Protein 8K9H (pdb70)

Secondary structure (DSSP, 8-state):
-PPPHHHHHHHHHHHHGGG--TT-EEEE-SSHHHHGGGG-TTS--EEEETTTEEEEEPPPP---TTSB-TTS-B-EEEEEEEE--HHHHHHHHHTT--SEEEE--SEEETT--EE-S-BTTTB--B-TTHHHHHHH-SEEEEE--SEETTEE-EESS--SPPSBSS---EEE-SSEEEEE-SS-EEEEEE-TT--HHHHHHH--S-EEE---B-/--B--HHHHHTT--TT-EEEE--BTTBT--HHHHHHHHHHT--SEEEESSB---SSSTHHHHHHTT-EEEEEESB-TT-HHHHHHHHHTSSEEEE--HHHHHHHHHHHHTT-SEEEESTTTTSGGGTT-PEEEETTEEEEEEPP--EEEEEEEESEEETTS-EE--TT--TTHHHHTTSEEEEEEEESSEEPTT-S-TTS-SB-GGG-SEEEE-/-PPPHHHHHHHHHHHHHTT--TT-EEEE-SSGGGGGGGG----EE-BTTTBSSEEPPPPTT---TTSB-TTS-B-EE-TT--B--HHHHHHHHHTT--SEEEE--SEE-TT--EE-S-BTTTB----TTHHHHHHH-SEEEEE--SB---B-B-SS--SPPSBSS---EEE-SSEEEEE-SS-EEEEEE-TT--HHHHHHT--S-EEE-/-TTB--HHHHHTT--TT-EEEE--BTTBT--HHHHHHHHHHT--SEEEESSB--BTTBTHHHHHHTT-EEEEEESB-TT-HHHHHHHHHTSSEEEE--HHHHHHHHHHHHHT-S-EEESTTTTSTTSTT--EEESSS-EEEEE----EEEEEEEESEEETT--EE-TGGG-SSHHHHTTSEEEEEEEES-EEPTT-S-TTS-SB-GGG-SEEEE--/-PPPHHHHHHHHHHHHHTT--TT-EEEE-SSGGGGGGGG-----EEEETTTEEEEEPP-----TTSB-TTS-B-EEEEEEEE--HHHHHHHHHTT--SEEEE--SEEETTS-EE-S-BTTTB--B-TTHHHHHHHSSEEEEE--SEETTEE-EESS--S--SBSS---EEE-SSEEEEE-SS-EEEEEE-TT--HHHHHHT--S-EEE-S--/-----HHHHHTT--TT-EEEE--BTTBS--HHHHHHHHHHT--SEEEE-SB--BTTBTTHHHHHTT-EEEEEESB-TT-HHHHHHHHHTSSEEEE--HHHHHHHHHHHHHT-SEEEE-TTTTSTTTTT--EEEETTEEEEEE----EEEEEEEESEEETTS-EE--GGG-SSHHHHTTSEEEEEEEESSEE-TT-S-TTS-SB-GGG-SB--/----HHHHHHHHHHHHHTT--TT-EEEE-SSGGGGHHHH-TT---EEEETTTEEEEPPPPPTT---TTSB-TTS-B--EEEEEEE--HHHHHHHHHTT--SEEEE--SEE-TTS-EE-S-BTTTB----TTHHHHHHH-SEEEEE--SB---B-B-SS--S--SBSS---EEE-SSEEEEE-SS-EEEEEE-TT--HHHHHHH--S-EEE--/--SB--HHHHGGG--TT-EEEE--BTTBT--HHHHHHHHHHT--SEEEE-SB--BTTBTTHHHHHTT-EEEEEESB-TT-HHHHHHHHHSSSEEEE--HHHHHHHHHHHHHT-SEEEESTTTTSGGGTT--EEESSS-EEEEE----EEEEEEEESEEETTS-EE--GGG-SSHHHHTTSEEEEEEEES-EE-TT-S-TTS-SB-GGG--EEEE--

Radius of gyration: 36.93 Å; Cα contacts (8 Å, |Δi|>4): 4810; chains: 8; bounding box: 102×104×89 Å

Foldseek 3Di:
DDDDVVVFLVLLLQVVLVVDAAPAEEEADPDSRVCVVVRNPPRNYWYAALQFKTRWAAADDVADQVDAGNVSHHTDHDPPMDGDHNVVSLCCQQAAVHQEYEEAAQAAAFQGWTHRADDVPPDHPDLRCPLSNLNRHNAYEHRYACADVLAGRYAHDDDGDTSDGRRHQWYTGSAFIWGRDPVTIETQEGHPVYDPVRCVVRHHHDYHYDCRHD/DQADALVVQCVQVAAQWEEEFADDLQQFGQQVNVVVCLVVLHAAYEYEYQECHECVHHVNVCQVSRRYQEYEHQDYVRYVSVVVCPVVVRHHYHHDHLVLSLQQLLCLLPVHAWDWAQPPPPHPSQPPFDWDADPHDITTTRGHDATAEYEGEAQEAEPLGFGAHPDPSQRCRQSNLRRHDAYEYEYQYYHYDPPDDPVRTSHDSVSHRHYYYD/DDDDPVVFLVLLLLVVLVPDAAPAEEEEDPDSRVCVVVNDHNYFYAAQAWKGRWAAADDPPPFDQVAAGNVSGTTDHDPPMGGDHNVVSLCCQLVAVRQEYEEEAQAAEFQRWTHRADDPPPGHDDCRCPLSNLNRYNAYEHRYACADVHHRYAHDDPHDTSDTNRHAWYGGSAFIWGHDPVTTETEDGDPVYDPVRSVVRHHHDYHYD/DVFADALVVVCVLVAAQWEEEFADDLQQFTQFLNVVVCLVVLHANYEYEYAECRECPHHNVVCLVSNRHAEYEHQYYVRYVSVVVCCVVVSHHYHHDHLVQSLVQLLCLLVVHAWDWAQPQPPHCVQPPFDWDDDPNDITTTGGHDATAEYEGEAAEAEPLGFGARPDPSPDCRLRNLRRHPAYEYEYCYYHHPPPDDPVGTSHDSVSHRHYYYRD/DDDDPVVQLVLLLLVVLVVDAAPAEEEADPDSRVCVVVNCVHHYWYAAQQWKTAWAAADPPFDQVAAGPVSGTTDHHPPMDGDHNVVSLCCQQVAVHQEYEEAAQAAAFFQWTHRADDPPPHHPDCPCPLSNLNRYNAYEHRYACADVLHHRYANDDDGDTSDTRRHAWYGGSAFIWGRDPVTIETADGHPVYDPVRCVVRHHYDYHYDPHD/DQADDLVVVCVQVAAQFEEEFADDLLQQTPFVNVVVCLVVLRAQYEYEYAECRECPGHNNVCLVSRRYQEYEHQYYVRYVSVVVCCVVVRHYYHHDHNVLSLQQLQCLLVVHAWDWAQPQVPHCNQPPFDWDDDPHDITTTRGHDATAEYEGEAAEAEPLGFGARPDCSLRNRQSNLRRHDAYEYEYVYYHHDPPDDPVRTSHDSVSHRHYD/DDDDVVVFLVVLLLVVLVPDAAPAEEEEDPDSNVCVVVNVPPRNYWYAAQQFKTQWAAADDPPVFDQVAAGNVSGTTDGHPPMGGDHNVVSLCCQQVAVRQEYEEEAQAAAFQGWTHRQDDPPPDHPDCRCPLSNQNRYPAYEYRYACQDVHAHYAHDDDHDTSDGRRHAWYTGSAFIWGHDNVTTETEDGDPVYDPVRSVVRHHHDYYYDD/DVFADALVVVCVQVAAQFEEEFEDDLQLWGLFQNVVVCLVVLHAAYEYEYQECHECPHHNNVCLVSRRYAEYEHQYYPNYVSVVVCCVVVSHYYHHDHNVLSLVQLLCLLVVHFWDWAQPQVPHCNQPPFDWDADPHDTTTTDGHDATAEYETEAQEAEPLGFGAHPDCNVPSRQRNLSRHPAYEYAYCYYHYDPPDDPVRTRHDSVSHRHYYYRD

InterPro domains:
  IPR004165 Coenzyme A transferase family I [PF01144] (10-203)
  IPR004165 Coenzyme A transferase family I [PTHR13707] (5-217)
  IPR004165 Coenzyme A transferase family I [SM00882] (10-204)
  IPR012791 3-oxoacid CoA-transferase, subunit B [TIGR02428] (9-211)
  IPR037171 NagB/RpiA transferase-like [SSF100950] (8-216)

Solvent-accessible surface area: 58274 Å² total; per-residue (Å²): 241,111,63,67,84,92,73,18,17,82,30,0,0,42,39,0,4,120,29,3,106,81,42,39,6,0,2,35,13,94,49,41,4,72,70,0,41,101,75,18,67,113,49,64,26,16,31,6,9,23,0,0,0,0,7,32,7,113,77,36,96,126,70,48,82,68,14,6,43,33,49,45,30,99,7,43,40,47,76,4,1,6,15,12,32,0,4,35,0,0,2,1,0,9,23,39,39,0,48,0,0,0,8,29,11,47,22,0,1,54,152,0,13,0,0,27,9,11,51,37,74,80,93,38,28,5,6,9,1,18,0,0,2,2,48,10,10,70,49,1,0,0,1,5,39,0,35,57,122,61,63,70,20,0,30,53,72,24,90,39,16,36,0,2,72,50,20,5,53,23,0,0,2,12,28,0,2,0,26,25,64,163,109,14,1,23,1,30,42,31,21,133,104,21,54,88,77,49,0,56,78,29,10,58,5,80,42,112,102,41,123,44,57,128,144,53,68,25,64,47,71,89,0,22,52,50,0,124,80,48,28,34,0,0,0,0,0,5,28,28,11,3,6,0,59,35,0,0,66,15,0,46,92,88,39,3,115,76,0,22,2,0,1,1,2,1,0,69,83,116,27,0,2,0,44,0,0,59,60,100,4,7,45,78,1,15,1,0,53,2,42,50,0,93,54,0,23,54,18,50,94,80,23,119,6,45,31,57,32,5,0,2,0,0,0,0,1,19,0,11,0,13,1,14,18,7,1,0,0,0,0,27,0,2,54,42,10,69,13,54,88,39,46,23,68,8,74,6,112,63,127,61,28,0,8,1,74,42,14,119,3,54,2,0,0,0,7,0,11,14,0,0,75,43,0,1,0,20,0,67,49,0,0,5,0,0,0,12,5,0,3,4,0,14,91,36,3,0,0,5,0,80,106,56,9,83,45,35,63,29,37,36,48,64,23,32,1,0,44,30,12,2,54,55,0,1,61,73,250,104,63,89,59,102,70,18,101,27,28,0,0,120,74,0,4,136,32,6,107,84,43,40,6,0,1,28,11,93,43,36,4,68,71,0,47,112,81,57,119,52,25,20,37,7,7,24,0,0,0,0,2,30,6,109,78,20,84,102,71,77,78,54,78,73,19,6,41,31,54,35,30,88,10,41,41,44,108,6,0,7,17,12,34,0,2,29,0,0,1,1,0,8,21,12,39,0,41,0,0,0,10,28,18,64,24,0,0,30,70,2,28,0,0,31,10,36,67,80,63,87,45,31,42,6,7,7,3,16,0,0,5,2,44,9,10,136,45,2,0,0,1,9,44,0,36,74,128,74,61,5,0,32,69,73,22,89,36,20,45,0,1,70,56,17,4,54,21,0,1,2,16,30,0,3,0,28,25,64,122,104,10,2,25,3,66,36,72,26,134,102,24,53,76,75,46,0,50,80,24,12,63,6,91,41,113,110,122,92,108,54,60,25,64,33,74,89,0,15,50,53,0,128,95,43,27,33,0,0,1,1,4,7,26,28,9,4,10,0,55,14,0,0,71,19,0,47,114,99,42,2,39,87,0,22,1,0,1,2,4,0,1,66,84,104,27,0,5,0,55,0,1,70,66,72,5,10,41,45,2,15,0,0,47,3,36,56,1,97,55,0,21,61,44,36,118,87,60,66,6,108,29,53,34,2,0,4,0,0,0,0,1,21,0,8,0,16,0,14,20,8,2,0,0,0,0,29,0,1,40,34,13,106,10,55,78,86,56,78,78,15,72,33,129,75,48,66,36,0,4,0,100,40,15,109,3,57,0,0,0,0,7,0,21,72,0,0,57,41,0,1,0,23,0,28,11,0,0,8,0,0,0,10,5,0,1,2,0,9,89,38,1,0,0,5,0,78,90,54,13,89,43,29,69,17,38,33,48,59,22,30,0,0,51,34,12,4,57,52,0,0,62,40,127,244,107,61,90,60,101,71,12,121,98,31,0,0,51,52,0,5,71,24,4,105,84,53,47,6,0,2,34,18,97,52,32,3,71,31,0,43,117,80,35,138,75,56,28,14,28,5,8,21,0,0,0,3,6,32,4,117,73,31,108,110,94,40,77,68,13,6,48,32,57,41,32,92,9,44,42,45,79,4,1,6,15,11,33,0,3,31,0,0,2,1,0,11,17,39,36,0,50,0,0,1,13,25,12,60,25,0,2,30,72,2,29,0,0,32,12,31,59,59,36,88,41,32,42,5,6,9,4,19,0,0,5,2,44,10,11,75,52,2,0,0,1,5,88,0,21,53,109,62,58,64,14,0,29,69,71,24,91,42,22,33,0,2,66,53,21,4,53,22,0,1,2,12,28,0,2,0,29,28,60,123,107,14,4,20,0,25,51,32,18,131,106,23,54,42,76,45,0,143,78,26,10,57,3,88,46,118,102,40,118,71,125,146,61,93,24,65,46,82,96,2,20,65,61,0,46,87,49,54,34,0,0,0,0,0,8,32,34,8,5,11,0,52,26,3,0,59,16,0,45,154,90,39,2,116,76,0,20,1,1,3,1,2,0,0,68,87,111,29,0,2,0,50,0,0,66,61,102,3,10,48,74,1,12,0,0,49,3,35,53,1,78,7,0,23,157,37,40,109,41,22,98,6,30,23,53,31,2,0,4,0,0,0,0,0,20,1,8,0,16,1,15,20,6,0,0,0,0,0,32,0,1,41,38,13,92,8,40,81,28,41,50,13,10,76,9,98,65,52,51,34,0,11,1,34,43,12,112,3,52,1,0,0,0,9,0,7,17,0,1,35,48,0,1,0,21,0,63,53,0,0,9,0,2,0,9,5,1,1,2,0,9,97,23,1,3,1,17,1,103,105,57,19,102,36,32,62,26,39,34,53,56,18,27,0,0,32,32,12,5,52,51,10,183,247,107,69,70,56,112,70,21,93,88,33,0,0,45,50,0,3,66,27,6,107,80,39,44,4,0,1,28,17,90,47,31,5,64,64,0,43,109,82,16,66,150,64,57,22,17,35,6,7,22,0,0,0,1,6,29,7,109,78,23,82,101,74,73,83,29,80,68,13,5,44,35,55,32,29,84,8,47,40,44,82,7,2,7,15,11,33,0,2,32,0,0,2,1,0,9,14,20,30,0,34,0,0,0,10,24,9,60,23,0,0,60,72,1,22,0,0,35,6,38,67,81,69,84,48,24,44,5,6,6,4,15,0,0,5,2,42,10,11,123,48,2,0,0,0,5,38,0,31,62,121,64,96,18,0,31,54,134,13,89,40,29,36,0,2,68,53,16,4,54,14,0,0,4,19,27,1,2,0,54,23,52,152,97,13,2,20,12,104,72,73,30,135,96,23,57,59,86,52,1,59,89,27,10,62,2,82,53,98,118,52,151,157,102,50,48,35,63,40,79,86,0,27,71,63,8,52,99,50,31,31,0,0,0,0,0,9,28,23,11,3,6,0,55,16,0,0,70,19,0,44,97,61,41,12,37,86,0,23,0,0,0,2,2,1,0,68,84,107,26,0,1,0,49,0,0,62,70,104,3,8,44,54,0,14,0,0,52,4,37,59,1,98,53,0,19,54,30,40,116,89,58,70,5,99,29,53,22,4,0,4,0,0,0,0,0,21,0,5,0,25,0,17,21,6,2,0,0,0,0,32,0,1,34,38,14,100,6,56,79,89,55,72,80,11,21,17,72,46,44,80,39,0,3,1,75,40,12,75,4,56,1,0,0,0,8,0,6,68,0,0,57,18,0,0,0,18,0,58,65,0,0,6,0,1,0,11,6,0,2,5,4,17,120,39,2,0,0,6,0,82,88,62,9,87,26,30,65,18,35,35,47,61,18,31,0,0,40,29,12,3,54,52,0,2,65,37,139

Organism: Fusobacterium nucleatum subsp. nucleatum (strain ATCC 25586 / DSM 15643 / BCRC 10681 / CIP 101130 / JCM 8532 / KCTC 2640 / LMG 13131 / VPI 4355) (NCBI:txid190304)

Nearest PDB structures (foldseek):
  8k9h-assembly2_F  TM=1.002E+00  e=3.070E-44  Fusobacterium nucleatum
  5dbn-assembly2_E  TM=9.924E-01  e=9.682E-33  Escherichia coli DH5[alpha]
  3cdk-assembly1_C  TM=9.849E-01  e=1.202E-29  Bacillus subtilis
  3rrl-assembly1_A  TM=9.787E-01  e=5.969E-29  Helicobacter pylori
  3rrl-assembly1_C  TM=9.688E-01  e=5.697E-28  Helicobacter pylori

Sequence (1705 aa):
MEMDKNLVREVIAKRVAQEFHDGYVVNLGIGLPTLVANYVGDMDVIFQSENGCIGVGPAPEKEDPYLVNAGAGFITAAKGAMFFDSAYSFGIIRGGHVDATVLGALEVDEKGNLANWMIPGKKVPGMGGAMDLVVGAKKVIVAMEHTSNGAIKILKECKLPLTAVGVVDLIITEKAVFEVTDKGLVLKEITPYSSLEDIKATTAADFIIADLKKQKIVSMEEAISHVKDGMTVHIGGFIACGTPESIITALIEKGVKDLTIVANDTGLIDKGIGRLVVNNQVKKVIASHIGTNPETGRRMQSGEMEVELVPQGTLAERVRAAGYGLGGILTPTGLGTIVQEGKQIINVDGKDYLLEKPIKADVALIFGTKVDELGNVICEKTTKNFNPLMATAADVVIVEALEIVPAGSLSPEHLDISRIFIDYIVKSMEMDKNLVREVIAKRVAQEFHDGYVVNLGIGLPTLVANYVMDVIFQSENGCIGVGPAPEKGKEDPYLVNAGAGFITAAKGAMFFDSAYSFGIIRGGHVDATVLGALEVDEKGNLANWMIPGKKVPGMGGAMDLVVGAKKVIVAMEHTSNAIKILKECKLPLTAVGVVDLIITEKAVFEVTDKGLVLKEITPYSSLEDIKATTAADFIIAKQKIVSMEEAISHVKDGMTVHIGGGFIACGTPESIITALIEKGVKDLTIVANDTGLIDKGIGRLVVNNQVKKVIASHIGTNPETGRRMQSGEMEVELVPQGTLAERVRAAGYGLGGILTPTGLGTIVQEGKQIINVDGKDYLLEKPIKADVALIFGTKVDELGNVICEKTTKNFNPLMATAADVVIVEALEIVPAGSLSPEHLDISRIFIDYIVKSKMEMDKNLVREVIAKRVAQEFHDGYVVNLGIGLPTLVANYVDMDVIFQSENGCIGVGPAPEKEDPYLVNAGAGFITAAKGAMFFDSAYSFGIIRGGHVDATVLGALEVDEKGNLANWMIPGKKVPGMGGAMDLVVGAKKVIVAMEHTSNGAIKILKECKLPLTAVGVVDLIITEKAVFEVTDKGLVLKEITPYSSLEDIKATTAADFIIADDLQKIVSMEEAISHVKDGMTVHIGGFIACGTPESIITALIEKGVKDLTIVANDTGLIDKGIGRLVVNNQVKKVIASHIGTNPETGRRMQSGEMEVELVPQGTLAERVRAAGYGLGGILTPTGLGTIVQEGKQIINVDGKDYLLEKPIKADVALIFGTKVDELGNVICEKTTKNFNPLMATAADVVIVEALEIVPAGSLSPEHLDISRIFIDYIKMEMDKNLVREVIAKRVAQEFHDGYVVNLGIGLPTLVANYVGDMDVIFQSENGCIGVGPAPEKGKEDPYLVNAGAGFITAAKGAMFFDSAYSFGIIRGGHVDATVLGALEVDEKGNLANWMIPGKKVPGMGGAMDLVVGAKKVIVAMEHTSNAIKILKECKLPLTAVGVVDLIITEKAVFEVTDKGLVLKEITPYSSLEDIKATTAADFIIADKQKIVSMEEAISHVKDGMTVHIGGFIACGTPESIITALIEKGVKDLTIVANDTGLIDKGIGRLVVNNQVKKVIASHIGTNPETGRRMQSGEMEVELVPQGTLAERVRAAGYGLGGILTPTGLGTIVQEGKQIINVDGKDYLLEKPIKADVALIFGTKVDELGNVICEKTTKNFNPLMATAADVVIVEALEIVPAGSLSPEHLDISRIFIDYIVKSK

Structure (mmCIF, N/CA/C/O backbone):
data_8K9H
#
_entry.id   8K9H
#
_cell.length_a   166.518
_cell.length_b   166.518
_cell.length_c   191.377
_cell.angle_alpha   90.00
_cell.angle_beta   90.00
_cell.angle_gamma   120.00
#
_symmetry.space_group_name_H-M   'P 65'
#
loop_
_entity.id
_entity.type
_entity.pdbx_description
1 polymer 'Butyrate-acetoacetate CoA-transferase subunit B'
2 polymer 'Acetoacetate:butyrate/acetate coenzyme A transferase'
3 non-polymer 'SULFATE ION'
4 water water
#
loop_
_atom_site.group_PDB
_atom_site.id
_atom_site.type_symbol
_atom_site.label_atom_id
_atom_site.label_alt_id
_atom_site.label_comp_id
_atom_site.label_asym_id
_atom_site.label_entity_id
_atom_site.label_seq_id
_atom_site.pdbx_PDB_ins_code
_atom_site.Cartn_x
_atom_site.Cartn_y
_atom_site.Cartn_z
_atom_site.occupancy
_atom_site.B_iso_or_equiv
_atom_site.auth_seq_id
_atom_site.auth_comp_id
_atom_site.auth_asym_id
_atom_site.auth_atom_id
_atom_site.pdbx_PDB_model_num
ATOM 1 N N . MET A 1 3 ? 16.364 -77.189 26.159 1.00 62.68 1 MET A N 1
ATOM 2 C CA . MET A 1 3 ? 15.291 -76.748 25.259 1.00 71.51 1 MET A CA 1
ATOM 3 C C . MET A 1 3 ? 15.648 -75.379 24.652 1.00 72.20 1 MET A C 1
ATOM 4 O O . MET A 1 3 ? 15.685 -74.368 25.362 1.00 65.35 1 MET A O 1
ATOM 9 N N . GLU A 1 4 ? 15.896 -75.357 23.337 1.00 74.78 2 GLU A N 1
ATOM 10 C CA . GLU A 1 4 ? 16.403 -74.161 22.664 1.00 70.23 2 GLU A CA 1
ATOM 11 C C . GLU A 1 4 ? 15.576 -72.929 23.012 1.00 69.71 2 GLU A C 1
ATOM 12 O O . GLU A 1 4 ? 14.343 -72.959 22.969 1.00 74.55 2 GLU A O 1
ATOM 14 N N . MET A 1 5 ? 16.271 -71.841 23.349 1.00 67.79 3 MET A N 1
ATOM 15 C CA . MET A 1 5 ? 15.629 -70.600 23.759 1.00 62.15 3 MET A CA 1
ATOM 16 C C . MET A 1 5 ? 14.794 -70.008 22.619 1.00 59.65 3 MET A C 1
ATOM 17 O O . MET A 1 5 ? 14.810 -70.478 21.475 1.00 66.17 3 MET A O 1
ATOM 22 N N . ASP A 1 6 ? 14.039 -68.965 22.956 1.00 62.41 4 ASP A N 1
ATOM 23 C CA . ASP A 1 6 ? 13.256 -68.227 21.971 1.00 59.67 4 ASP A CA 1
ATOM 24 C C . ASP A 1 6 ? 14.192 -67.373 21.122 1.00 61.60 4 ASP A C 1
ATOM 25 O O . ASP A 1 6 ? 14.917 -66.524 21.657 1.00 59.48 4 ASP A O 1
ATOM 27 N N . LYS A 1 7 ? 14.168 -67.599 19.801 1.00 62.72 5 LYS A N 1
ATOM 28 C CA . LYS A 1 7 ? 15.105 -66.940 18.890 1.00 54.55 5 LYS A CA 1
ATOM 29 C C . LYS A 1 7 ? 15.098 -65.422 19.064 1.00 55.89 5 LYS A C 1
ATOM 30 O O . LYS A 1 7 ? 16.159 -64.805 19.208 1.00 62.63 5 LYS A O 1
ATOM 32 N N . ASN A 1 8 ? 13.917 -64.793 19.059 1.00 54.44 6 ASN A N 1
ATOM 33 C CA . ASN A 1 8 ? 13.911 -63.335 19.129 1.00 52.93 6 ASN A CA 1
ATOM 34 C C . ASN A 1 8 ? 14.488 -62.836 20.448 1.00 58.51 6 ASN A C 1
ATOM 35 O O . ASN A 1 8 ? 14.940 -61.686 20.513 1.00 62.83 6 ASN A O 1
ATOM 37 N N . LEU A 1 9 ? 14.534 -63.689 21.485 1.00 56.57 7 LEU A N 1
ATOM 38 C CA . LEU A 1 9 ? 15.124 -63.288 22.767 1.00 58.58 7 LEU A CA 1
ATOM 39 C C . LEU A 1 9 ? 16.640 -63.493 22.795 1.00 59.58 7 LEU A C 1
ATOM 40 O O . LEU A 1 9 ? 17.367 -62.671 23.366 1.00 57.42 7 LEU A O 1
ATOM 45 N N . VAL A 1 10 ? 17.128 -64.602 22.224 1.00 63.44 8 VAL A N 1
ATOM 46 C CA . VAL A 1 10 ? 18.570 -64.809 22.054 1.00 56.63 8 VAL A CA 1
ATOM 47 C C . VAL A 1 10 ? 19.189 -63.627 21.328 1.00 54.57 8 VAL A C 1
ATOM 48 O O . VAL A 1 10 ? 20.138 -63.006 21.814 1.00 56.93 8 VAL A O 1
ATOM 52 N N . ARG A 1 11 ? 18.648 -63.292 20.153 1.00 59.37 9 ARG A N 1
ATOM 53 C CA . ARG A 1 11 ? 19.163 -62.161 19.387 1.00 60.04 9 ARG A CA 1
ATOM 54 C C . ARG A 1 11 ? 19.221 -60.879 20.213 1.00 55.82 9 ARG A C 1
ATOM 55 O O . ARG A 1 11 ? 20.131 -60.068 20.021 1.00 62.80 9 ARG A O 1
ATOM 57 N N . GLU A 1 12 ? 18.285 -60.682 21.150 1.00 61.01 10 GLU A N 1
ATOM 58 C CA . GLU A 1 12 ? 18.245 -59.427 21.910 1.00 65.50 10 GLU A CA 1
ATOM 59 C C . GLU A 1 12 ? 19.240 -59.409 23.070 1.00 56.92 10 GLU A C 1
ATOM 60 O O . GLU A 1 12 ? 19.830 -58.358 23.362 1.00 51.86 10 GLU A O 1
ATOM 66 N N . VAL A 1 13 ? 19.416 -60.547 23.751 1.00 52.86 11 VAL A N 1
ATOM 67 C CA . VAL A 1 13 ? 20.466 -60.675 24.764 1.00 52.76 11 VAL A CA 1
ATOM 68 C C . VAL A 1 13 ? 21.814 -60.276 24.173 1.00 58.71 11 VAL A C 1
ATOM 69 O O . VAL A 1 13 ? 22.550 -59.453 24.738 1.00 59.13 11 VAL A O 1
ATOM 73 N N . ILE A 1 14 ? 22.127 -60.827 22.997 1.00 54.13 12 ILE A N 1
ATOM 74 C CA . ILE A 1 14 ? 23.388 -60.546 22.323 1.00 50.40 12 ILE A CA 1
ATOM 75 C C . ILE A 1 14 ? 23.455 -59.089 21.880 1.00 53.14 12 ILE A C 1
ATOM 76 O O . ILE A 1 14 ? 24.376 -58.355 22.242 1.00 55.54 12 ILE A O 1
ATOM 81 N N . ALA A 1 15 ? 22.487 -58.653 21.083 1.00 52.00 13 ALA A N 1
ATOM 82 C CA . ALA A 1 15 ? 22.532 -57.305 20.530 1.00 53.15 13 ALA A CA 1
ATOM 83 C C . ALA A 1 15 ? 22.696 -56.240 21.616 1.00 59.71 13 ALA A C 1
ATOM 84 O O . ALA A 1 15 ? 23.448 -55.271 21.437 1.00 54.98 13 ALA A O 1
ATOM 86 N N . LYS A 1 16 ? 22.011 -56.410 22.760 1.00 64.03 14 LYS A N 1
ATOM 87 C CA . LYS A 1 16 ? 22.103 -55.423 23.838 1.00 62.50 14 LYS A CA 1
ATOM 88 C C . LYS A 1 16 ? 23.470 -55.456 24.515 1.00 59.32 14 LYS A C 1
ATOM 89 O O . LYS A 1 16 ? 23.947 -54.419 24.989 1.00 59.58 14 LYS A O 1
ATOM 91 N N . ARG A 1 17 ? 24.121 -56.621 24.560 1.00 52.44 15 ARG A N 1
ATOM 92 C CA . ARG A 1 17 ? 25.450 -56.697 25.157 1.00 56.96 15 ARG A CA 1
ATOM 93 C C . ARG A 1 17 ? 26.553 -56.219 24.212 1.00 59.68 15 ARG A C 1
ATOM 94 O O . ARG A 1 17 ? 27.565 -55.689 24.676 1.00 60.97 15 ARG A O 1
ATOM 102 N N . VAL A 1 18 ? 26.398 -56.411 22.900 1.00 58.52 16 VAL A N 1
ATOM 103 C CA . VAL A 1 18 ? 27.351 -55.840 21.952 1.00 57.96 16 VAL A CA 1
ATOM 104 C C . VAL A 1 18 ? 27.387 -54.330 22.104 1.00 56.95 16 VAL A C 1
ATOM 105 O O . VAL A 1 18 ? 28.459 -53.714 22.077 1.00 61.10 16 VAL A O 1
ATOM 109 N N . ALA A 1 19 ? 26.226 -53.711 22.304 1.00 51.60 17 ALA A N 1
ATOM 110 C CA . ALA A 1 19 ? 26.169 -52.254 22.280 1.00 58.97 17 ALA A CA 1
ATOM 111 C C . ALA A 1 19 ? 26.968 -51.613 23.410 1.00 59.88 17 ALA A C 1
ATOM 112 O O . ALA A 1 19 ? 27.309 -50.425 23.315 1.00 56.72 17 ALA A O 1
ATOM 114 N N . GLN A 1 20 ? 27.286 -52.364 24.470 1.00 55.29 18 GLN A N 1
ATOM 115 C CA . GLN A 1 20 ? 28.118 -51.803 25.528 1.00 57.65 18 GLN A CA 1
ATOM 116 C C . GLN A 1 20 ? 29.577 -51.697 25.118 1.00 59.52 18 GLN A C 1
ATOM 117 O O . GLN A 1 20 ? 30.334 -50.960 25.764 1.00 64.17 18 GLN A O 1
ATOM 123 N N . GLU A 1 21 ? 29.988 -52.408 24.068 1.00 54.99 19 GLU A N 1
ATOM 124 C CA . GLU A 1 21 ? 31.370 -52.385 23.616 1.00 55.29 19 GLU A CA 1
ATOM 125 C C . GLU A 1 21 ? 31.733 -51.109 22.861 1.00 57.51 19 GLU A C 1
ATOM 126 O O . GLU A 1 21 ? 32.907 -50.923 22.520 1.00 59.59 19 GLU A O 1
ATOM 132 N N . PHE A 1 22 ? 30.768 -50.231 22.607 1.00 56.75 20 PHE A N 1
ATOM 133 C CA . PHE A 1 22 ? 30.993 -49.007 21.858 1.00 57.68 20 PHE A CA 1
ATOM 134 C C . PHE A 1 22 ? 31.295 -47.847 22.801 1.00 63.31 20 PHE A C 1
ATOM 135 O O . PHE A 1 22 ? 31.118 -47.936 24.014 1.00 73.88 20 PHE A O 1
ATOM 143 N N . HIS A 1 23 ? 31.759 -46.742 22.222 1.00 61.26 21 HIS A N 1
ATOM 144 C CA . HIS A 1 23 ? 32.025 -45.509 22.951 1.00 60.62 21 HIS A CA 1
ATOM 145 C C . HIS A 1 23 ? 31.699 -44.344 22.039 1.00 59.78 21 HIS A C 1
ATOM 146 O O . HIS A 1 23 ? 31.522 -44.517 20.836 1.00 62.85 21 HIS A O 1
ATOM 153 N N . ASP A 1 24 ? 31.597 -43.146 22.605 1.00 65.64 22 ASP A N 1
ATOM 154 C CA . ASP A 1 24 ? 31.230 -42.003 21.777 1.00 63.91 22 ASP A CA 1
ATOM 155 C C . ASP A 1 24 ? 32.277 -41.807 20.689 1.00 66.86 22 ASP A C 1
ATOM 156 O O . ASP A 1 24 ? 33.481 -41.916 20.943 1.00 61.07 22 ASP A O 1
ATOM 158 N N . GLY A 1 25 ? 31.805 -41.577 19.461 1.00 63.03 23 GLY A N 1
ATOM 159 C CA . GLY A 1 25 ? 32.668 -41.377 18.318 1.00 57.26 23 GLY A CA 1
ATOM 160 C C . GLY A 1 25 ? 33.164 -42.635 17.635 1.00 58.88 23 GLY A C 1
ATOM 161 O O . GLY A 1 25 ? 33.901 -42.524 16.647 1.00 63.30 23 GLY A O 1
ATOM 162 N N . TYR A 1 26 ? 32.813 -43.821 18.139 1.00 60.08 24 TYR A N 1
ATOM 163 C CA . TYR A 1 26 ? 33.193 -45.073 17.493 1.00 54.24 24 TYR A CA 1
ATOM 164 C C . TYR A 1 26 ? 32.629 -45.141 16.075 1.00 60.14 24 TYR A C 1
ATOM 165 O O . TYR A 1 26 ? 31.472 -44.789 15.823 1.00 58.62 24 TYR A O 1
ATOM 174 N N . VAL A 1 27 ? 33.453 -45.586 15.139 1.00 57.80 25 VAL A N 1
ATOM 175 C CA . VAL A 1 27 ? 32.972 -45.940 13.814 1.00 54.95 25 VAL A CA 1
ATOM 176 C C . VAL A 1 27 ? 32.681 -47.434 13.831 1.00 52.77 25 VAL A C 1
ATOM 177 O O . VAL A 1 27 ? 33.537 -48.232 14.239 1.00 51.85 25 VAL A O 1
ATOM 181 N N . VAL A 1 28 ? 31.467 -47.820 13.435 1.00 45.01 26 VAL A N 1
ATOM 182 C CA . VAL A 1 28 ? 31.038 -49.205 13.573 1.00 48.76 26 VAL A CA 1
ATOM 183 C C . VAL A 1 28 ? 30.485 -49.707 12.248 1.00 47.82 26 VAL A C 1
ATOM 184 O O . VAL A 1 28 ? 29.726 -49.005 11.568 1.00 45.97 26 VAL A O 1
ATOM 188 N N . ASN A 1 29 ? 30.883 -50.926 11.878 1.00 49.42 27 ASN A N 1
ATOM 189 C CA . ASN A 1 29 ? 30.257 -51.672 10.794 1.00 48.87 27 ASN A CA 1
ATOM 190 C C . ASN A 1 29 ? 29.511 -52.869 11.366 1.00 46.80 27 ASN A C 1
ATOM 191 O O . ASN A 1 29 ? 30.099 -53.680 12.087 1.00 45.51 27 ASN A O 1
ATOM 196 N N . LEU A 1 30 ? 28.222 -52.971 11.050 1.00 49.61 28 LEU A N 1
ATOM 197 C CA . LEU A 1 30 ? 27.358 -54.058 11.505 1.00 49.03 28 LEU A CA 1
ATOM 198 C C . LEU A 1 30 ? 27.044 -54.976 10.329 1.00 52.41 28 LEU A C 1
ATOM 199 O O . LEU A 1 30 ? 26.512 -54.520 9.309 1.00 58.97 28 LEU A O 1
ATOM 204 N N . GLY A 1 31 ? 27.348 -56.267 10.474 1.00 49.20 29 GLY A N 1
ATOM 205 C CA . GLY A 1 31 ? 27.029 -57.214 9.423 1.00 51.31 29 GLY A CA 1
ATOM 206 C C . GLY A 1 31 ? 25.545 -57.519 9.348 1.00 56.56 29 GLY A C 1
ATOM 207 O O . GLY A 1 31 ? 24.809 -57.378 10.321 1.00 59.99 29 GLY A O 1
ATOM 208 N N . ILE A 1 32 ? 25.098 -57.944 8.158 1.00 65.02 30 ILE A N 1
ATOM 209 C CA . ILE A 1 32 ? 23.691 -58.301 7.967 1.00 63.68 30 ILE A CA 1
ATOM 210 C C . ILE A 1 32 ? 23.332 -59.481 8.864 1.00 61.07 30 ILE A C 1
ATOM 211 O O . ILE A 1 32 ? 24.118 -60.422 9.030 1.00 60.89 30 ILE A O 1
ATOM 213 N N . GLY A 1 33 ? 22.148 -59.422 9.478 1.00 59.19 31 GLY A N 1
ATOM 214 C CA . GLY A 1 33 ? 21.665 -60.481 10.351 1.00 58.22 31 GLY A CA 1
ATOM 215 C C . GLY A 1 33 ? 21.494 -59.988 11.792 1.00 63.26 31 GLY A C 1
ATOM 216 O O . GLY A 1 33 ? 21.101 -58.844 12.027 1.00 59.33 31 GLY A O 1
ATOM 217 N N . LEU A 1 34 ? 21.779 -60.888 12.747 1.00 54.99 32 LEU A N 1
ATOM 218 C CA . LEU A 1 34 ? 21.760 -60.514 14.162 1.00 56.97 32 LEU A CA 1
ATOM 219 C C . LEU A 1 34 ? 22.506 -59.221 14.474 1.00 61.81 32 LEU A C 1
ATOM 220 O O . LEU A 1 34 ? 22.042 -58.480 15.360 1.00 60.26 32 LEU A O 1
ATOM 225 N N . PRO A 1 35 ? 23.657 -58.911 13.855 1.00 61.33 33 PRO A N 1
ATOM 226 C CA . PRO A 1 35 ? 24.350 -57.664 14.202 1.00 50.43 33 PRO A CA 1
ATOM 227 C C . PRO A 1 35 ? 23.569 -56.413 13.881 1.00 54.28 33 PRO A C 1
ATOM 228 O O . PRO A 1 35 ? 23.827 -55.378 14.495 1.00 56.73 33 PRO A O 1
ATOM 232 N N . THR A 1 36 ? 22.615 -56.455 12.956 1.00 58.67 34 THR A N 1
ATOM 233 C CA . THR A 1 36 ? 21.892 -55.225 12.649 1.00 62.35 34 THR A CA 1
ATOM 234 C C . THR A 1 36 ? 21.023 -54.770 13.819 1.00 66.28 34 THR A C 1
ATOM 235 O O . THR A 1 36 ? 20.752 -53.565 13.955 1.00 64.64 34 THR A O 1
ATOM 239 N N . LEU A 1 37 ? 20.591 -55.704 14.680 1.00 60.53 35 LEU A N 1
ATOM 240 C CA . LEU A 1 37 ? 19.721 -55.316 15.783 1.00 63.32 35 LEU A CA 1
ATOM 241 C C . LEU A 1 37 ? 20.443 -54.399 16.755 1.00 63.56 35 LEU A C 1
ATOM 242 O O . LEU A 1 37 ? 19.815 -53.530 17.370 1.00 66.94 35 LEU A O 1
ATOM 247 N N . VAL A 1 38 ? 21.764 -54.543 16.859 1.00 62.83 36 VAL A N 1
ATOM 248 C CA . VAL A 1 38 ? 22.637 -53.769 17.741 1.00 59.27 36 VAL A CA 1
ATOM 249 C C . VAL A 1 38 ? 22.377 -52.264 17.654 1.00 58.97 36 VAL A C 1
ATOM 250 O O . VAL A 1 38 ? 22.689 -51.516 18.583 1.00 59.02 36 VAL A O 1
ATOM 254 N N . ALA A 1 39 ? 21.768 -51.810 16.560 1.00 64.09 37 ALA A N 1
ATOM 255 C CA . ALA A 1 39 ? 21.504 -50.383 16.404 1.00 65.67 37 ALA A CA 1
ATOM 256 C C . ALA A 1 39 ? 20.282 -49.905 17.205 1.00 70.79 37 ALA A C 1
ATOM 257 O O . ALA A 1 39 ? 20.215 -48.719 17.563 1.00 65.53 37 ALA A O 1
ATOM 259 N N . ASN A 1 40 ? 19.322 -50.797 17.517 1.00 68.17 38 ASN A N 1
ATOM 260 C CA . ASN A 1 40 ? 18.198 -50.430 18.386 1.00 72.90 38 ASN A CA 1
ATOM 261 C C . ASN A 1 40 ? 18.613 -50.208 19.835 1.00 76.67 38 ASN A C 1
ATOM 262 O O . ASN A 1 40 ? 17.778 -49.776 20.643 1.00 82.84 38 ASN A O 1
ATOM 267 N N . TYR A 1 41 ? 19.855 -50.525 20.190 1.00 71.01 39 TYR A N 1
ATOM 268 C CA . TYR A 1 41 ? 20.287 -50.508 21.573 1.00 67.08 39 TYR A CA 1
ATOM 269 C C . TYR A 1 41 ? 21.458 -49.577 21.823 1.00 69.59 39 TYR A C 1
ATOM 270 O O . TYR A 1 41 ? 21.931 -49.506 22.963 1.00 70.21 39 TYR A O 1
ATOM 279 N N . VAL A 1 42 ? 21.939 -48.858 20.801 1.00 71.15 40 VAL A N 1
ATOM 280 C CA . VAL A 1 42 ? 23.035 -47.914 21.015 1.00 71.20 40 VAL A CA 1
ATOM 281 C C . VAL A 1 42 ? 22.547 -46.596 21.594 1.00 80.35 40 VAL A C 1
ATOM 282 O O . VAL A 1 42 ? 23.342 -45.866 22.204 1.00 83.92 40 VAL A O 1
ATOM 286 N N . GLY A 1 43 ? 21.267 -46.271 21.420 1.00 80.66 41 GLY A N 1
ATOM 287 C CA . GLY A 1 43 ? 20.740 -45.044 21.985 1.00 77.83 41 GLY A CA 1
ATOM 288 C C . GLY A 1 43 ? 21.522 -43.826 21.531 1.00 84.52 41 GLY A C 1
ATOM 289 O O . GLY A 1 43 ? 21.870 -43.678 20.350 1.00 89.92 41 GLY A O 1
ATOM 290 N N . ASP A 1 44 ? 21.815 -42.946 22.486 1.00 84.59 42 ASP A N 1
ATOM 291 C CA . ASP A 1 44 ? 22.511 -41.681 22.237 1.00 84.36 42 ASP A CA 1
ATOM 292 C C . ASP A 1 44 ? 24.008 -41.819 22.508 1.00 83.69 42 ASP A C 1
ATOM 293 O O . ASP A 1 44 ? 24.617 -41.012 23.217 1.00 83.18 42 ASP A O 1
ATOM 295 N N . MET A 1 45 ? 24.624 -42.864 21.950 1.00 82.02 43 MET A N 1
ATOM 296 C CA . MET A 1 45 ? 26.023 -43.155 22.232 1.00 78.44 43 MET A CA 1
ATOM 297 C C . MET A 1 45 ? 26.979 -42.478 21.269 1.00 74.86 43 MET A C 1
ATOM 298 O O . MET A 1 45 ? 28.194 -42.618 21.446 1.00 75.40 43 MET A O 1
ATOM 303 N N . ASP A 1 46 ? 26.463 -41.758 20.265 1.00 75.17 44 ASP A N 1
ATOM 304 C CA . ASP A 1 46 ? 27.279 -40.975 19.333 1.00 74.02 44 ASP A CA 1
ATOM 305 C C . ASP A 1 46 ? 28.059 -41.864 18.369 1.00 65.65 44 ASP A C 1
ATOM 306 O O . ASP A 1 46 ? 29.117 -41.474 17.872 1.00 63.89 44 ASP A O 1
ATOM 308 N N . VAL A 1 47 ? 27.540 -43.055 18.109 1.00 63.14 45 VAL A N 1
ATOM 309 C CA . VAL A 1 47 ? 28.166 -44.013 17.207 1.00 58.52 45 VAL A CA 1
ATOM 310 C C . VAL A 1 47 ? 27.948 -43.582 15.760 1.00 56.50 45 VAL A C 1
ATOM 311 O O . VAL A 1 47 ? 26.880 -43.066 15.405 1.00 57.17 45 VAL A O 1
ATOM 315 N N . ILE A 1 48 ? 28.958 -43.805 14.913 1.00 56.82 46 ILE A N 1
ATOM 316 C CA . ILE A 1 48 ? 28.902 -43.492 13.482 1.00 61.19 46 ILE A CA 1
ATOM 317 C C . ILE A 1 48 ? 28.972 -44.797 12.690 1.00 55.68 46 ILE A C 1
ATOM 318 O O . ILE A 1 48 ? 29.989 -45.499 12.727 1.00 59.75 46 ILE A O 1
ATOM 323 N N . PHE A 1 49 ? 27.909 -45.113 11.956 1.00 54.66 47 PHE A N 1
ATOM 324 C CA . PHE A 1 49 ? 27.812 -46.401 11.279 1.00 53.32 47 PHE A CA 1
ATOM 325 C C . PHE A 1 49 ? 28.307 -46.323 9.835 1.00 56.34 47 PHE A C 1
ATOM 326 O O . PHE A 1 49 ? 28.013 -45.376 9.093 1.00 53.47 47 PHE A O 1
ATOM 334 N N . GLN A 1 50 ? 29.052 -47.343 9.437 1.00 49.48 48 GLN A N 1
ATOM 335 C CA . GLN A 1 50 ? 29.622 -47.414 8.109 1.00 47.52 48 GLN A CA 1
ATOM 336 C C . GLN A 1 50 ? 29.014 -48.605 7.389 1.00 45.99 48 GLN A C 1
ATOM 337 O O . GLN A 1 50 ? 28.947 -49.701 7.949 1.00 46.37 48 GLN A O 1
ATOM 343 N N . SER A 1 51 ? 28.554 -48.396 6.165 1.00 42.73 49 SER A N 1
ATOM 344 C CA . SER A 1 51 ? 28.159 -49.513 5.323 1.00 49.38 49 SER A CA 1
ATOM 345 C C . SER A 1 51 ? 29.105 -49.604 4.133 1.00 51.43 49 SER A C 1
ATOM 346 O O . SER A 1 51 ? 29.360 -48.598 3.459 1.00 45.55 49 SER A O 1
ATOM 349 N N . GLU A 1 52 ? 29.635 -50.819 3.913 1.00 56.98 50 GLU A N 1
ATOM 350 C CA . GLU A 1 52 ? 30.584 -51.204 2.868 1.00 48.63 50 GLU A CA 1
ATOM 351 C C . GLU A 1 52 ? 30.309 -50.553 1.520 1.00 48.98 50 GLU A C 1
ATOM 352 O O . GLU A 1 52 ? 31.253 -50.212 0.802 1.00 53.88 50 GLU A O 1
ATOM 358 N N . ASN A 1 53 ? 29.033 -50.396 1.142 1.00 50.94 51 ASN A N 1
ATOM 359 C CA . ASN A 1 53 ? 28.703 -49.903 -0.197 1.00 49.96 51 ASN A CA 1
ATOM 360 C C . ASN A 1 53 ? 28.876 -48.396 -0.340 1.00 50.31 51 ASN A C 1
ATOM 361 O O . ASN A 1 53 ? 28.692 -47.860 -1.440 1.00 49.05 51 ASN A O 1
ATOM 366 N N . GLY A 1 54 ? 29.231 -47.699 0.726 1.00 52.50 52 GLY A N 1
ATOM 367 C CA . GLY A 1 54 ? 29.814 -46.395 0.525 1.00 50.91 52 GLY A CA 1
ATOM 368 C C . GLY A 1 54 ? 29.281 -45.274 1.376 1.00 53.77 52 GLY A C 1
ATOM 369 O O . GLY A 1 54 ? 29.473 -44.110 1.021 1.00 53.99 52 GLY A O 1
ATOM 370 N N . CYS A 1 55 ? 28.622 -45.560 2.481 1.00 55.20 53 CYS A N 1
ATOM 371 C CA . CYS A 1 55 ? 28.155 -44.507 3.368 1.00 54.68 53 CYS A CA 1
ATOM 372 C C . CYS A 1 55 ? 28.956 -44.533 4.664 1.00 51.25 53 CYS A C 1
ATOM 373 O O . CYS A 1 55 ? 29.153 -45.601 5.256 1.00 53.73 53 CYS A O 1
ATOM 376 N N . ILE A 1 56 ? 29.435 -43.370 5.093 1.00 46.28 54 ILE A N 1
ATOM 377 C CA . ILE A 1 56 ? 29.859 -43.150 6.476 1.00 53.55 54 ILE A CA 1
ATOM 378 C C . ILE A 1 56 ? 28.845 -42.215 7.118 1.00 50.36 54 ILE A C 1
ATOM 379 O O . ILE A 1 56 ? 28.476 -41.196 6.525 1.00 49.16 54 ILE A O 1
ATOM 384 N N . GLY A 1 57 ? 28.369 -42.583 8.309 1.00 51.49 55 GLY A N 1
ATOM 385 C CA . GLY A 1 57 ? 27.238 -41.910 8.922 1.00 54.12 55 GLY A CA 1
ATOM 386 C C . GLY A 1 57 ? 25.881 -42.392 8.442 1.00 50.79 55 GLY A C 1
ATOM 387 O O . GLY A 1 57 ? 25.051 -41.590 7.998 1.00 50.30 55 GLY A O 1
ATOM 388 N N . VAL A 1 58 ? 25.653 -43.705 8.523 1.00 55.99 56 VAL A N 1
ATOM 389 C CA . VAL A 1 58 ? 24.386 -44.300 8.102 1.00 64.58 56 VAL A CA 1
ATOM 390 C C . VAL A 1 58 ? 23.281 -43.925 9.083 1.00 71.75 56 VAL A C 1
ATOM 391 O O . VAL A 1 58 ? 23.408 -44.130 10.299 1.00 71.43 56 VAL A O 1
ATOM 395 N N . GLY A 1 59 ? 22.178 -43.389 8.557 1.00 69.40 57 GLY A N 1
ATOM 396 C CA . GLY A 1 59 ? 21.034 -43.048 9.369 1.00 65.70 57 GLY A CA 1
ATOM 397 C C . GLY A 1 59 ? 19.980 -44.133 9.343 1.00 70.18 57 GLY A C 1
ATOM 398 O O . GLY A 1 59 ? 20.113 -45.140 8.635 1.00 67.94 57 GLY A O 1
ATOM 399 N N . PRO A 1 60 ? 18.911 -43.955 10.121 1.00 75.75 58 PRO A N 1
ATOM 400 C CA . PRO A 1 60 ? 17.863 -44.979 10.183 1.00 69.18 58 PRO A CA 1
ATOM 401 C C . PRO A 1 60 ? 17.016 -44.969 8.919 1.00 65.71 58 PRO A C 1
ATOM 402 O O . PRO A 1 60 ? 17.072 -44.050 8.092 1.00 57.97 58 PRO A O 1
ATOM 406 N N . ALA A 1 61 ? 16.227 -46.035 8.775 1.00 64.54 59 ALA A N 1
ATOM 407 C CA . ALA A 1 61 ? 15.451 -46.234 7.562 1.00 64.66 59 ALA A CA 1
ATOM 408 C C . ALA A 1 61 ? 14.481 -45.070 7.350 1.00 72.49 59 ALA A C 1
ATOM 409 O O . ALA A 1 61 ? 14.003 -44.465 8.314 1.00 80.69 59 ALA A O 1
ATOM 411 N N . PRO A 1 62 ? 14.174 -44.725 6.104 1.00 71.23 60 PRO A N 1
ATOM 412 C CA . PRO A 1 62 ? 13.191 -43.667 5.857 1.00 76.14 60 PRO A CA 1
ATOM 413 C C . PRO A 1 62 ? 11.772 -44.190 6.042 1.00 80.66 60 PRO A C 1
ATOM 414 O O . PRO A 1 62 ? 11.515 -45.397 6.027 1.00 81.28 60 PRO A O 1
ATOM 418 N N . GLU A 1 63 ? 10.846 -43.252 6.221 1.00 82.16 61 GLU A N 1
ATOM 419 C CA . GLU A 1 63 ? 9.430 -43.567 6.368 1.00 80.80 61 GLU A CA 1
ATOM 420 C C . GLU A 1 63 ? 8.747 -43.549 4.999 1.00 83.63 61 GLU A C 1
ATOM 421 O O . GLU A 1 63 ? 8.912 -42.589 4.236 1.00 86.56 61 GLU A O 1
ATOM 423 N N . LYS A 1 64 ? 7.990 -44.611 4.690 1.00 83.49 62 LYS A N 1
ATOM 424 C CA . LYS A 1 64 ? 7.234 -44.726 3.424 1.00 78.88 62 LYS A CA 1
ATOM 425 C C . LYS A 1 64 ? 8.059 -44.391 2.158 1.00 88.61 62 LYS A C 1
ATOM 426 O O . LYS A 1 64 ? 8.012 -43.268 1.618 1.00 85.04 62 LYS A O 1
ATOM 428 N N . GLU A 1 67 ? 11.719 -42.922 0.958 1.00 61.85 65 GLU A N 1
ATOM 429 C CA . GLU A 1 67 ? 12.236 -44.253 0.636 1.00 71.79 65 GLU A CA 1
ATOM 430 C C . GLU A 1 67 ? 12.980 -44.204 -0.713 1.00 78.07 65 GLU A C 1
ATOM 431 O O . GLU A 1 67 ? 12.413 -44.508 -1.775 1.00 72.32 65 GLU A O 1
ATOM 433 N N . ASP A 1 68 ? 14.268 -43.825 -0.633 1.00 76.89 66 ASP A N 1
ATOM 434 C CA . ASP A 1 68 ? 15.123 -43.596 -1.802 1.00 70.75 66 ASP A CA 1
ATOM 435 C C . ASP A 1 68 ? 15.819 -44.888 -2.200 1.00 66.06 66 ASP A C 1
ATOM 436 O O . ASP A 1 68 ? 16.534 -45.468 -1.376 1.00 73.15 66 ASP A O 1
ATOM 441 N N . PRO A 1 69 ? 15.663 -45.369 -3.434 1.00 67.69 67 PRO A N 1
ATOM 442 C CA . PRO A 1 69 ? 16.362 -46.593 -3.841 1.00 71.88 67 PRO A CA 1
ATOM 443 C C . PRO A 1 69 ? 17.804 -46.368 -4.291 1.00 72.75 67 PRO A C 1
ATOM 444 O O . PRO A 1 69 ? 18.507 -47.348 -4.564 1.00 66.08 67 PRO A O 1
ATOM 448 N N . TYR A 1 70 ? 18.258 -45.115 -4.390 1.00 68.37 68 TYR A N 1
ATOM 449 C CA . TYR A 1 70 ? 19.642 -44.777 -4.694 1.00 66.31 68 TYR A CA 1
ATOM 450 C C . TYR A 1 70 ? 20.483 -44.577 -3.437 1.00 69.75 68 TYR A C 1
ATOM 451 O O . TYR A 1 70 ? 21.636 -44.126 -3.530 1.00 63.88 68 TYR A O 1
ATOM 460 N N . LEU A 1 71 ? 19.929 -44.891 -2.265 1.00 68.92 69 LEU A N 1
ATOM 461 C CA . LEU A 1 71 ? 20.632 -44.729 -0.991 1.00 66.10 69 LEU A CA 1
ATOM 462 C C . LEU A 1 71 ? 20.221 -45.903 -0.106 1.00 60.69 69 LEU A C 1
ATOM 463 O O . LEU A 1 71 ? 19.161 -45.866 0.523 1.00 65.03 69 LEU A O 1
ATOM 468 N N . VAL A 1 72 ? 21.045 -46.952 -0.084 1.00 60.12 70 VAL A N 1
ATOM 469 C CA . VAL A 1 72 ? 20.783 -48.158 0.689 1.00 56.18 70 VAL A CA 1
ATOM 470 C C . VAL A 1 72 ? 22.044 -48.565 1.451 1.00 54.91 70 VAL A C 1
ATOM 471 O O . VAL A 1 72 ? 23.046 -47.859 1.460 1.00 54.50 70 VAL A O 1
ATOM 475 N N . ASN A 1 73 ? 21.971 -49.713 2.108 1.00 54.87 71 ASN A N 1
ATOM 476 C CA . ASN A 1 73 ? 23.061 -50.219 2.919 1.00 56.96 71 ASN A CA 1
ATOM 477 C C . ASN A 1 73 ? 23.652 -51.471 2.267 1.00 60.05 71 ASN A C 1
ATOM 478 O O . ASN A 1 73 ? 23.283 -51.842 1.140 1.00 57.59 71 ASN A O 1
ATOM 483 N N . ALA A 1 74 ? 24.558 -52.139 2.999 1.00 53.17 72 ALA A N 1
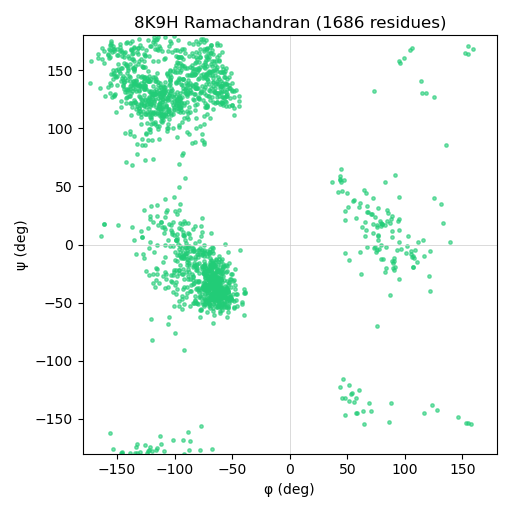ATOM 484 C CA . ALA A 1 74 ? 25.275 -53.284 2.461 1.00 49.51 72 ALA A CA 1
ATOM 485 C C . ALA A 1 74 ? 24.369 -54.475 2.213 1.00 53.95 72 ALA A C 1
ATOM 486 O O . ALA A 1 74 ? 24.829 -55.485 1.665 1.00 58.00 72 ALA A O 1
ATOM 488 N N . GLY A 1 75 ? 23.105 -54.381 2.598 1.00 50.09 73 GLY A N 1
ATOM 489 C CA . GLY A 1 75 ? 22.167 -55.456 2.367 1.00 50.56 73 GLY A CA 1
ATOM 490 C C . GLY A 1 75 ? 20.932 -54.961 1.650 1.00 57.03 73 GLY A C 1
ATOM 491 O O . GLY A 1 75 ? 19.837 -55.488 1.860 1.00 60.04 73 GLY A O 1
ATOM 492 N N . ALA A 1 76 ? 21.087 -53.918 0.834 1.00 57.65 74 ALA A N 1
ATOM 493 C CA . ALA A 1 76 ? 20.091 -53.441 -0.117 1.00 56.67 74 ALA A CA 1
ATOM 494 C C . ALA A 1 76 ? 18.893 -52.729 0.509 1.00 54.55 74 ALA A C 1
ATOM 495 O O . ALA A 1 76 ? 18.039 -52.251 -0.242 1.00 54.95 74 ALA A O 1
ATOM 497 N N . GLY A 1 77 ? 18.796 -52.634 1.840 1.00 53.48 75 GLY A N 1
ATOM 498 C CA . GLY A 1 77 ? 17.649 -51.978 2.461 1.00 55.22 75 GLY A CA 1
ATOM 499 C C . GLY A 1 77 ? 17.765 -50.460 2.485 1.00 57.85 75 GLY A C 1
ATOM 500 O O . GLY A 1 77 ? 18.856 -49.890 2.546 1.00 60.07 75 GLY A O 1
ATOM 501 N N . PHE A 1 78 ? 16.607 -49.789 2.464 1.00 60.25 76 PHE A N 1
ATOM 502 C CA . PHE A 1 78 ? 16.586 -48.326 2.406 1.00 63.15 76 PHE A CA 1
ATOM 503 C C . PHE A 1 78 ? 17.116 -47.705 3.697 1.00 58.71 76 PHE A C 1
ATOM 504 O O . PHE A 1 78 ? 16.743 -48.113 4.804 1.00 52.65 76 PHE A O 1
ATOM 512 N N . ILE A 1 79 ? 17.978 -46.700 3.540 1.00 54.74 77 ILE A N 1
ATOM 513 C CA . ILE A 1 79 ? 18.573 -45.957 4.639 1.00 57.55 77 ILE A CA 1
ATOM 514 C C . ILE A 1 79 ? 18.454 -44.461 4.342 1.00 63.69 77 ILE A C 1
ATOM 515 O O . ILE A 1 79 ? 17.902 -44.040 3.318 1.00 58.11 77 ILE A O 1
ATOM 520 N N . THR A 1 80 ? 18.983 -43.659 5.266 1.00 63.20 78 THR A N 1
ATOM 521 C CA . THR A 1 80 ? 19.058 -42.212 5.127 1.00 59.15 78 THR A CA 1
ATOM 522 C C . THR A 1 80 ? 20.432 -41.766 5.596 1.00 63.11 78 THR A C 1
ATOM 523 O O . THR A 1 80 ? 21.143 -42.504 6.290 1.00 65.82 78 THR A O 1
ATOM 527 N N . ALA A 1 81 ? 20.791 -40.539 5.229 1.00 60.24 79 ALA A N 1
ATOM 528 C CA . ALA A 1 81 ? 22.075 -39.960 5.610 1.00 57.48 79 ALA A CA 1
ATOM 529 C C . ALA A 1 81 ? 21.933 -39.134 6.887 1.00 61.68 79 ALA A C 1
ATOM 530 O O . ALA A 1 81 ? 21.158 -38.170 6.929 1.00 66.38 79 ALA A O 1
ATOM 532 N N . ALA A 1 82 ? 22.709 -39.485 7.911 1.00 51.92 80 ALA A N 1
ATOM 533 C CA . ALA A 1 82 ? 22.744 -38.720 9.146 1.00 48.70 80 ALA A CA 1
ATOM 534 C C . ALA A 1 82 ? 23.361 -37.334 8.921 1.00 57.81 80 ALA A C 1
ATOM 535 O O . ALA A 1 82 ? 23.678 -36.931 7.795 1.00 59.84 80 ALA A O 1
ATOM 537 N N . LYS A 1 83 ? 23.519 -36.577 10.011 1.00 63.20 81 LYS A N 1
ATOM 538 C CA . LYS A 1 83 ? 24.151 -35.261 9.928 1.00 69.43 81 LYS A CA 1
ATOM 539 C C . LYS A 1 83 ? 25.671 -35.434 9.868 1.00 68.13 81 LYS A C 1
ATOM 540 O O . LYS A 1 83 ? 26.270 -36.106 10.720 1.00 57.18 81 LYS A O 1
ATOM 542 N N . GLY A 1 84 ? 26.288 -34.847 8.842 1.00 66.55 82 GLY A N 1
ATOM 543 C CA . GLY A 1 84 ? 27.725 -34.951 8.689 1.00 62.07 82 GLY A CA 1
ATOM 544 C C . GLY A 1 84 ? 28.206 -36.194 7.983 1.00 59.15 82 GLY A C 1
ATOM 545 O O . GLY A 1 84 ? 29.371 -36.571 8.143 1.00 59.96 82 GLY A O 1
ATOM 546 N N . ALA A 1 85 ? 27.340 -36.852 7.219 1.00 56.18 83 ALA A N 1
ATOM 547 C CA . ALA A 1 85 ? 27.696 -38.066 6.501 1.00 52.03 83 ALA A CA 1
ATOM 548 C C . ALA A 1 85 ? 28.472 -37.727 5.232 1.00 56.68 83 ALA A C 1
ATOM 549 O O . ALA A 1 85 ? 28.365 -36.623 4.692 1.00 62.25 83 ALA A O 1
ATOM 551 N N . MET A 1 86 ? 29.255 -38.687 4.742 1.00 54.88 84 MET A N 1
ATOM 552 C CA . MET A 1 86 ? 29.850 -38.546 3.422 1.00 51.08 84 MET A CA 1
ATOM 553 C C . MET A 1 86 ? 29.483 -39.771 2.602 1.00 52.91 84 MET A C 1
ATOM 554 O O . MET A 1 86 ? 29.210 -40.844 3.146 1.00 51.72 84 MET A O 1
ATOM 559 N N . PHE A 1 87 ? 29.445 -39.573 1.288 1.00 56.17 85 PHE A N 1
ATOM 560 C CA . PHE A 1 87 ? 29.208 -40.616 0.305 1.00 51.45 85 PHE A CA 1
ATOM 561 C C . PHE A 1 87 ? 30.459 -40.802 -0.550 1.00 52.67 85 PHE A C 1
ATOM 562 O O . PHE A 1 87 ? 31.068 -39.819 -0.988 1.00 54.22 85 PHE A O 1
ATOM 570 N N . PHE A 1 88 ? 30.825 -42.057 -0.814 1.00 54.21 86 PHE A N 1
ATOM 571 C CA . PHE A 1 88 ? 32.088 -42.341 -1.486 1.00 51.09 86 PHE A CA 1
ATOM 572 C C . PHE A 1 88 ? 32.034 -43.678 -2.223 1.00 50.35 86 PHE A C 1
ATOM 573 O O . PHE A 1 88 ? 31.144 -44.505 -1.998 1.00 48.85 86 PHE A O 1
ATOM 581 N N . ASP A 1 89 ? 33.026 -43.881 -3.105 1.00 47.35 87 ASP A N 1
ATOM 582 C CA . ASP A 1 89 ? 33.128 -45.076 -3.930 1.00 43.43 87 ASP A CA 1
ATOM 583 C C . ASP A 1 89 ? 33.705 -46.249 -3.134 1.00 46.92 87 ASP A C 1
ATOM 584 O O . ASP A 1 89 ? 34.191 -46.111 -2.005 1.00 45.95 87 ASP A O 1
ATOM 589 N N . SER A 1 90 ? 33.679 -47.418 -3.771 1.00 37.54 88 SER A N 1
ATOM 590 C CA . SER A 1 90 ? 34.010 -48.642 -3.067 1.00 40.26 88 SER A CA 1
ATOM 591 C C . SER A 1 90 ? 35.456 -48.660 -2.567 1.00 45.95 88 SER A C 1
ATOM 592 O O . SER A 1 90 ? 35.731 -49.240 -1.501 1.00 42.73 88 SER A O 1
ATOM 595 N N . ALA A 1 91 ? 36.391 -48.030 -3.295 1.00 39.28 89 ALA A N 1
ATOM 596 C CA . ALA A 1 91 ? 37.783 -48.048 -2.849 1.00 40.61 89 ALA A CA 1
ATOM 597 C C . ALA A 1 91 ? 37.973 -47.208 -1.582 1.00 43.99 89 ALA A C 1
ATOM 598 O O . ALA A 1 91 ? 38.596 -47.657 -0.607 1.00 43.12 89 ALA A O 1
ATOM 600 N N . TYR A 1 92 ? 37.422 -45.991 -1.567 1.00 44.14 90 TYR A N 1
ATOM 601 C CA . TYR A 1 92 ? 37.443 -45.185 -0.350 1.00 43.15 90 TYR A CA 1
ATOM 602 C C . TYR A 1 92 ? 36.802 -45.936 0.808 1.00 42.23 90 TYR A C 1
ATOM 603 O O . TYR A 1 92 ? 37.311 -45.912 1.936 1.00 41.81 90 TYR A O 1
ATOM 612 N N . SER A 1 93 ? 35.690 -46.625 0.536 1.00 39.74 91 SER A N 1
ATOM 613 C CA . SER A 1 93 ? 34.988 -47.360 1.581 1.00 41.56 91 SER A CA 1
ATOM 614 C C . SER A 1 93 ? 35.888 -48.405 2.212 1.00 41.98 91 SER A C 1
ATOM 615 O O . SER A 1 93 ? 35.829 -48.637 3.428 1.00 40.88 91 SER A O 1
ATOM 618 N N . PHE A 1 94 ? 36.723 -49.044 1.406 1.00 39.29 92 PHE A N 1
ATOM 619 C CA . PHE A 1 94 ? 37.534 -50.098 1.963 1.00 39.79 92 PHE A CA 1
ATOM 620 C C . PHE A 1 94 ? 38.910 -49.610 2.388 1.00 39.73 92 PHE A C 1
ATOM 621 O O . PHE A 1 94 ? 39.612 -50.323 3.121 1.00 35.45 92 PHE A O 1
ATOM 629 N N . GLY A 1 95 ? 39.279 -48.389 1.998 1.00 38.03 93 GLY A N 1
ATOM 630 C CA . GLY A 1 95 ? 40.334 -47.695 2.713 1.00 36.98 93 GLY A CA 1
ATOM 631 C C . GLY A 1 95 ? 39.961 -47.455 4.162 1.00 37.52 93 GLY A C 1
ATOM 632 O O . GLY A 1 95 ? 40.758 -47.689 5.070 1.00 38.11 93 GLY A O 1
ATOM 633 N N . ILE A 1 96 ? 38.732 -47.003 4.394 1.00 39.10 94 ILE A N 1
ATOM 634 C CA . ILE A 1 96 ? 38.226 -46.858 5.752 1.00 38.40 94 ILE A CA 1
ATOM 635 C C . ILE A 1 96 ? 38.256 -48.191 6.477 1.00 40.02 94 ILE A C 1
ATOM 636 O O . ILE A 1 96 ? 38.635 -48.271 7.647 1.00 44.52 94 ILE A O 1
ATOM 641 N N . ILE A 1 97 ? 37.865 -49.262 5.797 1.00 41.32 95 ILE A N 1
ATOM 642 C CA . ILE A 1 97 ? 37.746 -50.558 6.461 1.00 41.40 95 ILE A CA 1
ATOM 643 C C . ILE A 1 97 ? 39.105 -51.223 6.605 1.00 41.05 95 ILE A C 1
ATOM 644 O O . ILE A 1 97 ? 39.477 -51.674 7.693 1.00 45.14 95 ILE A O 1
ATOM 649 N N . ARG A 1 98 ? 39.860 -51.314 5.508 1.00 37.71 96 ARG A N 1
ATOM 650 C CA . ARG A 1 98 ? 41.110 -52.057 5.551 1.00 36.05 96 ARG A CA 1
ATOM 651 C C . ARG A 1 98 ? 42.182 -51.297 6.316 1.00 40.89 96 ARG A C 1
ATOM 652 O O . ARG A 1 98 ? 43.097 -51.912 6.867 1.00 44.95 96 ARG A O 1
ATOM 660 N N . GLY A 1 99 ? 42.094 -49.971 6.366 1.00 39.59 97 GLY A N 1
ATOM 661 C CA . GLY A 1 99 ? 43.103 -49.157 7.001 1.00 35.71 97 GLY A CA 1
ATOM 662 C C . GLY A 1 99 ? 42.946 -48.901 8.488 1.00 42.77 97 GLY A C 1
ATOM 663 O O . GLY A 1 99 ? 43.676 -48.075 9.039 1.00 45.03 97 GLY A O 1
ATOM 664 N N . GLY A 1 100 ? 42.024 -49.563 9.171 1.00 48.98 98 GLY A N 1
ATOM 665 C CA . GLY A 1 100 ? 41.957 -49.454 10.615 1.00 43.03 98 GLY A CA 1
ATOM 666 C C . GLY A 1 100 ? 41.131 -48.309 11.144 1.00 42.36 98 GLY A C 1
ATOM 667 O O . GLY A 1 100 ? 41.276 -47.947 12.314 1.00 44.99 98 GLY A O 1
ATOM 668 N N . HIS A 1 101 ? 40.260 -47.734 10.334 1.00 40.89 99 HIS A N 1
ATOM 669 C CA . HIS A 1 101 ? 39.453 -46.605 10.757 1.00 38.48 99 HIS A CA 1
ATOM 670 C C . HIS A 1 101 ? 38.081 -47.020 11.257 1.00 47.30 99 HIS A C 1
ATOM 671 O O . HIS A 1 101 ? 37.296 -46.162 11.681 1.00 54.86 99 HIS A O 1
ATOM 678 N N . VAL A 1 102 ? 37.778 -48.309 11.232 1.00 43.84 100 VAL A N 1
ATOM 679 C CA . VAL A 1 102 ? 36.568 -48.839 11.830 1.00 41.97 100 VAL A CA 1
ATOM 680 C C . VAL A 1 102 ? 36.962 -49.331 13.210 1.00 43.96 100 VAL A C 1
ATOM 681 O O . VAL A 1 102 ? 37.903 -50.121 13.345 1.00 48.15 100 VAL A O 1
ATOM 685 N N . ASP A 1 103 ? 36.297 -48.811 14.243 1.00 49.75 101 ASP A N 1
ATOM 686 C CA . ASP A 1 103 ? 36.717 -49.093 15.614 1.00 45.45 101 ASP A CA 1
ATOM 687 C C . ASP A 1 103 ? 36.240 -50.455 16.058 1.00 44.32 101 ASP A C 1
ATOM 688 O O . ASP A 1 103 ? 36.964 -51.169 16.759 1.00 46.44 101 ASP A O 1
ATOM 693 N N . ALA A 1 104 ? 35.024 -50.822 15.666 1.00 41.97 102 ALA A N 1
ATOM 694 C CA . ALA A 1 104 ? 34.516 -52.157 15.914 1.00 45.96 102 ALA A CA 1
ATOM 695 C C . ALA A 1 104 ? 33.683 -52.589 14.722 1.00 46.32 102 ALA A C 1
ATOM 696 O O . ALA A 1 104 ? 32.988 -51.776 14.103 1.00 47.94 102 ALA A O 1
ATOM 698 N N . THR A 1 105 ? 33.782 -53.866 14.390 1.00 41.57 103 THR A N 1
ATOM 699 C CA . THR A 1 105 ? 32.893 -54.487 13.431 1.00 45.16 103 THR A CA 1
ATOM 700 C C . THR A 1 105 ? 32.219 -55.674 14.113 1.00 43.94 103 THR A C 1
ATOM 701 O O . THR A 1 105 ? 32.830 -56.367 14.935 1.00 44.55 103 THR A O 1
ATOM 705 N N . VAL A 1 106 ? 30.933 -55.860 13.829 1.00 47.25 104 VAL A N 1
ATOM 706 C CA . VAL A 1 106 ? 30.114 -56.891 14.456 1.00 43.43 104 VAL A CA 1
ATOM 707 C C .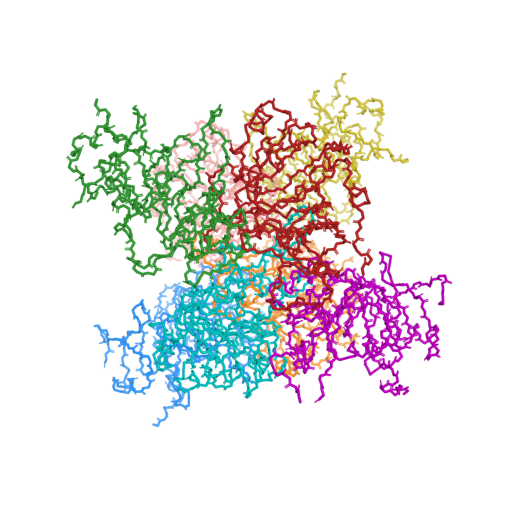 VAL A 1 106 ? 29.657 -57.868 13.385 1.00 46.05 104 VAL A C 1
ATOM 708 O O . VAL A 1 106 ? 29.120 -57.461 12.347 1.00 48.25 104 VAL A O 1
ATOM 712 N N . LEU A 1 107 ? 29.860 -59.155 13.648 1.00 48.06 105 LEU A N 1
ATOM 713 C CA . LEU A 1 107 ? 29.742 -60.205 12.650 1.00 46.62 105 LEU A CA 1
ATOM 714 C C . LEU A 1 107 ? 29.196 -61.458 13.300 1.00 46.56 105 LEU A C 1
ATOM 715 O O . LEU A 1 107 ? 29.460 -61.717 14.475 1.00 48.28 105 LEU A O 1
ATOM 720 N N . GLY A 1 108 ? 28.506 -62.275 12.508 1.00 45.73 106 GLY A N 1
ATOM 721 C CA . GLY A 1 108 ? 28.196 -63.629 12.925 1.00 49.98 106 GLY A CA 1
ATOM 722 C C . GLY A 1 108 ? 29.316 -64.598 12.560 1.00 49.10 106 GLY A C 1
ATOM 723 O O . GLY A 1 108 ? 30.269 -64.248 11.863 1.00 49.95 106 GLY A O 1
ATOM 724 N N . ALA A 1 109 ? 29.186 -65.840 13.024 1.00 43.94 107 ALA A N 1
ATOM 725 C CA . ALA A 1 109 ? 30.167 -66.857 12.659 1.00 43.84 107 ALA A CA 1
ATOM 726 C C . ALA A 1 109 ? 29.513 -68.229 12.567 1.00 48.34 107 ALA A C 1
ATOM 727 O O . ALA A 1 109 ? 28.565 -68.544 13.294 1.00 53.63 107 ALA A O 1
ATOM 729 N N . LEU A 1 110 ? 30.038 -69.046 11.662 1.00 42.16 108 LEU A N 1
ATOM 730 C CA . LEU A 1 110 ? 29.716 -70.461 11.693 1.00 41.37 108 LEU A CA 1
ATOM 731 C C . LEU A 1 110 ? 30.592 -71.179 12.706 1.00 42.87 108 LEU A C 1
ATOM 732 O O . LEU A 1 110 ? 30.096 -71.961 13.520 1.00 48.22 108 LEU A O 1
ATOM 737 N N . GLU A 1 111 ? 31.896 -70.920 12.671 1.00 47.25 109 GLU A N 1
ATOM 738 C CA . GLU A 1 111 ? 32.836 -71.414 13.670 1.00 45.56 109 GLU A CA 1
ATOM 739 C C . GLU A 1 111 ? 33.772 -70.280 14.082 1.00 47.65 109 GLU A C 1
ATOM 740 O O . GLU A 1 111 ? 34.015 -69.344 13.314 1.00 49.93 109 GLU A O 1
ATOM 746 N N . VAL A 1 112 ? 34.255 -70.348 15.324 1.00 44.58 110 VAL A N 1
ATOM 747 C CA . VAL A 1 112 ? 35.346 -69.514 15.817 1.00 39.60 110 VAL A CA 1
ATOM 748 C C . VAL A 1 112 ? 36.194 -70.403 16.703 1.00 47.99 110 VAL A C 1
ATOM 749 O O . VAL A 1 112 ? 35.703 -71.379 17.279 1.00 45.88 110 VAL A O 1
ATOM 753 N N . ASP A 1 113 ? 37.474 -70.072 16.824 1.00 48.41 111 ASP A N 1
ATOM 754 C CA . ASP A 1 113 ? 38.346 -70.970 17.558 1.00 48.23 111 ASP A CA 1
ATOM 755 C C . ASP A 1 113 ? 39.246 -70.191 18.510 1.00 52.26 111 ASP A C 1
ATOM 756 O O . ASP A 1 113 ? 39.310 -68.957 18.483 1.00 48.57 111 ASP A O 1
ATOM 761 N N . GLU A 1 114 ? 39.937 -70.941 19.372 1.00 52.05 112 GLU A N 1
ATOM 762 C CA . GLU A 1 114 ? 40.738 -70.321 20.410 1.00 51.10 112 GLU A CA 1
ATOM 763 C C . GLU A 1 114 ? 41.890 -69.495 19.851 1.00 56.32 112 GLU A C 1
ATOM 764 O O . GLU A 1 114 ? 42.483 -68.702 20.595 1.00 57.93 112 GLU A O 1
ATOM 770 N N . LYS A 1 115 ? 42.213 -69.626 18.570 1.00 54.20 113 LYS A N 1
ATOM 771 C CA . LYS A 1 115 ? 43.259 -68.784 18.010 1.00 50.26 113 LYS A CA 1
ATOM 772 C C . LYS A 1 115 ? 42.727 -67.469 17.452 1.00 49.14 113 LYS A C 1
ATOM 773 O O . LYS A 1 115 ? 43.527 -66.628 17.023 1.00 46.23 113 LYS A O 1
ATOM 779 N N . GLY A 1 116 ? 41.413 -67.262 17.445 1.00 45.53 114 GLY A N 1
ATOM 780 C CA . GLY A 1 116 ? 40.854 -66.070 16.837 1.00 44.39 114 GLY A CA 1
ATOM 781 C C . GLY A 1 116 ? 40.537 -66.200 15.370 1.00 42.79 114 GLY A C 1
ATOM 782 O O . GLY A 1 116 ? 40.179 -65.195 14.741 1.00 45.30 114 GLY A O 1
ATOM 783 N N . ASN A 1 117 ? 40.664 -67.403 14.809 1.00 43.34 115 ASN A N 1
ATOM 784 C CA . ASN A 1 117 ? 40.269 -67.679 13.439 1.00 41.33 115 ASN A CA 1
ATOM 785 C C . ASN A 1 117 ? 38.762 -67.657 13.314 1.00 41.81 115 ASN A C 1
ATOM 786 O O . ASN A 1 117 ? 38.026 -67.842 14.279 1.00 44.18 115 ASN A O 1
ATOM 791 N N . LEU A 1 118 ? 38.303 -67.476 12.093 1.00 45.28 116 LEU A N 1
ATOM 792 C CA . LEU A 1 118 ? 36.898 -67.215 11.862 1.00 41.79 116 LEU A CA 1
ATOM 793 C C . LEU A 1 118 ? 36.495 -67.975 10.622 1.00 45.60 116 LEU A C 1
ATOM 794 O O . LEU A 1 118 ? 37.220 -67.939 9.624 1.00 46.28 116 LEU A O 1
ATOM 799 N N . ALA A 1 119 ? 35.365 -68.672 10.683 1.00 47.93 117 ALA A N 1
ATOM 800 C CA . ALA A 1 119 ? 34.735 -69.229 9.490 1.00 45.01 117 ALA A CA 1
ATOM 801 C C . ALA A 1 119 ? 33.313 -68.700 9.430 1.00 43.50 117 ALA A C 1
ATOM 802 O O . ALA A 1 119 ? 32.541 -68.901 10.373 1.00 44.38 117 ALA A O 1
ATOM 804 N N . ASN A 1 120 ? 32.966 -68.002 8.341 1.00 40.59 118 ASN A N 1
ATOM 805 C CA . ASN A 1 120 ? 31.621 -67.419 8.321 1.00 40.41 118 ASN A CA 1
ATOM 806 C C . ASN A 1 120 ? 31.141 -67.041 6.929 1.00 40.80 118 ASN A C 1
ATOM 807 O O . ASN A 1 120 ? 30.215 -66.234 6.823 1.00 47.22 118 ASN A O 1
ATOM 812 N N . TRP A 1 121 ? 31.730 -67.548 5.870 1.00 44.24 119 TRP A N 1
ATOM 813 C CA . TRP A 1 121 ? 31.326 -67.123 4.540 1.00 46.21 119 TRP A CA 1
ATOM 814 C C . TRP A 1 121 ? 30.966 -68.280 3.635 1.00 45.67 119 TRP A C 1
ATOM 815 O O . TRP A 1 121 ? 30.360 -68.039 2.585 1.00 50.17 119 TRP A O 1
ATOM 826 N N . MET A 1 122 ? 31.268 -69.520 4.023 1.00 38.98 120 MET A N 1
ATOM 827 C CA . MET A 1 122 ? 31.189 -70.653 3.112 1.00 48.62 120 MET A CA 1
ATOM 828 C C . MET A 1 122 ? 31.001 -71.952 3.895 1.00 49.41 120 MET A C 1
ATOM 829 O O . MET A 1 122 ? 31.744 -72.217 4.846 1.00 45.79 120 MET A O 1
ATOM 834 N N . ILE A 1 123 ? 30.018 -72.757 3.494 1.00 50.46 121 ILE A N 1
ATOM 835 C CA . ILE A 1 123 ? 29.911 -74.148 3.924 1.00 53.38 121 ILE A CA 1
ATOM 836 C C . ILE A 1 123 ? 30.034 -75.022 2.682 1.00 53.90 121 ILE A C 1
ATOM 837 O O . ILE A 1 123 ? 29.156 -74.976 1.819 1.00 57.60 121 ILE A O 1
ATOM 842 N N . PRO A 1 124 ? 31.093 -75.834 2.550 1.00 53.37 122 PRO A N 1
ATOM 843 C CA . PRO A 1 124 ? 31.367 -76.530 1.277 1.00 60.91 122 PRO A CA 1
ATOM 844 C C . PRO A 1 124 ? 30.190 -77.370 0.793 1.00 68.20 122 PRO A C 1
ATOM 845 O O . PRO A 1 124 ? 29.705 -78.265 1.498 1.00 66.98 122 PRO A O 1
ATOM 849 N N . GLY A 1 125 ? 29.729 -77.067 -0.434 1.00 59.14 123 GLY A N 1
ATOM 850 C CA . GLY A 1 125 ? 28.576 -77.714 -1.013 1.00 60.21 123 GLY A CA 1
ATOM 851 C C . GLY A 1 125 ? 27.225 -77.166 -0.595 1.00 66.22 123 GLY A C 1
ATOM 852 O O . GLY A 1 125 ? 26.259 -77.314 -1.356 1.00 70.91 123 GLY A O 1
ATOM 853 N N . LYS A 1 126 ? 27.120 -76.506 0.565 1.00 60.55 124 LYS A N 1
ATOM 854 C CA . LYS A 1 126 ? 25.834 -76.174 1.176 1.00 58.74 124 LYS A CA 1
ATOM 855 C C . LYS A 1 126 ? 25.396 -74.724 0.948 1.00 66.18 124 LYS A C 1
ATOM 856 O O . LYS A 1 126 ? 24.270 -74.485 0.493 1.00 71.18 124 LYS A O 1
ATOM 858 N N . LYS A 1 127 ? 26.247 -73.742 1.265 1.00 69.21 125 LYS A N 1
ATOM 859 C CA . LYS A 1 127 ? 25.945 -72.330 0.995 1.00 66.69 125 LYS A CA 1
ATOM 860 C C . LYS A 1 127 ? 27.255 -71.611 0.674 1.00 66.46 125 LYS A C 1
ATOM 861 O O . LYS A 1 127 ? 28.206 -71.675 1.468 1.00 65.17 125 LYS A O 1
ATOM 867 N N . VAL A 1 128 ? 27.319 -70.974 -0.502 1.00 61.61 126 VAL A N 1
ATOM 868 C CA . VAL A 1 128 ? 28.505 -70.242 -0.976 1.00 52.75 126 VAL A CA 1
ATOM 869 C C . VAL A 1 128 ? 28.075 -68.871 -1.494 1.00 47.37 126 VAL A C 1
ATOM 870 O O . VAL A 1 128 ? 27.934 -68.671 -2.710 1.00 51.35 126 VAL A O 1
ATOM 874 N N . PRO A 1 129 ? 27.815 -67.906 -0.614 1.00 47.76 127 PRO A N 1
ATOM 875 C CA . PRO A 1 129 ? 27.420 -66.563 -1.083 1.00 48.09 127 PRO A CA 1
ATOM 876 C C . PRO A 1 129 ? 28.576 -65.677 -1.510 1.00 49.95 127 PRO A C 1
ATOM 877 O O . PRO A 1 129 ? 28.357 -64.693 -2.235 1.00 46.93 127 PRO A O 1
ATOM 881 N N . GLY A 1 130 ? 29.788 -65.984 -1.092 1.00 47.26 128 GLY A N 1
ATOM 882 C CA . GLY A 1 130 ? 30.884 -65.059 -1.244 1.00 49.50 128 GLY A CA 1
ATOM 883 C C . GLY A 1 130 ? 31.245 -64.432 0.084 1.00 48.31 128 GLY A C 1
ATOM 884 O O . GLY A 1 130 ? 30.553 -64.581 1.087 1.00 57.74 128 GLY A O 1
ATOM 885 N N . MET A 1 131 ? 32.380 -63.753 0.087 1.00 46.44 129 MET A N 1
ATOM 886 C CA . MET A 1 131 ? 32.870 -63.155 1.313 1.00 41.72 129 MET A CA 1
ATOM 887 C C . MET A 1 131 ? 32.402 -61.715 1.482 1.00 45.44 129 MET A C 1
ATOM 888 O O . MET A 1 131 ? 32.541 -61.159 2.584 1.00 43.35 129 MET A O 1
ATOM 893 N N . GLY A 1 132 ? 31.843 -61.118 0.430 1.00 43.34 130 GLY A N 1
ATOM 894 C CA . GLY A 1 132 ? 31.442 -59.724 0.499 1.00 44.82 130 GLY A CA 1
ATOM 895 C C . GLY A 1 132 ? 32.586 -58.881 1.009 1.00 44.49 130 GLY A C 1
ATOM 896 O O . GLY A 1 132 ? 33.741 -59.055 0.596 1.00 45.65 130 GLY A O 1
ATOM 897 N N . GLY A 1 133 ? 32.282 -57.980 1.940 1.00 45.03 131 GLY A N 1
ATOM 898 C CA . GLY A 1 133 ? 33.307 -57.208 2.605 1.00 42.30 131 GLY A CA 1
ATOM 899 C C . GLY A 1 133 ? 33.836 -57.810 3.890 1.00 37.93 131 GLY A C 1
ATOM 900 O O . GLY A 1 133 ? 34.645 -57.174 4.567 1.00 36.80 131 GLY A O 1
ATOM 901 N N . ALA A 1 134 ? 33.444 -59.033 4.237 1.00 38.47 132 ALA A N 1
ATOM 902 C CA . ALA A 1 134 ? 33.726 -59.544 5.576 1.00 42.04 132 ALA A CA 1
ATOM 903 C C . ALA A 1 134 ? 35.223 -59.781 5.805 1.00 40.34 132 ALA A C 1
ATOM 904 O O . ALA A 1 134 ? 35.735 -59.482 6.891 1.00 40.04 132 ALA A O 1
ATOM 906 N N . MET A 1 135 ? 35.931 -60.373 4.830 1.00 37.55 133 MET A N 1
ATOM 907 C CA . MET A 1 135 ? 37.372 -60.572 4.986 1.00 37.55 133 MET A CA 1
ATOM 908 C C . MET A 1 135 ? 38.067 -59.252 5.269 1.00 40.67 133 MET A C 1
ATOM 909 O O . MET A 1 135 ? 38.913 -59.161 6.170 1.00 41.05 133 MET A O 1
ATOM 914 N N . ASP A 1 136 ? 37.709 -58.217 4.514 1.00 39.74 134 ASP A N 1
ATOM 915 C CA . ASP A 1 136 ? 38.307 -56.914 4.737 1.00 34.89 134 ASP A CA 1
ATOM 916 C C . ASP A 1 136 ? 37.905 -56.347 6.095 1.00 36.76 134 ASP A C 1
ATOM 917 O O . ASP A 1 136 ? 38.721 -55.728 6.781 1.00 41.85 134 ASP A O 1
ATOM 922 N N . LEU A 1 137 ? 36.679 -56.603 6.533 1.00 39.86 135 LEU A N 1
ATOM 923 C CA . LEU A 1 137 ? 36.220 -56.047 7.801 1.00 38.73 135 LEU A CA 1
ATOM 924 C C . LEU A 1 137 ? 36.940 -56.681 8.984 1.00 39.87 135 LEU A C 1
ATOM 925 O O . LEU A 1 137 ? 37.390 -55.978 9.892 1.00 41.47 135 LEU A O 1
ATOM 930 N N . VAL A 1 138 ? 37.058 -58.007 9.016 1.00 43.86 136 VAL A N 1
ATOM 931 C CA . VAL A 1 138 ? 37.656 -58.583 10.218 1.00 44.83 136 VAL A CA 1
ATOM 932 C C . VAL A 1 138 ? 39.163 -58.408 10.237 1.00 43.89 136 VAL A C 1
ATOM 933 O O . VAL A 1 138 ? 39.787 -58.498 11.307 1.00 44.56 136 VAL A O 1
ATOM 937 N N . VAL A 1 139 ? 39.771 -58.139 9.086 1.00 47.43 137 VAL A N 1
ATOM 938 C CA . VAL A 1 139 ? 41.211 -57.991 9.107 1.00 42.70 137 VAL A CA 1
ATOM 939 C C . VAL A 1 139 ? 41.572 -56.579 9.502 1.00 39.90 137 VAL A C 1
ATOM 940 O O . VAL A 1 139 ? 42.568 -56.369 10.196 1.00 47.71 137 VAL A O 1
ATOM 944 N N . GLY A 1 140 ? 40.729 -55.609 9.175 1.00 37.61 138 GLY A N 1
ATOM 945 C CA . GLY A 1 140 ? 41.111 -54.223 9.356 1.00 41.23 138 GLY A CA 1
ATOM 946 C C . GLY A 1 140 ? 40.503 -53.553 10.564 1.00 45.57 138 GLY A C 1
ATOM 947 O O . GLY A 1 140 ? 41.069 -52.590 11.102 1.00 45.76 138 GLY A O 1
ATOM 948 N N . ALA A 1 141 ? 39.339 -54.051 10.984 1.00 48.01 139 ALA A N 1
ATOM 949 C CA . ALA A 1 141 ? 38.636 -53.483 12.127 1.00 47.80 139 ALA A CA 1
ATOM 950 C C . ALA A 1 141 ? 39.531 -53.491 13.351 1.00 45.70 139 ALA A C 1
ATOM 951 O O . ALA A 1 141 ? 40.257 -54.461 13.602 1.00 45.90 139 ALA A O 1
ATOM 953 N N . LYS A 1 142 ? 39.480 -52.395 14.110 1.00 45.89 140 LYS A N 1
ATOM 954 C CA . LYS A 1 142 ? 40.334 -52.301 15.287 1.00 48.78 140 LYS A CA 1
ATOM 955 C C . LYS A 1 142 ? 39.915 -53.342 16.325 1.00 44.37 140 LYS A C 1
ATOM 956 O O . LYS A 1 142 ? 40.753 -54.111 16.814 1.00 48.04 140 LYS A O 1
ATOM 958 N N . LYS A 1 143 ? 38.615 -53.439 16.608 1.00 42.32 141 LYS A N 1
ATOM 959 C CA . LYS A 1 143 ? 38.056 -54.468 17.479 1.00 45.08 141 LYS A CA 1
ATOM 960 C C . LYS A 1 143 ? 37.067 -55.301 16.673 1.00 48.20 141 LYS A C 1
ATOM 961 O O . LYS A 1 143 ? 36.177 -54.742 16.028 1.00 49.36 141 LYS A O 1
ATOM 967 N N . VAL A 1 144 ? 37.200 -56.628 16.723 1.00 47.25 142 VAL A N 1
ATOM 968 C CA . VAL A 1 144 ? 36.371 -57.540 15.927 1.00 47.96 142 VAL A CA 1
ATOM 969 C C . VAL A 1 144 ? 35.479 -58.356 16.871 1.00 46.24 142 VAL A C 1
ATOM 970 O O . VAL A 1 144 ? 35.967 -59.215 17.616 1.00 48.17 142 VAL A O 1
ATOM 974 N N . ILE A 1 145 ? 34.166 -58.105 16.835 1.00 43.12 143 ILE A N 1
ATOM 975 C CA . ILE A 1 145 ? 33.197 -58.754 17.729 1.00 46.96 143 ILE A CA 1
ATOM 976 C C . ILE A 1 145 ? 32.370 -59.760 16.930 1.00 49.33 143 ILE A C 1
ATOM 977 O O . ILE A 1 145 ? 31.655 -59.390 15.987 1.00 48.32 143 ILE A O 1
ATOM 982 N N . VAL A 1 146 ? 32.436 -61.022 17.327 1.00 46.41 144 VAL A N 1
ATOM 983 C CA . VAL A 1 146 ? 31.555 -62.044 16.789 1.00 42.96 144 VAL A CA 1
ATOM 984 C C . VAL A 1 146 ? 30.327 -62.138 17.691 1.00 51.03 144 VAL A C 1
ATOM 985 O O . VAL A 1 146 ? 30.444 -62.404 18.893 1.00 51.28 144 VAL A O 1
ATOM 989 N N . ALA A 1 147 ? 29.151 -61.897 17.115 1.00 50.88 145 ALA A N 1
ATOM 990 C CA . ALA A 1 147 ? 27.875 -61.893 17.824 1.00 42.83 145 ALA A CA 1
ATOM 991 C C . ALA A 1 147 ? 27.025 -63.038 17.273 1.00 44.27 145 ALA A C 1
ATOM 992 O O . ALA A 1 147 ? 26.431 -62.907 16.199 1.00 45.74 145 ALA A O 1
ATOM 994 N N . MET A 1 148 ? 26.937 -64.150 18.007 1.00 40.80 146 MET A N 1
ATOM 995 C CA . MET A 1 148 ? 26.341 -65.362 17.455 1.00 49.10 146 MET A CA 1
ATOM 996 C C . MET A 1 148 ? 25.603 -66.165 18.523 1.00 48.88 146 MET A C 1
ATOM 997 O O . MET A 1 148 ? 25.960 -66.142 19.703 1.00 49.42 146 MET A O 1
ATOM 1002 N N . GLU A 1 149 ? 24.580 -66.905 18.087 1.00 55.61 147 GLU A N 1
ATOM 1003 C CA . GLU A 1 149 ? 24.017 -67.966 18.918 1.00 52.98 147 GLU A CA 1
ATOM 1004 C C . GLU A 1 149 ? 25.134 -68.912 19.333 1.00 52.24 147 GLU A C 1
ATOM 1005 O O . GLU A 1 149 ? 26.059 -69.177 18.563 1.00 51.40 147 GLU A O 1
ATOM 1007 N N . HIS A 1 150 ? 25.073 -69.399 20.569 1.00 52.75 148 HIS A N 1
ATOM 1008 C CA . HIS A 1 150 ? 26.175 -70.225 21.055 1.00 51.78 148 HIS A CA 1
ATOM 1009 C C . HIS A 1 150 ? 26.269 -71.546 20.312 1.00 49.24 148 HIS A C 1
ATOM 1010 O O . HIS A 1 150 ? 27.356 -72.130 20.223 1.00 52.78 148 HIS A O 1
ATOM 1017 N N . THR A 1 151 ? 25.154 -72.035 19.781 1.00 51.96 149 THR A N 1
ATOM 1018 C CA . THR A 1 151 ? 25.128 -73.295 19.055 1.00 54.93 149 THR A CA 1
ATOM 1019 C C . THR A 1 151 ? 24.197 -73.149 17.863 1.00 55.97 149 THR A C 1
ATOM 1020 O O . THR A 1 151 ? 23.270 -72.335 17.879 1.00 59.90 149 THR A O 1
ATOM 1024 N N . SER A 1 152 ? 24.469 -73.924 16.816 1.00 63.19 150 SER A N 1
ATOM 1025 C CA . SER A 1 152 ? 23.606 -74.000 15.638 1.00 67.82 150 SER A CA 1
ATOM 1026 C C . SER A 1 152 ? 22.913 -75.359 15.681 1.00 74.19 150 SER A C 1
ATOM 1027 O O . SER A 1 152 ? 23.569 -76.400 15.509 1.00 64.87 150 SER A O 1
ATOM 1029 N N . ASN A 1 153 ? 21.596 -75.336 15.931 1.00 74.25 151 ASN A N 1
ATOM 1030 C CA . ASN A 1 153 ? 20.767 -76.538 16.074 1.00 73.55 151 ASN A CA 1
ATOM 1031 C C . ASN A 1 153 ? 21.502 -77.601 16.887 1.00 74.05 151 ASN A C 1
ATOM 1032 O O . ASN A 1 153 ? 21.570 -78.781 16.523 1.00 74.79 151 ASN A O 1
ATOM 1034 N N . GLY A 1 154 ? 22.098 -77.149 17.992 1.00 65.60 152 GLY A N 1
ATOM 1035 C CA . GLY A 1 154 ? 22.763 -78.025 18.929 1.00 65.95 152 GLY A CA 1
ATOM 1036 C C . GLY A 1 154 ? 24.242 -78.268 18.685 1.00 68.39 152 GLY A C 1
ATOM 1037 O O . GLY A 1 154 ? 24.947 -78.659 19.627 1.00 65.00 152 GLY A O 1
ATOM 1038 N N . ALA A 1 155 ? 24.735 -78.068 17.458 1.00 66.16 153 ALA A N 1
ATOM 1039 C CA . ALA A 1 155 ? 26.150 -78.293 17.178 1.00 61.26 153 ALA A CA 1
ATOM 1040 C C . ALA A 1 155 ? 27.019 -77.196 17.802 1.00 61.46 153 ALA A C 1
ATOM 1041 O O . ALA A 1 155 ? 26.624 -76.026 17.891 1.00 59.72 153 ALA A O 1
ATOM 1043 N N . ILE A 1 156 ? 28.214 -77.588 18.240 1.00 58.51 154 ILE A N 1
ATOM 1044 C CA . ILE A 1 156 ? 29.144 -76.659 18.879 1.00 56.17 154 ILE A CA 1
ATOM 1045 C C . ILE A 1 156 ? 29.830 -75.808 17.816 1.00 54.78 154 ILE A C 1
ATOM 1046 O O . ILE A 1 156 ? 30.371 -76.334 16.836 1.00 56.68 154 ILE A O 1
ATOM 1051 N N . LYS A 1 157 ? 29.827 -74.490 18.015 1.00 51.33 155 LYS A N 1
ATOM 1052 C CA . LYS A 1 157 ? 30.468 -73.569 17.086 1.00 46.22 155 LYS A CA 1
ATOM 1053 C C . LYS A 1 157 ? 31.834 -73.065 17.563 1.00 50.62 155 LYS A C 1
ATOM 1054 O O . LYS A 1 157 ? 32.673 -72.727 16.725 1.00 53.57 155 LYS A O 1
ATOM 1060 N N . ILE A 1 158 ? 32.095 -73.029 18.870 1.00 48.47 156 ILE A N 1
ATOM 1061 C CA . ILE A 1 158 ? 33.350 -72.523 19.430 1.00 45.72 156 ILE A CA 1
ATOM 1062 C C . ILE A 1 158 ? 34.309 -73.701 19.624 1.00 53.07 156 ILE A C 1
ATOM 1063 O O . ILE A 1 158 ? 34.173 -74.470 20.573 1.00 53.49 156 ILE A O 1
ATOM 1068 N N . LEU A 1 159 ? 35.321 -73.819 18.759 1.00 54.04 157 LEU A N 1
ATOM 1069 C CA . LEU A 1 159 ? 36.175 -75.003 18.698 1.00 50.73 157 LEU A CA 1
ATOM 1070 C C . LEU A 1 159 ? 37.621 -74.660 19.036 1.00 56.41 157 LEU A C 1
ATOM 1071 O O . LEU A 1 159 ? 37.990 -73.494 19.193 1.00 52.82 157 LEU A O 1
ATOM 1076 N N . LYS A 1 160 ? 38.455 -75.700 19.167 1.00 60.78 158 LYS A N 1
ATOM 1077 C CA . LYS A 1 160 ? 39.882 -75.459 19.382 1.00 58.28 158 LYS A CA 1
ATOM 1078 C C . LYS A 1 160 ? 40.531 -74.950 18.099 1.00 58.01 158 LYS A C 1
ATOM 1079 O O . LYS A 1 160 ? 41.232 -73.929 18.112 1.00 56.73 158 LYS A O 1
ATOM 1081 N N . GLU A 1 161 ? 40.291 -75.645 16.977 1.00 54.72 159 GLU A N 1
ATOM 1082 C CA . GLU A 1 161 ? 40.651 -75.192 15.635 1.00 56.84 159 GLU A CA 1
ATOM 1083 C C . GLU A 1 161 ? 39.393 -75.240 14.770 1.00 56.91 159 GLU A C 1
ATOM 1084 O O . GLU A 1 161 ? 38.654 -76.230 14.835 1.00 57.29 159 GLU A O 1
ATOM 1086 N N . CYS A 1 162 ? 39.123 -74.166 13.998 1.00 51.35 160 CYS A N 1
ATOM 1087 C CA . CYS A 1 162 ? 38.036 -74.192 13.015 1.00 47.14 160 CYS A CA 1
ATOM 1088 C C . CYS A 1 162 ? 38.224 -75.319 12.018 1.00 49.91 160 CYS A C 1
ATOM 1089 O O . CYS A 1 162 ? 39.341 -75.748 11.713 1.00 56.46 160 CYS A O 1
ATOM 1092 N N . LYS A 1 163 ? 37.113 -75.809 11.509 1.00 53.22 161 LYS A N 1
ATOM 1093 C CA . LYS A 1 163 ? 37.131 -76.870 10.519 1.00 52.67 161 LYS A CA 1
ATOM 1094 C C . LYS A 1 163 ? 36.578 -76.423 9.178 1.00 45.67 161 LYS A C 1
ATOM 1095 O O . LYS A 1 163 ? 36.954 -76.982 8.139 1.00 47.08 161 LYS A O 1
ATOM 1097 N N . LEU A 1 164 ? 35.723 -75.418 9.187 1.00 43.50 162 LEU A N 1
ATOM 1098 C CA . LEU A 1 164 ? 35.164 -74.845 7.982 1.00 49.78 162 LEU A CA 1
ATOM 1099 C C . LEU A 1 164 ? 36.185 -73.931 7.312 1.00 50.32 162 LEU A C 1
ATOM 1100 O O . LEU A 1 164 ? 37.222 -73.588 7.894 1.00 47.34 162 LEU A O 1
ATOM 1105 N N . PRO A 1 165 ? 35.914 -73.521 6.070 1.00 48.40 163 PRO A N 1
ATOM 1106 C CA . PRO A 1 165 ? 36.792 -72.560 5.388 1.00 50.75 163 PRO A CA 1
ATOM 1107 C C . PRO A 1 165 ? 36.904 -71.249 6.147 1.00 47.11 163 PRO A C 1
ATOM 1108 O O . PRO A 1 165 ? 35.902 -70.647 6.543 1.00 51.18 163 PRO A O 1
ATOM 1112 N N . LEU A 1 166 ? 38.136 -70.796 6.322 1.00 42.06 164 LEU A N 1
ATOM 1113 C CA . LEU A 1 166 ? 38.366 -69.589 7.092 1.00 43.26 164 LEU A CA 1
ATOM 1114 C C . LEU A 1 166 ? 37.850 -68.357 6.363 1.00 44.09 164 LEU A C 1
ATOM 1115 O O . LEU A 1 166 ? 37.862 -68.273 5.128 1.00 41.69 164 LEU A O 1
ATOM 1120 N N . THR A 1 167 ? 37.357 -67.409 7.157 1.00 41.54 165 THR A N 1
ATOM 1121 C CA . THR A 1 167 ? 37.226 -66.035 6.693 1.00 43.28 165 THR A CA 1
ATOM 1122 C C . THR A 1 167 ? 38.539 -65.287 6.867 1.00 38.43 165 THR A C 1
ATOM 1123 O O . THR A 1 167 ? 39.043 -64.669 5.928 1.00 44.80 165 THR A O 1
ATOM 1127 N N . ALA A 1 168 ? 39.122 -65.356 8.052 1.00 40.62 166 ALA A N 1
ATOM 1128 C CA . ALA A 1 168 ? 40.401 -64.717 8.305 1.00 42.45 166 ALA A CA 1
ATOM 1129 C C . ALA A 1 168 ? 41.109 -65.467 9.428 1.00 39.49 166 ALA A C 1
ATOM 1130 O O . ALA A 1 168 ? 40.527 -66.324 10.102 1.00 42.14 166 ALA A O 1
ATOM 1132 N N . VAL A 1 169 ? 42.366 -65.118 9.644 1.00 35.22 167 VAL A N 1
ATOM 1133 C CA . VAL A 1 169 ? 43.203 -65.790 10.629 1.00 39.33 167 VAL A CA 1
ATOM 1134 C C . VAL A 1 169 ? 43.484 -64.815 11.765 1.00 38.74 167 VAL A C 1
ATOM 1135 O O . VAL A 1 169 ? 43.751 -63.634 11.528 1.00 40.68 167 VAL A O 1
ATOM 1139 N N . GLY A 1 170 ? 43.379 -65.304 12.997 1.00 38.61 168 GLY A N 1
ATOM 1140 C CA . GLY A 1 170 ? 43.643 -64.519 14.188 1.00 39.43 168 GLY A CA 1
ATOM 1141 C C . GLY A 1 170 ? 43.089 -63.106 14.248 1.00 47.49 168 GLY A C 1
ATOM 1142 O O . GLY A 1 170 ? 43.864 -62.172 14.467 1.00 50.84 168 GLY A O 1
ATOM 1143 N N . VAL A 1 171 ? 41.770 -62.921 14.084 1.00 44.24 169 VAL A N 1
ATOM 1144 C CA . VAL A 1 171 ? 41.204 -61.578 13.997 1.00 41.86 169 VAL A CA 1
ATOM 1145 C C . VAL A 1 171 ? 40.153 -61.364 15.068 1.00 44.25 169 VAL A C 1
ATOM 1146 O O . VAL A 1 171 ? 39.897 -60.226 15.474 1.00 48.95 169 VAL A O 1
ATOM 1150 N N . VAL A 1 172 ? 39.518 -62.442 15.520 1.00 48.55 170 VAL A N 1
ATOM 1151 C CA . VAL A 1 172 ? 38.402 -62.299 16.452 1.00 48.52 170 VAL A CA 1
ATOM 1152 C C . VAL A 1 172 ? 38.928 -61.823 17.794 1.00 44.01 170 VAL A C 1
ATOM 1153 O O . VAL A 1 172 ? 39.820 -62.443 18.381 1.00 48.50 170 VAL A O 1
ATOM 1157 N N . ASP A 1 173 ? 38.385 -60.715 18.281 1.00 46.35 171 ASP A N 1
ATOM 1158 C CA . ASP A 1 173 ? 38.747 -60.204 19.598 1.00 51.87 171 ASP A CA 1
ATOM 1159 C C . ASP A 1 173 ? 37.750 -60.611 20.667 1.00 52.10 171 ASP A C 1
ATOM 1160 O O . ASP A 1 173 ? 38.141 -60.943 21.788 1.00 52.61 171 ASP A O 1
ATOM 1165 N N . LEU A 1 174 ? 36.466 -60.627 20.324 1.00 55.01 172 LEU A N 1
ATOM 1166 C CA . LEU A 1 174 ? 35.402 -60.849 21.289 1.00 51.41 172 LEU A CA 1
ATOM 1167 C C . LEU A 1 174 ? 34.368 -61.792 20.700 1.00 51.35 172 LEU A C 1
ATOM 1168 O O . LEU A 1 174 ? 33.920 -61.590 19.568 1.00 57.26 172 LEU A O 1
ATOM 1173 N N . ILE A 1 175 ? 33.974 -62.801 21.470 1.00 49.03 173 ILE A N 1
ATOM 1174 C CA . ILE A 1 175 ? 32.843 -63.662 21.137 1.00 45.66 173 ILE A CA 1
ATOM 1175 C C . ILE A 1 175 ? 31.728 -63.380 22.139 1.00 49.16 173 ILE A C 1
ATOM 1176 O O . ILE A 1 175 ? 31.929 -63.503 23.352 1.00 50.52 173 ILE A O 1
ATOM 1181 N N . ILE A 1 176 ? 30.555 -62.998 21.642 1.00 52.43 174 ILE A N 1
ATOM 1182 C CA . ILE A 1 176 ? 29.398 -62.675 22.477 1.00 50.80 174 ILE A CA 1
ATOM 1183 C C . ILE A 1 176 ? 28.253 -63.595 22.074 1.00 50.21 174 ILE A C 1
ATOM 1184 O O . ILE A 1 176 ? 27.805 -63.568 20.922 1.00 47.51 174 ILE A O 1
ATOM 1189 N N . THR A 1 177 ? 27.783 -64.404 23.011 1.00 49.04 175 THR A N 1
ATOM 1190 C CA . THR A 1 177 ? 26.621 -65.243 22.796 1.00 43.67 175 THR A CA 1
ATOM 1191 C C . THR A 1 177 ? 25.581 -64.935 23.861 1.00 49.22 175 THR A C 1
ATOM 1192 O O . THR A 1 177 ? 25.757 -64.045 24.701 1.00 49.03 175 THR A O 1
ATOM 1196 N N . GLU A 1 178 ? 24.478 -65.688 23.803 1.00 52.68 176 GLU A N 1
ATOM 1197 C CA . GLU A 1 178 ? 23.464 -65.632 24.847 1.00 50.63 176 GLU A CA 1
ATOM 1198 C C . GLU A 1 178 ? 23.917 -66.345 26.108 1.00 48.75 176 GLU A C 1
ATOM 1199 O O . GLU A 1 178 ? 23.337 -66.118 27.170 1.00 53.41 176 GLU A O 1
ATOM 1205 N N . LYS A 1 179 ? 24.929 -67.203 26.016 1.00 51.24 177 LYS A N 1
ATOM 1206 C CA . LYS A 1 179 ? 25.466 -67.871 27.192 1.00 53.16 177 LYS A CA 1
ATOM 1207 C C . LYS A 1 179 ? 26.589 -67.070 27.839 1.00 59.13 177 LYS A C 1
ATOM 1208 O O . LYS A 1 179 ? 26.607 -66.900 29.067 1.00 57.69 177 LYS A O 1
ATOM 1214 N N . ALA A 1 180 ? 27.517 -66.554 27.030 1.00 56.43 178 ALA A N 1
ATOM 1215 C CA . ALA A 1 180 ? 28.815 -66.154 27.542 1.00 48.64 178 ALA A CA 1
ATOM 1216 C C . ALA A 1 180 ? 29.361 -64.965 26.773 1.00 47.33 178 ALA A C 1
ATOM 1217 O O . ALA A 1 180 ? 28.828 -64.556 25.743 1.00 52.37 178 ALA A O 1
ATOM 1219 N N . VAL A 1 181 ? 30.444 -64.411 27.303 1.00 48.21 179 VAL A N 1
ATOM 1220 C CA . VAL A 1 181 ? 31.297 -63.472 26.593 1.00 46.53 179 VAL A CA 1
ATOM 1221 C C . VAL A 1 181 ? 32.725 -63.964 26.766 1.00 47.17 179 VAL A C 1
ATOM 1222 O O . VAL A 1 181 ? 33.203 -64.079 27.897 1.00 48.49 179 VAL A O 1
ATOM 1226 N N . PHE A 1 182 ? 33.382 -64.311 25.660 1.00 47.52 180 PHE A N 1
ATOM 1227 C CA . PHE A 1 182 ? 34.779 -64.717 25.675 1.00 48.83 180 PHE A CA 1
ATOM 1228 C C . PHE A 1 182 ? 35.652 -63.586 25.141 1.00 52.06 180 PHE A C 1
ATOM 1229 O O . PHE A 1 182 ? 35.248 -62.833 24.252 1.00 49.29 180 PHE A O 1
ATOM 1237 N N . GLU A 1 183 ? 36.856 -63.465 25.689 1.00 51.05 181 GLU A N 1
ATOM 1238 C CA . GLU A 1 183 ? 37.893 -62.651 25.074 1.00 52.51 181 GLU A CA 1
ATOM 1239 C C . GLU A 1 183 ? 38.908 -63.579 24.425 1.00 54.05 181 GLU A C 1
ATOM 1240 O O . GLU A 1 183 ? 39.270 -64.613 24.992 1.00 53.46 181 GLU A O 1
ATOM 1242 N N . VAL A 1 184 ? 39.339 -63.232 23.219 1.00 55.14 182 VAL A N 1
ATOM 1243 C CA . VAL A 1 184 ? 40.427 -63.945 22.561 1.00 56.26 182 VAL A CA 1
ATOM 1244 C C . VAL A 1 184 ? 41.720 -63.194 22.836 1.00 54.54 182 VAL A C 1
ATOM 1245 O O . VAL A 1 184 ? 41.857 -62.019 22.465 1.00 51.19 182 VAL A O 1
ATOM 1249 N N . THR A 1 185 ? 42.653 -63.870 23.502 1.00 57.40 183 THR A N 1
ATOM 1250 C CA . THR A 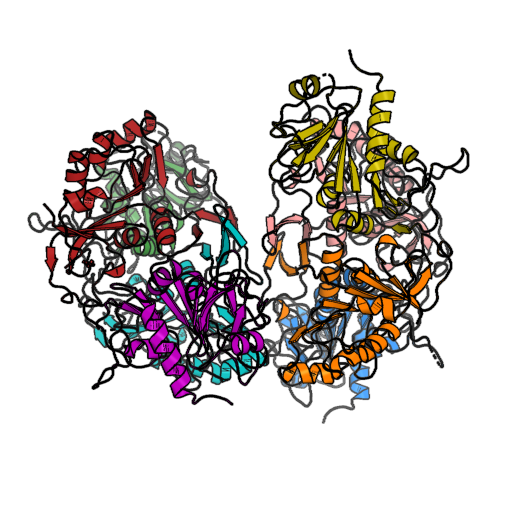1 185 ? 43.975 -63.351 23.828 1.00 61.82 183 THR A CA 1
ATOM 1251 C C . THR A 1 185 ? 45.026 -64.296 23.269 1.00 65.40 183 THR A C 1
ATOM 1252 O O . THR A 1 185 ? 44.711 -65.319 22.657 1.00 67.76 183 THR A O 1
ATOM 1256 N N . ASP A 1 186 ? 46.289 -63.938 23.510 1.00 72.84 184 ASP A N 1
ATOM 1257 C CA . ASP A 1 186 ? 47.417 -64.694 22.974 1.00 64.80 184 ASP A CA 1
ATOM 1258 C C . ASP A 1 186 ? 47.459 -66.121 23.507 1.00 68.94 184 ASP A C 1
ATOM 1259 O O . ASP A 1 186 ? 47.865 -67.037 22.780 1.00 70.80 184 ASP A O 1
ATOM 1264 N N . LYS A 1 187 ? 47.033 -66.337 24.760 1.00 70.38 185 LYS A N 1
ATOM 1265 C CA . LYS A 1 187 ? 47.112 -67.658 25.380 1.00 67.87 185 LYS A CA 1
ATOM 1266 C C . LYS A 1 187 ? 45.885 -68.529 25.110 1.00 65.89 185 LYS A C 1
ATOM 1267 O O . LYS A 1 187 ? 45.973 -69.758 25.224 1.00 62.76 185 LYS A O 1
ATOM 1269 N N . GLY A 1 188 ? 44.760 -67.937 24.752 1.00 65.83 186 GLY A N 1
ATOM 1270 C CA . GLY A 1 188 ? 43.585 -68.706 24.372 1.00 65.25 186 GLY A CA 1
ATOM 1271 C C . GLY A 1 188 ? 42.313 -67.906 24.604 1.00 62.31 186 GLY A C 1
ATOM 1272 O O . GLY A 1 188 ? 42.324 -66.678 24.565 1.00 59.93 186 GLY A O 1
ATOM 1273 N N . LEU A 1 189 ? 41.219 -68.629 24.825 1.00 62.29 187 LEU A N 1
ATOM 1274 C CA . LEU A 1 189 ? 39.976 -67.984 25.212 1.00 60.38 187 LEU A CA 1
ATOM 1275 C C . LEU A 1 189 ? 39.932 -67.749 26.716 1.00 56.04 187 LEU A C 1
ATOM 1276 O O . LEU A 1 189 ? 40.475 -68.520 27.509 1.00 59.01 187 LEU A O 1
ATOM 1281 N N . VAL A 1 190 ? 39.311 -66.646 27.100 1.00 55.94 188 VAL A N 1
ATOM 1282 C CA . VAL A 1 190 ? 39.152 -66.236 28.491 1.00 55.47 188 VAL A CA 1
ATOM 1283 C C . VAL A 1 190 ? 37.673 -65.897 28.700 1.00 58.25 188 VAL A C 1
ATOM 1284 O O . VAL A 1 190 ? 37.138 -64.955 28.082 1.00 52.13 188 VAL A O 1
ATOM 1288 N N . LEU A 1 191 ? 37.005 -66.683 29.541 1.00 54.96 189 LEU A N 1
ATOM 1289 C CA . LEU A 1 191 ? 35.604 -66.444 29.850 1.00 53.08 189 LEU A CA 1
ATOM 1290 C C . LEU A 1 191 ? 35.513 -65.171 30.673 1.00 51.48 189 LEU A C 1
ATOM 1291 O O . LEU A 1 191 ? 35.940 -65.143 31.829 1.00 58.29 189 LEU A O 1
ATOM 1296 N N . LYS A 1 192 ? 34.985 -64.104 30.078 1.00 52.30 190 LYS A N 1
ATOM 1297 C CA . LYS A 1 192 ? 34.854 -62.838 30.787 1.00 58.69 190 LYS A CA 1
ATOM 1298 C C . LYS A 1 192 ? 33.485 -62.642 31.460 1.00 57.19 190 LYS A C 1
ATOM 1299 O O . LYS A 1 192 ? 33.415 -61.905 32.450 1.00 59.52 190 LYS A O 1
ATOM 1301 N N . GLU A 1 193 ? 32.414 -63.290 30.973 1.00 53.73 191 GLU A N 1
ATOM 1302 C CA . GLU A 1 193 ? 31.055 -63.113 31.492 1.00 51.18 191 GLU A CA 1
ATOM 1303 C C . GLU A 1 193 ? 30.235 -64.390 31.338 1.00 52.84 191 GLU A C 1
ATOM 1304 O O . GLU A 1 193 ? 30.456 -65.188 30.421 1.00 48.47 191 GLU A O 1
ATOM 1310 N N . ILE A 1 194 ? 29.279 -64.567 32.252 1.00 53.01 192 ILE A N 1
ATOM 1311 C CA . ILE A 1 194 ? 28.291 -65.641 32.194 1.00 54.51 192 ILE A CA 1
ATOM 1312 C C . ILE A 1 194 ? 26.921 -65.006 32.361 1.00 59.24 192 ILE A C 1
ATOM 1313 O O . ILE A 1 194 ? 26.691 -64.276 33.335 1.00 63.82 192 ILE A O 1
ATOM 1318 N N . THR A 1 195 ? 26.017 -65.269 31.414 1.00 52.85 193 THR A N 1
ATOM 1319 C CA . THR A 1 195 ? 24.729 -64.597 31.428 1.00 53.44 193 THR A CA 1
ATOM 1320 C C . THR A 1 195 ? 23.739 -65.308 32.349 1.00 61.99 193 THR A C 1
ATOM 1321 O O . THR A 1 195 ? 23.928 -66.476 32.714 1.00 62.53 193 THR A O 1
ATOM 1325 N N . PRO A 1 196 ? 22.666 -64.616 32.745 1.00 58.42 194 PRO A N 1
ATOM 1326 C CA . PRO A 1 196 ? 21.599 -65.288 33.500 1.00 54.93 194 PRO A CA 1
ATOM 1327 C C . PRO A 1 196 ? 21.032 -66.514 32.812 1.00 54.20 194 PRO A C 1
ATOM 1328 O O . PRO A 1 196 ? 20.376 -67.323 33.481 1.00 55.93 194 PRO A O 1
ATOM 1332 N N . TYR A 1 197 ? 21.238 -66.677 31.504 1.00 55.79 195 TYR A N 1
ATOM 1333 C CA . TYR A 1 197 ? 20.622 -67.773 30.765 1.00 52.60 195 TYR A CA 1
ATOM 1334 C C . TYR A 1 197 ? 21.485 -69.025 30.719 1.00 54.47 195 TYR A C 1
ATOM 1335 O O . TYR A 1 197 ? 21.046 -70.050 30.190 1.00 58.42 195 TYR A O 1
ATOM 1344 N N . SER A 1 198 ? 22.683 -68.986 31.288 1.00 58.51 196 SER A N 1
ATOM 1345 C CA . SER A 1 198 ? 23.554 -70.146 31.266 1.00 57.29 196 SER A CA 1
ATOM 1346 C C . SER A 1 198 ? 24.358 -70.201 32.558 1.00 59.42 196 SER A C 1
ATOM 1347 O O . SER A 1 198 ? 24.210 -69.360 33.453 1.00 62.17 196 SER A O 1
ATOM 1350 N N . SER A 1 199 ? 25.216 -71.211 32.637 1.00 59.58 197 SER A N 1
ATOM 1351 C CA . SER A 1 199 ? 26.043 -71.497 33.793 1.00 56.67 197 SER A CA 1
ATOM 1352 C C . SER A 1 199 ? 27.444 -71.854 33.316 1.00 60.84 197 SER A C 1
ATOM 1353 O O . SER A 1 199 ? 27.668 -72.137 32.134 1.00 61.03 197 SER A O 1
ATOM 1356 N N . LEU A 1 200 ? 28.393 -71.885 34.252 1.00 59.45 198 LEU A N 1
ATOM 1357 C CA . LEU A 1 200 ? 29.738 -72.322 33.891 1.00 58.07 198 LEU A CA 1
ATOM 1358 C C . LEU A 1 200 ? 29.720 -73.752 33.356 1.00 61.68 198 LEU A C 1
ATOM 1359 O O . LEU A 1 200 ? 30.355 -74.050 32.336 1.00 64.66 198 LEU A O 1
ATOM 1364 N N . GLU A 1 201 ? 28.993 -74.655 34.029 1.00 62.77 199 GLU A N 1
ATOM 1365 C CA . GLU A 1 201 ? 28.953 -76.040 33.569 1.00 60.79 199 GLU A CA 1
ATOM 1366 C C . GLU A 1 201 ? 28.240 -76.142 32.231 1.00 59.63 199 GLU A C 1
ATOM 1367 O O . GLU A 1 201 ? 28.589 -77.001 31.411 1.00 56.38 199 GLU A O 1
ATOM 1369 N N . ASP A 1 202 ? 27.267 -75.251 31.983 1.00 60.88 200 ASP A N 1
ATOM 1370 C CA . ASP A 1 202 ? 26.598 -75.212 30.681 1.00 63.87 200 ASP A CA 1
ATOM 1371 C C . ASP A 1 202 ? 27.563 -74.761 29.590 1.00 63.02 200 ASP A C 1
ATOM 1372 O O . ASP A 1 202 ? 27.741 -75.452 28.575 1.00 61.99 200 ASP A O 1
ATOM 1377 N N . ILE A 1 203 ? 28.193 -73.599 29.785 1.00 56.33 201 ILE A N 1
ATOM 1378 C CA . ILE A 1 203 ? 29.203 -73.132 28.844 1.00 56.76 201 ILE A CA 1
ATOM 1379 C C . ILE A 1 203 ? 30.230 -74.226 28.596 1.00 57.09 201 ILE A C 1
ATOM 1380 O O . ILE A 1 203 ? 30.570 -74.539 27.454 1.00 59.51 201 ILE A O 1
ATOM 1385 N N . LYS A 1 204 ? 30.717 -74.848 29.668 1.00 63.76 202 LYS A N 1
ATOM 1386 C CA . LYS A 1 204 ? 31.782 -75.834 29.512 1.00 64.09 202 LYS A CA 1
ATOM 1387 C C . LYS A 1 204 ? 31.339 -76.985 28.622 1.00 59.11 202 LYS A C 1
ATOM 1388 O O . LYS A 1 204 ? 32.155 -77.552 27.890 1.00 63.78 202 LYS A O 1
ATOM 1390 N N . ALA A 1 205 ? 30.055 -77.314 28.632 1.00 58.72 203 ALA A N 1
ATOM 1391 C CA . ALA A 1 205 ? 29.578 -78.451 27.864 1.00 61.16 203 ALA A CA 1
ATOM 1392 C C . ALA A 1 205 ? 29.088 -78.077 26.471 1.00 65.71 203 ALA A C 1
ATOM 1393 O O . ALA A 1 205 ? 28.849 -78.980 25.656 1.00 63.43 203 ALA A O 1
ATOM 1395 N N . THR A 1 206 ? 28.922 -76.782 26.182 1.00 58.67 204 THR A N 1
ATOM 1396 C CA . THR A 1 206 ? 28.572 -76.317 24.845 1.00 58.54 204 THR A CA 1
ATOM 1397 C C . THR A 1 206 ? 29.723 -75.560 24.181 1.00 57.74 204 THR A C 1
ATOM 1398 O O . THR A 1 206 ? 29.524 -74.883 23.162 1.00 57.21 204 THR A O 1
ATOM 1402 N N . THR A 1 207 ? 30.928 -75.685 24.726 1.00 59.16 205 THR A N 1
ATOM 1403 C CA . THR A 1 207 ? 32.132 -75.081 24.173 1.00 56.64 205 THR A CA 1
ATOM 1404 C C . THR A 1 207 ? 33.193 -76.161 24.054 1.00 59.83 205 THR A C 1
ATOM 1405 O O . THR A 1 207 ? 33.558 -76.786 25.055 1.00 62.45 205 THR A O 1
ATOM 1409 N N . ALA A 1 208 ? 33.684 -76.384 22.836 1.00 53.32 206 ALA A N 1
ATOM 1410 C CA . ALA A 1 208 ? 34.721 -77.385 22.634 1.00 55.06 206 ALA A CA 1
ATOM 1411 C C . ALA A 1 208 ? 36.109 -76.858 22.981 1.00 60.65 206 ALA A C 1
ATOM 1412 O O . ALA A 1 208 ? 36.964 -77.628 23.429 1.00 68.58 206 ALA A O 1
ATOM 1414 N N . ALA A 1 209 ? 36.363 -75.570 22.793 1.00 56.31 207 ALA A N 1
ATOM 1415 C CA . ALA A 1 209 ? 37.687 -75.046 23.097 1.00 64.20 207 ALA A CA 1
ATOM 1416 C C . ALA A 1 209 ? 37.955 -75.049 24.600 1.00 64.42 207 ALA A C 1
ATOM 1417 O O . ALA A 1 209 ? 37.049 -74.871 25.421 1.00 61.34 207 ALA A O 1
ATOM 1419 N N . ASP A 1 210 ? 39.217 -75.241 24.960 1.00 67.38 208 ASP A N 1
ATOM 1420 C CA . ASP A 1 210 ? 39.611 -74.954 26.330 1.00 69.82 208 ASP A CA 1
ATOM 1421 C C . ASP A 1 210 ? 39.627 -73.436 26.525 1.00 67.07 208 ASP A C 1
ATOM 1422 O O . ASP A 1 210 ? 39.784 -72.667 25.567 1.00 68.00 208 ASP A O 1
ATOM 1424 N N . PHE A 1 211 ? 39.420 -72.997 27.769 1.00 59.38 209 PHE A N 1
ATOM 1425 C CA . PHE A 1 211 ? 39.505 -71.576 28.087 1.00 55.62 209 PHE A CA 1
ATOM 1426 C C . PHE A 1 211 ? 39.881 -71.401 29.555 1.00 53.98 209 PHE A C 1
ATOM 1427 O O . PHE A 1 211 ? 39.870 -72.349 30.337 1.00 59.42 209 PHE A O 1
ATOM 1435 N N . ILE A 1 212 ? 40.236 -70.173 29.925 1.00 55.83 210 ILE A N 1
ATOM 1436 C CA . ILE A 1 212 ? 40.482 -69.849 31.328 1.00 59.36 210 ILE A CA 1
ATOM 1437 C C . ILE A 1 212 ? 39.425 -68.843 31.775 1.00 61.18 210 ILE A C 1
ATOM 1438 O O . ILE A 1 212 ? 38.605 -68.404 30.962 1.00 61.50 210 ILE A O 1
ATOM 1443 N N . ILE A 1 213 ? 39.435 -68.469 33.062 1.00 60.24 211 ILE A N 1
ATOM 1444 C CA . ILE A 1 213 ? 38.378 -67.664 33.669 1.00 60.56 211 ILE A CA 1
ATOM 1445 C C . ILE A 1 213 ? 38.963 -66.335 34.141 1.00 65.16 211 ILE A C 1
ATOM 1446 O O . ILE A 1 213 ? 40.082 -66.287 34.664 1.00 74.06 211 ILE A O 1
ATOM 1451 N N . ALA A 1 214 ? 38.203 -65.258 33.964 1.00 62.08 212 ALA A N 1
ATOM 1452 C CA . ALA A 1 214 ? 38.678 -63.928 34.325 1.00 67.88 212 ALA A CA 1
ATOM 1453 C C . ALA A 1 214 ? 38.614 -63.705 35.843 1.00 75.38 212 ALA A C 1
ATOM 1454 O O . ALA A 1 214 ? 39.393 -62.928 36.418 1.00 74.33 212 ALA A O 1
ATOM 1456 N N . ASP A 1 216 ? 38.430 -61.267 37.660 1.00 62.21 214 ASP A N 1
ATOM 1457 C CA . ASP A 1 216 ? 37.599 -60.277 36.960 1.00 72.86 214 ASP A CA 1
ATOM 1458 C C . ASP A 1 216 ? 36.232 -60.782 36.442 1.00 71.99 214 ASP A C 1
ATOM 1459 O O . ASP A 1 216 ? 35.387 -59.955 36.088 1.00 69.56 214 ASP A O 1
ATOM 1461 N N . LEU A 1 217 ? 36.011 -62.108 36.420 1.00 76.66 215 LEU A N 1
ATOM 1462 C CA . LEU A 1 217 ? 34.854 -62.710 35.734 1.00 74.72 215 LEU A CA 1
ATOM 1463 C C . LEU A 1 217 ? 33.527 -62.183 36.273 1.00 66.51 215 LEU A C 1
ATOM 1464 O O . LEU A 1 217 ? 33.234 -62.325 37.465 1.00 72.97 215 LEU A O 1
ATOM 1466 N N . LYS A 1 218 ? 32.713 -61.597 35.389 1.00 56.16 216 LYS A N 1
ATOM 1467 C CA . LYS A 1 218 ? 31.378 -61.116 35.749 1.00 59.51 216 LYS A CA 1
ATOM 1468 C C . LYS A 1 218 ? 30.366 -62.251 35.541 1.00 62.18 216 LYS A C 1
ATOM 1469 O O . LYS A 1 218 ? 30.090 -62.647 34.408 1.00 57.51 216 LYS A O 1
ATOM 1471 N N . LYS A 1 219 ? 29.830 -62.789 36.638 1.00 68.58 217 LYS A N 1
ATOM 1472 C CA . LYS A 1 219 ? 28.806 -63.845 36.604 1.00 60.03 217 LYS A CA 1
ATOM 1473 C C . LYS A 1 219 ? 27.507 -63.408 37.306 1.00 74.12 217 LYS A C 1
ATOM 1474 O O . LYS A 1 219 ? 26.642 -64.250 37.572 1.00 78.14 217 LYS A O 1
ATOM 1477 N N . GLN B 2 11 ? 28.086 -34.989 -29.054 1.00 67.84 220 GLN B N 1
ATOM 1478 C CA . GLN B 2 11 ? 29.086 -35.732 -29.823 1.00 71.61 220 GLN B CA 1
ATOM 1479 C C . GLN B 2 11 ? 29.342 -37.093 -29.186 1.00 72.85 220 GLN B C 1
ATOM 1480 O O . GLN B 2 11 ? 29.439 -38.101 -29.883 1.00 71.72 220 GLN B O 1
ATOM 1482 N N . LYS B 2 12 ? 29.454 -37.115 -27.854 1.00 82.43 221 LYS B N 1
ATOM 1483 C CA . LYS B 2 12 ? 29.580 -38.359 -27.095 1.00 72.98 221 LYS B CA 1
ATOM 1484 C C . LYS B 2 12 ? 28.233 -38.989 -26.769 1.00 68.09 221 LYS B C 1
ATOM 1485 O O . LYS B 2 12 ? 28.205 -40.137 -26.315 1.00 64.21 221 LYS B O 1
ATOM 1491 N N . ILE B 2 13 ? 27.132 -38.263 -26.977 1.00 67.39 222 ILE B N 1
ATOM 1492 C CA . ILE B 2 13 ? 25.785 -38.782 -26.745 1.00 62.05 222 ILE B CA 1
ATOM 1493 C C . ILE B 2 13 ? 25.332 -39.585 -27.959 1.00 66.55 222 ILE B C 1
ATOM 1494 O O . ILE B 2 13 ? 25.324 -39.075 -29.085 1.00 77.08 222 ILE B O 1
ATOM 1499 N N . VAL B 2 14 ? 24.945 -40.846 -27.744 1.00 67.50 223 VAL B N 1
ATOM 1500 C CA . VAL B 2 14 ? 24.628 -41.763 -28.841 1.00 72.58 223 VAL B CA 1
ATOM 1501 C C . VAL B 2 14 ? 23.389 -42.582 -28.491 1.00 70.31 223 VAL B C 1
ATOM 1502 O O . VAL B 2 14 ? 22.861 -42.523 -27.378 1.00 68.44 223 VAL B O 1
ATOM 1506 N N . SER B 2 15 ? 22.926 -43.354 -29.472 1.00 64.56 224 SER B N 1
ATOM 1507 C CA . SER B 2 15 ? 21.786 -44.224 -29.256 1.00 69.10 224 SER B CA 1
ATOM 1508 C C . SER B 2 15 ? 22.216 -45.474 -28.501 1.00 71.80 224 SER B C 1
ATOM 1509 O O . SER B 2 15 ? 23.395 -45.837 -28.462 1.00 71.03 224 SER B O 1
ATOM 1512 N N . MET B 2 16 ? 21.237 -46.153 -27.907 1.00 68.46 225 MET B N 1
ATOM 1513 C CA . MET B 2 16 ? 21.563 -47.388 -27.208 1.00 67.75 225 MET B CA 1
ATOM 1514 C C . MET B 2 16 ? 22.115 -48.420 -28.177 1.00 70.13 225 MET B C 1
ATOM 1515 O O . MET B 2 16 ? 23.027 -49.182 -27.832 1.00 74.72 225 MET B O 1
ATOM 1520 N N . GLU B 2 17 ? 21.605 -48.433 -29.411 1.00 73.64 226 GLU B N 1
ATOM 1521 C CA . GLU B 2 17 ? 22.059 -49.423 -30.383 1.00 73.09 226 GLU B CA 1
ATOM 1522 C C . GLU B 2 17 ? 23.488 -49.142 -30.828 1.00 69.82 226 GLU B C 1
ATOM 1523 O O . GLU B 2 17 ? 24.269 -50.077 -31.056 1.00 66.48 226 GLU B O 1
ATOM 1525 N N . GLU B 2 18 ? 23.846 -47.861 -30.961 1.00 63.03 227 GLU B N 1
ATOM 1526 C CA . GLU B 2 18 ? 25.228 -47.516 -31.282 1.00 69.58 227 GLU B CA 1
ATOM 1527 C C . GLU B 2 18 ? 26.175 -47.947 -30.171 1.00 72.05 227 GLU B C 1
ATOM 1528 O O . GLU B 2 18 ? 27.292 -48.405 -30.441 1.00 62.92 227 GLU B O 1
ATOM 1534 N N . ALA B 2 19 ? 25.732 -47.814 -28.912 1.00 74.23 228 ALA B N 1
ATOM 1535 C CA . ALA B 2 19 ? 26.580 -48.110 -27.761 1.00 64.57 228 ALA B CA 1
ATOM 1536 C C . ALA B 2 19 ? 26.851 -49.603 -27.649 1.00 65.52 228 ALA B C 1
ATOM 1537 O O . ALA B 2 19 ? 28.010 -50.032 -27.603 1.00 64.07 228 ALA B O 1
ATOM 1539 N N . ILE B 2 20 ? 25.789 -50.416 -27.609 1.00 66.25 229 ILE B N 1
ATOM 1540 C CA . ILE B 2 20 ? 25.945 -51.859 -27.429 1.00 65.56 229 ILE B CA 1
ATOM 1541 C C . ILE B 2 20 ? 26.620 -52.528 -28.614 1.00 64.14 229 ILE B C 1
ATOM 1542 O O . ILE B 2 20 ? 26.940 -53.725 -28.545 1.00 63.48 229 ILE B O 1
ATOM 1547 N N . SER B 2 21 ? 26.853 -51.786 -29.701 1.00 66.08 230 SER B N 1
ATOM 1548 C CA . SER B 2 21 ? 27.661 -52.307 -30.795 1.00 65.38 230 SER B CA 1
ATOM 1549 C C . SER B 2 21 ? 29.101 -52.580 -30.363 1.00 71.49 230 SER B C 1
ATOM 1550 O O . SER B 2 21 ? 29.792 -53.373 -31.014 1.00 74.55 230 SER B O 1
ATOM 1553 N N . HIS B 2 22 ? 29.562 -51.951 -29.272 1.00 68.29 231 HIS B N 1
ATOM 1554 C CA . HIS B 2 22 ? 30.910 -52.131 -28.751 1.00 56.47 231 HIS B CA 1
ATOM 1555 C C . HIS B 2 22 ? 31.029 -53.267 -27.743 1.00 62.14 231 HIS B C 1
ATOM 1556 O O . HIS B 2 22 ? 32.154 -53.704 -27.453 1.00 63.32 231 HIS B O 1
ATOM 1563 N N . VAL B 2 23 ? 29.914 -53.765 -27.211 1.00 61.68 232 VAL B N 1
ATOM 1564 C CA . VAL B 2 23 ? 29.927 -54.923 -26.323 1.00 57.23 232 VAL B CA 1
ATOM 1565 C C . VAL B 2 23 ? 29.797 -56.166 -27.197 1.00 53.12 232 VAL B C 1
ATOM 1566 O O . VAL B 2 23 ? 28.701 -56.570 -27.565 1.00 59.41 232 VAL B O 1
ATOM 1570 N N . LYS B 2 24 ? 30.922 -56.781 -27.515 1.00 54.45 233 LYS B N 1
ATOM 1571 C CA . LYS B 2 24 ? 30.964 -57.934 -28.399 1.00 55.91 233 LYS B CA 1
ATOM 1572 C C . LYS B 2 24 ? 31.296 -59.197 -27.614 1.00 56.55 233 LYS B C 1
ATOM 1573 O O . LYS B 2 24 ? 31.830 -59.136 -26.507 1.00 63.08 233 LYS B O 1
ATOM 1579 N N . ASP B 2 25 ? 30.963 -60.345 -28.201 1.00 63.00 234 ASP B N 1
ATOM 1580 C CA . ASP B 2 25 ? 31.061 -61.633 -27.514 1.00 61.55 234 ASP B CA 1
ATOM 1581 C C . ASP B 2 25 ? 32.471 -61.895 -27.003 1.00 61.38 234 ASP B C 1
ATOM 1582 O O . ASP B 2 25 ? 33.465 -61.490 -27.613 1.00 63.32 234 ASP B O 1
ATOM 1587 N N . GLY B 2 26 ? 32.550 -62.601 -25.871 1.00 59.67 235 GLY B N 1
ATOM 1588 C CA . GLY B 2 26 ? 33.816 -62.950 -25.262 1.00 55.93 235 GLY B CA 1
ATOM 1589 C C . GLY B 2 26 ? 34.488 -61.854 -24.456 1.00 61.73 235 GLY B C 1
ATOM 1590 O O . GLY B 2 26 ? 35.440 -62.152 -23.711 1.00 65.91 235 GLY B O 1
ATOM 1591 N N . MET B 2 27 ? 34.027 -60.606 -24.563 1.00 52.73 236 MET B N 1
ATOM 1592 C CA . MET B 2 27 ? 34.672 -59.494 -23.876 1.00 55.19 236 MET B CA 1
ATOM 1593 C C . MET B 2 27 ? 34.560 -59.626 -22.353 1.00 55.41 236 MET B C 1
ATOM 1594 O O . MET B 2 27 ? 33.613 -60.214 -21.821 1.00 55.15 236 MET B O 1
ATOM 1599 N N . THR B 2 28 ? 35.567 -59.093 -21.655 1.00 48.71 237 THR B N 1
ATOM 1600 C CA . THR B 2 28 ? 35.467 -58.829 -20.226 1.00 47.87 237 THR B CA 1
ATOM 1601 C C . THR B 2 28 ? 34.817 -57.455 -20.031 1.00 53.62 237 THR B C 1
ATOM 1602 O O . THR B 2 28 ? 35.200 -56.470 -20.683 1.00 48.61 237 THR B O 1
ATOM 1606 N N . VAL B 2 29 ? 33.810 -57.401 -19.158 1.00 44.69 238 VAL B N 1
ATOM 1607 C CA . VAL B 2 29 ? 32.968 -56.220 -18.998 1.00 49.22 238 VAL B CA 1
ATOM 1608 C C . VAL B 2 29 ? 32.924 -55.845 -17.521 1.00 50.39 238 VAL B C 1
ATOM 1609 O O . VAL B 2 29 ? 32.562 -56.672 -16.674 1.00 53.12 238 VAL B O 1
ATOM 1613 N N . HIS B 2 30 ? 33.296 -54.609 -17.214 1.00 49.57 239 HIS B N 1
ATOM 1614 C CA . HIS B 2 30 ? 33.040 -54.049 -15.900 1.00 43.98 239 HIS B CA 1
ATOM 1615 C C . HIS B 2 30 ? 31.600 -53.576 -15.879 1.00 49.90 239 HIS B C 1
ATOM 1616 O O . HIS B 2 30 ? 31.147 -52.926 -16.827 1.00 52.61 239 HIS B O 1
ATOM 1623 N N . ILE B 2 31 ? 30.872 -53.888 -14.813 1.00 47.10 240 ILE B N 1
ATOM 1624 C CA . ILE B 2 31 ? 29.523 -53.360 -14.661 1.00 48.00 240 ILE B CA 1
ATOM 1625 C C . ILE B 2 31 ? 29.379 -52.785 -13.259 1.00 46.53 240 ILE B C 1
ATOM 1626 O O . ILE B 2 31 ? 29.415 -53.530 -12.270 1.00 49.42 240 ILE B O 1
ATOM 1631 N N . GLY B 2 32 ? 29.215 -51.467 -13.177 1.00 40.84 241 GLY B N 1
ATOM 1632 C CA . GLY B 2 32 ? 28.933 -50.834 -11.903 1.00 48.45 241 GLY B CA 1
ATOM 1633 C C . GLY B 2 32 ? 27.636 -51.322 -11.283 1.00 52.80 241 GLY B C 1
ATOM 1634 O O . GLY B 2 32 ? 26.780 -51.914 -11.943 1.00 49.67 241 GLY B O 1
ATOM 1635 N N . GLY B 2 33 ? 27.493 -51.064 -9.978 1.00 51.88 242 GLY B N 1
ATOM 1636 C CA . GLY B 2 33 ? 26.317 -51.517 -9.260 1.00 46.75 242 GLY B CA 1
ATOM 1637 C C . GLY B 2 33 ? 26.561 -52.360 -8.023 1.00 49.80 242 GLY B C 1
ATOM 1638 O O . GLY B 2 33 ? 27.257 -53.378 -8.074 1.00 51.98 242 GLY B O 1
ATOM 1639 N N . PHE B 2 34 ? 25.962 -51.947 -6.904 1.00 52.56 243 PHE B N 1
ATOM 1640 C CA . PHE B 2 34 ? 25.974 -52.693 -5.646 1.00 51.45 243 PHE B CA 1
ATOM 1641 C C . PHE B 2 34 ? 24.555 -53.203 -5.417 1.00 50.42 243 PHE B C 1
ATOM 1642 O O . PHE B 2 34 ? 23.654 -52.425 -5.097 1.00 51.49 243 PHE B O 1
ATOM 1650 N N . ILE B 2 35 ? 24.366 -54.505 -5.601 1.00 53.64 244 ILE B N 1
ATOM 1651 C CA . ILE B 2 35 ? 23.057 -55.145 -5.616 1.00 51.07 244 ILE B CA 1
ATOM 1652 C C . ILE B 2 35 ? 22.098 -54.303 -6.449 1.00 53.35 244 ILE B C 1
ATOM 1653 O O . ILE B 2 35 ? 21.022 -53.911 -5.983 1.00 55.54 244 ILE B O 1
ATOM 1658 N N . ALA B 2 36 ? 22.501 -54.011 -7.685 1.00 54.82 245 ALA B N 1
ATOM 1659 C CA . ALA B 2 36 ? 21.782 -53.238 -8.701 1.00 58.62 245 ALA B CA 1
ATOM 1660 C C . ALA B 2 36 ? 21.617 -51.757 -8.351 1.00 56.58 245 ALA B C 1
ATOM 1661 O O . ALA B 2 36 ? 21.082 -50.999 -9.176 1.00 61.52 245 ALA B O 1
ATOM 1663 N N . CYS B 2 37 ? 22.077 -51.308 -7.184 1.00 54.42 246 CYS B N 1
ATOM 1664 C CA . CYS B 2 37 ? 22.071 -49.883 -6.866 1.00 54.47 246 CYS B CA 1
ATOM 1665 C C . CYS B 2 37 ? 23.234 -49.216 -7.594 1.00 60.53 246 CYS B C 1
ATOM 1666 O O . CYS B 2 37 ? 24.388 -49.294 -7.156 1.00 55.63 246 CYS B O 1
ATOM 1669 N N . GLY B 2 38 ? 22.933 -48.536 -8.692 1.00 57.26 247 GLY B N 1
ATOM 1670 C CA . GLY B 2 38 ? 23.969 -47.943 -9.501 1.00 53.03 247 GLY B CA 1
ATOM 1671 C C . GLY B 2 38 ? 24.415 -48.794 -10.664 1.00 54.46 247 GLY B C 1
ATOM 1672 O O . GLY B 2 38 ? 25.539 -48.611 -11.141 1.00 56.75 247 GLY B O 1
ATOM 1673 N N . THR B 2 39 ? 23.590 -49.735 -11.109 1.00 50.24 248 THR B N 1
ATOM 1674 C CA . THR B 2 39 ? 23.705 -50.542 -12.313 1.00 53.71 248 THR B CA 1
ATOM 1675 C C . THR B 2 39 ? 23.022 -49.841 -13.485 1.00 54.77 248 THR B C 1
ATOM 1676 O O . THR B 2 39 ? 21.931 -49.294 -13.322 1.00 57.62 248 THR B O 1
ATOM 1680 N N . PRO B 2 40 ? 23.627 -49.824 -14.690 1.00 62.75 249 PRO B N 1
ATOM 1681 C CA . PRO B 2 40 ? 22.910 -49.299 -15.866 1.00 63.19 249 PRO B CA 1
ATOM 1682 C C . PRO B 2 40 ? 21.873 -50.287 -16.392 1.00 65.99 249 PRO B C 1
ATOM 1683 O O . PRO B 2 40 ? 22.186 -51.114 -17.256 1.00 62.62 249 PRO B O 1
ATOM 1687 N N . GLU B 2 41 ? 20.637 -50.211 -15.882 1.00 63.72 250 GLU B N 1
ATOM 1688 C CA . GLU B 2 41 ? 19.633 -51.221 -16.205 1.00 62.49 250 GLU B CA 1
ATOM 1689 C C . GLU B 2 41 ? 19.215 -51.161 -17.669 1.00 68.97 250 GLU B C 1
ATOM 1690 O O . GLU B 2 41 ? 18.951 -52.202 -18.290 1.00 67.01 250 GLU B O 1
ATOM 1696 N N . SER B 2 42 ? 19.127 -49.951 -18.231 1.00 67.10 251 SER B N 1
ATOM 1697 C CA . SER B 2 42 ? 18.753 -49.812 -19.631 1.00 62.71 251 SER B CA 1
ATOM 1698 C C . SER B 2 42 ? 19.786 -50.473 -20.533 1.00 66.51 251 SER B C 1
ATOM 1699 O O . SER B 2 42 ? 19.434 -51.221 -21.456 1.00 70.72 251 SER B O 1
ATOM 1702 N N . ILE B 2 43 ? 21.074 -50.239 -20.260 1.00 65.23 252 ILE B N 1
ATOM 1703 C CA . ILE B 2 43 ? 22.114 -50.914 -21.033 1.00 65.08 252 ILE B CA 1
ATOM 1704 C C . ILE B 2 43 ? 21.985 -52.425 -20.891 1.00 65.56 252 ILE B C 1
ATOM 1705 O O . ILE B 2 43 ? 22.244 -53.178 -21.839 1.00 68.11 252 ILE B O 1
ATOM 1710 N N . ILE B 2 44 ? 21.595 -52.901 -19.710 1.00 60.19 253 ILE B N 1
ATOM 1711 C CA . ILE B 2 44 ? 21.542 -54.342 -19.512 1.00 62.19 253 ILE B CA 1
ATOM 1712 C C . ILE B 2 44 ? 20.450 -54.945 -20.375 1.00 67.99 253 ILE B C 1
ATOM 1713 O O . ILE B 2 44 ? 20.671 -55.947 -21.066 1.00 68.39 253 ILE B O 1
ATOM 1718 N N . THR B 2 45 ? 19.266 -54.321 -20.379 1.00 71.53 254 THR B N 1
ATOM 1719 C CA . THR B 2 45 ? 18.145 -54.870 -21.142 1.00 74.55 254 THR B CA 1
ATOM 1720 C C . THR B 2 45 ? 18.426 -54.843 -22.637 1.00 71.31 254 THR B C 1
ATOM 1721 O O . THR B 2 45 ? 18.058 -55.780 -23.361 1.00 74.32 254 THR B O 1
ATOM 1725 N N . ALA B 2 46 ? 19.067 -53.771 -23.114 1.00 63.02 255 ALA B N 1
ATOM 1726 C CA . ALA B 2 46 ? 19.549 -53.752 -24.488 1.00 61.46 255 ALA B CA 1
ATOM 1727 C C . ALA B 2 46 ? 20.410 -54.983 -24.784 1.00 68.84 255 ALA B C 1
ATOM 1728 O O . ALA B 2 46 ? 20.221 -55.661 -25.803 1.00 71.55 255 ALA B O 1
ATOM 1730 N N . LEU B 2 47 ? 21.353 -55.298 -23.890 1.00 60.51 256 LEU B N 1
ATOM 1731 C CA . LEU B 2 47 ? 22.216 -56.448 -24.110 1.00 63.62 256 LEU B CA 1
ATOM 1732 C C . LEU B 2 47 ? 21.471 -57.758 -23.939 1.00 67.40 256 LEU B C 1
ATOM 1733 O O . LEU B 2 47 ? 21.931 -58.787 -24.448 1.00 66.61 256 LEU B O 1
ATOM 1738 N N . ILE B 2 48 ? 20.354 -57.753 -23.208 1.00 66.36 257 ILE B N 1
ATOM 1739 C CA . ILE B 2 48 ? 19.463 -58.908 -23.228 1.00 69.99 257 ILE B CA 1
ATOM 1740 C C . ILE B 2 48 ? 18.844 -59.066 -24.615 1.00 75.10 257 ILE B C 1
ATOM 1741 O O . ILE B 2 48 ? 18.681 -60.190 -25.113 1.00 70.99 257 ILE B O 1
ATOM 1746 N N . GLU B 2 49 ? 18.493 -57.941 -25.262 1.00 73.63 258 GLU B N 1
ATOM 1747 C CA . GLU B 2 49 ? 17.958 -57.993 -26.621 1.00 74.45 258 GLU B CA 1
ATOM 1748 C C . GLU B 2 49 ? 19.021 -58.455 -27.615 1.00 76.53 258 GLU B C 1
ATOM 1749 O O . GLU B 2 49 ? 18.749 -59.311 -28.465 1.00 83.04 258 GLU B O 1
ATOM 1751 N N . LYS B 2 50 ? 20.245 -57.912 -27.516 1.00 69.55 259 LYS B N 1
ATOM 1752 C CA . LYS B 2 50 ? 21.301 -58.277 -28.463 1.00 64.42 259 LYS B CA 1
ATOM 1753 C C . LYS B 2 50 ? 21.766 -59.715 -28.271 1.00 64.90 259 LYS B C 1
ATOM 1754 O O . LYS B 2 50 ? 22.210 -60.358 -29.229 1.00 68.57 259 LYS B O 1
ATOM 1760 N N . GLY B 2 51 ? 21.677 -60.238 -27.053 1.00 68.75 260 GLY B N 1
ATOM 1761 C CA . GLY B 2 51 ? 22.001 -61.633 -26.827 1.00 64.92 260 GLY B CA 1
ATOM 1762 C C . GLY B 2 51 ? 23.468 -61.981 -26.857 1.00 59.49 260 GLY B C 1
ATOM 1763 O O . GLY B 2 51 ? 23.796 -63.146 -27.088 1.00 69.66 260 GLY B O 1
ATOM 1764 N N . VAL B 2 52 ? 24.355 -61.011 -26.601 1.00 61.10 261 VAL B N 1
ATOM 1765 C CA . VAL B 2 52 ? 25.794 -61.249 -26.629 1.00 63.66 261 VAL B CA 1
ATOM 1766 C C . VAL B 2 52 ? 26.173 -62.339 -25.633 1.00 61.46 261 VAL B C 1
ATOM 1767 O O . VAL B 2 52 ? 25.672 -62.375 -24.505 1.00 60.01 261 VAL B O 1
ATOM 1771 N N . LYS B 2 53 ? 27.047 -63.253 -26.059 1.00 63.48 262 LYS B N 1
ATOM 1772 C CA . LYS B 2 53 ? 27.349 -64.482 -25.332 1.00 64.72 262 LYS B CA 1
ATOM 1773 C C . LYS B 2 53 ? 28.786 -64.478 -24.795 1.00 67.75 262 LYS B C 1
ATOM 1774 O O . LYS B 2 53 ? 29.616 -63.629 -25.144 1.00 62.35 262 LYS B O 1
ATOM 1780 N N . ASP B 2 54 ? 29.068 -65.457 -23.927 1.00 66.08 263 ASP B N 1
ATOM 1781 C CA . ASP B 2 54 ? 30.429 -65.765 -23.459 1.00 63.46 263 ASP B CA 1
ATOM 1782 C C . ASP B 2 54 ? 31.131 -64.555 -22.834 1.00 66.10 263 ASP B C 1
ATOM 1783 O O . ASP B 2 54 ? 32.345 -64.362 -22.983 1.00 60.93 263 ASP B O 1
ATOM 1788 N N . LEU B 2 55 ? 30.366 -63.759 -22.088 1.00 60.76 264 LEU B N 1
ATOM 1789 C CA . LEU B 2 55 ? 30.910 -62.606 -21.383 1.00 57.78 264 LEU B CA 1
ATOM 1790 C C . LEU B 2 55 ? 31.602 -63.012 -20.081 1.00 55.53 264 LEU B C 1
ATOM 1791 O O . LEU B 2 55 ? 31.234 -64.003 -19.437 1.00 50.11 264 LEU B O 1
ATOM 1796 N N . THR B 2 56 ? 32.624 -62.228 -19.695 1.00 51.25 265 THR B N 1
ATOM 1797 C CA . THR B 2 56 ? 33.173 -62.249 -18.336 1.00 52.16 265 THR B CA 1
ATOM 1798 C C . THR B 2 56 ? 32.786 -60.939 -17.651 1.00 49.51 265 THR B C 1
ATOM 1799 O O . THR B 2 56 ? 33.292 -59.868 -18.017 1.00 45.87 265 THR B O 1
ATOM 1803 N N . ILE B 2 57 ? 31.885 -61.032 -16.662 1.00 48.53 266 ILE B N 1
ATOM 1804 C CA . ILE B 2 57 ? 31.371 -59.871 -15.939 1.00 49.89 266 ILE B CA 1
ATOM 1805 C C . ILE B 2 57 ? 32.219 -59.657 -14.699 1.00 49.91 266 ILE B C 1
ATOM 1806 O O . ILE B 2 57 ? 32.466 -60.604 -13.940 1.00 52.43 266 ILE B O 1
ATOM 1811 N N . VAL B 2 58 ? 32.646 -58.413 -14.483 1.00 47.15 267 VAL B N 1
ATOM 1812 C CA . VAL B 2 58 ? 33.429 -58.007 -13.314 1.00 48.95 267 VAL B CA 1
ATOM 1813 C C . VAL B 2 58 ? 32.586 -56.992 -12.548 1.00 47.43 267 VAL B C 1
ATOM 1814 O O . VAL B 2 58 ? 32.321 -55.881 -13.042 1.00 48.41 267 VAL B O 1
ATOM 1818 N N . ALA B 2 59 ? 32.140 -57.376 -11.357 1.00 41.05 268 ALA B N 1
ATOM 1819 C CA . ALA B 2 59 ? 31.152 -56.568 -10.666 1.00 38.54 268 ALA B CA 1
ATOM 1820 C C . ALA B 2 59 ? 31.170 -56.947 -9.207 1.00 42.84 268 ALA B C 1
ATOM 1821 O O . ALA B 2 59 ? 31.602 -58.044 -8.852 1.00 34.84 268 ALA B O 1
ATOM 1823 N N . ASN B 2 60 ? 30.713 -56.010 -8.362 1.00 50.96 269 ASN B N 1
ATOM 1824 C CA . ASN B 2 60 ? 30.604 -56.288 -6.931 1.00 44.25 269 ASN B CA 1
ATOM 1825 C C . ASN B 2 60 ? 29.859 -57.590 -6.702 1.00 42.03 269 ASN B C 1
ATOM 1826 O O . ASN B 2 60 ? 30.319 -58.465 -5.958 1.00 42.63 269 ASN B O 1
ATOM 1831 N N . ASP B 2 61 ? 28.720 -57.745 -7.375 1.00 41.12 270 ASP B N 1
ATOM 1832 C CA . ASP B 2 61 ? 27.850 -58.902 -7.208 1.00 48.06 270 ASP B CA 1
ATOM 1833 C C . ASP B 2 61 ? 27.182 -59.229 -8.533 1.00 44.94 270 ASP B C 1
ATOM 1834 O O . ASP B 2 61 ? 27.384 -58.556 -9.545 1.00 45.91 270 ASP B O 1
ATOM 1839 N N . THR B 2 62 ? 26.345 -60.257 -8.508 1.00 52.28 271 THR B N 1
ATOM 1840 C CA . THR B 2 62 ? 25.554 -60.623 -9.670 1.00 55.57 271 THR B CA 1
ATOM 1841 C C . THR B 2 62 ? 24.104 -60.172 -9.548 1.00 49.88 271 THR B C 1
ATOM 1842 O O . THR B 2 62 ? 23.250 -60.677 -10.277 1.00 51.35 271 THR B O 1
ATOM 1846 N N . GLY B 2 63 ? 23.808 -59.245 -8.640 1.00 46.71 272 GLY B N 1
ATOM 1847 C CA . GLY B 2 63 ? 22.446 -58.739 -8.547 1.00 49.71 272 GLY B CA 1
ATOM 1848 C C . GLY B 2 63 ? 21.443 -59.809 -8.156 1.00 53.91 272 GLY B C 1
ATOM 1849 O O . GLY B 2 63 ? 21.717 -60.698 -7.340 1.00 54.57 272 GLY B O 1
ATOM 1850 N N . LEU B 2 64 ? 20.256 -59.718 -8.744 1.00 60.03 273 LEU B N 1
ATOM 1851 C CA . LEU B 2 64 ? 19.172 -60.682 -8.567 1.00 68.28 273 LEU B CA 1
ATOM 1852 C C . LEU B 2 64 ? 18.870 -61.348 -9.904 1.00 62.69 273 LEU B C 1
ATOM 1853 O O . LEU B 2 64 ? 19.317 -60.886 -10.957 1.00 59.90 273 LEU B O 1
ATOM 1858 N N . ILE B 2 65 ? 18.072 -62.422 -9.876 1.00 59.20 274 ILE B N 1
ATOM 1859 C CA . ILE B 2 65 ? 17.713 -63.037 -11.152 1.00 61.03 274 ILE B CA 1
ATOM 1860 C C . ILE B 2 65 ? 16.845 -62.098 -11.985 1.00 64.97 274 ILE B C 1
ATOM 1861 O O . ILE B 2 65 ? 16.899 -62.135 -13.221 1.00 71.50 274 ILE B O 1
ATOM 1866 N N . ASP B 2 66 ? 16.052 -61.236 -11.349 1.00 61.97 275 ASP B N 1
ATOM 1867 C CA . ASP B 2 66 ? 15.194 -60.309 -12.079 1.00 66.55 275 ASP B CA 1
ATOM 1868 C C . ASP B 2 66 ? 15.688 -58.865 -12.056 1.00 70.30 275 ASP B C 1
ATOM 1869 O O . ASP B 2 66 ? 14.996 -57.981 -12.582 1.00 63.44 275 ASP B O 1
ATOM 1874 N N . LYS B 2 67 ? 16.856 -58.595 -11.466 1.00 71.31 276 LYS B N 1
ATOM 1875 C CA . LYS B 2 67 ? 17.389 -57.236 -11.377 1.00 70.55 276 LYS B CA 1
ATOM 1876 C C . LYS B 2 67 ? 18.899 -57.269 -11.558 1.00 64.39 276 LYS B C 1
ATOM 1877 O O . LYS B 2 67 ? 19.597 -58.014 -10.862 1.00 64.29 276 LYS B O 1
ATOM 1879 N N . GLY B 2 68 ? 19.392 -56.475 -12.508 1.00 60.86 277 GLY B N 1
ATOM 1880 C CA . GLY B 2 68 ? 20.809 -56.197 -12.629 1.00 64.13 277 GLY B CA 1
ATOM 1881 C C . GLY B 2 68 ? 21.601 -57.191 -13.439 1.00 58.24 277 GLY B C 1
ATOM 1882 O O . GLY B 2 68 ? 21.058 -57.855 -14.328 1.00 54.11 277 GLY B O 1
ATOM 1883 N N . ILE B 2 69 ? 22.896 -57.296 -13.120 1.00 53.13 278 ILE B N 1
ATOM 1884 C CA . ILE B 2 69 ? 23.790 -58.248 -13.778 1.00 57.50 278 ILE B CA 1
ATOM 1885 C C . ILE B 2 69 ? 23.188 -59.650 -13.784 1.00 55.26 278 ILE B C 1
ATOM 1886 O O . ILE B 2 69 ? 23.477 -60.465 -14.677 1.00 51.80 278 ILE B O 1
ATOM 1891 N N . GLY B 2 70 ? 22.311 -59.941 -12.819 1.00 52.36 279 GLY B N 1
ATOM 1892 C CA . GLY B 2 70 ? 21.698 -61.253 -12.761 1.00 56.32 279 GLY B CA 1
ATOM 1893 C C . GLY B 2 70 ? 20.894 -61.587 -13.995 1.00 56.95 279 GLY B C 1
ATOM 1894 O O . GLY B 2 70 ? 20.770 -62.760 -14.360 1.00 57.33 279 GLY B O 1
ATOM 1895 N N . ARG B 2 71 ? 20.353 -60.567 -14.662 1.00 55.19 280 ARG B N 1
ATOM 1896 C CA . ARG B 2 71 ? 19.573 -60.810 -15.864 1.00 55.05 280 ARG B CA 1
ATOM 1897 C C . ARG B 2 71 ? 20.441 -61.382 -16.976 1.00 64.03 280 ARG B C 1
ATOM 1898 O O . ARG B 2 71 ? 19.982 -62.250 -17.735 1.00 69.78 280 ARG B O 1
ATOM 1906 N N . LEU B 2 72 ? 21.702 -60.941 -17.061 1.00 58.76 281 LEU B N 1
ATOM 1907 C CA . LEU B 2 72 ? 22.644 -61.547 -17.995 1.00 58.72 281 LEU B CA 1
ATOM 1908 C C . LEU B 2 72 ? 22.959 -62.986 -17.602 1.00 55.27 281 LEU B C 1
ATOM 1909 O O . LEU B 2 72 ? 23.110 -63.856 -18.466 1.00 52.33 281 LEU B O 1
ATOM 1914 N N . VAL B 2 73 ? 23.048 -63.256 -16.303 1.00 54.03 282 VAL B N 1
ATOM 1915 C CA . VAL B 2 73 ? 23.429 -64.587 -15.850 1.00 54.85 282 VAL B CA 1
ATOM 1916 C C . VAL B 2 73 ? 22.399 -65.614 -16.288 1.00 60.43 282 VAL B C 1
ATOM 1917 O O . VAL B 2 73 ? 22.735 -66.612 -16.936 1.00 61.58 282 VAL B O 1
ATOM 1921 N N . VAL B 2 74 ? 21.124 -65.372 -15.949 1.00 65.87 283 VAL B N 1
ATOM 1922 C CA . VAL B 2 74 ? 20.046 -66.321 -16.225 1.00 66.02 283 VAL B CA 1
ATOM 1923 C C . VAL B 2 74 ? 19.799 -66.482 -17.722 1.00 62.07 283 VAL B C 1
ATOM 1924 O O . VAL B 2 74 ? 19.212 -67.486 -18.138 1.00 64.42 283 VAL B O 1
ATOM 1928 N N . ASN B 2 75 ? 20.255 -65.534 -18.541 1.00 57.91 284 ASN B N 1
ATOM 1929 C CA . ASN B 2 75 ? 20.094 -65.564 -19.988 1.00 60.72 284 ASN B CA 1
ATOM 1930 C C . ASN B 2 75 ? 21.268 -66.236 -20.724 1.00 67.08 284 ASN B C 1
ATOM 1931 O O . ASN B 2 75 ? 21.445 -65.996 -21.925 1.00 68.70 284 ASN B O 1
ATOM 1936 N N . ASN B 2 76 ? 22.069 -67.058 -20.035 1.00 70.59 285 ASN B N 1
ATOM 1937 C CA . ASN B 2 76 ? 23.204 -67.794 -20.609 1.00 68.42 285 ASN B CA 1
ATOM 1938 C C . ASN B 2 76 ? 24.238 -66.884 -21.278 1.00 65.04 285 ASN B C 1
ATOM 1939 O O . ASN B 2 76 ? 25.013 -67.347 -22.128 1.00 65.74 285 ASN B O 1
ATOM 1944 N N . GLN B 2 77 ? 24.295 -65.603 -20.906 1.00 56.46 286 GLN B N 1
ATOM 1945 C CA . GLN B 2 77 ? 25.200 -64.661 -21.558 1.00 58.91 286 GLN B CA 1
ATOM 1946 C C . GLN B 2 77 ? 26.543 -64.517 -20.849 1.00 59.46 286 GLN B C 1
ATOM 1947 O O . GLN B 2 77 ? 27.418 -63.801 -21.349 1.00 57.14 286 GLN B O 1
ATOM 1953 N N . VAL B 2 78 ? 26.745 -65.188 -19.720 1.00 54.18 287 VAL B N 1
ATOM 1954 C CA . VAL B 2 78 ? 27.920 -64.968 -18.893 1.00 55.71 287 VAL B CA 1
ATOM 1955 C C . VAL B 2 78 ? 28.709 -66.277 -18.801 1.00 52.89 287 VAL B C 1
ATOM 1956 O O . VAL B 2 78 ? 28.232 -67.257 -18.215 1.00 50.51 287 VAL B O 1
ATOM 1960 N N . LYS B 2 79 ? 29.922 -66.290 -19.376 1.00 53.12 288 LYS B N 1
ATOM 1961 C CA . LYS B 2 79 ? 30.835 -67.424 -19.231 1.00 48.39 288 LYS B CA 1
ATOM 1962 C C . LYS B 2 79 ? 31.456 -67.471 -17.836 1.00 53.03 288 LYS B C 1
ATOM 1963 O O . LYS B 2 79 ? 31.492 -68.532 -17.202 1.00 58.38 288 LYS B O 1
ATOM 1965 N N . LYS B 2 80 ? 31.959 -66.332 -17.348 1.00 57.31 289 LYS B N 1
ATOM 1966 C CA . LYS B 2 80 ? 32.705 -66.257 -16.094 1.00 56.41 289 LYS B CA 1
ATOM 1967 C C . LYS B 2 80 ? 32.306 -65.014 -15.315 1.00 53.30 289 LYS B C 1
ATOM 1968 O O . LYS B 2 80 ? 32.049 -63.950 -15.889 1.00 52.08 289 LYS B O 1
ATOM 1974 N N . VAL B 2 81 ? 32.293 -65.150 -13.993 1.00 52.83 290 VAL B N 1
ATOM 1975 C CA . VAL B 2 81 ? 31.943 -64.061 -13.086 1.00 53.75 290 VAL B CA 1
ATOM 1976 C C . VAL B 2 81 ? 33.120 -63.793 -12.155 1.00 51.61 290 VAL B C 1
ATOM 1977 O O . VAL B 2 81 ? 33.663 -64.721 -11.538 1.00 49.49 290 VAL B O 1
ATOM 1981 N N . ILE B 2 82 ? 33.509 -62.530 -12.054 1.00 48.64 291 ILE B N 1
ATOM 1982 C CA . ILE B 2 82 ? 34.501 -62.082 -11.080 1.00 50.85 291 ILE B CA 1
ATOM 1983 C C . ILE B 2 82 ? 33.770 -61.103 -10.169 1.00 47.05 291 ILE B C 1
ATOM 1984 O O . ILE B 2 82 ? 33.521 -59.951 -10.566 1.00 41.60 291 ILE B O 1
ATOM 1989 N N . ALA B 2 83 ? 33.427 -61.555 -8.952 1.00 42.14 292 ALA B N 1
ATOM 1990 C CA . ALA B 2 83 ? 32.619 -60.774 -8.018 1.00 43.20 292 ALA B CA 1
ATOM 1991 C C . ALA B 2 83 ? 33.027 -61.080 -6.585 1.00 46.27 292 ALA B C 1
ATOM 1992 O O . ALA B 2 83 ? 33.823 -61.989 -6.322 1.00 46.97 292 ALA B O 1
ATOM 1994 N N . SER B 2 84 ? 32.462 -60.299 -5.652 1.00 43.32 293 SER B N 1
ATOM 1995 C CA . SER B 2 84 ? 32.641 -60.522 -4.220 1.00 43.41 293 SER B CA 1
ATOM 1996 C C . SER B 2 84 ? 31.485 -61.273 -3.587 1.00 46.33 293 SER B C 1
ATOM 1997 O O . SER B 2 84 ? 31.668 -61.945 -2.565 1.00 47.01 293 SER B O 1
ATOM 2000 N N . HIS B 2 85 ? 30.296 -61.162 -4.160 1.00 52.50 294 HIS B N 1
ATOM 2001 C CA . HIS B 2 85 ? 29.122 -61.745 -3.547 1.00 48.99 294 HIS B CA 1
ATOM 2002 C C . HIS B 2 85 ? 28.188 -62.290 -4.625 1.00 52.61 294 HIS B C 1
ATOM 2003 O O . HIS B 2 85 ? 28.021 -61.670 -5.682 1.00 47.12 294 HIS B O 1
ATOM 2010 N N . ILE B 2 86 ? 27.591 -63.459 -4.359 1.00 48.69 295 ILE B N 1
ATOM 2011 C CA . ILE B 2 86 ? 26.629 -64.032 -5.299 1.00 54.92 295 ILE B CA 1
ATOM 2012 C C . ILE B 2 86 ? 25.386 -64.566 -4.604 1.00 54.33 295 ILE B C 1
ATOM 2013 O O . ILE B 2 86 ? 24.516 -65.146 -5.263 1.00 53.37 295 ILE B O 1
ATOM 2018 N N . GLY B 2 87 ? 25.293 -64.379 -3.281 1.00 55.46 296 GLY B N 1
ATOM 2019 C CA . GLY B 2 87 ? 24.235 -65.017 -2.503 1.00 49.76 296 GLY B CA 1
ATOM 2020 C C . GLY B 2 87 ? 22.830 -64.569 -2.863 1.00 51.48 296 GLY B C 1
ATOM 2021 O O . GLY B 2 87 ? 21.883 -65.350 -2.760 1.00 56.12 296 GLY B O 1
ATOM 2022 N N . THR B 2 88 ? 22.676 -63.320 -3.299 1.00 52.85 297 THR B N 1
ATOM 2023 C CA . THR B 2 88 ? 21.392 -62.746 -3.669 1.00 51.75 297 THR B CA 1
ATOM 2024 C C . THR B 2 88 ? 20.837 -63.293 -4.980 1.00 56.23 297 THR B C 1
ATOM 2025 O O . THR B 2 88 ? 19.682 -62.996 -5.318 1.00 56.84 297 THR B O 1
ATOM 2029 N N . ASN B 2 89 ? 21.631 -64.047 -5.737 1.00 54.60 298 ASN B N 1
ATOM 2030 C CA . ASN B 2 89 ? 21.223 -64.580 -7.036 1.00 50.94 298 ASN B CA 1
ATOM 2031 C C . ASN B 2 89 ? 21.417 -66.084 -7.004 1.00 51.96 298 ASN B C 1
ATOM 2032 O O . ASN B 2 89 ? 22.533 -66.575 -7.241 1.00 57.55 298 ASN B O 1
ATOM 2037 N N . PRO B 2 90 ? 20.374 -66.863 -6.718 1.00 57.49 299 PRO B N 1
ATOM 2038 C CA . PRO B 2 90 ? 20.561 -68.319 -6.590 1.00 52.34 299 PRO B CA 1
ATOM 2039 C C . PRO B 2 90 ? 20.876 -69.003 -7.904 1.00 54.68 299 PRO B C 1
ATOM 2040 O O . PRO B 2 90 ? 21.282 -70.172 -7.893 1.00 58.28 299 PRO B O 1
ATOM 2044 N N . GLU B 2 91 ? 20.713 -68.309 -9.029 1.00 54.16 300 GLU B N 1
ATOM 2045 C CA . GLU B 2 91 ? 21.062 -68.878 -10.322 1.00 53.57 300 GLU B CA 1
ATOM 2046 C C . GLU B 2 91 ? 22.577 -68.919 -10.514 1.00 62.46 300 GLU B C 1
ATOM 2047 O O . GLU B 2 91 ? 23.121 -69.944 -10.949 1.00 63.40 300 GLU B O 1
ATOM 2053 N N . THR B 2 92 ? 23.275 -67.812 -10.200 1.00 63.76 301 THR B N 1
ATOM 2054 C CA . THR B 2 92 ? 24.740 -67.834 -10.126 1.00 55.50 301 THR B CA 1
ATOM 2055 C C . THR B 2 92 ? 25.218 -69.009 -9.288 1.00 56.84 301 THR B C 1
ATOM 2056 O O . THR B 2 92 ? 26.031 -69.823 -9.742 1.00 56.02 301 THR B O 1
ATOM 2060 N N . GLY B 2 93 ? 24.716 -69.106 -8.055 1.00 58.26 302 GLY B N 1
ATOM 2061 C CA . GLY B 2 93 ? 25.009 -70.269 -7.237 1.00 53.43 302 GLY B CA 1
ATOM 2062 C C . GLY B 2 93 ? 24.827 -71.558 -8.000 1.00 52.97 302 GLY B C 1
ATOM 2063 O O . GLY B 2 93 ? 25.711 -72.417 -8.001 1.00 50.99 302 GLY B O 1
ATOM 2064 N N . ARG B 2 94 ? 23.688 -71.692 -8.699 1.00 58.07 303 ARG B N 1
ATOM 2065 C CA . ARG B 2 94 ? 23.387 -72.935 -9.417 1.00 61.41 303 ARG B CA 1
ATOM 2066 C C . ARG B 2 94 ? 24.355 -73.149 -10.573 1.00 60.93 303 ARG B C 1
ATOM 2067 O O . ARG B 2 94 ? 24.902 -74.248 -10.735 1.00 63.34 303 ARG B O 1
ATOM 2069 N N . ARG B 2 95 ? 24.583 -72.111 -11.391 1.00 56.74 304 ARG B N 1
ATOM 2070 C CA . ARG B 2 95 ? 25.519 -72.262 -12.504 1.00 57.18 304 ARG B CA 1
ATOM 2071 C C . ARG B 2 95 ? 26.949 -72.476 -12.019 1.00 60.68 304 ARG B C 1
ATOM 2072 O O . ARG B 2 95 ? 27.754 -73.089 -12.729 1.00 62.27 304 ARG B O 1
ATOM 2080 N N . MET B 2 96 ? 27.289 -71.995 -10.820 1.00 59.01 305 MET B N 1
ATOM 2081 C CA . MET B 2 96 ? 28.631 -72.237 -10.302 1.00 58.31 305 MET B CA 1
ATOM 2082 C C . MET B 2 96 ? 28.812 -73.718 -9.932 1.00 59.23 305 MET B C 1
ATOM 2083 O O . MET B 2 96 ? 29.752 -74.371 -10.401 1.00 61.47 305 MET B O 1
ATOM 2088 N N . GLN B 2 97 ? 27.888 -74.285 -9.133 1.00 61.93 306 GLN B N 1
ATOM 2089 C CA . GLN B 2 97 ? 28.048 -75.669 -8.673 1.00 61.89 306 GLN B CA 1
ATOM 2090 C C . GLN B 2 97 ? 27.889 -76.662 -9.820 1.00 63.61 306 GLN B C 1
ATOM 2091 O O . GLN B 2 97 ? 28.554 -77.705 -9.833 1.00 63.51 306 GLN B O 1
ATOM 2093 N N . SER B 2 98 ? 27.036 -76.344 -10.798 1.00 61.93 307 SER B N 1
ATOM 2094 C CA . SER B 2 98 ? 26.807 -77.231 -11.933 1.00 59.54 307 SER B CA 1
ATOM 2095 C C . SER B 2 98 ? 28.026 -77.338 -12.849 1.00 66.54 307 SER B C 1
ATOM 2096 O O . SER B 2 98 ? 28.207 -78.363 -13.515 1.00 71.34 307 SER B O 1
ATOM 2099 N N . GLY B 2 99 ? 28.856 -76.301 -12.922 1.00 60.56 308 GLY B N 1
ATOM 2100 C CA . GLY B 2 99 ? 29.989 -76.299 -13.817 1.00 56.35 308 GLY B CA 1
ATOM 2101 C C . GLY B 2 99 ? 29.805 -75.435 -15.036 1.00 64.25 308 GLY B C 1
ATOM 2102 O O . GLY B 2 99 ? 30.758 -75.277 -15.808 1.00 71.39 308 GLY B O 1
ATOM 2103 N N . GLU B 2 100 ? 28.618 -74.859 -15.228 1.00 63.80 309 GLU B N 1
ATOM 2104 C CA . GLU B 2 100 ? 28.368 -74.010 -16.389 1.00 63.70 309 GLU B CA 1
ATOM 2105 C C . GLU B 2 100 ? 29.209 -72.742 -16.333 1.00 64.05 309 GLU B C 1
ATOM 2106 O O . GLU B 2 100 ? 30.022 -72.486 -17.227 1.00 75.87 309 GLU B O 1
ATOM 2112 N N . MET B 2 101 ? 29.022 -71.934 -15.290 1.00 58.17 310 MET B N 1
ATOM 2113 C CA . MET B 2 101 ? 29.710 -70.660 -15.115 1.00 55.90 310 MET B CA 1
ATOM 2114 C C . MET B 2 101 ? 30.912 -70.860 -14.199 1.00 62.12 310 MET B C 1
ATOM 2115 O O . MET B 2 101 ? 30.837 -71.594 -13.202 1.00 63.60 310 MET B O 1
ATOM 2120 N N . GLU B 2 102 ? 32.019 -70.203 -14.530 1.00 55.09 311 GLU B N 1
ATOM 2121 C CA . GLU B 2 102 ? 33.126 -70.078 -13.596 1.00 56.21 311 GLU B CA 1
ATOM 2122 C C . GLU B 2 102 ? 32.970 -68.777 -12.814 1.00 56.24 311 GLU B C 1
ATOM 2123 O O . GLU B 2 102 ? 32.514 -67.756 -13.353 1.00 50.89 311 GLU B O 1
ATOM 2125 N N . VAL B 2 103 ? 33.325 -68.832 -11.530 1.00 46.39 312 VAL B N 1
ATOM 2126 C CA . VAL B 2 103 ? 33.162 -67.713 -10.612 1.00 49.20 312 VAL B CA 1
ATOM 2127 C C . VAL B 2 103 ? 34.436 -67.579 -9.782 1.00 45.53 312 VAL B C 1
ATOM 2128 O O . VAL B 2 103 ? 34.831 -68.519 -9.085 1.00 48.16 312 VAL B O 1
ATOM 2132 N N . GLU B 2 104 ? 35.075 -66.418 -9.844 1.00 46.02 313 GLU B N 1
ATOM 2133 C CA . GLU B 2 104 ? 36.153 -66.082 -8.923 1.00 48.11 313 GLU B CA 1
ATOM 2134 C C . GLU B 2 104 ? 35.584 -65.163 -7.848 1.00 45.04 313 GLU B C 1
ATOM 2135 O O . GLU B 2 104 ? 35.132 -64.051 -8.148 1.00 47.56 313 GLU B O 1
ATOM 2141 N N . LEU B 2 105 ? 35.582 -65.631 -6.607 1.00 39.80 314 LEU B N 1
ATOM 2142 C CA . LEU B 2 105 ? 35.057 -64.851 -5.491 1.00 42.20 314 LEU B CA 1
ATOM 2143 C C . LEU B 2 105 ? 36.175 -63.979 -4.921 1.00 42.39 314 LEU B C 1
ATOM 2144 O O . LEU B 2 105 ? 37.082 -64.480 -4.249 1.00 44.80 314 LEU B O 1
ATOM 2149 N N . VAL B 2 106 ? 36.100 -62.681 -5.164 1.00 40.75 315 VAL B N 1
ATOM 2150 C CA . VAL B 2 106 ? 37.140 -61.724 -4.787 1.00 36.28 315 VAL B CA 1
ATOM 2151 C C . VAL B 2 106 ? 36.659 -60.921 -3.585 1.00 39.47 315 VAL B C 1
ATOM 2152 O O . VAL B 2 106 ? 35.599 -60.300 -3.662 1.00 43.59 315 VAL B O 1
ATOM 2156 N N . PRO B 2 107 ? 37.428 -60.846 -2.495 1.00 41.00 316 PRO B N 1
ATOM 2157 C CA . PRO B 2 107 ? 37.078 -59.929 -1.398 1.00 36.45 316 PRO B CA 1
ATOM 2158 C C . PRO B 2 107 ? 36.857 -58.512 -1.900 1.00 36.92 316 PRO B C 1
ATOM 2159 O O . PRO B 2 107 ? 37.641 -57.987 -2.694 1.00 35.86 316 PRO B O 1
ATOM 2163 N N . GLN B 2 108 ? 35.799 -57.884 -1.382 1.00 40.51 317 GLN B N 1
ATOM 2164 C CA . GLN B 2 108 ? 35.285 -56.648 -1.960 1.00 36.26 317 GLN B CA 1
ATOM 2165 C C . GLN B 2 108 ? 36.327 -55.537 -1.977 1.00 39.03 317 GLN B C 1
ATOM 2166 O O . GLN B 2 108 ? 36.471 -54.833 -2.983 1.00 39.53 317 GLN B O 1
ATOM 2172 N N . GLY B 2 109 ? 37.060 -55.354 -0.879 1.00 33.07 318 GLY B N 1
ATOM 2173 C CA . GLY B 2 109 ? 38.118 -54.360 -0.886 1.00 38.50 318 GLY B CA 1
ATOM 2174 C C . GLY B 2 109 ? 39.235 -54.693 -1.862 1.00 42.89 318 GLY B C 1
ATOM 2175 O O . GLY B 2 109 ? 39.814 -53.804 -2.499 1.00 40.81 318 GLY B O 1
ATOM 2176 N N . THR B 2 110 ? 39.580 -55.974 -1.961 1.00 38.57 319 THR B N 1
ATOM 2177 C CA . THR B 2 110 ? 40.537 -56.392 -2.960 1.00 34.24 319 THR B CA 1
ATOM 2178 C C . THR B 2 110 ? 39.999 -56.098 -4.345 1.00 38.10 319 THR B C 1
ATOM 2179 O O . THR B 2 110 ? 40.736 -55.628 -5.222 1.00 37.49 319 THR B O 1
ATOM 2183 N N . LEU B 2 111 ? 38.703 -56.335 -4.556 1.00 36.99 320 LEU B N 1
ATOM 2184 C CA . LEU B 2 111 ? 38.128 -56.091 -5.876 1.00 38.97 320 LEU B CA 1
ATOM 2185 C C . LEU B 2 111 ? 38.246 -54.625 -6.247 1.00 39.96 320 LEU B C 1
ATOM 2186 O O . LEU B 2 111 ? 38.549 -54.288 -7.397 1.00 36.94 320 LEU B O 1
ATOM 2191 N N . ALA B 2 112 ? 38.000 -53.738 -5.277 1.00 43.38 321 ALA B N 1
ATOM 2192 C CA . ALA B 2 112 ? 38.140 -52.307 -5.527 1.00 43.14 321 ALA B CA 1
ATOM 2193 C C . ALA B 2 112 ? 39.567 -51.978 -5.939 1.00 39.52 321 ALA B C 1
ATOM 2194 O O . ALA B 2 112 ? 39.793 -51.383 -7.002 1.00 36.81 321 ALA B O 1
ATOM 2196 N N . GLU B 2 113 ? 40.548 -52.384 -5.119 1.00 31.92 322 GLU B N 1
ATOM 2197 C CA . GLU B 2 113 ? 41.939 -52.107 -5.448 1.00 38.28 322 GLU B CA 1
ATOM 2198 C C . GLU B 2 113 ? 42.362 -52.779 -6.764 1.00 44.52 322 GLU B C 1
ATOM 2199 O O . GLU B 2 113 ? 43.169 -52.217 -7.517 1.00 39.69 322 GLU B O 1
ATOM 2205 N N . ARG B 2 114 ? 41.804 -53.951 -7.089 1.00 39.25 323 ARG B N 1
ATOM 2206 C CA . ARG B 2 114 ? 42.200 -54.611 -8.322 1.00 35.36 323 ARG B CA 1
ATOM 2207 C C . ARG B 2 114 ? 41.664 -53.874 -9.548 1.00 39.90 323 ARG B C 1
ATOM 2208 O O . ARG B 2 114 ? 42.403 -53.645 -10.515 1.00 40.82 323 ARG B O 1
ATOM 2216 N N . VAL B 2 115 ? 40.384 -53.491 -9.539 1.00 38.37 324 VAL B N 1
ATOM 2217 C CA . VAL B 2 115 ? 39.871 -52.674 -10.642 1.00 39.20 324 VAL B CA 1
ATOM 2218 C C . VAL B 2 115 ? 40.616 -51.341 -10.692 1.00 38.47 324 VAL B C 1
ATOM 2219 O O . VAL B 2 115 ? 41.113 -50.930 -11.746 1.00 39.77 324 VAL B O 1
ATOM 2223 N N . ARG B 2 116 ? 40.750 -50.670 -9.543 1.00 39.75 325 ARG B N 1
ATOM 2224 C CA . ARG B 2 116 ? 41.456 -49.390 -9.509 1.00 39.56 325 ARG B CA 1
ATOM 2225 C C . ARG B 2 116 ? 42.872 -49.512 -10.068 1.00 41.81 325 ARG B C 1
ATOM 2226 O O . ARG B 2 116 ? 43.369 -48.593 -10.737 1.00 39.89 325 ARG B O 1
ATOM 2234 N N . ALA B 2 117 ? 43.551 -50.626 -9.785 1.00 38.72 326 ALA B N 1
ATOM 2235 C CA . ALA B 2 117 ? 44.936 -50.741 -10.219 1.00 35.69 326 ALA B CA 1
ATOM 2236 C C . ALA B 2 117 ? 45.020 -50.730 -11.733 1.00 39.85 326 ALA B C 1
ATOM 2237 O O . ALA B 2 117 ? 45.922 -50.101 -12.297 1.00 45.33 326 ALA B O 1
ATOM 2239 N N . ALA B 2 118 ? 44.073 -51.388 -12.413 1.00 36.37 327 ALA B N 1
ATOM 2240 C CA . ALA B 2 118 ? 44.089 -51.374 -13.869 1.00 36.24 327 ALA B CA 1
ATOM 2241 C C . ALA B 2 118 ? 43.950 -49.957 -14.391 1.00 40.09 327 ALA B C 1
ATOM 2242 O O . ALA B 2 118 ? 44.687 -49.545 -15.297 1.00 44.73 327 ALA B O 1
ATOM 2244 N N . GLY B 2 119 ? 43.039 -49.183 -13.801 1.00 40.99 328 GLY B N 1
ATOM 2245 C CA . GLY B 2 119 ? 42.815 -47.829 -14.270 1.00 41.90 328 GLY B CA 1
ATOM 2246 C C . GLY B 2 119 ? 43.949 -46.880 -13.942 1.00 44.25 328 GLY B C 1
ATOM 2247 O O . GLY B 2 119 ? 44.168 -45.903 -14.664 1.00 46.02 328 GLY B O 1
ATOM 2248 N N . TYR B 2 120 ? 44.693 -47.149 -12.871 1.00 37.66 329 TYR B N 1
ATOM 2249 C CA . TYR B 2 120 ? 45.664 -46.191 -12.374 1.00 38.82 329 TYR B CA 1
ATOM 2250 C C . TYR B 2 120 ? 47.098 -46.537 -12.761 1.00 43.96 329 TYR B C 1
ATOM 2251 O O . TYR B 2 120 ? 48.035 -45.935 -12.225 1.00 43.42 329 TYR B O 1
ATOM 2260 N N . GLY B 2 121 ? 47.299 -47.498 -13.660 1.00 43.26 330 GLY B N 1
ATOM 2261 C CA . GLY B 2 121 ? 48.653 -47.805 -14.075 1.00 42.62 330 GLY B CA 1
ATOM 2262 C C . GLY B 2 121 ? 49.465 -48.608 -13.087 1.00 41.27 330 GLY B C 1
ATOM 2263 O O . GLY B 2 121 ? 50.661 -48.796 -13.298 1.00 44.03 330 GLY B O 1
ATOM 2264 N N . LEU B 2 122 ? 48.859 -49.093 -12.019 1.00 38.51 331 LEU B N 1
ATOM 2265 C CA . LEU B 2 122 ? 49.573 -49.902 -11.054 1.00 36.00 331 LEU B CA 1
ATOM 2266 C C . LEU B 2 122 ? 49.715 -51.326 -11.576 1.00 39.51 331 LEU B C 1
ATOM 2267 O O . LEU B 2 122 ? 48.901 -51.809 -12.368 1.00 41.38 331 LEU B O 1
ATOM 2272 N N . GLY B 2 123 ? 50.784 -51.990 -11.159 1.00 40.19 332 GLY B N 1
ATOM 2273 C CA . GLY B 2 123 ? 50.975 -53.361 -11.585 1.00 37.06 332 GLY B CA 1
ATOM 2274 C C . GLY B 2 123 ? 50.364 -54.387 -10.675 1.00 42.28 332 GLY B C 1
ATOM 2275 O O . GLY B 2 123 ? 50.339 -55.571 -11.023 1.00 44.27 332 GLY B O 1
ATOM 2276 N N . GLY B 2 124 ? 49.860 -53.941 -9.532 1.00 42.74 333 GLY B N 1
ATOM 2277 C CA . GLY B 2 124 ? 49.322 -54.788 -8.486 1.00 36.51 333 GLY B CA 1
ATOM 2278 C C . GLY B 2 124 ? 49.316 -54.047 -7.169 1.00 34.93 333 GLY B C 1
ATOM 2279 O O . GLY B 2 124 ? 49.902 -52.982 -7.027 1.00 40.89 333 GLY B O 1
ATOM 2280 N N . ILE B 2 125 ? 48.627 -54.624 -6.188 1.00 37.26 334 ILE B N 1
ATOM 2281 C CA . ILE B 2 125 ? 48.599 -54.046 -4.849 1.00 39.38 334 ILE B CA 1
ATOM 2282 C C . ILE B 2 125 ? 48.805 -55.159 -3.829 1.00 41.30 334 ILE B C 1
ATOM 2283 O O . ILE B 2 125 ? 48.459 -56.321 -4.073 1.00 37.47 334 ILE B O 1
ATOM 2288 N N . LEU B 2 126 ? 49.373 -54.798 -2.677 1.00 38.15 335 LEU B N 1
ATOM 2289 C CA . LEU B 2 126 ? 49.620 -55.745 -1.590 1.00 40.27 335 LEU B CA 1
ATOM 2290 C C . LEU B 2 126 ? 48.536 -55.611 -0.521 1.00 42.74 335 LEU B C 1
ATOM 2291 O O . LEU B 2 126 ? 48.446 -54.566 0.134 1.00 44.23 335 LEU B O 1
ATOM 2296 N N . THR B 2 127 ? 47.737 -56.676 -0.314 1.00 42.04 336 THR B N 1
ATOM 2297 C CA . THR B 2 127 ? 46.676 -56.601 0.706 1.00 39.27 336 THR B CA 1
ATOM 2298 C C . THR B 2 127 ? 46.808 -57.726 1.726 1.00 37.65 336 THR B C 1
ATOM 2299 O O . THR B 2 127 ? 47.191 -58.841 1.367 1.00 39.19 336 THR B O 1
ATOM 2303 N N . PRO B 2 128 ? 46.507 -57.464 3.005 1.00 38.73 337 PRO B N 1
ATOM 2304 C CA . PRO B 2 128 ? 46.532 -58.546 3.999 1.00 36.68 337 PRO B CA 1
ATOM 2305 C C . PRO B 2 128 ? 45.242 -59.359 4.032 1.00 40.52 337 PRO B C 1
ATOM 2306 O O . PRO B 2 128 ? 45.238 -60.461 4.597 1.00 41.25 337 PRO B O 1
ATOM 2310 N N . THR B 2 129 ? 44.157 -58.821 3.475 1.00 39.28 338 THR B N 1
ATOM 2311 C CA . THR B 2 129 ? 42.907 -59.536 3.271 1.00 38.38 338 THR B CA 1
ATOM 2312 C C . THR B 2 129 ? 43.142 -60.744 2.378 1.00 38.88 338 THR B C 1
ATOM 2313 O O . THR B 2 129 ? 43.606 -60.593 1.245 1.00 38.08 338 THR B O 1
ATOM 2317 N N . GLY B 2 130 ? 42.797 -61.938 2.875 1.00 39.14 339 GLY B N 1
ATOM 2318 C CA . GLY B 2 130 ? 42.929 -63.182 2.135 1.00 35.67 339 GLY B CA 1
ATOM 2319 C C . GLY B 2 130 ? 43.820 -64.199 2.812 1.00 43.28 339 GLY B C 1
ATOM 2320 O O . GLY B 2 130 ? 43.645 -65.403 2.602 1.00 43.16 339 GLY B O 1
ATOM 2321 N N . LEU B 2 131 ? 44.778 -63.729 3.615 1.00 45.62 340 LEU B N 1
ATOM 2322 C CA . LEU B 2 131 ? 45.819 -64.581 4.164 1.00 40.16 340 LEU B CA 1
ATOM 2323 C C . LEU B 2 131 ? 45.218 -65.748 4.913 1.00 43.34 340 LEU B C 1
ATOM 2324 O O . LEU B 2 131 ? 44.385 -65.565 5.807 1.00 44.21 340 LEU B O 1
ATOM 2329 N N . GLY B 2 132 ? 45.665 -66.949 4.553 1.00 48.48 341 GLY B N 1
ATOM 2330 C CA . GLY B 2 132 ? 45.284 -68.151 5.264 1.00 42.81 341 GLY B CA 1
ATOM 2331 C C . GLY B 2 132 ? 43.931 -68.666 4.880 1.00 43.47 341 GLY B C 1
ATOM 2332 O O . GLY B 2 132 ? 43.340 -69.450 5.630 1.00 49.32 341 GLY B O 1
ATOM 2333 N N . THR B 2 133 ? 43.413 -68.223 3.743 1.00 38.07 342 THR B N 1
ATOM 2334 C CA . THR B 2 133 ? 42.090 -68.570 3.266 1.00 39.31 342 THR B CA 1
ATOM 2335 C C . THR B 2 133 ? 42.209 -69.035 1.826 1.00 43.57 342 THR B C 1
ATOM 2336 O O . THR B 2 133 ? 43.299 -69.100 1.253 1.00 49.60 342 THR B O 1
ATOM 2340 N N . ILE B 2 134 ? 41.063 -69.359 1.239 1.00 41.63 343 ILE B N 1
ATOM 2341 C CA . ILE B 2 134 ? 41.039 -69.868 -0.122 1.00 41.23 343 ILE B CA 1
ATOM 2342 C C . ILE B 2 134 ? 41.549 -68.805 -1.081 1.00 43.46 343 ILE B C 1
ATOM 2343 O O . ILE B 2 134 ? 42.094 -69.124 -2.146 1.00 45.52 343 ILE B O 1
ATOM 2348 N N . VAL B 2 135 ? 41.412 -67.528 -0.708 1.00 42.42 344 VAL B N 1
ATOM 2349 C CA . VAL B 2 135 ? 41.823 -66.438 -1.587 1.00 36.33 344 VAL B CA 1
ATOM 2350 C C . VAL B 2 135 ? 43.335 -66.451 -1.813 1.00 40.80 344 VAL B C 1
ATOM 2351 O O . VAL B 2 135 ? 43.813 -66.122 -2.908 1.00 37.75 344 VAL B O 1
ATOM 2355 N N . GLN B 2 136 ? 44.104 -66.870 -0.802 1.00 38.99 345 GLN B N 1
ATOM 2356 C CA . GLN B 2 136 ? 45.549 -67.004 -0.938 1.00 36.53 345 GLN B CA 1
ATOM 2357 C C . GLN B 2 136 ? 45.959 -67.933 -2.077 1.00 41.27 345 GLN B C 1
ATOM 2358 O O . GLN B 2 136 ? 47.024 -67.739 -2.668 1.00 39.31 345 GLN B O 1
ATOM 2364 N N . GLU B 2 137 ? 45.152 -68.947 -2.400 1.00 44.08 346 GLU B N 1
ATOM 2365 C CA . GLU B 2 137 ? 45.574 -69.925 -3.396 1.00 42.30 346 GLU B CA 1
ATOM 2366 C C . GLU B 2 137 ? 45.749 -69.263 -4.757 1.00 35.98 346 GLU B C 1
ATOM 2367 O O . GLU B 2 137 ? 44.874 -68.518 -5.209 1.00 42.48 346 GLU B O 1
ATOM 2373 N N . GLY B 2 138 ? 46.908 -69.512 -5.386 1.00 34.10 347 GLY B N 1
ATOM 2374 C CA . GLY B 2 138 ? 47.262 -68.890 -6.652 1.00 37.13 347 GLY B CA 1
ATOM 2375 C C . GLY B 2 138 ? 47.761 -67.461 -6.561 1.00 44.71 347 GLY B C 1
ATOM 2376 O O . GLY B 2 138 ? 47.736 -66.724 -7.557 1.00 43.92 347 GLY B O 1
ATOM 2377 N N . LYS B 2 139 ? 48.214 -67.038 -5.395 1.00 41.12 348 LYS B N 1
ATOM 2378 C CA . LYS B 2 139 ? 48.624 -65.669 -5.179 1.00 42.16 348 LYS B CA 1
ATOM 2379 C C . LYS B 2 139 ? 50.075 -65.669 -4.743 1.00 40.99 348 LYS B C 1
ATOM 2380 O O . LYS B 2 139 ? 50.497 -66.541 -3.978 1.00 37.60 348 LYS B O 1
ATOM 2386 N N . GLN B 2 140 ? 50.839 -64.704 -5.241 1.00 37.94 349 GLN B N 1
ATOM 2387 C CA . GLN B 2 140 ? 52.190 -64.519 -4.747 1.00 38.82 349 GLN B CA 1
ATOM 2388 C C . GLN B 2 140 ? 52.135 -63.808 -3.401 1.00 40.71 349 GLN B C 1
ATOM 2389 O O . GLN B 2 140 ? 51.426 -62.811 -3.246 1.00 44.01 349 GLN B O 1
ATOM 2395 N N . ILE B 2 141 ? 52.857 -64.328 -2.416 1.00 46.02 350 ILE B N 1
ATOM 2396 C CA . ILE B 2 141 ? 52.964 -63.685 -1.107 1.00 44.39 350 ILE B CA 1
ATOM 2397 C C . ILE B 2 141 ? 54.241 -62.854 -1.062 1.00 41.71 350 ILE B C 1
ATOM 2398 O O . ILE B 2 141 ? 55.344 -63.396 -1.199 1.00 48.97 350 ILE B O 1
ATOM 2403 N N . ILE B 2 142 ? 54.097 -61.544 -0.860 1.00 42.16 351 ILE B N 1
ATOM 2404 C CA . ILE B 2 142 ? 55.229 -60.635 -0.688 1.00 46.72 351 ILE B CA 1
ATOM 2405 C C . ILE B 2 142 ? 55.365 -60.291 0.793 1.00 48.29 351 ILE B C 1
ATOM 2406 O O . ILE B 2 142 ? 54.377 -59.953 1.451 1.00 52.57 351 ILE B O 1
ATOM 2411 N N . ASN B 2 143 ? 56.582 -60.382 1.331 1.00 52.51 352 ASN B N 1
ATOM 2412 C CA . ASN B 2 143 ? 56.851 -59.963 2.705 1.00 50.09 352 ASN B CA 1
ATOM 2413 C C . ASN B 2 143 ? 57.391 -58.538 2.691 1.00 51.79 352 ASN B C 1
ATOM 2414 O O . ASN B 2 143 ? 58.411 -58.265 2.049 1.00 61.90 352 ASN B O 1
ATOM 2419 N N . VAL B 2 144 ? 56.715 -57.631 3.388 1.00 47.20 353 VAL B N 1
ATOM 2420 C CA . VAL B 2 144 ? 57.160 -56.249 3.472 1.00 51.53 353 VAL B CA 1
ATOM 2421 C C . VAL B 2 144 ? 57.302 -55.878 4.931 1.00 56.91 353 VAL B C 1
ATOM 2422 O O . VAL B 2 144 ? 56.309 -55.859 5.673 1.00 49.83 353 VAL B O 1
ATOM 2426 N N . ASP B 2 145 ? 58.534 -55.540 5.324 1.00 60.18 354 ASP B N 1
ATOM 2427 C CA . ASP B 2 145 ? 58.852 -55.115 6.680 1.00 55.50 354 ASP B CA 1
ATOM 2428 C C . ASP B 2 145 ? 58.283 -56.107 7.687 1.00 53.85 354 ASP B C 1
ATOM 2429 O O . ASP B 2 145 ? 57.661 -55.731 8.687 1.00 54.25 354 ASP B O 1
ATOM 2434 N N . GLY B 2 146 ? 58.470 -57.400 7.396 1.00 50.19 355 GLY B N 1
ATOM 2435 C CA . GLY B 2 146 ? 58.141 -58.456 8.324 1.00 49.05 355 GLY B CA 1
ATOM 2436 C C . GLY B 2 146 ? 56.768 -59.084 8.166 1.00 57.16 355 GLY B C 1
ATOM 2437 O O . GLY B 2 146 ? 56.606 -60.263 8.489 1.00 64.10 355 GLY B O 1
ATOM 2438 N N . LYS B 2 147 ? 55.774 -58.337 7.690 1.00 54.34 356 LYS B N 1
ATOM 2439 C CA . LYS B 2 147 ? 54.430 -58.867 7.527 1.00 48.72 356 LYS B CA 1
ATOM 2440 C C . LYS B 2 147 ? 54.200 -59.347 6.091 1.00 51.78 356 LYS B C 1
ATOM 2441 O O . LYS B 2 147 ? 54.830 -58.870 5.139 1.00 55.21 356 LYS B O 1
ATOM 2446 N N . ASP B 2 148 ? 53.310 -60.335 5.958 1.00 50.56 357 ASP B N 1
ATOM 2447 C CA . ASP B 2 148 ? 52.993 -60.990 4.695 1.00 44.86 357 ASP B CA 1
ATOM 2448 C C . ASP B 2 148 ? 51.736 -60.388 4.080 1.00 42.62 357 ASP B C 1
ATOM 2449 O O . ASP B 2 148 ? 50.763 -60.106 4.788 1.00 39.52 357 ASP B O 1
ATOM 2454 N N . TYR B 2 149 ? 51.749 -60.241 2.754 1.00 38.64 358 TYR B N 1
ATOM 2455 C CA . TYR B 2 149 ? 50.640 -59.675 1.992 1.00 40.16 358 TYR B CA 1
ATOM 2456 C C . TYR B 2 149 ? 50.381 -60.517 0.751 1.00 42.61 358 TYR B C 1
ATOM 2457 O O . TYR B 2 149 ? 51.257 -61.246 0.272 1.00 38.02 358 TYR B O 1
ATOM 2466 N N . LEU B 2 150 ? 49.160 -60.402 0.226 1.00 39.67 359 LEU B N 1
ATOM 2467 C CA . LEU B 2 150 ? 48.822 -61.037 -1.039 1.00 39.87 359 LEU B CA 1
ATOM 2468 C C . LEU B 2 150 ? 49.068 -60.038 -2.158 1.00 37.84 359 LEU B C 1
ATOM 2469 O O . LEU B 2 150 ? 48.691 -58.865 -2.046 1.00 38.70 359 LEU B O 1
ATOM 2474 N N . LEU B 2 151 ? 49.712 -60.497 -3.224 1.00 32.69 360 LEU B N 1
ATOM 2475 C CA . LEU B 2 151 ? 49.796 -59.710 -4.442 1.00 35.36 360 LEU B CA 1
ATOM 2476 C C . LEU B 2 151 ? 48.502 -59.904 -5.222 1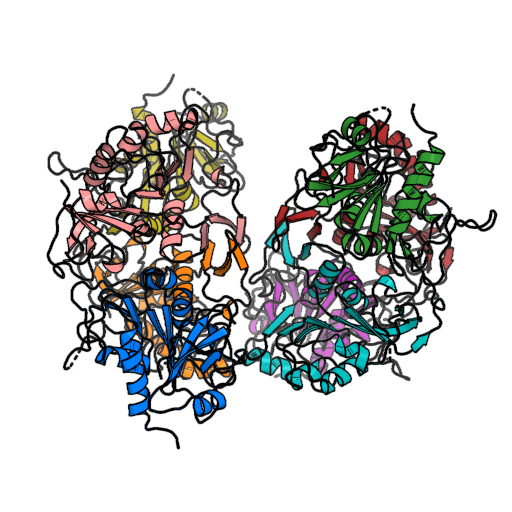.00 37.59 360 LEU B C 1
ATOM 2477 O O . LEU B 2 151 ? 48.253 -60.982 -5.769 1.00 43.05 360 LEU B O 1
ATOM 2482 N N . GLU B 2 152 ? 47.672 -58.872 -5.264 1.00 37.38 361 GLU B N 1
ATOM 2483 C CA . GLU B 2 152 ? 46.474 -58.862 -6.092 1.00 38.00 361 GLU B CA 1
ATOM 2484 C C . GLU B 2 152 ? 46.732 -58.006 -7.315 1.00 34.19 361 GLU B C 1
ATOM 2485 O O . GLU B 2 152 ? 47.274 -56.905 -7.196 1.00 33.44 361 GLU B O 1
ATOM 2491 N N . LYS B 2 153 ? 46.323 -58.524 -8.507 1.00 36.52 362 LYS B N 1
ATOM 2492 C CA . LYS B 2 153 ? 46.646 -58.131 -9.873 1.00 36.51 362 LYS B CA 1
ATOM 2493 C C . LYS B 2 153 ? 45.565 -57.233 -10.480 1.00 40.06 362 LYS B C 1
ATOM 2494 O O . LYS B 2 153 ? 44.370 -57.375 -10.182 1.00 38.97 362 LYS B O 1
ATOM 2500 N N . PRO B 2 154 ? 45.948 -56.310 -11.362 1.00 41.22 363 PRO B N 1
ATOM 2501 C CA . PRO B 2 154 ? 44.955 -55.423 -11.972 1.00 35.97 363 PRO B CA 1
ATOM 2502 C C . PRO B 2 154 ? 43.975 -56.200 -12.826 1.00 38.79 363 PRO B C 1
ATOM 2503 O O . PRO B 2 154 ? 44.245 -57.307 -13.294 1.00 42.36 363 PRO B O 1
ATOM 2507 N N . ILE B 2 155 ? 42.816 -55.597 -13.031 1.00 38.02 364 ILE B N 1
ATOM 2508 C CA . ILE B 2 155 ? 41.760 -56.177 -13.857 1.00 38.17 364 ILE B CA 1
ATOM 2509 C C . ILE B 2 155 ? 41.376 -55.091 -14.859 1.00 42.80 364 ILE B C 1
ATOM 2510 O O . ILE B 2 155 ? 40.531 -54.235 -14.577 1.00 45.82 364 ILE B O 1
ATOM 2515 N N . LYS B 2 156 ? 42.028 -55.082 -16.021 1.00 43.97 365 LYS B N 1
ATOM 2516 C CA . LYS B 2 156 ? 41.506 -54.266 -17.102 1.00 42.78 365 LYS B CA 1
ATOM 2517 C C . LYS B 2 156 ? 40.422 -55.039 -17.821 1.00 44.25 365 LYS B C 1
ATOM 2518 O O . LYS B 2 156 ? 40.472 -56.268 -17.916 1.00 47.61 365 LYS B O 1
ATOM 2524 N N . ALA B 2 157 ? 39.416 -54.313 -18.294 1.00 45.42 366 ALA B N 1
ATOM 2525 C CA . ALA B 2 157 ? 38.336 -54.903 -19.065 1.00 45.71 366 ALA B CA 1
ATOM 2526 C C . ALA B 2 157 ? 38.240 -54.227 -20.424 1.00 48.72 366 ALA B C 1
ATOM 2527 O O . ALA B 2 157 ? 38.774 -53.133 -20.648 1.00 42.86 366 ALA B O 1
ATOM 2529 N N . ASP B 2 158 ? 37.553 -54.916 -21.337 1.00 49.44 367 ASP B N 1
ATOM 2530 C CA . ASP B 2 158 ? 37.310 -54.361 -22.661 1.00 46.93 367 ASP B CA 1
ATOM 2531 C C . ASP B 2 158 ? 36.376 -53.165 -22.589 1.00 53.15 367 ASP B C 1
ATOM 2532 O O . ASP B 2 158 ? 36.647 -52.113 -23.183 1.00 54.43 367 ASP B O 1
ATOM 2537 N N . VAL B 2 159 ? 35.273 -53.306 -21.855 1.00 54.08 368 VAL B N 1
ATOM 2538 C CA . VAL B 2 159 ? 34.242 -52.279 -21.768 1.00 54.40 368 VAL B CA 1
ATOM 2539 C C . VAL B 2 159 ? 33.766 -52.174 -20.326 1.00 50.56 368 VAL B C 1
ATOM 2540 O O . VAL B 2 159 ? 33.696 -53.176 -19.607 1.00 49.53 368 VAL B O 1
ATOM 2544 N N . ALA B 2 160 ? 33.456 -50.954 -19.900 1.00 51.01 369 ALA B N 1
ATOM 2545 C CA . ALA B 2 160 ? 32.807 -50.706 -18.620 1.00 51.20 369 ALA B CA 1
ATOM 2546 C C . ALA B 2 160 ? 31.413 -50.146 -18.871 1.00 51.04 369 ALA B C 1
ATOM 2547 O O . ALA B 2 160 ? 31.243 -49.205 -19.656 1.00 54.57 369 ALA B O 1
ATOM 2549 N N . LEU B 2 161 ? 30.424 -50.727 -18.224 1.00 44.39 370 LEU B N 1
ATOM 2550 C CA . LEU B 2 161 ? 29.054 -50.232 -18.298 1.00 52.25 370 LEU B CA 1
ATOM 2551 C C . LEU B 2 161 ? 28.761 -49.565 -16.959 1.00 50.20 370 LEU B C 1
ATOM 2552 O O . LEU B 2 161 ? 28.503 -50.238 -15.959 1.00 55.22 370 LEU B O 1
ATOM 2557 N N . ILE B 2 162 ? 28.836 -48.244 -16.925 1.00 48.40 371 ILE B N 1
ATOM 2558 C CA . ILE B 2 162 ? 28.681 -47.507 -15.686 1.00 52.73 371 ILE B CA 1
ATOM 2559 C C . ILE B 2 162 ? 27.395 -46.676 -15.747 1.00 61.33 371 ILE B C 1
ATOM 2560 O O . ILE B 2 162 ? 26.738 -46.578 -16.784 1.00 62.08 371 ILE B O 1
ATOM 2565 N N . PHE B 2 163 ? 27.025 -46.094 -14.603 1.00 58.65 372 PHE B N 1
ATOM 2566 C CA . PHE B 2 163 ? 25.736 -45.440 -14.415 1.00 50.93 372 PHE B CA 1
ATOM 2567 C C . PHE B 2 163 ? 25.960 -44.097 -13.740 1.00 57.86 372 PHE B C 1
ATOM 2568 O O . PHE B 2 163 ? 26.795 -43.984 -12.842 1.00 62.04 372 PHE B O 1
ATOM 2576 N N . GLY B 2 164 ? 25.214 -43.080 -14.162 1.00 60.39 373 GLY B N 1
ATOM 2577 C CA . GLY B 2 164 ? 25.273 -41.793 -13.491 1.00 59.73 373 GLY B CA 1
ATOM 2578 C C . GLY B 2 164 ? 23.928 -41.113 -13.297 1.00 67.75 373 GLY B C 1
ATOM 2579 O O . GLY B 2 164 ? 23.175 -40.942 -14.262 1.00 67.90 373 GLY B O 1
ATOM 2580 N N . THR B 2 165 ? 23.608 -40.704 -12.062 1.00 68.48 374 THR B N 1
ATOM 2581 C CA . THR B 2 165 ? 22.347 -39.993 -11.842 1.00 68.78 374 THR B CA 1
ATOM 2582 C C . THR B 2 165 ? 22.306 -38.678 -12.615 1.00 65.86 374 THR B C 1
ATOM 2583 O O . THR B 2 165 ? 21.225 -38.209 -12.986 1.00 74.89 374 THR B O 1
ATOM 2587 N N . LYS B 2 166 ? 23.461 -38.073 -12.876 1.00 58.97 375 LYS B N 1
ATOM 2588 C CA . LYS B 2 166 ? 23.539 -36.928 -13.769 1.00 61.98 375 LYS B CA 1
ATOM 2589 C C . LYS B 2 166 ? 24.844 -36.998 -14.572 1.00 63.65 375 LYS B C 1
ATOM 2590 O O . LYS B 2 166 ? 25.893 -37.380 -14.046 1.00 64.75 375 LYS B O 1
ATOM 2592 N N . VAL B 2 167 ? 24.772 -36.658 -15.858 1.00 63.03 376 VAL B N 1
ATOM 2593 C CA . VAL B 2 167 ? 25.921 -36.728 -16.759 1.00 63.68 376 VAL B CA 1
ATOM 2594 C C . VAL B 2 167 ? 25.900 -35.492 -17.649 1.00 63.04 376 VAL B C 1
ATOM 2595 O O . VAL B 2 167 ? 24.927 -35.271 -18.371 1.00 59.40 376 VAL B O 1
ATOM 2599 N N . ASP B 2 168 ? 26.965 -34.699 -17.627 1.00 63.54 377 ASP B N 1
ATOM 2600 C CA . ASP B 2 168 ? 26.941 -33.549 -18.520 1.00 65.33 377 ASP B CA 1
ATOM 2601 C C . ASP B 2 168 ? 27.420 -33.964 -19.913 1.00 65.89 377 ASP B C 1
ATOM 2602 O O . ASP B 2 168 ? 27.995 -35.037 -20.107 1.00 66.64 377 ASP B O 1
ATOM 2607 N N . GLU B 2 169 ? 27.158 -33.100 -20.895 1.00 68.43 378 GLU B N 1
ATOM 2608 C CA . GLU B 2 169 ? 27.264 -33.517 -22.288 1.00 70.24 378 GLU B CA 1
ATOM 2609 C C . GLU B 2 169 ? 28.687 -33.833 -22.712 1.00 73.57 378 GLU B C 1
ATOM 2610 O O . GLU B 2 169 ? 28.880 -34.457 -23.763 1.00 76.28 378 GLU B O 1
ATOM 2616 N N . LEU B 2 170 ? 29.684 -33.389 -21.949 1.00 69.24 379 LEU B N 1
ATOM 2617 C CA . LEU B 2 170 ? 31.054 -33.753 -22.265 1.00 67.02 379 LEU B CA 1
ATOM 2618 C C . LEU B 2 170 ? 31.416 -35.150 -21.772 1.00 64.46 379 LEU B C 1
ATOM 2619 O O . LEU B 2 170 ? 32.420 -35.711 -22.229 1.00 64.57 379 LEU B O 1
ATOM 2624 N N . GLY B 2 171 ? 30.625 -35.717 -20.860 1.00 57.99 380 GLY B N 1
ATOM 2625 C CA . GLY B 2 171 ? 30.937 -36.989 -20.231 1.00 62.21 380 GLY B CA 1
ATOM 2626 C C . GLY B 2 171 ? 31.170 -36.957 -18.722 1.00 62.92 380 GLY B C 1
ATOM 2627 O O . GLY B 2 171 ? 31.262 -38.039 -18.124 1.00 60.50 380 GLY B O 1
ATOM 2628 N N . ASN B 2 172 ? 31.287 -35.791 -18.066 1.00 61.42 381 ASN B N 1
ATOM 2629 C CA . ASN B 2 172 ? 31.397 -35.744 -16.606 1.00 57.75 381 ASN B CA 1
ATOM 2630 C C . ASN B 2 172 ? 30.186 -36.421 -15.969 1.00 58.53 381 ASN B C 1
ATOM 2631 O O . ASN B 2 172 ? 29.046 -36.205 -16.392 1.00 59.98 381 ASN B O 1
ATOM 2636 N N . VAL B 2 173 ? 30.427 -37.247 -14.953 1.00 51.63 382 VAL B N 1
ATOM 2637 C CA . VAL B 2 173 ? 29.378 -38.065 -14.353 1.00 58.05 382 VAL B CA 1
ATOM 2638 C C . VAL B 2 173 ? 29.268 -37.745 -12.872 1.00 62.31 382 VAL B C 1
ATOM 2639 O O . VAL B 2 173 ? 30.276 -37.454 -12.216 1.00 58.62 382 VAL B O 1
ATOM 2643 N N . ILE B 2 174 ? 28.035 -37.790 -12.353 1.00 59.57 383 ILE B N 1
ATOM 2644 C CA . ILE B 2 174 ? 27.739 -37.674 -10.927 1.00 55.33 383 ILE B CA 1
ATOM 2645 C C . ILE B 2 174 ? 26.967 -38.916 -10.516 1.00 57.26 383 ILE B C 1
ATOM 2646 O O . ILE B 2 174 ? 25.906 -39.209 -11.085 1.00 58.75 383 ILE B O 1
ATOM 2651 N N . CYS B 2 175 ? 27.504 -39.654 -9.537 1.00 57.76 384 CYS B N 1
ATOM 2652 C CA . CYS B 2 175 ? 26.839 -40.818 -8.954 1.00 57.50 384 CYS B CA 1
ATOM 2653 C C . CYS B 2 175 ? 26.440 -40.453 -7.533 1.00 59.98 384 CYS B C 1
ATOM 2654 O O . CYS B 2 175 ? 27.293 -40.394 -6.642 1.00 64.14 384 CYS B O 1
ATOM 2657 N N . GLU B 2 176 ? 25.149 -40.221 -7.325 1.00 61.34 385 GLU B N 1
ATOM 2658 C CA . GLU B 2 176 ? 24.662 -39.677 -6.072 1.00 59.83 385 GLU B CA 1
ATOM 2659 C C . GLU B 2 176 ? 24.446 -40.777 -5.051 1.00 62.37 385 GLU B C 1
ATOM 2660 O O . GLU B 2 176 ? 24.191 -41.933 -5.397 1.00 61.23 385 GLU B O 1
ATOM 2666 N N . LYS B 2 177 ? 24.527 -40.391 -3.780 1.00 62.61 386 LYS B N 1
ATOM 2667 C CA . LYS B 2 177 ? 24.220 -41.260 -2.639 1.00 61.85 386 LYS B CA 1
ATOM 2668 C C . LYS B 2 177 ? 25.052 -42.536 -2.785 1.00 60.32 386 LYS B C 1
ATOM 2669 O O . LYS B 2 177 ? 26.272 -42.438 -2.984 1.00 53.70 386 LYS B O 1
ATOM 2674 N N . THR B 2 178 ? 24.460 -43.728 -2.709 1.00 58.72 387 THR B N 1
ATOM 2675 C CA . THR B 2 178 ? 25.254 -44.951 -2.768 1.00 61.00 387 THR B CA 1
ATOM 2676 C C . THR B 2 178 ? 25.281 -45.577 -4.166 1.00 59.36 387 THR B C 1
ATOM 2677 O O . THR B 2 178 ? 25.496 -46.788 -4.294 1.00 55.86 387 THR B O 1
ATOM 2681 N N . THR B 2 179 ? 25.098 -44.780 -5.220 1.00 50.81 388 THR B N 1
ATOM 2682 C CA . THR B 2 179 ? 25.251 -45.300 -6.574 1.00 55.12 388 THR B CA 1
ATOM 2683 C C . THR B 2 179 ? 26.687 -45.198 -7.059 1.00 56.15 388 THR B C 1
ATOM 2684 O O . THR B 2 179 ? 26.958 -45.419 -8.239 1.00 53.30 388 THR B O 1
ATOM 2688 N N . LYS B 2 180 ? 27.611 -44.865 -6.169 1.00 59.35 389 LYS B N 1
ATOM 2689 C CA . LYS B 2 180 ? 29.000 -44.734 -6.562 1.00 51.36 389 LYS B CA 1
ATOM 2690 C C . LYS B 2 180 ? 29.657 -46.101 -6.703 1.00 54.24 389 LYS B C 1
ATOM 2691 O O . LYS B 2 180 ? 30.072 -46.473 -7.802 1.00 59.99 389 LYS B O 1
ATOM 2697 N N . ASN B 2 181 ? 29.743 -46.869 -5.607 1.00 49.62 390 ASN B N 1
ATOM 2698 C CA . ASN B 2 181 ? 30.261 -48.236 -5.658 1.00 50.72 390 ASN B CA 1
ATOM 2699 C C . ASN B 2 181 ? 31.602 -48.325 -6.355 1.00 48.36 390 ASN B C 1
ATOM 2700 O O . ASN B 2 181 ? 32.583 -47.677 -5.980 1.00 49.75 390 ASN B O 1
ATOM 2705 N N . PHE B 2 182 ? 31.602 -49.126 -7.418 1.00 44.83 391 PHE B N 1
ATOM 2706 C CA . PHE B 2 182 ? 32.731 -49.296 -8.295 1.00 46.83 391 PHE B CA 1
ATOM 2707 C C . PHE B 2 182 ? 32.647 -48.445 -9.550 1.00 51.14 391 PHE B C 1
ATOM 2708 O O . PHE B 2 182 ? 33.619 -48.412 -10.310 1.00 54.05 391 PHE B O 1
ATOM 2716 N N . ASN B 2 183 ? 31.515 -47.789 -9.807 1.00 52.28 392 ASN B N 1
ATOM 2717 C CA . ASN B 2 183 ? 31.361 -46.989 -11.021 1.00 50.95 392 ASN B CA 1
ATOM 2718 C C . ASN B 2 183 ? 32.533 -46.052 -11.268 1.00 52.01 392 ASN B C 1
ATOM 2719 O O . ASN B 2 183 ? 33.126 -46.121 -12.357 1.00 49.31 392 ASN B O 1
ATOM 2724 N N . PRO B 2 184 ? 32.941 -45.197 -10.330 1.00 47.26 393 PRO B N 1
ATOM 2725 C CA . PRO B 2 184 ? 34.062 -44.302 -10.626 1.00 49.90 393 PRO B CA 1
ATOM 2726 C C . PRO B 2 184 ? 35.393 -45.029 -10.746 1.00 52.32 393 PRO B C 1
ATOM 2727 O O . PRO B 2 184 ? 36.349 -44.453 -11.281 1.00 52.39 393 PRO B O 1
ATOM 2731 N N . LEU B 2 185 ? 35.497 -46.260 -10.251 1.00 46.64 394 LEU B N 1
ATOM 2732 C CA . LEU B 2 185 ? 36.727 -47.015 -10.427 1.00 47.22 394 LEU B CA 1
ATOM 2733 C C . LEU B 2 185 ? 36.753 -47.685 -11.795 1.00 46.90 394 LEU B C 1
ATOM 2734 O O . LEU B 2 185 ? 37.743 -47.579 -12.533 1.00 45.88 394 LEU B O 1
ATOM 2739 N N . MET B 2 186 ? 35.653 -48.387 -12.119 1.00 44.31 395 MET B N 1
ATOM 2740 C CA . MET B 2 186 ? 35.441 -49.071 -13.393 1.00 40.56 395 MET B CA 1
ATOM 2741 C C . MET B 2 186 ? 35.615 -48.157 -14.592 1.00 42.57 395 MET B C 1
ATOM 2742 O O . MET B 2 186 ? 36.165 -48.588 -15.609 1.00 50.19 395 MET B O 1
ATOM 2747 N N . ALA B 2 187 ? 35.172 -46.914 -14.482 1.00 38.53 396 ALA B N 1
ATOM 2748 C CA . ALA B 2 187 ? 35.319 -45.945 -15.549 1.00 40.41 396 ALA B CA 1
ATOM 2749 C C . ALA B 2 187 ? 36.777 -45.643 -15.910 1.00 51.69 396 ALA B C 1
ATOM 2750 O O . ALA B 2 187 ? 37.033 -45.042 -16.966 1.00 58.94 396 ALA B O 1
ATOM 2752 N N . THR B 2 188 ? 37.740 -46.020 -15.073 1.00 47.78 397 THR B N 1
ATOM 2753 C CA . THR B 2 188 ? 39.137 -45.795 -15.413 1.00 46.38 397 THR B CA 1
ATOM 2754 C C . THR B 2 188 ? 39.810 -47.021 -16.003 1.00 49.18 397 THR B C 1
ATOM 2755 O O . THR B 2 188 ? 40.901 -46.894 -16.579 1.00 49.93 397 THR B O 1
ATOM 2759 N N . ALA B 2 189 ? 39.187 -48.191 -15.886 1.00 47.87 398 ALA B N 1
ATOM 2760 C CA . ALA B 2 189 ? 39.878 -49.464 -16.032 1.00 48.37 398 ALA B CA 1
ATOM 2761 C C . ALA B 2 189 ? 39.293 -50.305 -17.167 1.00 46.89 398 ALA B C 1
ATOM 2762 O O . ALA B 2 189 ? 39.271 -51.542 -17.114 1.00 48.01 398 ALA B O 1
ATOM 2764 N N . ALA B 2 190 ? 38.809 -49.656 -18.215 1.00 42.79 399 ALA B N 1
ATOM 2765 C CA . ALA B 2 190 ? 38.399 -50.386 -19.401 1.00 45.67 399 ALA B CA 1
ATOM 2766 C C . ALA B 2 190 ? 38.746 -49.566 -20.630 1.00 49.18 399 ALA B C 1
ATOM 2767 O O . ALA B 2 190 ? 39.046 -48.375 -20.542 1.00 55.09 399 ALA B O 1
ATOM 2769 N N . ASP B 2 191 ? 38.733 -50.218 -21.790 1.00 57.41 400 ASP B N 1
ATOM 2770 C CA . ASP B 2 191 ? 39.117 -49.514 -23.012 1.00 55.21 400 ASP B CA 1
ATOM 2771 C C . ASP B 2 191 ? 37.992 -48.620 -23.516 1.00 52.51 400 ASP B C 1
ATOM 2772 O O . ASP B 2 191 ? 38.244 -47.494 -23.955 1.00 59.02 400 ASP B O 1
ATOM 2777 N N . VAL B 2 192 ? 36.751 -49.083 -23.417 1.00 55.13 401 VAL B N 1
ATOM 2778 C CA . VAL B 2 192 ? 35.572 -48.347 -23.865 1.00 61.39 401 VAL B CA 1
ATOM 2779 C C . VAL B 2 192 ? 34.627 -48.215 -22.670 1.00 55.94 401 VAL B C 1
ATOM 2780 O O . VAL B 2 192 ? 34.068 -49.214 -22.198 1.00 54.07 401 VAL B O 1
ATOM 2784 N N . VAL B 2 193 ? 34.445 -46.994 -22.175 1.00 53.62 402 VAL B N 1
ATOM 2785 C CA . VAL B 2 193 ? 33.534 -46.732 -21.060 1.00 62.92 402 VAL B CA 1
ATOM 2786 C C . VAL B 2 193 ? 32.217 -46.174 -21.611 1.00 57.60 402 VAL B C 1
ATOM 2787 O O . VAL B 2 193 ? 32.206 -45.156 -22.315 1.00 52.35 402 VAL B O 1
ATOM 2789 N N . ILE B 2 194 ? 31.106 -46.836 -21.293 1.00 47.56 403 ILE B N 1
ATOM 2790 C CA . ILE B 2 194 ? 29.767 -46.358 -21.625 1.00 52.84 403 ILE B CA 1
ATOM 2791 C C . ILE B 2 194 ? 29.054 -46.033 -20.320 1.00 52.33 403 ILE B C 1
ATOM 2792 O O . ILE B 2 194 ? 28.889 -46.918 -19.472 1.00 53.97 403 ILE B O 1
ATOM 2797 N N . VAL B 2 195 ? 28.615 -44.785 -20.151 1.00 51.37 404 VAL B N 1
ATOM 2798 C CA . VAL B 2 195 ? 27.816 -44.393 -18.990 1.00 53.19 404 VAL B CA 1
ATOM 2799 C C . VAL B 2 195 ? 26.358 -44.253 -19.413 1.00 58.72 404 VAL B C 1
ATOM 2800 O O . VAL B 2 195 ? 26.053 -43.608 -20.425 1.00 58.80 404 VAL B O 1
ATOM 2804 N N . GLU B 2 196 ? 25.462 -44.885 -18.653 1.00 61.52 405 GLU B N 1
ATOM 2805 C CA . GLU B 2 196 ? 24.019 -44.712 -18.816 1.00 62.01 405 GLU B CA 1
ATOM 2806 C C . GLU B 2 196 ? 23.558 -43.605 -17.880 1.00 61.29 405 GLU B C 1
ATOM 2807 O O . GLU B 2 196 ? 23.601 -43.762 -16.657 1.00 62.36 405 GLU B O 1
ATOM 2813 N N . ALA B 2 197 ? 23.105 -42.493 -18.450 1.00 64.19 406 ALA B N 1
ATOM 2814 C CA . ALA B 2 197 ? 22.729 -41.328 -17.664 1.00 63.41 406 ALA B CA 1
ATOM 2815 C C . ALA B 2 197 ? 21.251 -41.381 -17.305 1.00 69.85 406 ALA B C 1
ATOM 2816 O O . ALA B 2 197 ? 20.399 -41.695 -18.151 1.00 67.97 406 ALA B O 1
ATOM 2818 N N . LEU B 2 198 ? 20.962 -41.101 -16.035 1.00 71.09 407 LEU B N 1
ATOM 2819 C CA . LEU B 2 198 ? 19.588 -40.870 -15.615 1.00 69.11 407 LEU B CA 1
ATOM 2820 C C . LEU B 2 198 ? 19.058 -39.591 -16.235 1.00 73.76 407 LEU B C 1
ATOM 2821 O O . LEU B 2 198 ? 17.956 -39.568 -16.798 1.00 78.33 407 LEU B O 1
ATOM 2826 N N . GLU B 2 199 ? 19.851 -38.523 -16.151 1.00 68.84 408 GLU B N 1
ATOM 2827 C CA . GLU B 2 199 ? 19.563 -37.219 -16.723 1.00 71.15 408 GLU B CA 1
ATOM 2828 C C . GLU B 2 199 ? 20.826 -36.696 -17.400 1.00 71.11 408 GLU B C 1
ATOM 2829 O O . GLU B 2 199 ? 21.931 -36.847 -16.873 1.00 68.33 408 GLU B O 1
ATOM 2835 N N . ILE B 2 200 ? 20.671 -36.096 -18.576 1.00 74.73 409 ILE B N 1
ATOM 2836 C CA . ILE B 2 200 ? 21.783 -35.467 -19.287 1.00 70.88 409 ILE B CA 1
ATOM 2837 C C . ILE B 2 200 ? 21.678 -33.958 -19.047 1.00 69.29 409 ILE B C 1
ATOM 2838 O O . ILE B 2 200 ? 20.874 -33.269 -19.679 1.00 76.59 409 ILE B O 1
ATOM 2843 N N . VAL B 2 201 ? 22.475 -33.443 -18.114 1.00 69.18 410 VAL B N 1
ATOM 2844 C CA . VAL B 2 201 ? 22.599 -32.004 -17.872 1.00 71.64 410 VAL B CA 1
ATOM 2845 C C . VAL B 2 201 ? 23.420 -31.395 -19.010 1.00 72.25 410 VAL B C 1
ATOM 2846 O O . VAL B 2 201 ? 23.983 -32.139 -19.824 1.00 65.47 410 VAL B O 1
ATOM 2848 N N . PRO B 2 202 ? 23.485 -30.071 -19.147 1.00 78.41 411 PRO B N 1
ATOM 2849 C CA . PRO B 2 202 ? 24.315 -29.475 -20.203 1.00 71.72 411 PRO B CA 1
ATOM 2850 C C . PRO B 2 202 ? 25.792 -29.382 -19.827 1.00 70.87 411 PRO B C 1
ATOM 2851 O O . PRO B 2 202 ? 26.172 -29.342 -18.657 1.00 71.42 411 PRO B O 1
ATOM 2855 N N . ALA B 2 203 ? 26.628 -29.322 -20.863 1.00 71.94 412 ALA B N 1
ATOM 2856 C CA . ALA B 2 203 ? 28.081 -29.297 -20.674 1.00 75.99 412 ALA B CA 1
ATOM 2857 C C . ALA B 2 203 ? 28.511 -28.106 -19.818 1.00 73.35 412 ALA B C 1
ATOM 2858 O O . ALA B 2 203 ? 28.260 -26.952 -20.169 1.00 75.62 412 ALA B O 1
ATOM 2860 N N . GLY B 2 204 ? 29.178 -28.384 -18.700 1.00 75.91 413 GLY B N 1
ATOM 2861 C CA . GLY B 2 204 ? 29.541 -27.347 -17.758 1.00 71.21 413 GLY B CA 1
ATOM 2862 C C . GLY B 2 204 ? 28.516 -27.100 -16.672 1.00 72.46 413 GLY B C 1
ATOM 2863 O O . GLY B 2 204 ? 28.825 -26.392 -15.703 1.00 74.50 413 GLY B O 1
ATOM 2864 N N . SER B 2 205 ? 27.305 -27.661 -16.802 1.00 64.27 414 SER B N 1
ATOM 2865 C CA . SER B 2 205 ? 26.263 -27.466 -15.798 1.00 69.11 414 SER B CA 1
ATOM 2866 C C . SER B 2 205 ? 26.700 -27.935 -14.413 1.00 74.36 414 SER B C 1
ATOM 2867 O O . SER B 2 205 ? 26.171 -27.445 -13.406 1.00 69.70 414 SER B O 1
ATOM 2870 N N . LEU B 2 206 ? 27.667 -28.852 -14.345 1.00 73.18 415 LEU B N 1
ATOM 2871 C CA . LEU B 2 206 ? 28.089 -29.487 -13.108 1.00 62.65 415 LEU B CA 1
ATOM 2872 C C . LEU B 2 206 ? 29.406 -28.893 -12.636 1.00 63.46 415 LEU B C 1
ATOM 2873 O O . LEU B 2 206 ? 30.296 -28.602 -13.444 1.00 66.42 415 LEU B O 1
ATOM 2878 N N . SER B 2 207 ? 29.518 -28.725 -11.320 1.00 64.53 416 SER B N 1
ATOM 2879 C CA . SER B 2 207 ? 30.654 -28.036 -10.728 1.00 56.67 416 SER B CA 1
ATOM 2880 C C . SER B 2 207 ? 31.913 -28.897 -10.812 1.00 61.36 416 SER B C 1
ATOM 2881 O O . SER B 2 207 ? 31.851 -30.117 -10.629 1.00 60.23 416 SER B O 1
ATOM 2884 N N . PRO B 2 208 ? 33.076 -28.292 -11.053 1.00 58.55 417 PRO B N 1
ATOM 2885 C CA . PRO B 2 208 ? 34.335 -29.057 -10.998 1.00 63.39 417 PRO B CA 1
ATOM 2886 C C . PRO B 2 208 ? 34.602 -29.709 -9.649 1.00 60.86 417 PRO B C 1
ATOM 2887 O O . PRO B 2 208 ? 35.496 -30.564 -9.561 1.00 58.52 417 PRO B O 1
ATOM 2891 N N . GLU B 2 209 ? 33.860 -29.338 -8.606 1.00 61.78 418 GLU B N 1
ATOM 2892 C CA . GLU B 2 209 ? 34.082 -29.841 -7.260 1.00 60.12 418 GLU B CA 1
ATOM 2893 C C . GLU B 2 209 ? 33.133 -30.961 -6.870 1.00 55.98 418 GLU B C 1
ATOM 2894 O O . GLU B 2 209 ? 33.385 -31.636 -5.870 1.00 53.28 418 GLU B O 1
ATOM 2900 N N . HIS B 2 210 ? 32.061 -31.178 -7.633 1.00 56.81 419 HIS B N 1
ATOM 2901 C CA . HIS B 2 210 ? 30.990 -32.080 -7.235 1.00 59.31 419 HIS B CA 1
ATOM 2902 C C . HIS B 2 210 ? 30.928 -33.314 -8.113 1.00 59.19 419 HIS B C 1
ATOM 2903 O O . HIS B 2 210 ? 29.891 -33.985 -8.159 1.00 62.14 419 HIS B O 1
ATOM 2910 N N . LEU B 2 211 ? 32.002 -33.623 -8.819 1.00 59.16 420 LEU B N 1
ATOM 2911 C CA . LEU B 2 211 ? 31.946 -34.680 -9.813 1.00 61.47 420 LEU B CA 1
ATOM 2912 C C . LEU B 2 211 ? 32.517 -35.982 -9.262 1.00 57.05 420 LEU B C 1
ATOM 2913 O O . LEU B 2 211 ? 33.331 -35.997 -8.334 1.00 57.33 420 LEU B O 1
ATOM 2918 N N . ASP B 2 212 ? 32.064 -37.084 -9.835 1.00 53.80 421 ASP B N 1
ATOM 2919 C CA . ASP B 2 212 ? 32.553 -38.396 -9.449 1.00 57.47 421 ASP B CA 1
ATOM 2920 C C . ASP B 2 212 ? 33.414 -39.062 -10.515 1.00 58.84 421 ASP B C 1
ATOM 2921 O O . ASP B 2 212 ? 34.281 -39.879 -10.177 1.00 55.91 421 ASP B O 1
ATOM 2926 N N . ILE B 2 213 ? 33.206 -38.719 -11.789 1.00 56.13 422 ILE B N 1
ATOM 2927 C CA . ILE B 2 213 ? 33.935 -39.298 -12.910 1.00 50.73 422 ILE B CA 1
ATOM 2928 C C . ILE B 2 213 ? 34.183 -38.190 -13.928 1.00 54.84 422 ILE B C 1
ATOM 2929 O O . ILE B 2 213 ? 33.229 -37.582 -14.425 1.00 57.58 422 ILE B O 1
ATOM 2934 N N . SER B 2 214 ? 35.456 -37.930 -14.243 1.00 52.03 423 SER B N 1
ATOM 2935 C CA . SER B 2 214 ? 35.821 -36.945 -15.252 1.00 55.23 423 SER B CA 1
ATOM 2936 C C . SER B 2 214 ? 35.407 -37.390 -16.655 1.00 55.21 423 SER B C 1
ATOM 2937 O O . SER B 2 214 ? 35.234 -38.575 -16.949 1.00 54.63 423 SER B O 1
ATOM 2940 N N . ARG B 2 215 ? 35.278 -36.397 -17.539 1.00 61.56 424 ARG B N 1
ATOM 2941 C CA . ARG B 2 215 ? 34.862 -36.630 -18.923 1.00 61.96 424 ARG B CA 1
ATOM 2942 C C . ARG B 2 215 ? 35.867 -37.469 -19.695 1.00 58.03 424 ARG B C 1
ATOM 2943 O O . ARG B 2 215 ? 35.480 -38.209 -20.605 1.00 56.38 424 ARG B O 1
ATOM 2951 N N . ILE B 2 216 ? 37.149 -37.370 -19.349 1.00 53.78 425 ILE B N 1
ATOM 2952 C CA . ILE B 2 216 ? 38.227 -37.977 -20.124 1.00 55.01 425 ILE B CA 1
ATOM 2953 C C . ILE B 2 216 ? 38.175 -39.500 -20.001 1.00 54.08 425 ILE B C 1
ATOM 2954 O O . ILE B 2 216 ? 38.937 -40.224 -20.658 1.00 52.62 425 ILE B O 1
ATOM 2959 N N . PHE B 2 217 ? 37.249 -39.997 -19.181 1.00 52.60 426 PHE B N 1
ATOM 2960 C CA . PHE B 2 217 ? 37.055 -41.425 -18.998 1.00 51.23 426 PHE B CA 1
ATOM 2961 C C . PHE B 2 217 ? 35.878 -41.974 -19.786 1.00 53.61 426 PHE B C 1
ATOM 2962 O O . PHE B 2 217 ? 35.844 -43.176 -20.074 1.00 54.64 426 PHE B O 1
ATOM 2970 N N . ILE B 2 218 ? 34.930 -41.128 -20.165 1.00 59.17 427 ILE B N 1
ATOM 2971 C CA . ILE B 2 218 ? 33.703 -41.571 -20.817 1.00 57.51 427 ILE B CA 1
ATOM 2972 C C . ILE B 2 218 ? 33.855 -41.469 -22.327 1.00 56.54 427 ILE B C 1
ATOM 2973 O O . ILE B 2 218 ? 34.264 -40.427 -22.861 1.00 59.72 427 ILE B O 1
ATOM 2978 N N . ASP B 2 219 ? 33.518 -42.550 -23.016 1.00 56.53 428 ASP B N 1
ATOM 2979 C CA . ASP B 2 219 ? 33.514 -42.556 -24.468 1.00 58.60 428 ASP B CA 1
ATOM 2980 C C . ASP B 2 219 ? 32.126 -42.279 -25.040 1.00 58.27 428 ASP B C 1
ATOM 2981 O O . ASP B 2 219 ? 31.976 -41.419 -25.911 1.00 61.35 428 ASP B O 1
ATOM 2986 N N . TYR B 2 220 ? 31.101 -42.968 -24.541 1.00 61.53 429 TYR B N 1
ATOM 2987 C CA . TYR B 2 220 ? 29.730 -42.816 -25.007 1.00 59.46 429 TYR B CA 1
ATOM 2988 C C . TYR B 2 220 ? 28.790 -42.634 -23.822 1.00 64.76 429 TYR B C 1
ATOM 2989 O O . TYR B 2 220 ? 28.905 -43.334 -22.809 1.00 64.97 429 TYR B O 1
ATOM 2998 N N . ILE B 2 221 ? 27.857 -41.691 -23.966 1.00 68.56 430 ILE B N 1
ATOM 2999 C CA . ILE B 2 221 ? 26.764 -41.470 -23.022 1.00 65.51 430 ILE B CA 1
ATOM 3000 C C . ILE B 2 221 ? 25.464 -41.933 -23.669 1.00 67.71 430 ILE B C 1
ATOM 3001 O O . ILE B 2 221 ? 25.218 -41.634 -24.841 1.00 74.76 430 ILE B O 1
ATOM 3006 N N . VAL B 2 222 ? 24.632 -42.654 -22.914 1.00 64.80 431 VAL B N 1
ATOM 3007 C CA . VAL B 2 222 ? 23.282 -43.002 -23.348 1.00 61.83 431 VAL B CA 1
ATOM 3008 C C . VAL B 2 222 ? 22.305 -42.594 -22.249 1.00 67.07 431 VAL B C 1
ATOM 3009 O O . VAL B 2 222 ? 22.676 -42.505 -21.074 1.00 68.60 431 VAL B O 1
ATOM 3013 N N . LYS B 2 223 ? 21.054 -42.325 -22.630 1.00 66.31 432 LYS B N 1
ATOM 3014 C CA . LYS B 2 223 ? 20.025 -42.001 -21.649 1.00 66.09 432 LYS B CA 1
ATOM 3015 C C . LYS B 2 223 ? 19.243 -43.263 -21.307 1.00 67.75 432 LYS B C 1
ATOM 3016 O O . LYS B 2 223 ? 19.197 -44.217 -22.084 1.00 65.32 432 LYS B O 1
ATOM 3018 N N . SER B 2 224 ? 18.639 -43.268 -20.124 1.00 68.10 433 SER B N 1
ATOM 3019 C CA . SER B 2 224 ? 17.954 -44.461 -19.642 1.00 64.69 433 SER B CA 1
ATOM 3020 C C . SER B 2 224 ? 16.575 -44.593 -20.255 1.00 61.07 433 SER B C 1
ATOM 3021 O O . SER B 2 224 ? 15.830 -43.626 -20.262 1.00 68.41 433 SER B O 1
ATOM 3024 N N . MET C 1 3 ? 110.328 -70.684 19.529 1.00 65.72 1 MET C N 1
ATOM 3025 C CA . MET C 1 3 ? 109.010 -70.672 20.175 1.00 76.29 1 MET C CA 1
ATOM 3026 C C . MET C 1 3 ? 107.955 -71.499 19.427 1.00 74.55 1 MET C C 1
ATOM 3027 O O . MET C 1 3 ? 107.118 -72.136 20.080 1.00 78.12 1 MET C O 1
ATOM 3032 N N . GLU C 1 4 ? 107.988 -71.505 18.086 1.00 67.42 2 GLU C N 1
ATOM 3033 C CA . GLU C 1 4 ? 106.971 -72.222 17.307 1.00 65.41 2 GLU C CA 1
ATOM 3034 C C . GLU C 1 4 ? 107.026 -73.724 17.584 1.00 64.04 2 GLU C C 1
ATOM 3035 O O . GLU C 1 4 ? 108.097 -74.330 17.541 1.00 70.33 2 GLU C O 1
ATOM 3037 N N . MET C 1 5 ? 105.872 -74.326 17.879 1.00 55.63 3 MET C N 1
ATOM 3038 C CA . MET C 1 5 ? 105.846 -75.717 18.321 1.00 56.50 3 MET C CA 1
ATOM 3039 C C . MET C 1 5 ? 106.251 -76.653 17.182 1.00 61.49 3 MET C C 1
ATOM 3040 O O . MET C 1 5 ? 106.413 -76.245 16.030 1.00 64.57 3 MET C O 1
ATOM 3045 N N . ASP C 1 6 ? 106.424 -77.931 17.522 1.00 63.87 4 ASP C N 1
ATOM 3046 C CA . ASP C 1 6 ? 106.702 -78.958 16.520 1.00 64.75 4 ASP C CA 1
ATOM 3047 C C . ASP C 1 6 ? 105.437 -79.232 15.707 1.00 69.26 4 ASP C C 1
ATOM 3048 O O . ASP C 1 6 ? 104.417 -79.652 16.268 1.00 69.05 4 ASP C O 1
ATOM 3053 N N . LYS C 1 7 ? 105.510 -79.007 14.385 1.00 71.28 5 LYS C N 1
ATOM 3054 C CA . LYS C 1 7 ? 104.313 -79.025 13.538 1.00 69.97 5 LYS C CA 1
ATOM 3055 C C . LYS C 1 7 ? 103.501 -80.318 13.692 1.00 68.44 5 LYS C C 1
ATOM 3056 O O . LYS C 1 7 ? 102.266 -80.273 13.765 1.00 67.62 5 LYS C O 1
ATOM 3058 N N . ASN C 1 8 ? 104.170 -81.476 13.785 1.00 68.36 6 ASN C N 1
ATOM 3059 C CA . ASN C 1 8 ? 103.445 -82.744 13.925 1.00 70.85 6 ASN C CA 1
ATOM 3060 C C . ASN C 1 8 ? 102.773 -82.876 15.284 1.00 65.26 6 ASN C C 1
ATOM 3061 O O . ASN C 1 8 ? 101.773 -83.590 15.409 1.00 69.36 6 ASN C O 1
ATOM 3066 N N . LEU C 1 9 ? 103.329 -82.240 16.316 1.00 67.72 7 LEU C N 1
ATOM 3067 C CA . LEU C 1 9 ? 102.681 -82.242 17.623 1.00 64.75 7 LEU C CA 1
ATOM 3068 C C . LEU C 1 9 ? 101.435 -81.362 17.608 1.00 62.01 7 LEU C C 1
ATOM 3069 O O . LEU C 1 9 ? 100.391 -81.740 18.158 1.00 58.16 7 LEU C O 1
ATOM 3074 N N . VAL C 1 10 ? 101.534 -80.196 16.956 1.00 55.11 8 VAL C N 1
ATOM 3075 C CA . VAL C 1 10 ? 100.410 -79.275 16.826 1.00 57.81 8 VAL C CA 1
ATOM 3076 C C . VAL C 1 10 ? 99.215 -79.976 16.190 1.00 67.51 8 VAL C C 1
ATOM 3077 O O . VAL C 1 10 ? 98.086 -79.909 16.694 1.00 65.41 8 VAL C O 1
ATOM 3081 N N . ARG C 1 11 ? 99.450 -80.651 15.061 1.00 70.65 9 ARG C N 1
ATOM 3082 C CA . ARG C 1 11 ? 98.376 -81.356 14.370 1.00 60.92 9 ARG C CA 1
ATOM 3083 C C . ARG C 1 11 ? 97.735 -82.403 15.267 1.00 59.90 9 ARG C C 1
ATOM 3084 O O . ARG C 1 11 ? 96.508 -82.543 15.292 1.00 60.74 9 ARG C O 1
ATOM 3092 N N . GLU C 1 12 ? 98.555 -83.159 16.007 1.00 65.45 10 GLU C N 1
ATOM 3093 C CA . GLU C 1 12 ? 98.015 -84.209 16.865 1.00 65.47 10 GLU C CA 1
ATOM 3094 C C . GLU C 1 12 ? 97.077 -83.625 17.907 1.00 67.19 10 GLU C C 1
ATOM 3095 O O . GLU C 1 12 ? 95.993 -84.173 18.156 1.00 66.58 10 GLU C O 1
ATOM 3097 N N . VAL C 1 13 ? 97.470 -82.495 18.506 1.00 63.10 11 VAL C N 1
ATOM 3098 C CA . VAL C 1 13 ? 96.648 -81.851 19.528 1.00 65.02 11 VAL C CA 1
ATOM 3099 C C . VAL C 1 13 ? 95.308 -81.427 18.941 1.00 64.99 11 VAL C C 1
ATOM 3100 O O . VAL C 1 13 ? 94.242 -81.768 19.474 1.00 62.28 11 VAL C O 1
ATOM 3104 N N . ILE C 1 14 ? 95.357 -80.682 17.823 1.00 59.55 12 ILE C N 1
ATOM 3105 C CA . ILE C 1 14 ? 94.153 -80.195 17.143 1.00 63.43 12 ILE C CA 1
ATOM 3106 C C . ILE C 1 14 ? 93.292 -81.357 16.660 1.00 59.00 12 ILE C C 1
ATOM 3107 O O . ILE C 1 14 ? 92.087 -81.414 16.917 1.00 56.31 12 ILE C O 1
ATOM 3112 N N . ALA C 1 15 ? 93.897 -82.285 15.928 1.00 55.09 13 ALA C N 1
ATOM 3113 C CA . ALA C 1 15 ? 93.130 -83.365 15.335 1.00 60.19 13 ALA C CA 1
ATOM 3114 C C . ALA C 1 15 ? 92.417 -84.193 16.392 1.00 62.11 13 ALA C C 1
ATOM 3115 O O . ALA C 1 15 ? 91.286 -84.648 16.170 1.00 62.98 13 ALA C O 1
ATOM 3117 N N . LYS C 1 16 ? 93.063 -84.413 17.543 1.00 61.97 14 LYS C N 1
ATOM 3118 C CA . LYS C 1 16 ? 92.454 -85.243 18.582 1.00 65.30 14 LYS C CA 1
ATOM 3119 C C . LYS C 1 16 ? 91.204 -84.582 19.157 1.00 63.72 14 LYS C C 1
ATOM 3120 O O . LYS C 1 16 ? 90.228 -85.272 19.498 1.00 57.33 14 LYS C O 1
ATOM 3126 N N . ARG C 1 17 ? 91.213 -83.251 19.250 1.00 60.62 15 ARG C N 1
ATOM 3127 C CA . ARG C 1 17 ? 90.069 -82.535 19.792 1.00 61.51 15 ARG C CA 1
ATOM 3128 C C . ARG C 1 17 ? 88.910 -82.521 18.807 1.00 61.41 15 ARG C C 1
ATOM 3129 O O . ARG C 1 17 ? 87.751 -82.696 19.204 1.00 66.12 15 ARG C O 1
ATOM 3137 N N . VAL C 1 18 ? 89.208 -82.290 17.522 1.00 59.88 16 VAL C N 1
ATOM 3138 C CA . VAL C 1 18 ? 88.197 -82.354 16.469 1.00 53.78 16 VAL C CA 1
ATOM 3139 C C . VAL C 1 18 ? 87.440 -83.669 16.544 1.00 58.52 16 VAL C C 1
ATOM 3140 O O . VAL C 1 18 ? 86.205 -83.699 16.478 1.00 57.94 16 VAL C O 1
ATOM 3144 N N . ALA C 1 19 ? 88.169 -84.775 16.720 1.00 54.61 17 ALA C N 1
ATOM 3145 C CA . ALA C 1 19 ? 87.542 -86.089 16.781 1.00 58.79 17 ALA C CA 1
ATOM 3146 C C . ALA C 1 19 ? 86.512 -86.203 17.902 1.00 63.33 17 ALA C C 1
ATOM 3147 O O . ALA C 1 19 ? 85.593 -87.032 17.815 1.00 60.96 17 ALA C O 1
ATOM 3149 N N . GLN C 1 20 ? 86.637 -85.389 18.943 1.00 62.24 18 GLN C N 1
ATOM 3150 C CA . GLN C 1 20 ? 85.738 -85.510 20.074 1.00 65.94 18 GLN C CA 1
ATOM 3151 C C . GLN C 1 20 ? 84.389 -84.857 19.819 1.00 69.34 18 GLN C C 1
ATOM 3152 O O . GLN C 1 20 ? 83.466 -85.043 20.621 1.00 73.25 18 GLN C O 1
ATOM 3158 N N . GLU C 1 21 ? 84.245 -84.137 18.711 1.00 66.96 19 GLU C N 1
ATOM 3159 C CA . GLU C 1 21 ? 82.977 -83.538 18.316 1.00 64.07 19 GLU C CA 1
ATOM 3160 C C . GLU C 1 21 ? 82.051 -84.494 17.561 1.00 62.34 19 GLU C C 1
ATOM 3161 O O . GLU C 1 21 ? 80.933 -84.105 17.229 1.00 67.40 19 GLU C O 1
ATOM 3167 N N . PHE C 1 22 ? 82.463 -85.718 17.271 1.00 62.31 20 PHE C N 1
ATOM 3168 C CA . PHE C 1 22 ? 81.630 -86.626 16.496 1.00 62.08 20 PHE C CA 1
ATOM 3169 C C . PHE C 1 22 ? 80.817 -87.531 17.414 1.00 64.95 20 PHE C C 1
ATOM 3170 O O . PHE C 1 22 ? 81.122 -87.696 18.597 1.00 72.19 20 PHE C O 1
ATOM 3178 N N . HIS C 1 23 ? 79.767 -88.119 16.846 1.00 66.90 21 HIS C N 1
ATOM 3179 C CA . HIS C 1 23 ? 78.899 -89.051 17.555 1.00 68.72 21 HIS C CA 1
ATOM 3180 C C . HIS C 1 23 ? 78.496 -90.165 16.601 1.00 63.84 21 HIS C C 1
ATOM 3181 O O . HIS C 1 23 ? 78.533 -89.993 15.384 1.00 69.99 21 HIS C O 1
ATOM 3188 N N . ASP C 1 24 ? 78.150 -91.330 17.151 1.00 65.95 22 ASP C N 1
ATOM 3189 C CA . ASP C 1 24 ? 77.886 -92.478 16.292 1.00 68.02 22 ASP C CA 1
ATOM 3190 C C . ASP C 1 24 ? 76.810 -92.116 15.277 1.00 72.37 22 ASP C C 1
ATOM 3191 O O . ASP C 1 24 ? 75.750 -91.588 15.634 1.00 67.13 22 ASP C O 1
ATOM 3193 N N . GLY C 1 25 ? 77.118 -92.351 14.001 1.00 71.81 23 GLY C N 1
ATOM 3194 C CA . GLY C 1 25 ? 76.247 -91.995 12.902 1.00 69.55 23 GLY C CA 1
ATOM 3195 C C . GLY C 1 25 ? 76.569 -90.679 12.234 1.00 68.30 23 GLY C C 1
ATOM 3196 O O . GLY C 1 25 ? 75.914 -90.332 11.239 1.00 69.95 23 GLY C O 1
ATOM 3197 N N . TYR C 1 26 ? 77.544 -89.932 12.748 1.00 63.78 24 TYR C N 1
ATOM 3198 C CA . TYR C 1 26 ? 77.910 -88.659 12.140 1.00 64.15 24 TYR C CA 1
ATOM 3199 C C . TYR C 1 26 ? 78.443 -88.886 10.730 1.00 60.77 24 TYR C C 1
ATOM 3200 O O . TYR C 1 26 ? 79.337 -89.707 10.508 1.00 59.44 24 TYR C O 1
ATOM 3209 N N . VAL C 1 27 ? 77.860 -88.180 9.776 1.00 54.49 25 VAL C N 1
ATOM 3210 C CA . VAL C 1 27 ? 78.440 -88.052 8.451 1.00 54.07 25 VAL C CA 1
ATOM 3211 C C . VAL C 1 27 ? 79.459 -86.925 8.504 1.00 53.69 25 VAL C C 1
ATOM 3212 O O . VAL C 1 27 ? 79.142 -85.811 8.937 1.00 54.45 25 VAL C O 1
ATOM 3216 N N . VAL C 1 28 ? 80.696 -87.208 8.099 1.00 52.73 26 VAL C N 1
ATOM 3217 C CA . VAL C 1 28 ? 81.778 -86.237 8.242 1.00 56.31 26 VAL C CA 1
ATOM 3218 C C . VAL C 1 28 ? 82.513 -86.094 6.913 1.00 53.00 26 VAL C C 1
ATOM 3219 O O . VAL C 1 28 ? 82.805 -87.083 6.232 1.00 51.57 26 VAL C O 1
ATOM 3223 N N . ASN C 1 29 ? 82.806 -84.855 6.545 1.00 50.71 27 ASN C N 1
ATOM 3224 C CA . ASN C 1 29 ? 83.683 -84.547 5.432 1.00 51.91 27 ASN C CA 1
ATOM 3225 C C . ASN C 1 29 ? 84.934 -83.872 5.980 1.00 54.94 27 ASN C C 1
ATOM 3226 O O . ASN C 1 29 ? 84.832 -82.890 6.718 1.00 53.86 27 ASN C O 1
ATOM 3231 N N . LEU C 1 30 ? 86.108 -84.410 5.644 1.00 56.00 28 LEU C N 1
ATOM 3232 C CA . LEU C 1 30 ? 87.389 -83.892 6.122 1.00 51.98 28 LEU C CA 1
ATOM 3233 C C . LEU C 1 30 ? 88.138 -83.216 4.984 1.00 52.76 28 LEU C C 1
ATOM 3234 O O . LEU C 1 30 ? 88.291 -83.794 3.905 1.00 57.61 28 LEU C O 1
ATOM 3239 N N . GLY C 1 31 ? 88.605 -81.997 5.226 1.00 55.67 29 GLY C N 1
ATOM 3240 C CA . GLY C 1 31 ? 89.343 -81.273 4.213 1.00 53.14 29 GLY C CA 1
ATOM 3241 C C . GLY C 1 31 ? 90.694 -81.901 3.943 1.00 65.04 29 GLY C C 1
ATOM 3242 O O . GLY C 1 31 ? 91.180 -82.743 4.699 1.00 62.65 29 GLY C O 1
ATOM 3243 N N . ILE C 1 32 ? 91.304 -81.499 2.829 1.00 76.77 30 ILE C N 1
ATOM 3244 C CA . ILE C 1 32 ? 92.634 -81.990 2.471 1.00 75.26 30 ILE C CA 1
ATOM 3245 C C . ILE C 1 32 ? 93.666 -81.200 3.267 1.00 73.93 30 ILE C C 1
ATOM 3246 O O . ILE C 1 32 ? 93.728 -79.969 3.179 1.00 68.46 30 ILE C O 1
ATOM 3248 N N . GLY C 1 33 ? 94.459 -81.910 4.070 1.00 74.56 31 GLY C N 1
ATOM 3249 C CA . GLY C 1 33 ? 95.436 -81.288 4.947 1.00 69.50 31 GLY C CA 1
ATOM 3250 C C . GLY C 1 33 ? 95.338 -81.741 6.395 1.00 70.82 31 GLY C C 1
ATOM 3251 O O . GLY C 1 33 ? 95.079 -82.918 6.687 1.00 63.90 31 GLY C O 1
ATOM 3252 N N . LEU C 1 34 ? 95.556 -80.805 7.317 1.00 68.84 32 LEU C N 1
ATOM 3253 C CA . LEU C 1 34 ? 95.418 -81.125 8.733 1.00 64.89 32 LEU C CA 1
ATOM 3254 C C . LEU C 1 34 ? 94.156 -81.920 9.050 1.00 67.98 32 LEU C C 1
ATOM 3255 O O . LEU C 1 34 ? 94.254 -82.876 9.838 1.00 72.09 32 LEU C O 1
ATOM 3260 N N . PRO C 1 35 ? 92.976 -81.616 8.493 1.00 66.86 33 PRO C N 1
ATOM 3261 C CA . PRO C 1 35 ? 91.786 -82.388 8.880 1.00 61.77 33 PRO C CA 1
ATOM 3262 C C . PRO C 1 35 ? 91.802 -83.827 8.418 1.00 62.98 33 PRO C C 1
ATOM 3263 O O . PRO C 1 35 ? 91.041 -84.626 8.968 1.00 64.88 33 PRO C O 1
ATOM 3267 N N . THR C 1 36 ? 92.636 -84.203 7.444 1.00 66.08 34 THR C N 1
ATOM 3268 C CA . THR C 1 36 ? 92.641 -85.611 7.043 1.00 68.35 34 THR C CA 1
ATOM 3269 C C . THR C 1 36 ? 93.150 -86.498 8.174 1.00 67.69 34 THR C C 1
ATOM 3270 O O . THR C 1 36 ? 92.754 -87.670 8.262 1.00 66.37 34 THR C O 1
ATOM 3274 N N . LEU C 1 37 ? 93.990 -85.944 9.070 1.00 65.78 35 LEU C N 1
ATOM 3275 C CA . LEU C 1 37 ? 94.519 -86.699 10.206 1.00 67.08 35 LEU C CA 1
ATOM 3276 C C . LEU C 1 37 ? 93.460 -87.006 11.253 1.00 68.08 35 LEU C C 1
ATOM 3277 O O . LEU C 1 37 ? 93.641 -87.938 12.043 1.00 71.43 35 LEU C O 1
ATOM 3282 N N . VAL C 1 38 ? 92.367 -86.249 11.284 1.00 61.20 36 VAL C N 1
ATOM 3283 C CA . VAL C 1 38 ? 91.285 -86.463 12.240 1.00 58.77 36 VAL C CA 1
ATOM 3284 C C . VAL C 1 38 ? 90.781 -87.905 12.137 1.00 64.85 36 VAL C C 1
ATOM 3285 O O . VAL C 1 38 ? 90.225 -88.459 13.092 1.00 65.82 36 VAL C O 1
ATOM 3289 N N . ALA C 1 39 ? 91.000 -88.536 10.980 1.00 69.57 37 ALA C N 1
ATOM 3290 C CA . ALA C 1 39 ? 90.496 -89.881 10.745 1.00 67.43 37 ALA C CA 1
ATOM 3291 C C . ALA C 1 39 ? 91.201 -90.938 11.589 1.00 73.45 37 ALA C C 1
ATOM 3292 O O . ALA C 1 39 ? 90.658 -92.043 11.751 1.00 76.12 37 ALA C O 1
ATOM 3294 N N . ASN C 1 40 ? 92.386 -90.630 12.136 1.00 72.20 38 ASN C N 1
ATOM 3295 C CA . ASN C 1 40 ? 93.134 -91.599 12.939 1.00 72.71 38 ASN C CA 1
ATOM 3296 C C . ASN C 1 40 ? 92.640 -91.692 14.371 1.00 75.93 38 ASN C C 1
ATOM 3297 O O . ASN C 1 40 ? 92.934 -92.680 15.053 1.00 76.26 38 ASN C O 1
ATOM 3302 N N . TYR C 1 41 ? 91.889 -90.703 14.834 1.00 74.70 39 TYR C N 1
ATOM 3303 C CA . TYR C 1 41 ? 91.432 -90.639 16.214 1.00 71.84 39 TYR C CA 1
ATOM 3304 C C . TYR C 1 41 ? 89.932 -90.918 16.339 1.00 70.11 39 TYR C C 1
ATOM 3305 O O . TYR C 1 41 ? 89.240 -90.315 17.159 1.00 76.96 39 TYR C O 1
ATOM 3314 N N . VAL C 1 42 ? 89.427 -91.878 15.559 1.00 73.26 40 VAL C N 1
ATOM 3315 C CA . VAL C 1 42 ? 87.991 -92.176 15.441 1.00 73.29 40 VAL C CA 1
ATOM 3316 C C . VAL C 1 42 ? 87.683 -93.690 15.491 1.00 72.96 40 VAL C C 1
ATOM 3317 O O . VAL C 1 42 ? 87.605 -94.322 16.551 1.00 73.97 40 VAL C O 1
ATOM 3321 N N . MET C 1 45 ? 84.470 -95.580 16.872 1.00 75.83 43 MET C N 1
ATOM 3322 C CA . MET C 1 45 ? 83.350 -94.667 16.619 1.00 80.13 43 MET C CA 1
ATOM 3323 C C . MET C 1 45 ? 82.660 -95.005 15.302 1.00 83.33 43 MET C C 1
ATOM 3324 O O . MET C 1 45 ? 83.262 -95.624 14.412 1.00 84.64 43 MET C O 1
ATOM 3329 N N . ASP C 1 46 ? 81.402 -94.582 15.174 1.00 74.94 44 ASP C N 1
ATOM 3330 C CA . ASP C 1 46 ? 80.570 -94.921 14.017 1.00 80.36 44 ASP C CA 1
ATOM 3331 C C . ASP C 1 46 ? 80.493 -93.785 12.995 1.00 71.61 44 ASP C C 1
ATOM 3332 O O . ASP C 1 46 ? 79.423 -93.521 12.431 1.00 66.16 44 ASP C O 1
ATOM 3334 N N . VAL C 1 47 ? 81.615 -93.106 12.735 1.00 61.89 45 VAL C N 1
ATOM 3335 C CA . VAL C 1 47 ? 81.627 -92.014 11.772 1.00 60.34 45 VAL C CA 1
ATOM 3336 C C . VAL C 1 47 ? 81.540 -92.571 10.355 1.00 57.80 45 VAL C C 1
ATOM 3337 O O . VAL C 1 47 ? 82.069 -93.657 10.056 1.00 51.90 45 VAL C O 1
ATOM 3341 N N . ILE C 1 48 ? 80.837 -91.833 9.487 1.00 55.68 46 ILE C N 1
ATOM 3342 C CA . ILE C 1 48 ? 80.690 -92.128 8.066 1.00 54.37 46 ILE C CA 1
ATOM 3343 C C . ILE C 1 48 ? 81.359 -90.993 7.291 1.00 56.54 46 ILE C C 1
ATOM 3344 O O . ILE C 1 48 ? 80.886 -89.851 7.324 1.00 59.13 46 ILE C O 1
ATOM 3349 N N . PHE C 1 49 ? 82.453 -91.294 6.590 1.00 53.60 47 PHE C N 1
ATOM 3350 C CA . PHE C 1 49 ? 83.200 -90.270 5.861 1.00 53.11 47 PHE C CA 1
ATOM 3351 C C . PHE C 1 49 ? 82.682 -90.101 4.439 1.00 53.55 47 PHE C C 1
ATOM 3352 O O . PHE C 1 49 ? 82.532 -91.074 3.695 1.00 52.97 47 PHE C O 1
ATOM 3360 N N . GLN C 1 50 ? 82.413 -88.856 4.071 1.00 56.21 48 GLN C N 1
ATOM 3361 C CA . GLN C 1 50 ? 81.948 -88.503 2.744 1.00 50.63 48 GLN C CA 1
ATOM 3362 C C . GLN C 1 50 ? 83.078 -87.824 1.985 1.00 48.24 48 GLN C C 1
ATOM 3363 O O . GLN C 1 50 ? 83.911 -87.128 2.565 1.00 49.54 48 GLN C O 1
ATOM 3369 N N . SER C 1 51 ? 83.106 -88.042 0.680 1.00 53.64 49 SER C N 1
ATOM 3370 C CA . SER C 1 51 ? 84.148 -87.503 -0.179 1.00 53.84 49 SER C CA 1
ATOM 3371 C C . SER C 1 51 ? 83.469 -86.807 -1.352 1.00 57.80 49 SER C C 1
ATOM 3372 O O . SER C 1 51 ? 82.699 -87.441 -2.082 1.00 54.19 49 SER C O 1
ATOM 3375 N N . GLU C 1 52 ? 83.741 -85.504 -1.515 1.00 59.30 50 GLU C N 1
ATOM 3376 C CA . GLU C 1 52 ? 83.149 -84.646 -2.544 1.00 55.85 50 GLU C CA 1
ATOM 3377 C C . GLU C 1 52 ? 82.959 -85.294 -3.906 1.00 56.34 50 GLU C C 1
ATOM 3378 O O . GLU C 1 52 ? 81.938 -85.054 -4.559 1.00 55.25 50 GLU C O 1
ATOM 3384 N N . ASN C 1 53 ? 83.948 -86.087 -4.344 1.00 56.30 51 ASN C N 1
ATOM 3385 C CA . ASN C 1 53 ? 84.024 -86.632 -5.697 1.00 52.69 51 ASN C CA 1
ATOM 3386 C C . ASN C 1 53 ? 83.178 -87.889 -5.907 1.00 48.34 51 ASN C C 1
ATOM 3387 O O . ASN C 1 53 ? 83.209 -88.453 -7.008 1.00 52.46 51 ASN C O 1
ATOM 3392 N N . GLY C 1 54 ? 82.441 -88.362 -4.900 1.00 47.91 52 GLY C N 1
ATOM 3393 C CA . GLY C 1 54 ? 81.431 -89.374 -5.157 1.00 47.34 52 GLY C CA 1
ATOM 3394 C C . GLY C 1 54 ? 81.384 -90.611 -4.280 1.00 52.35 52 GLY C C 1
ATOM 3395 O O . GLY C 1 54 ? 81.019 -91.692 -4.753 1.00 55.64 52 GLY C O 1
ATOM 3396 N N . CYS C 1 55 ? 81.691 -90.476 -2.990 1.00 58.24 53 CYS C N 1
ATOM 3397 C CA . CYS C 1 55 ? 81.716 -91.627 -2.096 1.00 57.04 53 CYS C CA 1
ATOM 3398 C C . CYS C 1 55 ? 81.149 -91.243 -0.736 1.00 57.66 53 CYS C C 1
ATOM 3399 O O . CYS C 1 55 ? 81.552 -90.223 -0.164 1.00 58.95 53 CYS C O 1
ATOM 3402 N N . ILE C 1 56 ? 80.230 -92.062 -0.215 1.00 51.32 54 ILE C N 1
ATOM 3403 C CA . ILE C 1 56 ? 79.603 -91.795 1.074 1.00 53.00 54 ILE C CA 1
ATOM 3404 C C . ILE C 1 56 ? 80.040 -92.780 2.166 1.00 66.12 54 ILE C C 1
ATOM 3405 O O . ILE C 1 56 ? 79.858 -92.480 3.354 1.00 76.23 54 ILE C O 1
ATOM 3410 N N . GLY C 1 57 ? 80.659 -93.905 1.832 1.00 61.32 55 GLY C N 1
ATOM 3411 C CA . GLY C 1 57 ? 81.384 -94.587 2.897 1.00 61.89 55 GLY C CA 1
ATOM 3412 C C . GLY C 1 57 ? 82.887 -94.743 2.680 1.00 60.22 55 GLY C C 1
ATOM 3413 O O . GLY C 1 57 ? 83.343 -95.857 2.388 1.00 61.36 55 GLY C O 1
ATOM 3414 N N . VAL C 1 58 ? 83.674 -93.665 2.810 1.00 56.17 56 VAL C N 1
ATOM 3415 C CA . VAL C 1 58 ? 85.092 -93.726 2.443 1.00 59.06 56 VAL C CA 1
ATOM 3416 C C . VAL C 1 58 ? 85.836 -94.668 3.377 1.00 66.34 56 VAL C C 1
ATOM 3417 O O . VAL C 1 58 ? 85.695 -94.589 4.609 1.00 65.92 56 VAL C O 1
ATOM 3421 N N . GLY C 1 59 ? 86.640 -95.559 2.785 1.00 65.68 57 GLY C N 1
ATOM 3422 C CA . GLY C 1 59 ? 87.410 -96.521 3.529 1.00 64.24 57 GLY C CA 1
ATOM 3423 C C . GLY C 1 59 ? 88.880 -96.156 3.581 1.00 70.37 57 GLY C C 1
ATOM 3424 O O . GLY C 1 59 ? 89.349 -95.234 2.901 1.00 70.80 57 GLY C O 1
ATOM 3425 N N . PRO C 1 60 ? 89.638 -96.878 4.400 1.00 73.47 58 PRO C N 1
ATOM 3426 C CA . PRO C 1 60 ? 91.076 -96.608 4.515 1.00 73.44 58 PRO C CA 1
ATOM 3427 C C . PRO C 1 60 ? 91.810 -96.927 3.223 1.00 74.59 58 PRO C C 1
ATOM 3428 O O . PRO C 1 60 ? 91.299 -97.620 2.340 1.00 72.31 58 PRO C O 1
ATOM 3432 N N . ALA C 1 61 ? 93.037 -96.409 3.128 1.00 74.64 59 ALA C N 1
ATOM 3433 C CA . ALA C 1 61 ? 93.865 -96.667 1.959 1.00 71.65 59 ALA C CA 1
ATOM 3434 C C . ALA C 1 61 ? 94.037 -98.172 1.762 1.00 71.87 59 ALA C C 1
ATOM 3435 O O . ALA C 1 61 ? 94.016 -98.939 2.728 1.00 81.25 59 ALA C O 1
ATOM 3437 N N . PRO C 1 62 ? 94.184 -98.629 0.525 1.00 71.51 60 PRO C N 1
ATOM 3438 C CA . PRO C 1 62 ? 94.408 -100.060 0.303 1.00 83.27 60 PRO C CA 1
ATOM 3439 C C . PRO C 1 62 ? 95.875 -100.430 0.503 1.00 83.70 60 PRO C C 1
ATOM 3440 O O . PRO C 1 62 ? 96.786 -99.635 0.246 1.00 74.99 60 PRO C O 1
ATOM 3444 N N . GLU C 1 63 ? 96.085 -101.655 1.004 1.00 86.11 61 GLU C N 1
ATOM 3445 C CA . GLU C 1 63 ? 97.435 -102.190 1.154 1.00 83.95 61 GLU C CA 1
ATOM 3446 C C . GLU C 1 63 ? 98.164 -102.137 -0.185 1.00 87.12 61 GLU C C 1
ATOM 3447 O O . GLU C 1 63 ? 97.574 -102.429 -1.230 1.00 86.89 61 GLU C O 1
ATOM 3449 N N . LYS C 1 64 ? 99.445 -101.736 -0.157 1.00 84.71 62 LYS C N 1
ATOM 3450 C CA . LYS C 1 64 ? 100.218 -101.558 -1.388 1.00 86.77 62 LYS C CA 1
ATOM 3451 C C . LYS C 1 64 ? 100.092 -102.793 -2.277 1.00 91.74 62 LYS C C 1
ATOM 3452 O O . LYS C 1 64 ? 100.425 -103.909 -1.861 1.00 86.27 62 LYS C O 1
ATOM 3454 N N . GLY C 1 65 ? 99.565 -102.586 -3.491 1.00 91.64 63 GLY C N 1
ATOM 3455 C CA . GLY C 1 65 ? 99.248 -103.664 -4.411 1.00 81.50 63 GLY C CA 1
ATOM 3456 C C . GLY C 1 65 ? 97.792 -103.711 -4.842 1.00 85.81 63 GLY C C 1
ATOM 3457 O O . GLY C 1 65 ? 97.496 -103.983 -6.010 1.00 91.80 63 GLY C O 1
ATOM 3458 N N . LYS C 1 66 ? 96.872 -103.457 -3.907 1.00 82.22 64 LYS C N 1
ATOM 3459 C CA . LYS C 1 66 ? 95.437 -103.449 -4.172 1.00 81.16 64 LYS C CA 1
ATOM 3460 C C . LYS C 1 66 ? 94.896 -102.033 -4.438 1.00 85.14 64 LYS C C 1
ATOM 3461 O O . LYS C 1 66 ? 93.721 -101.745 -4.155 1.00 73.89 64 LYS C O 1
ATOM 3463 N N . GLU C 1 67 ? 95.731 -101.144 -4.994 1.00 77.41 65 GLU C N 1
ATOM 3464 C CA . GLU C 1 67 ? 95.374 -99.738 -5.172 1.00 76.52 65 GLU C CA 1
ATOM 3465 C C . GLU C 1 67 ? 94.623 -99.529 -6.479 1.00 77.49 65 GLU C C 1
ATOM 3466 O O . GLU C 1 67 ? 95.093 -99.933 -7.548 1.00 79.91 65 GLU C O 1
ATOM 3472 N N . ASP C 1 68 ? 93.491 -98.838 -6.392 1.00 78.33 66 ASP C N 1
ATOM 3473 C CA . ASP C 1 68 ? 92.597 -98.630 -7.522 1.00 67.84 66 ASP C CA 1
ATOM 3474 C C . ASP C 1 68 ? 92.594 -97.162 -7.926 1.00 66.28 66 ASP C C 1
ATOM 3475 O O . ASP C 1 68 ? 92.119 -96.316 -7.152 1.00 70.65 66 ASP C O 1
ATOM 3480 N N . PRO C 1 69 ? 93.109 -96.801 -9.104 1.00 62.82 67 PRO C N 1
ATOM 3481 C CA . PRO C 1 69 ? 93.084 -95.392 -9.518 1.00 60.74 67 PRO C CA 1
ATOM 3482 C C . PRO C 1 69 ? 91.714 -94.915 -9.974 1.00 64.88 67 PRO C C 1
ATOM 3483 O O . PRO C 1 69 ? 91.536 -93.706 -10.206 1.00 62.43 67 PRO C O 1
ATOM 3487 N N . TYR C 1 70 ? 90.754 -95.825 -10.110 1.00 60.67 68 TYR C N 1
ATOM 3488 C CA . TYR C 1 70 ? 89.353 -95.492 -10.313 1.00 60.57 68 TYR C CA 1
ATOM 3489 C C . TYR C 1 70 ? 88.614 -95.269 -8.997 1.00 64.62 68 TYR C C 1
ATOM 3490 O O . TYR C 1 70 ? 87.439 -94.870 -9.016 1.00 57.01 68 TYR C O 1
ATOM 3499 N N . LEU C 1 71 ? 89.279 -95.512 -7.862 1.00 64.00 69 LEU C N 1
ATOM 3500 C CA . LEU C 1 71 ? 88.716 -95.325 -6.523 1.00 60.80 69 LEU C CA 1
ATOM 3501 C C . LEU C 1 71 ? 89.644 -94.406 -5.730 1.00 57.48 69 LEU C C 1
ATOM 3502 O O . LEU C 1 71 ? 90.513 -94.878 -5.001 1.00 65.01 69 LEU C O 1
ATOM 3507 N N . VAL C 1 72 ? 89.460 -93.097 -5.870 1.00 56.02 70 VAL C N 1
ATOM 3508 C CA . VAL C 1 72 ? 90.259 -92.117 -5.152 1.00 56.77 70 VAL C CA 1
ATOM 3509 C C . VAL C 1 72 ? 89.335 -91.261 -4.292 1.00 61.97 70 VAL C C 1
ATOM 3510 O O . VAL C 1 72 ? 88.111 -91.339 -4.378 1.00 58.77 70 VAL C O 1
ATOM 3514 N N . ASN C 1 73 ? 89.951 -90.449 -3.444 1.00 60.69 71 ASN C N 1
ATOM 3515 C CA . ASN C 1 73 ? 89.257 -89.490 -2.608 1.00 55.07 71 ASN C CA 1
ATOM 3516 C C . ASN C 1 73 ? 89.390 -88.105 -3.243 1.00 58.64 71 ASN C C 1
ATOM 3517 O O . ASN C 1 73 ? 89.846 -87.965 -4.388 1.00 59.62 71 ASN C O 1
ATOM 3522 N N . ALA C 1 74 ? 89.013 -87.062 -2.490 1.00 57.61 72 ALA C N 1
ATOM 3523 C CA . ALA C 1 74 ? 89.000 -85.713 -3.047 1.00 59.24 72 ALA C CA 1
ATOM 3524 C C . ALA C 1 74 ? 90.404 -85.138 -3.226 1.00 66.11 72 ALA C C 1
ATOM 3525 O O . ALA C 1 74 ? 90.562 -84.140 -3.951 1.00 61.04 72 ALA C O 1
ATOM 3527 N N . GLY C 1 75 ? 91.412 -85.734 -2.574 1.00 55.11 73 GLY C N 1
ATOM 3528 C CA . GLY C 1 75 ? 92.813 -85.468 -2.812 1.00 52.91 73 GLY C CA 1
ATOM 3529 C C . GLY C 1 75 ? 93.467 -86.376 -3.832 1.00 61.44 73 GLY C C 1
ATOM 3530 O O . GLY C 1 75 ? 94.692 -86.329 -3.986 1.00 58.88 73 GLY C O 1
ATOM 3531 N N . ALA C 1 76 ? 92.686 -87.207 -4.529 1.00 64.40 74 ALA C N 1
ATOM 3532 C CA . ALA C 1 76 ? 93.173 -88.153 -5.539 1.00 62.55 74 ALA C CA 1
ATOM 3533 C C . ALA C 1 76 ? 94.055 -89.253 -4.948 1.00 61.46 74 ALA C C 1
ATOM 3534 O O . ALA C 1 76 ? 94.818 -89.897 -5.674 1.00 67.26 74 ALA C O 1
ATOM 3536 N N . GLY C 1 77 ? 93.967 -89.493 -3.644 1.00 53.83 75 GLY C N 1
ATOM 3537 C CA . GLY C 1 77 ? 94.681 -90.591 -3.033 1.00 58.27 75 GLY C CA 1
ATOM 3538 C C . GLY C 1 77 ? 93.842 -91.857 -2.978 1.00 65.27 75 GLY C C 1
ATOM 3539 O O . GLY C 1 77 ? 92.617 -91.811 -2.936 1.00 68.08 75 GLY C O 1
ATOM 3540 N N . PHE C 1 78 ? 94.517 -93.004 -2.969 1.00 63.51 76 PHE C N 1
ATOM 3541 C CA . PHE C 1 78 ? 93.798 -94.262 -3.080 1.00 58.63 76 PHE C CA 1
ATOM 3542 C C . PHE C 1 78 ? 93.017 -94.533 -1.806 1.00 62.56 76 PHE C C 1
ATOM 3543 O O . PHE C 1 78 ? 93.527 -94.358 -0.695 1.00 66.23 76 PHE C O 1
ATOM 3551 N N . ILE C 1 79 ? 91.755 -94.909 -1.971 1.00 61.96 77 ILE C N 1
ATOM 3552 C CA . ILE C 1 79 ? 90.892 -95.279 -0.862 1.00 66.10 77 ILE C CA 1
ATOM 3553 C C . ILE C 1 79 ? 90.240 -96.610 -1.201 1.00 68.87 77 ILE C C 1
ATOM 3554 O O . ILE C 1 79 ? 90.347 -97.122 -2.320 1.00 67.56 77 ILE C O 1
ATOM 3559 N N . THR C 1 80 ? 89.551 -97.158 -0.206 1.00 64.82 78 THR C N 1
ATOM 3560 C CA . THR C 1 80 ? 88.686 -98.310 -0.357 1.00 62.11 78 THR C CA 1
ATOM 3561 C C . THR C 1 80 ? 87.267 -97.906 0.021 1.00 63.33 78 THR C C 1
ATOM 3562 O O . THR C 1 80 ? 87.022 -96.787 0.474 1.00 63.49 78 THR C O 1
ATOM 3566 N N . ALA C 1 81 ? 86.329 -98.837 -0.175 1.00 63.64 79 ALA C N 1
ATOM 3567 C CA . ALA C 1 81 ? 84.902 -98.615 0.055 1.00 64.79 79 ALA C CA 1
ATOM 3568 C C . ALA C 1 81 ? 84.460 -99.411 1.279 1.00 67.55 79 ALA C C 1
ATOM 3569 O O . ALA C 1 81 ? 84.393 -100.645 1.224 1.00 72.66 79 ALA C O 1
ATOM 3571 N N . ALA C 1 82 ? 84.130 -98.710 2.367 1.00 60.50 80 ALA C N 1
ATOM 3572 C CA . ALA C 1 82 ? 83.682 -99.367 3.587 1.00 54.80 80 ALA C CA 1
ATOM 3573 C C . ALA C 1 82 ? 82.374 -100.133 3.349 1.00 56.51 80 ALA C C 1
ATOM 3574 O O . ALA C 1 82 ? 81.751 -100.073 2.286 1.00 64.24 80 ALA C O 1
ATOM 3576 N N . LYS C 1 83 ? 81.970 -100.879 4.369 1.00 61.56 81 LYS C N 1
ATOM 3577 C CA . LYS C 1 83 ? 80.764 -101.693 4.301 1.00 58.68 81 LYS C CA 1
ATOM 3578 C C . LYS C 1 83 ? 79.538 -100.786 4.339 1.00 56.54 81 LYS C C 1
ATOM 3579 O O . LYS C 1 83 ? 79.331 -100.046 5.308 1.00 64.25 81 LYS C O 1
ATOM 3583 N N . GLY C 1 84 ? 78.735 -100.835 3.282 1.00 59.87 82 GLY C N 1
ATOM 3584 C CA . GLY C 1 84 ? 77.551 -100.001 3.161 1.00 64.50 82 GLY C CA 1
ATOM 3585 C C . GLY C 1 84 ? 77.734 -98.705 2.395 1.00 55.68 82 GLY C C 1
ATOM 3586 O O . GLY C 1 84 ? 76.853 -97.842 2.450 1.00 55.75 82 GLY C O 1
ATOM 3587 N N . ALA C 1 85 ? 78.852 -98.543 1.698 1.00 53.52 83 ALA C N 1
ATOM 3588 C CA . ALA C 1 85 ? 79.122 -97.349 0.925 1.00 54.88 83 ALA C CA 1
ATOM 3589 C C . ALA C 1 85 ? 78.223 -97.288 -0.301 1.00 60.13 83 ALA C C 1
ATOM 3590 O O . ALA C 1 85 ? 77.597 -98.277 -0.707 1.00 61.36 83 ALA C O 1
ATOM 3592 N N . MET C 1 86 ? 78.171 -96.098 -0.892 1.00 56.84 84 MET C N 1
ATOM 3593 C CA . MET C 1 86 ? 77.455 -95.848 -2.129 1.00 51.42 84 MET C CA 1
ATOM 3594 C C . MET C 1 86 ? 78.298 -94.879 -2.929 1.00 52.24 84 MET C C 1
ATOM 3595 O O . MET C 1 86 ? 78.819 -93.909 -2.377 1.00 54.82 84 MET C O 1
ATOM 3600 N N . PHE C 1 87 ? 78.475 -95.163 -4.208 1.00 54.89 85 PHE C N 1
ATOM 3601 C CA . PHE C 1 87 ? 79.065 -94.196 -5.119 1.00 51.84 85 PHE C CA 1
ATOM 3602 C C . PHE C 1 87 ? 77.942 -93.471 -5.848 1.00 51.90 85 PHE C C 1
ATOM 3603 O O . PHE C 1 87 ? 76.821 -93.982 -5.956 1.00 52.22 85 PHE C O 1
ATOM 3611 N N . PHE C 1 88 ? 78.247 -92.265 -6.332 1.00 49.29 86 PHE C N 1
ATOM 3612 C CA . PHE C 1 88 ? 77.242 -91.417 -6.963 1.00 48.20 86 PHE C CA 1
ATOM 3613 C C . PHE C 1 88 ? 77.935 -90.285 -7.694 1.00 48.88 86 PHE C C 1
ATOM 3614 O O . PHE C 1 88 ? 79.107 -89.991 -7.450 1.00 48.04 86 PHE C O 1
ATOM 3622 N N . ASP C 1 89 ? 77.178 -89.641 -8.582 1.00 49.54 87 ASP C N 1
ATOM 3623 C CA . ASP C 1 89 ? 77.696 -88.556 -9.399 1.00 43.65 87 ASP C CA 1
ATOM 3624 C C . ASP C 1 89 ? 77.871 -87.290 -8.563 1.00 47.90 87 ASP C C 1
ATOM 3625 O O . ASP C 1 89 ? 77.482 -87.220 -7.399 1.00 50.84 87 ASP C O 1
ATOM 3630 N N . SER C 1 90 ? 78.445 -86.265 -9.191 1.00 50.04 88 SER C N 1
ATOM 3631 C CA . SER C 1 90 ? 78.826 -85.054 -8.472 1.00 41.42 88 SER C CA 1
ATOM 3632 C C . SER C 1 90 ? 77.625 -84.249 -7.979 1.00 46.18 88 SER C C 1
ATOM 3633 O O . SER C 1 90 ? 77.735 -83.537 -6.970 1.00 45.52 88 SER C O 1
ATOM 3636 N N . ALA C 1 91 ? 76.478 -84.328 -8.655 1.00 45.80 89 ALA C N 1
ATOM 3637 C CA . ALA C 1 91 ? 75.330 -83.563 -8.176 1.00 44.10 89 ALA C CA 1
ATOM 3638 C C . ALA C 1 91 ? 74.736 -84.201 -6.920 1.00 45.13 89 ALA C C 1
ATOM 3639 O O . ALA C 1 91 ? 74.474 -83.511 -5.928 1.00 47.22 89 ALA C O 1
ATOM 3641 N N . TYR C 1 92 ? 74.543 -85.523 -6.938 1.00 45.28 90 TYR C N 1
ATOM 3642 C CA . TYR C 1 92 ? 74.059 -86.235 -5.755 1.00 45.29 90 TYR C CA 1
ATOM 3643 C C . TYR C 1 92 ? 74.978 -86.003 -4.568 1.00 46.48 90 TYR C C 1
ATOM 3644 O O . TYR C 1 92 ? 74.513 -85.776 -3.442 1.00 43.18 90 TYR C O 1
ATOM 3653 N N . SER C 1 93 ? 76.290 -86.053 -4.808 1.00 46.60 91 SER C N 1
ATOM 3654 C CA . SER C 1 93 ? 77.264 -85.771 -3.759 1.00 46.17 91 SER C CA 1
ATOM 3655 C C . SER C 1 93 ? 77.017 -84.410 -3.130 1.00 47.26 91 SER C C 1
ATOM 3656 O O . SER C 1 93 ? 76.865 -84.305 -1.906 1.00 46.80 91 SER C O 1
ATOM 3659 N N . PHE C 1 94 ? 76.944 -83.358 -3.958 1.00 48.43 92 PHE C N 1
ATOM 3660 C CA . PHE C 1 94 ? 76.762 -82.024 -3.411 1.00 42.10 92 PHE C CA 1
ATOM 3661 C C . PHE C 1 94 ? 75.331 -81.712 -3.022 1.00 46.70 92 PHE C C 1
ATOM 3662 O O . PHE C 1 94 ? 75.111 -80.689 -2.359 1.00 47.33 92 PHE C O 1
ATOM 3670 N N . GLY C 1 95 ? 74.364 -82.554 -3.404 1.00 43.25 93 GLY C N 1
ATOM 3671 C CA . GLY C 1 95 ? 73.099 -82.563 -2.692 1.00 38.51 93 GLY C CA 1
ATOM 3672 C C . GLY C 1 95 ? 73.269 -82.992 -1.246 1.00 42.39 93 GLY C C 1
ATOM 3673 O O . GLY C 1 95 ? 72.673 -82.417 -0.340 1.00 46.26 93 GLY C O 1
ATOM 3674 N N . ILE C 1 96 ? 74.098 -84.004 -1.007 1.00 44.22 94 ILE C N 1
ATOM 3675 C CA . ILE C 1 96 ? 74.347 -84.429 0.363 1.00 46.63 94 ILE C CA 1
ATOM 3676 C C . ILE C 1 96 ? 75.006 -83.306 1.148 1.00 49.99 94 ILE C C 1
ATOM 3677 O O . ILE C 1 96 ? 74.775 -83.154 2.355 1.00 47.21 94 ILE C O 1
ATOM 3682 N N . ILE C 1 97 ? 75.817 -82.495 0.477 1.00 45.39 95 ILE C N 1
ATOM 3683 C CA . ILE C 1 97 ? 76.616 -81.473 1.138 1.00 41.09 95 ILE C CA 1
ATOM 3684 C C . ILE C 1 97 ? 75.827 -80.189 1.296 1.00 49.66 95 ILE C C 1
ATOM 3685 O O . ILE C 1 97 ? 75.690 -79.666 2.403 1.00 52.84 95 ILE C O 1
ATOM 3690 N N . ARG C 1 98 ? 75.265 -79.677 0.197 1.00 47.46 96 ARG C N 1
ATOM 3691 C CA . ARG C 1 98 ? 74.482 -78.454 0.269 1.00 40.90 96 ARG C CA 1
ATOM 3692 C C . ARG C 1 98 ? 73.132 -78.686 0.932 1.00 48.93 96 ARG C C 1
ATOM 3693 O O . ARG C 1 98 ? 72.539 -77.734 1.443 1.00 51.20 96 ARG C O 1
ATOM 3701 N N . GLY C 1 99 ? 72.655 -79.931 0.970 1.00 48.21 97 GLY C N 1
ATOM 3702 C CA . GLY C 1 99 ? 71.340 -80.230 1.505 1.00 46.85 97 GLY C CA 1
ATOM 3703 C C . GLY C 1 99 ? 71.274 -80.387 3.005 1.00 51.52 97 GLY C C 1
ATOM 3704 O O . GLY C 1 99 ? 70.169 -80.543 3.554 1.00 42.48 97 GLY C O 1
ATOM 3705 N N . GLY C 1 100 ? 72.434 -80.349 3.672 1.00 50.97 98 GLY C N 1
ATOM 3706 C CA . GLY C 1 100 ? 72.490 -80.397 5.120 1.00 48.75 98 GLY C CA 1
ATOM 3707 C C . GLY C 1 100 ? 72.553 -81.781 5.711 1.00 46.97 98 GLY C C 1
ATOM 3708 O O . GLY C 1 100 ? 72.142 -81.974 6.858 1.00 53.80 98 GLY C O 1
ATOM 3709 N N . HIS C 1 101 ? 73.044 -82.756 4.965 1.00 45.25 99 HIS C N 1
ATOM 3710 C CA . HIS C 1 101 ? 73.118 -84.126 5.437 1.00 48.58 99 HIS C CA 1
ATOM 3711 C C . HIS C 1 101 ? 74.517 -84.513 5.902 1.00 48.73 99 HIS C C 1
ATOM 3712 O O . HIS C 1 101 ? 74.727 -85.657 6.334 1.00 51.59 99 HIS C O 1
ATOM 3719 N N . VAL C 1 102 ? 75.476 -83.603 5.799 1.00 44.42 100 VAL C N 1
ATOM 3720 C CA . VAL C 1 102 ? 76.791 -83.786 6.392 1.00 47.53 100 VAL C CA 1
ATOM 3721 C C . VAL C 1 102 ? 76.718 -83.223 7.807 1.00 53.11 100 VAL C C 1
ATOM 3722 O O . VAL C 1 102 ? 76.522 -82.017 7.992 1.00 51.49 100 VAL C O 1
ATOM 3726 N N . ASP C 1 103 ? 76.861 -84.103 8.808 1.00 50.43 101 ASP C N 1
ATOM 3727 C CA . ASP C 1 103 ? 76.669 -83.702 10.197 1.00 46.69 101 ASP C CA 1
ATOM 3728 C C . ASP C 1 103 ? 77.751 -82.747 10.670 1.00 51.25 101 ASP C C 1
ATOM 3729 O O . ASP C 1 103 ? 77.477 -81.879 11.511 1.00 53.53 101 ASP C O 1
ATOM 3734 N N . ALA C 1 104 ? 78.975 -82.894 10.155 1.00 48.95 102 ALA C N 1
ATOM 3735 C CA . ALA C 1 104 ? 80.093 -82.041 10.537 1.00 48.57 102 ALA C CA 1
ATOM 3736 C C . ALA C 1 104 ? 81.138 -82.083 9.439 1.00 51.13 102 ALA C C 1
ATOM 3737 O O . ALA C 1 104 ? 81.449 -83.153 8.911 1.00 52.15 102 ALA C O 1
ATOM 3739 N N . THR C 1 105 ? 81.665 -80.915 9.097 1.00 49.69 103 THR C N 1
ATOM 3740 C CA . THR C 1 105 ? 82.761 -80.791 8.151 1.00 46.55 103 THR C CA 1
ATOM 3741 C C . THR C 1 105 ? 83.892 -80.054 8.853 1.00 52.47 103 THR C C 1
ATOM 3742 O O . THR C 1 105 ? 83.647 -79.131 9.632 1.00 57.22 103 THR C O 1
ATOM 3746 N N . VAL C 1 106 ? 85.128 -80.486 8.609 1.00 57.54 104 VAL C N 1
ATOM 3747 C CA . VAL C 1 106 ? 86.319 -79.924 9.241 1.00 50.60 104 VAL C CA 1
ATOM 3748 C C . VAL C 1 106 ? 87.227 -79.385 8.148 1.00 46.69 104 VAL C C 1
ATOM 3749 O O . VAL C 1 106 ? 87.626 -80.136 7.256 1.00 53.79 104 VAL C O 1
ATOM 3753 N N . LEU C 1 107 ? 87.536 -78.092 8.203 1.00 48.60 105 LEU C N 1
ATOM 3754 C CA . LEU C 1 107 ? 88.392 -77.436 7.223 1.00 48.64 105 LEU C CA 1
ATOM 3755 C C . LEU C 1 107 ? 89.512 -76.715 7.949 1.00 51.94 105 LEU C C 1
ATOM 3756 O O . LEU C 1 107 ? 89.438 -76.453 9.147 1.00 54.29 105 LEU C O 1
ATOM 3761 N N . GLY C 1 108 ? 90.542 -76.348 7.196 1.00 54.93 106 GLY C N 1
ATOM 3762 C CA . GLY C 1 108 ? 91.479 -75.344 7.644 1.00 51.53 106 GLY C CA 1
ATOM 3763 C C . GLY C 1 108 ? 90.971 -73.981 7.255 1.00 54.54 106 GLY C C 1
ATOM 3764 O O . GLY C 1 108 ? 89.884 -73.838 6.695 1.00 53.14 106 GLY C O 1
ATOM 3765 N N . ALA C 1 109 ? 91.781 -72.963 7.545 1.00 57.00 107 ALA C N 1
ATOM 3766 C CA . ALA C 1 109 ? 91.416 -71.603 7.166 1.00 56.95 107 ALA C CA 1
ATOM 3767 C C . ALA C 1 109 ? 92.640 -70.707 7.212 1.00 53.88 107 ALA C C 1
ATOM 3768 O O . ALA C 1 109 ? 93.630 -71.020 7.878 1.00 62.63 107 ALA C O 1
ATOM 3770 N N . LEU C 1 110 ? 92.561 -69.587 6.501 1.00 52.28 108 LEU C N 1
ATOM 3771 C CA . LEU C 1 110 ? 93.624 -68.590 6.579 1.00 53.09 108 LEU C CA 1
ATOM 3772 C C . LEU C 1 110 ? 93.309 -67.531 7.628 1.00 59.67 108 LEU C C 1
ATOM 3773 O O . LEU C 1 110 ? 94.115 -67.310 8.539 1.00 61.33 108 LEU C O 1
ATOM 3778 N N . GLU C 1 111 ? 92.147 -66.881 7.520 1.00 59.80 109 GLU C N 1
ATOM 3779 C CA . GLU C 1 111 ? 91.564 -66.057 8.575 1.00 59.03 109 GLU C CA 1
ATOM 3780 C C . GLU C 1 111 ? 90.222 -66.659 8.994 1.00 60.01 109 GLU C C 1
ATOM 3781 O O . GLU C 1 111 ? 89.761 -67.651 8.424 1.00 59.22 109 GLU C O 1
ATOM 3787 N N . VAL C 1 112 ? 89.607 -66.064 10.019 1.00 59.59 110 VAL C N 1
ATOM 3788 C CA . VAL C 1 112 ? 88.315 -66.497 10.557 1.00 60.31 110 VAL C CA 1
ATOM 3789 C C . VAL C 1 112 ? 87.927 -65.450 11.598 1.00 63.72 110 VAL C C 1
ATOM 3790 O O . VAL C 1 112 ? 88.794 -64.972 12.335 1.00 66.47 110 VAL C O 1
ATOM 3794 N N . ASP C 1 113 ? 86.650 -65.045 11.666 1.00 63.63 111 ASP C N 1
ATOM 3795 C CA . ASP C 1 113 ? 86.343 -63.904 12.535 1.00 62.97 111 ASP C CA 1
ATOM 3796 C C . ASP C 1 113 ? 85.143 -64.107 13.456 1.00 65.01 111 ASP C C 1
ATOM 3797 O O . ASP C 1 113 ? 84.607 -65.216 13.564 1.00 59.87 111 ASP C O 1
ATOM 3802 N N . GLU C 1 114 ? 84.733 -63.020 14.133 1.00 69.03 112 GLU C N 1
ATOM 3803 C CA . GLU C 1 114 ? 83.661 -63.049 15.129 1.00 66.96 112 GLU C CA 1
ATOM 3804 C C . GLU C 1 114 ? 82.269 -63.167 14.512 1.00 64.80 112 GLU C C 1
ATOM 3805 O O . GLU C 1 114 ? 81.355 -63.669 15.175 1.00 64.00 112 GLU C O 1
ATOM 3807 N N . LYS C 1 115 ? 82.089 -62.720 13.268 1.00 61.53 113 LYS C N 1
ATOM 3808 C CA . LYS C 1 115 ? 80.845 -62.891 12.537 1.00 60.09 113 LYS C CA 1
ATOM 3809 C C . LYS C 1 115 ? 80.738 -64.278 11.878 1.00 62.24 113 LYS C C 1
ATOM 3810 O O . LYS C 1 115 ? 79.897 -64.485 10.989 1.00 60.01 113 LYS C O 1
ATOM 3812 N N . GLY C 1 116 ? 81.578 -65.222 12.295 1.00 60.04 114 GLY C N 1
ATOM 3813 C CA . GLY C 1 116 ? 81.593 -66.554 11.727 1.00 58.89 114 GLY C CA 1
ATOM 3814 C C . GLY C 1 116 ? 82.027 -66.621 10.273 1.00 55.26 114 GLY C C 1
ATOM 3815 O O . GLY C 1 116 ? 81.851 -67.656 9.630 1.00 56.69 114 GLY C O 1
ATOM 3816 N N . ASN C 1 117 ? 82.585 -65.543 9.734 1.00 53.01 115 ASN C N 1
ATOM 3817 C CA . ASN C 1 117 ? 83.078 -65.589 8.365 1.00 55.62 115 ASN C CA 1
ATOM 3818 C C . ASN C 1 117 ? 84.361 -66.406 8.265 1.00 59.21 115 ASN C C 1
ATOM 3819 O O . ASN C 1 117 ? 85.098 -66.591 9.237 1.00 59.71 115 ASN C O 1
ATOM 3824 N N . LEU C 1 118 ? 84.637 -66.871 7.049 1.00 55.18 116 LEU C N 1
ATOM 3825 C CA . LEU C 1 118 ? 85.734 -67.783 6.779 1.00 52.68 116 LEU C CA 1
ATOM 3826 C C . LEU C 1 118 ? 86.456 -67.339 5.520 1.00 57.54 116 LEU C C 1
ATOM 3827 O O . LEU C 1 118 ? 85.823 -66.895 4.556 1.00 62.87 116 LEU C O 1
ATOM 3832 N N . ALA C 1 119 ? 87.778 -67.449 5.528 1.00 52.65 117 ALA C N 1
ATOM 3833 C CA . ALA C 1 119 ? 88.580 -67.181 4.336 1.00 59.48 117 ALA C CA 1
ATOM 3834 C C . ALA C 1 119 ? 89.630 -68.277 4.244 1.00 62.73 117 ALA C C 1
ATOM 3835 O O . ALA C 1 119 ? 90.445 -68.431 5.163 1.00 62.22 117 ALA C O 1
ATOM 3837 N N . ASN C 1 120 ? 89.597 -69.064 3.157 1.00 59.12 118 ASN C N 1
ATOM 3838 C CA . ASN C 1 120 ? 90.424 -70.275 3.175 1.00 59.09 118 ASN C CA 1
ATOM 3839 C C . ASN C 1 120 ? 90.684 -70.838 1.784 1.00 54.15 118 ASN C C 1
ATOM 3840 O O . ASN C 1 120 ? 91.088 -71.999 1.679 1.00 58.15 118 ASN C O 1
ATOM 3845 N N . TRP C 1 121 ? 90.483 -70.075 0.727 1.00 51.93 119 TRP C N 1
ATOM 3846 C CA . TRP C 1 121 ? 90.610 -70.612 -0.615 1.00 52.41 119 TRP C CA 1
ATOM 3847 C C . TRP C 1 121 ? 91.424 -69.714 -1.522 1.00 53.20 119 TRP C C 1
ATOM 3848 O O . TRP C 1 121 ? 91.731 -70.123 -2.644 1.00 58.15 119 TRP C O 1
ATOM 3859 N N . MET C 1 122 ? 91.776 -68.508 -1.089 1.00 50.63 120 MET C N 1
ATOM 3860 C CA . MET C 1 122 ? 92.464 -67.592 -1.990 1.00 64.05 120 MET C CA 1
ATOM 3861 C C . MET C 1 122 ? 93.340 -66.630 -1.199 1.00 69.79 120 MET C C 1
ATOM 3862 O O . MET C 1 122 ? 92.873 -66.003 -0.241 1.00 66.71 120 MET C O 1
ATOM 3867 N N . ILE C 1 123 ? 94.607 -66.533 -1.592 1.00 70.37 121 ILE C N 1
ATOM 3868 C CA . ILE C 1 123 ? 95.472 -65.428 -1.195 1.00 71.71 121 ILE C CA 1
ATOM 3869 C C . ILE C 1 123 ? 95.760 -64.610 -2.449 1.00 67.16 121 ILE C C 1
ATOM 3870 O O . ILE C 1 123 ? 96.469 -65.089 -3.343 1.00 61.85 121 ILE C O 1
ATOM 3875 N N . PRO C 1 124 ? 95.224 -63.389 -2.563 1.00 72.67 122 PRO C N 1
ATOM 3876 C CA . PRO C 1 124 ? 95.323 -62.634 -3.824 1.00 72.01 122 PRO C CA 1
ATOM 3877 C C . PRO C 1 124 ? 96.739 -62.581 -4.362 1.00 77.97 122 PRO C C 1
ATOM 3878 O O . PRO C 1 124 ? 97.648 -62.117 -3.664 1.00 81.97 122 PRO C O 1
ATOM 3882 N N . GLY C 1 125 ? 96.942 -63.105 -5.574 1.00 77.42 123 GLY C N 1
ATOM 3883 C CA . GLY C 1 125 ? 98.231 -63.050 -6.242 1.00 77.07 123 GLY C CA 1
ATOM 3884 C C . GLY C 1 125 ? 99.288 -64.041 -5.780 1.00 74.65 123 GLY C C 1
ATOM 3885 O O . GLY C 1 125 ? 100.369 -64.072 -6.380 1.00 84.26 123 GLY C O 1
ATOM 3886 N N . LYS C 1 126 ? 99.024 -64.860 -4.750 1.00 70.44 124 LYS C N 1
ATOM 3887 C CA . LYS C 1 126 ? 100.014 -65.818 -4.248 1.00 73.12 124 LYS C CA 1
ATOM 3888 C C . LYS C 1 126 ? 99.512 -67.259 -4.324 1.00 73.81 124 LYS C C 1
ATOM 3889 O O . LYS C 1 126 ? 100.117 -68.070 -5.033 1.00 74.89 124 LYS C O 1
ATOM 3891 N N . LYS C 1 127 ? 98.452 -67.618 -3.591 1.00 70.53 125 LYS C N 1
ATOM 3892 C CA . LYS C 1 127 ? 97.832 -68.943 -3.645 1.00 69.42 125 LYS C CA 1
ATOM 3893 C C . LYS C 1 127 ? 96.398 -68.786 -4.155 1.00 69.10 125 LYS C C 1
ATOM 3894 O O . LYS C 1 127 ? 95.523 -68.313 -3.419 1.00 69.84 125 LYS C O 1
ATOM 3896 N N . VAL C 1 128 ? 96.164 -69.169 -5.414 1.00 67.49 126 VAL C N 1
ATOM 3897 C CA . VAL C 1 128 ? 94.854 -69.114 -6.074 1.00 64.19 126 VAL C CA 1
ATOM 3898 C C . VAL C 1 128 ? 94.482 -70.487 -6.642 1.00 59.10 126 VAL C C 1
ATOM 3899 O O . VAL C 1 128 ? 94.509 -70.680 -7.869 1.00 53.99 126 VAL C O 1
ATOM 3903 N N . PRO C 1 129 ? 94.130 -71.465 -5.797 1.00 55.58 127 PRO C N 1
ATOM 3904 C CA . PRO C 1 129 ? 93.791 -72.809 -6.289 1.00 56.36 127 PRO C CA 1
ATOM 3905 C C . PRO C 1 129 ? 92.314 -73.083 -6.566 1.00 59.91 127 PRO C C 1
ATOM 3906 O O . PRO C 1 129 ? 91.996 -74.145 -7.130 1.00 52.19 127 PRO C O 1
ATOM 3910 N N . GLY C 1 130 ? 91.413 -72.190 -6.175 1.00 58.90 128 GLY C N 1
ATOM 3911 C CA . GLY C 1 130 ? 89.996 -72.426 -6.324 1.00 51.44 128 GLY C CA 1
ATOM 3912 C C . GLY C 1 130 ? 89.356 -72.907 -5.033 1.00 50.55 128 GLY C C 1
ATOM 3913 O O . GLY C 1 130 ? 90.012 -73.396 -4.112 1.00 58.67 128 GLY C O 1
ATOM 3914 N N . MET C 1 131 ? 88.047 -72.757 -4.977 1.00 51.03 129 MET C N 1
ATOM 3915 C CA . MET C 1 131 ? 87.263 -73.087 -3.800 1.00 54.47 129 MET C CA 1
ATOM 3916 C C . MET C 1 131 ? 86.969 -74.580 -3.712 1.00 50.01 129 MET C C 1
ATOM 3917 O O . MET C 1 131 ? 86.712 -75.087 -2.610 1.00 49.89 129 MET C O 1
ATOM 3922 N N . GLY C 1 132 ? 87.029 -75.291 -4.845 1.00 45.44 130 GLY C N 1
ATOM 3923 C CA . GLY C 1 132 ? 86.571 -76.667 -4.938 1.00 46.00 130 GLY C CA 1
ATOM 3924 C C . GLY C 1 132 ? 85.240 -76.868 -4.236 1.00 48.84 130 GLY C C 1
ATOM 3925 O O . GLY C 1 132 ? 84.261 -76.188 -4.547 1.00 47.31 130 GLY C O 1
ATOM 3926 N N . GLY C 1 133 ? 85.189 -77.772 -3.270 1.00 47.54 131 GLY C N 1
ATOM 3927 C CA . GLY C 1 133 ? 83.953 -77.956 -2.546 1.00 50.68 131 GLY C CA 1
ATOM 3928 C C . GLY C 1 133 ? 83.847 -77.194 -1.243 1.00 50.40 131 GLY C C 1
ATOM 3929 O O . GLY C 1 133 ? 82.950 -77.488 -0.445 1.00 48.37 131 GLY C O 1
ATOM 3930 N N . ALA C 1 134 ? 84.726 -76.215 -1.003 1.00 48.20 132 ALA C N 1
ATOM 3931 C CA . ALA C 1 134 ? 84.789 -75.594 0.319 1.00 46.67 132 ALA C CA 1
ATOM 3932 C C . ALA C 1 134 ? 83.544 -74.762 0.601 1.00 46.59 132 ALA C C 1
ATOM 3933 O O . ALA C 1 134 ? 82.895 -74.945 1.637 1.00 47.16 132 ALA C O 1
ATOM 3935 N N . MET C 1 135 ? 83.189 -73.843 -0.312 1.00 44.33 133 MET C N 1
ATOM 3936 C CA . MET C 1 135 ? 81.998 -73.014 -0.108 1.00 49.37 133 MET C CA 1
ATOM 3937 C C . MET C 1 135 ? 80.763 -73.880 0.112 1.00 48.91 133 MET C C 1
ATOM 3938 O O . MET C 1 135 ? 80.012 -73.665 1.071 1.00 50.68 133 MET C O 1
ATOM 3943 N N . ASP C 1 136 ? 80.572 -74.900 -0.721 1.00 44.57 134 ASP C N 1
ATOM 3944 C CA . ASP C 1 136 ? 79.401 -75.746 -0.560 1.00 43.21 134 ASP C CA 1
ATOM 3945 C C . ASP C 1 136 ? 79.395 -76.406 0.810 1.00 47.25 134 ASP C C 1
ATOM 3946 O O . ASP C 1 136 ? 78.381 -76.383 1.517 1.00 50.83 134 ASP C O 1
ATOM 3951 N N . LEU C 1 137 ? 80.532 -76.970 1.217 1.00 43.93 135 LEU C N 1
ATOM 3952 C CA . LEU C 1 137 ? 80.583 -77.722 2.468 1.00 46.27 135 LEU C CA 1
ATOM 3953 C C . LEU C 1 137 ? 80.288 -76.829 3.674 1.00 46.25 135 LEU C C 1
ATOM 3954 O O . LEU C 1 137 ? 79.495 -77.194 4.552 1.00 45.37 135 LEU C O 1
ATOM 3959 N N . VAL C 1 138 ? 80.911 -75.647 3.735 1.00 49.25 136 VAL C N 1
ATOM 3960 C CA . VAL C 1 138 ? 80.712 -74.793 4.906 1.00 51.99 136 VAL C CA 1
ATOM 3961 C C . VAL C 1 138 ? 79.297 -74.221 4.927 1.00 50.79 136 VAL C C 1
ATOM 3962 O O . VAL C 1 138 ? 78.706 -74.038 6.007 1.00 47.33 136 VAL C O 1
ATOM 3966 N N . VAL C 1 139 ? 78.727 -73.933 3.755 1.00 48.51 137 VAL C N 1
ATOM 3967 C CA . VAL C 1 139 ? 77.355 -73.445 3.734 1.00 49.95 137 VAL C CA 1
ATOM 3968 C C . VAL C 1 139 ? 76.396 -74.539 4.191 1.00 49.12 137 VAL C C 1
ATOM 3969 O O . VAL C 1 139 ? 75.485 -74.290 4.985 1.00 59.19 137 VAL C O 1
ATOM 3973 N N . GLY C 1 140 ? 76.618 -75.770 3.761 1.00 46.66 138 GLY C N 1
ATOM 3974 C CA . GLY C 1 140 ? 75.616 -76.797 3.971 1.00 47.50 138 GLY C CA 1
ATOM 3975 C C . GLY C 1 140 ? 75.776 -77.698 5.177 1.00 46.83 138 GLY C C 1
ATOM 3976 O O . GLY C 1 140 ? 74.791 -78.289 5.630 1.00 51.30 138 GLY C O 1
ATOM 3977 N N . ALA C 1 141 ? 76.988 -77.829 5.710 1.00 48.71 139 ALA C N 1
ATOM 3978 C CA . ALA C 1 141 ? 77.193 -78.728 6.839 1.00 49.57 139 ALA C CA 1
ATOM 3979 C C . ALA C 1 141 ? 76.488 -78.203 8.085 1.00 45.88 139 ALA C C 1
ATOM 3980 O O . ALA C 1 141 ? 76.397 -76.994 8.309 1.00 49.03 139 ALA C O 1
ATOM 3982 N N . LYS C 1 142 ? 75.984 -79.131 8.900 1.00 50.92 140 LYS C N 1
ATOM 3983 C CA . LYS C 1 142 ? 75.277 -78.744 10.121 1.00 55.07 140 LYS C CA 1
ATOM 3984 C C . LYS C 1 142 ? 76.231 -78.112 11.142 1.00 54.68 140 LYS C C 1
ATOM 3985 O O . LYS C 1 142 ? 75.923 -77.073 11.732 1.00 55.25 140 LYS C O 1
ATOM 3991 N N . LYS C 1 143 ? 77.395 -78.721 11.361 1.00 56.63 141 LYS C N 1
ATOM 3992 C CA . LYS C 1 143 ? 78.432 -78.178 12.231 1.00 49.00 141 LYS C CA 1
ATOM 3993 C C . LYS C 1 143 ? 79.686 -77.975 11.394 1.00 51.80 141 LYS C C 1
ATOM 3994 O O . LYS C 1 143 ? 80.179 -78.918 10.770 1.00 55.05 141 LYS C O 1
ATOM 4000 N N . VAL C 1 144 ? 80.190 -76.746 11.371 1.00 53.64 142 VAL C N 1
ATOM 4001 C CA . VAL C 1 144 ? 81.388 -76.364 10.629 1.00 50.96 142 VAL C CA 1
ATOM 4002 C C . VAL C 1 144 ? 82.519 -76.189 11.639 1.00 57.89 142 VAL C C 1
ATOM 4003 O O . VAL C 1 144 ? 82.537 -75.203 12.389 1.00 58.86 142 VAL C O 1
ATOM 4007 N N . ILE C 1 145 ? 83.474 -77.121 11.655 1.00 58.44 143 ILE C N 1
ATOM 4008 C CA . ILE C 1 145 ? 84.626 -77.073 12.559 1.00 51.64 143 ILE C CA 1
ATOM 4009 C C . ILE C 1 145 ? 85.846 -76.595 11.782 1.00 50.45 143 ILE C C 1
ATOM 4010 O O . ILE C 1 145 ? 86.226 -77.209 10.783 1.00 54.38 143 ILE C O 1
ATOM 4015 N N . VAL C 1 146 ? 86.471 -75.507 12.226 1.00 53.32 144 VAL C N 1
ATOM 4016 C CA . VAL C 1 146 ? 87.730 -75.046 11.645 1.00 49.88 144 VAL C CA 1
ATOM 4017 C C . VAL C 1 146 ? 88.853 -75.565 12.522 1.00 54.26 144 VAL C C 1
ATOM 4018 O O . VAL C 1 146 ? 88.946 -75.197 13.697 1.00 59.06 144 VAL C O 1
ATOM 4022 N N . ALA C 1 147 ? 89.688 -76.443 11.959 1.00 55.05 145 ALA C N 1
ATOM 4023 C CA . ALA C 1 147 ? 90.884 -76.967 12.613 1.00 54.88 145 ALA C CA 1
ATOM 4024 C C . ALA C 1 147 ? 92.098 -76.301 11.970 1.00 57.54 145 ALA C C 1
ATOM 4025 O O . ALA C 1 147 ? 92.488 -76.645 10.851 1.00 62.07 145 ALA C O 1
ATOM 4027 N N . MET C 1 148 ? 92.685 -75.333 12.666 1.00 57.03 146 MET C N 1
ATOM 4028 C CA . MET C 1 148 ? 93.786 -74.550 12.116 1.00 59.75 146 MET C CA 1
ATOM 4029 C C . MET C 1 148 ? 94.891 -74.402 13.151 1.00 59.84 146 MET C C 1
ATOM 4030 O O . MET C 1 148 ? 94.746 -74.757 14.320 1.00 60.45 146 MET C O 1
ATOM 4035 N N . GLU C 1 149 ? 96.026 -73.909 12.703 1.00 61.79 147 GLU C N 1
ATOM 4036 C CA . GLU C 1 149 ? 97.007 -73.436 13.654 1.00 60.76 147 GLU C CA 1
ATOM 4037 C C . GLU C 1 149 ? 96.531 -72.081 14.150 1.00 63.25 147 GLU C C 1
ATOM 4038 O O . GLU C 1 149 ? 95.900 -71.323 13.406 1.00 60.21 147 GLU C O 1
ATOM 4040 N N . HIS C 1 150 ? 96.805 -71.785 15.423 1.00 61.61 148 HIS C N 1
ATOM 4041 C CA . HIS C 1 150 ? 96.325 -70.518 15.957 1.00 59.29 148 HIS C CA 1
ATOM 4042 C C . HIS C 1 150 ? 96.885 -69.346 15.171 1.00 55.37 148 HIS C C 1
ATOM 4043 O O . HIS C 1 150 ? 96.161 -68.393 14.875 1.00 61.01 148 HIS C O 1
ATOM 4050 N N . THR C 1 151 ? 98.156 -69.407 14.794 1.00 60.72 149 THR C N 1
ATOM 4051 C CA . THR C 1 151 ? 98.788 -68.335 14.032 1.00 67.96 149 THR C CA 1
ATOM 4052 C C . THR C 1 151 ? 99.541 -68.925 12.839 1.00 65.43 149 THR C C 1
ATOM 4053 O O . THR C 1 151 ? 99.710 -70.141 12.720 1.00 68.25 149 THR C O 1
ATOM 4057 N N . SER C 1 152 ? 99.976 -68.049 11.931 1.00 66.88 150 SER C N 1
ATOM 4058 C CA . SER C 1 152 ? 100.768 -68.418 10.754 1.00 69.03 150 SER C CA 1
ATOM 4059 C C . SER C 1 152 ? 102.087 -67.666 10.876 1.00 78.53 150 SER C C 1
ATOM 4060 O O . SER C 1 152 ? 102.202 -66.540 10.378 1.00 82.49 150 SER C O 1
ATOM 4062 N N . ASN C 1 153 ? 103.068 -68.293 11.531 1.00 74.39 151 ASN C N 1
ATOM 4063 C CA . ASN C 1 153 ? 104.345 -67.653 11.866 1.00 77.23 151 ASN C CA 1
ATOM 4064 C C . ASN C 1 153 ? 104.132 -66.442 12.793 1.00 71.48 151 ASN C C 1
ATOM 4065 O O . ASN C 1 153 ? 104.094 -65.290 12.350 1.00 75.57 151 ASN C O 1
ATOM 4067 N N . ALA C 1 155 ? 101.649 -64.350 13.403 1.00 72.68 153 ALA C N 1
ATOM 4068 C CA . ALA C 1 155 ? 100.677 -63.627 12.560 1.00 79.90 153 ALA C CA 1
ATOM 4069 C C . ALA C 1 155 ? 99.254 -64.065 12.893 1.00 75.44 153 ALA C C 1
ATOM 4070 O O . ALA C 1 155 ? 98.978 -65.264 12.934 1.00 75.05 153 ALA C O 1
ATOM 4072 N N . ILE C 1 156 ? 98.353 -63.106 13.121 1.00 69.31 154 ILE C N 1
ATOM 4073 C CA . ILE C 1 156 ? 97.051 -63.413 13.713 1.00 71.53 154 ILE C CA 1
ATOM 4074 C C . ILE C 1 156 ? 96.084 -63.917 12.646 1.00 65.89 154 ILE C C 1
ATOM 4075 O O . ILE C 1 156 ? 95.909 -63.297 11.594 1.00 61.61 154 ILE C O 1
ATOM 4080 N N . LYS C 1 157 ? 95.445 -65.049 12.927 1.00 66.73 155 LYS C N 1
ATOM 4081 C CA . LYS C 1 157 ? 94.404 -65.604 12.074 1.00 65.27 155 LYS C CA 1
ATOM 4082 C C . LYS C 1 157 ? 92.989 -65.296 12.552 1.00 59.51 155 LYS C C 1
ATOM 4083 O O . LYS C 1 157 ? 92.095 -65.151 11.717 1.00 63.31 155 LYS C O 1
ATOM 4085 N N . ILE C 1 158 ? 92.764 -65.186 13.861 1.00 55.00 156 ILE C N 1
ATOM 4086 C CA . ILE C 1 158 ? 91.430 -65.014 14.418 1.00 57.79 156 ILE C CA 1
ATOM 4087 C C . ILE C 1 158 ? 91.088 -63.536 14.601 1.00 67.71 156 ILE C C 1
ATOM 4088 O O . ILE C 1 158 ? 91.124 -63.016 15.723 1.00 70.19 156 ILE C O 1
ATOM 4093 N N . LEU C 1 159 ? 90.720 -62.873 13.497 1.00 68.58 157 LEU C N 1
ATOM 4094 C CA . LEU C 1 159 ? 90.529 -61.432 13.360 1.00 64.52 157 LEU C CA 1
ATOM 4095 C C . LEU C 1 159 ? 89.153 -60.982 13.864 1.00 74.11 157 LEU C C 1
ATOM 4096 O O . LEU C 1 159 ? 88.268 -61.789 14.186 1.00 71.48 157 LEU C O 1
ATOM 4101 N N . LYS C 1 160 ? 88.938 -59.658 13.872 1.00 76.69 158 LYS C N 1
ATOM 4102 C CA . LYS C 1 160 ? 87.586 -59.154 14.115 1.00 77.84 158 LYS C CA 1
ATOM 4103 C C . LYS C 1 160 ? 86.736 -59.256 12.846 1.00 72.07 158 LYS C C 1
ATOM 4104 O O . LYS C 1 160 ? 85.558 -59.632 12.913 1.00 69.55 158 LYS C O 1
ATOM 4106 N N . GLU C 1 161 ? 87.325 -58.941 11.690 1.00 65.86 159 GLU C N 1
ATOM 4107 C CA . GLU C 1 161 ? 86.708 -59.128 10.384 1.00 66.25 159 GLU C CA 1
ATOM 4108 C C . GLU C 1 161 ? 87.779 -59.655 9.433 1.00 72.66 159 GLU C C 1
ATOM 4109 O O . GLU C 1 161 ? 88.905 -59.138 9.427 1.00 69.60 159 GLU C O 1
ATOM 4111 N N . CYS C 1 162 ? 87.447 -60.690 8.655 1.00 68.56 160 CYS C N 1
ATOM 4112 C CA . CYS C 1 162 ? 88.399 -61.231 7.692 1.00 62.14 160 CYS C CA 1
ATOM 4113 C C . CYS C 1 162 ? 88.741 -60.211 6.619 1.00 65.91 160 CYS C C 1
ATOM 4114 O O . CYS C 1 162 ? 87.872 -59.508 6.103 1.00 68.33 160 CYS C O 1
ATOM 4117 N N . LYS C 1 163 ? 90.024 -60.139 6.280 1.00 73.93 161 LYS C N 1
ATOM 4118 C CA . LYS C 1 163 ? 90.487 -59.300 5.191 1.00 69.18 161 LYS C CA 1
ATOM 4119 C C . LYS C 1 163 ? 90.713 -60.076 3.892 1.00 70.28 161 LYS C C 1
ATOM 4120 O O . LYS C 1 163 ? 90.665 -59.470 2.811 1.00 75.25 161 LYS C O 1
ATOM 4122 N N . LEU C 1 164 ? 90.919 -61.394 3.961 1.00 64.28 162 LEU C N 1
ATOM 4123 C CA . LEU C 1 164 ? 91.157 -62.196 2.767 1.00 69.17 162 LEU C CA 1
ATOM 4124 C C . LEU C 1 164 ? 89.843 -62.536 2.063 1.00 73.13 162 LEU C C 1
ATOM 4125 O O . LEU C 1 164 ? 88.771 -62.471 2.675 1.00 73.21 162 LEU C O 1
ATOM 4130 N N . PRO C 1 165 ? 89.898 -62.894 0.773 1.00 67.24 163 PRO C N 1
ATOM 4131 C CA . PRO C 1 165 ? 88.690 -63.361 0.073 1.00 63.43 163 PRO C CA 1
ATOM 4132 C C . PRO C 1 165 ? 87.942 -64.419 0.874 1.00 60.64 163 PRO C C 1
ATOM 4133 O O . PRO C 1 165 ? 88.522 -65.422 1.300 1.00 63.87 163 PRO C O 1
ATOM 4137 N N . LEU C 1 166 ? 86.646 -64.194 1.091 1.00 55.43 164 LEU C N 1
ATOM 4138 C CA . LEU C 1 166 ? 85.896 -65.102 1.952 1.00 59.78 164 LEU C CA 1
ATOM 4139 C C . LEU C 1 166 ? 85.436 -66.341 1.201 1.00 53.34 164 LEU C C 1
ATOM 4140 O O . LEU C 1 166 ? 85.131 -66.299 0.007 1.00 51.35 164 LEU C O 1
ATOM 4145 N N . THR C 1 167 ? 85.392 -67.451 1.935 1.00 53.17 165 THR C N 1
ATOM 4146 C CA . THR C 1 167 ? 84.808 -68.700 1.457 1.00 54.31 165 THR C CA 1
ATOM 4147 C C . THR C 1 167 ? 83.294 -68.680 1.608 1.00 50.43 165 THR C C 1
ATOM 4148 O O . THR C 1 167 ? 82.560 -69.003 0.670 1.00 56.30 165 THR C O 1
ATOM 4152 N N . ALA C 1 168 ? 82.820 -68.324 2.794 1.00 46.23 166 ALA C N 1
ATOM 4153 C CA . ALA C 1 168 ? 81.411 -68.126 3.051 1.00 45.62 166 ALA C CA 1
ATOM 4154 C C . ALA C 1 168 ? 81.290 -67.127 4.188 1.00 50.93 166 ALA C C 1
ATOM 4155 O O . ALA C 1 168 ? 82.273 -66.809 4.855 1.00 56.30 166 ALA C O 1
ATOM 4157 N N . VAL C 1 169 ? 80.070 -66.636 4.415 1.00 58.72 167 VAL C N 1
ATOM 4158 C CA . VAL C 1 169 ? 79.767 -65.768 5.552 1.00 56.58 167 VAL C CA 1
ATOM 4159 C C . VAL C 1 169 ? 78.978 -66.554 6.594 1.00 54.24 167 VAL C C 1
ATOM 4160 O O . VAL C 1 169 ? 78.199 -67.458 6.262 1.00 55.30 167 VAL C O 1
ATOM 4164 N N . GLY C 1 170 ? 79.230 -66.233 7.862 1.00 56.82 168 GLY C N 1
ATOM 4165 C CA . GLY C 1 170 ? 78.418 -66.743 8.969 1.00 49.49 168 GLY C CA 1
ATOM 4166 C C . GLY C 1 170 ? 78.293 -68.249 9.034 1.00 53.98 168 GLY C C 1
ATOM 4167 O O . GLY C 1 170 ? 77.229 -68.762 9.403 1.00 54.81 168 GLY C O 1
ATOM 4168 N N . VAL C 1 171 ? 79.359 -68.978 8.706 1.00 54.37 169 VAL C N 1
ATOM 4169 C CA . VAL C 1 171 ? 79.298 -70.429 8.614 1.00 47.60 169 VAL C CA 1
ATOM 4170 C C . VAL C 1 171 ? 79.978 -71.108 9.795 1.00 52.44 169 VAL C C 1
ATOM 4171 O O . VAL C 1 171 ? 79.510 -72.154 10.253 1.00 55.62 169 VAL C O 1
ATOM 4175 N N . VAL C 1 172 ? 81.085 -70.542 10.293 1.00 51.35 170 VAL C N 1
ATOM 4176 C CA . VAL C 1 172 ? 81.920 -71.258 11.256 1.00 54.63 170 VAL C CA 1
ATOM 4177 C C . VAL C 1 172 ? 81.163 -71.457 12.565 1.00 55.71 170 VAL C C 1
ATOM 4178 O O . VAL C 1 172 ? 80.455 -70.559 13.033 1.00 63.63 170 VAL C O 1
ATOM 4182 N N . ASP C 1 173 ? 81.306 -72.637 13.166 1.00 49.07 171 ASP C N 1
ATOM 4183 C CA . ASP C 1 173 ? 80.691 -72.932 14.460 1.00 55.07 171 ASP C CA 1
ATOM 4184 C C . ASP C 1 173 ? 81.692 -73.214 15.578 1.00 63.95 171 ASP C C 1
ATOM 4185 O O . ASP C 1 173 ? 81.435 -72.853 16.726 1.00 65.71 171 ASP C O 1
ATOM 4190 N N . LEU C 1 174 ? 82.809 -73.886 15.296 1.00 61.67 172 LEU C N 1
ATOM 4191 C CA . LEU C 1 174 ? 83.878 -74.074 16.266 1.00 53.22 172 LEU C CA 1
ATOM 4192 C C . LEU C 1 174 ? 85.186 -73.615 15.643 1.00 61.11 172 LEU C C 1
ATOM 4193 O O . LEU C 1 174 ? 85.347 -73.621 14.416 1.00 63.52 172 LEU C O 1
ATOM 4198 N N . ILE C 1 175 ? 86.117 -73.196 16.491 1.00 56.46 173 ILE C N 1
ATOM 4199 C CA . ILE C 1 175 ? 87.493 -72.961 16.076 1.00 57.22 173 ILE C CA 1
ATOM 4200 C C . ILE C 1 175 ? 88.361 -73.757 17.037 1.00 61.22 173 ILE C C 1
ATOM 4201 O O . ILE C 1 175 ? 88.361 -73.491 18.245 1.00 63.65 173 ILE C O 1
ATOM 4206 N N . ILE C 1 176 ? 89.055 -74.763 16.520 1.00 56.90 174 ILE C N 1
ATOM 4207 C CA . ILE C 1 176 ? 89.943 -75.587 17.317 1.00 51.70 174 ILE C CA 1
ATOM 4208 C C . ILE C 1 176 ? 91.362 -75.303 16.856 1.00 57.56 174 ILE C C 1
ATOM 4209 O O . ILE C 1 176 ? 91.725 -75.623 15.716 1.00 56.14 174 ILE C O 1
ATOM 4214 N N . THR C 1 177 ? 92.153 -74.662 17.719 1.00 57.90 175 THR C N 1
ATOM 4215 C CA . THR C 1 177 ? 93.579 -74.491 17.487 1.00 59.06 175 THR C CA 1
ATOM 4216 C C . THR C 1 177 ? 94.347 -75.269 18.552 1.00 61.19 175 THR C C 1
ATOM 4217 O O . THR C 1 177 ? 93.762 -75.927 19.424 1.00 60.14 175 THR C O 1
ATOM 4221 N N . GLU C 1 178 ? 95.678 -75.218 18.437 1.00 58.76 176 GLU C N 1
ATOM 4222 C CA . GLU C 1 178 ? 96.561 -75.798 19.437 1.00 61.99 176 GLU C CA 1
ATOM 4223 C C . GLU C 1 178 ? 96.505 -75.048 20.768 1.00 62.01 176 GLU C C 1
ATOM 4224 O O . GLU C 1 178 ? 96.868 -75.627 21.799 1.00 61.38 176 GLU C O 1
ATOM 4230 N N . LYS C 1 179 ? 96.052 -73.784 20.772 1.00 59.37 177 LYS C N 1
ATOM 4231 C CA . LYS C 1 179 ? 95.892 -72.981 21.984 1.00 59.97 177 LYS C CA 1
ATOM 4232 C C . LYS C 1 179 ? 94.474 -73.068 22.559 1.00 67.97 177 LYS C C 1
ATOM 4233 O O . LYS C 1 179 ? 94.292 -73.275 23.767 1.00 65.34 177 LYS C O 1
ATOM 4239 N N . ALA C 1 180 ? 93.459 -72.921 21.707 1.00 65.92 178 ALA C N 1
ATOM 4240 C CA . ALA C 1 180 ? 92.111 -72.630 22.169 1.00 64.54 178 ALA C CA 1
ATOM 4241 C C . ALA C 1 180 ? 91.083 -73.486 21.428 1.00 65.29 178 ALA C C 1
ATOM 4242 O O . ALA C 1 180 ? 91.354 -74.047 20.359 1.00 63.78 178 ALA C O 1
ATOM 4244 N N . VAL C 1 181 ? 89.906 -73.612 22.045 1.00 61.26 179 VAL C N 1
ATOM 4245 C CA . VAL C 1 181 ? 88.660 -73.982 21.375 1.00 59.10 179 VAL C CA 1
ATOM 4246 C C . VAL C 1 181 ? 87.727 -72.786 21.502 1.00 58.12 179 VAL C C 1
ATOM 4247 O O . VAL C 1 181 ? 87.399 -72.371 22.616 1.00 60.25 179 VAL C O 1
ATOM 4251 N N . PHE C 1 182 ? 87.332 -72.211 20.374 1.00 59.54 180 PHE C N 1
ATOM 4252 C CA . PHE C 1 182 ? 86.413 -71.076 20.328 1.00 63.98 180 PHE C CA 1
ATOM 4253 C C . PHE C 1 182 ? 85.065 -71.525 19.768 1.00 61.31 180 PHE C C 1
ATOM 4254 O O . PHE C 1 182 ? 85.020 -72.174 18.719 1.00 62.25 180 PHE C O 1
ATOM 4262 N N . GLU C 1 183 ? 83.968 -71.184 20.452 1.00 65.34 181 GLU C N 1
ATOM 4263 C CA . GLU C 1 183 ? 82.623 -71.353 19.891 1.00 66.19 181 GLU C CA 1
ATOM 4264 C C . GLU C 1 183 ? 82.152 -70.016 19.318 1.00 62.02 181 GLU C C 1
ATOM 4265 O O . GLU C 1 183 ? 82.289 -68.974 19.967 1.00 63.02 181 GLU C O 1
ATOM 4267 N N . VAL C 1 184 ? 81.652 -70.041 18.081 1.00 60.32 182 VAL C N 1
ATOM 4268 C CA . VAL C 1 184 ? 81.032 -68.868 17.470 1.00 66.36 182 VAL C CA 1
ATOM 4269 C C . VAL C 1 184 ? 79.544 -68.887 17.790 1.00 65.65 182 VAL C C 1
ATOM 4270 O O . VAL C 1 184 ? 78.878 -69.914 17.620 1.00 60.40 182 VAL C O 1
ATOM 4274 N N . THR C 1 185 ? 79.031 -67.753 18.269 1.00 74.25 183 THR C N 1
ATOM 4275 C CA . THR C 1 185 ? 77.652 -67.594 18.706 1.00 71.53 183 THR C CA 1
ATOM 4276 C C . THR C 1 185 ? 77.087 -66.331 18.078 1.00 74.10 183 THR C C 1
ATOM 4277 O O . THR C 1 185 ? 77.816 -65.504 17.511 1.00 68.71 183 THR C O 1
ATOM 4281 N N . ASP C 1 186 ? 75.764 -66.196 18.214 1.00 82.72 184 ASP C N 1
ATOM 4282 C CA . ASP C 1 186 ? 75.075 -64.989 17.773 1.00 85.92 184 ASP C CA 1
ATOM 4283 C C . ASP C 1 186 ? 75.719 -63.736 18.361 1.00 83.27 184 ASP C C 1
ATOM 4284 O O . ASP C 1 186 ? 75.745 -62.685 17.706 1.00 76.99 184 ASP C O 1
ATOM 4286 N N . LYS C 1 187 ? 76.268 -63.841 19.582 1.00 77.68 185 LYS C N 1
ATOM 4287 C CA . LYS C 1 187 ? 76.953 -62.712 20.204 1.00 74.94 185 LYS C CA 1
ATOM 4288 C C . LYS C 1 187 ? 78.337 -62.508 19.598 1.00 80.45 185 LYS C C 1
ATOM 4289 O O . LYS C 1 187 ? 78.699 -61.391 19.202 1.00 81.84 185 LYS C O 1
ATOM 4291 N N . GLY C 1 188 ? 79.114 -63.577 19.504 1.00 76.50 186 GLY C N 1
ATOM 4292 C CA . GLY C 1 188 ? 80.485 -63.507 19.018 1.00 72.98 186 GLY C CA 1
ATOM 4293 C C . GLY C 1 188 ? 81.273 -64.706 19.527 1.00 74.81 186 GLY C C 1
ATOM 4294 O O . GLY C 1 188 ? 80.699 -65.753 19.830 1.00 68.90 186 GLY C O 1
ATOM 4295 N N . LEU C 1 189 ? 82.590 -64.525 19.630 1.00 69.41 187 LEU C N 1
ATOM 4296 C CA . LEU C 1 189 ? 83.459 -65.611 20.064 1.00 66.16 187 LEU C CA 1
ATOM 4297 C C . LEU C 1 189 ? 83.315 -65.838 21.564 1.00 62.94 187 LEU C C 1
ATOM 4298 O O . LEU C 1 189 ? 83.381 -64.890 22.347 1.00 71.08 187 LEU C O 1
ATOM 4303 N N . VAL C 1 190 ? 83.112 -67.087 21.966 1.00 57.21 188 VAL C N 1
ATOM 4304 C CA . VAL C 1 190 ? 83.050 -67.459 23.381 1.00 64.15 188 VAL C CA 1
ATOM 4305 C C . VAL C 1 190 ? 84.139 -68.502 23.613 1.00 69.64 188 VAL C C 1
ATOM 4306 O O . VAL C 1 190 ? 83.952 -69.685 23.302 1.00 69.79 188 VAL C O 1
ATOM 4308 N N . LEU C 1 191 ? 85.287 -68.070 24.149 1.00 72.58 189 LEU C N 1
ATOM 4309 C CA . LEU C 1 191 ? 86.360 -69.000 24.491 1.00 65.79 189 LEU C CA 1
ATOM 4310 C C . LEU C 1 191 ? 85.828 -70.083 25.413 1.00 60.09 189 LEU C C 1
ATOM 4311 O O . LEU C 1 191 ? 85.161 -69.792 26.408 1.00 67.41 189 LEU C O 1
ATOM 4316 N N . LYS C 1 192 ? 86.106 -71.336 25.062 1.00 65.40 190 LYS C N 1
ATOM 4317 C CA . LYS C 1 192 ? 85.489 -72.483 25.718 1.00 67.40 190 LYS C CA 1
ATOM 4318 C C . LYS C 1 192 ? 86.484 -73.497 26.283 1.00 69.12 190 LYS C C 1
ATOM 4319 O O . LYS C 1 192 ? 86.113 -74.235 27.210 1.00 71.91 190 LYS C O 1
ATOM 4321 N N . GLU C 1 193 ? 87.722 -73.558 25.779 1.00 65.68 191 GLU C N 1
ATOM 4322 C CA . GLU C 1 193 ? 88.726 -74.484 26.297 1.00 64.26 191 GLU C CA 1
ATOM 4323 C C . GLU C 1 193 ? 90.100 -73.864 26.072 1.00 64.79 191 GLU C C 1
ATOM 4324 O O . GLU C 1 193 ? 90.309 -73.166 25.075 1.00 62.30 191 GLU C O 1
ATOM 4326 N N . ILE C 1 194 ? 91.015 -74.085 27.027 1.00 70.19 192 ILE C N 1
ATOM 4327 C CA . ILE C 1 194 ? 92.421 -73.665 26.933 1.00 66.19 192 ILE C CA 1
ATOM 4328 C C . ILE C 1 194 ? 93.309 -74.902 27.093 1.00 6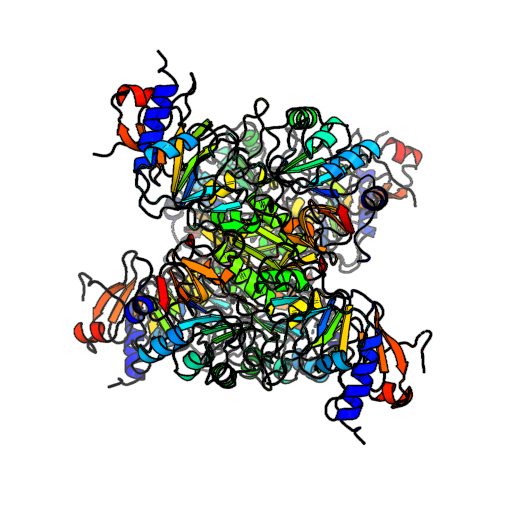2.61 192 ILE C C 1
ATOM 4329 O O . ILE C 1 194 ? 93.213 -75.621 28.097 1.00 58.27 192 ILE C O 1
ATOM 4334 N N . THR C 1 195 ? 94.173 -75.149 26.108 1.00 62.96 193 THR C N 1
ATOM 4335 C CA . THR C 1 195 ? 94.997 -76.350 26.120 1.00 62.43 193 THR C CA 1
ATOM 4336 C C . THR C 1 195 ? 96.236 -76.171 26.996 1.00 63.22 193 THR C C 1
ATOM 4337 O O . THR C 1 195 ? 96.715 -75.050 27.208 1.00 61.67 193 THR C O 1
ATOM 4341 N N . PRO C 1 196 ? 96.798 -77.282 27.485 1.00 56.24 194 PRO C N 1
ATOM 4342 C CA . PRO C 1 196 ? 98.044 -77.207 28.268 1.00 55.68 194 PRO C CA 1
ATOM 4343 C C . PRO C 1 196 ? 99.184 -76.469 27.583 1.00 60.71 194 PRO C C 1
ATOM 4344 O O . PRO C 1 196 ? 100.222 -76.276 28.231 1.00 64.39 194 PRO C O 1
ATOM 4348 N N . TYR C 1 197 ? 99.046 -76.065 26.317 1.00 59.56 195 TYR C N 1
ATOM 4349 C CA . TYR C 1 197 ? 100.129 -75.424 25.586 1.00 53.77 195 TYR C CA 1
ATOM 4350 C C . TYR C 1 197 ? 99.946 -73.925 25.501 1.00 59.33 195 TYR C C 1
ATOM 4351 O O . TYR C 1 197 ? 100.690 -73.262 24.769 1.00 62.02 195 TYR C O 1
ATOM 4360 N N . SER C 1 198 ? 98.977 -73.368 26.221 1.00 60.88 196 SER C N 1
ATOM 4361 C CA . SER C 1 198 ? 98.783 -71.922 26.166 1.00 65.11 196 SER C CA 1
ATOM 4362 C C . SER C 1 198 ? 98.090 -71.458 27.440 1.00 67.14 196 SER C C 1
ATOM 4363 O O . SER C 1 198 ? 98.055 -72.183 28.440 1.00 66.18 196 SER C O 1
ATOM 4366 N N . SER C 1 199 ? 97.527 -70.257 27.393 1.00 67.94 197 SER C N 1
ATOM 4367 C CA . SER C 1 199 ? 96.912 -69.652 28.564 1.00 68.83 197 SER C CA 1
ATOM 4368 C C . SER C 1 199 ? 96.086 -68.449 28.125 1.00 73.98 197 SER C C 1
ATOM 4369 O O . SER C 1 199 ? 96.303 -67.890 27.040 1.00 69.88 197 SER C O 1
ATOM 4372 N N . LEU C 1 200 ? 95.149 -68.050 29.001 1.00 68.45 198 LEU C N 1
ATOM 4373 C CA . LEU C 1 200 ? 94.337 -66.859 28.773 1.00 65.86 198 LEU C CA 1
ATOM 4374 C C . LEU C 1 200 ? 95.170 -65.705 28.220 1.00 69.18 198 LEU C C 1
ATOM 4375 O O . LEU C 1 200 ? 94.817 -65.095 27.201 1.00 69.90 198 LEU C O 1
ATOM 4380 N N . GLU C 1 201 ? 96.289 -65.393 28.874 1.00 69.28 199 GLU C N 1
ATOM 4381 C CA . GLU C 1 201 ? 97.053 -64.237 28.429 1.00 68.95 199 GLU C CA 1
ATOM 4382 C C . GLU C 1 201 ? 97.693 -64.490 27.069 1.00 68.96 199 GLU C C 1
ATOM 4383 O O . GLU C 1 201 ? 97.896 -63.541 26.300 1.00 69.44 199 GLU C O 1
ATOM 4385 N N . ASP C 1 202 ? 97.983 -65.757 26.737 1.00 66.77 200 ASP C N 1
ATOM 4386 C CA . ASP C 1 202 ? 98.601 -66.046 25.443 1.00 70.31 200 ASP C CA 1
ATOM 4387 C C . ASP C 1 202 ? 97.566 -66.035 24.324 1.00 73.57 200 ASP C C 1
ATOM 4388 O O . ASP C 1 202 ? 97.801 -65.468 23.248 1.00 70.56 200 ASP C O 1
ATOM 4393 N N . ILE C 1 203 ? 96.421 -66.678 24.557 1.00 70.69 201 ILE C N 1
ATOM 4394 C CA . ILE C 1 203 ? 95.303 -66.570 23.627 1.00 68.09 201 ILE C CA 1
ATOM 4395 C C . ILE C 1 203 ? 94.939 -65.103 23.395 1.00 72.12 201 ILE C C 1
ATOM 4396 O O . ILE C 1 203 ? 94.610 -64.700 22.274 1.00 70.46 201 ILE C O 1
ATOM 4401 N N . LYS C 1 204 ? 95.014 -64.274 24.445 1.00 73.43 202 LYS C N 1
ATOM 4402 C CA . LYS C 1 204 ? 94.693 -62.858 24.282 1.00 70.08 202 LYS C CA 1
ATOM 4403 C C . LYS C 1 204 ? 95.729 -62.163 23.405 1.00 69.16 202 LYS C C 1
ATOM 4404 O O . LYS C 1 204 ? 95.386 -61.299 22.587 1.00 71.42 202 LYS C O 1
ATOM 4406 N N . ALA C 1 205 ? 96.997 -62.549 23.541 1.00 71.05 203 ALA C N 1
ATOM 4407 C CA . ALA C 1 205 ? 98.053 -61.909 22.767 1.00 70.36 203 ALA C CA 1
ATOM 4408 C C . ALA C 1 205 ? 98.050 -62.369 21.314 1.00 70.61 203 ALA C C 1
ATOM 4409 O O . ALA C 1 205 ? 98.542 -61.654 20.429 1.00 66.91 203 ALA C O 1
ATOM 4411 N N . THR C 1 206 ? 97.513 -63.561 21.052 1.00 71.36 204 THR C N 1
ATOM 4412 C CA . THR C 1 206 ? 97.514 -64.148 19.720 1.00 74.13 204 THR C CA 1
ATOM 4413 C C . THR C 1 206 ? 96.110 -64.239 19.113 1.00 70.84 204 THR C C 1
ATOM 4414 O O . THR C 1 206 ? 95.892 -65.008 18.172 1.00 73.40 204 THR C O 1
ATOM 4418 N N . THR C 1 207 ? 95.161 -63.458 19.626 1.00 69.99 205 THR C N 1
ATOM 4419 C CA . THR C 1 207 ? 93.822 -63.330 19.060 1.00 69.15 205 THR C CA 1
ATOM 4420 C C . THR C 1 207 ? 93.497 -61.852 18.942 1.00 71.70 205 THR C C 1
ATOM 4421 O O . THR C 1 207 ? 93.389 -61.158 19.958 1.00 77.99 205 THR C O 1
ATOM 4425 N N . ALA C 1 208 ? 93.342 -61.374 17.707 1.00 71.42 206 ALA C N 1
ATOM 4426 C CA . ALA C 1 208 ? 93.043 -59.973 17.442 1.00 72.02 206 ALA C CA 1
ATOM 4427 C C . ALA C 1 208 ? 91.548 -59.676 17.447 1.00 79.34 206 ALA C C 1
ATOM 4428 O O . ALA C 1 208 ? 91.130 -58.650 16.900 1.00 87.17 206 ALA C O 1
ATOM 4430 N N . ALA C 1 209 ? 90.736 -60.545 18.039 1.00 73.36 207 ALA C N 1
ATOM 4431 C CA . ALA C 1 209 ? 89.290 -60.404 18.006 1.00 77.06 207 ALA C CA 1
ATOM 4432 C C . ALA C 1 209 ? 88.753 -60.423 19.423 1.00 77.84 207 ALA C C 1
ATOM 4433 O O . ALA C 1 209 ? 89.185 -61.237 20.243 1.00 79.14 207 ALA C O 1
ATOM 4435 N N . ASP C 1 210 ? 87.810 -59.529 19.706 1.00 79.25 208 ASP C N 1
ATOM 4436 C CA . ASP C 1 210 ? 87.152 -59.559 21.002 1.00 78.05 208 ASP C CA 1
ATOM 4437 C C . ASP C 1 210 ? 86.532 -60.939 21.207 1.00 70.60 208 ASP C C 1
ATOM 4438 O O . ASP C 1 210 ? 86.098 -61.590 20.251 1.00 73.05 208 ASP C O 1
ATOM 4440 N N . PHE C 1 211 ? 86.560 -61.415 22.449 1.00 67.62 209 PHE C N 1
ATOM 4441 C CA . PHE C 1 211 ? 85.973 -62.707 22.783 1.00 65.10 209 PHE C CA 1
ATOM 4442 C C . PHE C 1 211 ? 85.626 -62.715 24.267 1.00 65.97 209 PHE C C 1
ATOM 4443 O O . PHE C 1 211 ? 86.036 -61.836 25.026 1.00 78.25 209 PHE C O 1
ATOM 4451 N N . ILE C 1 212 ? 84.853 -63.717 24.665 1.00 64.53 210 ILE C N 1
ATOM 4452 C CA . ILE C 1 212 ? 84.242 -63.806 25.987 1.00 62.99 210 ILE C CA 1
ATOM 4453 C C . ILE C 1 212 ? 84.622 -65.157 26.583 1.00 70.18 210 ILE C C 1
ATOM 4454 O O . ILE C 1 212 ? 84.705 -66.152 25.856 1.00 75.69 210 ILE C O 1
ATOM 4459 N N . ILE C 1 213 ? 84.847 -65.213 27.898 1.00 69.31 211 ILE C N 1
ATOM 4460 C CA . ILE C 1 213 ? 85.176 -66.484 28.548 1.00 66.60 211 ILE C CA 1
ATOM 4461 C C . ILE C 1 213 ? 83.905 -67.120 29.099 1.00 68.00 211 ILE C C 1
ATOM 4462 O O . ILE C 1 213 ? 82.888 -66.458 29.303 1.00 78.00 211 ILE C O 1
ATOM 4467 N N . ALA C 1 214 ? 83.959 -68.420 29.366 1.00 65.44 212 ALA C N 1
ATOM 4468 C CA . ALA C 1 214 ? 82.805 -69.095 29.958 1.00 71.35 212 ALA C CA 1
ATOM 4469 C C . ALA C 1 214 ? 83.210 -70.093 31.051 1.00 74.97 212 ALA C C 1
ATOM 4470 O O . ALA C 1 214 ? 82.378 -70.531 31.853 1.00 71.99 212 ALA C O 1
ATOM 4472 N N . LYS D 2 10 ? 75.388 -101.088 -33.477 1.00 74.91 219 LYS D N 1
ATOM 4473 C CA . LYS D 2 10 ? 76.806 -100.721 -33.419 1.00 78.64 219 LYS D CA 1
ATOM 4474 C C . LYS D 2 10 ? 77.174 -99.471 -34.243 1.00 75.25 219 LYS D C 1
ATOM 4475 O O . LYS D 2 10 ? 78.356 -99.122 -34.338 1.00 69.48 219 LYS D O 1
ATOM 4477 N N . GLN D 2 11 ? 76.169 -98.797 -34.819 1.00 72.07 220 GLN D N 1
ATOM 4478 C CA . GLN D 2 11 ? 76.429 -97.619 -35.650 1.00 71.50 220 GLN D CA 1
ATOM 4479 C C . GLN D 2 11 ? 77.177 -96.520 -34.895 1.00 66.93 220 GLN D C 1
ATOM 4480 O O . GLN D 2 11 ? 77.737 -95.615 -35.530 1.00 60.32 220 GLN D O 1
ATOM 4482 N N . LYS D 2 12 ? 77.195 -96.574 -33.557 1.00 67.46 221 LYS D N 1
ATOM 4483 C CA . LYS D 2 12 ? 77.770 -95.510 -32.742 1.00 63.50 221 LYS D CA 1
ATOM 4484 C C . LYS D 2 12 ? 79.251 -95.710 -32.454 1.00 64.17 221 LYS D C 1
ATOM 4485 O O . LYS D 2 12 ? 79.952 -94.728 -32.170 1.00 62.19 221 LYS D O 1
ATOM 4491 N N . ILE D 2 13 ? 79.733 -96.950 -32.513 1.00 64.15 222 ILE D N 1
ATOM 4492 C CA . ILE D 2 13 ? 81.138 -97.266 -32.267 1.00 61.33 222 ILE D CA 1
ATOM 4493 C C . ILE D 2 13 ? 81.964 -96.818 -33.468 1.00 61.56 222 ILE D C 1
ATOM 4494 O O . ILE D 2 13 ? 81.746 -97.291 -34.588 1.00 66.08 222 ILE D O 1
ATOM 4499 N N . VAL D 2 14 ? 82.897 -95.885 -33.253 1.00 55.97 223 VAL D N 1
ATOM 4500 C CA . VAL D 2 14 ? 83.572 -95.223 -34.362 1.00 55.84 223 VAL D CA 1
ATOM 4501 C C . VAL D 2 14 ? 85.066 -95.069 -34.095 1.00 63.51 223 VAL D C 1
ATOM 4502 O O . VAL D 2 14 ? 85.573 -95.285 -32.988 1.00 59.61 223 VAL D O 1
ATOM 4506 N N . SER D 2 15 ? 85.769 -94.706 -35.164 1.00 64.35 224 SER D N 1
ATOM 4507 C CA . SER D 2 15 ? 87.163 -94.347 -35.058 1.00 62.95 224 SER D CA 1
ATOM 4508 C C . SER D 2 15 ? 87.309 -93.106 -34.190 1.00 64.75 224 SER D C 1
ATOM 4509 O O . SER D 2 15 ? 86.402 -92.269 -34.100 1.00 62.42 224 SER D O 1
ATOM 4512 N N . MET D 2 16 ? 88.482 -92.990 -33.556 1.00 63.39 225 MET D N 1
ATOM 4513 C CA . MET D 2 16 ? 88.785 -91.772 -32.823 1.00 61.29 225 MET D CA 1
ATOM 4514 C C . MET D 2 16 ? 88.836 -90.563 -33.754 1.00 64.76 225 MET D C 1
ATOM 4515 O O . MET D 2 16 ? 88.425 -89.460 -33.363 1.00 63.17 225 MET D O 1
ATOM 4520 N N . GLU D 2 17 ? 89.309 -90.750 -34.991 1.00 66.81 226 GLU D N 1
ATOM 4521 C CA . GLU D 2 17 ? 89.449 -89.612 -35.899 1.00 65.01 226 GLU D CA 1
ATOM 4522 C C . GLU D 2 17 ? 88.095 -89.128 -36.395 1.00 62.62 226 GLU D C 1
ATOM 4523 O O . GLU D 2 17 ? 87.906 -87.923 -36.614 1.00 63.03 226 GLU D O 1
ATOM 4525 N N . GLU D 2 18 ? 87.145 -90.051 -36.588 1.00 62.63 227 GLU D N 1
ATOM 4526 C CA . GLU D 2 18 ? 85.769 -89.652 -36.870 1.00 63.17 227 GLU D CA 1
ATOM 4527 C C . GLU D 2 18 ? 85.212 -88.829 -35.719 1.00 67.59 227 GLU D C 1
ATOM 4528 O O . GLU D 2 18 ? 84.825 -87.669 -35.901 1.00 62.13 227 GLU D O 1
ATOM 4534 N N . ALA D 2 19 ? 85.185 -89.426 -34.518 1.00 66.77 228 ALA D N 1
ATOM 4535 C CA . ALA D 2 19 ? 84.805 -88.750 -33.280 1.00 57.39 228 ALA D CA 1
ATOM 4536 C C . ALA D 2 19 ? 85.337 -87.323 -33.192 1.00 64.13 228 ALA D C 1
ATOM 4537 O O . ALA D 2 19 ? 84.556 -86.366 -33.110 1.00 68.04 228 ALA D O 1
ATOM 4539 N N . ILE D 2 20 ? 86.664 -87.146 -33.229 1.00 61.47 229 ILE D N 1
ATOM 4540 C CA . ILE D 2 20 ? 87.196 -85.816 -32.944 1.00 62.86 229 ILE D CA 1
ATOM 4541 C C . ILE D 2 20 ? 86.965 -84.859 -34.109 1.00 63.62 229 ILE D C 1
ATOM 4542 O O . ILE D 2 20 ? 87.247 -83.658 -33.997 1.00 61.56 229 ILE D O 1
ATOM 4547 N N . SER D 2 21 ? 86.426 -85.359 -35.226 1.00 67.96 230 SER D N 1
ATOM 4548 C CA . SER D 2 21 ? 85.992 -84.432 -36.269 1.00 63.85 230 SER D CA 1
ATOM 4549 C C . SER D 2 21 ? 84.937 -83.465 -35.756 1.00 65.19 230 SER D C 1
ATOM 4550 O O . SER D 2 21 ? 84.786 -82.375 -36.322 1.00 61.90 230 SER D O 1
ATOM 4553 N N . HIS D 2 22 ? 84.220 -83.834 -34.685 1.00 64.06 231 HIS D N 1
ATOM 4554 C CA . HIS D 2 22 ? 83.154 -83.014 -34.131 1.00 59.30 231 HIS D CA 1
ATOM 4555 C C . HIS D 2 22 ? 83.646 -82.029 -33.085 1.00 60.82 231 HIS D C 1
ATOM 4556 O O . HIS D 2 22 ? 82.874 -81.158 -32.653 1.00 56.32 231 HIS D O 1
ATOM 4563 N N . VAL D 2 23 ? 84.910 -82.124 -32.693 1.00 58.82 232 VAL D N 1
ATOM 4564 C CA . VAL D 2 23 ? 85.513 -81.171 -31.782 1.00 50.57 232 VAL D CA 1
ATOM 4565 C C . VAL D 2 23 ? 86.230 -80.154 -32.658 1.00 54.11 232 VAL D C 1
ATOM 4566 O O . VAL D 2 23 ? 87.298 -80.430 -33.191 1.00 64.13 232 VAL D O 1
ATOM 4570 N N . LYS D 2 24 ? 85.633 -78.982 -32.830 1.00 51.11 233 LYS D N 1
ATOM 4571 C CA . LYS D 2 24 ? 86.122 -77.976 -33.761 1.00 47.87 233 LYS D CA 1
ATOM 4572 C C . LYS D 2 24 ? 86.672 -76.773 -33.008 1.00 50.98 233 LYS D C 1
ATOM 4573 O O . LYS D 2 24 ? 86.488 -76.627 -31.802 1.00 53.81 233 LYS D O 1
ATOM 4579 N N . ASP D 2 25 ? 87.387 -75.915 -33.733 1.00 57.27 234 ASP D N 1
ATOM 4580 C CA . ASP D 2 25 ? 87.967 -74.732 -33.111 1.00 55.79 234 ASP D CA 1
ATOM 4581 C C . ASP D 2 25 ? 86.862 -73.895 -32.497 1.00 57.20 234 ASP D C 1
ATOM 4582 O O . ASP D 2 25 ? 85.791 -73.746 -33.083 1.00 61.32 234 ASP D O 1
ATOM 4587 N N . GLY D 2 26 ? 87.118 -73.355 -31.307 1.00 62.99 235 GLY D N 1
ATOM 4588 C CA . GLY D 2 26 ? 86.212 -72.422 -30.677 1.00 58.02 235 GLY D CA 1
ATOM 4589 C C . GLY D 2 26 ? 85.146 -73.030 -29.785 1.00 57.14 235 GLY D C 1
ATOM 4590 O O . GLY D 2 26 ? 84.612 -72.312 -28.932 1.00 59.32 235 GLY D O 1
ATOM 4591 N N . MET D 2 27 ? 84.827 -74.327 -29.937 1.00 52.12 236 MET D N 1
ATOM 4592 C CA . MET D 2 27 ? 83.695 -74.909 -29.213 1.00 53.92 236 MET D CA 1
ATOM 4593 C C . MET D 2 27 ? 83.902 -74.833 -27.706 1.00 53.99 236 MET D C 1
ATOM 4594 O O . MET D 2 27 ? 85.021 -74.726 -27.202 1.00 56.59 236 MET D O 1
ATOM 4599 N N . THR D 2 28 ? 82.780 -74.902 -26.990 1.00 55.89 237 THR D N 1
ATOM 4600 C CA . THR D 2 28 ? 82.739 -75.195 -25.563 1.00 50.45 237 THR D CA 1
ATOM 4601 C C . THR D 2 28 ? 82.657 -76.708 -25.379 1.00 52.38 237 THR D C 1
ATOM 4602 O O . THR D 2 28 ? 81.845 -77.374 -26.039 1.00 49.60 237 THR D O 1
ATOM 4606 N N . VAL D 2 29 ? 83.511 -77.262 -24.513 1.00 44.73 238 VAL D N 1
ATOM 4607 C CA . VAL D 2 29 ? 83.578 -78.708 -24.365 1.00 47.68 238 VAL D CA 1
ATOM 4608 C C . VAL D 2 29 ? 83.524 -79.079 -22.889 1.00 50.57 238 VAL D C 1
ATOM 4609 O O . VAL D 2 29 ? 84.417 -78.699 -22.116 1.00 51.86 238 VAL D O 1
ATOM 4613 N N . HIS D 2 30 ? 82.473 -79.815 -22.500 1.00 42.73 239 HIS D N 1
ATOM 4614 C CA . HIS D 2 30 ? 82.464 -80.508 -21.216 1.00 47.06 239 HIS D CA 1
ATOM 4615 C C . HIS D 2 30 ? 83.469 -81.650 -21.270 1.00 51.56 239 HIS D C 1
ATOM 4616 O O . HIS D 2 30 ? 83.476 -82.434 -22.229 1.00 49.62 239 HIS D O 1
ATOM 4623 N N . ILE D 2 31 ? 84.314 -81.761 -20.241 1.00 51.17 240 ILE D N 1
ATOM 4624 C CA . ILE D 2 31 ? 85.269 -82.865 -20.137 1.00 52.43 240 ILE D CA 1
ATOM 4625 C C . ILE D 2 31 ? 85.154 -83.495 -18.754 1.00 45.89 240 ILE D C 1
ATOM 4626 O O . ILE D 2 31 ? 85.240 -82.797 -17.737 1.00 51.27 240 ILE D O 1
ATOM 4631 N N . GLY D 2 32 ? 84.958 -84.808 -18.715 1.00 42.36 241 GLY D N 1
ATOM 4632 C CA . GLY D 2 32 ? 84.727 -85.484 -17.456 1.00 48.09 241 GLY D CA 1
ATOM 4633 C C . GLY D 2 32 ? 85.994 -85.739 -16.664 1.00 51.24 241 GLY D C 1
ATOM 4634 O O . GLY D 2 32 ? 87.110 -85.603 -17.155 1.00 51.88 241 GLY D O 1
ATOM 4635 N N A GLY D 2 33 ? 85.812 -86.099 -15.393 0.04 57.54 242 GLY D N 1
ATOM 4636 N N B GLY D 2 33 ? 85.798 -86.115 -15.402 0.96 58.78 242 GLY D N 1
ATOM 4637 C CA A GLY D 2 33 ? 86.936 -86.502 -14.570 0.04 55.47 242 GLY D CA 1
ATOM 4638 C CA B GLY D 2 33 ? 86.904 -86.511 -14.554 0.96 55.93 242 GLY D CA 1
ATOM 4639 C C A GLY D 2 33 ? 87.247 -85.616 -13.379 0.04 57.97 242 GLY D C 1
ATOM 4640 C C B GLY D 2 33 ? 87.170 -85.624 -13.355 0.96 59.44 242 GLY D C 1
ATOM 4641 O O A GLY D 2 33 ? 87.198 -84.387 -13.475 0.04 59.68 242 GLY D O 1
ATOM 4642 O O B GLY D 2 33 ? 87.007 -84.403 -13.414 0.96 60.31 242 GLY D O 1
ATOM 4643 N N . PHE D 2 34 ? 87.587 -86.240 -12.253 1.00 59.29 243 PHE D N 1
ATOM 4644 C CA . PHE D 2 34 ? 87.968 -85.545 -11.027 1.00 56.81 243 PHE D CA 1
ATOM 4645 C C . PHE D 2 34 ? 89.447 -85.818 -10.792 1.00 60.61 243 PHE D C 1
ATOM 4646 O O . PHE D 2 34 ? 89.842 -86.982 -10.634 1.00 58.50 243 PHE D O 1
ATOM 4654 N N . ILE D 2 35 ? 90.253 -84.746 -10.772 1.00 60.58 244 ILE D N 1
ATOM 4655 C CA . ILE D 2 35 ? 91.715 -84.812 -10.782 1.00 57.37 244 ILE D CA 1
ATOM 4656 C C . ILE D 2 35 ? 92.133 -85.970 -11.679 1.00 60.06 244 ILE D C 1
ATOM 4657 O O . ILE D 2 35 ? 92.839 -86.891 -11.255 1.00 61.05 244 ILE D O 1
ATOM 4662 N N . ALA D 2 36 ? 91.636 -85.958 -12.910 1.00 59.55 245 ALA D N 1
ATOM 4663 C CA . ALA D 2 36 ? 91.973 -86.913 -13.956 1.00 59.21 245 ALA D CA 1
ATOM 4664 C C . ALA D 2 36 ? 91.529 -88.346 -13.661 1.00 57.88 245 ALA D C 1
ATOM 4665 O O . ALA D 2 36 ? 91.867 -89.253 -14.432 1.00 68.63 245 ALA D O 1
ATOM 4667 N N . CYS D 2 37 ? 90.773 -88.589 -12.594 1.00 55.15 246 CYS D N 1
ATOM 4668 C CA . CYS D 2 37 ? 90.123 -89.885 -12.377 1.00 55.32 246 CYS D CA 1
ATOM 4669 C C . CYS D 2 37 ? 88.785 -89.875 -13.104 1.00 64.58 246 CYS D C 1
ATOM 4670 O O . CYS D 2 37 ? 87.875 -89.126 -12.732 1.00 57.87 246 CYS D O 1
ATOM 4673 N N . GLY D 2 38 ? 88.650 -90.718 -14.123 1.00 61.45 247 GLY D N 1
ATOM 4674 C CA . GLY D 2 38 ? 87.474 -90.702 -14.960 1.00 55.37 247 GLY D CA 1
ATOM 4675 C C . GLY D 2 38 ? 87.540 -89.700 -16.089 1.00 55.94 247 GLY D C 1
ATOM 4676 O O . GLY D 2 38 ? 86.500 -89.215 -16.540 1.00 59.04 247 GLY D O 1
ATOM 4677 N N . THR D 2 39 ? 88.643 -89.385 -16.520 1.00 54.80 248 THR D N 1
ATOM 4678 C CA . THR D 2 39 ? 88.841 -88.528 -17.673 1.00 55.95 248 THR D CA 1
ATOM 4679 C C . THR D 2 39 ? 89.043 -89.365 -18.933 1.00 61.29 248 THR D C 1
ATOM 4680 O O . THR D 2 39 ? 89.550 -90.488 -18.863 1.00 61.46 248 THR D O 1
ATOM 4684 N N . PRO D 2 40 ? 88.610 -88.872 -20.107 1.00 65.93 249 PRO D N 1
ATOM 4685 C CA . PRO D 2 40 ? 88.859 -89.614 -21.353 1.00 61.36 249 PRO D CA 1
ATOM 4686 C C . PRO D 2 40 ? 90.238 -89.295 -21.937 1.00 62.09 249 PRO D C 1
ATOM 4687 O O . PRO D 2 40 ? 90.391 -88.394 -22.775 1.00 58.25 249 PRO D O 1
ATOM 4691 N N . GLU D 2 41 ? 91.255 -90.040 -21.495 1.00 61.21 250 GLU D N 1
ATOM 4692 C CA . GLU D 2 41 ? 92.630 -89.638 -21.767 1.00 60.60 250 GLU D CA 1
ATOM 4693 C C . GLU D 2 41 ? 93.018 -89.899 -23.214 1.00 59.90 250 GLU D C 1
ATOM 4694 O O . GLU D 2 41 ? 93.783 -89.119 -23.799 1.00 57.20 250 GLU D O 1
ATOM 4700 N N . SER D 2 42 ? 92.509 -90.991 -23.806 1.00 61.20 251 SER D N 1
ATOM 4701 C CA . SER D 2 42 ? 92.758 -91.260 -25.222 1.00 54.63 251 SER D CA 1
ATOM 4702 C C . SER D 2 42 ? 92.212 -90.129 -26.085 1.00 62.74 251 SER D C 1
ATOM 4703 O O . SER D 2 42 ? 92.889 -89.636 -26.999 1.00 65.30 251 SER D O 1
ATOM 4706 N N . ILE D 2 43 ? 90.980 -89.694 -25.795 1.00 62.87 252 ILE D N 1
ATOM 4707 C CA . ILE D 2 43 ? 90.399 -88.539 -26.477 1.00 56.31 252 ILE D CA 1
ATOM 4708 C C . ILE D 2 43 ? 91.276 -87.303 -26.286 1.00 60.50 252 ILE D C 1
ATOM 4709 O O . ILE D 2 43 ? 91.535 -86.562 -27.243 1.00 63.88 252 ILE D O 1
ATOM 4714 N N . ILE D 2 44 ? 91.764 -87.065 -25.059 1.00 59.56 253 ILE D N 1
ATOM 4715 C CA . ILE D 2 44 ? 92.649 -85.921 -24.841 1.00 56.45 253 ILE D CA 1
ATOM 4716 C C . ILE D 2 44 ? 93.890 -86.041 -25.707 1.00 59.03 253 ILE D C 1
ATOM 4717 O O . ILE D 2 44 ? 94.402 -85.041 -26.233 1.00 53.91 253 ILE D O 1
ATOM 4722 N N . THR D 2 45 ? 94.409 -87.264 -25.851 1.00 57.84 254 THR D N 1
ATOM 4723 C CA . THR D 2 45 ? 95.632 -87.444 -26.624 1.00 62.68 254 THR D CA 1
ATOM 4724 C C . THR D 2 45 ? 95.422 -87.015 -28.069 1.00 63.89 254 THR D C 1
ATOM 4725 O O . THR D 2 45 ? 96.181 -86.195 -28.613 1.00 60.43 254 THR D O 1
ATOM 4729 N N . ALA D 2 46 ? 94.360 -87.534 -28.688 1.00 59.50 255 ALA D N 1
ATOM 4730 C CA . ALA D 2 46 ? 94.096 -87.234 -30.080 1.00 54.05 255 ALA D CA 1
ATOM 4731 C C . ALA D 2 46 ? 93.693 -85.782 -30.282 1.00 57.24 255 ALA D C 1
ATOM 4732 O O . ALA D 2 46 ? 93.940 -85.214 -31.352 1.00 60.57 255 ALA D O 1
ATOM 4734 N N . LEU D 2 47 ? 93.087 -85.156 -29.278 1.00 57.39 256 LEU D N 1
ATOM 4735 C CA . LEU D 2 47 ? 92.798 -83.733 -29.417 1.00 61.96 256 LEU D CA 1
ATOM 4736 C C . LEU D 2 47 ? 94.076 -82.915 -29.437 1.00 60.96 256 LEU D C 1
ATOM 4737 O O . LEU D 2 47 ? 94.106 -81.829 -30.022 1.00 56.19 256 LEU D O 1
ATOM 4742 N N . ILE D 2 48 ? 95.133 -83.420 -28.800 1.00 64.34 257 ILE D N 1
ATOM 4743 C CA . ILE D 2 48 ? 96.425 -82.746 -28.849 1.00 67.83 257 ILE D CA 1
ATOM 4744 C C . ILE D 2 48 ? 97.091 -82.992 -30.193 1.00 63.81 257 ILE D C 1
ATOM 4745 O O . ILE D 2 48 ? 97.637 -82.063 -30.809 1.00 58.48 257 ILE D O 1
ATOM 4750 N N . GLU D 2 49 ? 97.015 -84.242 -30.671 1.00 59.95 258 GLU D N 1
ATOM 4751 C CA . GLU D 2 49 ? 97.419 -84.571 -32.035 1.00 59.30 258 GLU D CA 1
ATOM 4752 C C . GLU D 2 49 ? 96.741 -83.658 -33.064 1.00 68.04 258 GLU D C 1
ATOM 4753 O O . GLU D 2 49 ? 97.411 -83.129 -33.959 1.00 71.26 258 GLU D O 1
ATOM 4756 N N . LYS D 2 50 ? 95.413 -83.441 -32.940 1.00 67.61 259 LYS D N 1
ATOM 4757 C CA . LYS D 2 50 ? 94.662 -82.643 -33.916 1.00 61.61 259 LYS D CA 1
ATOM 4758 C C . LYS D 2 50 ? 94.940 -81.142 -33.786 1.00 63.56 259 LYS D C 1
ATOM 4759 O O . LYS D 2 50 ? 94.943 -80.420 -34.792 1.00 63.07 259 LYS D O 1
ATOM 4765 N N . GLY D 2 51 ? 95.177 -80.647 -32.580 1.00 63.76 260 GLY D N 1
ATOM 4766 C CA . GLY D 2 51 ? 95.615 -79.275 -32.416 1.00 59.77 260 GLY D CA 1
ATOM 4767 C C . GLY D 2 51 ? 94.529 -78.237 -32.308 1.00 65.11 260 GLY D C 1
ATOM 4768 O O . GLY D 2 51 ? 94.812 -77.057 -32.538 1.00 71.89 260 GLY D O 1
ATOM 4769 N N . VAL D 2 52 ? 93.307 -78.628 -31.929 1.00 63.51 261 VAL D N 1
ATOM 4770 C CA . VAL D 2 52 ? 92.167 -77.715 -31.924 1.00 65.98 261 VAL D CA 1
ATOM 4771 C C . VAL D 2 52 ? 92.453 -76.495 -31.056 1.00 62.56 261 VAL D C 1
ATOM 4772 O O . VAL D 2 52 ? 92.895 -76.617 -29.912 1.00 63.51 261 VAL D O 1
ATOM 4776 N N . LYS D 2 53 ? 92.173 -75.319 -31.582 1.00 62.07 262 LYS D N 1
ATOM 4777 C CA . LYS D 2 53 ? 92.440 -74.073 -30.886 1.00 71.07 262 LYS D CA 1
ATOM 4778 C C . LYS D 2 53 ? 91.165 -73.531 -30.232 1.00 71.48 262 LYS D C 1
ATOM 4779 O O . LYS D 2 53 ? 90.051 -74.007 -30.467 1.00 69.13 262 LYS D O 1
ATOM 4781 N N . ASP D 2 54 ? 91.359 -72.541 -29.359 1.00 70.93 263 ASP D N 1
ATOM 4782 C CA . ASP D 2 54 ? 90.304 -71.662 -28.861 1.00 64.37 263 ASP D CA 1
ATOM 4783 C C . ASP D 2 54 ? 89.218 -72.386 -28.074 1.00 62.06 263 ASP D C 1
ATOM 4784 O O . ASP D 2 54 ? 88.160 -71.807 -27.830 1.00 67.03 263 ASP D O 1
ATOM 4789 N N . LEU D 2 55 ? 89.440 -73.631 -27.646 1.00 61.47 264 LEU D N 1
ATOM 4790 C CA . LEU D 2 55 ? 88.427 -74.325 -26.856 1.00 59.54 264 LEU D CA 1
ATOM 4791 C C . LEU D 2 55 ? 88.167 -73.632 -25.522 1.00 58.71 264 LEU D C 1
ATOM 4792 O O . LEU D 2 55 ? 89.091 -73.167 -24.849 1.00 55.17 264 LEU D O 1
ATOM 4797 N N . THR D 2 56 ? 86.887 -73.558 -25.149 1.00 58.11 265 THR D N 1
ATOM 4798 C CA . THR D 2 56 ? 86.474 -73.347 -23.766 1.00 59.42 265 THR D CA 1
ATOM 4799 C C . THR D 2 56 ? 86.201 -74.715 -23.145 1.00 53.04 265 THR D C 1
ATOM 4800 O O . THR D 2 56 ? 85.454 -75.519 -23.719 1.00 47.12 265 THR D O 1
ATOM 4804 N N . ILE D 2 57 ? 86.846 -74.999 -22.004 1.00 49.22 266 ILE D N 1
ATOM 4805 C CA . ILE D 2 57 ? 86.727 -76.292 -21.332 1.00 52.34 266 ILE D CA 1
ATOM 4806 C C . ILE D 2 57 ? 86.000 -76.100 -20.015 1.00 53.79 266 ILE D C 1
ATOM 4807 O O . ILE D 2 57 ? 86.382 -75.246 -19.204 1.00 53.07 266 ILE D O 1
ATOM 4812 N N . VAL D 2 58 ? 84.957 -76.899 -19.813 1.00 46.38 267 VAL D N 1
ATOM 4813 C CA . VAL D 2 58 ? 84.162 -76.898 -18.601 1.00 46.31 267 VAL D CA 1
ATOM 4814 C C . VAL D 2 58 ? 84.408 -78.237 -17.947 1.00 48.13 267 VAL D C 1
ATOM 4815 O O . VAL D 2 58 ? 84.141 -79.282 -18.557 1.00 46.70 267 VAL D O 1
ATOM 4819 N N . ALA D 2 59 ? 84.951 -78.211 -16.731 1.00 47.28 268 ALA D N 1
ATOM 4820 C CA . ALA D 2 59 ? 85.281 -79.445 -16.032 1.00 46.29 268 ALA D CA 1
ATOM 4821 C C . ALA D 2 59 ? 85.473 -79.147 -14.562 1.00 47.54 268 ALA D C 1
ATOM 4822 O O . ALA D 2 59 ? 85.543 -77.989 -14.155 1.00 45.07 268 ALA D O 1
ATOM 4824 N N . ASN D 2 60 ? 85.564 -80.218 -13.767 1.00 50.33 269 ASN D N 1
ATOM 4825 C CA . ASN D 2 60 ? 85.789 -80.048 -12.334 1.00 51.17 269 ASN D CA 1
ATOM 4826 C C . ASN D 2 60 ? 87.127 -79.362 -12.047 1.00 53.55 269 ASN D C 1
ATOM 4827 O O . ASN D 2 60 ? 87.227 -78.536 -11.128 1.00 48.21 269 ASN D O 1
ATOM 4832 N N . ASP D 2 61 ? 88.163 -79.685 -12.820 1.00 50.02 270 ASP D N 1
ATOM 4833 C CA . ASP D 2 61 ? 89.485 -79.130 -12.575 1.00 52.60 270 ASP D CA 1
ATOM 4834 C C . ASP D 2 61 ? 90.270 -79.108 -13.878 1.00 54.14 270 ASP D C 1
ATOM 4835 O O . ASP D 2 61 ? 89.756 -79.465 -14.937 1.00 56.83 270 ASP D O 1
ATOM 4840 N N . THR D 2 62 ? 91.535 -78.701 -13.793 1.00 55.68 271 THR D N 1
ATOM 4841 C CA . THR D 2 62 ? 92.427 -78.688 -14.945 1.00 55.41 271 THR D CA 1
ATOM 4842 C C . THR D 2 62 ? 93.403 -79.847 -14.940 1.00 57.57 271 THR D C 1
ATOM 4843 O O . THR D 2 62 ? 94.360 -79.828 -15.721 1.00 54.55 271 THR D O 1
ATOM 4847 N N . GLY D 2 63 ? 93.193 -80.842 -14.080 1.00 57.80 272 GLY D N 1
ATOM 4848 C CA . GLY D 2 63 ? 94.133 -81.949 -13.984 1.00 52.57 272 GLY D CA 1
ATOM 4849 C C . GLY D 2 63 ? 95.533 -81.461 -13.663 1.00 61.62 272 GLY D C 1
ATOM 4850 O O . GLY D 2 63 ? 95.737 -80.474 -12.936 1.00 54.42 272 GLY D O 1
ATOM 4851 N N . LEU D 2 64 ? 96.519 -82.157 -14.223 1.00 64.68 273 LEU D N 1
ATOM 4852 C CA . LEU D 2 64 ? 97.927 -81.820 -14.072 1.00 60.36 273 LEU D CA 1
ATOM 4853 C C . LEU D 2 64 ? 98.510 -81.505 -15.439 1.00 58.14 273 LEU D C 1
ATOM 4854 O O . LEU D 2 64 ? 97.998 -81.957 -16.464 1.00 58.46 273 LEU D O 1
ATOM 4859 N N . ILE D 2 65 ? 99.614 -80.759 -15.448 1.00 58.18 274 ILE D N 1
ATOM 4860 C CA . ILE D 2 65 ? 100.256 -80.332 -16.693 1.00 59.27 274 ILE D CA 1
ATOM 4861 C C . ILE D 2 65 ? 100.580 -81.537 -17.577 1.00 61.61 274 ILE D C 1
ATOM 4862 O O . ILE D 2 65 ? 100.814 -81.388 -18.785 1.00 57.92 274 ILE D O 1
ATOM 4867 N N . ASP D 2 66 ? 100.589 -82.739 -16.985 1.00 58.82 275 ASP D N 1
ATOM 4868 C CA . ASP D 2 66 ? 100.928 -83.967 -17.691 1.00 59.70 275 ASP D CA 1
ATOM 4869 C C . ASP D 2 66 ? 99.835 -85.039 -17.659 1.00 62.53 275 ASP D C 1
ATOM 4870 O O . ASP D 2 66 ? 100.026 -86.106 -18.256 1.00 63.74 275 ASP D O 1
ATOM 4875 N N . LYS D 2 67 ? 98.718 -84.822 -16.964 1.00 59.32 276 LYS D N 1
ATOM 4876 C CA . LYS D 2 67 ? 97.608 -85.771 -16.996 1.00 65.08 276 LYS D CA 1
ATOM 4877 C C . LYS D 2 67 ? 96.309 -85.010 -17.230 1.00 66.34 276 LYS D C 1
ATOM 4878 O O . LYS D 2 67 ? 96.108 -83.933 -16.656 1.00 61.68 276 LYS D O 1
ATOM 4880 N N . GLY D 2 68 ? 95.452 -85.553 -18.107 1.00 62.44 277 GLY D N 1
ATOM 4881 C CA . GLY D 2 68 ? 94.111 -85.032 -18.340 1.00 60.21 277 GLY D CA 1
ATOM 4882 C C . GLY D 2 68 ? 93.999 -83.684 -19.024 1.00 60.95 277 GLY D C 1
ATOM 4883 O O . GLY D 2 68 ? 94.701 -83.384 -19.989 1.00 59.65 277 GLY D O 1
ATOM 4884 N N . ILE D 2 69 ? 93.104 -82.851 -18.503 1.00 60.67 278 ILE D N 1
ATOM 4885 C CA . ILE D 2 69 ? 92.813 -81.571 -19.135 1.00 58.66 278 ILE D CA 1
ATOM 4886 C C . ILE D 2 69 ? 94.054 -80.689 -19.197 1.00 58.49 278 ILE D C 1
ATOM 4887 O O . ILE D 2 69 ? 94.235 -79.920 -20.156 1.00 57.35 278 ILE D O 1
ATOM 4892 N N . GLY D 2 70 ? 94.931 -80.790 -18.190 1.00 60.50 279 GLY D N 1
ATOM 4893 C CA . GLY D 2 70 ? 96.132 -79.972 -18.171 1.00 57.20 279 GLY D CA 1
ATOM 4894 C C . GLY D 2 70 ? 96.951 -80.096 -19.435 1.00 58.31 279 GLY D C 1
ATOM 4895 O O . GLY D 2 70 ? 97.528 -79.109 -19.903 1.00 57.05 279 GLY D O 1
ATOM 4896 N N . ARG D 2 71 ? 96.982 -81.293 -20.027 1.00 55.87 280 ARG D N 1
ATOM 4897 C CA . ARG D 2 71 ? 97.725 -81.461 -21.266 1.00 53.97 280 ARG D CA 1
ATOM 4898 C C . ARG D 2 71 ? 97.228 -80.497 -22.330 1.00 60.53 280 ARG D C 1
ATOM 4899 O O . ARG D 2 71 ? 98.033 -79.828 -22.994 1.00 62.39 280 ARG D O 1
ATOM 4907 N N . LEU D 2 72 ? 95.899 -80.375 -22.470 1.00 62.46 281 LEU D N 1
ATOM 4908 C CA . LEU D 2 72 ? 95.335 -79.413 -23.414 1.00 60.14 281 LEU D CA 1
ATOM 4909 C C . LEU D 2 72 ? 95.696 -77.994 -23.044 1.00 58.83 281 LEU D C 1
ATOM 4910 O O . LEU D 2 72 ? 95.830 -77.145 -23.931 1.00 62.94 281 LEU D O 1
ATOM 4915 N N . VAL D 2 73 ? 95.837 -77.712 -21.745 1.00 56.55 282 VAL D N 1
ATOM 4916 C CA . VAL D 2 73 ? 96.178 -76.359 -21.316 1.00 56.90 282 VAL D CA 1
ATOM 4917 C C . VAL D 2 73 ? 97.625 -76.039 -21.657 1.00 61.05 282 VAL D C 1
ATOM 4918 O O . VAL D 2 73 ? 97.938 -74.947 -22.146 1.00 61.94 282 VAL D O 1
ATOM 4922 N N . VAL D 2 74 ? 98.527 -76.988 -21.402 1.00 64.42 283 VAL D N 1
ATOM 4923 C CA . VAL D 2 74 ? 99.943 -76.836 -21.728 1.00 65.19 283 VAL D CA 1
ATOM 4924 C C . VAL D 2 74 ? 100.132 -76.496 -23.199 1.00 66.72 283 VAL D C 1
ATOM 4925 O O . VAL D 2 74 ? 101.075 -75.785 -23.566 1.00 71.45 283 VAL D O 1
ATOM 4929 N N . ASN D 2 75 ? 99.233 -76.981 -24.057 1.00 62.99 284 ASN D N 1
ATOM 4930 C CA . ASN D 2 75 ? 99.382 -76.966 -25.503 1.00 59.85 284 ASN D CA 1
ATOM 4931 C C . ASN D 2 75 ? 98.796 -75.720 -26.155 1.00 58.94 284 ASN D C 1
ATOM 4932 O O . ASN D 2 75 ? 98.540 -75.735 -27.360 1.00 60.27 284 ASN D O 1
ATOM 4937 N N . ASN D 2 76 ? 98.565 -74.654 -25.390 1.00 64.55 285 ASN D N 1
ATOM 4938 C CA . ASN D 2 76 ? 97.913 -73.432 -25.883 1.00 66.16 285 ASN D CA 1
ATOM 4939 C C . ASN D 2 76 ? 96.633 -73.729 -26.684 1.00 67.72 285 ASN D C 1
ATOM 4940 O O . ASN D 2 76 ? 96.232 -72.949 -27.553 1.00 76.42 285 ASN D O 1
ATOM 4942 N N . GLN D 2 77 ? 95.956 -74.837 -26.372 1.00 61.27 286 GLN D N 1
ATOM 4943 C CA . GLN D 2 77 ? 94.701 -75.227 -27.013 1.00 61.96 286 GLN D CA 1
ATOM 4944 C C . GLN D 2 77 ? 93.445 -74.662 -26.340 1.00 63.64 286 GLN D C 1
ATOM 4945 O O . GLN D 2 77 ? 92.345 -74.924 -26.829 1.00 64.01 286 GLN D O 1
ATOM 4951 N N . VAL D 2 78 ? 93.555 -73.918 -25.243 1.00 56.73 287 VAL D N 1
ATOM 4952 C CA . VAL D 2 78 ? 92.408 -73.626 -24.389 1.00 50.75 287 VAL D CA 1
ATOM 4953 C C . VAL D 2 78 ? 92.299 -72.118 -24.189 1.00 51.89 287 VAL D C 1
ATOM 4954 O O . VAL D 2 78 ? 93.226 -71.488 -23.669 1.00 66.85 287 VAL D O 1
ATOM 4958 N N . LYS D 2 79 ? 91.163 -71.543 -24.567 1.00 53.77 288 LYS D N 1
ATOM 4959 C CA . LYS D 2 79 ? 90.992 -70.097 -24.469 1.00 51.95 288 LYS D CA 1
ATOM 4960 C C . LYS D 2 79 ? 90.488 -69.655 -23.105 1.00 54.03 288 LYS D C 1
ATOM 4961 O O . LYS D 2 79 ? 90.919 -68.617 -22.599 1.00 61.97 288 LYS D O 1
ATOM 4963 N N . LYS D 2 80 ? 89.561 -70.416 -22.520 1.00 56.64 289 LYS D N 1
ATOM 4964 C CA . LYS D 2 80 ? 88.891 -70.088 -21.267 1.00 54.12 289 LYS D CA 1
ATOM 4965 C C . LYS D 2 80 ? 88.586 -71.402 -20.570 1.00 52.38 289 LYS D C 1
ATOM 4966 O O . LYS D 2 80 ? 88.391 -72.435 -21.225 1.00 47.80 289 LYS D O 1
ATOM 4971 N N . VAL D 2 81 ? 88.586 -71.365 -19.237 1.00 49.85 290 VAL D N 1
ATOM 4972 C CA . VAL D 2 81 ? 88.305 -72.541 -18.415 1.00 55.65 290 VAL D CA 1
ATOM 4973 C C . VAL D 2 81 ? 87.224 -72.208 -17.394 1.00 53.56 290 VAL D C 1
ATOM 4974 O O . VAL D 2 81 ? 87.235 -71.137 -16.772 1.00 52.65 290 VAL D O 1
ATOM 4978 N N . ILE D 2 82 ? 86.284 -73.130 -17.237 1.00 46.14 291 ILE D N 1
ATOM 4979 C CA . ILE D 2 82 ? 85.251 -73.043 -16.223 1.00 48.52 291 ILE D CA 1
ATOM 4980 C C . ILE D 2 82 ? 85.426 -74.290 -15.363 1.00 47.95 291 ILE D C 1
ATOM 4981 O O . ILE D 2 82 ? 85.080 -75.407 -15.778 1.00 45.74 291 ILE D O 1
ATOM 4986 N N . ALA D 2 83 ? 86.003 -74.116 -14.175 1.00 44.67 292 ALA D N 1
ATOM 4987 C CA . ALA D 2 83 ? 86.306 -75.257 -13.326 1.00 46.67 292 ALA D CA 1
ATOM 4988 C C . ALA D 2 83 ? 86.161 -74.883 -11.863 1.00 52.23 292 ALA D C 1
ATOM 4989 O O . ALA D 2 83 ? 86.059 -73.707 -11.494 1.00 49.28 292 ALA D O 1
ATOM 4991 N N . SER D 2 84 ? 86.167 -75.913 -11.026 1.00 47.76 293 SER D N 1
ATOM 4992 C CA . SER D 2 84 ? 86.185 -75.677 -9.601 1.00 44.27 293 SER D CA 1
ATOM 4993 C C . SER D 2 84 ? 87.600 -75.646 -9.022 1.00 52.02 293 SER D C 1
ATOM 4994 O O . SER D 2 84 ? 87.835 -74.985 -8.009 1.00 46.03 293 SER D O 1
ATOM 4997 N N . HIS D 2 85 ? 88.567 -76.295 -9.642 1.00 54.68 294 HIS D N 1
ATOM 4998 C CA . HIS D 2 85 ? 89.855 -76.340 -8.985 1.00 52.68 294 HIS D CA 1
ATOM 4999 C C . HIS D 2 85 ? 90.967 -76.279 -10.017 1.00 53.20 294 HIS D C 1
ATOM 5000 O O . HIS D 2 85 ? 90.894 -76.954 -11.038 1.00 56.86 294 HIS D O 1
ATOM 5007 N N . ILE D 2 86 ? 92.000 -75.479 -9.751 1.00 51.42 295 ILE D N 1
ATOM 5008 C CA . ILE D 2 86 ? 93.115 -75.421 -10.691 1.00 57.52 295 ILE D CA 1
ATOM 5009 C C . ILE D 2 86 ? 94.460 -75.644 -10.003 1.00 61.49 295 ILE D C 1
ATOM 5010 O O . ILE D 2 86 ? 95.517 -75.552 -10.641 1.00 58.33 295 ILE D O 1
ATOM 5015 N N . GLY D 2 87 ? 94.426 -75.979 -8.708 1.00 62.51 296 GLY D N 1
ATOM 5016 C CA . GLY D 2 87 ? 95.644 -75.969 -7.906 1.00 55.69 296 GLY D CA 1
ATOM 5017 C C . GLY D 2 87 ? 96.659 -77.017 -8.324 1.00 54.34 296 GLY D C 1
ATOM 5018 O O . GLY D 2 87 ? 97.858 -76.739 -8.389 1.00 57.76 296 GLY D O 1
ATOM 5019 N N . THR D 2 88 ? 96.207 -78.212 -8.609 1.00 50.60 297 THR D N 1
ATOM 5020 C CA . THR D 2 88 ? 97.143 -79.220 -9.060 1.00 50.88 297 THR D CA 1
ATOM 5021 C C . THR D 2 88 ? 97.754 -78.934 -10.477 1.00 60.81 297 THR D C 1
ATOM 5022 O O . THR D 2 88 ? 98.440 -79.821 -11.030 1.00 69.13 297 THR D O 1
ATOM 5026 N N . ASN D 2 89 ? 97.584 -77.771 -11.105 1.00 58.12 298 ASN D N 1
ATOM 5027 C CA . ASN D 2 89 ? 98.148 -77.511 -12.429 1.00 58.10 298 ASN D CA 1
ATOM 5028 C C . ASN D 2 89 ? 98.695 -76.094 -12.415 1.00 61.44 298 ASN D C 1
ATOM 5029 O O . ASN D 2 89 ? 97.938 -75.126 -12.587 1.00 64.97 298 ASN D O 1
ATOM 5034 N N . PRO D 2 90 ? 99.999 -75.928 -12.193 1.00 66.05 299 PRO D N 1
ATOM 5035 C CA . PRO D 2 90 ? 100.559 -74.566 -12.122 1.00 61.78 299 PRO D CA 1
ATOM 5036 C C . PRO D 2 90 ? 100.534 -73.832 -13.443 1.00 58.31 299 PRO D C 1
ATOM 5037 O O . PRO D 2 90 ? 100.615 -72.595 -13.448 1.00 61.10 299 PRO D O 1
ATOM 5041 N N . GLU D 2 91 ? 100.414 -74.549 -14.560 1.00 59.32 300 GLU D N 1
ATOM 5042 C CA . GLU D 2 91 ? 100.345 -73.890 -15.860 1.00 64.79 300 GLU D CA 1
ATOM 5043 C C . GLU D 2 91 ? 99.039 -73.115 -16.020 1.00 61.89 300 GLU D C 1
ATOM 5044 O O . GLU D 2 91 ? 99.044 -71.982 -16.522 1.00 58.55 300 GLU D O 1
ATOM 5050 N N . THR D 2 92 ? 97.916 -73.711 -15.595 1.00 59.48 301 THR D N 1
ATOM 5051 C CA . THR D 2 92 ? 96.656 -72.974 -15.504 1.00 60.32 301 THR D CA 1
ATOM 5052 C C . THR D 2 92 ? 96.823 -71.715 -14.665 1.00 59.59 301 THR D C 1
ATOM 5053 O O . THR D 2 92 ? 96.475 -70.608 -15.102 1.00 57.83 301 THR D O 1
ATOM 5057 N N . GLY D 2 93 ? 97.357 -71.876 -13.449 1.00 58.85 302 GLY D N 1
ATOM 5058 C CA . GLY D 2 93 ? 97.633 -70.727 -12.603 1.00 57.57 302 GLY D CA 1
ATOM 5059 C C . GLY D 2 93 ? 98.430 -69.647 -13.311 1.00 62.30 302 GLY D C 1
ATOM 5060 O O . GLY D 2 93 ? 98.090 -68.462 -13.241 1.00 63.68 302 GLY D O 1
ATOM 5061 N N . ARG D 2 94 ? 99.500 -70.040 -14.018 1.00 58.08 303 ARG D N 1
ATOM 5062 C CA . ARG D 2 94 ? 100.335 -69.034 -14.675 1.00 62.28 303 ARG D CA 1
ATOM 5063 C C . ARG D 2 94 ? 99.573 -68.319 -15.787 1.00 64.13 303 ARG D C 1
ATOM 5064 O O . ARG D 2 94 ? 99.686 -67.095 -15.932 1.00 61.59 303 ARG D O 1
ATOM 5066 N N . ARG D 2 95 ? 98.780 -69.066 -16.577 1.00 61.99 304 ARG D N 1
ATOM 5067 C CA . ARG D 2 95 ? 98.034 -68.459 -17.679 1.00 60.68 304 ARG D CA 1
ATOM 5068 C C . ARG D 2 95 ? 96.895 -67.574 -17.176 1.00 61.84 304 ARG D C 1
ATOM 5069 O O . ARG D 2 95 ? 96.583 -66.548 -17.800 1.00 54.67 304 ARG D O 1
ATOM 5077 N N . MET D 2 96 ? 96.266 -67.956 -16.060 1.00 61.86 305 MET D N 1
ATOM 5078 C CA . MET D 2 96 ? 95.251 -67.109 -15.451 1.00 59.52 305 MET D CA 1
ATOM 5079 C C . MET D 2 96 ? 95.798 -65.711 -15.199 1.00 60.46 305 MET D C 1
ATOM 5080 O O . MET D 2 96 ? 95.274 -64.726 -15.723 1.00 65.89 305 MET D O 1
ATOM 5085 N N . GLN D 2 97 ? 96.886 -65.611 -14.428 1.00 68.58 306 GLN D N 1
ATOM 5086 C CA . GLN D 2 97 ? 97.441 -64.300 -14.086 1.00 67.11 306 GLN D CA 1
ATOM 5087 C C . GLN D 2 97 ? 98.081 -63.628 -15.297 1.00 68.38 306 GLN D C 1
ATOM 5088 O O . GLN D 2 97 ? 97.966 -62.406 -15.466 1.00 70.84 306 GLN D O 1
ATOM 5094 N N . SER D 2 98 ? 98.759 -64.407 -16.146 1.00 64.68 307 SER D N 1
ATOM 5095 C CA . SER D 2 98 ? 99.229 -63.919 -17.444 1.00 63.93 307 SER D CA 1
ATOM 5096 C C . SER D 2 98 ? 98.189 -63.046 -18.146 1.00 71.67 307 SER D C 1
ATOM 5097 O O . SER D 2 98 ? 98.477 -61.922 -18.583 1.00 67.00 307 SER D O 1
ATOM 5100 N N . GLY D 2 99 ? 96.955 -63.545 -18.216 1.00 69.86 308 GLY D N 1
ATOM 5101 C CA . GLY D 2 99 ? 95.958 -63.045 -19.127 1.00 63.62 308 GLY D CA 1
ATOM 5102 C C . GLY D 2 99 ? 95.791 -63.903 -20.360 1.00 66.81 308 GLY D C 1
ATOM 5103 O O . GLY D 2 99 ? 94.864 -63.660 -21.140 1.00 73.70 308 GLY D O 1
ATOM 5104 N N . GLU D 2 100 ? 96.652 -64.910 -20.549 1.00 62.68 309 GLU D N 1
ATOM 5105 C CA . GLU D 2 100 ? 96.582 -65.717 -21.764 1.00 67.88 309 GLU D CA 1
ATOM 5106 C C . GLU D 2 100 ? 95.385 -66.672 -21.743 1.00 70.85 309 GLU D C 1
ATOM 5107 O O . GLU D 2 100 ? 94.886 -67.046 -22.811 1.00 76.22 309 GLU D O 1
ATOM 5109 N N . MET D 2 101 ? 94.930 -67.094 -20.553 1.00 67.06 310 MET D N 1
ATOM 5110 C CA . MET D 2 101 ? 93.651 -67.784 -20.362 1.00 61.91 310 MET D CA 1
ATOM 5111 C C . MET D 2 101 ? 92.694 -67.028 -19.455 1.00 66.22 310 MET D C 1
ATOM 5112 O O . MET D 2 101 ? 93.082 -66.430 -18.434 1.00 55.88 310 MET D O 1
ATOM 5117 N N . GLU D 2 102 ? 91.420 -67.142 -19.817 1.00 67.83 311 GLU D N 1
ATOM 5118 C CA . GLU D 2 102 ? 90.327 -66.700 -18.979 1.00 62.62 311 GLU D CA 1
ATOM 5119 C C . GLU D 2 102 ? 89.911 -67.865 -18.101 1.00 59.17 311 GLU D C 1
ATOM 5120 O O . GLU D 2 102 ? 89.802 -69.003 -18.572 1.00 56.57 311 GLU D O 1
ATOM 5126 N N . VAL D 2 103 ? 89.719 -67.589 -16.818 1.00 54.24 312 VAL D N 1
ATOM 5127 C CA . VAL D 2 103 ? 89.341 -68.617 -15.865 1.00 53.48 312 VAL D CA 1
ATOM 5128 C C . VAL D 2 103 ? 88.127 -68.119 -15.083 1.00 56.16 312 VAL D C 1
ATOM 5129 O O . VAL D 2 103 ? 88.189 -67.059 -14.443 1.00 55.88 312 VAL D O 1
ATOM 5133 N N . GLU D 2 104 ? 87.012 -68.861 -15.168 1.00 50.11 313 GLU D N 1
ATOM 5134 C CA . GLU D 2 104 ? 85.891 -68.715 -14.239 1.00 52.21 313 GLU D CA 1
ATOM 5135 C C . GLU D 2 104 ? 85.971 -69.850 -13.227 1.00 55.97 313 GLU D C 1
ATOM 5136 O O . GLU D 2 104 ? 85.919 -71.034 -13.602 1.00 52.12 313 GLU D O 1
ATOM 5142 N N . LEU D 2 105 ? 86.093 -69.490 -11.954 1.00 50.71 314 LEU D N 1
ATOM 5143 C CA . LEU D 2 105 ? 86.127 -70.460 -10.874 1.00 53.09 314 LEU D CA 1
ATOM 5144 C C . LEU D 2 105 ? 84.739 -70.599 -10.244 1.00 52.13 314 LEU D C 1
ATOM 5145 O O . LEU D 2 105 ? 84.213 -69.648 -9.652 1.00 54.77 314 LEU D O 1
ATOM 5150 N N . VAL D 2 106 ? 84.177 -71.802 -10.341 1.00 48.79 315 VAL D N 1
ATOM 5151 C CA . VAL D 2 106 ? 82.795 -72.104 -9.990 1.00 47.54 315 VAL D CA 1
ATOM 5152 C C . VAL D 2 106 ? 82.785 -73.111 -8.846 1.00 44.21 315 VAL D C 1
ATOM 5153 O O . VAL D 2 106 ? 83.374 -74.186 -8.969 1.00 42.63 315 VAL D O 1
ATOM 5157 N N . PRO D 2 107 ? 82.138 -72.815 -7.721 1.00 40.53 316 PRO D N 1
ATOM 5158 C CA . PRO D 2 107 ? 82.070 -73.799 -6.639 1.00 40.76 316 PRO D CA 1
ATOM 5159 C C . PRO D 2 107 ? 81.514 -75.118 -7.142 1.00 44.11 316 PRO D C 1
ATOM 5160 O O . PRO D 2 107 ? 80.553 -75.169 -7.910 1.00 46.61 316 PRO D O 1
ATOM 5164 N N . GLN D 2 108 ? 82.136 -76.193 -6.686 1.00 47.95 317 GLN D N 1
ATOM 5165 C CA . GLN D 2 108 ? 81.930 -77.491 -7.302 1.00 47.60 317 GLN D CA 1
ATOM 5166 C C . GLN D 2 108 ? 80.472 -77.923 -7.242 1.00 45.77 317 GLN D C 1
ATOM 5167 O O . GLN D 2 108 ? 79.948 -78.477 -8.208 1.00 47.57 317 GLN D O 1
ATOM 5173 N N . GLY D 2 109 ? 79.802 -77.694 -6.118 1.00 45.36 318 GLY D N 1
ATOM 5174 C CA . GLY D 2 109 ? 78.378 -77.978 -6.065 1.00 44.75 318 GLY D CA 1
ATOM 5175 C C . GLY D 2 109 ? 77.596 -77.158 -7.073 1.00 47.48 318 GLY D C 1
ATOM 5176 O O . GLY D 2 109 ? 76.678 -77.666 -7.720 1.00 44.85 318 GLY D O 1
ATOM 5177 N N . THR D 2 110 ? 77.959 -75.880 -7.226 1.00 44.51 319 THR D N 1
ATOM 5178 C CA . THR D 2 110 ? 77.282 -75.028 -8.194 1.00 40.54 319 THR D CA 1
ATOM 5179 C C . THR D 2 110 ? 77.524 -75.548 -9.600 1.00 43.67 319 THR D C 1
ATOM 5180 O O . THR D 2 110 ? 76.586 -75.705 -10.392 1.00 45.10 319 THR D O 1
ATOM 5184 N N . LEU D 2 111 ? 78.782 -75.852 -9.922 1.00 47.68 320 LEU D N 1
ATOM 5185 C CA . LEU D 2 111 ? 79.092 -76.306 -11.273 1.00 44.75 320 LEU D CA 1
ATOM 5186 C C . LEU D 2 111 ? 78.375 -77.616 -11.600 1.00 43.01 320 LEU D C 1
ATOM 5187 O O . LEU D 2 111 ? 77.983 -77.834 -12.754 1.00 42.44 320 LEU D O 1
ATOM 5192 N N . ALA D 2 112 ? 78.157 -78.484 -10.606 1.00 41.10 321 ALA D N 1
ATOM 5193 C CA . ALA D 2 112 ? 77.339 -79.669 -10.860 1.00 40.30 321 ALA D CA 1
ATOM 5194 C C . ALA D 2 112 ? 75.931 -79.262 -11.267 1.00 43.88 321 ALA D C 1
ATOM 5195 O O . ALA D 2 112 ? 75.447 -79.646 -12.343 1.00 38.61 321 ALA D O 1
ATOM 5197 N N . GLU D 2 113 ? 75.290 -78.419 -10.445 1.00 42.17 322 GLU D N 1
ATOM 5198 C CA . GLU D 2 113 ? 73.945 -77.941 -10.740 1.00 36.23 322 GLU D CA 1
ATOM 5199 C C . GLU D 2 113 ? 73.884 -77.135 -12.032 1.00 39.27 322 GLU D C 1
ATOM 5200 O O . GLU D 2 113 ? 72.891 -77.208 -12.766 1.00 39.45 322 GLU D O 1
ATOM 5206 N N . ARG D 2 114 ? 74.915 -76.344 -12.328 1.00 37.26 323 ARG D N 1
ATOM 5207 C CA . ARG D 2 114 ? 74.835 -75.531 -13.535 1.00 37.26 323 ARG D CA 1
ATOM 5208 C C . ARG D 2 114 ? 74.913 -76.388 -14.794 1.00 43.66 323 ARG D C 1
ATOM 5209 O O . ARG D 2 114 ? 74.298 -76.048 -15.811 1.00 42.34 323 ARG D O 1
ATOM 5217 N N . VAL D 2 115 ? 75.660 -77.496 -14.753 1.00 45.48 324 VAL D N 1
ATOM 5218 C CA . VAL D 2 115 ? 75.689 -78.403 -15.898 1.00 40.06 324 VAL D CA 1
ATOM 5219 C C . VAL D 2 115 ? 74.381 -79.179 -15.976 1.00 39.16 324 VAL D C 1
ATOM 5220 O O . VAL D 2 115 ? 73.735 -79.213 -17.026 1.00 37.49 324 VAL D O 1
ATOM 5224 N N . ARG D 2 116 ? 73.966 -79.796 -14.855 1.00 40.22 325 ARG D N 1
ATOM 5225 C CA . ARG D 2 116 ? 72.666 -80.461 -14.785 1.00 35.86 325 ARG D CA 1
ATOM 5226 C C . ARG D 2 116 ? 71.564 -79.581 -15.359 1.00 41.73 325 ARG D C 1
ATOM 5227 O O . ARG D 2 116 ? 70.716 -80.060 -16.117 1.00 43.99 325 ARG D O 1
ATOM 5235 N N . ALA D 2 117 ? 71.581 -78.282 -15.038 1.00 40.19 326 ALA D N 1
ATOM 5236 C CA . ALA D 2 117 ? 70.542 -77.375 -15.514 1.00 40.22 326 ALA D CA 1
ATOM 5237 C C . ALA D 2 117 ? 70.481 -77.334 -17.044 1.00 43.30 326 ALA D C 1
ATOM 5238 O O . ALA D 2 117 ? 69.395 -77.403 -17.632 1.00 45.89 326 ALA D O 1
ATOM 5240 N N . ALA D 2 118 ? 71.633 -77.221 -17.712 1.00 38.95 327 ALA D N 1
ATOM 5241 C CA . ALA D 2 118 ? 71.634 -77.310 -19.171 1.00 43.16 327 ALA D CA 1
ATOM 5242 C C . ALA D 2 118 ? 71.051 -78.647 -19.659 1.00 45.42 327 ALA D C 1
ATOM 5243 O O . ALA D 2 118 ? 70.232 -78.682 -20.588 1.00 44.70 327 ALA D O 1
ATOM 5245 N N . GLY D 2 119 ? 71.442 -79.756 -19.031 1.00 39.71 328 GLY D N 1
ATOM 5246 C CA . GLY D 2 119 ? 70.975 -81.046 -19.495 1.00 40.48 328 GLY D CA 1
ATOM 5247 C C . GLY D 2 119 ? 69.504 -81.276 -19.212 1.00 48.45 328 GLY D C 1
ATOM 5248 O O . GLY D 2 119 ? 68.805 -81.922 -19.993 1.00 49.67 328 GLY D O 1
ATOM 5249 N N . TYR D 2 120 ? 69.012 -80.758 -18.093 1.00 47.29 329 TYR D N 1
ATOM 5250 C CA . TYR D 2 120 ? 67.675 -81.083 -17.627 1.00 42.89 329 TYR D CA 1
ATOM 5251 C C . TYR D 2 120 ? 66.650 -80.020 -18.017 1.00 45.04 329 TYR D C 1
ATOM 5252 O O . TYR D 2 120 ? 65.503 -80.068 -17.550 1.00 41.73 329 TYR D O 1
ATOM 5261 N N . GLY D 2 121 ? 67.036 -79.071 -18.865 1.00 40.73 330 GLY D N 1
ATOM 5262 C CA . GLY D 2 121 ? 66.112 -78.076 -19.345 1.00 38.62 330 GLY D CA 1
ATOM 5263 C C . GLY D 2 121 ? 65.771 -76.954 -18.386 1.00 43.60 330 GLY D C 1
ATOM 5264 O O . GLY D 2 121 ? 64.875 -76.160 -18.690 1.00 47.45 330 GLY D O 1
ATOM 5265 N N . LEU D 2 122 ? 66.448 -76.847 -17.248 1.00 41.63 331 LEU D N 1
ATOM 5266 C CA . LEU D 2 122 ? 66.164 -75.774 -16.303 1.00 38.94 331 LEU D CA 1
ATOM 5267 C C . LEU D 2 122 ? 66.797 -74.467 -16.767 1.00 41.29 331 LEU D C 1
ATOM 5268 O O . LEU D 2 122 ? 67.784 -74.456 -17.502 1.00 41.28 331 LEU D O 1
ATOM 5273 N N . GLY D 2 123 ? 66.200 -73.357 -16.358 1.00 41.96 332 GLY D N 1
ATOM 5274 C CA . GLY D 2 123 ? 66.730 -72.064 -16.737 1.00 45.67 332 GLY D CA 1
ATOM 5275 C C . GLY D 2 123 ? 67.790 -71.491 -15.817 1.00 48.03 332 GLY D C 1
ATOM 5276 O O . GLY D 2 123 ? 68.340 -70.425 -16.101 1.00 52.13 332 GLY D O 1
ATOM 5277 N N . GLY D 2 124 ? 68.115 -72.192 -14.748 1.00 42.00 333 GLY D N 1
ATOM 5278 C CA . GLY D 2 124 ? 69.015 -71.714 -13.720 1.00 37.81 333 GLY D CA 1
ATOM 5279 C C . GLY D 2 124 ? 68.637 -72.377 -12.417 1.00 43.39 333 GLY D C 1
ATOM 5280 O O . GLY D 2 124 ? 67.569 -72.974 -12.292 1.00 38.82 333 GLY D O 1
ATOM 5281 N N . ILE D 2 125 ? 69.550 -72.298 -11.443 1.00 44.84 334 ILE D N 1
ATOM 5282 C CA . ILE D 2 125 ? 69.272 -72.805 -10.104 1.00 45.94 334 ILE D CA 1
ATOM 5283 C C . ILE D 2 125 ? 69.618 -71.715 -9.099 1.00 45.44 334 ILE D C 1
ATOM 5284 O O . ILE D 2 125 ? 70.378 -70.786 -9.398 1.00 43.02 334 ILE D O 1
ATOM 5289 N N . LEU D 2 126 ? 69.038 -71.845 -7.897 1.00 36.91 335 LEU D N 1
ATOM 5290 C CA . LEU D 2 126 ? 69.264 -70.927 -6.784 1.00 39.79 335 LEU D CA 1
ATOM 5291 C C . LEU D 2 126 ? 70.031 -71.644 -5.689 1.00 41.67 335 LEU D C 1
ATOM 5292 O O . LEU D 2 126 ? 69.505 -72.565 -5.057 1.00 42.23 335 LEU D O 1
ATOM 5297 N N . THR D 2 127 ? 71.254 -71.203 -5.436 1.00 44.43 336 THR D N 1
ATOM 5298 C CA . THR D 2 127 ? 72.040 -71.853 -4.402 1.00 45.80 336 THR D CA 1
ATOM 5299 C C . THR D 2 127 ? 72.547 -70.834 -3.388 1.00 40.11 336 THR D C 1
ATOM 5300 O O . THR D 2 127 ? 72.875 -69.707 -3.759 1.00 47.33 336 THR D O 1
ATOM 5304 N N . PRO D 2 128 ? 72.608 -71.183 -2.102 1.00 40.42 337 PRO D N 1
ATOM 5305 C CA . PRO D 2 128 ? 73.215 -70.259 -1.134 1.00 43.96 337 PRO D CA 1
ATOM 5306 C C . PRO D 2 128 ? 74.718 -70.187 -1.260 1.00 49.36 337 PRO D C 1
ATOM 5307 O O . PRO D 2 128 ? 75.327 -69.219 -0.785 1.00 51.94 337 PRO D O 1
ATOM 5311 N N . THR D 2 129 ? 75.328 -71.189 -1.878 1.00 48.21 338 THR D N 1
ATOM 5312 C CA . THR D 2 129 ? 76.772 -71.247 -2.002 1.00 44.62 338 THR D CA 1
ATOM 5313 C C . THR D 2 129 ? 77.280 -70.080 -2.825 1.00 43.98 338 THR D C 1
ATOM 5314 O O . THR D 2 129 ? 76.868 -69.890 -3.969 1.00 47.56 338 THR D O 1
ATOM 5318 N N . GLY D 2 130 ? 78.177 -69.293 -2.244 1.00 47.89 339 GLY D N 1
ATOM 5319 C CA . GLY D 2 130 ? 78.814 -68.194 -2.936 1.00 47.02 339 GLY D CA 1
ATOM 5320 C C . GLY D 2 130 ? 78.345 -66.840 -2.481 1.00 45.31 339 GLY D C 1
ATOM 5321 O O . GLY D 2 130 ? 78.962 -65.835 -2.844 1.00 49.79 339 GLY D O 1
ATOM 5322 N N . LEU D 2 131 ? 77.273 -66.782 -1.694 1.00 47.47 340 LEU D N 1
ATOM 5323 C CA . LEU D 2 131 ? 76.821 -65.505 -1.161 1.00 53.52 340 LEU D CA 1
ATOM 5324 C C . LEU D 2 131 ? 77.943 -64.828 -0.383 1.00 55.25 340 LEU D C 1
ATOM 5325 O O . LEU D 2 131 ? 78.676 -65.473 0.377 1.00 52.34 340 LEU D O 1
ATOM 5330 N N . GLY D 2 132 ? 78.073 -63.517 -0.583 1.00 52.06 341 GLY D N 1
ATOM 5331 C CA . GLY D 2 132 ? 79.037 -62.739 0.155 1.00 48.41 341 GLY D CA 1
ATOM 5332 C C . GLY D 2 132 ? 80.466 -62.977 -0.256 1.00 52.47 341 GLY D C 1
ATOM 5333 O O . GLY D 2 132 ? 81.380 -62.533 0.452 1.00 58.54 341 GLY D O 1
ATOM 5334 N N . THR D 2 133 ? 80.688 -63.685 -1.356 1.00 51.29 342 THR D N 1
ATOM 5335 C CA . THR D 2 133 ? 82.013 -63.971 -1.880 1.00 51.32 342 THR D CA 1
ATOM 5336 C C . THR D 2 133 ? 82.122 -63.304 -3.237 1.00 50.20 342 THR D C 1
ATOM 5337 O O . THR D 2 133 ? 81.209 -62.616 -3.679 1.00 56.15 342 THR D O 1
ATOM 5341 N N . ILE D 2 134 ? 83.249 -63.513 -3.914 1.00 56.43 343 ILE D N 1
ATOM 5342 C CA . ILE D 2 134 ? 83.361 -62.948 -5.254 1.00 60.85 343 ILE D CA 1
ATOM 5343 C C . ILE D 2 134 ? 82.606 -63.787 -6.266 1.00 58.17 343 ILE D C 1
ATOM 5344 O O . ILE D 2 134 ? 82.519 -63.394 -7.436 1.00 63.61 343 ILE D O 1
ATOM 5349 N N . VAL D 2 135 ? 82.040 -64.925 -5.851 1.00 52.49 344 VAL D N 1
ATOM 5350 C CA . VAL D 2 135 ? 81.171 -65.659 -6.767 1.00 58.95 344 VAL D CA 1
ATOM 5351 C C . VAL D 2 135 ? 79.885 -64.875 -7.003 1.00 58.82 344 VAL D C 1
ATOM 5352 O O . VAL D 2 135 ? 79.334 -64.867 -8.114 1.00 60.49 344 VAL D O 1
ATOM 5356 N N . GLN D 2 136 ? 79.418 -64.167 -5.975 1.00 54.23 345 GLN D N 1
ATOM 5357 C CA . GLN D 2 136 ? 78.213 -63.360 -6.093 1.00 54.15 345 GLN D CA 1
ATOM 5358 C C . GLN D 2 136 ? 78.336 -62.256 -7.151 1.00 53.75 345 GLN D C 1
ATOM 5359 O O . GLN D 2 136 ? 77.323 -61.815 -7.701 1.00 56.03 345 GLN D O 1
ATOM 5365 N N . GLU D 2 137 ? 79.551 -61.811 -7.471 1.00 60.75 346 GLU D N 1
ATOM 5366 C CA . GLU D 2 137 ? 79.717 -60.628 -8.320 1.00 63.50 346 GLU D CA 1
ATOM 5367 C C . GLU D 2 137 ? 79.054 -60.834 -9.681 1.00 56.54 346 GLU D C 1
ATOM 5368 O O . GLU D 2 137 ? 79.369 -61.792 -10.397 1.00 54.03 346 GLU D O 1
ATOM 5370 N N . GLY D 2 138 ? 78.131 -59.933 -10.019 1.00 53.94 347 GLY D N 1
ATOM 5371 C CA . GLY D 2 138 ? 77.437 -59.941 -11.300 1.00 56.68 347 GLY D CA 1
ATOM 5372 C C . GLY D 2 138 ? 76.419 -61.055 -11.460 1.00 62.35 347 GLY D C 1
ATOM 5373 O O . GLY D 2 138 ? 76.331 -61.663 -12.537 1.00 69.55 347 GLY D O 1
ATOM 5374 N N . LYS D 2 139 ? 75.661 -61.352 -10.408 1.00 50.33 348 LYS D N 1
ATOM 5375 C CA . LYS D 2 139 ? 74.701 -62.440 -10.422 1.00 51.17 348 LYS D CA 1
ATOM 5376 C C . LYS D 2 139 ? 73.449 -62.013 -9.673 1.00 56.06 348 LYS D C 1
ATOM 5377 O O . LYS D 2 139 ? 73.537 -61.307 -8.661 1.00 49.67 348 LYS D O 1
ATOM 5383 N N . GLN D 2 140 ? 72.288 -62.428 -10.186 1.00 57.25 349 GLN D N 1
ATOM 5384 C CA . GLN D 2 140 ? 71.022 -62.051 -9.570 1.00 52.41 349 GLN D CA 1
ATOM 5385 C C . GLN D 2 140 ? 70.899 -62.708 -8.210 1.00 51.26 349 GLN D C 1
ATOM 5386 O O . GLN D 2 140 ? 71.040 -63.930 -8.087 1.00 57.25 349 GLN D O 1
ATOM 5392 N N . ILE D 2 141 ? 70.640 -61.915 -7.186 1.00 43.07 350 ILE D N 1
ATOM 5393 C CA . ILE D 2 141 ? 70.297 -62.465 -5.887 1.00 44.79 350 ILE D CA 1
ATOM 5394 C C . ILE D 2 141 ? 68.777 -62.470 -5.789 1.00 54.48 350 ILE D C 1
ATOM 5395 O O . ILE D 2 141 ? 68.131 -61.443 -6.035 1.00 60.11 350 ILE D O 1
ATOM 5400 N N . ILE D 2 142 ? 68.202 -63.629 -5.475 1.00 45.82 351 ILE D N 1
ATOM 5401 C CA . ILE D 2 142 ? 66.763 -63.797 -5.319 1.00 42.62 351 ILE D CA 1
ATOM 5402 C C . ILE D 2 142 ? 66.530 -64.188 -3.868 1.00 49.57 351 ILE D C 1
ATOM 5403 O O . ILE D 2 142 ? 67.132 -65.158 -3.386 1.00 49.40 351 ILE D O 1
ATOM 5408 N N . ASN D 2 143 ? 65.675 -63.434 -3.166 1.00 52.92 352 ASN D N 1
ATOM 5409 C CA . ASN D 2 143 ? 65.177 -63.848 -1.852 1.00 51.53 352 ASN D CA 1
ATOM 5410 C C . ASN D 2 143 ? 63.950 -64.723 -2.068 1.00 54.22 352 ASN D C 1
ATOM 5411 O O . ASN D 2 143 ? 63.071 -64.365 -2.866 1.00 50.14 352 ASN D O 1
ATOM 5416 N N . VAL D 2 144 ? 63.888 -65.875 -1.381 1.00 48.76 353 VAL D N 1
ATOM 5417 C CA . VAL D 2 144 ? 62.716 -66.724 -1.579 1.00 55.82 353 VAL D CA 1
ATOM 5418 C C . VAL D 2 144 ? 61.786 -66.629 -0.363 1.00 65.32 353 VAL D C 1
ATOM 5419 O O . VAL D 2 144 ? 60.689 -66.048 -0.448 1.00 71.71 353 VAL D O 1
ATOM 5423 N N . ASP D 2 145 ? 62.198 -67.144 0.783 1.00 55.48 354 ASP D N 1
ATOM 5424 C CA . ASP D 2 145 ? 61.344 -67.072 1.952 1.00 53.43 354 ASP D CA 1
ATOM 5425 C C . ASP D 2 145 ? 62.239 -66.689 3.125 1.00 59.45 354 ASP D C 1
ATOM 5426 O O . ASP D 2 145 ? 62.509 -67.480 4.031 1.00 63.91 354 ASP D O 1
ATOM 5431 N N . GLY D 2 146 ? 62.728 -65.447 3.084 1.00 54.72 355 GLY D N 1
ATOM 5432 C CA . GLY D 2 146 ? 63.578 -64.919 4.119 1.00 59.87 355 GLY D CA 1
ATOM 5433 C C . GLY D 2 146 ? 65.067 -65.128 3.923 1.00 67.48 355 GLY D C 1
ATOM 5434 O O . GLY D 2 146 ? 65.859 -64.496 4.635 1.00 80.01 355 GLY D O 1
ATOM 5435 N N . LYS D 2 147 ? 65.476 -66.003 3.002 1.00 60.25 356 LYS D N 1
ATOM 5436 C CA . LYS D 2 147 ? 66.882 -66.279 2.733 1.00 53.02 356 LYS D CA 1
ATOM 5437 C C . LYS D 2 147 ? 67.204 -65.849 1.304 1.00 47.42 356 LYS D C 1
ATOM 5438 O O . LYS D 2 147 ? 66.373 -65.997 0.406 1.00 53.21 356 LYS D O 1
ATOM 5440 N N . ASP D 2 148 ? 68.386 -65.266 1.096 1.00 47.24 357 ASP D N 1
ATOM 5441 C CA . ASP D 2 148 ? 68.842 -64.904 -0.243 1.00 46.07 357 ASP D CA 1
ATOM 5442 C C . ASP D 2 148 ? 69.561 -66.081 -0.908 1.00 45.37 357 ASP D C 1
ATOM 5443 O O . ASP D 2 148 ? 69.989 -67.039 -0.255 1.00 46.27 357 ASP D O 1
ATOM 5448 N N . TYR D 2 149 ? 69.684 -65.999 -2.232 1.00 41.50 358 TYR D N 1
ATOM 5449 C CA . TYR D 2 149 ? 70.246 -67.080 -3.025 1.00 42.57 358 TYR D CA 1
ATOM 5450 C C . TYR D 2 149 ? 70.859 -66.495 -4.285 1.00 48.09 358 TYR D C 1
ATOM 5451 O O . TYR D 2 149 ? 70.361 -65.507 -4.835 1.00 50.84 358 TYR D O 1
ATOM 5460 N N . LEU D 2 150 ? 71.923 -67.138 -4.756 1.00 46.61 359 LEU D N 1
ATOM 5461 C CA . LEU D 2 150 ? 72.516 -66.802 -6.042 1.00 49.04 359 LEU D CA 1
ATOM 5462 C C . LEU D 2 150 ? 71.776 -67.519 -7.156 1.00 46.07 359 LEU D C 1
ATOM 5463 O O . LEU D 2 150 ? 71.465 -68.707 -7.041 1.00 46.73 359 LEU D O 1
ATOM 5468 N N . LEU D 2 151 ? 71.503 -66.793 -8.232 1.00 42.34 360 LEU D N 1
ATOM 5469 C CA . LEU D 2 151 ? 70.980 -67.392 -9.450 1.00 43.30 360 LEU D CA 1
ATOM 5470 C C . LEU D 2 151 ? 72.172 -67.828 -10.291 1.00 49.08 360 LEU D C 1
ATOM 5471 O O . LEU D 2 151 ? 72.942 -66.985 -10.775 1.00 51.07 360 LEU D O 1
ATOM 5476 N N . GLU D 2 152 ? 72.331 -69.138 -10.468 1.00 42.41 361 GLU D N 1
ATOM 5477 C CA . GLU D 2 152 ? 73.416 -69.678 -11.271 1.00 42.26 361 GLU D CA 1
ATOM 5478 C C . GLU D 2 152 ? 72.844 -70.277 -12.552 1.00 41.05 361 GLU D C 1
ATOM 5479 O O . GLU D 2 152 ? 71.864 -71.028 -12.503 1.00 48.66 361 GLU D O 1
ATOM 5485 N N . LYS D 2 153 ? 73.458 -69.915 -13.726 1.00 35.68 362 LYS D N 1
ATOM 5486 C CA . LYS D 2 153 ? 72.860 -70.162 -15.029 1.00 41.57 362 LYS D CA 1
ATOM 5487 C C . LYS D 2 153 ? 73.338 -71.482 -15.619 1.00 43.08 362 LYS D C 1
ATOM 5488 O O . LYS D 2 153 ? 74.422 -71.962 -15.289 1.00 46.87 362 LYS D O 1
ATOM 5494 N N . PRO D 2 154 ? 72.544 -72.085 -16.494 1.00 45.59 363 PRO D N 1
ATOM 5495 C CA . PRO D 2 154 ? 72.947 -73.350 -17.105 1.00 42.63 363 PRO D CA 1
ATOM 5496 C C . PRO D 2 154 ? 74.174 -73.162 -17.969 1.00 46.34 363 PRO D C 1
ATOM 5497 O O . PRO D 2 154 ? 74.439 -72.072 -18.483 1.00 50.09 363 PRO D O 1
ATOM 5501 N N . ILE D 2 155 ? 74.925 -74.248 -18.126 1.00 45.64 364 ILE D N 1
ATOM 5502 C CA . ILE D 2 155 ? 76.136 -74.263 -18.949 1.00 42.55 364 ILE D CA 1
ATOM 5503 C C . ILE D 2 155 ? 75.942 -75.359 -19.987 1.00 45.79 364 ILE D C 1
ATOM 5504 O O . ILE D 2 155 ? 76.299 -76.522 -19.768 1.00 48.51 364 ILE D O 1
ATOM 5509 N N . LYS D 2 156 ? 75.364 -75.002 -21.129 1.00 44.41 365 LYS D N 1
ATOM 5510 C CA . LYS D 2 156 ? 75.273 -75.940 -22.239 1.00 48.14 365 LYS D CA 1
ATOM 5511 C C . LYS D 2 156 ? 76.607 -75.991 -22.981 1.00 47.25 365 LYS D C 1
ATOM 5512 O O . LYS D 2 156 ? 77.373 -75.027 -22.978 1.00 46.27 365 LYS D O 1
ATOM 5518 N N . ALA D 2 157 ? 76.903 -77.130 -23.603 1.00 50.80 366 ALA D N 1
ATOM 5519 C CA . ALA D 2 157 ? 78.155 -77.269 -24.339 1.00 47.65 366 ALA D CA 1
ATOM 5520 C C . ALA D 2 157 ? 77.910 -77.853 -25.725 1.00 48.14 366 ALA D C 1
ATOM 5521 O O . ALA D 2 157 ? 76.924 -78.552 -25.980 1.00 44.92 366 ALA D O 1
ATOM 5523 N N . ASP D 2 158 ? 78.848 -77.546 -26.620 1.00 47.67 367 ASP D N 1
ATOM 5524 C CA . ASP D 2 158 ? 78.842 -78.117 -27.960 1.00 43.10 367 ASP D CA 1
ATOM 5525 C C . ASP D 2 158 ? 79.109 -79.613 -27.921 1.00 51.39 367 ASP D C 1
ATOM 5526 O O . ASP D 2 158 ? 78.361 -80.406 -28.508 1.00 56.17 367 ASP D O 1
ATOM 5531 N N . VAL D 2 159 ? 80.171 -80.021 -27.239 1.00 49.92 368 VAL D N 1
ATOM 5532 C CA . VAL D 2 159 ? 80.514 -81.429 -27.135 1.00 51.73 368 VAL D CA 1
ATOM 5533 C C . VAL D 2 159 ? 80.785 -81.753 -25.678 1.00 47.67 368 VAL D C 1
ATOM 5534 O O . VAL D 2 159 ? 81.261 -80.899 -24.922 1.00 46.34 368 VAL D O 1
ATOM 5538 N N . ALA D 2 160 ? 80.410 -82.963 -25.277 1.00 45.30 369 ALA D N 1
ATOM 5539 C CA . ALA D 2 160 ? 80.839 -83.563 -24.029 1.00 47.43 369 ALA D CA 1
ATOM 5540 C C . ALA D 2 160 ? 81.760 -84.731 -24.357 1.00 56.70 369 ALA D C 1
ATOM 5541 O O . ALA D 2 160 ? 81.405 -85.602 -25.166 1.00 52.63 369 ALA D O 1
ATOM 5543 N N . LEU D 2 161 ? 82.952 -84.724 -23.752 1.00 54.52 370 LEU D N 1
ATOM 5544 C CA . LEU D 2 161 ? 83.897 -85.835 -23.809 1.00 51.70 370 LEU D CA 1
ATOM 5545 C C . LEU D 2 161 ? 83.850 -86.524 -22.459 1.00 52.10 370 LEU D C 1
ATOM 5546 O O . LEU D 2 161 ? 84.235 -85.927 -21.447 1.00 50.38 370 LEU D O 1
ATOM 5551 N N . ILE D 2 162 ? 83.384 -87.770 -22.434 1.00 46.02 371 ILE D N 1
ATOM 5552 C CA . ILE D 2 162 ? 83.207 -88.459 -21.170 1.00 54.25 371 ILE D CA 1
ATOM 5553 C C . ILE D 2 162 ? 83.892 -89.820 -21.222 1.00 59.01 371 ILE D C 1
ATOM 5554 O O . ILE D 2 162 ? 84.330 -90.287 -22.273 1.00 53.01 371 ILE D O 1
ATOM 5559 N N . PHE D 2 163 ? 83.981 -90.445 -20.044 1.00 58.19 372 PHE D N 1
ATOM 5560 C CA . PHE D 2 163 ? 84.695 -91.691 -19.835 1.00 53.93 372 PHE D CA 1
ATOM 5561 C C . PHE D 2 163 ? 83.751 -92.678 -19.180 1.00 55.15 372 PHE D C 1
ATOM 5562 O O . PHE D 2 163 ? 83.057 -92.333 -18.223 1.00 59.99 372 PHE D O 1
ATOM 5570 N N . GLY D 2 164 ? 83.732 -93.892 -19.683 1.00 52.29 373 GLY D N 1
ATOM 5571 C CA . GLY D 2 164 ? 82.927 -94.944 -19.094 1.00 50.92 373 GLY D CA 1
ATOM 5572 C C . GLY D 2 164 ? 83.768 -96.175 -18.858 1.00 56.84 373 GLY D C 1
ATOM 5573 O O . GLY D 2 164 ? 84.669 -96.480 -19.628 1.00 60.17 373 GLY D O 1
ATOM 5574 N N . THR D 2 165 ? 83.473 -96.866 -17.770 1.00 61.05 374 THR D N 1
ATOM 5575 C CA . THR D 2 165 ? 84.221 -98.063 -17.418 1.00 61.08 374 THR D CA 1
ATOM 5576 C C . THR D 2 165 ? 83.760 -99.257 -18.245 1.00 62.03 374 THR D C 1
ATOM 5577 O O . THR D 2 165 ? 84.574 -100.088 -18.662 1.00 61.42 374 THR D O 1
ATOM 5581 N N . LYS D 2 166 ? 82.460 -99.333 -18.506 1.00 60.86 375 LYS D N 1
ATOM 5582 C CA . LYS D 2 166 ? 81.875 -100.284 -19.435 1.00 60.34 375 LYS D CA 1
ATOM 5583 C C . LYS D 2 166 ? 80.804 -99.549 -20.228 1.00 61.49 375 LYS D C 1
ATOM 5584 O O . LYS D 2 166 ? 80.052 -98.754 -19.662 1.00 63.93 375 LYS D O 1
ATOM 5590 N N . VAL D 2 167 ? 80.770 -99.774 -21.540 1.00 67.51 376 VAL D N 1
ATOM 5591 C CA . VAL D 2 167 ? 79.835 -99.110 -22.447 1.00 59.08 376 VAL D CA 1
ATOM 5592 C C . VAL D 2 167 ? 79.320 -100.156 -23.420 1.00 59.21 376 VAL D C 1
ATOM 5593 O O . VAL D 2 167 ? 80.081 -100.620 -24.275 1.00 62.93 376 VAL D O 1
ATOM 5597 N N . ASP D 2 168 ? 78.035 -100.507 -23.322 1.00 56.85 377 ASP D N 1
ATOM 5598 C CA . ASP D 2 168 ? 77.482 -101.439 -24.293 1.00 56.45 377 ASP D CA 1
ATOM 5599 C C . ASP D 2 168 ? 77.337 -100.749 -25.655 1.00 58.70 377 ASP D C 1
ATOM 5600 O O . ASP D 2 168 ? 77.503 -99.532 -25.777 1.00 59.41 377 ASP D O 1
ATOM 5605 N N . GLU D 2 169 ? 77.062 -101.550 -26.699 1.00 60.60 378 GLU D N 1
ATOM 5606 C CA . GLU D 2 169 ? 77.109 -101.032 -28.071 1.00 61.74 378 GLU D CA 1
ATOM 5607 C C . GLU D 2 169 ? 76.081 -99.940 -28.308 1.00 60.50 378 GLU D C 1
ATOM 5608 O O . GLU D 2 169 ? 76.280 -99.080 -29.175 1.00 60.21 378 GLU D O 1
ATOM 5614 N N . LEU D 2 170 ? 74.969 -99.969 -27.570 1.00 60.36 379 LEU D N 1
ATOM 5615 C CA . LEU D 2 170 ? 73.950 -98.944 -27.745 1.00 58.80 379 LEU D CA 1
ATOM 5616 C C . LEU D 2 170 ? 74.430 -97.586 -27.244 1.00 58.18 379 LEU D C 1
ATOM 5617 O O . LEU D 2 170 ? 73.987 -96.542 -27.746 1.00 53.72 379 LEU D O 1
ATOM 5622 N N . GLY D 2 171 ? 75.344 -97.576 -26.273 1.00 56.48 380 GLY D N 1
ATOM 5623 C CA . GLY D 2 171 ? 75.802 -96.345 -25.656 1.00 56.02 380 GLY D CA 1
ATOM 5624 C C . GLY D 2 171 ? 75.454 -96.217 -24.190 1.00 51.40 380 GLY D C 1
ATOM 5625 O O . GLY D 2 171 ? 75.707 -95.160 -23.610 1.00 51.57 380 GLY D O 1
ATOM 5626 N N . ASN D 2 172 ? 74.846 -97.238 -23.585 1.00 49.83 381 ASN D N 1
ATOM 5627 C CA . ASN D 2 172 ? 74.645 -97.247 -22.148 1.00 48.13 381 ASN D CA 1
ATOM 5628 C C . ASN D 2 172 ? 76.000 -97.295 -21.466 1.00 53.36 381 ASN D C 1
ATOM 5629 O O . ASN D 2 172 ? 76.859 -98.098 -21.832 1.00 60.21 381 ASN D O 1
ATOM 5634 N N . VAL D 2 173 ? 76.205 -96.421 -20.484 1.00 52.24 382 VAL D N 1
ATOM 5635 C CA . VAL D 2 173 ? 77.505 -96.256 -19.849 1.00 50.25 382 VAL D CA 1
ATOM 5636 C C . VAL D 2 173 ? 77.420 -96.642 -18.379 1.00 52.23 382 VAL D C 1
ATOM 5637 O O . VAL D 2 173 ? 76.407 -96.401 -17.714 1.00 52.88 382 VAL D O 1
ATOM 5641 N N . ILE D 2 174 ? 78.478 -97.281 -17.887 1.00 56.51 383 ILE D N 1
ATOM 5642 C CA . ILE D 2 174 ? 78.728 -97.448 -16.461 1.00 50.63 383 ILE D CA 1
ATOM 5643 C C . ILE D 2 174 ? 80.037 -96.748 -16.161 1.00 52.19 383 ILE D C 1
ATOM 5644 O O . ILE D 2 174 ? 81.008 -96.901 -16.913 1.00 54.75 383 ILE D O 1
ATOM 5649 N N . CYS D 2 175 ? 80.043 -95.929 -15.107 1.00 53.56 384 CYS D N 1
ATOM 5650 C CA . CYS D 2 175 ? 81.249 -95.298 -14.554 1.00 53.64 384 CYS D CA 1
ATOM 5651 C C . CYS D 2 175 ? 81.468 -95.880 -13.170 1.00 57.24 384 CYS D C 1
ATOM 5652 O O . CYS D 2 175 ? 80.926 -95.357 -12.192 1.00 59.51 384 CYS D O 1
ATOM 5655 N N . GLU D 2 176 ? 82.243 -96.963 -13.088 1.00 56.39 385 GLU D N 1
ATOM 5656 C CA . GLU D 2 176 ? 82.424 -97.649 -11.821 1.00 54.87 385 GLU D CA 1
ATOM 5657 C C . GLU D 2 176 ? 83.120 -96.724 -10.823 1.00 54.99 385 GLU D C 1
ATOM 5658 O O . GLU D 2 176 ? 83.707 -95.696 -11.197 1.00 51.31 385 GLU D O 1
ATOM 5660 N N . LYS D 2 177 ? 82.995 -97.079 -9.533 1.00 50.98 386 LYS D N 1
ATOM 5661 C CA . LYS D 2 177 ? 83.691 -96.443 -8.391 1.00 58.35 386 LYS D CA 1
ATOM 5662 C C . LYS D 2 177 ? 83.557 -94.917 -8.508 1.00 58.24 386 LYS D C 1
ATOM 5663 O O . LYS D 2 177 ? 82.442 -94.421 -8.721 1.00 56.15 386 LYS D O 1
ATOM 5665 N N . THR D 2 178 ? 84.633 -94.134 -8.372 1.00 53.68 387 THR D N 1
ATOM 5666 C CA . THR D 2 178 ? 84.514 -92.678 -8.360 1.00 55.38 387 THR D CA 1
ATOM 5667 C C . THR D 2 178 ? 84.857 -92.047 -9.706 1.00 58.63 387 THR D C 1
ATOM 5668 O O . THR D 2 178 ? 85.299 -90.892 -9.756 1.00 52.10 387 THR D O 1
ATOM 5672 N N . THR D 2 179 ? 84.643 -92.778 -10.803 1.00 60.89 388 THR D N 1
ATOM 5673 C CA . THR D 2 179 ? 84.789 -92.189 -12.132 1.00 60.16 388 THR D CA 1
ATOM 5674 C C . THR D 2 179 ? 83.531 -91.458 -12.572 1.00 53.73 388 THR D C 1
ATOM 5675 O O . THR D 2 179 ? 83.595 -90.642 -13.492 1.00 58.30 388 THR D O 1
ATOM 5679 N N . LYS D 2 180 ? 82.389 -91.750 -11.959 1.00 56.81 389 LYS D N 1
ATOM 5680 C CA . LYS D 2 180 ? 81.200 -90.920 -12.113 1.00 48.25 389 LYS D CA 1
ATOM 5681 C C . LYS D 2 180 ? 81.357 -89.749 -11.156 1.00 63.35 389 LYS D C 1
ATOM 5682 O O . LYS D 2 180 ? 81.185 -89.881 -9.933 1.00 70.80 389 LYS D O 1
ATOM 5688 N N . ASN D 2 181 ? 81.770 -88.617 -11.702 1.00 50.93 390 ASN D N 1
ATOM 5689 C CA . ASN D 2 181 ? 81.668 -87.361 -10.980 1.00 49.23 390 ASN D CA 1
ATOM 5690 C C . ASN D 2 181 ? 80.780 -86.478 -11.843 1.00 51.52 390 ASN D C 1
ATOM 5691 O O . ASN D 2 181 ? 79.565 -86.467 -11.645 1.00 47.99 390 ASN D O 1
ATOM 5696 N N . PHE D 2 182 ? 81.343 -85.829 -12.868 1.00 49.87 391 PHE D N 1
ATOM 5697 C CA . PHE D 2 182 ? 80.561 -84.980 -13.752 1.00 44.09 391 PHE D CA 1
ATOM 5698 C C . PHE D 2 182 ? 80.081 -85.676 -15.005 1.00 48.92 391 PHE D C 1
ATOM 5699 O O . PHE D 2 182 ? 79.245 -85.099 -15.705 1.00 48.16 391 PHE D O 1
ATOM 5707 N N . ASN D 2 183 ? 80.577 -86.889 -15.302 1.00 48.06 392 ASN D N 1
ATOM 5708 C CA . ASN D 2 183 ? 80.204 -87.581 -16.541 1.00 45.88 392 ASN D CA 1
ATOM 5709 C C . ASN D 2 183 ? 78.693 -87.778 -16.685 1.00 47.71 392 ASN D C 1
ATOM 5710 O O . ASN D 2 183 ? 78.143 -87.368 -17.725 1.00 48.54 392 ASN D O 1
ATOM 5715 N N . PRO D 2 184 ? 77.966 -88.375 -15.730 1.00 41.75 393 PRO D N 1
ATOM 5716 C CA . PRO D 2 184 ? 76.527 -88.578 -15.959 1.00 43.50 393 PRO D CA 1
ATOM 5717 C C . PRO D 2 184 ? 75.780 -87.286 -16.113 1.00 50.19 393 PRO D C 1
ATOM 5718 O O . PRO D 2 184 ? 74.694 -87.280 -16.700 1.00 57.98 393 PRO D O 1
ATOM 5722 N N . LEU D 2 185 ? 76.328 -86.187 -15.596 1.00 48.08 394 LEU D N 1
ATOM 5723 C CA . LEU D 2 185 ? 75.776 -84.864 -15.847 1.00 45.19 394 LEU D CA 1
ATOM 5724 C C . LEU D 2 185 ? 76.158 -84.359 -17.229 1.00 46.40 394 LEU D C 1
ATOM 5725 O O . LEU D 2 185 ? 75.280 -84.006 -18.019 1.00 48.03 394 LEU D O 1
ATOM 5730 N N . MET D 2 186 ? 77.467 -84.303 -17.536 1.00 45.87 395 MET D N 1
ATOM 5731 C CA . MET D 2 186 ? 77.884 -83.649 -18.776 1.00 44.23 395 MET D CA 1
ATOM 5732 C C . MET D 2 186 ? 77.306 -84.355 -19.996 1.00 44.69 395 MET D C 1
ATOM 5733 O O . MET D 2 186 ? 76.990 -83.698 -20.993 1.00 49.24 395 MET D O 1
ATOM 5738 N N . ALA D 2 187 ? 77.097 -85.673 -19.925 1.00 43.60 396 ALA D N 1
ATOM 5739 C CA . ALA D 2 187 ? 76.510 -86.399 -21.050 1.00 44.38 396 ALA D CA 1
ATOM 5740 C C . ALA D 2 187 ? 75.116 -85.900 -21.420 1.00 44.44 396 ALA D C 1
ATOM 5741 O O . ALA D 2 187 ? 74.663 -86.162 -22.538 1.00 50.27 396 ALA D O 1
ATOM 5743 N N . THR D 2 188 ? 74.418 -85.198 -20.523 1.00 45.95 397 THR D N 1
ATOM 5744 C CA . THR D 2 188 ? 73.079 -84.695 -20.827 1.00 45.32 397 THR D CA 1
ATOM 5745 C C . THR D 2 188 ? 73.078 -83.249 -21.296 1.00 46.30 397 THR D C 1
ATOM 5746 O O . THR D 2 188 ? 72.040 -82.773 -21.775 1.00 45.70 397 THR D O 1
ATOM 5750 N N . ALA D 2 189 ? 74.212 -82.555 -21.201 1.00 40.43 398 ALA D N 1
ATOM 5751 C CA . ALA D 2 189 ? 74.252 -81.104 -21.303 1.00 40.60 398 ALA D CA 1
ATOM 5752 C C . ALA D 2 189 ? 75.025 -80.626 -22.519 1.00 46.88 398 ALA D C 1
ATOM 5753 O O . ALA D 2 189 ? 75.536 -79.494 -22.530 1.00 48.84 398 ALA D O 1
ATOM 5755 N N . ALA D 2 190 ? 75.123 -81.463 -23.542 1.00 47.31 399 ALA D N 1
ATOM 5756 C CA . ALA D 2 190 ? 75.915 -81.138 -24.711 1.00 46.77 399 ALA D CA 1
ATOM 5757 C C . ALA D 2 190 ? 75.196 -81.626 -25.956 1.00 46.60 399 ALA D C 1
ATOM 5758 O O . ALA D 2 190 ? 74.500 -82.645 -25.920 1.00 48.46 399 ALA D O 1
ATOM 5760 N N . ASP D 2 191 ? 75.374 -80.894 -27.061 1.00 42.98 400 ASP D N 1
ATOM 5761 C CA . ASP D 2 191 ? 74.767 -81.303 -28.328 1.00 45.67 400 ASP D CA 1
ATOM 5762 C C . ASP D 2 191 ? 75.301 -82.656 -28.800 1.00 57.43 400 ASP D C 1
ATOM 5763 O O . ASP D 2 191 ? 74.521 -83.583 -29.079 1.00 51.69 400 ASP D O 1
ATOM 5768 N N . VAL D 2 192 ? 76.631 -82.796 -28.882 1.00 64.61 401 VAL D N 1
ATOM 5769 C CA . VAL D 2 192 ? 77.285 -84.054 -29.250 1.00 60.10 401 VAL D CA 1
ATOM 5770 C C . VAL D 2 192 ? 77.987 -84.626 -28.022 1.00 54.31 401 VAL D C 1
ATOM 5771 O O . VAL D 2 192 ? 78.712 -83.908 -27.324 1.00 51.69 401 VAL D O 1
ATOM 5775 N N . VAL D 2 193 ? 77.797 -85.923 -27.779 1.00 50.26 402 VAL D N 1
ATOM 5776 C CA . VAL D 2 193 ? 78.411 -86.628 -26.657 1.00 52.46 402 VAL D CA 1
ATOM 5777 C C . VAL D 2 193 ? 79.245 -87.792 -27.195 1.00 54.35 402 VAL D C 1
ATOM 5778 O O . VAL D 2 193 ? 78.701 -88.728 -27.793 1.00 52.41 402 VAL D O 1
ATOM 5782 N N . ILE D 2 194 ? 80.561 -87.737 -26.967 1.00 55.25 403 ILE D N 1
ATOM 5783 C CA . ILE D 2 194 ? 81.484 -88.840 -27.224 1.00 49.43 403 ILE D CA 1
ATOM 5784 C C . ILE D 2 194 ? 81.875 -89.450 -25.884 1.00 50.04 403 ILE D C 1
ATOM 5785 O O . ILE D 2 194 ? 82.363 -88.734 -24.998 1.00 55.19 403 ILE D O 1
ATOM 5790 N N . VAL D 2 195 ? 81.664 -90.760 -25.725 1.00 49.74 404 VAL D N 1
ATOM 5791 C CA . VAL D 2 195 ? 82.131 -91.499 -24.548 1.00 48.11 404 VAL D CA 1
ATOM 5792 C C . VAL D 2 195 ? 83.337 -92.352 -24.935 1.00 54.34 404 VAL D C 1
ATOM 5793 O O . VAL D 2 195 ? 83.316 -93.061 -25.949 1.00 54.98 404 VAL D O 1
ATOM 5797 N N . GLU D 2 196 ? 84.388 -92.286 -24.129 1.00 55.76 405 GLU D N 1
ATOM 5798 C CA . GLU D 2 196 ? 85.554 -93.137 -24.316 1.00 55.32 405 GLU D CA 1
ATOM 5799 C C . GLU D 2 196 ? 85.386 -94.354 -23.419 1.00 56.40 405 GLU D C 1
ATOM 5800 O O . GLU D 2 196 ? 85.301 -94.221 -22.197 1.00 60.68 405 GLU D O 1
ATOM 5806 N N . ALA D 2 197 ? 85.312 -95.533 -24.023 1.00 59.09 406 ALA D N 1
ATOM 5807 C CA . ALA D 2 197 ? 85.001 -96.750 -23.291 1.00 52.50 406 ALA D CA 1
ATOM 5808 C C . ALA D 2 197 ? 86.291 -97.448 -22.924 1.00 59.98 406 ALA D C 1
ATOM 5809 O O . ALA D 2 197 ? 87.137 -97.701 -23.788 1.00 64.91 406 ALA D O 1
ATOM 5811 N N . LEU D 2 198 ? 86.451 -97.719 -21.635 1.00 64.56 407 LEU D N 1
ATOM 5812 C CA . LEU D 2 198 ? 87.464 -98.666 -21.203 1.00 65.36 407 LEU D CA 1
ATOM 5813 C C . LEU D 2 198 ? 87.236 -100.008 -21.870 1.00 64.65 407 LEU D C 1
ATOM 5814 O O . LEU D 2 198 ? 88.169 -100.636 -22.381 1.00 68.84 407 LEU D O 1
ATOM 5819 N N . GLU D 2 199 ? 85.988 -100.447 -21.887 1.00 64.50 408 GLU D N 1
ATOM 5820 C CA . GLU D 2 199 ? 85.591 -101.741 -22.413 1.00 65.88 408 GLU D CA 1
ATOM 5821 C C . GLU D 2 199 ? 84.221 -101.560 -23.040 1.00 71.33 408 GLU D C 1
ATOM 5822 O O . GLU D 2 199 ? 83.419 -100.757 -22.554 1.00 67.65 408 GLU D O 1
ATOM 5828 N N . ILE D 2 200 ? 83.974 -102.254 -24.148 1.00 73.58 409 ILE D N 1
ATOM 5829 C CA . ILE D 2 200 ? 82.702 -102.174 -24.857 1.00 62.06 409 ILE D CA 1
ATOM 5830 C C . ILE D 2 200 ? 82.044 -103.533 -24.756 1.00 58.95 409 ILE D C 1
ATOM 5831 O O . ILE D 2 200 ? 82.601 -104.529 -25.218 1.00 71.67 409 ILE D O 1
ATOM 5836 N N . VAL D 2 201 ? 80.882 -103.590 -24.125 1.00 61.40 410 VAL D N 1
ATOM 5837 C CA . VAL D 2 201 ? 80.238 -104.876 -23.881 1.00 66.81 410 VAL D CA 1
ATOM 5838 C C . VAL D 2 201 ? 79.127 -105.042 -24.906 1.00 65.61 410 VAL D C 1
ATOM 5839 O O . VAL D 2 201 ? 78.781 -104.072 -25.595 1.00 61.69 410 VAL D O 1
ATOM 5843 N N . PRO D 2 202 ? 78.583 -106.245 -25.090 1.00 71.20 411 PRO D N 1
ATOM 5844 C CA . PRO D 2 202 ? 77.473 -106.399 -26.033 1.00 67.12 411 PRO D CA 1
ATOM 5845 C C . PRO D 2 202 ? 76.262 -105.599 -25.582 1.00 65.40 411 PRO D C 1
ATOM 5846 O O . PRO D 2 202 ? 75.949 -105.528 -24.391 1.00 64.16 411 PRO D O 1
ATOM 5850 N N . ALA D 2 203 ? 75.594 -104.983 -26.557 1.00 65.19 412 ALA D N 1
ATOM 5851 C CA . ALA D 2 203 ? 74.381 -104.223 -26.297 1.00 61.56 412 ALA D CA 1
ATOM 5852 C C . ALA D 2 203 ? 73.349 -105.068 -25.563 1.00 63.48 412 ALA D C 1
ATOM 5853 O O . ALA D 2 203 ? 73.093 -106.215 -25.931 1.00 61.48 412 ALA D O 1
ATOM 5855 N N . GLY D 2 204 ? 72.751 -104.486 -24.519 1.00 71.77 413 GLY D N 1
ATOM 5856 C CA . GLY D 2 204 ? 71.723 -105.138 -23.739 1.00 62.59 413 GLY D CA 1
ATOM 5857 C C . GLY D 2 204 ? 72.237 -105.938 -22.567 1.00 65.19 413 GLY D C 1
ATOM 5858 O O . GLY D 2 204 ? 71.450 -106.279 -21.676 1.00 67.55 413 GLY D O 1
ATOM 5859 N N . SER D 2 205 ? 73.540 -106.243 -22.538 1.00 66.81 414 SER D N 1
ATOM 5860 C CA . SER D 2 205 ? 74.084 -107.080 -21.469 1.00 64.77 414 SER D CA 1
ATOM 5861 C C . SER D 2 205 ? 73.993 -106.401 -20.111 1.00 68.76 414 SER D C 1
ATOM 5862 O O . SER D 2 205 ? 73.873 -107.086 -19.087 1.00 65.69 414 SER D O 1
ATOM 5865 N N . LEU D 2 206 ? 74.045 -105.066 -20.081 1.00 70.14 415 LEU D N 1
ATOM 5866 C CA . LEU D 2 206 ? 74.064 -104.326 -18.827 1.00 61.14 415 LEU D CA 1
ATOM 5867 C C . LEU D 2 206 ? 72.648 -104.176 -18.277 1.00 61.90 415 LEU D C 1
ATOM 5868 O O . LEU D 2 206 ? 71.716 -103.840 -19.018 1.00 68.13 415 LEU D O 1
ATOM 5873 N N . SER D 2 207 ? 72.497 -104.420 -16.971 1.00 55.58 416 SER D N 1
ATOM 5874 C CA . SER D 2 207 ? 71.186 -104.412 -16.336 1.00 57.99 416 SER D CA 1
ATOM 5875 C C . SER D 2 207 ? 70.582 -103.009 -16.344 1.00 58.87 416 SER D C 1
ATOM 5876 O O . SER D 2 207 ? 71.300 -102.022 -16.157 1.00 57.60 416 SER D O 1
ATOM 5879 N N . PRO D 2 208 ? 69.263 -102.886 -16.532 1.00 59.38 417 PRO D N 1
ATOM 5880 C CA . PRO D 2 208 ? 68.639 -101.554 -16.480 1.00 61.38 417 PRO D CA 1
ATOM 5881 C C . PRO D 2 208 ? 68.786 -100.862 -15.132 1.00 59.64 417 PRO D C 1
ATOM 5882 O O . PRO D 2 208 ? 68.523 -99.651 -15.045 1.00 56.03 417 PRO D O 1
ATOM 5886 N N . GLU D 2 209 ? 69.211 -101.580 -14.093 1.00 57.83 418 GLU D N 1
ATOM 5887 C CA . GLU D 2 209 ? 69.379 -101.008 -12.766 1.00 56.48 418 GLU D CA 1
ATOM 5888 C C . GLU D 2 209 ? 70.798 -100.534 -12.487 1.00 55.40 418 GLU D C 1
ATOM 5889 O O . GLU D 2 209 ? 71.011 -99.859 -11.479 1.00 59.86 418 GLU D O 1
ATOM 5895 N N . HIS D 2 210 ? 71.767 -100.850 -13.348 1.00 54.74 419 HIS D N 1
ATOM 5896 C CA . HIS D 2 210 ? 73.175 -100.636 -13.032 1.00 59.17 419 HIS D CA 1
ATOM 5897 C C . HIS D 2 210 ? 73.834 -99.594 -13.932 1.00 56.43 419 HIS D C 1
ATOM 5898 O O . HIS D 2 210 ? 75.072 -99.508 -13.983 1.00 55.13 419 HIS D O 1
ATOM 5905 N N . LEU D 2 211 ? 73.048 -98.785 -14.621 1.00 53.21 420 LEU D N 1
ATOM 5906 C CA . LEU D 2 211 ? 73.643 -97.846 -15.555 1.00 54.49 420 LEU D CA 1
ATOM 5907 C C . LEU D 2 211 ? 73.824 -96.475 -14.913 1.00 51.45 420 LEU D C 1
ATOM 5908 O O . LEU D 2 211 ? 73.227 -96.149 -13.888 1.00 49.17 420 LEU D O 1
ATOM 5913 N N . ASP D 2 212 ? 74.682 -95.686 -15.523 1.00 48.40 421 ASP D N 1
ATOM 5914 C CA . ASP D 2 212 ? 74.962 -94.336 -15.069 1.00 47.92 421 ASP D CA 1
ATOM 5915 C C . ASP D 2 212 ? 74.556 -93.273 -16.090 1.00 51.06 421 ASP D C 1
ATOM 5916 O O . ASP D 2 212 ? 74.170 -92.168 -15.699 1.00 48.24 421 ASP D O 1
ATOM 5921 N N . ILE D 2 213 ? 74.610 -93.592 -17.381 1.00 46.79 422 ILE D N 1
ATOM 5922 C CA . ILE D 2 213 ? 74.252 -92.702 -18.476 1.00 43.78 422 ILE D CA 1
ATOM 5923 C C . ILE D 2 213 ? 73.461 -93.537 -19.467 1.00 49.21 422 ILE D C 1
ATOM 5924 O O . ILE D 2 213 ? 73.803 -94.694 -19.724 1.00 50.73 422 ILE D O 1
ATOM 5929 N N . SER D 2 214 ? 72.380 -92.987 -19.990 1.00 49.22 423 SER D N 1
ATOM 5930 C CA . SER D 2 214 ? 71.557 -93.780 -20.884 1.00 50.73 423 SER D CA 1
ATOM 5931 C C . SER D 2 214 ? 72.114 -93.702 -22.291 1.00 51.27 423 SER D C 1
ATOM 5932 O O . SER D 2 214 ? 72.679 -92.680 -22.693 1.00 50.11 423 SER D O 1
ATOM 5935 N N . ARG D 2 215 ? 71.952 -94.806 -23.036 1.00 50.20 424 ARG D N 1
ATOM 5936 C CA . ARG D 2 215 ? 72.368 -94.836 -24.431 1.00 46.51 424 ARG D CA 1
ATOM 5937 C C . ARG D 2 215 ? 71.801 -93.662 -25.216 1.00 51.52 424 ARG D C 1
ATOM 5938 O O . ARG D 2 215 ? 72.442 -93.182 -26.159 1.00 52.28 424 ARG D O 1
ATOM 5946 N N . ILE D 2 216 ? 70.626 -93.155 -24.824 1.00 47.04 425 ILE D N 1
ATOM 5947 C CA . ILE D 2 216 ? 70.030 -92.040 -25.548 1.00 46.48 425 ILE D CA 1
ATOM 5948 C C . ILE D 2 216 ? 70.771 -90.729 -25.370 1.00 43.75 425 ILE D C 1
ATOM 5949 O O . ILE D 2 216 ? 70.402 -89.758 -26.028 1.00 49.97 425 ILE D O 1
ATOM 5954 N N . PHE D 2 217 ? 71.786 -90.654 -24.502 1.00 47.54 426 PHE D N 1
ATOM 5955 C CA . PHE D 2 217 ? 72.597 -89.437 -24.393 1.00 49.05 426 PHE D CA 1
ATOM 5956 C C . PHE D 2 217 ? 73.864 -89.497 -25.222 1.00 47.73 426 PHE D C 1
ATOM 5957 O O . PHE D 2 217 ? 74.443 -88.447 -25.506 1.00 52.38 426 PHE D O 1
ATOM 5965 N N . ILE D 2 218 ? 74.283 -90.688 -25.639 1.00 55.93 427 ILE D N 1
ATOM 5966 C CA . ILE D 2 218 ? 75.588 -90.917 -26.245 1.00 51.97 427 ILE D CA 1
ATOM 5967 C C . ILE D 2 218 ? 75.455 -90.935 -27.763 1.00 52.60 427 ILE D C 1
ATOM 5968 O O . ILE D 2 218 ? 74.681 -91.722 -28.319 1.00 52.43 427 ILE D O 1
ATOM 5973 N N . ASP D 2 219 ? 76.230 -90.087 -28.432 1.00 49.97 428 ASP D N 1
ATOM 5974 C CA . ASP D 2 219 ? 76.216 -90.015 -29.884 1.00 55.22 428 ASP D CA 1
ATOM 5975 C C . ASP D 2 219 ? 77.266 -90.922 -30.529 1.00 56.77 428 ASP D C 1
ATOM 5976 O O . ASP D 2 219 ? 77.008 -91.521 -31.580 1.00 61.53 428 ASP D O 1
ATOM 5981 N N . TYR D 2 220 ? 78.436 -91.060 -29.912 1.00 57.07 429 TYR D N 1
ATOM 5982 C CA . TYR D 2 220 ? 79.507 -91.879 -30.465 1.00 57.64 429 TYR D CA 1
ATOM 5983 C C . TYR D 2 220 ? 80.283 -92.565 -29.348 1.00 57.32 429 TYR D C 1
ATOM 5984 O O . TYR D 2 220 ? 80.480 -91.993 -28.269 1.00 58.03 429 TYR D O 1
ATOM 5993 N N . ILE D 2 221 ? 80.742 -93.786 -29.626 1.00 54.02 430 ILE D N 1
ATOM 5994 C CA . ILE D 2 221 ? 81.630 -94.528 -28.737 1.00 56.56 430 ILE D CA 1
ATOM 5995 C C . ILE D 2 221 ? 82.997 -94.686 -29.400 1.00 59.70 430 ILE D C 1
ATOM 5996 O O . ILE D 2 221 ? 83.080 -95.041 -30.580 1.00 59.87 430 ILE D O 1
ATOM 6001 N N . VAL D 2 222 ? 84.067 -94.412 -28.651 1.00 59.63 431 VAL D N 1
ATOM 6002 C CA . VAL D 2 222 ? 85.435 -94.690 -29.086 1.00 55.48 431 VAL D CA 1
ATOM 6003 C C . VAL D 2 222 ? 86.072 -95.601 -28.052 1.00 56.70 431 VAL D C 1
ATOM 6004 O O . VAL D 2 222 ? 85.817 -95.445 -26.855 1.00 60.03 431 VAL D O 1
ATOM 6008 N N . LYS D 2 223 ? 86.862 -96.576 -28.509 1.00 64.35 432 LYS D N 1
ATOM 6009 C CA . LYS D 2 223 ? 87.567 -97.452 -27.579 1.00 67.95 432 LYS D CA 1
ATOM 6010 C C . LYS D 2 223 ? 88.854 -96.773 -27.133 1.00 67.01 432 LYS D C 1
ATOM 6011 O O . LYS D 2 223 ? 89.419 -95.941 -27.853 1.00 63.27 432 LYS D O 1
ATOM 6013 N N . SER D 2 224 ? 89.295 -97.097 -25.910 1.00 69.43 433 SER D N 1
ATOM 6014 C CA . SER D 2 224 ? 90.456 -96.410 -25.329 1.00 72.88 433 SER D CA 1
ATOM 6015 C C . SER D 2 224 ? 91.778 -96.854 -25.948 1.00 74.14 433 SER D C 1
ATOM 6016 O O . SER D 2 224 ? 92.435 -97.786 -25.463 1.00 71.94 433 SER D O 1
ATOM 6019 N N . LYS D 2 225 ? 92.169 -96.188 -27.027 1.00 78.40 434 LYS D N 1
ATOM 6020 C CA . LYS D 2 225 ? 93.495 -96.337 -27.605 1.00 77.71 434 LYS D CA 1
ATOM 6021 C C . LYS D 2 225 ? 94.540 -95.776 -26.624 1.00 78.36 434 LYS D C 1
ATOM 6022 O O . LYS D 2 225 ? 95.180 -94.736 -26.851 1.00 74.94 434 LYS D O 1
ATOM 6025 N N . MET E 1 3 ? 26.804 -88.701 -38.541 1.00 86.09 1 MET E N 1
ATOM 6026 C CA . MET E 1 3 ? 27.804 -88.892 -39.585 1.00 81.92 1 MET E CA 1
ATOM 6027 C C . MET E 1 3 ? 29.099 -89.487 -39.006 1.00 80.74 1 MET E C 1
ATOM 6028 O O . MET E 1 3 ? 30.011 -89.848 -39.764 1.00 77.01 1 MET E O 1
ATOM 6033 N N . GLU E 1 4 ? 29.147 -89.616 -37.670 1.00 78.01 2 GLU E N 1
ATOM 6034 C CA . GLU E 1 4 ? 30.375 -89.981 -36.962 1.00 67.39 2 GLU E CA 1
ATOM 6035 C C . GLU E 1 4 ? 30.924 -91.318 -37.450 1.00 66.57 2 GLU E C 1
ATOM 6036 O O . GLU E 1 4 ? 30.214 -92.330 -37.478 1.00 68.23 2 GLU E O 1
ATOM 6038 N N . MET E 1 5 ? 32.198 -91.313 -37.841 1.00 65.09 3 MET E N 1
ATOM 6039 C CA . MET E 1 5 ? 32.883 -92.525 -38.263 1.00 60.56 3 MET E CA 1
ATOM 6040 C C . MET E 1 5 ? 33.029 -93.497 -37.090 1.00 59.03 3 MET E C 1
ATOM 6041 O O . MET E 1 5 ? 32.938 -93.124 -35.920 1.00 58.48 3 MET E O 1
ATOM 6046 N N . ASP E 1 6 ? 33.211 -94.769 -37.427 1.00 62.73 4 ASP E N 1
ATOM 6047 C CA . ASP E 1 6 ? 33.563 -95.780 -36.441 1.00 65.53 4 ASP E CA 1
ATOM 6048 C C . ASP E 1 6 ? 34.715 -95.265 -35.578 1.00 63.91 4 ASP E C 1
ATOM 6049 O O . ASP E 1 6 ? 35.695 -94.731 -36.101 1.00 64.11 4 ASP E O 1
ATOM 6054 N N . LYS E 1 7 ? 34.580 -95.387 -34.251 1.00 62.75 5 LYS E N 1
ATOM 6055 C CA . LYS E 1 7 ? 35.608 -94.850 -33.354 1.00 60.86 5 LYS E CA 1
ATOM 6056 C C . LYS E 1 7 ? 36.955 -95.533 -33.571 1.00 62.98 5 LYS E C 1
ATOM 6057 O O . LYS E 1 7 ? 38.000 -94.869 -33.582 1.00 58.69 5 LYS E O 1
ATOM 6059 N N . ASN E 1 8 ? 36.953 -96.857 -33.759 1.00 60.50 6 ASN E N 1
ATOM 6060 C CA . ASN E 1 8 ? 38.212 -97.581 -33.893 1.00 63.61 6 ASN E CA 1
ATOM 6061 C C . ASN E 1 8 ? 38.877 -97.327 -35.235 1.00 65.24 6 ASN E C 1
ATOM 6062 O O . ASN E 1 8 ? 40.109 -97.426 -35.347 1.00 64.26 6 ASN E O 1
ATOM 6067 N N . LEU E 1 9 ? 38.086 -97.043 -36.268 1.00 60.69 7 LEU E N 1
ATOM 6068 C CA . LEU E 1 9 ? 38.683 -96.707 -37.551 1.00 61.45 7 LEU E CA 1
ATOM 6069 C C . LEU E 1 9 ? 39.393 -95.361 -37.467 1.00 58.73 7 LEU E C 1
ATOM 6070 O O . LEU E 1 9 ? 40.522 -95.217 -37.952 1.00 57.11 7 LEU E O 1
ATOM 6075 N N . VAL E 1 10 ? 38.746 -94.385 -36.819 1.00 56.58 8 VAL E N 1
ATOM 6076 C CA . VAL E 1 10 ? 39.311 -93.052 -36.635 1.00 48.51 8 VAL E CA 1
ATOM 6077 C C . VAL E 1 10 ? 40.625 -93.137 -35.882 1.00 57.03 8 VAL E C 1
ATOM 6078 O O . VAL E 1 10 ? 41.617 -92.495 -36.249 1.00 59.55 8 VAL E O 1
ATOM 6082 N N . ARG E 1 11 ? 40.642 -93.917 -34.797 1.00 62.38 9 ARG E N 1
ATOM 6083 C CA . ARG E 1 11 ? 41.872 -94.122 -34.037 1.00 56.85 9 ARG E CA 1
ATOM 6084 C C . ARG E 1 11 ? 42.971 -94.688 -34.925 1.00 54.53 9 ARG E C 1
ATOM 6085 O O . ARG E 1 11 ? 44.061 -94.116 -35.008 1.00 56.97 9 ARG E O 1
ATOM 6093 N N . GLU E 1 12 ? 42.682 -95.792 -35.634 1.00 66.42 10 GLU E N 1
ATOM 6094 C CA . GLU E 1 12 ? 43.671 -96.442 -36.500 1.00 62.02 10 GLU E CA 1
ATOM 6095 C C . GLU E 1 12 ? 44.175 -95.516 -37.599 1.00 55.69 10 GLU E C 1
ATOM 6096 O O . GLU E 1 12 ? 45.374 -95.499 -37.893 1.00 51.20 10 GLU E O 1
ATOM 6102 N N . VAL E 1 13 ? 43.274 -94.760 -38.236 1.00 51.32 11 VAL E N 1
ATOM 6103 C CA . VAL E 1 13 ? 43.690 -93.826 -39.280 1.00 49.45 11 VAL E CA 1
ATOM 6104 C C . VAL E 1 13 ? 44.733 -92.856 -38.741 1.00 57.26 11 VAL E C 1
ATOM 6105 O O . VAL E 1 13 ? 45.749 -92.582 -39.397 1.00 59.40 11 VAL E O 1
ATOM 6109 N N . ILE E 1 14 ? 44.517 -92.359 -37.519 1.00 54.32 12 ILE E N 1
ATOM 6110 C CA . ILE E 1 14 ? 45.412 -91.376 -36.924 1.00 49.23 12 ILE E CA 1
ATOM 6111 C C . ILE E 1 14 ? 46.724 -92.023 -36.482 1.00 49.41 12 ILE E C 1
ATOM 6112 O O . ILE E 1 14 ? 47.811 -91.551 -36.817 1.00 47.59 12 ILE E O 1
ATOM 6117 N N . ALA E 1 15 ? 46.641 -93.113 -35.726 1.00 53.37 13 ALA E N 1
ATOM 6118 C CA . ALA E 1 15 ? 47.843 -93.732 -35.174 1.00 54.28 13 ALA E CA 1
ATOM 6119 C C . ALA E 1 15 ? 48.821 -94.161 -36.266 1.00 59.62 13 ALA E C 1
ATOM 6120 O O . ALA E 1 15 ? 50.040 -93.985 -36.113 1.00 59.67 13 ALA E O 1
ATOM 6122 N N . LYS E 1 16 ? 48.309 -94.733 -37.371 1.00 61.68 14 LYS E N 1
ATOM 6123 C CA . LYS E 1 16 ? 49.188 -95.182 -38.453 1.00 57.59 14 LYS E CA 1
ATOM 6124 C C . LYS E 1 16 ? 49.913 -94.000 -39.086 1.00 54.58 14 LYS E C 1
ATOM 6125 O O . LYS E 1 16 ? 51.113 -94.079 -39.386 1.00 48.61 14 LYS E O 1
ATOM 6127 N N . ARG E 1 17 ? 49.206 -92.880 -39.257 1.00 55.58 15 ARG E N 1
ATOM 6128 C CA . ARG E 1 17 ? 49.828 -91.690 -39.830 1.00 55.04 15 ARG E CA 1
ATOM 6129 C C . ARG E 1 17 ? 50.887 -91.094 -38.901 1.00 54.21 15 ARG E C 1
ATOM 6130 O O . ARG E 1 17 ? 51.916 -90.603 -39.375 1.00 52.98 15 ARG E O 1
ATOM 6138 N N . VAL E 1 18 ? 50.651 -91.112 -37.580 1.00 55.51 16 VAL E N 1
ATOM 6139 C CA . VAL E 1 18 ? 51.650 -90.628 -36.624 1.00 54.47 16 VAL E CA 1
ATOM 6140 C C . VAL E 1 18 ? 52.955 -91.397 -36.788 1.00 55.79 16 VAL E C 1
ATOM 6141 O O . VAL E 1 18 ? 54.042 -90.808 -36.811 1.00 55.19 16 VAL E O 1
ATOM 6145 N N . ALA E 1 19 ? 52.871 -92.725 -36.919 1.00 53.76 17 ALA E N 1
ATOM 6146 C CA . ALA E 1 19 ? 54.090 -93.525 -37.005 1.00 57.19 17 ALA E CA 1
ATOM 6147 C C . ALA E 1 19 ? 54.979 -93.126 -38.183 1.00 56.77 17 ALA E C 1
ATOM 6148 O O . ALA E 1 19 ? 56.184 -93.404 -38.156 1.00 61.23 17 ALA E O 1
ATOM 6150 N N . GLN E 1 20 ? 54.423 -92.471 -39.205 1.00 53.41 18 GLN E N 1
ATOM 6151 C CA . GLN E 1 20 ? 55.247 -91.955 -40.293 1.00 55.74 18 GLN E CA 1
ATOM 6152 C C . GLN E 1 20 ? 56.163 -90.818 -39.829 1.00 60.07 18 GLN E C 1
ATOM 6153 O O . GLN E 1 20 ? 57.157 -90.515 -40.500 1.00 62.84 18 GLN E O 1
ATOM 6155 N N . GLU E 1 21 ? 55.880 -90.209 -38.679 1.00 59.31 19 GLU E N 1
ATOM 6156 C CA . GLU E 1 21 ? 56.662 -89.079 -38.198 1.00 57.04 19 GLU E CA 1
ATOM 6157 C C . GLU E 1 21 ? 57.929 -89.488 -37.453 1.00 61.76 19 GLU E C 1
ATOM 6158 O O . GLU E 1 21 ? 58.713 -88.610 -37.068 1.00 64.13 19 GLU E O 1
ATOM 6164 N N . PHE E 1 22 ? 58.154 -90.781 -37.237 1.00 60.99 20 PHE E N 1
ATOM 6165 C CA . PHE E 1 22 ? 59.308 -91.228 -36.471 1.00 60.35 20 PHE E CA 1
ATOM 6166 C C . PHE E 1 22 ? 60.463 -91.591 -37.408 1.00 66.65 20 PHE E C 1
ATOM 6167 O O . PHE E 1 22 ? 60.297 -91.741 -38.622 1.00 74.21 20 PHE E O 1
ATOM 6175 N N . HIS E 1 23 ? 61.653 -91.739 -36.826 1.00 65.86 21 HIS E N 1
ATOM 6176 C CA . HIS E 1 23 ? 62.844 -92.136 -37.565 1.00 64.59 21 HIS E CA 1
ATOM 6177 C C . HIS E 1 23 ? 63.675 -93.060 -36.692 1.00 58.41 21 HIS E C 1
ATOM 6178 O O . HIS E 1 23 ? 63.368 -93.285 -35.524 1.00 62.99 21 HIS E O 1
ATOM 6185 N N . ASP E 1 24 ? 64.728 -93.616 -37.266 1.00 64.15 22 ASP E N 1
ATOM 6186 C CA . ASP E 1 24 ? 65.542 -94.562 -36.518 1.00 69.08 22 ASP E CA 1
ATOM 6187 C C . ASP E 1 24 ? 66.213 -93.858 -35.347 1.00 65.46 22 ASP E C 1
ATOM 6188 O O . ASP E 1 24 ? 66.750 -92.751 -35.493 1.00 61.47 22 ASP E O 1
ATOM 6190 N N . GLY E 1 25 ? 66.161 -94.499 -34.176 1.00 65.07 23 GLY E N 1
ATOM 6191 C CA . GLY E 1 25 ? 66.724 -93.952 -32.955 1.00 64.44 23 GLY E CA 1
ATOM 6192 C C . GLY E 1 25 ? 65.910 -92.859 -32.290 1.00 68.95 23 GLY E C 1
ATOM 6193 O O . GLY E 1 25 ? 66.381 -92.282 -31.299 1.00 68.19 23 GLY E O 1
ATOM 6194 N N . TYR E 1 26 ? 64.719 -92.540 -32.809 1.00 65.43 24 TYR E N 1
ATOM 6195 C CA . TYR E 1 26 ? 63.873 -91.536 -32.186 1.00 56.86 24 TYR E CA 1
ATOM 6196 C C . TYR E 1 26 ? 63.525 -91.965 -30.772 1.00 58.28 24 TYR E C 1
ATOM 6197 O O . TYR E 1 26 ? 63.212 -93.131 -30.517 1.00 61.82 24 TYR E O 1
ATOM 6206 N N . VAL E 1 27 ? 63.603 -91.023 -29.846 1.00 56.28 25 VAL E N 1
ATOM 6207 C CA . VAL E 1 27 ? 63.049 -91.216 -28.516 1.00 54.14 25 VAL E CA 1
ATOM 6208 C C . VAL E 1 27 ? 61.650 -90.620 -28.530 1.00 52.82 25 VAL E C 1
ATOM 6209 O O . VAL E 1 27 ? 61.481 -89.434 -28.845 1.00 53.21 25 VAL E O 1
ATOM 6213 N N . VAL E 1 28 ? 60.643 -91.446 -28.222 1.00 49.88 26 VAL E N 1
ATOM 6214 C CA . VAL E 1 28 ? 59.237 -91.061 -28.350 1.00 49.01 26 VAL E CA 1
ATOM 6215 C C . VAL E 1 28 ? 58.514 -91.296 -27.030 1.00 45.33 26 VAL E C 1
ATOM 6216 O O . VAL E 1 28 ? 58.772 -92.284 -26.337 1.00 49.65 26 VAL E O 1
ATOM 6220 N N . ASN E 1 29 ? 57.616 -90.378 -26.674 1.00 50.90 27 ASN E N 1
ATOM 6221 C CA . ASN E 1 29 ? 56.744 -90.532 -25.511 1.00 51.20 27 ASN E CA 1
ATOM 6222 C C . ASN E 1 29 ? 55.294 -90.480 -25.969 1.00 49.51 27 ASN E C 1
ATOM 6223 O O . ASN E 1 29 ? 54.872 -89.486 -26.570 1.00 43.52 27 ASN E O 1
ATOM 6228 N N . LEU E 1 30 ? 54.535 -91.537 -25.660 1.00 50.68 28 LEU E N 1
ATOM 6229 C CA . LEU E 1 30 ? 53.154 -91.698 -26.100 1.00 48.76 28 LEU E CA 1
ATOM 6230 C C . LEU E 1 30 ? 52.202 -91.510 -24.929 1.00 54.82 28 LEU E C 1
ATOM 6231 O O . LEU E 1 30 ? 52.375 -92.134 -23.876 1.00 61.56 28 LEU E O 1
ATOM 6236 N N . GLY E 1 31 ? 51.176 -90.679 -25.124 1.00 57.45 29 GLY E N 1
ATOM 6237 C CA . GLY E 1 31 ? 50.238 -90.395 -24.059 1.00 60.86 29 GLY E CA 1
ATOM 6238 C C . GLY E 1 31 ? 49.161 -91.459 -23.881 1.00 61.74 29 GLY E C 1
ATOM 6239 O O . GLY E 1 31 ? 48.960 -92.327 -24.727 1.00 58.43 29 GLY E O 1
ATOM 6240 N N . ILE E 1 32 ? 48.481 -91.368 -22.731 1.00 69.18 30 ILE E N 1
ATOM 6241 C CA . ILE E 1 32 ? 47.313 -92.197 -22.447 1.00 68.41 30 ILE E CA 1
ATOM 6242 C C . ILE E 1 32 ? 46.307 -92.072 -23.572 1.00 66.49 30 ILE E C 1
ATOM 6243 O O . ILE E 1 32 ? 46.127 -90.995 -24.153 1.00 67.05 30 ILE E O 1
ATOM 6245 N N . GLY E 1 33 ? 45.638 -93.185 -23.875 1.00 67.47 31 GLY E N 1
ATOM 6246 C CA . GLY E 1 33 ? 44.585 -93.187 -24.869 1.00 62.48 31 GLY E CA 1
ATOM 6247 C C . GLY E 1 33 ? 45.064 -93.430 -26.283 1.00 62.07 31 GLY E C 1
ATOM 6248 O O . GLY E 1 33 ? 45.901 -94.308 -26.519 1.00 59.21 31 GLY E O 1
ATOM 6249 N N . LEU E 1 34 ? 44.532 -92.646 -27.226 1.00 61.67 32 LEU E N 1
ATOM 6250 C CA . LEU E 1 34 ? 44.856 -92.824 -28.641 1.00 57.62 32 LEU E CA 1
ATOM 6251 C C . LEU E 1 34 ? 46.349 -92.949 -28.900 1.00 64.92 32 LEU E C 1
ATOM 6252 O O . LEU E 1 34 ? 46.747 -93.893 -29.601 1.00 67.96 32 LEU E O 1
ATOM 6257 N N . PRO E 1 35 ? 47.218 -92.075 -28.374 1.00 63.79 33 PRO E N 1
ATOM 6258 C CA . PRO E 1 35 ? 48.649 -92.173 -28.711 1.00 58.48 33 PRO E CA 1
ATOM 6259 C C . PRO E 1 35 ? 49.309 -93.485 -28.328 1.00 60.39 33 PRO E C 1
ATOM 6260 O O . PRO E 1 35 ? 50.422 -93.749 -28.797 1.00 59.77 33 PRO E O 1
ATOM 6264 N N . THR E 1 36 ? 48.691 -94.324 -27.495 1.00 60.61 34 THR E N 1
ATOM 6265 C CA . THR E 1 36 ? 49.371 -95.581 -27.204 1.00 63.11 34 THR E CA 1
ATOM 6266 C C . THR E 1 36 ? 49.361 -96.502 -28.410 1.00 64.07 34 THR E C 1
ATOM 6267 O O . THR E 1 36 ? 50.259 -97.342 -28.544 1.00 70.11 34 THR E O 1
ATOM 6271 N N . LEU E 1 37 ? 48.362 -96.363 -29.296 1.00 63.87 35 LEU E N 1
ATOM 6272 C CA . LEU E 1 37 ? 48.194 -97.327 -30.386 1.00 66.91 35 LEU E CA 1
ATOM 6273 C C . LEU E 1 37 ? 49.287 -97.212 -31.441 1.00 65.62 35 LEU E C 1
ATOM 6274 O O . LEU E 1 37 ? 49.548 -98.190 -32.162 1.00 60.82 35 LEU E O 1
ATOM 6276 N N . VAL E 1 38 ? 49.936 -96.048 -31.521 1.00 60.51 36 VAL E N 1
ATOM 6277 C CA . VAL E 1 38 ? 51.032 -95.773 -32.442 1.00 59.21 36 VAL E CA 1
ATOM 6278 C C . VAL E 1 38 ? 52.101 -96.859 -32.339 1.00 61.19 36 VAL E C 1
ATOM 6279 O O . VAL E 1 38 ? 52.837 -97.111 -33.297 1.00 61.83 36 VAL E O 1
ATOM 6283 N N . ALA E 1 39 ? 52.176 -97.529 -31.184 1.00 60.77 37 ALA E N 1
ATOM 6284 C CA . ALA E 1 39 ? 53.207 -98.544 -30.975 1.00 66.29 37 ALA E CA 1
ATOM 6285 C C . ALA E 1 39 ? 53.052 -99.733 -31.920 1.00 72.61 37 ALA E C 1
ATOM 6286 O O . ALA E 1 39 ? 54.059 -100.307 -32.362 1.00 71.18 37 ALA E O 1
ATOM 6288 N N . ASN E 1 40 ? 51.811 -100.102 -32.256 1.00 73.87 38 ASN E N 1
ATOM 6289 C CA . ASN E 1 40 ? 51.560 -101.250 -33.122 1.00 73.70 38 ASN E CA 1
ATOM 6290 C C . ASN E 1 40 ? 51.988 -101.010 -34.566 1.00 74.63 38 ASN E C 1
ATOM 6291 O O . ASN E 1 40 ? 51.986 -101.959 -35.358 1.00 76.16 38 ASN E O 1
ATOM 6296 N N . TYR E 1 41 ? 52.386 -99.782 -34.917 1.00 70.38 39 TYR E N 1
ATOM 6297 C CA . TYR E 1 41 ? 52.767 -99.444 -36.281 1.00 63.60 39 TYR E CA 1
ATOM 6298 C C . TYR E 1 41 ? 54.193 -98.913 -36.382 1.00 63.19 39 TYR E C 1
ATOM 6299 O O . TYR E 1 41 ? 54.512 -98.228 -37.355 1.00 60.26 39 TYR E O 1
ATOM 6308 N N . VAL E 1 42 ? 55.064 -99.205 -35.411 1.00 67.93 40 VAL E N 1
ATOM 6309 C CA . VAL E 1 42 ? 56.481 -98.804 -35.522 1.00 71.06 40 VAL E CA 1
ATOM 6310 C C . VAL E 1 42 ? 57.387 -100.018 -35.649 1.00 76.88 40 VAL E C 1
ATOM 6311 O O . VAL E 1 42 ? 57.811 -100.393 -36.748 1.00 79.18 40 VAL E O 1
ATOM 6315 N N . ASP E 1 44 ? 59.320 -102.219 -37.302 1.00 73.54 42 ASP E N 1
ATOM 6316 C CA . ASP E 1 44 ? 60.739 -102.552 -37.197 1.00 76.03 42 ASP E CA 1
ATOM 6317 C C . ASP E 1 44 ? 61.573 -101.274 -37.065 1.00 80.21 42 ASP E C 1
ATOM 6318 O O . ASP E 1 44 ? 62.797 -101.325 -36.873 1.00 77.26 42 ASP E O 1
ATOM 6320 N N . MET E 1 45 ? 60.887 -100.131 -37.170 1.00 78.45 43 MET E N 1
ATOM 6321 C CA . MET E 1 45 ? 61.512 -98.835 -36.941 1.00 74.05 43 MET E CA 1
ATOM 6322 C C . MET E 1 45 ? 62.245 -98.835 -35.604 1.00 77.14 43 MET E C 1
ATOM 6323 O O . MET E 1 45 ? 61.839 -99.508 -34.648 1.00 81.18 43 MET E O 1
ATOM 6328 N N . ASP E 1 46 ? 63.340 -98.077 -35.532 1.00 68.72 44 ASP E N 1
ATOM 6329 C CA . ASP E 1 46 ? 64.220 -98.138 -34.358 1.00 78.67 44 ASP E CA 1
ATOM 6330 C C . ASP E 1 46 ? 63.843 -97.058 -33.344 1.00 71.80 44 ASP E C 1
ATOM 6331 O O . ASP E 1 46 ? 64.511 -96.034 -33.193 1.00 70.32 44 ASP E O 1
ATOM 6333 N N . VAL E 1 47 ? 62.770 -97.317 -32.607 1.00 65.23 45 VAL E N 1
ATOM 6334 C CA . VAL E 1 47 ? 62.162 -96.326 -31.736 1.00 60.84 45 VAL E CA 1
ATOM 6335 C C . VAL E 1 47 ? 62.426 -96.737 -30.297 1.00 54.64 45 VAL E C 1
ATOM 6336 O O . VAL E 1 47 ? 62.185 -97.894 -29.930 1.00 54.97 45 VAL E O 1
ATOM 6340 N N . ILE E 1 48 ? 62.945 -95.804 -29.495 1.00 50.03 46 ILE E N 1
ATOM 6341 C CA . ILE E 1 48 ? 63.025 -95.961 -28.042 1.00 57.13 46 ILE E CA 1
ATOM 6342 C C . ILE E 1 48 ? 61.851 -95.216 -27.418 1.00 55.69 46 ILE E C 1
ATOM 6343 O O . ILE E 1 48 ? 61.710 -93.995 -27.585 1.00 53.77 46 ILE E O 1
ATOM 6345 N N . PHE E 1 49 ? 61.011 -95.951 -26.694 1.00 53.46 47 PHE E N 1
ATOM 6346 C CA . PHE E 1 49 ? 59.858 -95.383 -26.010 1.00 51.75 47 PHE E CA 1
ATOM 6347 C C . PHE E 1 49 ? 60.227 -95.074 -24.567 1.00 52.35 47 PHE E C 1
ATOM 6348 O O . PHE E 1 49 ? 60.709 -95.951 -23.837 1.00 52.76 47 PHE E O 1
ATOM 6356 N N . GLN E 1 50 ? 59.996 -93.834 -24.164 1.00 49.09 48 GLN E N 1
ATOM 6357 C CA . GLN E 1 50 ? 60.172 -93.407 -22.788 1.00 48.12 48 GLN E CA 1
ATOM 6358 C C . GLN E 1 50 ? 58.799 -93.307 -22.138 1.00 43.83 48 GLN E C 1
ATOM 6359 O O . GLN E 1 50 ? 57.818 -92.960 -22.800 1.00 46.81 48 GLN E O 1
ATOM 6365 N N . SER E 1 51 ? 58.719 -93.648 -20.858 1.00 44.02 49 SER E N 1
ATOM 6366 C CA . SER E 1 51 ? 57.548 -93.329 -20.054 1.00 49.73 49 SER E CA 1
ATOM 6367 C C . SER E 1 51 ? 57.979 -92.510 -18.843 1.00 52.73 49 SER E C 1
ATOM 6368 O O . SER E 1 51 ? 59.034 -92.768 -18.245 1.00 48.25 49 SER E O 1
ATOM 6371 N N . GLU E 1 52 ? 57.146 -91.518 -18.492 1.00 55.63 50 GLU E N 1
ATOM 6372 C CA . GLU E 1 52 ? 57.509 -90.497 -17.514 1.00 49.93 50 GLU E CA 1
ATOM 6373 C C . GLU E 1 52 ? 57.645 -91.032 -16.104 1.00 47.62 50 GLU E C 1
ATOM 6374 O O . GLU E 1 52 ? 58.197 -90.322 -15.259 1.00 50.20 50 GLU E O 1
ATOM 6380 N N . ASN E 1 53 ? 57.186 -92.247 -15.817 1.00 46.27 51 ASN E N 1
ATOM 6381 C CA . ASN E 1 53 ? 57.349 -92.775 -14.465 1.00 50.22 51 ASN E CA 1
ATOM 6382 C C . ASN E 1 53 ? 58.701 -93.437 -14.248 1.00 49.74 51 ASN E C 1
ATOM 6383 O O . ASN E 1 53 ? 58.984 -93.885 -13.138 1.00 49.49 51 ASN E O 1
ATOM 6388 N N . GLY E 1 54 ? 59.538 -93.524 -15.271 1.00 54.00 52 GLY E N 1
ATOM 6389 C CA . GLY E 1 54 ? 60.898 -93.928 -15.011 1.00 50.33 52 GLY E CA 1
ATOM 6390 C C . GLY E 1 54 ? 61.578 -94.877 -15.965 1.00 56.45 52 GLY E C 1
ATOM 6391 O O . GLY E 1 54 ? 62.730 -95.238 -15.713 1.00 58.34 52 GLY E O 1
ATOM 6392 N N . CYS E 1 55 ? 60.959 -95.296 -17.052 1.00 53.80 53 CYS E N 1
ATOM 6393 C CA . CYS E 1 55 ? 61.628 -96.221 -17.957 1.00 56.93 53 CYS E CA 1
ATOM 6394 C C . CYS E 1 55 ? 62.026 -95.518 -19.256 1.00 55.79 53 CYS E C 1
ATOM 6395 O O . CYS E 1 55 ? 61.226 -94.771 -19.827 1.00 56.77 53 CYS E O 1
ATOM 6398 N N . ILE E 1 56 ? 63.266 -95.725 -19.703 1.00 50.21 54 ILE E N 1
ATOM 6399 C CA . ILE E 1 56 ? 63.672 -95.455 -21.085 1.00 50.61 54 ILE E CA 1
ATOM 6400 C C . ILE E 1 56 ? 63.888 -96.800 -21.765 1.00 56.91 54 ILE E C 1
ATOM 6401 O O . ILE E 1 56 ? 64.624 -97.654 -21.251 1.00 53.75 54 ILE E O 1
ATOM 6406 N N . GLY E 1 57 ? 63.216 -97.006 -22.900 1.00 58.95 55 GLY E N 1
ATOM 6407 C CA . GLY E 1 57 ? 63.273 -98.280 -23.587 1.00 51.97 55 GLY E CA 1
ATOM 6408 C C . GLY E 1 57 ? 62.174 -99.220 -23.147 1.00 53.62 55 GLY E C 1
ATOM 6409 O O . GLY E 1 57 ? 62.429 -100.319 -22.642 1.00 57.44 55 GLY E O 1
ATOM 6410 N N . VAL E 1 58 ? 60.938 -98.781 -23.344 1.00 57.56 56 VAL E N 1
ATOM 6411 C CA . VAL E 1 58 ? 59.756 -99.520 -22.913 1.00 58.59 56 VAL E CA 1
ATOM 6412 C C . VAL E 1 58 ? 59.466 -100.656 -23.897 1.00 62.12 56 VAL E C 1
ATOM 6413 O O . VAL E 1 58 ? 59.327 -100.437 -25.111 1.00 56.60 56 VAL E O 1
ATOM 6417 N N . GLY E 1 59 ? 59.373 -101.877 -23.374 1.00 59.05 57 GLY E N 1
ATOM 6418 C CA . GLY E 1 59 ? 58.987 -103.018 -24.169 1.00 62.59 57 GLY E CA 1
ATOM 6419 C C . GLY E 1 59 ? 57.516 -103.343 -24.000 1.00 67.54 57 GLY E C 1
ATOM 6420 O O . GLY E 1 59 ? 56.854 -102.833 -23.089 1.00 66.44 57 GLY E O 1
ATOM 6421 N N . PRO E 1 60 ? 56.976 -104.199 -24.870 1.00 70.95 58 PRO E N 1
ATOM 6422 C CA . PRO E 1 60 ? 55.538 -104.495 -24.831 1.00 68.30 58 PRO E CA 1
ATOM 6423 C C . PRO E 1 60 ? 55.152 -105.295 -23.596 1.00 65.95 58 PRO E C 1
ATOM 6424 O O . PRO E 1 60 ? 55.990 -105.794 -22.840 1.00 63.20 58 PRO E O 1
ATOM 6428 N N . ALA E 1 61 ? 53.838 -105.409 -23.406 1.00 66.67 59 ALA E N 1
ATOM 6429 C CA . ALA E 1 61 ? 53.303 -105.995 -22.188 1.00 65.77 59 ALA E CA 1
ATOM 6430 C C . ALA E 1 61 ? 53.730 -107.453 -22.068 1.00 69.42 59 ALA E C 1
ATOM 6431 O O . ALA E 1 61 ? 53.895 -108.146 -23.076 1.00 72.76 59 ALA E O 1
ATOM 6433 N N . PRO E 1 62 ? 53.900 -107.950 -20.852 1.00 76.41 60 PRO E N 1
ATOM 6434 C CA . PRO E 1 62 ? 54.310 -109.343 -20.663 1.00 80.13 60 PRO E CA 1
ATOM 6435 C C . PRO E 1 62 ? 53.124 -110.269 -20.934 1.00 83.72 60 PRO E C 1
ATOM 6436 O O . PRO E 1 62 ? 52.001 -109.825 -21.195 1.00 80.97 60 PRO E O 1
ATOM 6440 N N . GLU E 1 63 ? 53.386 -111.572 -20.864 1.00 81.71 61 GLU E N 1
ATOM 6441 C CA . GLU E 1 63 ? 52.350 -112.578 -21.097 1.00 79.12 61 GLU E CA 1
ATOM 6442 C C . GLU E 1 63 ? 51.278 -112.558 -20.005 1.00 70.52 61 GLU E C 1
ATOM 6443 O O . GLU E 1 63 ? 51.342 -113.326 -19.051 1.00 77.67 61 GLU E O 1
ATOM 6445 N N . LYS E 1 66 ? 52.369 -113.801 -15.871 1.00 63.75 64 LYS E N 1
ATOM 6446 C CA . LYS E 1 66 ? 53.764 -113.344 -15.764 1.00 72.88 64 LYS E CA 1
ATOM 6447 C C . LYS E 1 66 ? 53.965 -111.778 -15.750 1.00 81.04 64 LYS E C 1
ATOM 6448 O O . LYS E 1 66 ? 55.037 -111.260 -16.134 1.00 71.15 64 LYS E O 1
ATOM 6450 N N . GLU E 1 67 ? 52.947 -111.044 -15.270 1.00 75.76 65 GLU E N 1
ATOM 6451 C CA . GLU E 1 67 ? 52.959 -109.579 -15.194 1.00 71.32 65 GLU E CA 1
ATOM 6452 C C . GLU E 1 67 ? 53.635 -109.079 -13.920 1.00 74.02 65 GLU E C 1
ATOM 6453 O O . GLU E 1 67 ? 53.376 -109.593 -12.827 1.00 79.11 65 GLU E O 1
ATOM 6459 N N . ASP E 1 68 ? 54.466 -108.030 -14.058 1.00 72.29 66 ASP E N 1
ATOM 6460 C CA . ASP E 1 68 ? 55.211 -107.482 -12.927 1.00 68.50 66 ASP E CA 1
ATOM 6461 C C . ASP E 1 68 ? 54.592 -106.170 -12.464 1.00 65.65 66 ASP E C 1
ATOM 6462 O O . ASP E 1 68 ? 54.629 -105.185 -13.213 1.00 73.87 66 ASP E O 1
ATOM 6467 N N . PRO E 1 69 ? 54.037 -106.091 -11.253 1.00 60.01 67 PRO E N 1
ATOM 6468 C CA . PRO E 1 69 ? 53.423 -104.831 -10.806 1.00 66.02 67 PRO E CA 1
ATOM 6469 C C . PRO E 1 69 ? 54.431 -103.753 -10.420 1.00 66.29 67 PRO E C 1
ATOM 6470 O O . PRO E 1 69 ? 54.024 -102.610 -10.189 1.00 66.15 67 PRO E O 1
ATOM 6474 N N . TYR E 1 70 ? 55.714 -104.082 -10.316 1.00 64.49 68 TYR E N 1
ATOM 6475 C CA . TYR E 1 70 ? 56.766 -103.101 -10.097 1.00 65.39 68 TYR E CA 1
ATOM 6476 C C . TYR E 1 70 ? 57.352 -102.577 -11.403 1.00 69.74 68 TYR E C 1
ATOM 6477 O O . TYR E 1 70 ? 58.302 -101.783 -11.371 1.00 65.52 68 TYR E O 1
ATOM 6486 N N . LEU E 1 71 ? 56.809 -102.993 -12.547 1.00 64.92 69 LEU E N 1
ATOM 6487 C CA . LEU E 1 71 ? 57.300 -102.575 -13.861 1.00 61.81 69 LEU E CA 1
ATOM 6488 C C . LEU E 1 71 ? 56.080 -102.218 -14.711 1.00 63.58 69 LEU E C 1
ATOM 6489 O O . LEU E 1 71 ? 55.486 -103.093 -15.355 1.00 67.90 69 LEU E O 1
ATOM 6494 N N . VAL E 1 72 ? 55.709 -100.932 -14.714 1.00 57.46 70 VAL E N 1
ATOM 6495 C CA . VAL E 1 72 ? 54.529 -100.451 -15.424 1.00 55.58 70 VAL E CA 1
ATOM 6496 C C . VAL E 1 72 ? 54.856 -99.140 -16.130 1.00 56.98 70 VAL E C 1
ATOM 6497 O O . VAL E 1 72 ? 55.900 -98.528 -15.904 1.00 58.24 70 VAL E O 1
ATOM 6501 N N . ASN E 1 73 ? 53.948 -98.730 -17.016 1.00 56.82 71 ASN E N 1
ATOM 6502 C CA . ASN E 1 73 ? 54.064 -97.493 -17.775 1.00 54.13 71 ASN E CA 1
ATOM 6503 C C . ASN E 1 73 ? 53.350 -96.368 -17.029 1.00 53.37 71 ASN E C 1
ATOM 6504 O O . ASN E 1 73 ? 52.946 -96.524 -15.873 1.00 52.07 71 ASN E O 1
ATOM 6509 N N . ALA E 1 74 ? 53.149 -95.227 -17.699 1.00 57.08 72 ALA E N 1
ATOM 6510 C CA . ALA E 1 74 ? 52.571 -94.060 -17.034 1.00 54.45 72 ALA E CA 1
ATOM 6511 C C . ALA E 1 74 ? 51.074 -94.178 -16.829 1.00 53.79 72 ALA E C 1
ATOM 6512 O O . ALA E 1 74 ? 50.487 -93.307 -16.181 1.00 51.41 72 ALA E O 1
ATOM 6514 N N . GLY E 1 75 ? 50.453 -95.223 -17.366 1.00 56.13 73 GLY E N 1
ATOM 6515 C CA . GLY E 1 75 ? 49.047 -95.482 -17.156 1.00 51.99 73 GLY E CA 1
ATOM 6516 C C . GLY E 1 75 ? 48.808 -96.687 -16.279 1.00 44.79 73 GLY E C 1
ATOM 6517 O O . GLY E 1 75 ? 47.698 -97.208 -16.241 1.00 57.51 73 GLY E O 1
ATOM 6518 N N . ALA E 1 76 ? 49.846 -97.140 -15.584 1.00 49.31 74 ALA E N 1
ATOM 6519 C CA . ALA E 1 76 ? 49.838 -98.258 -14.642 1.00 53.99 74 ALA E CA 1
ATOM 6520 C C . ALA E 1 76 ? 49.765 -99.624 -15.310 1.00 55.60 74 ALA E C 1
ATOM 6521 O O . ALA E 1 76 ? 49.791 -100.630 -14.608 1.00 63.80 74 ALA E O 1
ATOM 6523 N N . GLY E 1 77 ? 49.680 -99.705 -16.631 1.00 54.03 75 GLY E N 1
ATOM 6524 C CA . GLY E 1 77 ? 49.648 -101.002 -17.275 1.00 57.36 75 GLY E CA 1
ATOM 6525 C C . GLY E 1 77 ? 50.998 -101.686 -17.230 1.00 56.50 75 GLY E C 1
ATOM 6526 O O . GLY E 1 77 ? 52.044 -101.042 -17.280 1.00 57.40 75 GLY E O 1
ATOM 6527 N N . PHE E 1 78 ? 50.966 -103.017 -17.141 1.00 58.69 76 PHE E N 1
ATOM 6528 C CA . PHE E 1 78 ? 52.199 -103.791 -17.034 1.00 59.06 76 PHE E CA 1
ATOM 6529 C C . PHE E 1 78 ? 53.015 -103.692 -18.321 1.00 62.25 76 PHE E C 1
ATOM 6530 O O . PHE E 1 78 ? 52.472 -103.722 -19.432 1.00 55.33 76 PHE E O 1
ATOM 6538 N N . ILE E 1 79 ? 54.331 -103.573 -18.169 1.00 59.53 77 ILE E N 1
ATOM 6539 C CA . ILE E 1 79 ? 55.242 -103.485 -19.297 1.00 60.68 77 ILE E CA 1
ATOM 6540 C C . ILE E 1 79 ? 56.427 -104.409 -19.046 1.00 62.34 77 ILE E C 1
ATOM 6541 O O . ILE E 1 79 ? 56.517 -105.094 -18.018 1.00 63.60 77 ILE E O 1
ATOM 6546 N N . THR E 1 80 ? 57.344 -104.410 -20.012 1.00 58.78 78 THR E N 1
ATOM 6547 C CA . THR E 1 80 ? 58.593 -105.148 -19.970 1.00 61.21 78 THR E CA 1
ATOM 6548 C C . THR E 1 80 ? 59.708 -104.208 -20.400 1.00 62.12 78 THR E C 1
ATOM 6549 O O . THR E 1 80 ? 59.455 -103.145 -20.971 1.00 63.00 78 THR E O 1
ATOM 6553 N N . ALA E 1 81 ? 60.952 -104.609 -20.149 1.00 61.36 79 ALA E N 1
ATOM 6554 C CA . ALA E 1 81 ? 62.113 -103.776 -20.454 1.00 57.60 79 ALA E CA 1
ATOM 6555 C C . ALA E 1 81 ? 62.795 -104.285 -21.716 1.00 63.69 79 ALA E C 1
ATOM 6556 O O . ALA E 1 81 ? 63.393 -105.371 -21.712 1.00 62.68 79 ALA E O 1
ATOM 6558 N N . ALA E 1 82 ? 62.745 -103.476 -22.776 1.00 57.54 80 ALA E N 1
ATOM 6559 C CA . ALA E 1 82 ? 63.456 -103.774 -24.011 1.00 56.98 80 ALA E CA 1
ATOM 6560 C C . ALA E 1 82 ? 64.975 -103.870 -23.785 1.00 57.85 80 ALA E C 1
ATOM 6561 O O . ALA E 1 82 ? 65.506 -103.571 -22.709 1.00 57.89 80 ALA E O 1
ATOM 6563 N N . LYS E 1 83 ? 65.672 -104.307 -24.833 1.00 57.77 81 LYS E N 1
ATOM 6564 C CA . LYS E 1 83 ? 67.114 -104.496 -24.748 1.00 60.66 81 LYS E CA 1
ATOM 6565 C C . LYS E 1 83 ? 67.794 -103.148 -24.562 1.00 60.41 81 LYS E C 1
ATOM 6566 O O . LYS E 1 83 ? 67.445 -102.166 -25.221 1.00 59.38 81 LYS E O 1
ATOM 6568 N N . GLY E 1 84 ? 68.764 -103.102 -23.652 1.00 59.06 82 GLY E N 1
ATOM 6569 C CA . GLY E 1 84 ? 69.497 -101.871 -23.422 1.00 60.60 82 GLY E CA 1
ATOM 6570 C C . GLY E 1 84 ? 68.714 -100.768 -22.739 1.00 55.13 82 GLY E C 1
ATOM 6571 O O . GLY E 1 84 ? 69.031 -99.591 -22.926 1.00 56.33 82 GLY E O 1
ATOM 6572 N N . ALA E 1 85 ? 67.702 -101.117 -21.952 1.00 52.73 83 ALA E N 1
ATOM 6573 C CA . ALA E 1 85 ? 66.892 -100.145 -21.243 1.00 49.42 83 ALA E CA 1
ATOM 6574 C C . ALA E 1 85 ? 67.589 -99.684 -19.960 1.00 56.72 83 ALA E C 1
ATOM 6575 O O . ALA E 1 85 ? 68.514 -100.330 -19.451 1.00 60.74 83 ALA E O 1
ATOM 6577 N N . MET E 1 86 ? 67.135 -98.540 -19.441 1.00 52.12 84 MET E N 1
ATOM 6578 C CA . MET E 1 86 ? 67.569 -98.022 -18.152 1.00 47.94 84 MET E CA 1
ATOM 6579 C C . MET E 1 86 ? 66.341 -97.586 -17.365 1.00 51.36 84 MET E C 1
ATOM 6580 O O . MET E 1 86 ? 65.367 -97.089 -17.944 1.00 49.42 84 MET E O 1
ATOM 6585 N N . PHE E 1 87 ? 66.372 -97.837 -16.050 1.00 52.11 85 PHE E N 1
ATOM 6586 C CA . PHE E 1 87 ? 65.397 -97.344 -15.085 1.00 47.27 85 PHE E CA 1
ATOM 6587 C C . PHE E 1 87 ? 65.992 -96.186 -14.288 1.00 52.27 85 PHE E C 1
ATOM 6588 O O . PHE E 1 87 ? 67.200 -96.145 -14.037 1.00 60.64 85 PHE E O 1
ATOM 6596 N N . PHE E 1 88 ? 65.140 -95.251 -13.865 1.00 55.15 86 PHE E N 1
ATOM 6597 C CA . PHE E 1 88 ? 65.624 -94.057 -13.178 1.00 48.12 86 PHE E CA 1
ATOM 6598 C C . PHE E 1 88 ? 64.498 -93.387 -12.401 1.00 47.29 86 PHE E C 1
ATOM 6599 O O . PHE E 1 88 ? 63.316 -93.676 -12.594 1.00 45.52 86 PHE E O 1
ATOM 6607 N N . ASP E 1 89 ? 64.889 -92.466 -11.522 1.00 48.87 87 ASP E N 1
ATOM 6608 C CA . ASP E 1 89 ? 63.930 -91.717 -10.724 1.00 42.49 87 ASP E CA 1
ATOM 6609 C C . ASP E 1 89 ? 63.254 -90.621 -11.555 1.00 47.25 87 ASP E C 1
ATOM 6610 O O . ASP E 1 89 ? 63.580 -90.370 -12.725 1.00 44.82 87 ASP E O 1
ATOM 6615 N N . SER E 1 90 ? 62.309 -89.937 -10.916 1.00 46.17 88 SER E N 1
ATOM 6616 C CA . SER E 1 90 ? 61.433 -89.030 -11.637 1.00 43.55 88 SER E CA 1
ATOM 6617 C C . SER E 1 90 ? 62.145 -87.754 -12.069 1.00 48.77 88 SER E C 1
ATOM 6618 O O . SER E 1 90 ? 61.731 -87.122 -13.059 1.00 46.24 88 SER E O 1
ATOM 6621 N N . ALA E 1 91 ? 63.198 -87.354 -11.344 1.00 46.62 89 ALA E N 1
ATOM 6622 C CA . ALA E 1 91 ? 63.959 -86.176 -11.751 1.00 43.08 89 ALA E CA 1
ATOM 6623 C C . ALA E 1 91 ? 64.744 -86.453 -13.027 1.00 43.25 89 ALA E C 1
ATOM 6624 O O . ALA E 1 91 ? 64.685 -85.679 -13.993 1.00 41.23 89 ALA E O 1
ATOM 6626 N N . TYR E 1 92 ? 65.497 -87.557 -13.037 1.00 45.15 90 TYR E N 1
ATOM 6627 C CA . TYR E 1 92 ? 66.138 -88.021 -14.257 1.00 42.26 90 TYR E CA 1
ATOM 6628 C C . TYR E 1 92 ? 65.123 -88.112 -15.381 1.00 43.29 90 TYR E C 1
ATOM 6629 O O . TYR E 1 92 ? 65.361 -87.633 -16.497 1.00 44.80 90 TYR E O 1
ATOM 6638 N N . SER E 1 93 ? 63.962 -88.701 -15.081 1.00 43.42 91 SER E N 1
ATOM 6639 C CA . SER E 1 93 ? 62.928 -88.894 -16.091 1.00 43.34 91 SER E CA 1
ATOM 6640 C C . SER E 1 93 ? 62.561 -87.589 -16.769 1.00 44.46 91 SER E C 1
ATOM 6641 O O . SER E 1 93 ? 62.498 -87.514 -18.001 1.00 47.14 91 SER E O 1
ATOM 6644 N N . PHE E 1 94 ? 62.319 -86.539 -15.982 1.00 42.51 92 PHE E N 1
ATOM 6645 C CA . PHE E 1 94 ? 61.885 -85.271 -16.551 1.00 40.57 92 PHE E CA 1
ATOM 6646 C C . PHE E 1 94 ? 63.034 -84.369 -16.953 1.00 40.37 92 PHE E C 1
ATOM 6647 O O . PHE E 1 94 ? 62.798 -83.400 -17.688 1.00 39.84 92 PHE E O 1
ATOM 6655 N N . GLY E 1 95 ? 64.264 -84.675 -16.521 1.00 37.90 93 GLY E N 1
ATOM 6656 C CA . GLY E 1 95 ? 65.425 -84.124 -17.208 1.00 39.59 93 GLY E CA 1
ATOM 6657 C C . GLY E 1 95 ? 65.489 -84.589 -18.651 1.00 43.25 93 GLY E C 1
ATOM 6658 O O . GLY E 1 95 ? 65.769 -83.805 -19.566 1.00 41.74 93 GLY E O 1
ATOM 6659 N N . ILE E 1 96 ? 65.210 -85.871 -18.878 1.00 41.27 94 ILE E N 1
ATOM 6660 C CA . ILE E 1 96 ? 65.084 -86.350 -20.244 1.00 40.30 94 ILE E CA 1
ATOM 6661 C C . ILE E 1 96 ? 64.010 -85.564 -20.975 1.00 40.84 94 ILE E C 1
ATOM 6662 O O . ILE E 1 96 ? 64.188 -85.180 -22.131 1.00 47.00 94 ILE E O 1
ATOM 6667 N N . ILE E 1 97 ? 62.893 -85.287 -20.310 1.00 39.20 95 ILE E N 1
ATOM 6668 C CA . ILE E 1 97 ? 61.749 -84.712 -21.004 1.00 37.61 95 ILE E CA 1
ATOM 6669 C C . ILE E 1 97 ? 61.911 -83.208 -21.154 1.00 45.02 95 ILE E C 1
ATOM 6670 O O . ILE E 1 97 ? 61.703 -82.636 -22.236 1.00 45.86 95 ILE E O 1
ATOM 6675 N N . ARG E 1 98 ? 62.262 -82.537 -20.065 1.00 43.67 96 ARG E N 1
ATOM 6676 C CA . ARG E 1 98 ? 62.311 -81.087 -20.116 1.00 41.26 96 ARG E CA 1
ATOM 6677 C C . ARG E 1 98 ? 63.532 -80.632 -20.905 1.00 44.25 96 ARG E C 1
ATOM 6678 O O . ARG E 1 98 ? 63.461 -79.668 -21.677 1.00 43.77 96 ARG E O 1
ATOM 6686 N N . GLY E 1 99 ? 64.639 -81.367 -20.786 1.00 44.80 97 GLY E N 1
ATOM 6687 C CA . GLY E 1 99 ? 65.917 -81.042 -21.392 1.00 46.99 97 GLY E CA 1
ATOM 6688 C C . GLY E 1 99 ? 66.067 -81.264 -22.887 1.00 43.92 97 GLY E C 1
ATOM 6689 O O . GLY E 1 99 ? 67.141 -80.996 -23.428 1.00 46.51 97 GLY E O 1
ATOM 6690 N N . GLY E 1 100 ? 65.044 -81.755 -23.573 1.00 47.58 98 GLY E N 1
ATOM 6691 C CA . GLY E 1 100 ? 65.064 -81.807 -25.020 1.00 48.00 98 GLY E CA 1
ATOM 6692 C C . GLY E 1 100 ? 65.549 -83.098 -25.626 1.00 45.00 98 GLY E C 1
ATOM 6693 O O . GLY E 1 100 ? 65.930 -83.106 -26.799 1.00 41.98 98 GLY E O 1
ATOM 6694 N N . HIS E 1 101 ? 65.533 -84.188 -24.875 1.00 42.86 99 HIS E N 1
ATOM 6695 C CA . HIS E 1 101 ? 66.038 -85.470 -25.331 1.00 39.77 99 HIS E CA 1
ATOM 6696 C C . HIS E 1 101 ? 64.936 -86.404 -25.819 1.00 45.13 99 HIS E C 1
ATOM 6697 O O . HIS E 1 101 ? 65.218 -87.558 -26.154 1.00 53.43 99 HIS E O 1
ATOM 6704 N N . VAL E 1 102 ? 63.694 -85.942 -25.857 1.00 48.67 100 VAL E N 1
ATOM 6705 C CA . VAL E 1 102 ? 62.596 -86.660 -26.482 1.00 42.07 100 VAL E CA 1
ATOM 6706 C C . VAL E 1 102 ? 62.409 -86.059 -27.857 1.00 44.02 100 VAL E C 1
ATOM 6707 O O . VAL E 1 102 ? 62.152 -84.856 -27.979 1.00 42.19 100 VAL E O 1
ATOM 6711 N N . ASP E 1 103 ? 62.538 -86.890 -28.893 1.00 47.77 101 ASP E N 1
ATOM 6712 C CA . ASP E 1 103 ? 62.454 -86.371 -30.255 1.00 43.52 101 ASP E CA 1
ATOM 6713 C C . ASP E 1 103 ? 61.025 -86.044 -30.632 1.00 42.02 101 ASP E C 1
ATOM 6714 O O . ASP E 1 103 ? 60.770 -85.023 -31.279 1.00 47.52 101 ASP E O 1
ATOM 6719 N N . ALA E 1 104 ? 60.078 -86.876 -30.222 1.00 40.23 102 ALA E N 1
ATOM 6720 C CA . ALA E 1 104 ? 58.681 -86.626 -30.541 1.00 45.34 102 ALA E CA 1
ATOM 6721 C C . ALA E 1 104 ? 57.808 -87.043 -29.373 1.00 47.04 102 ALA E C 1
ATOM 6722 O O . ALA E 1 104 ? 57.955 -88.152 -28.847 1.00 46.26 102 ALA E O 1
ATOM 6724 N N . THR E 1 105 ? 56.900 -86.157 -28.975 1.00 40.84 103 THR E N 1
ATOM 6725 C CA . THR E 1 105 ? 55.847 -86.500 -28.037 1.00 44.00 103 THR E CA 1
ATOM 6726 C C . THR E 1 105 ? 54.515 -86.441 -28.774 1.00 45.16 103 THR E C 1
ATOM 6727 O O . THR E 1 105 ? 54.296 -85.571 -29.623 1.00 46.69 103 THR E O 1
ATOM 6731 N N . VAL E 1 106 ? 53.660 -87.417 -28.491 1.00 43.25 104 VAL E N 1
ATOM 6732 C CA . VAL E 1 106 ? 52.357 -87.568 -29.118 1.00 41.81 104 VAL E CA 1
ATOM 6733 C C . VAL E 1 106 ? 51.308 -87.549 -28.019 1.00 46.80 104 VAL E C 1
ATOM 6734 O O . VAL E 1 106 ? 51.408 -88.318 -27.056 1.00 53.86 104 VAL E O 1
ATOM 6738 N N . LEU E 1 107 ? 50.314 -86.673 -28.145 1.00 45.80 105 LEU E N 1
ATOM 6739 C CA . LEU E 1 107 ? 49.203 -86.703 -27.199 1.00 44.82 105 LEU E CA 1
ATOM 6740 C C . LEU E 1 107 ? 47.962 -86.092 -27.836 1.00 42.88 105 LEU E C 1
ATOM 6741 O O . LEU E 1 107 ? 47.998 -85.565 -28.949 1.00 46.73 105 LEU E O 1
ATOM 6746 N N . GLY E 1 108 ? 46.849 -86.192 -27.112 1.00 40.00 106 GLY E N 1
ATOM 6747 C CA . GLY E 1 108 ? 45.580 -85.694 -27.591 1.00 41.84 106 GLY E CA 1
ATOM 6748 C C . GLY E 1 108 ? 45.331 -84.264 -27.166 1.00 47.04 106 GLY E C 1
ATOM 6749 O O . GLY E 1 108 ? 46.128 -83.626 -26.483 1.00 51.40 106 GLY E O 1
ATOM 6750 N N . ALA E 1 109 ? 44.183 -83.749 -27.572 1.00 46.74 107 ALA E N 1
ATOM 6751 C CA . ALA E 1 109 ? 43.892 -82.365 -27.257 1.00 45.45 107 ALA E CA 1
ATOM 6752 C C . ALA E 1 109 ? 42.391 -82.152 -27.160 1.00 50.93 107 ALA E C 1
ATOM 6753 O O . ALA E 1 109 ? 41.600 -82.790 -27.870 1.00 53.60 107 ALA E O 1
ATOM 6755 N N . LEU E 1 110 ? 42.013 -81.260 -26.247 1.00 45.25 108 LEU E N 1
ATOM 6756 C CA . LEU E 1 110 ? 40.665 -80.722 -26.253 1.00 45.63 108 LEU E CA 1
ATOM 6757 C C . LEU E 1 110 ? 40.544 -79.587 -27.255 1.00 50.92 108 LEU E C 1
ATOM 6758 O O . LEU E 1 110 ? 39.577 -79.538 -28.018 1.00 59.36 108 LEU E O 1
ATOM 6763 N N . GLU E 1 111 ? 41.518 -78.684 -27.291 1.00 47.43 109 GLU E N 1
ATOM 6764 C CA . GLU E 1 111 ? 41.535 -77.605 -28.271 1.00 50.49 109 GLU E CA 1
ATOM 6765 C C . GLU E 1 111 ? 42.975 -77.333 -28.695 1.00 50.70 109 GLU E C 1
ATOM 6766 O O . GLU E 1 111 ? 43.924 -77.611 -27.950 1.00 52.07 109 GLU E O 1
ATOM 6772 N N . VAL E 1 112 ? 43.121 -76.763 -29.899 1.00 44.24 110 VAL E N 1
ATOM 6773 C CA . VAL E 1 112 ? 44.420 -76.475 -30.510 1.00 43.77 110 VAL E CA 1
ATOM 6774 C C . VAL E 1 112 ? 44.232 -75.254 -31.396 1.00 49.27 110 VAL E C 1
ATOM 6775 O O . VAL E 1 112 ? 43.172 -75.095 -32.008 1.00 56.05 110 VAL E O 1
ATOM 6779 N N . ASP E 1 113 ? 45.253 -74.388 -31.491 1.00 47.95 111 ASP E N 1
ATOM 6780 C CA . ASP E 1 113 ? 44.997 -73.151 -32.227 1.00 51.47 111 ASP E CA 1
ATOM 6781 C C . ASP E 1 113 ? 46.176 -72.697 -33.083 1.00 53.39 111 ASP E C 1
ATOM 6782 O O . ASP E 1 113 ? 47.284 -73.236 -33.024 1.00 51.77 111 ASP E O 1
ATOM 6787 N N . GLU E 1 114 ? 45.907 -71.639 -33.860 1.00 57.14 112 GLU E N 1
ATOM 6788 C CA . GLU E 1 114 ? 46.803 -71.147 -34.907 1.00 57.68 112 GLU E CA 1
ATOM 6789 C C . GLU E 1 114 ? 48.187 -70.759 -34.389 1.00 59.08 112 GLU E C 1
ATOM 6790 O O . GLU E 1 114 ? 49.138 -70.691 -35.176 1.00 60.25 112 GLU E O 1
ATOM 6792 N N . LYS E 1 115 ? 48.326 -70.498 -33.094 1.00 58.72 113 LYS E N 1
ATOM 6793 C CA . LYS E 1 115 ? 49.573 -69.994 -32.537 1.00 54.39 113 LYS E CA 1
ATOM 6794 C C . LYS E 1 115 ? 50.425 -71.090 -31.893 1.00 55.64 113 LYS E C 1
ATOM 6795 O O . LYS E 1 115 ? 51.490 -70.790 -31.336 1.00 57.14 113 LYS E O 1
ATOM 6797 N N . GLY E 1 116 ? 50.005 -72.351 -31.973 1.00 52.86 114 GLY E N 1
ATOM 6798 C CA . GLY E 1 116 ? 50.721 -73.431 -31.324 1.00 55.89 114 GLY E CA 1
ATOM 6799 C C . GLY E 1 116 ? 50.239 -73.777 -29.926 1.00 54.23 114 GLY E C 1
ATOM 6800 O O . GLY E 1 116 ? 50.743 -74.746 -29.331 1.00 51.99 114 GLY E O 1
ATOM 6801 N N . ASN E 1 117 ? 49.287 -73.026 -29.384 1.00 51.28 115 ASN E N 1
ATOM 6802 C CA . ASN E 1 117 ? 48.788 -73.295 -28.049 1.00 54.29 115 ASN E CA 1
ATOM 6803 C C . ASN E 1 117 ? 47.913 -74.544 -28.046 1.00 50.65 115 ASN E C 1
ATOM 6804 O O . ASN E 1 117 ? 47.414 -74.995 -29.080 1.00 53.52 115 ASN E O 1
ATOM 6809 N N . LEU E 1 118 ? 47.712 -75.083 -26.848 1.00 49.26 116 LEU E N 1
ATOM 6810 C CA . LEU E 1 118 ? 47.162 -76.417 -26.680 1.00 47.04 116 LEU E CA 1
ATOM 6811 C C . LEU E 1 118 ? 46.452 -76.467 -25.343 1.00 50.16 116 LEU E C 1
ATOM 6812 O O . LEU E 1 118 ? 47.037 -76.086 -24.328 1.00 51.47 116 LEU E O 1
ATOM 6817 N N . ALA E 1 119 ? 45.198 -76.912 -25.339 1.00 52.52 117 ALA E N 1
ATOM 6818 C CA . ALA E 1 119 ? 44.440 -77.129 -24.111 1.00 47.25 117 ALA E CA 1
ATOM 6819 C C . ALA E 1 119 ? 44.081 -78.600 -24.064 1.00 49.08 117 ALA E C 1
ATOM 6820 O O . ALA E 1 119 ? 43.304 -79.077 -24.896 1.00 50.58 117 ALA E O 1
ATOM 6822 N N . ASN E 1 120 ? 44.642 -79.326 -23.101 1.00 52.12 118 ASN E N 1
ATOM 6823 C CA . ASN E 1 120 ? 44.358 -80.755 -23.092 1.00 46.67 118 ASN E CA 1
ATOM 6824 C C . ASN E 1 120 ? 44.365 -81.380 -21.702 1.00 44.90 118 ASN E C 1
ATOM 6825 O O . ASN E 1 120 ? 44.459 -82.604 -21.600 1.00 50.23 118 ASN E O 1
ATOM 6830 N N . TRP E 1 121 ? 44.276 -80.609 -20.632 1.00 43.71 119 TRP E N 1
ATOM 6831 C CA . TRP E 1 121 ? 44.382 -81.207 -19.309 1.00 50.12 119 TRP E CA 1
ATOM 6832 C C . TRP E 1 121 ? 43.241 -80.840 -18.382 1.00 48.08 119 TRP E C 1
ATOM 6833 O O . TRP E 1 121 ? 43.141 -81.426 -17.297 1.00 54.05 119 TRP E O 1
ATOM 6844 N N . MET E 1 122 ? 42.374 -79.918 -18.771 1.00 37.94 120 MET E N 1
ATOM 6845 C CA . MET E 1 122 ? 41.403 -79.392 -17.833 1.00 45.71 120 MET E CA 1
ATOM 6846 C C . MET E 1 122 ? 40.195 -78.876 -18.588 1.00 51.65 120 MET E C 1
ATOM 6847 O O . MET E 1 122 ? 40.341 -78.044 -19.488 1.00 52.77 120 MET E O 1
ATOM 6852 N N . ILE E 1 123 ? 39.010 -79.343 -18.206 1.00 55.99 121 ILE E N 1
ATOM 6853 C CA . ILE E 1 123 ? 37.757 -78.705 -18.595 1.00 58.45 121 ILE E CA 1
ATOM 6854 C C . ILE E 1 123 ? 37.141 -78.088 -17.340 1.00 58.83 121 ILE E C 1
ATOM 6855 O O . ILE E 1 123 ? 36.705 -78.827 -16.441 1.00 53.76 121 ILE E O 1
ATOM 6860 N N . PRO E 1 124 ? 37.082 -76.756 -17.229 1.00 66.58 122 PRO E N 1
ATOM 6861 C CA . PRO E 1 124 ? 36.620 -76.134 -15.973 1.00 65.18 122 PRO E CA 1
ATOM 6862 C C . PRO E 1 124 ? 35.212 -76.585 -15.610 1.00 63.55 122 PRO E C 1
ATOM 6863 O O . PRO E 1 124 ? 34.286 -76.514 -16.423 1.00 62.99 122 PRO E O 1
ATOM 6867 N N . GLY E 1 125 ? 35.069 -77.077 -14.384 1.00 67.28 123 GLY E N 1
ATOM 6868 C CA . GLY E 1 125 ? 33.830 -77.643 -13.884 1.00 64.01 123 GLY E CA 1
ATOM 6869 C C . GLY E 1 125 ? 33.641 -79.118 -14.178 1.00 61.90 123 GLY E C 1
ATOM 6870 O O . GLY E 1 125 ? 33.242 -79.879 -13.291 1.00 73.11 123 GLY E O 1
ATOM 6871 N N . LYS E 1 126 ? 33.952 -79.546 -15.405 1.00 60.20 124 LYS E N 1
ATOM 6872 C CA . LYS E 1 126 ? 33.595 -80.881 -15.879 1.00 59.98 124 LYS E CA 1
ATOM 6873 C C . LYS E 1 126 ? 34.691 -81.933 -15.634 1.00 60.09 124 LYS E C 1
ATOM 6874 O O . LYS E 1 126 ? 34.402 -83.004 -15.086 1.00 59.99 124 LYS E O 1
ATOM 6876 N N . LYS E 1 127 ? 35.943 -81.664 -16.035 1.00 65.12 125 LYS E N 1
ATOM 6877 C CA . LYS E 1 127 ? 37.042 -82.636 -15.935 1.00 61.08 125 LYS E CA 1
ATOM 6878 C C . LYS E 1 127 ? 38.300 -81.926 -15.439 1.00 55.71 125 LYS E C 1
ATOM 6879 O O . LYS E 1 127 ? 38.747 -80.960 -16.069 1.00 51.45 125 LYS E O 1
ATOM 6881 N N . VAL E 1 128 ? 38.856 -82.385 -14.311 1.00 49.87 126 VAL E N 1
ATOM 6882 C CA . VAL E 1 128 ? 40.046 -81.767 -13.706 1.00 55.38 126 VAL E CA 1
ATOM 6883 C C . VAL E 1 128 ? 40.969 -82.846 -13.131 1.00 55.15 126 VAL E C 1
ATOM 6884 O O . VAL E 1 128 ? 41.081 -82.987 -11.897 1.00 56.20 126 VAL E O 1
ATOM 6888 N N . PRO E 1 129 ? 41.644 -83.638 -13.975 1.00 50.54 127 PRO E N 1
ATOM 6889 C CA . PRO E 1 129 ? 42.499 -84.725 -13.450 1.00 50.64 127 PRO E CA 1
ATOM 6890 C C . PRO E 1 129 ? 43.897 -84.292 -13.031 1.00 54.17 127 PRO E C 1
ATOM 6891 O O . PRO E 1 129 ? 44.592 -85.043 -12.319 1.00 51.16 127 PRO E O 1
ATOM 6895 N N . GLY E 1 130 ? 44.336 -83.120 -13.449 1.00 54.13 128 GLY E N 1
ATOM 6896 C CA . GLY E 1 130 ? 45.732 -82.760 -13.348 1.00 50.69 128 GLY E CA 1
ATOM 6897 C C . GLY E 1 130 ? 46.424 -82.836 -14.694 1.00 49.63 128 GLY E C 1
ATOM 6898 O O . GLY E 1 130 ? 45.904 -83.359 -15.682 1.00 59.04 128 GLY E O 1
ATOM 6899 N N . MET E 1 131 ? 47.613 -82.278 -14.703 1.00 49.03 129 MET E N 1
ATOM 6900 C CA . MET E 1 131 ? 48.449 -82.151 -15.878 1.00 47.34 129 MET E CA 1
ATOM 6901 C C . MET E 1 131 ? 49.352 -83.356 -16.054 1.00 42.45 129 MET E C 1
ATOM 6902 O O . MET E 1 131 ? 49.884 -83.563 -17.156 1.00 41.69 129 MET E O 1
ATOM 6907 N N . GLY E 1 132 ? 49.525 -84.146 -14.992 1.00 38.14 130 GLY E N 1
ATOM 6908 C CA . GLY E 1 132 ? 50.563 -85.171 -14.978 1.00 46.24 130 GLY E CA 1
ATOM 6909 C C . GLY E 1 132 ? 51.881 -84.624 -15.504 1.00 46.40 130 GLY E C 1
ATOM 6910 O O . GLY E 1 132 ? 52.328 -83.529 -15.125 1.00 44.66 130 GLY E O 1
ATOM 6911 N N . GLY E 1 133 ? 52.501 -85.370 -16.411 1.00 39.63 131 GLY E N 1
ATOM 6912 C CA . GLY E 1 133 ? 53.722 -84.894 -17.017 1.00 42.89 131 GLY E CA 1
ATOM 6913 C C . GLY E 1 133 ? 53.531 -84.145 -18.316 1.00 44.62 131 GLY E C 1
ATOM 6914 O O . GLY E 1 133 ? 54.516 -83.843 -19.007 1.00 43.35 131 GLY E O 1
ATOM 6915 N N . ALA E 1 134 ? 52.289 -83.805 -18.659 1.00 38.73 132 ALA E N 1
ATOM 6916 C CA . ALA E 1 134 ? 52.002 -83.388 -20.024 1.00 37.69 132 ALA E CA 1
ATOM 6917 C C . ALA E 1 134 ? 52.585 -82.018 -20.329 1.00 40.85 132 ALA E C 1
ATOM 6918 O O . ALA E 1 134 ? 53.032 -81.771 -21.454 1.00 43.54 132 ALA E O 1
ATOM 6920 N N . MET E 1 135 ? 52.549 -81.094 -19.360 1.00 41.81 133 MET E N 1
ATOM 6921 C CA . MET E 1 135 ? 53.126 -79.767 -19.587 1.00 43.68 133 MET E CA 1
ATOM 6922 C C . MET E 1 135 ? 54.616 -79.882 -19.857 1.00 43.28 133 MET E C 1
ATOM 6923 O O . MET E 1 135 ? 55.136 -79.227 -20.766 1.00 45.72 133 MET E O 1
ATOM 6928 N N . ASP E 1 136 ? 55.305 -80.746 -19.104 1.00 39.87 134 ASP E N 1
ATOM 6929 C CA . ASP E 1 136 ? 56.724 -80.960 -19.342 1.00 38.77 134 ASP E CA 1
ATOM 6930 C C . ASP E 1 136 ? 56.977 -81.564 -20.719 1.00 42.56 134 ASP E C 1
ATOM 6931 O O . ASP E 1 136 ? 57.928 -81.178 -21.409 1.00 45.82 134 ASP E O 1
ATOM 6936 N N . LEU E 1 137 ? 56.137 -82.510 -21.142 1.00 42.28 135 LEU E N 1
ATOM 6937 C CA . LEU E 1 137 ? 56.351 -83.157 -22.432 1.00 39.26 135 LEU E CA 1
ATOM 6938 C C . LEU E 1 137 ? 56.211 -82.160 -23.567 1.00 40.97 135 LEU E C 1
ATOM 6939 O O . LEU E 1 137 ? 57.086 -82.054 -24.430 1.00 47.14 135 LEU E O 1
ATOM 6944 N N . VAL E 1 138 ? 55.123 -81.397 -23.580 1.00 42.93 136 VAL E N 1
ATOM 6945 C CA . VAL E 1 138 ? 54.889 -80.568 -24.749 1.00 46.10 136 VAL E CA 1
ATOM 6946 C C . VAL E 1 138 ? 55.830 -79.380 -24.774 1.00 46.86 136 VAL E C 1
ATOM 6947 O O . VAL E 1 138 ? 56.102 -78.824 -25.846 1.00 48.23 136 VAL E O 1
ATOM 6951 N N . VAL E 1 139 ? 56.354 -78.986 -23.616 1.00 46.47 137 VAL E N 1
ATOM 6952 C CA . VAL E 1 139 ? 57.263 -77.855 -23.588 1.00 44.76 137 VAL E CA 1
ATOM 6953 C C . VAL E 1 139 ? 58.680 -78.305 -23.925 1.00 45.12 137 VAL E C 1
ATOM 6954 O O . VAL E 1 139 ? 59.455 -77.535 -24.495 1.00 43.24 137 VAL E O 1
ATOM 6958 N N . GLY E 1 140 ? 59.014 -79.568 -23.655 1.00 43.97 138 GLY E N 1
ATOM 6959 C CA . GLY E 1 140 ? 60.375 -80.055 -23.792 1.00 45.97 138 GLY E CA 1
ATOM 6960 C C . GLY E 1 140 ? 60.702 -80.891 -25.015 1.00 46.29 138 GLY E C 1
ATOM 6961 O O . GLY E 1 140 ? 61.838 -80.860 -25.501 1.00 49.05 138 GLY E O 1
ATOM 6962 N N . ALA E 1 141 ? 59.734 -81.650 -25.516 1.00 47.02 139 ALA E N 1
ATOM 6963 C CA . ALA E 1 141 ? 59.996 -82.534 -26.645 1.00 49.18 139 ALA E CA 1
ATOM 6964 C C . ALA E 1 141 ? 60.408 -81.719 -27.866 1.00 44.64 139 ALA E C 1
ATOM 6965 O O . ALA E 1 141 ? 59.921 -80.609 -28.082 1.00 50.24 139 ALA E O 1
ATOM 6967 N N . LYS E 1 142 ? 61.333 -82.258 -28.659 1.00 47.36 140 LYS E N 1
ATOM 6968 C CA . LYS E 1 142 ? 61.802 -81.508 -29.822 1.00 46.99 140 LYS E CA 1
ATOM 6969 C C . LYS E 1 142 ? 60.662 -81.273 -30.811 1.00 48.77 140 LYS E C 1
ATOM 6970 O O . LYS E 1 142 ? 60.557 -80.193 -31.401 1.00 51.09 140 LYS E O 1
ATOM 6972 N N . LYS E 1 143 ? 59.771 -82.252 -30.972 1.00 46.85 141 LYS E N 1
ATOM 6973 C CA . LYS E 1 143 ? 58.649 -82.150 -31.900 1.00 47.32 141 LYS E CA 1
ATOM 6974 C C . LYS E 1 143 ? 57.377 -82.630 -31.205 1.00 50.40 141 LYS E C 1
ATOM 6975 O O . LYS E 1 143 ? 57.315 -83.775 -30.738 1.00 48.37 141 LYS E O 1
ATOM 6981 N N . VAL E 1 144 ? 56.362 -81.764 -31.150 1.00 49.38 142 VAL E N 1
ATOM 6982 C CA . VAL E 1 144 ? 55.110 -82.030 -30.437 1.00 48.78 142 VAL E CA 1
ATOM 6983 C C . VAL E 1 144 ? 54.025 -82.334 -31.458 1.00 48.77 142 VAL E C 1
ATOM 6984 O O . VAL E 1 144 ? 53.656 -81.460 -32.255 1.00 48.17 142 VAL E O 1
ATOM 6988 N N . ILE E 1 145 ? 53.500 -83.560 -31.415 1.00 46.22 143 ILE E N 1
ATOM 6989 C CA . ILE E 1 145 ? 52.465 -84.036 -32.336 1.00 48.00 143 ILE E CA 1
ATOM 6990 C C . ILE E 1 145 ? 51.157 -84.208 -31.569 1.00 48.43 143 ILE E C 1
ATOM 6991 O O . ILE E 1 145 ? 51.102 -84.930 -30.566 1.00 49.78 143 ILE E O 1
ATOM 6996 N N . VAL E 1 146 ? 50.103 -83.573 -32.047 1.00 45.28 144 VAL E N 1
ATOM 6997 C CA . VAL E 1 146 ? 48.776 -83.765 -31.488 1.00 46.31 144 VAL E CA 1
ATOM 6998 C C . VAL E 1 146 ? 48.033 -84.755 -32.368 1.00 47.38 144 VAL E C 1
ATOM 6999 O O . VAL E 1 146 ? 47.922 -84.550 -33.581 1.00 46.98 144 VAL E O 1
ATOM 7003 N N . ALA E 1 147 ? 47.536 -85.833 -31.759 1.00 50.88 145 ALA E N 1
ATOM 7004 C CA . ALA E 1 147 ? 46.801 -86.899 -32.443 1.00 46.08 145 ALA E CA 1
ATOM 7005 C C . ALA E 1 147 ? 45.397 -86.946 -31.850 1.00 44.39 145 ALA E C 1
ATOM 7006 O O . ALA E 1 147 ? 45.215 -87.457 -30.741 1.00 50.40 145 ALA E O 1
ATOM 7008 N N . MET E 1 148 ? 44.401 -86.431 -32.578 1.00 45.99 146 MET E N 1
ATOM 7009 C CA . MET E 1 148 ? 43.076 -86.196 -31.996 1.00 52.85 146 MET E CA 1
ATOM 7010 C C . MET E 1 148 ? 41.964 -86.299 -33.046 1.00 54.43 146 MET E C 1
ATOM 7011 O O . MET E 1 148 ? 42.168 -86.033 -34.234 1.00 51.87 146 MET E O 1
ATOM 7016 N N . GLU E 1 149 ? 40.782 -86.713 -32.582 1.00 63.97 147 GLU E N 1
ATOM 7017 C CA . GLU E 1 149 ? 39.537 -86.514 -33.322 1.00 60.62 147 GLU E CA 1
ATOM 7018 C C . GLU E 1 149 ? 39.463 -85.081 -33.832 1.00 56.90 147 GLU E C 1
ATOM 7019 O O . GLU E 1 149 ? 39.713 -84.135 -33.080 1.00 55.07 147 GLU E O 1
ATOM 7025 N N . HIS E 1 150 ? 39.119 -84.915 -35.112 1.00 55.55 148 HIS E N 1
ATOM 7026 C CA . HIS E 1 150 ? 39.042 -83.570 -35.678 1.00 52.54 148 HIS E CA 1
ATOM 7027 C C . HIS E 1 150 ? 37.917 -82.740 -35.063 1.00 58.92 148 HIS E C 1
ATOM 7028 O O . HIS E 1 150 ? 38.001 -81.506 -35.065 1.00 58.51 148 HIS E O 1
ATOM 7035 N N . THR E 1 151 ? 36.876 -83.380 -34.529 1.00 62.25 149 THR E N 1
ATOM 7036 C CA . THR E 1 151 ? 35.819 -82.680 -33.802 1.00 65.24 149 THR E CA 1
ATOM 7037 C C . THR E 1 151 ? 35.434 -83.498 -32.565 1.00 66.22 149 THR E C 1
ATOM 7038 O O . THR E 1 151 ? 35.650 -84.715 -32.514 1.00 70.34 149 THR E O 1
ATOM 7042 N N . SER E 1 152 ? 34.887 -82.819 -31.542 1.00 64.16 150 SER E N 1
ATOM 7043 C CA . SER E 1 152 ? 34.406 -83.482 -30.317 1.00 73.04 150 SER E CA 1
ATOM 7044 C C . SER E 1 152 ? 32.882 -83.461 -30.354 1.00 70.95 150 SER E C 1
ATOM 7045 O O . SER E 1 152 ? 32.260 -82.454 -29.990 1.00 62.14 150 SER E O 1
ATOM 7047 N N . ASN E 1 153 ? 32.299 -84.576 -30.801 1.00 77.34 151 ASN E N 1
ATOM 7048 C CA . ASN E 1 153 ? 30.864 -84.700 -31.078 1.00 74.50 151 ASN E CA 1
ATOM 7049 C C . ASN E 1 153 ? 30.348 -83.458 -31.821 1.00 71.36 151 ASN E C 1
ATOM 7050 O O . ASN E 1 153 ? 29.457 -82.737 -31.366 1.00 63.96 151 ASN E O 1
ATOM 7052 N N . GLY E 1 154 ? 30.957 -83.211 -32.988 1.00 68.41 152 GLY E N 1
ATOM 7053 C CA . GLY E 1 154 ? 30.575 -82.118 -33.863 1.00 64.55 152 GLY E CA 1
ATOM 7054 C C . GLY E 1 154 ? 31.113 -80.747 -33.497 1.00 68.01 152 GLY E C 1
ATOM 7055 O O . GLY E 1 154 ? 31.027 -79.824 -34.323 1.00 58.89 152 GLY E O 1
ATOM 7056 N N . ALA E 1 155 ? 31.666 -80.575 -32.296 1.00 71.92 153 ALA E N 1
ATOM 7057 C CA . ALA E 1 155 ? 32.194 -79.282 -31.882 1.00 59.66 153 ALA E CA 1
ATOM 7058 C C . ALA E 1 155 ? 33.605 -79.073 -32.429 1.00 64.11 153 ALA E C 1
ATOM 7059 O O . ALA E 1 155 ? 34.437 -79.991 -32.437 1.00 56.76 153 ALA E O 1
ATOM 7061 N N . ILE E 1 156 ? 33.868 -77.853 -32.897 1.00 63.50 154 ILE E N 1
ATOM 7062 C CA . ILE E 1 156 ? 35.136 -77.571 -33.554 1.00 62.64 154 ILE E CA 1
ATOM 7063 C C . ILE E 1 156 ? 36.247 -77.492 -32.516 1.00 65.57 154 ILE E C 1
ATOM 7064 O O . ILE E 1 156 ? 36.093 -76.851 -31.468 1.00 71.34 154 ILE E O 1
ATOM 7069 N N . LYS E 1 157 ? 37.378 -78.148 -32.800 1.00 57.85 155 LYS E N 1
ATOM 7070 C CA . LYS E 1 157 ? 38.500 -78.175 -31.874 1.00 54.42 155 LYS E CA 1
ATOM 7071 C C . LYS E 1 157 ? 39.689 -77.332 -32.309 1.00 54.28 155 LYS E C 1
ATOM 7072 O O . LYS E 1 157 ? 40.466 -76.910 -31.448 1.00 55.00 155 LYS E O 1
ATOM 7078 N N . ILE E 1 158 ? 39.851 -77.085 -33.605 1.00 49.07 156 ILE E N 1
ATOM 7079 C CA . ILE E 1 158 ? 40.991 -76.355 -34.143 1.00 47.44 156 ILE E CA 1
ATOM 7080 C C . ILE E 1 158 ? 40.548 -74.905 -34.302 1.00 52.95 156 ILE E C 1
ATOM 7081 O O . ILE E 1 158 ? 39.868 -74.555 -35.269 1.00 53.75 156 ILE E O 1
ATOM 7086 N N . LEU E 1 159 ? 40.945 -74.061 -33.351 1.00 52.21 157 LEU E N 1
ATOM 7087 C CA . LEU E 1 159 ? 40.428 -72.712 -33.165 1.00 47.48 157 LEU E CA 1
ATOM 7088 C C . LEU E 1 159 ? 41.446 -71.680 -33.633 1.00 56.83 157 LEU E C 1
ATOM 7089 O O . LEU E 1 159 ? 42.614 -71.989 -33.880 1.00 57.17 157 LEU E O 1
ATOM 7094 N N . LYS E 1 160 ? 40.987 -70.431 -33.781 1.00 60.43 158 LYS E N 1
ATOM 7095 C CA . LYS E 1 160 ? 41.948 -69.352 -33.973 1.00 52.10 158 LYS E CA 1
ATOM 7096 C C . LYS E 1 160 ? 42.668 -69.035 -32.669 1.00 55.05 158 LYS E C 1
ATOM 7097 O O . LYS E 1 160 ? 43.852 -68.682 -32.697 1.00 62.21 158 LYS E O 1
ATOM 7099 N N . GLU E 1 161 ? 41.979 -69.166 -31.529 1.00 53.54 159 GLU E N 1
ATOM 7100 C CA . GLU E 1 161 ? 42.582 -69.080 -30.200 1.00 57.66 159 GLU E CA 1
ATOM 7101 C C . GLU E 1 161 ? 41.876 -70.067 -29.277 1.00 58.02 159 GLU E C 1
ATOM 7102 O O . GLU E 1 161 ? 40.641 -70.135 -29.266 1.00 57.21 159 GLU E O 1
ATOM 7104 N N . CYS E 1 162 ? 42.660 -70.828 -28.510 1.00 56.37 160 CYS E N 1
ATOM 7105 C CA . CYS E 1 162 ? 42.092 -71.733 -27.521 1.00 53.08 160 CYS E CA 1
ATOM 7106 C C . CYS E 1 162 ? 41.248 -70.949 -26.541 1.00 57.75 160 CYS E C 1
ATOM 7107 O O . CYS E 1 162 ? 41.531 -69.789 -26.239 1.00 67.05 160 CYS E O 1
ATOM 7110 N N . LYS E 1 163 ? 40.208 -71.591 -26.027 1.00 61.53 161 LYS E N 1
ATOM 7111 C CA . LYS E 1 163 ? 39.400 -70.982 -24.983 1.00 59.43 161 LYS E CA 1
ATOM 7112 C C . LYS E 1 163 ? 39.469 -71.740 -23.662 1.00 57.88 161 LYS E C 1
ATOM 7113 O O . LYS E 1 163 ? 39.223 -71.135 -22.613 1.00 65.58 161 LYS E O 1
ATOM 7115 N N . LEU E 1 164 ? 39.849 -73.015 -23.678 1.00 57.13 162 LEU E N 1
ATOM 7116 C CA . LEU E 1 164 ? 40.007 -73.822 -22.469 1.00 55.51 162 LEU E CA 1
ATOM 7117 C C . LEU E 1 164 ? 41.328 -73.495 -21.768 1.00 53.81 162 LEU E C 1
ATOM 7118 O O . LEU E 1 164 ? 42.151 -72.726 -22.278 1.00 49.96 162 LEU E O 1
ATOM 7123 N N . PRO E 1 165 ? 41.571 -74.073 -20.585 1.00 53.48 163 PRO E N 1
ATOM 7124 C CA . PRO E 1 165 ? 42.852 -73.843 -19.891 1.00 47.20 163 PRO E CA 1
ATOM 7125 C C . PRO E 1 165 ? 44.029 -74.420 -20.665 1.00 47.46 163 PRO E C 1
ATOM 7126 O O . PRO E 1 165 ? 44.092 -75.622 -20.925 1.00 55.18 163 PRO E O 1
ATOM 7130 N N . LEU E 1 166 ? 44.973 -73.555 -21.003 1.00 45.45 164 LEU E N 1
ATOM 7131 C CA . LEU E 1 166 ? 46.152 -73.952 -21.756 1.00 44.98 164 LEU E CA 1
ATOM 7132 C C . LEU E 1 166 ? 46.992 -74.980 -21.014 1.00 46.32 164 LEU E C 1
ATOM 7133 O O . LEU E 1 166 ? 47.155 -74.919 -19.788 1.00 42.50 164 LEU E O 1
ATOM 7138 N N . THR E 1 167 ? 47.542 -75.920 -21.789 1.00 46.24 165 THR E N 1
ATOM 7139 C CA . THR E 1 167 ? 48.601 -76.806 -21.319 1.00 45.64 165 THR E CA 1
ATOM 7140 C C . THR E 1 167 ? 49.970 -76.150 -21.487 1.00 44.91 165 THR E C 1
ATOM 7141 O O . THR E 1 167 ? 50.853 -76.322 -20.633 1.00 42.55 165 THR E O 1
ATOM 7145 N N . ALA E 1 168 ? 50.140 -75.370 -22.558 1.00 42.25 166 ALA E N 1
ATOM 7146 C CA . ALA E 1 168 ? 51.408 -74.743 -22.900 1.00 39.52 166 ALA E CA 1
ATOM 7147 C C . ALA E 1 168 ? 51.175 -73.797 -24.064 1.00 45.51 166 ALA E C 1
ATOM 7148 O O . ALA E 1 168 ? 50.203 -73.943 -24.812 1.00 46.18 166 ALA E O 1
ATOM 7150 N N . VAL E 1 169 ? 52.077 -72.825 -24.218 1.00 42.50 167 VAL E N 1
ATOM 7151 C CA . VAL E 1 169 ? 51.975 -71.834 -25.288 1.00 44.83 167 VAL E CA 1
ATOM 7152 C C . VAL E 1 169 ? 52.985 -72.174 -26.376 1.00 45.63 167 VAL E C 1
ATOM 7153 O O . VAL E 1 169 ? 54.109 -72.608 -26.087 1.00 44.33 167 VAL E O 1
ATOM 7157 N N . GLY E 1 170 ? 52.560 -71.997 -27.631 1.00 44.02 168 GLY E N 1
ATOM 7158 C CA . GLY E 1 170 ? 53.388 -72.188 -28.803 1.00 42.02 168 GLY E CA 1
ATOM 7159 C C . GLY E 1 170 ? 54.262 -73.422 -28.801 1.00 47.47 168 GLY E C 1
ATOM 7160 O O . GLY E 1 170 ? 55.476 -73.315 -28.985 1.00 50.80 168 GLY E O 1
ATOM 7161 N N . VAL E 1 171 ? 53.662 -74.598 -28.612 1.00 49.18 169 VAL E N 1
ATOM 7162 C CA . VAL E 1 171 ? 54.432 -75.834 -28.548 1.00 47.70 169 VAL E CA 1
ATOM 7163 C C . VAL E 1 171 ? 54.049 -76.802 -29.656 1.00 47.38 169 VAL E C 1
ATOM 7164 O O . VAL E 1 171 ? 54.857 -77.657 -30.037 1.00 47.52 169 VAL E O 1
ATOM 7168 N N . VAL E 1 172 ? 52.827 -76.693 -30.175 1.00 48.56 170 VAL E N 1
ATOM 7169 C CA . VAL E 1 172 ? 52.308 -77.703 -31.100 1.00 50.62 170 VAL E CA 1
ATOM 7170 C C . VAL E 1 172 ? 52.950 -77.520 -32.463 1.00 51.20 170 VAL E C 1
ATOM 7171 O O . VAL E 1 172 ? 52.845 -76.444 -33.058 1.00 55.87 170 VAL E O 1
ATOM 7175 N N . ASP E 1 173 ? 53.578 -78.587 -32.974 1.00 47.88 171 ASP E N 1
ATOM 7176 C CA . ASP E 1 173 ? 54.189 -78.622 -34.302 1.00 49.37 171 ASP E CA 1
ATOM 7177 C C . ASP E 1 173 ? 53.300 -79.279 -35.361 1.00 54.99 171 ASP E C 1
ATOM 7178 O O . ASP E 1 173 ? 53.195 -78.761 -36.478 1.00 52.80 171 ASP E O 1
ATOM 7183 N N . LEU E 1 174 ? 52.649 -80.403 -35.032 1.00 52.66 172 LEU E N 1
ATOM 7184 C CA . LEU E 1 174 ? 51.831 -81.174 -35.962 1.00 46.97 172 LEU E CA 1
ATOM 7185 C C . LEU E 1 174 ? 50.478 -81.498 -35.349 1.00 47.81 172 LEU E C 1
ATOM 7186 O O . LEU E 1 174 ? 50.411 -81.999 -34.225 1.00 54.72 172 LEU E O 1
ATOM 7191 N N . ILE E 1 175 ? 49.411 -81.278 -36.106 1.00 48.98 173 ILE E N 1
ATOM 7192 C CA . ILE E 1 175 ? 48.083 -81.784 -35.774 1.00 44.95 173 ILE E CA 1
ATOM 7193 C C . ILE E 1 175 ? 47.720 -82.864 -36.789 1.00 47.36 173 ILE E C 1
ATOM 7194 O O . ILE E 1 175 ? 47.697 -82.611 -38.001 1.00 49.09 173 ILE E O 1
ATOM 7199 N N . ILE E 1 176 ? 47.455 -84.069 -36.299 1.00 41.44 174 ILE E N 1
ATOM 7200 C CA . ILE E 1 176 ? 47.132 -85.220 -37.130 1.00 41.64 174 ILE E CA 1
ATOM 7201 C C . ILE E 1 176 ? 45.746 -85.697 -36.713 1.00 46.79 174 ILE E C 1
ATOM 7202 O O . ILE E 1 176 ? 45.573 -86.235 -35.609 1.00 46.41 174 ILE E O 1
ATOM 7207 N N . THR E 1 177 ? 44.751 -85.476 -37.567 1.00 45.84 175 THR E N 1
ATOM 7208 C CA . THR E 1 177 ? 43.391 -85.936 -37.292 1.00 49.22 175 THR E CA 1
ATOM 7209 C C . THR E 1 177 ? 42.969 -86.941 -38.359 1.00 49.17 175 THR E C 1
ATOM 7210 O O . THR E 1 177 ? 43.718 -87.241 -39.290 1.00 51.60 175 THR E O 1
ATOM 7214 N N . GLU E 1 178 ? 41.750 -87.472 -38.212 1.00 50.28 176 GLU E N 1
ATOM 7215 C CA . GLU E 1 178 ? 41.227 -88.397 -39.213 1.00 53.80 176 GLU E CA 1
ATOM 7216 C C . GLU E 1 178 ? 41.013 -87.716 -40.563 1.00 53.67 176 GLU E C 1
ATOM 7217 O O . GLU E 1 178 ? 41.065 -88.390 -41.596 1.00 51.85 176 GLU E O 1
ATOM 7223 N N . LYS E 1 179 ? 40.819 -86.394 -40.579 1.00 50.81 177 LYS E N 1
ATOM 7224 C CA . LYS E 1 179 ? 40.584 -85.635 -41.799 1.00 48.37 177 LYS E CA 1
ATOM 7225 C C . LYS E 1 179 ? 41.861 -85.060 -42.411 1.00 55.09 177 LYS E C 1
ATOM 7226 O O . LYS E 1 179 ? 41.999 -85.041 -43.643 1.00 54.24 177 LYS E O 1
ATOM 7232 N N . ALA E 1 180 ? 42.798 -84.585 -41.588 1.00 52.95 178 ALA E N 1
ATOM 7233 C CA . ALA E 1 180 ? 43.818 -83.671 -42.082 1.00 47.24 178 ALA E CA 1
ATOM 7234 C C . ALA E 1 180 ? 45.130 -83.833 -41.326 1.00 49.95 178 ALA E C 1
ATOM 7235 O O . ALA E 1 180 ? 45.177 -84.408 -40.236 1.00 53.28 178 ALA E O 1
ATOM 7237 N N . VAL E 1 181 ? 46.203 -83.309 -41.925 1.00 53.53 179 VAL E N 1
ATOM 7238 C CA . VAL E 1 181 ? 47.472 -83.073 -41.236 1.00 52.78 179 VAL E CA 1
ATOM 7239 C C . VAL E 1 181 ? 47.801 -81.588 -41.332 1.00 53.81 179 VAL E C 1
ATOM 7240 O O . VAL E 1 181 ? 47.737 -81.001 -42.419 1.00 53.11 179 VAL E O 1
ATOM 7244 N N . PHE E 1 182 ? 48.141 -80.979 -40.195 1.00 56.06 180 PHE E N 1
ATOM 7245 C CA . PHE E 1 182 ? 48.413 -79.549 -40.130 1.00 53.16 180 PHE E CA 1
ATOM 7246 C C . PHE E 1 182 ? 49.813 -79.318 -39.596 1.00 46.45 180 PHE E C 1
ATOM 7247 O O . PHE E 1 182 ? 50.187 -79.912 -38.589 1.00 52.40 180 PHE E O 1
ATOM 7255 N N . GLU E 1 183 ? 50.581 -78.464 -40.271 1.00 58.12 181 GLU E N 1
ATOM 7256 C CA . GLU E 1 183 ? 51.811 -77.910 -39.715 1.00 57.40 181 GLU E CA 1
ATOM 7257 C C . GLU E 1 183 ? 51.493 -76.584 -39.029 1.00 56.00 181 GLU E C 1
ATOM 7258 O O . GLU E 1 183 ? 50.637 -75.818 -39.483 1.00 55.68 181 GLU E O 1
ATOM 7260 N N . VAL E 1 184 ? 52.160 -76.334 -37.911 1.00 54.00 182 VAL E N 1
ATOM 7261 C CA . VAL E 1 184 ? 52.089 -75.054 -37.216 1.00 59.11 182 VAL E CA 1
ATOM 7262 C C . VAL E 1 184 ? 53.404 -74.328 -37.484 1.00 62.11 182 VAL E C 1
ATOM 7263 O O . VAL E 1 184 ? 54.474 -74.769 -37.041 1.00 57.75 182 VAL E O 1
ATOM 7267 N N . THR E 1 185 ? 53.334 -73.235 -38.236 1.00 68.06 183 THR E N 1
ATOM 7268 C CA . THR E 1 185 ? 54.501 -72.446 -38.602 1.00 70.23 183 THR E CA 1
ATOM 7269 C C . THR E 1 185 ? 54.489 -71.125 -37.842 1.00 72.35 183 THR E C 1
ATOM 7270 O O . THR E 1 185 ? 53.569 -70.834 -37.064 1.00 71.31 183 THR E O 1
ATOM 7274 N N . ASP E 1 186 ? 55.538 -70.326 -38.075 1.00 73.86 184 ASP E N 1
ATOM 7275 C CA . ASP E 1 186 ? 55.563 -68.969 -37.545 1.00 71.14 184 ASP E CA 1
ATOM 7276 C C . ASP E 1 186 ? 54.423 -68.126 -38.126 1.00 70.85 184 ASP E C 1
ATOM 7277 O O . ASP E 1 186 ? 53.918 -67.214 -37.456 1.00 65.53 184 ASP E O 1
ATOM 7279 N N . LYS E 1 187 ? 53.973 -68.441 -39.349 1.00 72.14 185 LYS E N 1
ATOM 7280 C CA . LYS E 1 187 ? 52.912 -67.661 -39.982 1.00 72.30 185 LYS E CA 1
ATOM 7281 C C . LYS E 1 187 ? 51.520 -68.147 -39.587 1.00 77.47 185 LYS E C 1
ATOM 7282 O O . LYS E 1 187 ? 50.574 -67.352 -39.570 1.00 82.13 185 LYS E O 1
ATOM 7284 N N . GLY E 1 188 ? 51.402 -69.442 -39.298 1.00 76.83 186 GLY E N 1
ATOM 7285 C CA . GLY E 1 188 ? 50.106 -69.989 -38.861 1.00 73.10 186 GLY E CA 1
ATOM 7286 C C . GLY E 1 188 ? 49.940 -71.460 -39.184 1.00 68.73 186 GLY E C 1
ATOM 7287 O O . GLY E 1 188 ? 50.951 -72.168 -39.266 1.00 65.25 186 GLY E O 1
ATOM 7288 N N . LEU E 1 189 ? 48.691 -71.897 -39.344 1.00 66.14 187 LEU E N 1
ATOM 7289 C CA . LEU E 1 189 ? 48.409 -73.320 -39.641 1.00 62.61 187 LEU E CA 1
ATOM 7290 C C . LEU E 1 189 ? 48.580 -73.562 -41.138 1.00 58.95 187 LEU E C 1
ATOM 7291 O O . LEU E 1 189 ? 48.117 -72.736 -41.930 1.00 60.65 187 LEU E O 1
ATOM 7296 N N . VAL E 1 190 ? 49.255 -74.650 -41.488 1.00 55.88 188 VAL E N 1
ATOM 7297 C CA . VAL E 1 190 ? 49.456 -74.990 -42.920 1.00 60.23 188 VAL E CA 1
ATOM 7298 C C . VAL E 1 190 ? 48.917 -76.394 -43.162 1.00 58.28 188 VAL E C 1
ATOM 7299 O O . VAL E 1 190 ? 49.477 -77.346 -42.614 1.00 62.54 188 VAL E O 1
ATOM 7303 N N . LEU E 1 191 ? 47.855 -76.488 -43.952 1.00 62.88 189 LEU E N 1
ATOM 7304 C CA . LEU E 1 191 ? 47.282 -77.786 -44.299 1.00 61.00 189 LEU E CA 1
ATOM 7305 C C . LEU E 1 191 ? 48.268 -78.561 -45.151 1.00 56.40 189 LEU E C 1
ATOM 7306 O O . LEU E 1 191 ? 48.596 -78.136 -46.260 1.00 61.47 189 LEU E O 1
ATOM 7311 N N . LYS E 1 192 ? 48.745 -79.689 -44.635 1.00 55.00 190 LYS E N 1
ATOM 7312 C CA . LYS E 1 192 ? 49.730 -80.490 -45.348 1.00 57.58 190 LYS E CA 1
ATOM 7313 C C . LYS E 1 192 ? 49.125 -81.682 -46.081 1.00 61.01 190 LYS E C 1
ATOM 7314 O O . LYS E 1 192 ? 49.603 -82.021 -47.167 1.00 72.90 190 LYS E O 1
ATOM 7316 N N . GLU E 1 193 ? 48.082 -82.319 -45.537 1.00 61.73 191 GLU E N 1
ATOM 7317 C CA . GLU E 1 193 ? 47.472 -83.505 -46.136 1.00 60.35 191 GLU E CA 1
ATOM 7318 C C . GLU E 1 193 ? 45.960 -83.483 -45.955 1.00 61.16 191 GLU E C 1
ATOM 7319 O O . GLU E 1 193 ? 45.438 -82.877 -45.017 1.00 54.50 191 GLU E O 1
ATOM 7325 N N . ILE E 1 194 ? 45.264 -84.164 -46.864 1.00 62.69 192 ILE E N 1
ATOM 7326 C CA . ILE E 1 194 ? 43.821 -84.379 -46.791 1.00 57.30 192 ILE E CA 1
ATOM 7327 C C . ILE E 1 194 ? 43.607 -85.881 -46.889 1.00 58.31 192 ILE E C 1
ATOM 7328 O O . ILE E 1 194 ? 43.881 -86.483 -47.936 1.00 62.54 192 ILE E O 1
ATOM 7333 N N . THR E 1 195 ? 43.144 -86.499 -45.807 1.00 59.43 193 THR E N 1
ATOM 7334 C CA . THR E 1 195 ? 42.959 -87.943 -45.830 1.00 59.36 193 THR E CA 1
ATOM 7335 C C . THR E 1 195 ? 41.737 -88.300 -46.666 1.00 61.24 193 THR E C 1
ATOM 7336 O O . THR E 1 195 ? 40.839 -87.473 -46.847 1.00 59.06 193 THR E O 1
ATOM 7340 N N . PRO E 1 196 ? 41.683 -89.553 -47.189 1.00 62.54 194 PRO E N 1
ATOM 7341 C CA . PRO E 1 196 ? 40.543 -89.987 -48.017 1.00 55.28 194 PRO E CA 1
ATOM 7342 C C . PRO E 1 196 ? 39.176 -89.810 -47.375 1.00 58.91 194 PRO E C 1
ATOM 7343 O O . PRO E 1 196 ? 38.174 -89.739 -48.091 1.00 63.43 194 PRO E O 1
ATOM 7347 N N . TYR E 1 197 ? 39.109 -89.747 -46.042 1.00 55.87 195 TYR E N 1
ATOM 7348 C CA . TYR E 1 197 ? 37.821 -89.612 -45.372 1.00 54.05 195 TYR E CA 1
ATOM 7349 C C . TYR E 1 197 ? 37.336 -88.166 -45.292 1.00 57.90 195 TYR E C 1
ATOM 7350 O O . TYR E 1 197 ? 36.370 -87.910 -44.564 1.00 59.30 195 TYR E O 1
ATOM 7359 N N . SER E 1 198 ? 37.951 -87.236 -46.038 1.00 60.75 196 SER E N 1
ATOM 7360 C CA . SER E 1 198 ? 37.586 -85.820 -45.990 1.00 61.31 196 SER E CA 1
ATOM 7361 C C . SER E 1 198 ? 37.965 -85.108 -47.291 1.00 60.18 196 SER E C 1
ATOM 7362 O O . SER E 1 198 ? 38.589 -85.679 -48.192 1.00 59.69 196 SER E O 1
ATOM 7365 N N . SER E 1 199 ? 37.574 -83.832 -47.361 1.00 63.01 197 SER E N 1
ATOM 7366 C CA . SER E 1 199 ? 37.799 -82.936 -48.492 1.00 61.33 197 SER E CA 1
ATOM 7367 C C . SER E 1 199 ? 38.178 -81.551 -47.979 1.00 59.84 197 SER E C 1
ATOM 7368 O O . SER E 1 199 ? 37.878 -81.198 -46.836 1.00 61.65 197 SER E O 1
ATOM 7371 N N . LEU E 1 200 ? 38.792 -80.734 -48.845 1.00 59.98 198 LEU E N 1
ATOM 7372 C CA . LEU E 1 200 ? 39.100 -79.362 -48.429 1.00 62.65 198 LEU E CA 1
ATOM 7373 C C . LEU E 1 200 ? 37.850 -78.655 -47.916 1.00 64.54 198 LEU E C 1
ATOM 7374 O O . LEU E 1 200 ? 37.901 -77.957 -46.896 1.00 64.41 198 LEU E O 1
ATOM 7376 N N . GLU E 1 201 ? 36.707 -78.866 -48.583 1.00 66.81 199 GLU E N 1
ATOM 7377 C CA . GLU E 1 201 ? 35.463 -78.228 -48.153 1.00 64.21 199 GLU E CA 1
ATOM 7378 C C . GLU E 1 201 ? 34.991 -78.770 -46.808 1.00 63.05 199 GLU E C 1
ATOM 7379 O O . GLU E 1 201 ? 34.346 -78.043 -46.040 1.00 66.42 199 GLU E O 1
ATOM 7381 N N . ASP E 1 202 ? 35.293 -80.037 -46.503 1.00 63.42 200 ASP E N 1
ATOM 7382 C CA . ASP E 1 202 ? 34.971 -80.563 -45.178 1.00 64.00 200 ASP E CA 1
ATOM 7383 C C . ASP E 1 202 ? 35.884 -79.953 -44.121 1.00 68.58 200 ASP E C 1
ATOM 7384 O O . ASP E 1 202 ? 35.415 -79.474 -43.074 1.00 60.65 200 ASP E O 1
ATOM 7389 N N . ILE E 1 203 ? 37.198 -79.948 -44.395 1.00 64.80 201 ILE E N 1
ATOM 7390 C CA . ILE E 1 203 ? 38.157 -79.363 -43.464 1.00 59.49 201 ILE E CA 1
ATOM 7391 C C . ILE E 1 203 ? 37.824 -77.900 -43.208 1.00 60.94 201 ILE E C 1
ATOM 7392 O O . ILE E 1 203 ? 37.862 -77.432 -42.065 1.00 62.12 201 ILE E O 1
ATOM 7397 N N . LYS E 1 204 ? 37.459 -77.165 -44.260 1.00 61.05 202 LYS E N 1
ATOM 7398 C CA . LYS E 1 204 ? 37.137 -75.751 -44.092 1.00 65.06 202 LYS E CA 1
ATOM 7399 C C . LYS E 1 204 ? 35.921 -75.545 -43.193 1.00 63.08 202 LYS E C 1
ATOM 7400 O O . LYS E 1 204 ? 35.861 -74.556 -42.450 1.00 67.88 202 LYS E O 1
ATOM 7406 N N . ALA E 1 205 ? 34.956 -76.458 -43.231 1.00 60.37 203 ALA E N 1
ATOM 7407 C CA . ALA E 1 205 ? 33.727 -76.302 -42.464 1.00 65.85 203 ALA E CA 1
ATOM 7408 C C . ALA E 1 205 ? 33.810 -76.903 -41.067 1.00 61.45 203 ALA E C 1
ATOM 7409 O O . ALA E 1 205 ? 32.893 -76.690 -40.264 1.00 55.89 203 ALA E O 1
ATOM 7411 N N . THR E 1 206 ? 34.872 -77.655 -40.762 1.00 58.63 204 THR E N 1
ATOM 7412 C CA . THR E 1 206 ? 35.073 -78.224 -39.433 1.00 61.64 204 THR E CA 1
ATOM 7413 C C . THR E 1 206 ? 36.354 -77.708 -38.781 1.00 59.63 204 THR E C 1
ATOM 7414 O O . THR E 1 206 ? 36.866 -78.330 -37.846 1.00 58.23 204 THR E O 1
ATOM 7418 N N . THR E 1 207 ? 36.882 -76.584 -39.261 1.00 57.59 205 THR E N 1
ATOM 7419 C CA . THR E 1 207 ? 38.076 -75.962 -38.702 1.00 58.90 205 THR E CA 1
ATOM 7420 C C . THR E 1 207 ? 37.796 -74.481 -38.518 1.00 58.93 205 THR E C 1
ATOM 7421 O O . THR E 1 207 ? 37.542 -73.773 -39.499 1.00 66.95 205 THR E O 1
ATOM 7425 N N . ALA E 1 208 ? 37.862 -74.003 -37.277 1.00 55.78 206 ALA E N 1
ATOM 7426 C CA . ALA E 1 208 ? 37.653 -72.578 -37.048 1.00 57.15 206 ALA E CA 1
ATOM 7427 C C . ALA E 1 208 ? 38.846 -71.756 -37.542 1.00 64.35 206 ALA E C 1
ATOM 7428 O O . ALA E 1 208 ? 38.670 -70.655 -38.084 1.00 62.00 206 ALA E O 1
ATOM 7430 N N . ALA E 1 209 ? 40.061 -72.283 -37.397 1.00 62.40 207 ALA E N 1
ATOM 7431 C CA . ALA E 1 209 ? 41.248 -71.490 -37.677 1.00 60.97 207 ALA E CA 1
ATOM 7432 C C . ALA E 1 209 ? 41.481 -71.329 -39.175 1.00 61.46 207 ALA E C 1
ATOM 7433 O O . ALA E 1 209 ? 41.187 -72.216 -39.981 1.00 57.92 207 ALA E O 1
ATOM 7435 N N . ASP E 1 210 ? 42.020 -70.170 -39.542 1.00 66.51 208 ASP E N 1
ATOM 7436 C CA . ASP E 1 210 ? 42.463 -69.971 -40.909 1.00 71.36 208 ASP E CA 1
ATOM 7437 C C . ASP E 1 210 ? 43.672 -70.857 -41.177 1.00 63.88 208 ASP E C 1
ATOM 7438 O O . ASP E 1 210 ? 44.387 -71.266 -40.261 1.00 63.73 208 ASP E O 1
ATOM 7440 N N . PHE E 1 211 ? 43.885 -71.180 -42.448 1.00 65.44 209 PHE E N 1
ATOM 7441 C CA . PHE E 1 211 ? 45.094 -71.912 -42.808 1.00 67.81 209 PHE E CA 1
ATOM 7442 C C . PHE E 1 211 ? 45.422 -71.681 -44.274 1.00 64.03 209 PHE E C 1
ATOM 7443 O O . PHE E 1 211 ? 44.572 -71.271 -45.069 1.00 63.01 209 PHE E O 1
ATOM 7451 N N . ILE E 1 212 ? 46.673 -71.949 -44.620 1.00 62.64 210 ILE E N 1
ATOM 7452 C CA . ILE E 1 212 ? 47.094 -71.936 -46.005 1.00 69.73 210 ILE E CA 1
ATOM 7453 C C . ILE E 1 212 ? 47.480 -73.361 -46.400 1.00 65.97 210 ILE E C 1
ATOM 7454 O O . ILE E 1 212 ? 47.600 -74.255 -45.564 1.00 65.26 210 ILE E O 1
ATOM 7459 N N . ILE E 1 213 ? 47.643 -73.570 -47.691 1.00 63.98 211 ILE E N 1
ATOM 7460 C CA . ILE E 1 213 ? 47.859 -74.897 -48.247 1.00 66.40 211 ILE E CA 1
ATOM 7461 C C . ILE E 1 213 ? 49.330 -75.059 -48.615 1.00 69.14 211 ILE E C 1
ATOM 7462 O O . ILE E 1 213 ? 50.033 -74.090 -48.912 1.00 77.87 211 ILE E O 1
ATOM 7467 N N . ALA E 1 214 ? 49.813 -76.289 -48.547 1.00 68.22 212 ALA E N 1
ATOM 7468 C CA . ALA E 1 214 ? 51.214 -76.582 -48.789 1.00 76.05 212 ALA E CA 1
ATOM 7469 C C . ALA E 1 214 ? 51.451 -76.803 -50.286 1.00 80.98 212 ALA E C 1
ATOM 7470 O O . ALA E 1 214 ? 50.592 -76.515 -51.124 1.00 83.26 212 ALA E O 1
ATOM 7472 N N . ASP E 1 215 ? 52.640 -77.301 -50.639 1.00 81.57 213 ASP E N 1
ATOM 7473 C CA . ASP E 1 215 ? 52.874 -77.803 -51.987 1.00 75.18 213 ASP E CA 1
ATOM 7474 C C . ASP E 1 215 ? 52.406 -79.244 -52.128 1.00 85.72 213 ASP E C 1
ATOM 7475 O O . ASP E 1 215 ? 51.931 -79.629 -53.205 1.00 91.97 213 ASP E O 1
ATOM 7477 N N . ASP E 1 216 ? 52.517 -80.047 -51.062 1.00 86.51 214 ASP E N 1
ATOM 7478 C CA . ASP E 1 216 ? 51.952 -81.394 -51.051 1.00 84.73 214 ASP E CA 1
ATOM 7479 C C . ASP E 1 216 ? 50.446 -81.331 -50.807 1.00 77.49 214 ASP E C 1
ATOM 7480 O O . ASP E 1 216 ? 49.847 -80.253 -50.700 1.00 73.71 214 ASP E O 1
ATOM 7482 N N . LEU E 1 217 ? 49.841 -82.512 -50.705 1.00 71.11 215 LEU E N 1
ATOM 7483 C CA . LEU E 1 217 ? 48.388 -82.676 -50.585 1.00 80.70 215 LEU E CA 1
ATOM 7484 C C . LEU E 1 217 ? 47.649 -81.582 -49.755 1.00 76.84 215 LEU E C 1
ATOM 7485 O O . LEU E 1 217 ? 47.329 -80.477 -50.242 1.00 56.76 215 LEU E O 1
ATOM 7490 N N . GLN F 2 11 ? 69.475 -101.820 13.991 1.00 75.35 220 GLN F N 1
ATOM 7491 C CA . GLN F 2 11 ? 69.312 -100.779 15.010 1.00 80.12 220 GLN F CA 1
ATOM 7492 C C . GLN F 2 11 ? 68.310 -99.750 14.527 1.00 75.25 220 GLN F C 1
ATOM 7493 O O . GLN F 2 11 ? 67.608 -99.120 15.323 1.00 71.90 220 GLN F O 1
ATOM 7495 N N . LYS F 2 12 ? 68.277 -99.576 13.204 1.00 73.13 221 LYS F N 1
ATOM 7496 C CA . LYS F 2 12 ? 67.340 -98.683 12.538 1.00 67.87 221 LYS F CA 1
ATOM 7497 C C . LYS F 2 12 ? 66.065 -99.394 12.089 1.00 66.07 221 LYS F C 1
ATOM 7498 O O . LYS F 2 12 ? 65.099 -98.729 11.700 1.00 62.00 221 LYS F O 1
ATOM 7504 N N . ILE F 2 13 ? 66.033 -100.723 12.155 1.00 70.54 222 ILE F N 1
ATOM 7505 C CA . ILE F 2 13 ? 64.794 -101.469 11.971 1.00 69.05 222 ILE F CA 1
ATOM 7506 C C . ILE F 2 13 ? 63.904 -101.299 13.201 1.00 72.20 222 ILE F C 1
ATOM 7507 O O . ILE F 2 13 ? 64.375 -101.331 14.345 1.00 77.12 222 ILE F O 1
ATOM 7512 N N . VAL F 2 14 ? 62.606 -101.105 12.976 1.00 72.37 223 VAL F N 1
ATOM 7513 C CA . VAL F 2 14 ? 61.685 -100.743 14.045 1.00 70.51 223 VAL F CA 1
ATOM 7514 C C . VAL F 2 14 ? 60.338 -101.417 13.794 1.00 75.39 223 VAL F C 1
ATOM 7515 O O . VAL F 2 14 ? 60.041 -101.882 12.691 1.00 71.25 223 VAL F O 1
ATOM 7517 N N . SER F 2 15 ? 59.528 -101.500 14.849 1.00 80.99 224 SER F N 1
ATOM 7518 C CA . SER F 2 15 ? 58.135 -101.862 14.647 1.00 77.85 224 SER F CA 1
ATOM 7519 C C . SER F 2 15 ? 57.421 -100.715 13.945 1.00 80.85 224 SER F C 1
ATOM 7520 O O . SER F 2 15 ? 57.888 -99.568 13.933 1.00 76.93 224 SER F O 1
ATOM 7522 N N . MET F 2 16 ? 56.275 -101.024 13.352 1.00 75.44 225 MET F N 1
ATOM 7523 C CA . MET F 2 16 ? 55.548 -99.948 12.701 1.00 75.86 225 MET F CA 1
ATOM 7524 C C . MET F 2 16 ? 54.738 -99.122 13.683 1.00 78.41 225 MET F C 1
ATOM 7525 O O . MET F 2 16 ? 54.404 -97.970 13.374 1.00 79.57 225 MET F O 1
ATOM 7530 N N . GLU F 2 17 ? 54.446 -99.667 14.866 1.00 81.69 226 GLU F N 1
ATOM 7531 C CA . GLU F 2 17 ? 53.937 -98.824 15.938 1.00 74.15 226 GLU F CA 1
ATOM 7532 C C . GLU F 2 17 ? 54.976 -97.784 16.327 1.00 76.67 226 GLU F C 1
ATOM 7533 O O . GLU F 2 17 ? 54.644 -96.608 16.532 1.00 75.16 226 GLU F O 1
ATOM 7535 N N . GLU F 2 18 ? 56.249 -98.193 16.403 1.00 72.39 227 GLU F N 1
ATOM 7536 C CA . GLU F 2 18 ? 57.302 -97.228 16.705 1.00 72.50 227 GLU F CA 1
ATOM 7537 C C . GLU F 2 18 ? 57.434 -96.196 15.594 1.00 78.52 227 GLU F C 1
ATOM 7538 O O . GLU F 2 18 ? 57.626 -95.005 15.866 1.00 77.86 227 GLU F O 1
ATOM 7544 N N . ALA F 2 19 ? 57.313 -96.633 14.336 1.00 77.96 228 ALA F N 1
ATOM 7545 C CA . ALA F 2 19 ? 57.563 -95.748 13.205 1.00 64.86 228 ALA F CA 1
ATOM 7546 C C . ALA F 2 19 ? 56.475 -94.684 13.072 1.00 72.26 228 ALA F C 1
ATOM 7547 O O . ALA F 2 19 ? 56.776 -93.484 13.019 1.00 68.99 228 ALA F O 1
ATOM 7549 N N . ILE F 2 20 ? 55.195 -95.099 13.026 1.00 74.52 229 ILE F N 1
ATOM 7550 C CA . ILE F 2 20 ? 54.096 -94.158 12.770 1.00 70.04 229 ILE F CA 1
ATOM 7551 C C . ILE F 2 20 ? 53.857 -93.252 13.966 1.00 70.08 229 ILE F C 1
ATOM 7552 O O . ILE F 2 20 ? 53.018 -92.347 13.909 1.00 72.41 229 ILE F O 1
ATOM 7557 N N . SER F 2 21 ? 54.566 -93.505 15.068 1.00 72.25 230 SER F N 1
ATOM 7558 C CA . SER F 2 21 ? 54.601 -92.532 16.150 1.00 68.97 230 SER F CA 1
ATOM 7559 C C . SER F 2 21 ? 55.275 -91.232 15.724 1.00 69.03 230 SER F C 1
ATOM 7560 O O . SER F 2 21 ? 55.107 -90.208 16.396 1.00 69.00 230 SER F O 1
ATOM 7563 N N . HIS F 2 22 ? 56.042 -91.252 14.632 1.00 68.53 231 HIS F N 1
ATOM 7564 C CA . HIS F 2 22 ? 56.714 -90.063 14.139 1.00 60.38 231 HIS F CA 1
ATOM 7565 C C . HIS F 2 22 ? 55.876 -89.292 13.134 1.00 64.71 231 HIS F C 1
ATOM 7566 O O . HIS F 2 22 ? 56.256 -88.175 12.761 1.00 66.65 231 HIS F O 1
ATOM 7573 N N . VAL F 2 23 ? 54.745 -89.845 12.703 1.00 61.71 232 VAL F N 1
ATOM 7574 C CA . VAL F 2 23 ? 53.809 -89.145 11.829 1.00 57.95 232 VAL F CA 1
ATOM 7575 C C . VAL F 2 23 ? 52.725 -88.593 12.748 1.00 55.98 232 VAL F C 1
ATOM 7576 O O . VAL F 2 23 ? 51.753 -89.266 13.071 1.00 58.21 232 VAL F O 1
ATOM 7580 N N . LYS F 2 24 ? 52.905 -87.359 13.194 1.00 61.08 233 LYS F N 1
ATOM 7581 C CA . LYS F 2 24 ? 51.985 -86.685 14.101 1.00 61.68 233 LYS F CA 1
ATOM 7582 C C . LYS F 2 24 ? 51.029 -85.794 13.299 1.00 54.98 233 LYS F C 1
ATOM 7583 O O . LYS F 2 24 ? 51.279 -85.479 12.139 1.00 57.84 233 LYS F O 1
ATOM 7585 N N . ASP F 2 25 ? 49.908 -85.417 13.916 1.00 62.46 234 ASP F N 1
ATOM 7586 C CA . ASP F 2 25 ? 48.894 -84.625 13.219 1.00 58.74 234 ASP F CA 1
ATOM 7587 C C . ASP F 2 25 ? 49.491 -83.348 12.638 1.00 59.02 234 ASP F C 1
ATOM 7588 O O . ASP F 2 25 ? 50.459 -82.790 13.166 1.00 60.74 234 ASP F O 1
ATOM 7593 N N . GLY F 2 26 ? 48.879 -82.868 11.550 1.00 57.36 235 GLY F N 1
ATOM 7594 C CA . GLY F 2 26 ? 49.263 -81.613 10.928 1.00 55.85 235 GLY F CA 1
ATOM 7595 C C . GLY F 2 26 ? 50.552 -81.634 10.121 1.00 58.19 235 GLY F C 1
ATOM 7596 O O . GLY F 2 26 ? 50.855 -80.634 9.443 1.00 58.52 235 GLY F O 1
ATOM 7597 N N . MET F 2 27 ? 51.306 -82.736 10.149 1.00 52.32 236 MET F N 1
ATOM 7598 C CA . MET F 2 27 ? 52.582 -82.821 9.451 1.00 52.90 236 MET F CA 1
ATOM 7599 C C . MET F 2 27 ? 52.400 -82.789 7.934 1.00 57.90 236 MET F C 1
ATOM 7600 O O . MET F 2 27 ? 51.378 -83.229 7.398 1.00 58.23 236 MET F O 1
ATOM 7605 N N . THR F 2 28 ? 53.406 -82.243 7.237 1.00 55.56 237 THR F N 1
ATOM 7606 C CA . THR F 2 28 ? 53.520 -82.413 5.795 1.00 48.11 237 THR F CA 1
ATOM 7607 C C . THR F 2 28 ? 54.326 -83.675 5.520 1.00 48.38 237 THR F C 1
ATOM 7608 O O . THR F 2 28 ? 55.409 -83.867 6.097 1.00 45.92 237 THR F O 1
ATOM 7612 N N . VAL F 2 29 ? 53.791 -84.542 4.655 1.00 43.68 238 VAL F N 1
ATOM 7613 C CA . VAL F 2 29 ? 54.379 -85.857 4.410 1.00 48.55 238 VAL F CA 1
ATOM 7614 C C . VAL F 2 29 ? 54.640 -86.047 2.920 1.00 44.71 238 VAL F C 1
ATOM 7615 O O . VAL F 2 29 ? 53.722 -85.909 2.103 1.00 47.15 238 VAL F O 1
ATOM 7619 N N . HIS F 2 30 ? 55.889 -86.372 2.572 1.00 46.83 239 HIS F N 1
ATOM 7620 C CA . HIS F 2 30 ? 56.209 -86.969 1.276 1.00 47.91 239 HIS F CA 1
ATOM 7621 C C . HIS F 2 30 ? 55.816 -88.434 1.305 1.00 48.51 239 HIS F C 1
ATOM 7622 O O . HIS F 2 30 ? 56.195 -89.167 2.231 1.00 49.45 239 HIS F O 1
ATOM 7629 N N . ILE F 2 31 ? 55.102 -88.881 0.283 1.00 47.73 240 ILE F N 1
ATOM 7630 C CA . ILE F 2 31 ? 54.776 -90.299 0.152 1.00 55.18 240 ILE F CA 1
ATOM 7631 C C . ILE F 2 31 ? 55.110 -90.758 -1.264 1.00 49.16 240 ILE F C 1
ATOM 7632 O O . ILE F 2 31 ? 54.674 -90.140 -2.244 1.00 49.98 240 ILE F O 1
ATOM 7637 N N . GLY F 2 32 ? 55.882 -91.844 -1.351 1.00 47.57 241 GLY F N 1
ATOM 7638 C CA . GLY F 2 32 ? 56.351 -92.426 -2.599 1.00 48.64 241 GLY F CA 1
ATOM 7639 C C . GLY F 2 32 ? 55.275 -93.040 -3.478 1.00 55.96 241 GLY F C 1
ATOM 7640 O O . GLY F 2 32 ? 54.128 -93.256 -3.082 1.00 57.13 241 GLY F O 1
ATOM 7641 N N . GLY F 2 33 ? 55.671 -93.326 -4.721 1.00 52.79 242 GLY F N 1
ATOM 7642 C CA . GLY F 2 33 ? 54.819 -94.082 -5.610 1.00 48.26 242 GLY F CA 1
ATOM 7643 C C . GLY F 2 33 ? 54.287 -93.345 -6.822 1.00 56.03 242 GLY F C 1
ATOM 7644 O O . GLY F 2 33 ? 53.911 -92.167 -6.759 1.00 55.43 242 GLY F O 1
ATOM 7645 N N . PHE F 2 34 ? 54.255 -94.061 -7.941 1.00 57.25 243 PHE F N 1
ATOM 7646 C CA . PHE F 2 34 ? 53.557 -93.652 -9.149 1.00 53.28 243 PHE F CA 1
ATOM 7647 C C . PHE F 2 34 ? 52.337 -94.556 -9.289 1.00 55.35 243 PHE F C 1
ATOM 7648 O O . PHE F 2 34 ? 52.480 -95.757 -9.534 1.00 58.26 243 PHE F O 1
ATOM 7656 N N . ILE F 2 35 ? 51.145 -93.974 -9.127 1.00 58.94 244 ILE F N 1
ATOM 7657 C CA . ILE F 2 35 ? 49.862 -94.678 -9.169 1.00 63.09 244 ILE F CA 1
ATOM 7658 C C . ILE F 2 35 ? 49.958 -95.970 -8.361 1.00 65.74 244 ILE F C 1
ATOM 7659 O O . ILE F 2 35 ? 49.888 -97.081 -8.907 1.00 69.80 244 ILE F O 1
ATOM 7664 N N . ALA F 2 36 ? 50.153 -95.817 -7.052 1.00 62.81 245 ALA F N 1
ATOM 7665 C CA . ALA F 2 36 ? 50.357 -96.918 -6.103 1.00 66.31 245 ALA F CA 1
ATOM 7666 C C . ALA F 2 36 ? 51.402 -97.958 -6.572 1.00 61.85 245 ALA F C 1
ATOM 7667 O O . ALA F 2 36 ? 51.418 -99.089 -6.081 1.00 74.62 245 ALA F O 1
ATOM 7669 N N . CYS F 2 37 ? 52.316 -97.624 -7.487 1.00 58.57 246 CYS F N 1
ATOM 7670 C CA . CYS F 2 37 ? 53.474 -98.471 -7.778 1.00 57.18 246 CYS F CA 1
ATOM 7671 C C . CYS F 2 37 ? 54.680 -97.894 -7.058 1.00 59.77 246 CYS F C 1
ATOM 7672 O O . CYS F 2 37 ? 55.095 -96.767 -7.346 1.00 58.45 246 CYS F O 1
ATOM 7675 N N . GLY F 2 38 ? 55.257 -98.661 -6.144 1.00 62.24 247 GLY F N 1
ATOM 7676 C CA . GLY F 2 38 ? 56.314 -98.107 -5.317 1.00 59.76 247 GLY F CA 1
ATOM 7677 C C . GLY F 2 38 ? 55.816 -97.248 -4.174 1.00 62.69 247 GLY F C 1
ATOM 7678 O O . GLY F 2 38 ? 56.597 -96.476 -3.608 1.00 60.14 247 GLY F O 1
ATOM 7679 N N . THR F 2 39 ? 54.485 -97.339 -3.829 1.00 58.65 248 THR F N 1
ATOM 7680 C CA . THR F 2 39 ? 53.909 -96.692 -2.659 1.00 55.05 248 THR F CA 1
ATOM 7681 C C . THR F 2 39 ? 54.068 -97.610 -1.454 1.00 57.04 248 THR F C 1
ATOM 7682 O O . THR F 2 39 ? 53.831 -98.813 -1.575 1.00 54.42 248 THR F O 1
ATOM 7686 N N . PRO F 2 40 ? 54.488 -97.098 -0.283 1.00 63.70 249 PRO F N 1
ATOM 7687 C CA . PRO F 2 40 ? 54.564 -97.959 0.910 1.00 62.06 249 PRO F CA 1
ATOM 7688 C C . PRO F 2 40 ? 53.180 -98.216 1.497 1.00 64.34 249 PRO F C 1
ATOM 7689 O O . PRO F 2 40 ? 52.661 -97.409 2.280 1.00 64.83 249 PRO F O 1
ATOM 7693 N N . GLU F 2 41 ? 52.563 -99.337 1.124 1.00 62.22 250 GLU F N 1
ATOM 7694 C CA . GLU F 2 41 ? 51.165 -99.524 1.480 1.00 60.35 250 GLU F CA 1
ATOM 7695 C C . GLU F 2 41 ? 50.978 -100.071 2.896 1.00 63.46 250 GLU F C 1
ATOM 7696 O O . GLU F 2 41 ? 49.991 -99.721 3.557 1.00 60.70 250 GLU F O 1
ATOM 7702 N N . SER F 2 42 ? 51.894 -100.918 3.389 1.00 61.88 251 SER F N 1
ATOM 7703 C CA . SER F 2 42 ? 51.828 -101.308 4.796 1.00 60.15 251 SER F CA 1
ATOM 7704 C C . SER F 2 42 ? 51.807 -100.081 5.694 1.00 65.29 251 SER F C 1
ATOM 7705 O O . SER F 2 42 ? 51.083 -100.048 6.697 1.00 71.06 251 SER F O 1
ATOM 7708 N N . ILE F 2 43 ? 52.577 -99.050 5.336 1.00 62.72 252 ILE F N 1
ATOM 7709 C CA . ILE F 2 43 ? 52.625 -97.847 6.154 1.00 56.08 252 ILE F CA 1
ATOM 7710 C C . ILE F 2 43 ? 51.310 -97.081 6.062 1.00 61.16 252 ILE F C 1
ATOM 7711 O O . ILE F 2 43 ? 50.815 -96.561 7.071 1.00 63.31 252 ILE F O 1
ATOM 7716 N N . ILE F 2 44 ? 50.699 -97.024 4.874 1.00 57.13 253 ILE F N 1
ATOM 7717 C CA . ILE F 2 44 ? 49.461 -96.255 4.734 1.00 57.55 253 ILE F CA 1
ATOM 7718 C C . ILE F 2 44 ? 48.323 -96.885 5.539 1.00 64.08 253 ILE F C 1
ATOM 7719 O O . ILE F 2 44 ? 47.548 -96.172 6.188 1.00 65.21 253 ILE F O 1
ATOM 7724 N N . THR F 2 45 ? 48.200 -98.224 5.522 1.00 65.64 254 THR F N 1
ATOM 7725 C CA . THR F 2 45 ? 47.178 -98.871 6.350 1.00 65.01 254 THR F CA 1
ATOM 7726 C C . THR F 2 45 ? 47.426 -98.595 7.828 1.00 67.32 254 THR F C 1
ATOM 7727 O O . THR F 2 45 ? 46.478 -98.447 8.611 1.00 71.26 254 THR F O 1
ATOM 7731 N N . ALA F 2 46 ? 48.699 -98.529 8.229 1.00 63.87 255 ALA F N 1
ATOM 7732 C CA . ALA F 2 46 ? 49.031 -98.253 9.621 1.00 61.76 255 ALA F CA 1
ATOM 7733 C C . ALA F 2 46 ? 48.581 -96.854 10.027 1.00 66.71 255 ALA F C 1
ATOM 7734 O O . ALA F 2 46 ? 48.040 -96.661 11.122 1.00 72.73 255 ALA F O 1
ATOM 7736 N N . LEU F 2 47 ? 48.787 -95.869 9.160 1.00 65.65 256 LEU F N 1
ATOM 7737 C CA . LEU F 2 47 ? 48.307 -94.529 9.443 1.00 61.51 256 LEU F CA 1
ATOM 7738 C C . LEU F 2 47 ? 46.809 -94.405 9.267 1.00 62.59 256 LEU F C 1
ATOM 7739 O O . LEU F 2 47 ? 46.220 -93.458 9.799 1.00 67.76 256 LEU F O 1
ATOM 7744 N N . ILE F 2 48 ? 46.186 -95.312 8.509 1.00 64.40 257 ILE F N 1
ATOM 7745 C CA . ILE F 2 48 ? 44.725 -95.393 8.520 1.00 68.37 257 ILE F CA 1
ATOM 7746 C C . ILE F 2 48 ? 44.243 -95.821 9.901 1.00 67.85 257 ILE F C 1
ATOM 7747 O O . ILE F 2 48 ? 43.263 -95.286 10.435 1.00 63.21 257 ILE F O 1
ATOM 7752 N N . GLU F 2 49 ? 44.937 -96.787 10.505 1.00 68.54 258 GLU F N 1
ATOM 7753 C CA . GLU F 2 49 ? 44.568 -97.222 11.842 1.00 71.12 258 GLU F CA 1
ATOM 7754 C C . GLU F 2 49 ? 44.840 -96.135 12.874 1.00 69.45 258 GLU F C 1
ATOM 7755 O O . GLU F 2 49 ? 43.997 -95.883 13.742 1.00 77.30 258 GLU F O 1
ATOM 7761 N N . LYS F 2 50 ? 46.007 -95.479 12.799 1.00 70.10 259 LYS F N 1
ATOM 7762 C CA . LYS F 2 50 ? 46.356 -94.479 13.810 1.00 65.58 259 LYS F CA 1
ATOM 7763 C C . LYS F 2 50 ? 45.418 -93.280 13.772 1.00 64.78 259 LYS F C 1
ATOM 7764 O O . LYS F 2 50 ? 45.159 -92.664 14.814 1.00 69.87 259 LYS F O 1
ATOM 7770 N N . GLY F 2 51 ? 44.894 -92.934 12.596 1.00 64.32 260 GLY F N 1
ATOM 7771 C CA . GLY F 2 51 ? 43.936 -91.846 12.501 1.00 64.60 260 GLY F CA 1
ATOM 7772 C C . GLY F 2 51 ? 44.523 -90.452 12.435 1.00 63.33 260 GLY F C 1
ATOM 7773 O O . GLY F 2 51 ? 43.792 -89.478 12.669 1.00 60.88 260 GLY F O 1
ATOM 7774 N N . VAL F 2 52 ? 45.823 -90.330 12.125 1.00 59.95 261 VAL F N 1
ATOM 7775 C CA . VAL F 2 52 ? 46.447 -89.025 11.953 1.00 64.36 261 VAL F CA 1
ATOM 7776 C C . VAL F 2 52 ? 45.611 -88.197 10.999 1.00 61.84 261 VAL F C 1
ATOM 7777 O O . VAL F 2 52 ? 45.213 -88.676 9.934 1.00 61.61 261 VAL F O 1
ATOM 7781 N N . LYS F 2 53 ? 45.331 -86.958 11.380 1.00 60.15 262 LYS F N 1
ATOM 7782 C CA . LYS F 2 53 ? 44.489 -86.090 10.574 1.00 62.90 262 LYS F CA 1
ATOM 7783 C C . LYS F 2 53 ? 45.240 -84.820 10.179 1.00 61.81 262 LYS F C 1
ATOM 7784 O O . LYS F 2 53 ? 46.349 -84.543 10.651 1.00 56.59 262 LYS F O 1
ATOM 7790 N N . ASP F 2 54 ? 44.613 -84.061 9.273 1.00 60.43 263 ASP F N 1
ATOM 7791 C CA . ASP F 2 54 ? 45.101 -82.749 8.836 1.00 58.85 263 ASP F CA 1
ATOM 7792 C C . ASP F 2 54 ? 46.481 -82.837 8.191 1.00 61.61 263 ASP F C 1
ATOM 7793 O O . ASP F 2 54 ? 47.312 -81.935 8.337 1.00 60.35 263 ASP F O 1
ATOM 7798 N N . LEU F 2 55 ? 46.732 -83.923 7.466 1.00 56.82 264 LEU F N 1
ATOM 7799 C CA . LEU F 2 55 ? 48.022 -84.083 6.815 1.00 53.72 264 LEU F CA 1
ATOM 7800 C C . LEU F 2 55 ? 48.079 -83.281 5.518 1.00 52.56 264 LEU F C 1
ATOM 7801 O O . LEU F 2 55 ? 47.063 -83.068 4.847 1.00 48.99 264 LEU F O 1
ATOM 7806 N N . THR F 2 56 ? 49.287 -82.810 5.182 1.00 48.87 265 THR F N 1
ATOM 7807 C CA . THR F 2 56 ? 49.588 -82.314 3.845 1.00 47.11 265 THR F CA 1
ATOM 7808 C C . THR F 2 56 ? 50.380 -83.402 3.143 1.00 48.14 265 THR F C 1
ATOM 7809 O O . THR F 2 56 ? 51.515 -83.695 3.536 1.00 53.09 265 THR F O 1
ATOM 7813 N N . ILE F 2 57 ? 49.781 -84.024 2.129 1.00 45.82 266 ILE F N 1
ATOM 7814 C CA . ILE F 2 57 ? 50.428 -85.121 1.414 1.00 47.92 266 ILE F CA 1
ATOM 7815 C C . ILE F 2 57 ? 51.089 -84.564 0.168 1.00 45.16 266 ILE F C 1
ATOM 7816 O O . ILE F 2 57 ? 50.451 -83.871 -0.637 1.00 48.57 266 ILE F O 1
ATOM 7821 N N . VAL F 2 58 ? 52.364 -84.867 0.007 1.00 44.99 267 VAL F N 1
ATOM 7822 C CA . VAL F 2 58 ? 53.104 -84.551 -1.204 1.00 48.68 267 VAL F CA 1
ATOM 7823 C C . VAL F 2 58 ? 53.411 -85.864 -1.902 1.00 47.04 267 VAL F C 1
ATOM 7824 O O . VAL F 2 58 ? 54.117 -86.724 -1.346 1.00 45.56 267 VAL F O 1
ATOM 7828 N N . ALA F 2 59 ? 52.869 -86.019 -3.110 1.00 36.51 268 ALA F N 1
ATOM 7829 C CA . ALA F 2 59 ? 53.011 -87.274 -3.824 1.00 43.82 268 ALA F CA 1
ATOM 7830 C C . ALA F 2 59 ? 52.802 -86.997 -5.305 1.00 48.69 268 ALA F C 1
ATOM 7831 O O . ALA F 2 59 ? 52.296 -85.934 -5.678 1.00 43.16 268 ALA F O 1
ATOM 7833 N N . ASN F 2 60 ? 53.225 -87.948 -6.155 1.00 47.68 269 ASN F N 1
ATOM 7834 C CA . ASN F 2 60 ? 52.971 -87.790 -7.587 1.00 47.44 269 ASN F CA 1
ATOM 7835 C C . ASN F 2 60 ? 51.475 -87.699 -7.869 1.00 47.95 269 ASN F C 1
ATOM 7836 O O . ASN F 2 60 ? 51.018 -86.794 -8.582 1.00 46.87 269 ASN F O 1
ATOM 7841 N N . ASP F 2 61 ? 50.699 -88.632 -7.304 1.00 52.91 270 ASP F N 1
ATOM 7842 C CA . ASP F 2 61 ? 49.254 -88.743 -7.510 1.00 55.63 270 ASP F CA 1
ATOM 7843 C C . ASP F 2 61 ? 48.577 -89.059 -6.183 1.00 48.11 270 ASP F C 1
ATOM 7844 O O . ASP F 2 61 ? 49.222 -89.202 -5.143 1.00 45.07 270 ASP F O 1
ATOM 7849 N N . THR F 2 62 ? 47.260 -89.202 -6.228 1.00 48.90 271 THR F N 1
ATOM 7850 C CA . THR F 2 62 ? 46.508 -89.539 -5.034 1.00 55.07 271 THR F CA 1
ATOM 7851 C C . THR F 2 62 ? 46.064 -90.990 -5.027 1.00 54.42 271 THR F C 1
ATOM 7852 O O . THR F 2 62 ? 45.152 -91.333 -4.274 1.00 53.53 271 THR F O 1
ATOM 7856 N N . GLY F 2 63 ? 46.675 -91.839 -5.857 1.00 53.05 272 GLY F N 1
ATOM 7857 C CA . GLY F 2 63 ? 46.227 -93.223 -5.960 1.00 53.82 272 GLY F CA 1
ATOM 7858 C C . GLY F 2 63 ? 44.770 -93.317 -6.378 1.00 55.53 272 GLY F C 1
ATOM 7859 O O . GLY F 2 63 ? 44.259 -92.506 -7.162 1.00 57.32 272 GLY F O 1
ATOM 7860 N N . LEU F 2 64 ? 44.081 -94.314 -5.845 1.00 57.93 273 LEU F N 1
ATOM 7861 C CA . LEU F 2 64 ? 42.641 -94.438 -6.017 1.00 60.47 273 LEU F CA 1
ATOM 7862 C C . LEU F 2 64 ? 41.987 -94.488 -4.644 1.00 62.12 273 LEU F C 1
ATOM 7863 O O . LEU F 2 64 ? 42.671 -94.521 -3.619 1.00 59.31 273 LEU F O 1
ATOM 7868 N N . ILE F 2 65 ? 40.647 -94.520 -4.630 1.00 63.75 274 ILE F N 1
ATOM 7869 C CA . ILE F 2 65 ? 39.916 -94.516 -3.360 1.00 62.26 274 ILE F CA 1
ATOM 7870 C C . ILE F 2 65 ? 40.315 -95.687 -2.466 1.00 64.22 274 ILE F C 1
ATOM 7871 O O . ILE F 2 65 ? 40.220 -95.588 -1.238 1.00 67.38 274 ILE F O 1
ATOM 7876 N N . ASP F 2 66 ? 40.773 -96.803 -3.047 1.00 62.76 275 ASP F N 1
ATOM 7877 C CA . ASP F 2 66 ? 41.063 -98.012 -2.280 1.00 63.29 275 ASP F CA 1
ATOM 7878 C C . ASP F 2 66 ? 42.496 -98.515 -2.443 1.00 67.04 275 ASP F C 1
ATOM 7879 O O . ASP F 2 66 ? 42.783 -99.660 -2.067 1.00 67.36 275 ASP F O 1
ATOM 7884 N N . LYS F 2 67 ? 43.402 -97.707 -2.998 1.00 68.45 276 LYS F N 1
ATOM 7885 C CA . LYS F 2 67 ? 44.815 -98.068 -3.082 1.00 66.01 276 LYS F CA 1
ATOM 7886 C C . LYS F 2 67 ? 45.651 -96.798 -2.956 1.00 65.85 276 LYS F C 1
ATOM 7887 O O . LYS F 2 67 ? 45.274 -95.737 -3.475 1.00 61.02 276 LYS F O 1
ATOM 7889 N N . GLY F 2 68 ? 46.778 -96.915 -2.238 1.00 65.12 277 GLY F N 1
ATOM 7890 C CA . GLY F 2 68 ? 47.756 -95.855 -2.051 1.00 62.75 277 GLY F CA 1
ATOM 7891 C C . GLY F 2 68 ? 47.224 -94.658 -1.275 1.00 61.01 277 GLY F C 1
ATOM 7892 O O . GLY F 2 68 ? 46.286 -94.745 -0.481 1.00 59.05 277 GLY F O 1
ATOM 7893 N N . ILE F 2 69 ? 47.849 -93.510 -1.539 1.00 57.41 278 ILE F N 1
ATOM 7894 C CA . ILE F 2 69 ? 47.546 -92.282 -0.806 1.00 55.35 278 ILE F CA 1
ATOM 7895 C C . ILE F 2 69 ? 46.050 -92.027 -0.734 1.00 56.97 278 ILE F C 1
ATOM 7896 O O . ILE F 2 69 ? 45.560 -91.428 0.231 1.00 62.21 278 ILE F O 1
ATOM 7901 N N . GLY F 2 70 ? 45.298 -92.466 -1.743 1.00 52.18 279 GLY F N 1
ATOM 7902 C CA . GLY F 2 70 ? 43.887 -92.126 -1.802 1.00 57.08 279 GLY F CA 1
ATOM 7903 C C . GLY F 2 70 ? 43.075 -92.652 -0.644 1.00 62.14 279 GLY F C 1
ATOM 7904 O O . GLY F 2 70 ? 42.002 -92.111 -0.348 1.00 57.57 279 GLY F O 1
ATOM 7905 N N . ARG F 2 71 ? 43.571 -93.691 0.030 1.00 59.06 280 ARG F N 1
ATOM 7906 C CA . ARG F 2 71 ? 42.859 -94.228 1.176 1.00 59.63 280 ARG F CA 1
ATOM 7907 C C . ARG F 2 71 ? 42.907 -93.274 2.361 1.00 60.44 280 ARG F C 1
ATOM 7908 O O . ARG F 2 71 ? 41.931 -93.182 3.117 1.00 66.20 280 ARG F O 1
ATOM 7916 N N . LEU F 2 72 ? 44.019 -92.546 2.525 1.00 60.60 281 LEU F N 1
ATOM 7917 C CA . LEU F 2 72 ? 44.068 -91.444 3.482 1.00 58.78 281 LEU F CA 1
ATOM 7918 C C . LEU F 2 72 ? 43.132 -90.307 3.084 1.00 55.36 281 LEU F C 1
ATOM 7919 O O . LEU F 2 72 ? 42.551 -89.647 3.952 1.00 50.95 281 LEU F O 1
ATOM 7924 N N . VAL F 2 73 ? 42.979 -90.044 1.786 1.00 52.99 282 VAL F N 1
ATOM 7925 C CA . VAL F 2 73 ? 42.114 -88.944 1.369 1.00 57.92 282 VAL F CA 1
ATOM 7926 C C . VAL F 2 73 ? 40.681 -89.232 1.779 1.00 58.38 282 VAL F C 1
ATOM 7927 O O . VAL F 2 73 ? 39.993 -88.364 2.337 1.00 57.79 282 VAL F O 1
ATOM 7931 N N . VAL F 2 74 ? 40.233 -90.475 1.549 1.00 61.16 283 VAL F N 1
ATOM 7932 C CA . VAL F 2 74 ? 38.855 -90.888 1.804 1.00 60.53 283 VAL F CA 1
ATOM 7933 C C . VAL F 2 74 ? 38.577 -90.933 3.293 1.00 63.24 283 VAL F C 1
ATOM 7934 O O . VAL F 2 74 ? 37.471 -90.589 3.737 1.00 64.05 283 VAL F O 1
ATOM 7938 N N . ASN F 2 75 ? 39.573 -91.339 4.083 1.00 59.84 284 ASN F N 1
ATOM 7939 C CA . ASN F 2 75 ? 39.505 -91.446 5.533 1.00 58.53 284 ASN F CA 1
ATOM 7940 C C . ASN F 2 75 ? 39.604 -90.097 6.259 1.00 57.63 284 ASN F C 1
ATOM 7941 O O . ASN F 2 75 ? 39.885 -90.107 7.455 1.00 61.38 284 ASN F O 1
ATOM 7946 N N . ASN F 2 76 ? 39.413 -88.958 5.588 1.00 58.48 285 ASN F N 1
ATOM 7947 C CA . ASN F 2 76 ? 39.384 -87.644 6.247 1.00 59.55 285 ASN F CA 1
ATOM 7948 C C . ASN F 2 76 ? 40.692 -87.301 6.980 1.00 59.14 285 ASN F C 1
ATOM 7949 O O . ASN F 2 76 ? 40.691 -86.573 7.977 1.00 60.04 285 ASN F O 1
ATOM 7954 N N . GLN F 2 77 ? 41.831 -87.766 6.477 1.00 56.85 286 GLN F N 1
ATOM 7955 C CA . GLN F 2 77 ? 43.113 -87.528 7.120 1.00 50.75 286 GLN F CA 1
ATOM 7956 C C . GLN F 2 77 ? 43.974 -86.453 6.439 1.00 53.76 286 GLN F C 1
ATOM 7957 O O . GLN F 2 77 ? 45.057 -86.143 6.947 1.00 50.88 286 GLN F O 1
ATOM 7963 N N . VAL F 2 78 ? 43.524 -85.857 5.330 1.00 52.77 287 VAL F N 1
ATOM 7964 C CA . VAL F 2 78 ? 44.354 -84.972 4.505 1.00 49.00 287 VAL F CA 1
ATOM 7965 C C . VAL F 2 78 ? 43.717 -83.581 4.411 1.00 50.32 287 VAL F C 1
ATOM 7966 O O . VAL F 2 78 ? 42.663 -83.411 3.783 1.00 53.23 287 VAL F O 1
ATOM 7970 N N . LYS F 2 79 ? 44.378 -82.573 4.991 1.00 51.12 288 LYS F N 1
ATOM 7971 C CA . LYS F 2 79 ? 43.947 -81.186 4.793 1.00 47.38 288 LYS F CA 1
ATOM 7972 C C . LYS F 2 79 ? 44.317 -80.684 3.406 1.00 48.89 288 LYS F C 1
ATOM 7973 O O . LYS F 2 79 ? 43.553 -79.933 2.788 1.00 50.06 288 LYS F O 1
ATOM 7975 N N . LYS F 2 80 ? 45.486 -81.077 2.902 1.00 51.57 289 LYS F N 1
ATOM 7976 C CA . LYS F 2 80 ? 46.013 -80.508 1.672 1.00 46.99 289 LYS F CA 1
ATOM 7977 C C . LYS F 2 80 ? 46.760 -81.571 0.902 1.00 47.99 289 LYS F C 1
ATOM 7978 O O . LYS F 2 80 ? 47.461 -82.394 1.490 1.00 47.55 289 LYS F O 1
ATOM 7984 N N . VAL F 2 81 ? 46.612 -81.529 -0.418 1.00 48.70 290 VAL F N 1
ATOM 7985 C CA . VAL F 2 81 ? 47.336 -82.391 -1.342 1.00 48.04 290 VAL F CA 1
ATOM 7986 C C . VAL F 2 81 ? 48.163 -81.496 -2.258 1.00 50.20 290 VAL F C 1
ATOM 7987 O O . VAL F 2 81 ? 47.640 -80.540 -2.852 1.00 48.58 290 VAL F O 1
ATOM 7991 N N . ILE F 2 82 ? 49.448 -81.802 -2.368 1.00 46.98 291 ILE F N 1
ATOM 7992 C CA . ILE F 2 82 ? 50.301 -81.250 -3.411 1.00 46.60 291 ILE F CA 1
ATOM 7993 C C . ILE F 2 82 ? 50.678 -82.430 -4.293 1.00 40.21 291 ILE F C 1
ATOM 7994 O O . ILE F 2 82 ? 51.368 -83.342 -3.823 1.00 45.33 291 ILE F O 1
ATOM 7999 N N . ALA F 2 83 ? 50.207 -82.451 -5.544 1.00 38.27 292 ALA F N 1
ATOM 8000 C CA . ALA F 2 83 ? 50.449 -83.594 -6.429 1.00 42.96 292 ALA F CA 1
ATOM 8001 C C . ALA F 2 83 ? 50.371 -83.157 -7.880 1.00 40.97 292 ALA F C 1
ATOM 8002 O O . ALA F 2 83 ? 49.965 -82.040 -8.197 1.00 38.07 292 ALA F O 1
ATOM 8004 N N . SER F 2 84 ? 50.754 -84.077 -8.766 1.00 48.33 293 SER F N 1
ATOM 8005 C CA . SER F 2 84 ? 50.761 -83.811 -10.199 1.00 46.32 293 SER F CA 1
ATOM 8006 C C . SER F 2 84 ? 49.508 -84.302 -10.902 1.00 42.38 293 SER F C 1
ATOM 8007 O O . SER F 2 84 ? 49.178 -83.799 -11.982 1.00 46.23 293 SER F O 1
ATOM 8010 N N . HIS F 2 85 ? 48.797 -85.250 -10.313 1.00 44.56 294 HIS F N 1
ATOM 8011 C CA . HIS F 2 85 ? 47.677 -85.885 -10.979 1.00 48.54 294 HIS F CA 1
ATOM 8012 C C . HIS F 2 85 ? 46.715 -86.427 -9.925 1.00 49.96 294 HIS F C 1
ATOM 8013 O O . HIS F 2 85 ? 47.149 -87.003 -8.922 1.00 43.66 294 HIS F O 1
ATOM 8020 N N . ILE F 2 86 ? 45.409 -86.231 -10.151 1.00 49.64 295 ILE F N 1
ATOM 8021 C CA . ILE F 2 86 ? 44.391 -86.655 -9.187 1.00 52.32 295 ILE F CA 1
ATOM 8022 C C . ILE F 2 86 ? 43.195 -87.320 -9.871 1.00 52.63 295 ILE F C 1
ATOM 8023 O O . ILE F 2 86 ? 42.141 -87.499 -9.249 1.00 45.70 295 ILE F O 1
ATOM 8028 N N . GLY F 2 87 ? 43.359 -87.709 -11.143 1.00 54.03 296 GLY F N 1
ATOM 8029 C CA . GLY F 2 87 ? 42.224 -88.182 -11.927 1.00 50.39 296 GLY F CA 1
ATOM 8030 C C . GLY F 2 87 ? 41.725 -89.562 -11.523 1.00 53.43 296 GLY F C 1
ATOM 8031 O O . GLY F 2 87 ? 40.517 -89.821 -11.518 1.00 52.87 296 GLY F O 1
ATOM 8032 N N . THR F 2 88 ? 42.634 -90.464 -11.181 1.00 53.89 297 THR F N 1
ATOM 8033 C CA . THR F 2 88 ? 42.233 -91.822 -10.848 1.00 50.98 297 THR F CA 1
ATOM 8034 C C . THR F 2 88 ? 41.609 -91.940 -9.467 1.00 59.86 297 THR F C 1
ATOM 8035 O O . THR F 2 88 ? 41.411 -93.068 -8.996 1.00 63.93 297 THR F O 1
ATOM 8039 N N . ASN F 2 89 ? 41.293 -90.820 -8.819 1.00 58.11 298 ASN F N 1
ATOM 8040 C CA . ASN F 2 89 ? 40.753 -90.814 -7.460 1.00 52.10 298 ASN F CA 1
ATOM 8041 C C . ASN F 2 89 ? 39.645 -89.766 -7.415 1.00 54.33 298 ASN F C 1
ATOM 8042 O O . ASN F 2 89 ? 39.920 -88.575 -7.200 1.00 56.01 298 ASN F O 1
ATOM 8047 N N . PRO F 2 90 ? 38.380 -90.165 -7.606 1.00 58.66 299 PRO F N 1
ATOM 8048 C CA . PRO F 2 90 ? 37.302 -89.163 -7.677 1.00 52.15 299 PRO F CA 1
ATOM 8049 C C . PRO F 2 90 ? 37.024 -88.494 -6.351 1.00 55.40 299 PRO F C 1
ATOM 8050 O O . PRO F 2 90 ? 36.339 -87.461 -6.332 1.00 53.91 299 PRO F O 1
ATOM 8054 N N . GLU F 2 91 ? 37.524 -89.058 -5.246 1.00 55.07 300 GLU F N 1
ATOM 8055 C CA . GLU F 2 91 ? 37.323 -88.455 -3.932 1.00 54.84 300 GLU F CA 1
ATOM 8056 C C . GLU F 2 91 ? 38.069 -87.131 -3.824 1.00 60.07 300 GLU F C 1
ATOM 8057 O O . GLU F 2 91 ? 37.505 -86.132 -3.360 1.00 60.19 300 GLU F O 1
ATOM 8059 N N . THR F 2 92 ? 39.340 -87.093 -4.263 1.00 58.01 301 THR F N 1
ATOM 8060 C CA . THR F 2 92 ? 40.055 -85.821 -4.219 1.00 52.22 301 THR F CA 1
ATOM 8061 C C . THR F 2 92 ? 39.424 -84.824 -5.193 1.00 51.04 301 THR F C 1
ATOM 8062 O O . THR F 2 92 ? 39.280 -83.642 -4.868 1.00 58.15 301 THR F O 1
ATOM 8066 N N . GLY F 2 93 ? 38.958 -85.291 -6.349 1.00 49.39 302 GLY F N 1
ATOM 8067 C CA . GLY F 2 93 ? 38.258 -84.398 -7.258 1.00 50.44 302 GLY F CA 1
ATOM 8068 C C . GLY F 2 93 ? 37.047 -83.748 -6.620 1.00 50.98 302 GLY F C 1
ATOM 8069 O O . GLY F 2 93 ? 36.784 -82.565 -6.836 1.00 58.56 302 GLY F O 1
ATOM 8070 N N . ARG F 2 94 ? 36.296 -84.511 -5.819 1.00 53.20 303 ARG F N 1
ATOM 8071 C CA . ARG F 2 94 ? 35.120 -83.962 -5.147 1.00 56.54 303 ARG F CA 1
ATOM 8072 C C . ARG F 2 94 ? 35.511 -82.938 -4.096 1.00 58.79 303 ARG F C 1
ATOM 8073 O O . ARG F 2 94 ? 34.877 -81.875 -3.980 1.00 51.48 303 ARG F O 1
ATOM 8081 N N . ARG F 2 95 ? 36.535 -83.265 -3.298 1.00 55.06 304 ARG F N 1
ATOM 8082 C CA . ARG F 2 95 ? 36.918 -82.408 -2.193 1.00 49.86 304 ARG F CA 1
ATOM 8083 C C . ARG F 2 95 ? 37.566 -81.138 -2.701 1.00 51.08 304 ARG F C 1
ATOM 8084 O O . ARG F 2 95 ? 37.305 -80.053 -2.174 1.00 53.02 304 ARG F O 1
ATOM 8092 N N . MET F 2 96 ? 38.404 -81.253 -3.736 1.00 46.88 305 MET F N 1
ATOM 8093 C CA . MET F 2 96 ? 38.992 -80.075 -4.369 1.00 50.97 305 MET F CA 1
ATOM 8094 C C . MET F 2 96 ? 37.909 -79.118 -4.848 1.00 55.65 305 MET F C 1
ATOM 8095 O O . MET F 2 96 ? 37.938 -77.920 -4.527 1.00 51.95 305 MET F O 1
ATOM 8100 N N . GLN F 2 97 ? 36.938 -79.646 -5.611 1.00 55.71 306 GLN F N 1
ATOM 8101 C CA . GLN F 2 97 ? 35.871 -78.812 -6.144 1.00 50.91 306 GLN F CA 1
ATOM 8102 C C . GLN F 2 97 ? 34.954 -78.284 -5.036 1.00 47.89 306 GLN F C 1
ATOM 8103 O O . GLN F 2 97 ? 34.523 -77.131 -5.093 1.00 48.37 306 GLN F O 1
ATOM 8109 N N . SER F 2 98 ? 34.679 -79.072 -3.997 1.00 53.83 307 SER F N 1
ATOM 8110 C CA . SER F 2 98 ? 33.766 -78.592 -2.960 1.00 53.36 307 SER F CA 1
ATOM 8111 C C . SER F 2 98 ? 34.370 -77.427 -2.176 1.00 58.59 307 SER F C 1
ATOM 8112 O O . SER F 2 98 ? 33.651 -76.496 -1.791 1.00 55.02 307 SER F O 1
ATOM 8115 N N . GLY F 2 99 ? 35.690 -77.437 -1.968 1.00 56.60 308 GLY F N 1
ATOM 8116 C CA . GLY F 2 99 ? 36.384 -76.420 -1.201 1.00 46.60 308 GLY F CA 1
ATOM 8117 C C . GLY F 2 99 ? 36.935 -76.929 0.102 1.00 57.76 308 GLY F C 1
ATOM 8118 O O . GLY F 2 99 ? 37.542 -76.155 0.856 1.00 66.09 308 GLY F O 1
ATOM 8119 N N . GLU F 2 100 ? 36.761 -78.217 0.368 1.00 56.89 309 GLU F N 1
ATOM 8120 C CA . GLU F 2 100 ? 36.988 -78.839 1.660 1.00 55.41 309 GLU F CA 1
ATOM 8121 C C . GLU F 2 100 ? 38.437 -79.229 1.885 1.00 56.95 309 GLU F C 1
ATOM 8122 O O . GLU F 2 100 ? 38.877 -79.285 3.039 1.00 56.16 309 GLU F O 1
ATOM 8128 N N . MET F 2 101 ? 39.190 -79.466 0.810 1.00 58.04 310 MET F N 1
ATOM 8129 C CA . MET F 2 101 ? 40.573 -79.925 0.865 1.00 52.88 310 MET F CA 1
ATOM 8130 C C . MET F 2 101 ? 41.330 -79.126 -0.197 1.00 52.79 310 MET F C 1
ATOM 8131 O O . MET F 2 101 ? 40.821 -78.952 -1.308 1.00 48.77 310 MET F O 1
ATOM 8136 N N . GLU F 2 102 ? 42.475 -78.525 0.164 1.00 55.21 311 GLU F N 1
ATOM 8137 C CA . GLU F 2 102 ? 43.253 -77.757 -0.812 1.00 47.10 311 GLU F CA 1
ATOM 8138 C C . GLU F 2 102 ? 44.048 -78.731 -1.656 1.00 47.40 311 GLU F C 1
ATOM 8139 O O . GLU F 2 102 ? 44.509 -79.772 -1.171 1.00 47.40 311 GLU F O 1
ATOM 8141 N N . VAL F 2 103 ? 44.168 -78.415 -2.936 1.00 43.33 312 VAL F N 1
ATOM 8142 C CA . VAL F 2 103 ? 44.974 -79.203 -3.862 1.00 48.46 312 VAL F CA 1
ATOM 8143 C C . VAL F 2 103 ? 45.836 -78.242 -4.670 1.00 43.25 312 VAL F C 1
ATOM 8144 O O . VAL F 2 103 ? 45.306 -77.393 -5.398 1.00 39.79 312 VAL F O 1
ATOM 8148 N N . GLU F 2 104 ? 47.155 -78.349 -4.532 1.00 43.36 313 GLU F N 1
ATOM 8149 C CA . GLU F 2 104 ? 48.036 -77.651 -5.455 1.00 47.82 313 GLU F CA 1
ATOM 8150 C C . GLU F 2 104 ? 48.390 -78.644 -6.549 1.00 44.20 313 GLU F C 1
ATOM 8151 O O . GLU F 2 104 ? 48.947 -79.707 -6.257 1.00 41.82 313 GLU F O 1
ATOM 8157 N N . LEU F 2 105 ? 48.018 -78.321 -7.791 1.00 43.93 314 LEU F N 1
ATOM 8158 C CA . LEU F 2 105 ? 48.298 -79.176 -8.945 1.00 42.23 314 LEU F CA 1
ATOM 8159 C C . LEU F 2 105 ? 49.627 -78.759 -9.569 1.00 43.78 314 LEU F C 1
ATOM 8160 O O . LEU F 2 105 ? 49.728 -77.697 -10.192 1.00 44.42 314 LEU F O 1
ATOM 8165 N N . VAL F 2 106 ? 50.635 -79.600 -9.414 1.00 39.63 315 VAL F N 1
ATOM 8166 C CA . VAL F 2 106 ? 52.011 -79.285 -9.776 1.00 37.66 315 VAL F CA 1
ATOM 8167 C C . VAL F 2 106 ? 52.400 -80.135 -10.977 1.00 39.39 315 VAL F C 1
ATOM 8168 O O . VAL F 2 106 ? 52.266 -81.362 -10.923 1.00 42.69 315 VAL F O 1
ATOM 8172 N N . PRO F 2 107 ? 52.927 -79.543 -12.041 1.00 35.26 316 PRO F N 1
ATOM 8173 C CA . PRO F 2 107 ? 53.478 -80.350 -13.143 1.00 37.58 316 PRO F CA 1
ATOM 8174 C C . PRO F 2 107 ? 54.493 -81.361 -12.628 1.00 42.75 316 PRO F C 1
ATOM 8175 O O . PRO F 2 107 ? 55.392 -81.025 -11.852 1.00 43.38 316 PRO F O 1
ATOM 8179 N N . GLN F 2 108 ? 54.377 -82.594 -13.120 1.00 44.00 317 GLN F N 1
ATOM 8180 C CA . GLN F 2 108 ? 55.191 -83.701 -12.620 1.00 42.64 317 GLN F CA 1
ATOM 8181 C C . GLN F 2 108 ? 56.699 -83.414 -12.622 1.00 40.74 317 GLN F C 1
ATOM 8182 O O . GLN F 2 108 ? 57.401 -83.714 -11.650 1.00 36.33 317 GLN F O 1
ATOM 8188 N N . GLY F 2 109 ? 57.229 -82.874 -13.715 1.00 36.69 318 GLY F N 1
ATOM 8189 C CA . GLY F 2 109 ? 58.641 -82.541 -13.719 1.00 42.09 318 GLY F CA 1
ATOM 8190 C C . GLY F 2 109 ? 58.984 -81.489 -12.681 1.00 43.68 318 GLY F C 1
ATOM 8191 O O . GLY F 2 109 ? 59.995 -81.590 -11.979 1.00 39.50 318 GLY F O 1
ATOM 8192 N N . THR F 2 110 ? 58.137 -80.466 -12.566 1.00 48.04 319 THR F N 1
ATOM 8193 C CA . THR F 2 110 ? 58.333 -79.452 -11.536 1.00 44.85 319 THR F CA 1
ATOM 8194 C C . THR F 2 110 ? 58.263 -80.069 -10.147 1.00 43.21 319 THR F C 1
ATOM 8195 O O . THR F 2 110 ? 59.125 -79.818 -9.295 1.00 44.54 319 THR F O 1
ATOM 8199 N N . LEU F 2 111 ? 57.240 -80.888 -9.902 1.00 40.55 320 LEU F N 1
ATOM 8200 C CA . LEU F 2 111 ? 57.143 -81.550 -8.610 1.00 42.06 320 LEU F CA 1
ATOM 8201 C C . LEU F 2 111 ? 58.408 -82.344 -8.302 1.00 42.06 320 LEU F C 1
ATOM 8202 O O . LEU F 2 111 ? 58.870 -82.358 -7.158 1.00 44.93 320 LEU F O 1
ATOM 8207 N N . ALA F 2 112 ? 59.003 -82.986 -9.313 1.00 45.93 321 ALA F N 1
ATOM 8208 C CA . ALA F 2 112 ? 60.274 -83.681 -9.106 1.00 45.33 321 ALA F CA 1
ATOM 8209 C C . ALA F 2 112 ? 61.355 -82.704 -8.657 1.00 41.30 321 ALA F C 1
ATOM 8210 O O . ALA F 2 112 ? 61.973 -82.881 -7.599 1.00 37.69 321 ALA F O 1
ATOM 8212 N N . GLU F 2 113 ? 61.602 -81.665 -9.466 1.00 36.00 322 GLU F N 1
ATOM 8213 C CA . GLU F 2 113 ? 62.619 -80.672 -9.132 1.00 38.88 322 GLU F CA 1
ATOM 8214 C C . GLU F 2 113 ? 62.325 -79.974 -7.805 1.00 44.67 322 GLU F C 1
ATOM 8215 O O . GLU F 2 113 ? 63.263 -79.571 -7.092 1.00 39.91 322 GLU F O 1
ATOM 8221 N N . ARG F 2 114 ? 61.040 -79.828 -7.449 1.00 38.52 323 ARG F N 1
ATOM 8222 C CA . ARG F 2 114 ? 60.715 -79.104 -6.227 1.00 40.69 323 ARG F CA 1
ATOM 8223 C C . ARG F 2 114 ? 61.036 -79.931 -4.986 1.00 41.89 323 ARG F C 1
ATOM 8224 O O . ARG F 2 114 ? 61.533 -79.395 -3.989 1.00 41.66 323 ARG F O 1
ATOM 8232 N N . VAL F 2 115 ? 60.772 -81.237 -5.025 1.00 38.00 324 VAL F N 1
ATOM 8233 C CA . VAL F 2 115 ? 61.183 -82.088 -3.918 1.00 39.90 324 VAL F CA 1
ATOM 8234 C C . VAL F 2 115 ? 62.707 -82.147 -3.840 1.00 42.79 324 VAL F C 1
ATOM 8235 O O . VAL F 2 115 ? 63.296 -81.984 -2.761 1.00 42.47 324 VAL F O 1
ATOM 8239 N N . ARG F 2 116 ? 63.365 -82.331 -4.994 1.00 40.90 325 ARG F N 1
ATOM 8240 C CA . ARG F 2 116 ? 64.824 -82.414 -5.038 1.00 40.35 325 ARG F CA 1
ATOM 8241 C C . ARG F 2 116 ? 65.481 -81.160 -4.459 1.00 44.00 325 ARG F C 1
ATOM 8242 O O . ARG F 2 116 ? 66.496 -81.253 -3.748 1.00 40.76 325 ARG F O 1
ATOM 8250 N N . ALA F 2 117 ? 64.925 -79.979 -4.756 1.00 37.21 326 ALA F N 1
ATOM 8251 C CA . ALA F 2 117 ? 65.515 -78.751 -4.239 1.00 41.74 326 ALA F CA 1
ATOM 8252 C C . ALA F 2 117 ? 65.532 -78.726 -2.706 1.00 44.05 326 ALA F C 1
ATOM 8253 O O . ALA F 2 117 ? 66.542 -78.340 -2.099 1.00 45.83 326 ALA F O 1
ATOM 8255 N N . ALA F 2 118 ? 64.433 -79.131 -2.059 1.00 38.39 327 ALA F N 1
ATOM 8256 C CA . ALA F 2 118 ? 64.426 -79.167 -0.597 1.00 39.74 327 ALA F CA 1
ATOM 8257 C C . ALA F 2 118 ? 65.490 -80.120 -0.062 1.00 42.74 327 ALA F C 1
ATOM 8258 O O . ALA F 2 118 ? 66.181 -79.804 0.915 1.00 41.57 327 ALA F O 1
ATOM 8260 N N . GLY F 2 119 ? 65.649 -81.287 -0.700 1.00 48.19 328 GLY F N 1
ATOM 8261 C CA . GLY F 2 119 ? 66.639 -82.247 -0.240 1.00 42.49 328 GLY F CA 1
ATOM 8262 C C . GLY F 2 119 ? 68.062 -81.826 -0.541 1.00 44.26 328 GLY F C 1
ATOM 8263 O O . GLY F 2 119 ? 68.988 -82.169 0.198 1.00 45.58 328 GLY F O 1
ATOM 8264 N N . TYR F 2 120 ? 68.259 -81.083 -1.619 1.00 42.48 329 TYR F N 1
ATOM 8265 C CA . TYR F 2 120 ? 69.591 -80.761 -2.098 1.00 44.12 329 TYR F CA 1
ATOM 8266 C C . TYR F 2 120 ? 70.074 -79.385 -1.642 1.00 48.24 329 TYR F C 1
ATOM 8267 O O . TYR F 2 120 ? 71.162 -78.951 -2.046 1.00 42.02 329 TYR F O 1
ATOM 8276 N N . GLY F 2 121 ? 69.293 -78.691 -0.816 1.00 47.10 330 GLY F N 1
ATOM 8277 C CA . GLY F 2 121 ? 69.717 -77.410 -0.305 1.00 44.95 330 GLY F CA 1
ATOM 8278 C C . GLY F 2 121 ? 69.637 -76.264 -1.281 1.00 44.65 330 GLY F C 1
ATOM 8279 O O . GLY F 2 121 ? 70.261 -75.228 -1.037 1.00 48.75 330 GLY F O 1
ATOM 8280 N N . LEU F 2 122 ? 68.892 -76.408 -2.375 1.00 39.60 331 LEU F N 1
ATOM 8281 C CA . LEU F 2 122 ? 68.739 -75.346 -3.364 1.00 39.47 331 LEU F CA 1
ATOM 8282 C C . LEU F 2 122 ? 67.596 -74.422 -2.965 1.00 43.01 331 LEU F C 1
ATOM 8283 O O . LEU F 2 122 ? 66.653 -74.823 -2.277 1.00 45.54 331 LEU F O 1
ATOM 8288 N N . GLY F 2 123 ? 67.688 -73.171 -3.393 1.00 44.09 332 GLY F N 1
ATOM 8289 C CA . GLY F 2 123 ? 66.649 -72.230 -3.031 1.00 42.69 332 GLY F CA 1
ATOM 8290 C C . GLY F 2 123 ? 65.417 -72.285 -3.890 1.00 46.57 332 GLY F C 1
ATOM 8291 O O . GLY F 2 123 ? 64.383 -71.727 -3.514 1.00 51.60 332 GLY F O 1
ATOM 8292 N N . GLY F 2 124 ? 65.498 -72.980 -5.006 1.00 46.11 333 GLY F N 1
ATOM 8293 C CA . GLY F 2 124 ? 64.445 -73.021 -5.999 1.00 38.39 333 GLY F CA 1
ATOM 8294 C C . GLY F 2 124 ? 65.055 -73.354 -7.338 1.00 38.27 333 GLY F C 1
ATOM 8295 O O . GLY F 2 124 ? 66.271 -73.397 -7.496 1.00 39.33 333 GLY F O 1
ATOM 8296 N N . ILE F 2 125 ? 64.186 -73.608 -8.310 1.00 40.81 334 ILE F N 1
ATOM 8297 C CA . ILE F 2 125 ? 64.610 -73.945 -9.661 1.00 35.88 334 ILE F CA 1
ATOM 8298 C C . ILE F 2 125 ? 63.756 -73.133 -10.622 1.00 41.85 334 ILE F C 1
ATOM 8299 O O . ILE F 2 125 ? 62.622 -72.759 -10.299 1.00 43.64 334 ILE F O 1
ATOM 8304 N N . LEU F 2 126 ? 64.306 -72.861 -11.809 1.00 40.40 335 LEU F N 1
ATOM 8305 C CA . LEU F 2 126 ? 63.628 -72.107 -12.859 1.00 37.73 335 LEU F CA 1
ATOM 8306 C C . LEU F 2 126 ? 63.224 -73.060 -13.973 1.00 41.43 335 LEU F C 1
ATOM 8307 O O . LEU F 2 126 ? 64.088 -73.668 -14.611 1.00 43.26 335 LEU F O 1
ATOM 8312 N N . THR F 2 127 ? 61.922 -73.169 -14.233 1.00 44.75 336 THR F N 1
ATOM 8313 C CA . THR F 2 127 ? 61.465 -74.089 -15.265 1.00 38.25 336 THR F CA 1
ATOM 8314 C C . THR F 2 127 ? 60.593 -73.361 -16.270 1.00 37.11 336 THR F C 1
ATOM 8315 O O . THR F 2 127 ? 59.859 -72.446 -15.906 1.00 42.27 336 THR F O 1
ATOM 8319 N N . PRO F 2 128 ? 60.673 -73.725 -17.551 1.00 41.98 337 PRO F N 1
ATOM 8320 C CA . PRO F 2 128 ? 59.735 -73.156 -18.530 1.00 41.19 337 PRO F CA 1
ATOM 8321 C C . PRO F 2 128 ? 58.384 -73.836 -18.517 1.00 43.72 337 PRO F C 1
ATOM 8322 O O . PRO F 2 128 ? 57.467 -73.359 -19.207 1.00 45.43 337 PRO F O 1
ATOM 8326 N N . THR F 2 129 ? 58.243 -74.937 -17.775 1.00 37.17 338 THR F N 1
ATOM 8327 C CA . THR F 2 129 ? 56.989 -75.671 -17.746 1.00 41.77 338 THR F CA 1
ATOM 8328 C C . THR F 2 129 ? 55.951 -74.870 -16.970 1.00 42.04 338 THR F C 1
ATOM 8329 O O . THR F 2 129 ? 56.130 -74.604 -15.775 1.00 37.51 338 THR F O 1
ATOM 8333 N N . GLY F 2 130 ? 54.868 -74.497 -17.650 1.00 37.99 339 GLY F N 1
ATOM 8334 C CA . GLY F 2 130 ? 53.766 -73.783 -17.037 1.00 40.67 339 GLY F CA 1
ATOM 8335 C C . GLY F 2 130 ? 53.643 -72.328 -17.454 1.00 46.87 339 GLY F C 1
ATOM 8336 O O . GLY F 2 130 ? 52.684 -71.661 -17.030 1.00 46.06 339 GLY F O 1
ATOM 8337 N N . LEU F 2 131 ? 54.569 -71.790 -18.251 1.00 42.72 340 LEU F N 1
ATOM 8338 C CA . LEU F 2 131 ? 54.452 -70.405 -18.681 1.00 43.06 340 LEU F CA 1
ATOM 8339 C C . LEU F 2 131 ? 53.167 -70.244 -19.463 1.00 46.96 340 LEU F C 1
ATOM 8340 O O . LEU F 2 131 ? 52.870 -71.050 -20.351 1.00 55.67 340 LEU F O 1
ATOM 8345 N N . GLY F 2 132 ? 52.396 -69.218 -19.122 1.00 43.28 341 GLY F N 1
ATOM 8346 C CA . GLY F 2 132 ? 51.170 -68.959 -19.849 1.00 44.76 341 GLY F CA 1
ATOM 8347 C C . GLY F 2 132 ? 50.007 -69.832 -19.458 1.00 45.38 341 GLY F C 1
ATOM 8348 O O . GLY F 2 132 ? 49.058 -69.946 -20.232 1.00 54.52 341 GLY F O 1
ATOM 8349 N N . THR F 2 133 ? 50.063 -70.470 -18.289 1.00 42.54 342 THR F N 1
ATOM 8350 C CA . THR F 2 133 ? 49.014 -71.326 -17.764 1.00 44.52 342 THR F CA 1
ATOM 8351 C C . THR F 2 133 ? 48.733 -70.917 -16.322 1.00 46.87 342 THR F C 1
ATOM 8352 O O . THR F 2 133 ? 49.406 -70.049 -15.763 1.00 48.66 342 THR F O 1
ATOM 8356 N N . ILE F 2 134 ? 47.742 -71.549 -15.689 1.00 48.87 343 ILE F N 1
ATOM 8357 C CA . ILE F 2 134 ? 47.420 -71.174 -14.313 1.00 49.17 343 ILE F CA 1
ATOM 8358 C C . ILE F 2 134 ? 48.455 -71.681 -13.322 1.00 51.02 343 ILE F C 1
ATOM 8359 O O . ILE F 2 134 ? 48.391 -71.341 -12.129 1.00 51.53 343 ILE F O 1
ATOM 8364 N N . VAL F 2 135 ? 49.401 -72.504 -13.783 1.00 47.37 344 VAL F N 1
ATOM 8365 C CA . VAL F 2 135 ? 50.571 -72.800 -12.969 1.00 44.35 344 VAL F CA 1
ATOM 8366 C C . VAL F 2 135 ? 51.404 -71.536 -12.761 1.00 46.94 344 VAL F C 1
ATOM 8367 O O . VAL F 2 135 ? 52.025 -71.363 -11.706 1.00 42.33 344 VAL F O 1
ATOM 8371 N N . GLN F 2 136 ? 51.408 -70.621 -13.743 1.00 45.19 345 GLN F N 1
ATOM 8372 C CA . GLN F 2 136 ? 52.120 -69.351 -13.591 1.00 48.62 345 GLN F CA 1
ATOM 8373 C C . GLN F 2 136 ? 51.506 -68.483 -12.495 1.00 51.13 345 GLN F C 1
ATOM 8374 O O . GLN F 2 136 ? 52.205 -67.666 -11.877 1.00 46.06 345 GLN F O 1
ATOM 8380 N N . GLU F 2 137 ? 50.209 -68.649 -12.245 1.00 53.16 346 GLU F N 1
ATOM 8381 C CA . GLU F 2 137 ? 49.478 -67.849 -11.272 1.00 50.78 346 GLU F CA 1
ATOM 8382 C C . GLU F 2 137 ? 50.168 -67.869 -9.916 1.00 45.04 346 GLU F C 1
ATOM 8383 O O . GLU F 2 137 ? 50.343 -68.933 -9.313 1.00 46.54 346 GLU F O 1
ATOM 8389 N N . GLY F 2 138 ? 50.570 -66.690 -9.439 1.00 46.63 347 GLY F N 1
ATOM 8390 C CA . GLY F 2 138 ? 51.136 -66.605 -8.106 1.00 45.78 347 GLY F CA 1
ATOM 8391 C C . GLY F 2 138 ? 52.552 -67.109 -7.997 1.00 48.66 347 GLY F C 1
ATOM 8392 O O . GLY F 2 138 ? 53.041 -67.354 -6.886 1.00 46.41 347 GLY F O 1
ATOM 8393 N N . LYS F 2 139 ? 53.225 -67.284 -9.126 1.00 49.09 348 LYS F N 1
ATOM 8394 C CA . LYS F 2 139 ? 54.625 -67.654 -9.165 1.00 48.30 348 LYS F CA 1
ATOM 8395 C C . LYS F 2 139 ? 55.447 -66.446 -9.575 1.00 50.79 348 LYS F C 1
ATOM 8396 O O . LYS F 2 139 ? 54.993 -65.595 -10.348 1.00 55.27 348 LYS F O 1
ATOM 8402 N N . GLN F 2 140 ? 56.661 -66.392 -9.045 1.00 49.34 349 GLN F N 1
ATOM 8403 C CA . GLN F 2 140 ? 57.652 -65.426 -9.496 1.00 52.15 349 GLN F CA 1
ATOM 8404 C C . GLN F 2 140 ? 58.147 -65.788 -10.887 1.00 51.25 349 GLN F C 1
ATOM 8405 O O . GLN F 2 140 ? 58.357 -66.964 -11.196 1.00 56.98 349 GLN F O 1
ATOM 8411 N N . ILE F 2 141 ? 58.349 -64.788 -11.732 1.00 47.44 350 ILE F N 1
ATOM 8412 C CA . ILE F 2 141 ? 58.971 -65.010 -13.035 1.00 51.31 350 ILE F CA 1
ATOM 8413 C C . ILE F 2 141 ? 60.361 -64.384 -13.034 1.00 55.29 350 ILE F C 1
ATOM 8414 O O . ILE F 2 141 ? 60.561 -63.272 -12.524 1.00 56.83 350 ILE F O 1
ATOM 8419 N N . ILE F 2 142 ? 61.326 -65.123 -13.579 1.00 52.69 351 ILE F N 1
ATOM 8420 C CA . ILE F 2 142 ? 62.716 -64.702 -13.680 1.00 49.47 351 ILE F CA 1
ATOM 8421 C C . ILE F 2 142 ? 63.090 -64.744 -15.145 1.00 47.40 351 ILE F C 1
ATOM 8422 O O . ILE F 2 142 ? 62.904 -65.771 -15.801 1.00 56.08 351 ILE F O 1
ATOM 8427 N N . ASN F 2 143 ? 63.614 -63.648 -15.661 1.00 45.29 352 ASN F N 1
ATOM 8428 C CA . ASN F 2 143 ? 64.178 -63.674 -16.999 1.00 48.59 352 ASN F CA 1
ATOM 8429 C C . ASN F 2 143 ? 65.650 -64.055 -16.886 1.00 50.33 352 ASN F C 1
ATOM 8430 O O . ASN F 2 143 ? 66.359 -63.543 -16.014 1.00 54.06 352 ASN F O 1
ATOM 8435 N N . VAL F 2 144 ? 66.090 -64.992 -17.729 1.00 46.55 353 VAL F N 1
ATOM 8436 C CA . VAL F 2 144 ? 67.496 -65.374 -17.806 1.00 48.87 353 VAL F CA 1
ATOM 8437 C C . VAL F 2 144 ? 67.851 -65.446 -19.278 1.00 52.07 353 VAL F C 1
ATOM 8438 O O . VAL F 2 144 ? 67.222 -66.206 -20.024 1.00 45.28 353 VAL F O 1
ATOM 8442 N N . ASP F 2 145 ? 68.860 -64.665 -19.694 1.00 53.66 354 ASP F N 1
ATOM 8443 C CA . ASP F 2 145 ? 69.324 -64.631 -21.088 1.00 52.82 354 ASP F CA 1
ATOM 8444 C C . ASP F 2 145 ? 68.172 -64.431 -22.059 1.00 50.42 354 ASP F C 1
ATOM 8445 O O . ASP F 2 145 ? 68.184 -64.977 -23.159 1.00 47.13 354 ASP F O 1
ATOM 8447 N N . GLY F 2 146 ? 67.140 -63.690 -21.645 1.00 52.72 355 GLY F N 1
ATOM 8448 C CA . GLY F 2 146 ? 66.072 -63.303 -22.547 1.00 56.10 355 GLY F CA 1
ATOM 8449 C C . GLY F 2 146 ? 64.893 -64.259 -22.674 1.00 55.92 355 GLY F C 1
ATOM 8450 O O . GLY F 2 146 ? 63.875 -63.870 -23.249 1.00 58.68 355 GLY F O 1
ATOM 8451 N N . LYS F 2 147 ? 65.002 -65.503 -22.207 1.00 54.28 356 LYS F N 1
ATOM 8452 C CA . LYS F 2 147 ? 63.836 -66.370 -22.073 1.00 48.65 356 LYS F CA 1
ATOM 8453 C C . LYS F 2 147 ? 63.285 -66.255 -20.642 1.00 52.92 356 LYS F C 1
ATOM 8454 O O . LYS F 2 147 ? 64.009 -65.906 -19.699 1.00 55.92 356 LYS F O 1
ATOM 8456 N N . ASP F 2 148 ? 61.982 -66.507 -20.492 1.00 50.24 357 ASP F N 1
ATOM 8457 C CA . ASP F 2 148 ? 61.275 -66.361 -19.221 1.00 47.05 357 ASP F CA 1
ATOM 8458 C C . ASP F 2 148 ? 61.107 -67.717 -18.546 1.00 41.83 357 ASP F C 1
ATOM 8459 O O . ASP F 2 148 ? 61.040 -68.752 -19.220 1.00 44.20 357 ASP F O 1
ATOM 8464 N N . TYR F 2 149 ? 61.026 -67.708 -17.211 1.00 37.24 358 TYR F N 1
ATOM 8465 C CA . TYR F 2 149 ? 60.891 -68.942 -16.437 1.00 38.89 358 TYR F CA 1
ATOM 8466 C C . TYR F 2 149 ? 60.112 -68.686 -15.158 1.00 41.94 358 TYR F C 1
ATOM 8467 O O . TYR F 2 149 ? 59.982 -67.553 -14.693 1.00 45.36 358 TYR F O 1
ATOM 8476 N N . LEU F 2 150 ? 59.637 -69.776 -14.576 1.00 39.92 359 LEU F N 1
ATOM 8477 C CA . LEU F 2 150 ? 58.899 -69.763 -13.327 1.00 40.90 359 LEU F CA 1
ATOM 8478 C C . LEU F 2 150 ? 59.825 -70.198 -12.209 1.00 41.58 359 LEU F C 1
ATOM 8479 O O . LEU F 2 150 ? 60.519 -71.212 -12.333 1.00 41.43 359 LEU F O 1
ATOM 8484 N N . LEU F 2 151 ? 59.823 -69.457 -11.114 1.00 39.99 360 LEU F N 1
ATOM 8485 C CA . LEU F 2 151 ? 60.550 -69.910 -9.945 1.00 41.23 360 LEU F CA 1
ATOM 8486 C C . LEU F 2 151 ? 59.666 -70.905 -9.202 1.00 47.33 360 LEU F C 1
ATOM 8487 O O . LEU F 2 151 ? 58.552 -70.570 -8.778 1.00 52.02 360 LEU F O 1
ATOM 8492 N N . GLU F 2 152 ? 60.145 -72.132 -9.055 1.00 44.79 361 GLU F N 1
ATOM 8493 C CA . GLU F 2 152 ? 59.433 -73.140 -8.290 1.00 46.35 361 GLU F CA 1
ATOM 8494 C C . GLU F 2 152 ? 60.231 -73.435 -7.030 1.00 43.51 361 GLU F C 1
ATOM 8495 O O . GLU F 2 152 ? 61.451 -73.632 -7.088 1.00 43.17 361 GLU F O 1
ATOM 8501 N N . LYS F 2 153 ? 59.559 -73.421 -5.912 1.00 43.52 362 LYS F N 1
ATOM 8502 C CA . LYS F 2 153 ? 60.216 -73.332 -4.625 1.00 40.19 362 LYS F CA 1
ATOM 8503 C C . LYS F 2 153 ? 60.346 -74.717 -4.005 1.00 41.53 362 LYS F C 1
ATOM 8504 O O . LYS F 2 153 ? 59.629 -75.648 -4.376 1.00 42.68 362 LYS F O 1
ATOM 8506 N N . PRO F 2 154 ? 61.290 -74.915 -3.090 1.00 46.76 363 PRO F N 1
ATOM 8507 C CA . PRO F 2 154 ? 61.492 -76.262 -2.545 1.00 41.33 363 PRO F CA 1
ATOM 8508 C C . PRO F 2 154 ? 60.334 -76.685 -1.652 1.00 43.11 363 PRO F C 1
ATOM 8509 O O . PRO F 2 154 ? 59.689 -75.864 -0.992 1.00 50.62 363 PRO F O 1
ATOM 8513 N N . ILE F 2 155 ? 60.064 -77.983 -1.642 1.00 42.81 364 ILE F N 1
ATOM 8514 C CA . ILE F 2 155 ? 59.018 -78.564 -0.810 1.00 41.94 364 ILE F CA 1
ATOM 8515 C C . ILE F 2 155 ? 59.715 -79.461 0.203 1.00 44.31 364 ILE F C 1
ATOM 8516 O O . ILE F 2 155 ? 60.116 -80.586 -0.117 1.00 44.40 364 ILE F O 1
ATOM 8521 N N . LYS F 2 156 ? 59.905 -78.960 1.421 1.00 48.76 365 LYS F N 1
ATOM 8522 C CA . LYS F 2 156 ? 60.488 -79.763 2.489 1.00 50.36 365 LYS F CA 1
ATOM 8523 C C . LYS F 2 156 ? 59.362 -80.353 3.323 1.00 48.26 365 LYS F C 1
ATOM 8524 O O . LYS F 2 156 ? 58.334 -79.701 3.531 1.00 52.00 365 LYS F O 1
ATOM 8530 N N . ALA F 2 157 ? 59.543 -81.585 3.785 1.00 39.95 366 ALA F N 1
ATOM 8531 C CA . ALA F 2 157 ? 58.504 -82.234 4.562 1.00 48.71 366 ALA F CA 1
ATOM 8532 C C . ALA F 2 157 ? 59.051 -82.712 5.903 1.00 50.85 366 ALA F C 1
ATOM 8533 O O . ALA F 2 157 ? 60.262 -82.789 6.121 1.00 47.95 366 ALA F O 1
ATOM 8535 N N . ASP F 2 158 ? 58.131 -82.998 6.824 1.00 52.89 367 ASP F N 1
ATOM 8536 C CA . ASP F 2 158 ? 58.536 -83.479 8.136 1.00 49.38 367 ASP F CA 1
ATOM 8537 C C . ASP F 2 158 ? 58.935 -84.943 8.049 1.00 57.26 367 ASP F C 1
ATOM 8538 O O . ASP F 2 158 ? 60.064 -85.313 8.397 1.00 58.66 367 ASP F O 1
ATOM 8543 N N . VAL F 2 159 ? 58.018 -85.787 7.564 1.00 52.62 368 VAL F N 1
ATOM 8544 C CA . VAL F 2 159 ? 58.280 -87.203 7.363 1.00 49.88 368 VAL F CA 1
ATOM 8545 C C . VAL F 2 159 ? 58.196 -87.473 5.875 1.00 49.32 368 VAL F C 1
ATOM 8546 O O . VAL F 2 159 ? 57.454 -86.808 5.143 1.00 48.77 368 VAL F O 1
ATOM 8548 N N . ALA F 2 160 ? 58.999 -88.430 5.424 1.00 49.32 369 ALA F N 1
ATOM 8549 C CA . ALA F 2 160 ? 58.881 -89.006 4.092 1.00 52.63 369 ALA F CA 1
ATOM 8550 C C . ALA F 2 160 ? 58.653 -90.496 4.257 1.00 53.43 369 ALA F C 1
ATOM 8551 O O . ALA F 2 160 ? 59.438 -91.171 4.934 1.00 52.84 369 ALA F O 1
ATOM 8553 N N . LEU F 2 161 ? 57.579 -90.998 3.654 1.00 48.52 370 LEU F N 1
ATOM 8554 C CA . LEU F 2 161 ? 57.214 -92.412 3.710 1.00 51.76 370 LEU F CA 1
ATOM 8555 C C . LEU F 2 161 ? 57.529 -93.029 2.353 1.00 51.88 370 LEU F C 1
ATOM 8556 O O . LEU F 2 161 ? 56.749 -92.885 1.409 1.00 51.88 370 LEU F O 1
ATOM 8561 N N . ILE F 2 162 ? 58.667 -93.720 2.255 1.00 53.41 371 ILE F N 1
ATOM 8562 C CA . ILE F 2 162 ? 59.161 -94.230 0.984 1.00 56.02 371 ILE F CA 1
ATOM 8563 C C . ILE F 2 162 ? 59.171 -95.762 1.002 1.00 58.70 371 ILE F C 1
ATOM 8564 O O . ILE F 2 162 ? 59.013 -96.399 2.041 1.00 61.53 371 ILE F O 1
ATOM 8569 N N . PHE F 2 163 ? 59.368 -96.342 -0.185 1.00 61.92 372 PHE F N 1
ATOM 8570 C CA . PHE F 2 163 ? 59.307 -97.779 -0.420 1.00 56.37 372 PHE F CA 1
ATOM 8571 C C . PHE F 2 163 ? 60.615 -98.267 -1.024 1.00 57.67 372 PHE F C 1
ATOM 8572 O O . PHE F 2 163 ? 61.203 -97.594 -1.871 1.00 61.87 372 PHE F O 1
ATOM 8580 N N . GLY F 2 164 ? 61.058 -99.446 -0.610 1.00 57.16 373 GLY F N 1
ATOM 8581 C CA . GLY F 2 164 ? 62.186 -100.074 -1.266 1.00 58.62 373 GLY F CA 1
ATOM 8582 C C . GLY F 2 164 ? 61.916 -101.543 -1.504 1.00 66.15 373 GLY F C 1
ATOM 8583 O O . GLY F 2 164 ? 61.318 -102.189 -0.640 1.00 63.20 373 GLY F O 1
ATOM 8584 N N . THR F 2 165 ? 62.322 -102.084 -2.666 1.00 69.99 374 THR F N 1
ATOM 8585 C CA . THR F 2 165 ? 62.181 -103.523 -2.893 1.00 69.30 374 THR F CA 1
ATOM 8586 C C . THR F 2 165 ? 63.232 -104.321 -2.120 1.00 66.13 374 THR F C 1
ATOM 8587 O O . THR F 2 165 ? 62.944 -105.438 -1.675 1.00 69.63 374 THR F O 1
ATOM 8591 N N . LYS F 2 166 ? 64.439 -103.774 -1.941 1.00 59.80 375 LYS F N 1
ATOM 8592 C CA . LYS F 2 166 ? 65.474 -104.404 -1.125 1.00 62.74 375 LYS F CA 1
ATOM 8593 C C . LYS F 2 166 ? 66.203 -103.312 -0.348 1.00 64.61 375 LYS F C 1
ATOM 8594 O O . LYS F 2 166 ? 66.657 -102.327 -0.940 1.00 64.77 375 LYS F O 1
ATOM 8596 N N . VAL F 2 167 ? 66.285 -103.469 0.977 1.00 63.55 376 VAL F N 1
ATOM 8597 C CA . VAL F 2 167 ? 66.946 -102.515 1.867 1.00 63.52 376 VAL F CA 1
ATOM 8598 C C . VAL F 2 167 ? 67.892 -103.272 2.797 1.00 67.38 376 VAL F C 1
ATOM 8599 O O . VAL F 2 167 ? 67.498 -104.270 3.409 1.00 62.85 376 VAL F O 1
ATOM 8603 N N . ASP F 2 168 ? 69.127 -102.798 2.926 1.00 58.71 377 ASP F N 1
ATOM 8604 C CA . ASP F 2 168 ? 70.028 -103.485 3.839 1.00 63.05 377 ASP F CA 1
ATOM 8605 C C . ASP F 2 168 ? 69.950 -102.870 5.238 1.00 68.91 377 ASP F C 1
ATOM 8606 O O . ASP F 2 168 ? 69.429 -101.766 5.435 1.00 70.23 377 ASP F O 1
ATOM 8611 N N . GLU F 2 169 ? 70.485 -103.612 6.217 1.00 71.16 378 GLU F N 1
ATOM 8612 C CA . GLU F 2 169 ? 70.246 -103.320 7.629 1.00 66.54 378 GLU F CA 1
ATOM 8613 C C . GLU F 2 169 ? 70.677 -101.911 8.018 1.00 69.03 378 GLU F C 1
ATOM 8614 O O . GLU F 2 169 ? 70.218 -101.399 9.048 1.00 67.65 378 GLU F O 1
ATOM 8616 N N . LEU F 2 170 ? 71.532 -101.271 7.213 1.00 64.38 379 LEU F N 1
ATOM 8617 C CA . LEU F 2 170 ? 72.009 -99.924 7.492 1.00 63.66 379 LEU F CA 1
ATOM 8618 C C . LEU F 2 170 ? 71.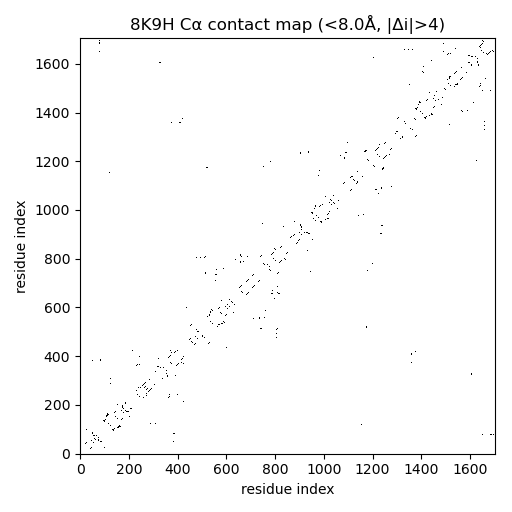087 -98.834 6.957 1.00 68.52 379 LEU F C 1
ATOM 8619 O O . LEU F 2 170 ? 71.290 -97.656 7.291 1.00 67.99 379 LEU F O 1
ATOM 8624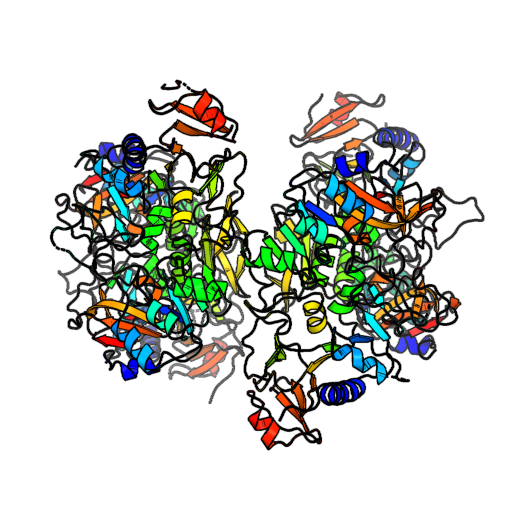 N N . GLY F 2 171 ? 70.094 -99.187 6.135 1.00 60.62 380 GLY F N 1
ATOM 8625 C CA . GLY F 2 171 ? 69.267 -98.197 5.478 1.00 60.71 380 GLY F CA 1
ATOM 8626 C C . GLY F 2 171 ? 69.537 -97.973 3.997 1.00 57.21 380 GLY F C 1
ATOM 8627 O O . GLY F 2 171 ? 68.778 -97.237 3.369 1.00 55.36 380 GLY F O 1
ATOM 8628 N N . ASN F 2 172 ? 70.599 -98.554 3.428 1.00 59.22 381 ASN F N 1
ATOM 8629 C CA . ASN F 2 172 ? 70.788 -98.550 1.978 1.00 54.31 381 ASN F CA 1
ATOM 8630 C C . ASN F 2 172 ? 69.560 -99.126 1.277 1.00 57.25 381 ASN F C 1
ATOM 8631 O O . ASN F 2 172 ? 69.107 -100.226 1.606 1.00 61.42 381 ASN F O 1
ATOM 8636 N N . VAL F 2 173 ? 69.020 -98.390 0.305 1.00 49.67 382 VAL F N 1
ATOM 8637 C CA . VAL F 2 173 ? 67.761 -98.762 -0.326 1.00 52.77 382 VAL F CA 1
ATOM 8638 C C . VAL F 2 173 ? 67.966 -98.967 -1.819 1.00 58.71 382 VAL F C 1
ATOM 8639 O O . VAL F 2 173 ? 68.756 -98.258 -2.458 1.00 51.41 382 VAL F O 1
ATOM 8643 N N . ILE F 2 174 ? 67.262 -99.973 -2.350 1.00 60.47 383 ILE F N 1
ATOM 8644 C CA . ILE F 2 174 ? 67.148 -100.266 -3.773 1.00 54.86 383 ILE F CA 1
ATOM 8645 C C . ILE F 2 174 ? 65.672 -100.242 -4.102 1.00 58.35 383 ILE F C 1
ATOM 8646 O O . ILE F 2 174 ? 64.884 -100.952 -3.467 1.00 63.33 383 ILE F O 1
ATOM 8651 N N . CYS F 2 175 ? 65.295 -99.424 -5.079 1.00 56.47 384 CYS F N 1
ATOM 8652 C CA . CYS F 2 175 ? 63.935 -99.396 -5.617 1.00 59.07 384 CYS F CA 1
ATOM 8653 C C . CYS F 2 175 ? 64.021 -99.956 -7.022 1.00 59.76 384 CYS F C 1
ATOM 8654 O O . CYS F 2 175 ? 64.565 -99.303 -7.918 1.00 58.74 384 CYS F O 1
ATOM 8657 N N . GLU F 2 176 ? 63.491 -101.155 -7.217 1.00 62.26 385 GLU F N 1
ATOM 8658 C CA . GLU F 2 176 ? 63.665 -101.839 -8.488 1.00 63.23 385 GLU F CA 1
ATOM 8659 C C . GLU F 2 176 ? 62.637 -101.382 -9.511 1.00 61.40 385 GLU F C 1
ATOM 8660 O O . GLU F 2 176 ? 61.510 -101.011 -9.168 1.00 59.15 385 GLU F O 1
ATOM 8666 N N . LYS F 2 177 ? 63.055 -101.409 -10.778 1.00 60.20 386 LYS F N 1
ATOM 8667 C CA . LYS F 2 177 ? 62.200 -101.186 -11.954 1.00 60.12 386 LYS F CA 1
ATOM 8668 C C . LYS F 2 177 ? 61.590 -99.787 -11.855 1.00 58.54 386 LYS F C 1
ATOM 8669 O O . LYS F 2 177 ? 62.344 -98.810 -11.740 1.00 56.71 386 LYS F O 1
ATOM 8675 N N . THR F 2 178 ? 60.272 -99.626 -11.910 1.00 52.70 387 THR F N 1
ATOM 8676 C CA . THR F 2 178 ? 59.686 -98.297 -11.867 1.00 55.16 387 THR F CA 1
ATOM 8677 C C . THR F 2 178 ? 59.126 -97.949 -10.496 1.00 60.83 387 THR F C 1
ATOM 8678 O O . THR F 2 178 ? 58.288 -97.044 -10.385 1.00 60.75 387 THR F O 1
ATOM 8682 N N . THR F 2 179 ? 59.555 -98.660 -9.452 1.00 61.02 388 THR F N 1
ATOM 8683 C CA . THR F 2 179 ? 59.266 -98.247 -8.086 1.00 57.43 388 THR F CA 1
ATOM 8684 C C . THR F 2 179 ? 60.171 -97.112 -7.635 1.00 56.49 388 THR F C 1
ATOM 8685 O O . THR F 2 179 ? 59.966 -96.573 -6.548 1.00 55.46 388 THR F O 1
ATOM 8689 N N . LYS F 2 180 ? 61.179 -96.759 -8.430 1.00 59.44 389 LYS F N 1
ATOM 8690 C CA . LYS F 2 180 ? 62.052 -95.626 -8.133 1.00 54.39 389 LYS F CA 1
ATOM 8691 C C . LYS F 2 180 ? 61.535 -94.408 -8.894 1.00 57.08 389 LYS F C 1
ATOM 8692 O O . LYS F 2 180 ? 62.127 -93.932 -9.862 1.00 68.36 389 LYS F O 1
ATOM 8698 N N . ASN F 2 181 ? 60.378 -93.913 -8.455 1.00 53.14 390 ASN F N 1
ATOM 8699 C CA . ASN F 2 181 ? 59.823 -92.715 -9.087 1.00 49.41 390 ASN F CA 1
ATOM 8700 C C . ASN F 2 181 ? 60.329 -91.508 -8.316 1.00 46.26 390 ASN F C 1
ATOM 8701 O O . ASN F 2 181 ? 61.421 -91.004 -8.602 1.00 46.27 390 ASN F O 1
ATOM 8706 N N . PHE F 2 182 ? 59.574 -91.087 -7.300 1.00 44.55 391 PHE F N 1
ATOM 8707 C CA . PHE F 2 182 ? 59.961 -89.992 -6.426 1.00 46.05 391 PHE F CA 1
ATOM 8708 C C . PHE F 2 182 ? 60.657 -90.443 -5.131 1.00 50.87 391 PHE F C 1
ATOM 8709 O O . PHE F 2 182 ? 61.151 -89.583 -4.383 1.00 51.47 391 PHE F O 1
ATOM 8717 N N . ASN F 2 183 ? 60.737 -91.758 -4.854 1.00 47.73 392 ASN F N 1
ATOM 8718 C CA . ASN F 2 183 ? 61.317 -92.233 -3.595 1.00 44.98 392 ASN F CA 1
ATOM 8719 C C . ASN F 2 183 ? 62.750 -91.773 -3.348 1.00 46.26 392 ASN F C 1
ATOM 8720 O O . ASN F 2 183 ? 63.027 -91.300 -2.234 1.00 52.27 392 ASN F O 1
ATOM 8725 N N . PRO F 2 184 ? 63.704 -91.891 -4.276 1.00 45.16 393 PRO F N 1
ATOM 8726 C CA . PRO F 2 184 ? 65.060 -91.407 -3.955 1.00 46.01 393 PRO F CA 1
ATOM 8727 C C . PRO F 2 184 ? 65.135 -89.901 -3.841 1.00 49.03 393 PRO F C 1
ATOM 8728 O O . PRO F 2 184 ? 66.113 -89.378 -3.284 1.00 44.52 393 PRO F O 1
ATOM 8732 N N . LEU F 2 185 ? 64.132 -89.187 -4.356 1.00 47.63 394 LEU F N 1
ATOM 8733 C CA . LEU F 2 185 ? 64.081 -87.744 -4.184 1.00 47.68 394 LEU F CA 1
ATOM 8734 C C . LEU F 2 185 ? 63.528 -87.383 -2.813 1.00 52.73 394 LEU F C 1
ATOM 8735 O O . LEU F 2 185 ? 64.130 -86.592 -2.072 1.00 50.89 394 LEU F O 1
ATOM 8740 N N . MET F 2 186 ? 62.379 -87.970 -2.466 1.00 48.34 395 MET F N 1
ATOM 8741 C CA . MET F 2 186 ? 61.717 -87.653 -1.204 1.00 48.62 395 MET F CA 1
ATOM 8742 C C . MET F 2 186 ? 62.607 -87.999 -0.013 1.00 46.27 395 MET F C 1
ATOM 8743 O O . MET F 2 186 ? 62.687 -87.226 0.949 1.00 51.28 395 MET F O 1
ATOM 8748 N N . ALA F 2 187 ? 63.313 -89.131 -0.086 1.00 42.91 396 ALA F N 1
ATOM 8749 C CA . ALA F 2 187 ? 64.199 -89.568 0.986 1.00 43.86 396 ALA F CA 1
ATOM 8750 C C . ALA F 2 187 ? 65.165 -88.481 1.435 1.00 48.80 396 ALA F C 1
ATOM 8751 O O . ALA F 2 187 ? 65.585 -88.455 2.598 1.00 58.24 396 ALA F O 1
ATOM 8753 N N . THR F 2 188 ? 65.538 -87.584 0.543 1.00 47.40 397 THR F N 1
ATOM 8754 C CA . THR F 2 188 ? 66.469 -86.537 0.912 1.00 43.37 397 THR F CA 1
ATOM 8755 C C . THR F 2 188 ? 65.776 -85.291 1.447 1.00 46.21 397 THR F C 1
ATOM 8756 O O . THR F 2 188 ? 66.447 -84.419 2.018 1.00 49.73 397 THR F O 1
ATOM 8760 N N . ALA F 2 189 ? 64.455 -85.178 1.295 1.00 46.19 398 ALA F N 1
ATOM 8761 C CA . ALA F 2 189 ? 63.777 -83.901 1.494 1.00 44.89 398 ALA F CA 1
ATOM 8762 C C . ALA F 2 189 ? 62.809 -83.919 2.678 1.00 41.98 398 ALA F C 1
ATOM 8763 O O . ALA F 2 189 ? 61.785 -83.239 2.664 1.00 47.51 398 ALA F O 1
ATOM 8765 N N . ALA F 2 190 ? 63.141 -84.659 3.727 1.00 42.59 399 ALA F N 1
ATOM 8766 C CA . ALA F 2 190 ? 62.320 -84.721 4.922 1.00 43.72 399 ALA F CA 1
ATOM 8767 C C . ALA F 2 190 ? 63.210 -84.959 6.138 1.00 49.39 399 ALA F C 1
ATOM 8768 O O . ALA F 2 190 ? 64.309 -85.514 6.030 1.00 54.73 399 ALA F O 1
ATOM 8770 N N . ASP F 2 191 ? 62.719 -84.538 7.308 1.00 49.38 400 ASP F N 1
ATOM 8771 C CA . ASP F 2 191 ? 63.511 -84.649 8.530 1.00 48.82 400 ASP F CA 1
ATOM 8772 C C . ASP F 2 191 ? 63.621 -86.104 8.986 1.00 52.28 400 ASP F C 1
ATOM 8773 O O . ASP F 2 191 ? 64.729 -86.639 9.146 1.00 56.20 400 ASP F O 1
ATOM 8778 N N . VAL F 2 192 ? 62.479 -86.753 9.230 1.00 47.77 401 VAL F N 1
ATOM 8779 C CA . VAL F 2 192 ? 62.419 -88.186 9.503 1.00 52.35 401 VAL F CA 1
ATOM 8780 C C . VAL F 2 192 ? 62.026 -88.900 8.209 1.00 57.31 401 VAL F C 1
ATOM 8781 O O . VAL F 2 192 ? 61.033 -88.537 7.557 1.00 52.77 401 VAL F O 1
ATOM 8783 N N . VAL F 2 193 ? 62.808 -89.905 7.823 1.00 53.29 402 VAL F N 1
ATOM 8784 C CA . VAL F 2 193 ? 62.550 -90.686 6.619 1.00 56.56 402 VAL F CA 1
ATOM 8785 C C . VAL F 2 193 ? 62.327 -92.145 7.029 1.00 57.49 402 VAL F C 1
ATOM 8786 O O . VAL F 2 193 ? 63.216 -92.771 7.614 1.00 54.46 402 VAL F O 1
ATOM 8790 N N . ILE F 2 194 ? 61.140 -92.679 6.718 1.00 56.88 403 ILE F N 1
ATOM 8791 C CA . ILE F 2 194 ? 60.759 -94.060 7.011 1.00 55.47 403 ILE F CA 1
ATOM 8792 C C . ILE F 2 194 ? 60.638 -94.823 5.695 1.00 55.01 403 ILE F C 1
ATOM 8793 O O . ILE F 2 194 ? 59.969 -94.356 4.765 1.00 50.98 403 ILE F O 1
ATOM 8798 N N . VAL F 2 195 ? 61.273 -95.998 5.613 1.00 58.14 404 VAL F N 1
ATOM 8799 C CA . VAL F 2 195 ? 61.236 -96.838 4.414 1.00 59.15 404 VAL F CA 1
ATOM 8800 C C . VAL F 2 195 ? 60.584 -98.178 4.740 1.00 58.87 404 VAL F C 1
ATOM 8801 O O . VAL F 2 195 ? 60.947 -98.831 5.727 1.00 65.23 404 VAL F O 1
ATOM 8805 N N . GLU F 2 196 ? 59.617 -98.581 3.918 1.00 57.89 405 GLU F N 1
ATOM 8806 C CA . GLU F 2 196 ? 59.057 -99.929 3.972 1.00 63.79 405 GLU F CA 1
ATOM 8807 C C . GLU F 2 196 ? 59.848 -100.796 3.006 1.00 63.88 405 GLU F C 1
ATOM 8808 O O . GLU F 2 196 ? 59.929 -100.480 1.816 1.00 67.21 405 GLU F O 1
ATOM 8814 N N . ALA F 2 197 ? 60.448 -101.868 3.512 1.00 70.93 406 ALA F N 1
ATOM 8815 C CA . ALA F 2 197 ? 61.249 -102.761 2.684 1.00 67.38 406 ALA F CA 1
ATOM 8816 C C . ALA F 2 197 ? 60.452 -104.023 2.370 1.00 71.89 406 ALA F C 1
ATOM 8817 O O . ALA F 2 197 ? 59.867 -104.648 3.265 1.00 69.07 406 ALA F O 1
ATOM 8819 N N . LEU F 2 198 ? 60.378 -104.349 1.081 1.00 73.33 407 LEU F N 1
ATOM 8820 C CA . LEU F 2 198 ? 59.872 -105.649 0.669 1.00 68.99 407 LEU F CA 1
ATOM 8821 C C . LEU F 2 198 ? 60.730 -106.747 1.268 1.00 72.98 407 LEU F C 1
ATOM 8822 O O . LEU F 2 198 ? 60.221 -107.793 1.687 1.00 73.01 407 LEU F O 1
ATOM 8827 N N . GLU F 2 199 ? 62.035 -106.492 1.354 1.00 71.17 408 GLU F N 1
ATOM 8828 C CA . GLU F 2 199 ? 63.041 -107.447 1.805 1.00 75.51 408 GLU F CA 1
ATOM 8829 C C . GLU F 2 199 ? 64.111 -106.650 2.541 1.00 72.43 408 GLU F C 1
ATOM 8830 O O . GLU F 2 199 ? 64.717 -105.748 1.952 1.00 69.09 408 GLU F O 1
ATOM 8836 N N . ILE F 2 200 ? 64.308 -106.932 3.847 1.00 66.88 409 ILE F N 1
ATOM 8837 C CA . ILE F 2 200 ? 65.451 -106.391 4.579 1.00 68.59 409 ILE F CA 1
ATOM 8838 C C . ILE F 2 200 ? 66.605 -107.377 4.403 1.00 70.89 409 ILE F C 1
ATOM 8839 O O . ILE F 2 200 ? 66.398 -108.593 4.365 1.00 72.58 409 ILE F O 1
ATOM 8841 N N . VAL F 2 201 ? 67.819 -106.861 4.240 1.00 69.12 410 VAL F N 1
ATOM 8842 C CA . VAL F 2 201 ? 68.918 -107.659 3.697 1.00 66.73 410 VAL F CA 1
ATOM 8843 C C . VAL F 2 201 ? 70.172 -107.422 4.535 1.00 71.02 410 VAL F C 1
ATOM 8844 O O . VAL F 2 201 ? 70.286 -106.365 5.168 1.00 72.73 410 VAL F O 1
ATOM 8848 N N . PRO F 2 202 ? 71.105 -108.398 4.639 1.00 75.68 411 PRO F N 1
ATOM 8849 C CA . PRO F 2 202 ? 72.355 -108.154 5.375 1.00 75.17 411 PRO F CA 1
ATOM 8850 C C . PRO F 2 202 ? 72.996 -106.808 5.080 1.00 68.54 411 PRO F C 1
ATOM 8851 O O . PRO F 2 202 ? 73.283 -106.489 3.921 1.00 68.27 411 PRO F O 1
ATOM 8855 N N . ALA F 2 203 ? 73.222 -106.015 6.126 1.00 67.44 412 ALA F N 1
ATOM 8856 C CA . ALA F 2 203 ? 73.981 -104.771 6.008 1.00 72.21 412 ALA F CA 1
ATOM 8857 C C . ALA F 2 203 ? 75.299 -104.947 5.253 1.00 67.02 412 ALA F C 1
ATOM 8858 O O . ALA F 2 203 ? 76.228 -105.580 5.758 1.00 65.14 412 ALA F O 1
ATOM 8860 N N . GLY F 2 204 ? 75.397 -104.375 4.058 1.00 67.27 413 GLY F N 1
ATOM 8861 C CA . GLY F 2 204 ? 76.572 -104.505 3.228 1.00 65.26 413 GLY F CA 1
ATOM 8862 C C . GLY F 2 204 ? 76.383 -105.414 2.035 1.00 72.62 413 GLY F C 1
ATOM 8863 O O . GLY F 2 204 ? 77.257 -105.447 1.159 1.00 70.22 413 GLY F O 1
ATOM 8864 N N . SER F 2 205 ? 75.263 -106.145 1.975 1.00 71.60 414 SER F N 1
ATOM 8865 C CA . SER F 2 205 ? 75.001 -107.089 0.893 1.00 66.03 414 SER F CA 1
ATOM 8866 C C . SER F 2 205 ? 74.789 -106.411 -0.454 1.00 73.94 414 SER F C 1
ATOM 8867 O O . SER F 2 205 ? 74.824 -107.097 -1.483 1.00 75.47 414 SER F O 1
ATOM 8869 N N . LEU F 2 206 ? 74.570 -105.094 -0.473 1.00 74.01 415 LEU F N 1
ATOM 8870 C CA . LEU F 2 206 ? 74.254 -104.351 -1.684 1.00 61.43 415 LEU F CA 1
ATOM 8871 C C . LEU F 2 206 ? 75.508 -103.680 -2.224 1.00 61.43 415 LEU F C 1
ATOM 8872 O O . LEU F 2 206 ? 76.322 -103.154 -1.462 1.00 67.06 415 LEU F O 1
ATOM 8877 N N . SER F 2 207 ? 75.659 -103.704 -3.527 1.00 61.50 416 SER F N 1
ATOM 8878 C CA . SER F 2 207 ? 76.861 -103.131 -4.113 1.00 59.70 416 SER F CA 1
ATOM 8879 C C . SER F 2 207 ? 76.769 -101.606 -4.115 1.00 63.41 416 SER F C 1
ATOM 8880 O O . SER F 2 207 ? 75.731 -101.043 -4.479 1.00 61.69 416 SER F O 1
ATOM 8883 N N . PRO F 2 208 ? 77.845 -100.917 -3.749 1.00 60.24 417 PRO F N 1
ATOM 8884 C CA . PRO F 2 208 ? 77.831 -99.442 -3.749 1.00 61.89 417 PRO F CA 1
ATOM 8885 C C . PRO F 2 208 ? 77.392 -98.837 -5.071 1.00 57.94 417 PRO F C 1
ATOM 8886 O O . PRO F 2 208 ? 77.047 -97.654 -5.139 1.00 59.79 417 PRO F O 1
ATOM 8890 N N . GLU F 2 209 ? 77.404 -99.655 -6.124 1.00 59.01 418 GLU F N 1
ATOM 8891 C CA . GLU F 2 209 ? 77.042 -99.239 -7.469 1.00 56.85 418 GLU F CA 1
ATOM 8892 C C . GLU F 2 209 ? 75.561 -99.363 -7.756 1.00 54.58 418 GLU F C 1
ATOM 8893 O O . GLU F 2 209 ? 75.047 -98.636 -8.620 1.00 58.04 418 GLU F O 1
ATOM 8899 N N . HIS F 2 210 ? 74.865 -100.227 -7.026 1.00 51.69 419 HIS F N 1
ATOM 8900 C CA . HIS F 2 210 ? 73.495 -100.599 -7.343 1.00 58.54 419 HIS F CA 1
ATOM 8901 C C . HIS F 2 210 ? 72.476 -100.026 -6.366 1.00 54.38 419 HIS F C 1
ATOM 8902 O O . HIS F 2 210 ? 71.387 -100.580 -6.228 1.00 53.08 419 HIS F O 1
ATOM 8909 N N . LEU F 2 211 ? 72.794 -98.938 -5.682 1.00 59.40 420 LEU F N 1
ATOM 8910 C CA . LEU F 2 211 ? 71.890 -98.415 -4.668 1.00 58.48 420 LEU F CA 1
ATOM 8911 C C . LEU F 2 211 ? 71.085 -97.243 -5.222 1.00 54.46 420 LEU F C 1
ATOM 8912 O O . LEU F 2 211 ? 71.548 -96.486 -6.079 1.00 49.40 420 LEU F O 1
ATOM 8917 N N . ASP F 2 212 ? 69.863 -97.105 -4.734 1.00 53.32 421 ASP F N 1
ATOM 8918 C CA . ASP F 2 212 ? 69.027 -95.999 -5.174 1.00 55.07 421 ASP F CA 1
ATOM 8919 C C . ASP F 2 212 ? 68.972 -94.865 -4.158 1.00 56.29 421 ASP F C 1
ATOM 8920 O O . ASP F 2 212 ? 68.885 -93.693 -4.549 1.00 54.05 421 ASP F O 1
ATOM 8925 N N . ILE F 2 213 ? 69.056 -95.193 -2.870 1.00 53.66 422 ILE F N 1
ATOM 8926 C CA . ILE F 2 213 ? 69.041 -94.228 -1.782 1.00 52.63 422 ILE F CA 1
ATOM 8927 C C . ILE F 2 213 ? 70.155 -94.598 -0.814 1.00 52.19 422 ILE F C 1
ATOM 8928 O O . ILE F 2 213 ? 70.289 -95.769 -0.447 1.00 53.02 422 ILE F O 1
ATOM 8933 N N . SER F 2 214 ? 70.938 -93.608 -0.380 1.00 51.64 423 SER F N 1
ATOM 8934 C CA . SER F 2 214 ? 71.981 -93.892 0.600 1.00 56.63 423 SER F CA 1
ATOM 8935 C C . SER F 2 214 ? 71.394 -94.113 1.992 1.00 51.58 423 SER F C 1
ATOM 8936 O O . SER F 2 214 ? 70.328 -93.598 2.328 1.00 50.41 423 SER F O 1
ATOM 8939 N N . ARG F 2 215 ? 72.113 -94.900 2.803 1.00 55.30 424 ARG F N 1
ATOM 8940 C CA . ARG F 2 215 ? 71.704 -95.149 4.186 1.00 57.17 424 ARG F CA 1
ATOM 8941 C C . ARG F 2 215 ? 71.631 -93.866 4.998 1.00 55.74 424 ARG F C 1
ATOM 8942 O O . ARG F 2 215 ? 70.840 -93.783 5.942 1.00 60.20 424 ARG F O 1
ATOM 8950 N N . ILE F 2 216 ? 72.448 -92.867 4.665 1.00 48.37 425 ILE F N 1
ATOM 8951 C CA . ILE F 2 216 ? 72.539 -91.649 5.457 1.00 47.75 425 ILE F CA 1
ATOM 8952 C C . ILE F 2 216 ? 71.243 -90.849 5.364 1.00 50.19 425 ILE F C 1
ATOM 8953 O O . ILE F 2 216 ? 71.100 -89.803 6.009 1.00 59.16 425 ILE F O 1
ATOM 8958 N N . PHE F 2 217 ? 70.283 -91.330 4.572 1.00 50.04 426 PHE F N 1
ATOM 8959 C CA . PHE F 2 217 ? 69.001 -90.653 4.417 1.00 49.54 426 PHE F CA 1
ATOM 8960 C C . PHE F 2 217 ? 67.896 -91.284 5.235 1.00 53.25 426 PHE F C 1
ATOM 8961 O O . PHE F 2 217 ? 66.931 -90.593 5.582 1.00 57.36 426 PHE F O 1
ATOM 8969 N N . ILE F 2 218 ? 68.040 -92.540 5.579 1.00 51.89 427 ILE F N 1
ATOM 8970 C CA . ILE F 2 218 ? 66.984 -93.332 6.190 1.00 57.44 427 ILE F CA 1
ATOM 8971 C C . ILE F 2 218 ? 67.103 -93.287 7.711 1.00 58.07 427 ILE F C 1
ATOM 8972 O O . ILE F 2 218 ? 68.203 -93.378 8.274 1.00 59.51 427 ILE F O 1
ATOM 8977 N N . ASP F 2 219 ? 65.962 -93.140 8.385 1.00 54.05 428 ASP F N 1
ATOM 8978 C CA . ASP F 2 219 ? 65.914 -93.164 9.840 1.00 52.90 428 ASP F CA 1
ATOM 8979 C C . ASP F 2 219 ? 65.299 -94.435 10.410 1.00 62.39 428 ASP F C 1
ATOM 8980 O O . ASP F 2 219 ? 65.661 -94.840 11.514 1.00 70.08 428 ASP F O 1
ATOM 8985 N N . TYR F 2 220 ? 64.380 -95.077 9.697 1.00 64.37 429 TYR F N 1
ATOM 8986 C CA . TYR F 2 220 ? 63.647 -96.213 10.235 1.00 61.79 429 TYR F CA 1
ATOM 8987 C C . TYR F 2 220 ? 63.278 -97.140 9.089 1.00 62.61 429 TYR F C 1
ATOM 8988 O O . TYR F 2 220 ? 62.840 -96.669 8.037 1.00 64.77 429 TYR F O 1
ATOM 8997 N N . ILE F 2 221 ? 63.434 -98.451 9.306 1.00 69.37 430 ILE F N 1
ATOM 8998 C CA . ILE F 2 221 ? 63.234 -99.458 8.250 1.00 67.77 430 ILE F CA 1
ATOM 8999 C C . ILE F 2 221 ? 62.101 -100.450 8.513 1.00 63.66 430 ILE F C 1
ATOM 9000 O O . ILE F 2 221 ? 61.396 -100.372 9.515 1.00 60.52 430 ILE F O 1
ATOM 9005 N N . LYS F 2 223 ? 58.811 -103.013 7.397 1.00 69.05 432 LYS F N 1
ATOM 9006 C CA . LYS F 2 223 ? 58.174 -104.312 7.126 1.00 67.58 432 LYS F CA 1
ATOM 9007 C C . LYS F 2 223 ? 59.216 -105.289 6.588 1.00 74.06 432 LYS F C 1
ATOM 9008 O O . LYS F 2 223 ? 59.623 -106.234 7.271 1.00 63.84 432 LYS F O 1
ATOM 9014 N N . MET G 1 3 ? 76.765 -19.497 -34.977 1.00 79.40 1 MET G N 1
ATOM 9015 C CA . MET G 1 3 ? 76.073 -18.479 -34.177 1.00 83.04 1 MET G CA 1
ATOM 9016 C C . MET G 1 3 ? 74.729 -18.985 -33.650 1.00 84.65 1 MET G C 1
ATOM 9017 O O . MET G 1 3 ? 73.927 -19.545 -34.411 1.00 78.41 1 MET G O 1
ATOM 9022 N N . GLU G 1 4 ? 74.489 -18.768 -32.352 1.00 84.94 2 GLU G N 1
ATOM 9023 C CA . GLU G 1 4 ? 73.288 -19.282 -31.701 1.00 83.33 2 GLU G CA 1
ATOM 9024 C C . GLU G 1 4 ? 72.067 -18.466 -32.111 1.00 78.89 2 GLU G C 1
ATOM 9025 O O . GLU G 1 4 ? 72.160 -17.249 -32.301 1.00 85.66 2 GLU G O 1
ATOM 9027 N N . MET G 1 5 ? 70.921 -19.142 -32.256 1.00 67.79 3 MET G N 1
ATOM 9028 C CA . MET G 1 5 ? 69.676 -18.486 -32.666 1.00 72.39 3 MET G CA 1
ATOM 9029 C C . MET G 1 5 ? 69.117 -17.626 -31.517 1.00 77.56 3 MET G C 1
ATOM 9030 O O . MET G 1 5 ? 69.584 -17.687 -30.375 1.00 79.68 3 MET G O 1
ATOM 9035 N N . ASP G 1 6 ? 68.125 -16.781 -31.835 1.00 75.64 4 ASP G N 1
ATOM 9036 C CA . ASP G 1 6 ? 67.421 -16.003 -30.809 1.00 73.88 4 ASP G CA 1
ATOM 9037 C C . ASP G 1 6 ? 66.482 -16.927 -30.035 1.00 78.23 4 ASP G C 1
ATOM 9038 O O . ASP G 1 6 ? 65.466 -17.377 -30.578 1.00 75.01 4 ASP G O 1
ATOM 9040 N N . LYS G 1 7 ? 66.812 -17.185 -28.760 1.00 78.66 5 LYS G N 1
ATOM 9041 C CA . LYS G 1 7 ? 66.107 -18.132 -27.894 1.00 74.03 5 LYS G CA 1
ATOM 9042 C C . LYS G 1 7 ? 64.594 -18.083 -28.081 1.00 69.56 5 LYS G C 1
ATOM 9043 O O . LYS G 1 7 ? 63.942 -19.127 -28.124 1.00 72.84 5 LYS G O 1
ATOM 9045 N N . ASN G 1 8 ? 64.012 -16.894 -28.212 1.00 65.94 6 ASN G N 1
ATOM 9046 C CA . ASN G 1 8 ? 62.563 -16.850 -28.380 1.00 74.17 6 ASN G CA 1
ATOM 9047 C C . ASN G 1 8 ? 62.135 -17.462 -29.702 1.00 69.56 6 ASN G C 1
ATOM 9048 O O . ASN G 1 8 ? 61.063 -18.064 -29.782 1.00 64.80 6 ASN G O 1
ATOM 9053 N N . LEU G 1 9 ? 62.957 -17.339 -30.742 1.00 73.76 7 LEU G N 1
ATOM 9054 C CA . LEU G 1 9 ? 62.563 -17.926 -32.012 1.00 67.07 7 LEU G CA 1
ATOM 9055 C C . LEU G 1 9 ? 62.708 -19.452 -32.005 1.00 66.10 7 LEU G C 1
ATOM 9056 O O . LEU G 1 9 ? 61.893 -20.138 -32.638 1.00 63.03 7 LEU G O 1
ATOM 9061 N N . VAL G 1 10 ? 63.689 -20.010 -31.272 1.00 62.03 8 VAL G N 1
ATOM 9062 C CA . VAL G 1 10 ? 63.786 -21.471 -31.169 1.00 61.98 8 VAL G CA 1
ATOM 9063 C C . VAL G 1 10 ? 62.614 -22.024 -30.359 1.00 68.76 8 VAL G C 1
ATOM 9064 O O . VAL G 1 10 ? 61.937 -22.973 -30.781 1.00 63.44 8 VAL G O 1
ATOM 9068 N N . ARG G 1 11 ? 62.327 -21.410 -29.205 1.00 68.55 9 ARG G N 1
ATOM 9069 C CA . ARG G 1 11 ? 61.141 -21.787 -28.453 1.00 60.21 9 ARG G CA 1
ATOM 9070 C C . ARG G 1 11 ? 59.894 -21.713 -29.322 1.00 59.53 9 ARG G C 1
ATOM 9071 O O . ARG G 1 11 ? 59.036 -22.596 -29.251 1.00 68.63 9 ARG G O 1
ATOM 9079 N N . GLU G 1 12 ? 59.791 -20.699 -30.182 1.00 56.38 10 GLU G N 1
ATOM 9080 C CA . GLU G 1 12 ? 58.571 -20.556 -30.970 1.00 64.20 10 GLU G CA 1
ATOM 9081 C C . GLU G 1 12 ? 58.442 -21.652 -32.026 1.00 65.70 10 GLU G C 1
ATOM 9082 O O . GLU G 1 12 ? 57.339 -22.171 -32.254 1.00 62.84 10 GLU G O 1
ATOM 9088 N N . VAL G 1 13 ? 59.541 -22.019 -32.692 1.00 63.85 11 VAL G N 1
ATOM 9089 C CA . VAL G 1 13 ? 59.420 -23.024 -33.746 1.00 65.95 11 VAL G CA 1
ATOM 9090 C C . VAL G 1 13 ? 59.181 -24.404 -33.143 1.00 68.93 11 VAL G C 1
ATOM 9091 O O . VAL G 1 13 ? 58.365 -25.185 -33.659 1.00 69.53 11 VAL G O 1
ATOM 9095 N N . ILE G 1 14 ? 59.861 -24.714 -32.029 1.00 62.04 12 ILE G N 1
ATOM 9096 C CA . ILE G 1 14 ? 59.633 -25.978 -31.329 1.00 60.91 12 ILE G CA 1
ATOM 9097 C C . ILE G 1 14 ? 58.186 -26.077 -30.851 1.00 58.96 12 ILE G C 1
ATOM 9098 O O . ILE G 1 14 ? 57.474 -27.036 -31.160 1.00 59.73 12 ILE G O 1
ATOM 9103 N N . ALA G 1 15 ? 57.729 -25.071 -30.106 1.00 62.23 13 ALA G N 1
ATOM 9104 C CA . ALA G 1 15 ? 56.378 -25.084 -29.552 1.00 65.10 13 ALA G CA 1
ATOM 9105 C C . ALA G 1 15 ? 55.317 -25.279 -30.631 1.00 63.26 13 ALA G C 1
ATOM 9106 O O . ALA G 1 15 ? 54.384 -26.074 -30.455 1.00 62.49 13 ALA G O 1
ATOM 9108 N N . LYS G 1 16 ? 55.430 -24.537 -31.746 1.00 67.06 14 LYS G N 1
ATOM 9109 C CA . LYS G 1 16 ? 54.420 -24.601 -32.806 1.00 65.90 14 LYS G CA 1
ATOM 9110 C C . LYS G 1 16 ? 54.376 -25.982 -33.450 1.00 65.50 14 LYS G C 1
ATOM 9111 O O . LYS G 1 16 ? 53.312 -26.438 -33.897 1.00 59.82 14 LYS G O 1
ATOM 9113 N N . ARG G 1 17 ? 55.519 -26.665 -33.487 1.00 63.30 15 ARG G N 1
ATOM 9114 C CA . ARG G 1 17 ? 55.595 -27.988 -34.085 1.00 63.31 15 ARG G CA 1
ATOM 9115 C C . ARG G 1 17 ? 54.983 -29.046 -33.170 1.00 59.06 15 ARG G C 1
ATOM 9116 O O . ARG G 1 17 ? 54.357 -30.000 -33.644 1.00 57.37 15 ARG G O 1
ATOM 9124 N N . VAL G 1 18 ? 55.147 -28.886 -31.858 1.00 59.00 16 VAL G N 1
ATOM 9125 C CA . VAL G 1 18 ? 54.511 -29.798 -30.917 1.00 55.01 16 VAL G CA 1
ATOM 9126 C C . VAL G 1 18 ? 53.003 -29.743 -31.066 1.00 55.93 16 VAL G C 1
ATOM 9127 O O . VAL G 1 18 ? 52.325 -30.778 -31.058 1.00 59.77 16 VAL G O 1
ATOM 9131 N N . ALA G 1 19 ? 52.453 -28.537 -31.228 1.00 56.87 17 ALA G N 1
ATOM 9132 C CA . ALA G 1 19 ? 51.007 -28.375 -31.299 1.00 55.63 17 ALA G CA 1
ATOM 9133 C C . ALA G 1 19 ? 50.394 -29.120 -32.478 1.00 58.60 17 ALA G C 1
ATOM 9134 O O . ALA G 1 19 ? 49.202 -29.445 -32.443 1.00 59.77 17 ALA G O 1
ATOM 9136 N N . GLN G 1 20 ? 51.187 -29.407 -33.512 1.00 62.53 18 GLN G N 1
ATOM 9137 C CA . GLN G 1 20 ? 50.700 -30.159 -34.662 1.00 66.37 18 GLN G CA 1
ATOM 9138 C C . GLN G 1 20 ? 50.447 -31.627 -34.330 1.00 70.72 18 GLN G C 1
ATOM 9139 O O . GLN G 1 20 ? 49.643 -32.272 -35.012 1.00 75.02 18 GLN G O 1
ATOM 9141 N N . GLU G 1 21 ? 51.092 -32.158 -33.286 1.00 68.16 19 GLU G N 1
ATOM 9142 C CA . GLU G 1 21 ? 50.937 -33.553 -32.889 1.00 61.45 19 GLU G CA 1
ATOM 9143 C C . GLU G 1 21 ? 49.624 -33.864 -32.164 1.00 67.85 19 GLU G C 1
ATOM 9144 O O . GLU G 1 21 ? 49.349 -35.043 -31.925 1.00 72.38 19 GLU G O 1
ATOM 9150 N N . PHE G 1 22 ? 48.817 -32.869 -31.784 1.00 68.15 20 PHE G N 1
ATOM 9151 C CA . PHE G 1 22 ? 47.592 -33.129 -31.032 1.00 63.86 20 PHE G CA 1
ATOM 9152 C C . PHE G 1 22 ? 46.384 -33.184 -31.961 1.00 72.00 20 PHE G C 1
ATOM 9153 O O . PHE G 1 22 ? 46.406 -32.675 -33.085 1.00 76.77 20 PHE G O 1
ATOM 9161 N N . HIS G 1 23 ? 45.308 -33.792 -31.457 1.00 71.78 21 HIS G N 1
ATOM 9162 C CA . HIS G 1 23 ? 44.028 -33.836 -32.152 1.00 69.18 21 HIS G CA 1
ATOM 9163 C C . HIS G 1 23 ? 42.911 -33.563 -31.152 1.00 63.85 21 HIS G C 1
ATOM 9164 O O . HIS G 1 23 ? 43.097 -33.709 -29.944 1.00 65.28 21 HIS G O 1
ATOM 9171 N N . ASP G 1 24 ? 41.744 -33.153 -31.669 1.00 75.62 22 ASP G N 1
ATOM 9172 C CA . ASP G 1 24 ? 40.633 -32.719 -30.814 1.00 74.40 22 ASP G CA 1
ATOM 9173 C C . ASP G 1 24 ? 40.233 -33.827 -29.857 1.00 71.53 22 ASP G C 1
ATOM 9174 O O . ASP G 1 24 ? 39.852 -34.920 -30.288 1.00 64.40 22 ASP G O 1
ATOM 9176 N N . GLY G 1 25 ? 40.335 -33.538 -28.556 1.00 70.36 23 GLY G N 1
ATOM 9177 C CA . GLY G 1 25 ? 40.041 -34.483 -27.496 1.00 65.20 23 GLY G CA 1
ATOM 9178 C C . GLY G 1 25 ? 41.261 -35.024 -26.786 1.00 65.20 23 GLY G C 1
ATOM 9179 O O . GLY G 1 25 ? 41.118 -35.709 -25.764 1.00 64.08 23 GLY G O 1
ATOM 9180 N N . TYR G 1 26 ? 42.451 -34.766 -27.312 1.00 64.67 24 TYR G N 1
ATOM 9181 C CA . TYR G 1 26 ? 43.677 -35.143 -26.633 1.00 63.28 24 TYR G CA 1
ATOM 9182 C C . TYR G 1 26 ? 43.714 -34.546 -25.226 1.00 65.94 24 TYR G C 1
ATOM 9183 O O . TYR G 1 26 ? 43.465 -33.350 -25.034 1.00 67.06 24 TYR G O 1
ATOM 9192 N N . VAL G 1 27 ? 44.033 -35.377 -24.242 1.00 60.28 25 VAL G N 1
ATOM 9193 C CA . VAL G 1 27 ? 44.434 -34.894 -22.926 1.00 57.51 25 VAL G CA 1
ATOM 9194 C C . VAL G 1 27 ? 45.940 -34.699 -22.959 1.00 57.57 25 VAL G C 1
ATOM 9195 O O . VAL G 1 27 ? 46.675 -35.602 -23.365 1.00 56.48 25 VAL G O 1
ATOM 9199 N N . VAL G 1 28 ? 46.410 -33.519 -22.561 1.00 56.12 26 VAL G N 1
ATOM 9200 C CA . VAL G 1 28 ? 47.804 -33.133 -22.765 1.00 58.24 26 VAL G CA 1
ATOM 9201 C C . VAL G 1 28 ? 48.352 -32.540 -21.471 1.00 55.74 26 VAL G C 1
ATOM 9202 O O . VAL G 1 28 ? 47.718 -31.666 -20.867 1.00 57.77 26 VAL G O 1
ATOM 9206 N N . ASN G 1 29 ? 49.537 -32.998 -21.058 1.00 49.24 27 ASN G N 1
ATOM 9207 C CA . ASN G 1 29 ? 50.271 -32.407 -19.943 1.00 51.17 27 ASN G CA 1
ATOM 9208 C C . ASN G 1 29 ? 51.534 -31.712 -20.452 1.00 57.31 27 ASN G C 1
ATOM 9209 O O . ASN G 1 29 ? 52.414 -32.373 -21.009 1.00 58.91 27 ASN G O 1
ATOM 9214 N N . LEU G 1 30 ? 51.631 -30.392 -20.236 1.00 54.97 28 LEU G N 1
ATOM 9215 C CA . LEU G 1 30 ? 52.787 -29.577 -20.618 1.00 49.33 28 LEU G CA 1
ATOM 9216 C C . LEU G 1 30 ? 53.637 -29.222 -19.401 1.00 54.95 28 LEU G C 1
ATOM 9217 O O . LEU G 1 30 ? 53.116 -28.681 -18.420 1.00 68.69 28 LEU G O 1
ATOM 9222 N N . GLY G 1 31 ? 54.959 -29.470 -19.482 1.00 55.29 29 GLY G N 1
ATOM 9223 C CA . GLY G 1 31 ? 55.849 -29.155 -18.371 1.00 59.68 29 GLY G CA 1
ATOM 9224 C C . GLY G 1 31 ? 56.221 -27.671 -18.273 1.00 74.35 29 GLY G C 1
ATOM 9225 O O . GLY G 1 31 ? 56.039 -26.888 -19.209 1.00 73.02 29 GLY G O 1
ATOM 9226 N N . ILE G 1 32 ? 56.763 -27.273 -17.112 1.00 80.49 30 ILE G N 1
ATOM 9227 C CA . ILE G 1 32 ? 57.119 -25.865 -16.894 1.00 78.81 30 ILE G CA 1
ATOM 9228 C C . ILE G 1 32 ? 58.359 -25.517 -17.706 1.00 78.32 30 ILE G C 1
ATOM 9229 O O . ILE G 1 32 ? 59.387 -26.205 -17.638 1.00 72.30 30 ILE G O 1
ATOM 9231 N N . GLY G 1 33 ? 58.269 -24.436 -18.482 1.00 77.17 31 GLY G N 1
ATOM 9232 C CA . GLY G 1 33 ? 59.356 -24.001 -19.335 1.00 72.99 31 GLY G CA 1
ATOM 9233 C C . GLY G 1 33 ? 58.907 -23.906 -20.780 1.00 71.89 31 GLY G C 1
ATOM 9234 O O . GLY G 1 33 ? 57.800 -23.422 -21.070 1.00 68.80 31 GLY G O 1
ATOM 9235 N N . LEU G 1 34 ? 59.760 -24.373 -21.682 1.00 72.05 32 LEU G N 1
ATOM 9236 C CA . LEU G 1 34 ? 59.403 -24.412 -23.098 1.00 67.57 32 LEU G CA 1
ATOM 9237 C C . LEU G 1 34 ? 58.007 -24.964 -23.357 1.00 68.94 32 LEU G C 1
ATOM 9238 O O . LEU G 1 34 ? 57.225 -24.281 -24.036 1.00 77.96 32 LEU G O 1
ATOM 9243 N N . PRO G 1 35 ? 57.617 -26.149 -22.860 1.00 69.76 33 PRO G N 1
ATOM 9244 C CA . PRO G 1 35 ? 56.338 -26.737 -23.314 1.00 65.81 33 PRO G CA 1
ATOM 9245 C C . PRO G 1 35 ? 55.103 -25.942 -22.918 1.00 65.40 33 PRO G C 1
ATOM 9246 O O . PRO G 1 35 ? 54.031 -26.200 -23.471 1.00 65.58 33 PRO G O 1
ATOM 9250 N N . THR G 1 36 ? 55.202 -24.992 -21.984 1.00 69.74 34 THR G N 1
ATOM 9251 C CA . THR G 1 36 ? 54.023 -24.219 -21.604 1.00 70.73 34 THR G CA 1
ATOM 9252 C C . THR G 1 36 ? 53.568 -23.302 -22.729 1.00 71.38 34 THR G C 1
ATOM 9253 O O . THR G 1 36 ? 52.394 -22.911 -22.755 1.00 70.15 34 THR G O 1
ATOM 9257 N N . LEU G 1 37 ? 54.471 -22.972 -23.667 1.00 68.82 35 LEU G N 1
ATOM 9258 C CA . LEU G 1 37 ? 54.155 -22.108 -24.804 1.00 73.07 35 LEU G CA 1
ATOM 9259 C C . LEU G 1 37 ? 53.359 -22.805 -25.891 1.00 72.70 35 LEU G C 1
ATOM 9260 O O . LEU G 1 37 ? 52.715 -22.125 -26.697 1.00 77.47 35 LEU G O 1
ATOM 9265 N N . VAL G 1 38 ? 53.401 -24.133 -25.937 1.00 68.41 36 VAL G N 1
ATOM 9266 C CA . VAL G 1 38 ? 52.589 -24.933 -26.848 1.00 64.78 36 VAL G CA 1
ATOM 9267 C C . VAL G 1 38 ? 51.117 -24.606 -26.616 1.00 67.47 36 VAL G C 1
ATOM 9268 O O . VAL G 1 38 ? 50.261 -24.876 -27.467 1.00 68.58 36 VAL G O 1
ATOM 9272 N N . ALA G 1 39 ? 50.821 -24.018 -25.451 1.00 68.78 37 ALA G N 1
ATOM 9273 C CA . ALA G 1 39 ? 49.465 -23.628 -25.095 1.00 68.68 37 ALA G CA 1
ATOM 9274 C C . ALA G 1 39 ? 48.902 -22.553 -26.016 1.00 77.05 37 ALA G C 1
ATOM 9275 O O . ALA G 1 39 ? 47.674 -22.445 -26.148 1.00 77.59 37 ALA G O 1
ATOM 9277 N N . ASN G 1 40 ? 49.767 -21.775 -26.666 1.00 75.06 38 ASN G N 1
ATOM 9278 C CA . ASN G 1 40 ? 49.344 -20.625 -27.456 1.00 74.66 38 ASN G CA 1
ATOM 9279 C C . ASN G 1 40 ? 49.019 -20.982 -28.902 1.00 78.59 38 ASN G C 1
ATOM 9280 O O . ASN G 1 40 ? 48.168 -20.327 -29.521 1.00 78.86 38 ASN G O 1
ATOM 9285 N N . TYR G 1 41 ? 49.639 -22.038 -29.431 1.00 79.24 39 TYR G N 1
ATOM 9286 C CA . TYR G 1 41 ? 49.450 -22.486 -30.805 1.00 76.37 39 TYR G CA 1
ATOM 9287 C C . TYR G 1 41 ? 48.446 -23.617 -30.945 1.00 72.59 39 TYR G C 1
ATOM 9288 O O . TYR G 1 41 ? 48.215 -24.086 -32.063 1.00 74.75 39 TYR G O 1
ATOM 9297 N N . VAL G 1 42 ? 47.848 -24.081 -29.847 1.00 75.38 40 VAL G N 1
ATOM 9298 C CA . VAL G 1 42 ? 46.841 -25.126 -29.974 1.00 85.36 40 VAL G CA 1
ATOM 9299 C C . VAL G 1 42 ? 45.573 -24.613 -30.634 1.00 89.90 40 VAL G C 1
ATOM 9300 O O . VAL G 1 42 ? 44.683 -25.420 -30.938 1.00 92.19 40 VAL G O 1
ATOM 9304 N N . GLY G 1 43 ? 45.482 -23.299 -30.873 1.00 81.08 41 GLY G N 1
ATOM 9305 C CA . GLY G 1 43 ? 44.399 -22.704 -31.626 1.00 82.66 41 GLY G CA 1
ATOM 9306 C C . GLY G 1 43 ? 43.025 -23.202 -31.235 1.00 90.47 41 GLY G C 1
ATOM 9307 O O . GLY G 1 43 ? 42.588 -23.017 -30.096 1.00 97.07 41 GLY G O 1
ATOM 9308 N N . ASP G 1 44 ? 42.346 -23.865 -32.170 1.00 96.91 42 ASP G N 1
ATOM 9309 C CA . ASP G 1 44 ? 40.990 -24.356 -31.956 1.00 99.71 42 ASP G CA 1
ATOM 9310 C C . ASP G 1 44 ? 40.918 -25.874 -31.815 1.00 96.81 42 ASP G C 1
ATOM 9311 O O . ASP G 1 44 ? 39.823 -26.444 -31.910 1.00 97.83 42 ASP G O 1
ATOM 9316 N N . MET G 1 45 ? 42.053 -26.545 -31.618 1.00 94.79 43 MET G N 1
ATOM 9317 C CA . MET G 1 45 ? 42.020 -27.942 -31.210 1.00 86.88 43 MET G CA 1
ATOM 9318 C C . MET G 1 45 ? 41.280 -28.059 -29.882 1.00 90.88 43 MET G C 1
ATOM 9319 O O . MET G 1 45 ? 41.307 -27.147 -29.044 1.00 94.08 43 MET G O 1
ATOM 9324 N N . ASP G 1 46 ? 40.610 -29.191 -29.692 1.00 84.62 44 ASP G N 1
ATOM 9325 C CA . ASP G 1 46 ? 39.887 -29.444 -28.446 1.00 84.68 44 ASP G CA 1
ATOM 9326 C C . ASP G 1 46 ? 40.801 -30.155 -27.443 1.00 73.15 44 ASP G C 1
ATOM 9327 O O . ASP G 1 46 ? 40.513 -31.244 -26.947 1.00 68.10 44 ASP G O 1
ATOM 9329 N N . VAL G 1 47 ? 41.930 -29.510 -27.157 1.00 72.12 45 VAL G N 1
ATOM 9330 C CA . VAL G 1 47 ? 42.920 -30.065 -26.239 1.00 68.03 45 VAL G CA 1
ATOM 9331 C C . VAL G 1 47 ? 42.490 -29.783 -24.804 1.00 67.64 45 VAL G C 1
ATOM 9332 O O . VAL G 1 47 ? 42.073 -28.661 -24.467 1.00 65.48 45 VAL G O 1
ATOM 9336 N N . ILE G 1 48 ? 42.587 -30.810 -23.960 1.00 61.38 46 ILE G N 1
ATOM 9337 C CA . ILE G 1 48 ? 42.271 -30.731 -22.539 1.00 59.15 46 ILE G CA 1
ATOM 9338 C C . ILE G 1 48 ? 43.591 -30.787 -21.786 1.00 57.70 46 ILE G C 1
ATOM 9339 O O . ILE G 1 48 ? 44.299 -31.802 -21.822 1.00 60.03 46 ILE G O 1
ATOM 9344 N N . PHE G 1 49 ? 43.937 -29.699 -21.111 1.00 59.16 47 PHE G N 1
ATOM 9345 C CA . PHE G 1 49 ? 45.198 -29.637 -20.395 1.00 58.48 47 PHE G CA 1
ATOM 9346 C C . PHE G 1 49 ? 45.011 -30.144 -18.972 1.00 59.18 47 PHE G C 1
ATOM 9347 O O . PHE G 1 49 ? 43.989 -29.889 -18.330 1.00 57.13 47 PHE G O 1
ATOM 9355 N N . GLN G 1 50 ? 45.988 -30.915 -18.510 1.00 59.42 48 GLN G N 1
ATOM 9356 C CA . GLN G 1 50 ? 45.927 -31.607 -17.235 1.00 52.64 48 GLN G CA 1
ATOM 9357 C C . GLN G 1 50 ? 47.143 -31.196 -16.435 1.00 49.98 48 GLN G C 1
ATOM 9358 O O . GLN G 1 50 ? 48.257 -31.178 -16.963 1.00 51.51 48 GLN G O 1
ATOM 9364 N N . SER G 1 51 ? 46.927 -30.862 -15.170 1.00 56.36 49 SER G N 1
ATOM 9365 C CA . SER G 1 51 ? 47.974 -30.348 -14.301 1.00 52.38 49 SER G CA 1
ATOM 9366 C C . SER G 1 51 ? 48.103 -31.294 -13.118 1.00 53.35 49 SER G C 1
ATOM 9367 O O . SER G 1 51 ? 47.089 -31.671 -12.518 1.00 51.13 49 SER G O 1
ATOM 9370 N N . GLU G 1 52 ? 49.344 -31.688 -12.799 1.00 52.20 50 GLU G N 1
ATOM 9371 C CA . GLU G 1 52 ? 49.560 -32.805 -11.882 1.00 51.41 50 GLU G CA 1
ATOM 9372 C C . GLU G 1 52 ? 49.140 -32.507 -10.450 1.00 52.35 50 GLU G C 1
ATOM 9373 O O . GLU G 1 52 ? 48.925 -33.447 -9.677 1.00 59.45 50 GLU G O 1
ATOM 9379 N N . ASN G 1 53 ? 49.025 -31.240 -10.067 1.00 56.48 51 ASN G N 1
ATOM 9380 C CA . ASN G 1 53 ? 48.539 -30.907 -8.731 1.00 50.50 51 ASN G CA 1
ATOM 9381 C C . ASN G 1 53 ? 47.022 -31.002 -8.613 1.00 46.74 51 ASN G C 1
ATOM 9382 O O . ASN G 1 53 ? 46.475 -30.683 -7.556 1.00 50.46 51 ASN G O 1
ATOM 9387 N N . GLY G 1 54 ? 46.323 -31.412 -9.661 1.00 46.42 52 GLY G N 1
ATOM 9388 C CA . GLY G 1 54 ? 44.951 -31.801 -9.464 1.00 47.10 52 GLY G CA 1
ATOM 9389 C C . GLY G 1 54 ? 43.899 -31.125 -10.313 1.00 54.06 52 GLY G C 1
ATOM 9390 O O . GLY G 1 54 ? 42.798 -30.846 -9.824 1.00 51.25 52 GLY G O 1
ATOM 9391 N N . CYS G 1 55 ? 44.182 -30.900 -11.596 1.00 56.29 53 CYS G N 1
ATOM 9392 C CA . CYS G 1 55 ? 43.158 -30.337 -12.460 1.00 55.79 53 CYS G CA 1
ATOM 9393 C C . CYS G 1 55 ? 43.151 -31.020 -13.826 1.00 55.82 53 CYS G C 1
ATOM 9394 O O . CYS G 1 55 ? 44.208 -31.338 -14.384 1.00 56.77 53 CYS G O 1
ATOM 9397 N N . ILE G 1 56 ? 41.950 -31.250 -14.352 1.00 47.98 54 ILE G N 1
ATOM 9398 C CA . ILE G 1 56 ? 41.742 -31.664 -15.734 1.00 55.38 54 ILE G CA 1
ATOM 9399 C C . ILE G 1 56 ? 40.844 -30.616 -16.380 1.00 56.58 54 ILE G C 1
ATOM 9400 O O . ILE G 1 56 ? 39.731 -30.369 -15.905 1.00 53.60 54 ILE G O 1
ATOM 9405 N N . GLY G 1 57 ? 41.340 -29.982 -17.441 1.00 57.84 55 GLY G N 1
ATOM 9406 C CA . GLY G 1 57 ? 40.651 -28.859 -18.040 1.00 55.63 55 GLY G CA 1
ATOM 9407 C C . GLY G 1 57 ? 41.164 -27.530 -17.517 1.00 56.77 55 GLY G C 1
ATOM 9408 O O . GLY G 1 57 ? 40.375 -26.621 -17.242 1.00 60.69 55 GLY G O 1
ATOM 9409 N N . VAL G 1 58 ? 42.488 -27.426 -17.358 1.00 51.87 56 VAL G N 1
ATOM 9410 C CA . VAL G 1 58 ? 43.131 -26.157 -17.038 1.00 57.28 56 VAL G CA 1
ATOM 9411 C C . VAL G 1 58 ? 42.695 -25.064 -18.008 1.00 64.76 56 VAL G C 1
ATOM 9412 O O . VAL G 1 58 ? 42.660 -25.265 -19.229 1.00 63.93 56 VAL G O 1
ATOM 9416 N N . GLY G 1 59 ? 42.377 -23.890 -17.459 1.00 64.27 57 GLY G N 1
ATOM 9417 C CA . GLY G 1 59 ? 42.064 -22.724 -18.253 1.00 64.30 57 GLY G CA 1
ATOM 9418 C C . GLY G 1 59 ? 43.197 -21.709 -18.321 1.00 66.17 57 GLY G C 1
ATOM 9419 O O . GLY G 1 59 ? 44.229 -21.833 -17.647 1.00 63.74 57 GLY G O 1
ATOM 9420 N N . PRO G 1 60 ? 43.018 -20.676 -19.140 1.00 66.16 58 PRO G N 1
ATOM 9421 C CA . PRO G 1 60 ? 44.068 -19.659 -19.283 1.00 68.42 58 PRO G CA 1
ATOM 9422 C C . PRO G 1 60 ? 44.208 -18.847 -18.008 1.00 73.46 58 PRO G C 1
ATOM 9423 O O . PRO G 1 60 ? 43.349 -18.881 -17.122 1.00 73.33 58 PRO G O 1
ATOM 9427 N N . ALA G 1 61 ? 45.321 -18.117 -17.918 1.00 73.85 59 ALA G N 1
ATOM 9428 C CA . ALA G 1 61 ? 45.583 -17.322 -16.725 1.00 67.22 59 ALA G CA 1
ATOM 9429 C C . ALA G 1 61 ? 44.452 -16.317 -16.508 1.00 77.59 59 ALA G C 1
ATOM 9430 O O . ALA G 1 61 ? 43.760 -15.934 -17.458 1.00 80.24 59 ALA G O 1
ATOM 9432 N N . PRO G 1 62 ? 44.211 -15.903 -15.267 1.00 84.27 60 PRO G N 1
ATOM 9433 C CA . PRO G 1 62 ? 43.111 -14.965 -15.013 1.00 86.12 60 PRO G CA 1
ATOM 9434 C C . PRO G 1 62 ? 43.542 -13.518 -15.224 1.00 81.69 60 PRO G C 1
ATOM 9435 O O . PRO G 1 62 ? 44.718 -13.166 -15.088 1.00 73.10 60 PRO G O 1
ATOM 9439 N N . GLU G 1 63 ? 42.559 -12.688 -15.594 1.00 83.45 61 GLU G N 1
ATOM 9440 C CA . GLU G 1 63 ? 42.771 -11.249 -15.710 1.00 83.75 61 GLU G CA 1
ATOM 9441 C C . GLU G 1 63 ? 43.212 -10.683 -14.366 1.00 85.29 61 GLU G C 1
ATOM 9442 O O . GLU G 1 63 ? 42.661 -11.042 -13.321 1.00 85.11 61 GLU G O 1
ATOM 9444 N N . LYS G 1 64 ? 44.223 -9.807 -14.396 1.00 83.80 62 LYS G N 1
ATOM 9445 C CA . LYS G 1 64 ? 44.808 -9.283 -13.163 1.00 90.81 62 LYS G CA 1
ATOM 9446 C C . LYS G 1 64 ? 43.724 -8.714 -12.248 1.00 97.84 62 LYS G C 1
ATOM 9447 O O . LYS G 1 64 ? 42.913 -7.877 -12.663 1.00 90.57 62 LYS G O 1
ATOM 9449 N N . GLY G 1 65 ? 43.703 -9.198 -10.999 1.00 93.89 63 GLY G N 1
ATOM 9450 C CA . GLY G 1 65 ? 42.670 -8.878 -10.038 1.00 81.40 63 GLY G CA 1
ATOM 9451 C C . GLY G 1 65 ? 41.698 -10.007 -9.768 1.00 82.99 63 GLY G C 1
ATOM 9452 O O . GLY G 1 65 ? 41.014 -9.981 -8.739 1.00 93.00 63 GLY G O 1
ATOM 9453 N N . LYS G 1 66 ? 41.604 -10.989 -10.661 1.00 77.15 64 LYS G N 1
ATOM 9454 C CA . LYS G 1 66 ? 40.778 -12.170 -10.445 1.00 77.35 64 LYS G CA 1
ATOM 9455 C C . LYS G 1 66 ? 41.635 -13.413 -10.142 1.00 83.60 64 LYS G C 1
ATOM 9456 O O . LYS G 1 66 ? 41.237 -14.552 -10.426 1.00 71.49 64 LYS G O 1
ATOM 9458 N N . GLU G 1 67 ? 42.808 -13.200 -9.535 1.00 80.92 65 GLU G N 1
ATOM 9459 C CA . GLU G 1 67 ? 43.806 -14.248 -9.336 1.00 80.81 65 GLU G CA 1
ATOM 9460 C C . GLU G 1 67 ? 43.585 -14.993 -8.027 1.00 82.73 65 GLU G C 1
ATOM 9461 O O . GLU G 1 67 ? 43.347 -14.384 -6.981 1.00 87.63 65 GLU G O 1
ATOM 9467 N N . ASP G 1 68 ? 43.731 -16.312 -8.083 1.00 83.87 66 ASP G N 1
ATOM 9468 C CA . ASP G 1 68 ? 43.394 -17.197 -6.967 1.00 73.28 66 ASP G CA 1
ATOM 9469 C C . ASP G 1 68 ? 44.579 -18.067 -6.565 1.00 73.96 66 ASP G C 1
ATOM 9470 O O . ASP G 1 68 ? 44.979 -18.960 -7.337 1.00 75.46 66 ASP G O 1
ATOM 9475 N N . PRO G 1 69 ? 45.164 -17.885 -5.380 1.00 72.40 67 PRO G N 1
ATOM 9476 C CA . PRO G 1 69 ? 46.285 -18.753 -4.978 1.00 74.86 67 PRO G CA 1
ATOM 9477 C C . PRO G 1 69 ? 45.846 -20.162 -4.582 1.00 70.97 67 PRO G C 1
ATOM 9478 O O . PRO G 1 69 ? 46.704 -21.048 -4.462 1.00 64.92 67 PRO G O 1
ATOM 9482 N N . TYR G 1 70 ? 44.545 -20.380 -4.365 1.00 67.85 68 TYR G N 1
ATOM 9483 C CA . TYR G 1 70 ? 43.963 -21.703 -4.205 1.00 65.50 68 TYR G CA 1
ATOM 9484 C C . TYR G 1 70 ? 43.739 -22.401 -5.537 1.00 68.92 68 TYR G C 1
ATOM 9485 O O . TYR G 1 70 ? 43.340 -23.571 -5.549 1.00 69.69 68 TYR G O 1
ATOM 9494 N N . LEU G 1 71 ? 43.986 -21.719 -6.654 1.00 67.90 69 LEU G N 1
ATOM 9495 C CA . LEU G 1 71 ? 43.839 -22.301 -7.988 1.00 68.02 69 LEU G CA 1
ATOM 9496 C C . LEU G 1 71 ? 45.093 -21.953 -8.786 1.00 67.08 69 LEU G C 1
ATOM 9497 O O . LEU G 1 71 ? 45.123 -20.954 -9.509 1.00 73.28 69 LEU G O 1
ATOM 9502 N N . VAL G 1 72 ? 46.129 -22.778 -8.655 1.00 58.94 70 VAL G N 1
ATOM 9503 C CA . VAL G 1 72 ? 47.321 -22.609 -9.472 1.00 60.21 70 VAL G CA 1
ATOM 9504 C C . VAL G 1 72 ? 47.541 -23.859 -10.314 1.00 58.93 70 VAL G C 1
ATOM 9505 O O . VAL G 1 72 ? 46.729 -24.785 -10.289 1.00 61.12 70 VAL G O 1
ATOM 9509 N N . ASN G 1 73 ? 48.619 -23.885 -11.089 1.00 57.10 71 ASN G N 1
ATOM 9510 C CA . ASN G 1 73 ? 48.959 -25.039 -11.896 1.00 51.83 71 ASN G CA 1
ATOM 9511 C C . ASN G 1 73 ? 50.231 -25.651 -11.335 1.00 54.46 71 ASN G C 1
ATOM 9512 O O . ASN G 1 73 ? 50.635 -25.330 -10.206 1.00 57.36 71 ASN G O 1
ATOM 9517 N N . ALA G 1 74 ? 50.867 -26.526 -12.122 1.00 54.92 72 ALA G N 1
ATOM 9518 C CA . ALA G 1 74 ? 51.980 -27.305 -11.597 1.00 51.09 72 ALA G CA 1
ATOM 9519 C C . ALA G 1 74 ? 53.189 -26.443 -11.275 1.00 53.12 72 ALA G C 1
ATOM 9520 O O . ALA G 1 74 ? 54.009 -26.844 -10.449 1.00 62.02 72 ALA G O 1
ATOM 9522 N N . GLY G 1 75 ? 53.315 -25.273 -11.895 1.00 54.24 73 GLY G N 1
ATOM 9523 C CA . GLY G 1 75 ? 54.322 -24.292 -11.545 1.00 51.53 73 GLY G CA 1
ATOM 9524 C C . GLY G 1 75 ? 53.835 -23.239 -10.576 1.00 59.96 73 GLY G C 1
ATOM 9525 O O . GLY G 1 75 ? 54.512 -22.218 -10.401 1.00 64.99 73 GLY G O 1
ATOM 9526 N N . ALA G 1 76 ? 52.678 -23.456 -9.944 1.00 64.14 74 ALA G N 1
ATOM 9527 C CA . ALA G 1 76 ? 52.109 -22.573 -8.930 1.00 62.68 74 ALA G CA 1
ATOM 9528 C C . ALA G 1 76 ? 51.683 -21.230 -9.514 1.00 66.51 74 ALA G C 1
ATOM 9529 O O . ALA G 1 76 ? 51.662 -20.222 -8.807 1.00 79.10 74 ALA G O 1
ATOM 9531 N N . GLY G 1 77 ? 51.325 -21.198 -10.795 1.00 57.39 75 GLY G N 1
ATOM 9532 C CA . GLY G 1 77 ? 50.887 -19.975 -11.446 1.00 58.73 75 GLY G CA 1
ATOM 9533 C C . GLY G 1 77 ? 49.380 -19.969 -11.637 1.00 65.06 75 GLY G C 1
ATOM 9534 O O . GLY G 1 77 ? 48.783 -20.999 -11.944 1.00 66.22 75 GLY G O 1
ATOM 9535 N N . PHE G 1 78 ? 48.776 -18.791 -11.473 1.00 62.30 76 PHE G N 1
ATOM 9536 C CA . PHE G 1 78 ? 47.322 -18.695 -11.449 1.00 64.47 76 PHE G CA 1
ATOM 9537 C C . PHE G 1 78 ? 46.724 -19.202 -12.752 1.00 63.32 76 PHE G C 1
ATOM 9538 O O . PHE G 1 78 ? 47.278 -19.004 -13.835 1.00 63.26 76 PHE G O 1
ATOM 9546 N N . ILE G 1 79 ? 45.606 -19.906 -12.634 1.00 60.26 77 ILE G N 1
ATOM 9547 C CA . ILE G 1 79 ? 44.889 -20.458 -13.769 1.00 63.26 77 ILE G CA 1
ATOM 9548 C C . ILE G 1 79 ? 43.410 -20.350 -13.453 1.00 64.58 77 ILE G C 1
ATOM 9549 O O . ILE G 1 79 ? 43.010 -20.105 -12.314 1.00 66.24 77 ILE G O 1
ATOM 9554 N N . THR G 1 80 ? 42.606 -20.530 -14.485 1.00 66.66 78 THR G N 1
ATOM 9555 C CA . THR G 1 80 ? 41.160 -20.644 -14.394 1.00 67.21 78 THR G CA 1
ATOM 9556 C C . THR G 1 80 ? 40.783 -22.091 -14.689 1.00 66.86 78 THR G C 1
ATOM 9557 O O . THR G 1 80 ? 41.654 -22.938 -14.915 1.00 70.41 78 THR G O 1
ATOM 9561 N N . ALA G 1 81 ? 39.481 -22.376 -14.701 1.00 62.68 79 ALA G N 1
ATOM 9562 C CA . ALA G 1 81 ? 38.977 -23.726 -14.945 1.00 61.38 79 ALA G CA 1
ATOM 9563 C C . ALA G 1 81 ? 38.090 -23.729 -16.184 1.00 63.38 79 ALA G C 1
ATOM 9564 O O . ALA G 1 81 ? 36.991 -23.167 -16.158 1.00 72.89 79 ALA G O 1
ATOM 9566 N N . ALA G 1 82 ? 38.544 -24.390 -17.250 1.00 56.76 80 ALA G N 1
ATOM 9567 C CA . ALA G 1 82 ? 37.773 -24.462 -18.485 1.00 57.23 80 ALA G CA 1
ATOM 9568 C C . ALA G 1 82 ? 36.398 -25.100 -18.246 1.00 57.02 80 ALA G C 1
ATOM 9569 O O . ALA G 1 82 ? 36.138 -25.700 -17.205 1.00 63.54 80 ALA G O 1
ATOM 9571 N N . LYS G 1 83 ? 35.498 -24.951 -19.224 1.00 65.80 81 LYS G N 1
ATOM 9572 C CA . LYS G 1 83 ? 34.185 -25.592 -19.117 1.00 68.77 81 LYS G CA 1
ATOM 9573 C C . LYS G 1 83 ? 34.359 -27.102 -19.042 1.00 65.04 81 LYS G C 1
ATOM 9574 O O . LYS G 1 83 ? 35.040 -27.698 -19.881 1.00 71.38 81 LYS G O 1
ATOM 9576 N N . GLY G 1 84 ? 33.749 -27.717 -18.030 1.00 64.18 82 GLY G N 1
ATOM 9577 C CA . GLY G 1 84 ? 33.816 -29.158 -17.842 1.00 70.64 82 GLY G CA 1
ATOM 9578 C C . GLY G 1 84 ? 34.990 -29.665 -17.019 1.00 62.51 82 GLY G C 1
ATOM 9579 O O . GLY G 1 84 ? 35.234 -30.877 -16.996 1.00 62.06 82 GLY G O 1
ATOM 9580 N N . ALA G 1 85 ? 35.717 -28.785 -16.343 1.00 56.10 83 ALA G N 1
ATOM 9581 C CA . ALA G 1 85 ? 36.887 -29.201 -15.608 1.00 53.39 83 ALA G CA 1
ATOM 9582 C C . ALA G 1 85 ? 36.487 -29.987 -14.359 1.00 59.87 83 ALA G C 1
ATOM 9583 O O . ALA G 1 85 ? 35.314 -30.050 -13.970 1.00 63.84 83 ALA G O 1
ATOM 9585 N N . MET G 1 86 ? 37.492 -30.617 -13.741 1.00 55.55 84 MET G N 1
ATOM 9586 C CA . MET G 1 86 ? 37.334 -31.345 -12.492 1.00 48.19 84 MET G CA 1
ATOM 9587 C C . MET G 1 86 ? 38.619 -31.132 -11.712 1.00 48.47 84 MET G C 1
ATOM 9588 O O . MET G 1 86 ? 39.705 -31.118 -12.296 1.00 50.05 84 MET G O 1
ATOM 9593 N N . PHE G 1 87 ? 38.491 -30.875 -10.414 1.00 51.02 85 PHE G N 1
ATOM 9594 C CA . PHE G 1 87 ? 39.626 -30.830 -9.503 1.00 51.86 85 PHE G CA 1
ATOM 9595 C C . PHE G 1 87 ? 39.667 -32.138 -8.722 1.00 54.82 85 PHE G C 1
ATOM 9596 O O . PHE G 1 87 ? 38.628 -32.759 -8.482 1.00 49.13 85 PHE G O 1
ATOM 9604 N N . PHE G 1 88 ? 40.873 -32.567 -8.336 1.00 54.52 86 PHE G N 1
ATOM 9605 C CA . PHE G 1 88 ? 40.998 -33.847 -7.645 1.00 44.23 86 PHE G CA 1
ATOM 9606 C C . PHE G 1 88 ? 42.289 -33.888 -6.853 1.00 45.06 86 PHE G C 1
ATOM 9607 O O . PHE G 1 88 ? 43.203 -33.083 -7.058 1.00 42.54 86 PHE G O 1
ATOM 9615 N N . ASP G 1 89 ? 42.327 -34.847 -5.929 1.00 48.69 87 ASP G N 1
ATOM 9616 C CA . ASP G 1 89 ? 43.503 -35.155 -5.138 1.00 40.70 87 ASP G CA 1
ATOM 9617 C C . ASP G 1 89 ? 44.577 -35.758 -6.036 1.00 42.99 87 ASP G C 1
ATOM 9618 O O . ASP G 1 89 ? 44.342 -36.082 -7.206 1.00 39.58 87 ASP G O 1
ATOM 9623 N N . SER G 1 90 ? 45.772 -35.932 -5.489 1.00 39.18 88 SER G N 1
ATOM 9624 C CA . SER G 1 90 ? 46.846 -36.235 -6.412 1.00 43.25 88 SER G CA 1
ATOM 9625 C C . SER G 1 90 ? 46.990 -37.722 -6.706 1.00 45.36 88 SER G C 1
ATOM 9626 O O . SER G 1 90 ? 47.585 -38.070 -7.739 1.00 43.76 88 SER G O 1
ATOM 9629 N N . ALA G 1 91 ? 46.421 -38.603 -5.876 1.00 43.42 89 ALA G N 1
ATOM 9630 C CA . ALA G 1 91 ? 46.343 -40.008 -6.269 1.00 41.15 89 ALA G CA 1
ATOM 9631 C C . ALA G 1 91 ? 45.502 -40.176 -7.536 1.00 42.81 89 ALA G C 1
ATOM 9632 O O . ALA G 1 91 ? 45.921 -40.838 -8.497 1.00 43.90 89 ALA G O 1
ATOM 9634 N N . TYR G 1 92 ? 44.315 -39.567 -7.553 1.00 42.98 90 TYR G N 1
ATOM 9635 C CA . TYR G 1 92 ? 43.491 -39.499 -8.759 1.00 42.99 90 TYR G CA 1
ATOM 9636 C C . TYR G 1 92 ? 44.221 -38.808 -9.901 1.00 47.57 90 TYR G C 1
ATOM 9637 O O . TYR G 1 92 ? 44.147 -39.253 -11.054 1.00 47.35 90 TYR G O 1
ATOM 9646 N N . SER G 1 93 ? 44.897 -37.691 -9.601 1.00 44.58 91 SER G N 1
ATOM 9647 C CA . SER G 1 93 ? 45.699 -37.002 -10.607 1.00 46.60 91 SER G CA 1
ATOM 9648 C C . SER G 1 93 ? 46.655 -37.965 -11.283 1.00 45.96 91 SER G C 1
ATOM 9649 O O . SER G 1 93 ? 46.784 -37.964 -12.511 1.00 48.68 91 SER G O 1
ATOM 9652 N N . PHE G 1 94 ? 47.308 -38.819 -10.502 1.00 44.68 92 PHE G N 1
ATOM 9653 C CA . PHE G 1 94 ? 48.337 -39.680 -11.050 1.00 40.63 92 PHE G CA 1
ATOM 9654 C C . PHE G 1 94 ? 47.828 -41.041 -11.495 1.00 45.08 92 PHE G C 1
ATOM 9655 O O . PHE G 1 94 ? 48.566 -41.766 -12.164 1.00 48.98 92 PHE G O 1
ATOM 9663 N N . GLY G 1 95 ? 46.587 -41.407 -11.183 1.00 47.69 93 GLY G N 1
ATOM 9664 C CA . GLY G 1 95 ? 45.966 -42.480 -11.937 1.00 42.88 93 GLY G CA 1
ATOM 9665 C C . GLY G 1 95 ? 45.651 -42.049 -13.352 1.00 47.74 93 GLY G C 1
ATOM 9666 O O . GLY G 1 95 ? 45.650 -42.869 -14.278 1.00 47.74 93 GLY G O 1
ATOM 9667 N N . ILE G 1 96 ? 45.362 -40.761 -13.538 1.00 49.57 94 ILE G N 1
ATOM 9668 C CA . ILE G 1 96 ? 45.206 -40.237 -14.886 1.00 48.97 94 ILE G CA 1
ATOM 9669 C C . ILE G 1 96 ? 46.522 -40.362 -15.630 1.00 50.58 94 ILE G C 1
ATOM 9670 O O . ILE G 1 96 ? 46.578 -40.868 -16.757 1.00 57.15 94 ILE G O 1
ATOM 9675 N N . ILE G 1 97 ? 47.610 -39.966 -14.978 1.00 42.78 95 ILE G N 1
ATOM 9676 C CA . ILE G 1 97 ? 48.906 -39.907 -15.632 1.00 42.14 95 ILE G CA 1
ATOM 9677 C C . ILE G 1 97 ? 49.493 -41.305 -15.818 1.00 47.77 95 ILE G C 1
ATOM 9678 O O . ILE G 1 97 ? 49.887 -41.687 -16.926 1.00 51.19 95 ILE G O 1
ATOM 9683 N N . ARG G 1 98 ? 49.550 -42.102 -14.753 1.00 45.27 96 ARG G N 1
ATOM 9684 C CA . ARG G 1 98 ? 50.197 -43.401 -14.859 1.00 38.53 96 ARG G CA 1
ATOM 9685 C C . ARG G 1 98 ? 49.353 -44.421 -15.623 1.00 45.88 96 ARG G C 1
ATOM 9686 O O . ARG G 1 98 ? 49.916 -45.339 -16.232 1.00 50.04 96 ARG G O 1
ATOM 9694 N N . GLY G 1 99 ? 48.035 -44.254 -15.663 1.00 46.37 97 GLY G N 1
ATOM 9695 C CA . GLY G 1 99 ? 47.133 -45.221 -16.255 1.00 47.60 97 GLY G CA 1
ATOM 9696 C C . GLY G 1 99 ? 46.878 -45.116 -17.748 1.00 48.86 97 GLY G C 1
ATOM 9697 O O . GLY G 1 99 ? 46.032 -45.851 -18.273 1.00 47.13 97 GLY G O 1
ATOM 9698 N N . GLY G 1 100 ? 47.570 -44.230 -18.455 1.00 48.46 98 GLY G N 1
ATOM 9699 C CA . GLY G 1 100 ? 47.392 -44.151 -19.892 1.00 49.73 98 GLY G CA 1
ATOM 9700 C C . GLY G 1 100 ? 46.237 -43.306 -20.370 1.00 47.40 98 GLY G C 1
ATOM 9701 O O . GLY G 1 100 ? 45.671 -43.585 -21.427 1.00 55.12 98 GLY G O 1
ATOM 9702 N N . HIS G 1 101 ? 45.864 -42.273 -19.630 1.00 50.92 99 HIS G N 1
ATOM 9703 C CA . HIS G 1 101 ? 44.779 -41.405 -20.048 1.00 52.20 99 HIS G CA 1
ATOM 9704 C C . HIS G 1 101 ? 45.270 -40.046 -20.500 1.00 54.01 99 HIS G C 1
ATOM 9705 O O . HIS G 1 101 ? 44.483 -39.271 -21.061 1.00 54.21 99 HIS G O 1
ATOM 9712 N N . VAL G 1 102 ? 46.538 -39.738 -20.263 1.00 49.90 100 VAL G N 1
ATOM 9713 C CA . VAL G 1 102 ? 47.153 -38.576 -20.878 1.00 50.29 100 VAL G CA 1
ATOM 9714 C C . VAL G 1 102 ? 47.582 -38.961 -22.286 1.00 51.07 100 VAL G C 1
ATOM 9715 O O . VAL G 1 102 ? 48.427 -39.842 -22.470 1.00 51.41 100 VAL G O 1
ATOM 9719 N N . ASP G 1 103 ? 46.969 -38.321 -23.284 1.00 58.33 101 ASP G N 1
ATOM 9720 C CA . ASP G 1 103 ? 47.216 -38.678 -24.675 1.00 50.27 101 ASP G CA 1
ATOM 9721 C C . ASP G 1 103 ? 48.606 -38.255 -25.133 1.00 54.59 101 ASP G C 1
ATOM 9722 O O . ASP G 1 103 ? 49.208 -38.919 -25.984 1.00 58.46 101 ASP G O 1
ATOM 9727 N N . ALA G 1 104 ? 49.147 -37.184 -24.563 1.00 54.11 102 ALA G N 1
ATOM 9728 C CA . ALA G 1 104 ? 50.476 -36.734 -24.937 1.00 51.86 102 ALA G CA 1
ATOM 9729 C C . ALA G 1 104 ? 51.006 -35.849 -23.828 1.00 56.24 102 ALA G C 1
ATOM 9730 O O . ALA G 1 104 ? 50.321 -34.915 -23.405 1.00 66.11 102 ALA G O 1
ATOM 9732 N N . THR G 1 105 ? 52.199 -36.153 -23.343 1.00 50.42 103 THR G N 1
ATOM 9733 C CA . THR G 1 105 ? 52.912 -35.268 -22.442 1.00 56.71 103 THR G CA 1
ATOM 9734 C C . THR G 1 105 ? 54.101 -34.680 -23.200 1.00 61.34 103 THR G C 1
ATOM 9735 O O . THR G 1 105 ? 54.791 -35.384 -23.946 1.00 56.91 103 THR G O 1
ATOM 9739 N N . VAL G 1 106 ? 54.309 -33.376 -23.043 1.00 60.77 104 VAL G N 1
ATOM 9740 C CA . VAL G 1 106 ? 55.404 -32.660 -23.683 1.00 52.25 104 VAL G CA 1
ATOM 9741 C C . VAL G 1 106 ? 56.366 -32.207 -22.595 1.00 55.47 104 VAL G C 1
ATOM 9742 O O . VAL G 1 106 ? 55.970 -31.495 -21.666 1.00 62.49 104 VAL G O 1
ATOM 9746 N N . LEU G 1 107 ? 57.619 -32.640 -22.691 1.00 52.20 105 LEU G N 1
ATOM 9747 C CA . LEU G 1 107 ? 58.643 -32.312 -21.714 1.00 48.50 105 LEU G CA 1
ATOM 9748 C C . LEU G 1 107 ? 59.928 -31.931 -22.435 1.00 55.95 105 LEU G C 1
ATOM 9749 O O . LEU G 1 107 ? 60.111 -32.211 -23.620 1.00 60.55 105 LEU G O 1
ATOM 9754 N N . GLY G 1 108 ? 60.834 -31.312 -21.704 1.00 48.56 106 GLY G N 1
ATOM 9755 C CA . GLY G 1 108 ? 62.141 -30.998 -22.221 1.00 45.51 106 GLY G CA 1
ATOM 9756 C C . GLY G 1 108 ? 63.132 -31.971 -21.649 1.00 56.01 106 GLY G C 1
ATOM 9757 O O . GLY G 1 108 ? 62.796 -32.772 -20.787 1.00 61.57 106 GLY G O 1
ATOM 9758 N N . ALA G 1 109 ? 64.375 -31.866 -22.112 1.00 60.17 107 ALA G N 1
ATOM 9759 C CA . ALA G 1 109 ? 65.342 -32.905 -21.797 1.00 54.05 107 ALA G CA 1
ATOM 9760 C C . ALA G 1 109 ? 66.770 -32.384 -21.808 1.00 54.51 107 ALA G C 1
ATOM 9761 O O . ALA G 1 109 ? 67.151 -31.591 -22.672 1.00 62.97 107 ALA G O 1
ATOM 9763 N N . LEU G 1 110 ? 67.566 -32.890 -20.873 1.00 49.59 108 LEU G N 1
ATOM 9764 C CA . LEU G 1 110 ? 69.006 -32.675 -20.904 1.00 57.35 108 LEU G CA 1
ATOM 9765 C C . LEU G 1 110 ? 69.682 -33.573 -21.938 1.00 59.52 108 LEU G C 1
ATOM 9766 O O . LEU G 1 110 ? 70.396 -33.084 -22.819 1.00 66.32 108 LEU G O 1
ATOM 9771 N N . GLU G 1 111 ? 69.481 -34.885 -21.843 1.00 59.68 109 GLU G N 1
ATOM 9772 C CA . GLU G 1 111 ? 69.893 -35.822 -22.880 1.00 59.77 109 GLU G CA 1
ATOM 9773 C C . GLU G 1 111 ? 68.697 -36.659 -23.317 1.00 58.58 109 GLU G C 1
ATOM 9774 O O . GLU G 1 111 ? 67.675 -36.739 -22.632 1.00 58.98 109 GLU G O 1
ATOM 9780 N N . VAL G 1 112 ? 68.835 -37.283 -24.479 1.00 61.79 110 VAL G N 1
ATOM 9781 C CA . VAL G 1 112 ? 67.874 -38.277 -24.944 1.00 62.65 110 VAL G CA 1
ATOM 9782 C C . VAL G 1 112 ? 68.615 -39.169 -25.934 1.00 61.82 110 VAL G C 1
ATOM 9783 O O . VAL G 1 112 ? 69.441 -38.687 -26.707 1.00 66.37 110 VAL G O 1
ATOM 9787 N N . ASP G 1 113 ? 68.373 -40.474 -25.879 1.00 61.43 111 ASP G N 1
ATOM 9788 C CA . ASP G 1 113 ? 69.195 -41.379 -26.680 1.00 61.98 111 ASP G CA 1
ATOM 9789 C C . ASP G 1 113 ? 68.335 -42.217 -27.638 1.00 66.32 111 ASP G C 1
ATOM 9790 O O . ASP G 1 113 ? 67.118 -42.035 -27.742 1.00 64.86 111 ASP G O 1
ATOM 9795 N N . GLU G 1 114 ? 68.993 -43.131 -28.371 1.00 70.73 112 GLU G N 1
ATOM 9796 C CA . GLU G 1 114 ? 68.318 -43.905 -29.415 1.00 72.11 112 GLU G CA 1
ATOM 9797 C C . GLU G 1 114 ? 67.570 -45.128 -28.885 1.00 68.13 112 GLU G C 1
ATOM 9798 O O . GLU G 1 114 ? 66.698 -45.656 -29.584 1.00 71.21 112 GLU G O 1
ATOM 9804 N N . LYS G 1 115 ? 67.877 -45.595 -27.679 1.00 65.43 113 LYS G N 1
ATOM 9805 C CA . LYS G 1 115 ? 67.030 -46.618 -27.089 1.00 65.75 113 LYS G CA 1
ATOM 9806 C C . LYS G 1 115 ? 65.702 -46.042 -26.584 1.00 68.18 113 LYS G C 1
ATOM 9807 O O . LYS G 1 115 ? 64.808 -46.808 -26.209 1.00 69.37 113 LYS G O 1
ATOM 9809 N N . GLY G 1 116 ? 65.535 -44.720 -26.606 1.00 63.89 114 GLY G N 1
ATOM 9810 C CA . GLY G 1 116 ? 64.362 -44.065 -26.065 1.00 62.35 114 GLY G CA 1
ATOM 9811 C C . GLY G 1 116 ? 64.503 -43.571 -24.639 1.00 56.35 114 GLY G C 1
ATOM 9812 O O . GLY G 1 116 ? 63.535 -43.053 -24.081 1.00 49.26 114 GLY G O 1
ATOM 9813 N N . ASN G 1 117 ? 65.666 -43.728 -24.027 1.00 57.02 115 ASN G N 1
ATOM 9814 C CA . ASN G 1 117 ? 65.814 -43.271 -22.662 1.00 54.47 115 ASN G CA 1
ATOM 9815 C C . ASN G 1 117 ? 65.837 -41.753 -22.623 1.00 56.99 115 ASN G C 1
ATOM 9816 O O . ASN G 1 117 ? 66.064 -41.083 -23.634 1.00 59.15 115 ASN G O 1
ATOM 9821 N N . LEU G 1 118 ? 65.581 -41.218 -21.428 1.00 59.05 116 LEU G N 1
ATOM 9822 C CA . LEU G 1 118 ? 65.418 -39.789 -21.186 1.00 53.86 116 LEU G CA 1
ATOM 9823 C C . LEU G 1 118 ? 66.074 -39.410 -19.869 1.00 57.55 116 LEU G C 1
ATOM 9824 O O . LEU G 1 118 ? 65.874 -40.084 -18.849 1.00 53.82 116 LEU G O 1
ATOM 9829 N N . ALA G 1 119 ? 66.857 -38.336 -19.896 1.00 56.72 117 ALA G N 1
ATOM 9830 C CA . ALA G 1 119 ? 67.463 -37.769 -18.696 1.00 56.78 117 ALA G CA 1
ATOM 9831 C C . ALA G 1 119 ? 67.065 -36.301 -18.649 1.00 56.74 117 ALA G C 1
ATOM 9832 O O . ALA G 1 119 ? 67.300 -35.568 -19.614 1.00 53.22 117 ALA G O 1
ATOM 9834 N N . ASN G 1 120 ? 66.445 -35.872 -17.547 1.00 53.89 118 ASN G N 1
ATOM 9835 C CA . ASN G 1 120 ? 65.906 -34.519 -17.540 1.00 55.85 118 ASN G CA 1
ATOM 9836 C C . ASN G 1 120 ? 65.589 -34.014 -16.138 1.00 53.17 118 ASN G C 1
ATOM 9837 O O . ASN G 1 120 ? 65.006 -32.941 -15.973 1.00 57.51 118 ASN G O 1
ATOM 9842 N N . TRP G 1 121 ? 65.955 -34.764 -15.120 1.00 56.24 119 TRP G N 1
ATOM 9843 C CA . TRP G 1 121 ? 65.542 -34.412 -13.771 1.00 53.25 119 TRP G CA 1
ATOM 9844 C C . TRP G 1 121 ? 66.704 -34.108 -12.845 1.00 48.01 119 TRP G C 1
ATOM 9845 O O . TRP G 1 121 ? 66.473 -33.691 -11.706 1.00 56.12 119 TRP G O 1
ATOM 9856 N N . MET G 1 122 ? 67.940 -34.301 -13.282 1.00 50.59 120 MET G N 1
ATOM 9857 C CA . MET G 1 122 ? 69.039 -34.115 -12.349 1.00 56.32 120 MET G CA 1
ATOM 9858 C C . MET G 1 122 ? 70.345 -34.011 -13.118 1.00 59.36 120 MET G C 1
ATOM 9859 O O . MET G 1 122 ? 70.572 -34.761 -14.074 1.00 60.22 120 MET G O 1
ATOM 9864 N N . ILE G 1 123 ? 71.157 -33.032 -12.735 1.00 55.20 121 ILE G N 1
ATOM 9865 C CA . ILE G 1 123 ? 72.568 -32.931 -13.078 1.00 60.79 121 ILE G CA 1
ATOM 9866 C C . ILE G 1 123 ? 73.341 -33.189 -11.792 1.00 62.10 121 ILE G C 1
ATOM 9867 O O . ILE G 1 123 ? 73.276 -32.367 -10.869 1.00 65.07 121 ILE G O 1
ATOM 9872 N N . PRO G 1 124 ? 74.059 -34.301 -11.673 1.00 66.15 122 PRO G N 1
ATOM 9873 C CA . PRO G 1 124 ? 74.727 -34.620 -10.396 1.00 67.68 122 PRO G CA 1
ATOM 9874 C C . PRO G 1 124 ? 75.651 -33.495 -9.955 1.00 70.07 122 PRO G C 1
ATOM 9875 O O . PRO G 1 124 ? 76.536 -33.066 -10.701 1.00 68.50 122 PRO G O 1
ATOM 9879 N N . GLY G 1 125 ? 75.412 -32.994 -8.737 1.00 71.82 123 GLY G N 1
ATOM 9880 C CA . GLY G 1 125 ? 76.239 -31.968 -8.136 1.00 71.14 123 GLY G CA 1
ATOM 9881 C C . GLY G 1 125 ? 75.924 -30.539 -8.530 1.00 68.14 123 GLY G C 1
ATOM 9882 O O . GLY G 1 125 ? 76.312 -29.620 -7.803 1.00 70.22 123 GLY G O 1
ATOM 9883 N N . LYS G 1 126 ? 75.241 -30.315 -9.654 1.00 69.67 124 LYS G N 1
ATOM 9884 C CA . LYS G 1 126 ? 74.957 -28.971 -10.154 1.00 65.82 124 LYS G CA 1
ATOM 9885 C C . LYS G 1 126 ? 73.499 -28.571 -9.927 1.00 62.54 124 LYS G C 1
ATOM 9886 O O . LYS G 1 126 ? 73.226 -27.599 -9.217 1.00 66.22 124 LYS G O 1
ATOM 9888 N N . LYS G 1 127 ? 72.554 -29.289 -10.533 1.00 58.48 125 LYS G N 1
ATOM 9889 C CA . LYS G 1 127 ? 71.129 -29.040 -10.326 1.00 65.22 125 LYS G CA 1
ATOM 9890 C C . LYS G 1 127 ? 70.445 -30.342 -9.901 1.00 66.63 125 LYS G C 1
ATOM 9891 O O . LYS G 1 127 ? 70.481 -31.336 -10.638 1.00 64.79 125 LYS G O 1
ATOM 9893 N N . VAL G 1 128 ? 69.844 -30.343 -8.708 1.00 65.03 126 VAL G N 1
ATOM 9894 C CA . VAL G 1 128 ? 69.028 -31.456 -8.214 1.00 56.36 126 VAL G CA 1
ATOM 9895 C C . VAL G 1 128 ? 67.666 -30.947 -7.749 1.00 51.54 126 VAL G C 1
ATOM 9896 O O . VAL G 1 128 ? 67.488 -30.672 -6.557 1.00 57.41 126 VAL G O 1
ATOM 9900 N N . PRO G 1 129 ? 66.692 -30.801 -8.628 1.00 49.06 127 PRO G N 1
ATOM 9901 C CA . PRO G 1 129 ? 65.364 -30.327 -8.199 1.00 51.44 127 PRO G CA 1
ATOM 9902 C C . PRO G 1 129 ? 64.383 -31.399 -7.738 1.00 57.78 127 PRO G C 1
ATOM 9903 O O . PRO G 1 129 ? 63.361 -31.069 -7.120 1.00 53.56 127 PRO G O 1
ATOM 9907 N N . GLY G 1 130 ? 64.653 -32.663 -8.056 1.00 53.65 128 GLY G N 1
ATOM 9908 C CA . GLY G 1 130 ? 63.689 -33.726 -7.870 1.00 47.25 128 GLY G CA 1
ATOM 9909 C C . G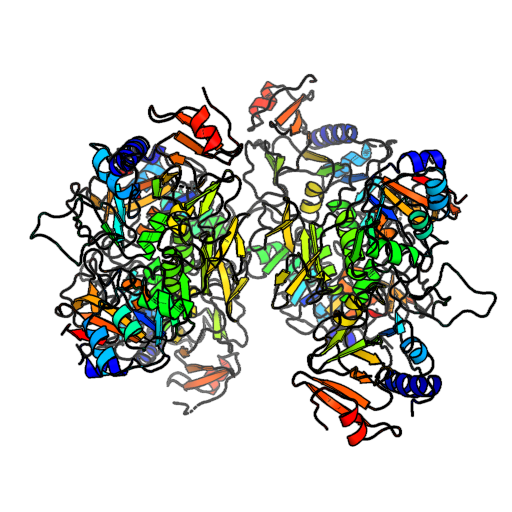LY G 1 130 ? 62.909 -34.013 -9.144 1.00 50.67 128 GLY G C 1
ATOM 9910 O O . GLY G 1 130 ? 62.771 -33.170 -10.030 1.00 56.84 128 GLY G O 1
ATOM 9911 N N . MET G 1 131 ? 62.390 -35.242 -9.237 1.00 51.61 129 MET G N 1
ATOM 9912 C CA . MET G 1 131 ? 61.686 -35.659 -10.451 1.00 48.12 129 MET G CA 1
ATOM 9913 C C . MET G 1 131 ? 60.323 -34.986 -10.578 1.00 48.13 129 MET G C 1
ATOM 9914 O O . MET G 1 131 ? 59.813 -34.850 -11.697 1.00 45.30 129 MET G O 1
ATOM 9919 N N . GLY G 1 132 ? 59.712 -34.574 -9.459 1.00 50.21 130 GLY G N 1
ATOM 9920 C CA . GLY G 1 132 ? 58.350 -34.045 -9.519 1.00 49.91 130 GLY G CA 1
ATOM 9921 C C . GLY G 1 132 ? 57.410 -35.073 -10.123 1.00 45.28 130 GLY G C 1
ATOM 9922 O O . GLY G 1 132 ? 57.430 -36.243 -9.749 1.00 50.23 130 GLY G O 1
ATOM 9923 N N . GLY G 1 133 ? 56.592 -34.670 -11.087 1.00 44.45 131 GLY G N 1
ATOM 9924 C CA . GLY G 1 133 ? 55.767 -35.662 -11.754 1.00 44.83 131 GLY G CA 1
ATOM 9925 C C . GLY G 1 133 ? 56.347 -36.250 -13.036 1.00 48.26 131 GLY G C 1
ATOM 9926 O O . GLY G 1 133 ? 55.619 -36.844 -13.842 1.00 43.05 131 GLY G O 1
ATOM 9927 N N . ALA G 1 134 ? 57.658 -36.110 -13.249 1.00 45.06 132 ALA G N 1
ATOM 9928 C CA . ALA G 1 134 ? 58.162 -36.327 -14.599 1.00 43.95 132 ALA G CA 1
ATOM 9929 C C . ALA G 1 134 ? 58.277 -37.814 -14.946 1.00 46.07 132 ALA G C 1
ATOM 9930 O O . ALA G 1 134 ? 57.899 -38.212 -16.050 1.00 46.13 132 ALA G O 1
ATOM 9932 N N . MET G 1 135 ? 58.805 -38.657 -14.040 1.00 44.23 133 MET G N 1
ATOM 9933 C CA . MET G 1 135 ? 58.870 -40.101 -14.308 1.00 44.29 133 MET G CA 1
ATOM 9934 C C . MET G 1 135 ? 57.485 -40.673 -14.565 1.00 45.20 133 MET G C 1
ATOM 9935 O O . MET G 1 135 ? 57.268 -41.384 -15.555 1.00 49.70 133 MET G O 1
ATOM 9940 N N . ASP G 1 136 ? 56.543 -40.372 -13.671 1.00 42.11 134 ASP G N 1
ATOM 9941 C CA . ASP G 1 136 ? 55.189 -40.848 -13.865 1.00 36.36 134 ASP G CA 1
ATOM 9942 C C . ASP G 1 136 ? 54.659 -40.431 -15.230 1.00 42.69 134 ASP G C 1
ATOM 9943 O O . ASP G 1 136 ? 54.112 -41.251 -15.975 1.00 52.12 134 ASP G O 1
ATOM 9948 N N . LEU G 1 137 ? 54.855 -39.167 -15.596 1.00 44.10 135 LEU G N 1
ATOM 9949 C CA . LEU G 1 137 ? 54.340 -38.658 -16.868 1.00 51.04 135 LEU G CA 1
ATOM 9950 C C . LEU G 1 137 ? 54.905 -39.428 -18.069 1.00 48.26 135 LEU G C 1
ATOM 9951 O O . LEU G 1 137 ? 54.147 -39.905 -18.925 1.00 43.46 135 LEU G O 1
ATOM 9956 N N . VAL G 1 138 ? 56.235 -39.557 -18.155 1.00 47.95 136 VAL G N 1
ATOM 9957 C CA . VAL G 1 138 ? 56.830 -40.215 -19.321 1.00 52.65 136 VAL G CA 1
ATOM 9958 C C . VAL G 1 138 ? 56.569 -41.720 -19.303 1.00 49.40 136 VAL G C 1
ATOM 9959 O O . VAL G 1 138 ? 56.393 -42.333 -20.370 1.00 43.34 136 VAL G O 1
ATOM 9963 N N . VAL G 1 139 ? 56.541 -42.344 -18.116 1.00 47.06 137 VAL G N 1
ATOM 9964 C CA . VAL G 1 139 ? 56.195 -43.760 -18.051 1.00 44.16 137 VAL G CA 1
ATOM 9965 C C . VAL G 1 139 ? 54.761 -43.987 -18.514 1.00 45.22 137 VAL G C 1
ATOM 9966 O O . VAL G 1 139 ? 54.482 -44.911 -19.284 1.00 47.08 137 VAL G O 1
ATOM 9970 N N . GLY G 1 140 ? 53.842 -43.123 -18.106 1.00 48.61 138 GLY G N 1
ATOM 9971 C CA . GLY G 1 140 ? 52.437 -43.417 -18.288 1.00 47.22 138 GLY G CA 1
ATOM 9972 C C . GLY G 1 140 ? 51.776 -42.838 -19.514 1.00 45.36 138 GLY G C 1
ATOM 9973 O O . GLY G 1 140 ? 50.757 -43.363 -19.968 1.00 48.70 138 GLY G O 1
ATOM 9974 N N . ALA G 1 141 ? 52.312 -41.751 -20.050 1.00 48.01 139 ALA G N 1
ATOM 9975 C CA . ALA G 1 141 ? 51.654 -41.111 -21.177 1.00 48.99 139 ALA G CA 1
ATOM 9976 C C . ALA G 1 141 ? 51.683 -42.013 -22.398 1.00 48.40 139 ALA G C 1
ATOM 9977 O O . ALA G 1 141 ? 52.613 -42.800 -22.600 1.00 50.36 139 ALA G O 1
ATOM 9979 N N . LYS G 1 142 ? 50.644 -41.879 -23.221 1.00 47.78 140 LYS G N 1
ATOM 9980 C CA . LYS G 1 142 ? 50.577 -42.643 -24.460 1.00 52.86 140 LYS G CA 1
ATOM 9981 C C . LYS G 1 142 ? 51.618 -42.153 -25.464 1.00 49.43 140 LYS G C 1
ATOM 9982 O O . LYS G 1 142 ? 52.355 -42.958 -26.032 1.00 58.27 140 LYS G O 1
ATOM 9988 N N . LYS G 1 143 ? 51.738 -40.836 -25.656 1.00 53.00 141 LYS G N 1
ATOM 9989 C CA . LYS G 1 143 ? 52.728 -40.251 -26.565 1.00 53.70 141 LYS G CA 1
ATOM 9990 C C . LYS G 1 143 ? 53.647 -39.308 -25.786 1.00 52.71 141 LYS G C 1
ATOM 9991 O O . LYS G 1 143 ? 53.198 -38.277 -25.286 1.00 60.12 141 LYS G O 1
ATOM 9997 N N . VAL G 1 144 ? 54.926 -39.652 -25.683 1.00 53.72 142 VAL G N 1
ATOM 9998 C CA . VAL G 1 144 ? 55.918 -38.837 -24.982 1.00 49.38 142 VAL G CA 1
ATOM 9999 C C . VAL G 1 144 ? 56.624 -37.961 -26.009 1.00 53.47 142 VAL G C 1
ATOM 10000 O O . VAL G 1 144 ? 57.339 -38.473 -26.868 1.00 62.92 142 VAL G O 1
ATOM 10004 N N . ILE G 1 145 ? 56.450 -36.647 -25.929 1.00 52.88 143 ILE G N 1
ATOM 10005 C CA . ILE G 1 145 ? 57.058 -35.717 -26.883 1.00 52.82 143 ILE G CA 1
ATOM 10006 C C . ILE G 1 145 ? 58.142 -34.928 -26.168 1.00 51.82 143 ILE G C 1
ATOM 10007 O O . ILE G 1 145 ? 57.850 -34.171 -25.238 1.00 57.00 143 ILE G O 1
ATOM 10012 N N . VAL G 1 146 ? 59.387 -35.075 -26.591 1.00 52.35 144 VAL G N 1
ATOM 10013 C CA . VAL G 1 146 ? 60.459 -34.268 -26.019 1.00 54.43 144 VAL G CA 1
ATOM 10014 C C . VAL G 1 146 ? 60.675 -33.052 -26.913 1.00 56.57 144 VAL G C 1
ATOM 10015 O O . VAL G 1 146 ? 60.987 -33.190 -28.101 1.00 54.17 144 VAL G O 1
ATOM 10019 N N . ALA G 1 147 ? 60.475 -31.860 -26.348 1.00 57.01 145 ALA G N 1
ATOM 10020 C CA . ALA G 1 147 ? 60.661 -30.594 -27.049 1.00 53.86 145 ALA G CA 1
ATOM 10021 C C . ALA G 1 147 ? 61.849 -29.880 -26.422 1.00 46.99 145 ALA G C 1
ATOM 10022 O O . ALA G 1 147 ? 61.818 -29.548 -25.239 1.00 51.37 145 ALA G O 1
ATOM 10024 N N . MET G 1 148 ? 62.903 -29.659 -27.194 1.00 49.90 146 MET G N 1
ATOM 10025 C CA . MET G 1 148 ? 64.103 -29.137 -26.556 1.00 60.51 146 MET G CA 1
ATOM 10026 C C . MET G 1 148 ? 64.971 -28.403 -27.567 1.00 62.17 146 MET G C 1
ATOM 10027 O O . MET G 1 148 ? 64.820 -28.559 -28.780 1.00 58.16 146 MET G O 1
ATOM 10032 N N . GLU G 1 149 ? 65.868 -27.575 -27.033 1.00 66.19 147 GLU G N 1
ATOM 10033 C CA . GLU G 1 149 ? 66.987 -27.058 -27.802 1.00 62.77 147 GLU G CA 1
ATOM 10034 C C . GLU G 1 149 ? 67.842 -28.224 -28.292 1.00 70.77 147 GLU G C 1
ATOM 10035 O O . GLU G 1 149 ? 68.201 -29.108 -27.506 1.00 72.46 147 GLU G O 1
ATOM 10037 N N . HIS G 1 150 ? 68.159 -28.234 -29.598 1.00 68.95 148 HIS G N 1
ATOM 10038 C CA . HIS G 1 150 ? 68.885 -29.361 -30.185 1.00 64.36 148 HIS G CA 1
ATOM 10039 C C . HIS G 1 150 ? 70.272 -29.502 -29.590 1.00 63.24 148 HIS G C 1
ATOM 10040 O O . HIS G 1 150 ? 70.798 -30.616 -29.467 1.00 66.82 148 HIS G O 1
ATOM 10047 N N . THR G 1 151 ? 70.875 -28.386 -29.240 1.00 67.78 149 THR G N 1
ATOM 10048 C CA . THR G 1 151 ? 72.151 -28.323 -28.559 1.00 76.89 149 THR G CA 1
ATOM 10049 C C . THR G 1 151 ? 71.903 -27.469 -27.331 1.00 76.59 149 THR G C 1
ATOM 10050 O O . THR G 1 151 ? 70.935 -26.706 -27.287 1.00 82.42 149 THR G O 1
ATOM 10054 N N . SER G 1 152 ? 72.743 -27.605 -26.316 1.00 73.80 150 SER G N 1
ATOM 10055 C CA . SER G 1 152 ? 72.778 -26.597 -25.258 1.00 79.09 150 SER G CA 1
ATOM 10056 C C . SER G 1 152 ? 74.213 -26.085 -25.267 1.00 83.69 150 SER G C 1
ATOM 10057 O O . SER G 1 152 ? 75.106 -26.721 -24.691 1.00 79.51 150 SER G O 1
ATOM 10060 N N . ASN G 1 153 ? 74.406 -24.950 -25.954 1.00 80.57 151 ASN G N 1
ATOM 10061 C CA . ASN G 1 153 ? 75.705 -24.419 -26.404 1.00 77.79 151 ASN G CA 1
ATOM 10062 C C . ASN G 1 153 ? 76.203 -25.211 -27.608 1.00 70.20 151 ASN G C 1
ATOM 10063 O O . ASN G 1 153 ? 77.099 -26.037 -27.485 1.00 74.97 151 ASN G O 1
ATOM 10065 N N . ALA G 1 155 ? 77.148 -28.246 -26.938 1.00 79.74 153 ALA G N 1
ATOM 10066 C CA . ALA G 1 155 ? 77.071 -29.552 -26.297 1.00 74.31 153 ALA G CA 1
ATOM 10067 C C . ALA G 1 155 ? 75.940 -30.409 -26.877 1.00 77.43 153 ALA G C 1
ATOM 10068 O O . ALA G 1 155 ? 74.782 -29.972 -27.008 1.00 73.57 153 ALA G O 1
ATOM 10070 N N . ILE G 1 156 ? 76.295 -31.651 -27.184 1.00 74.43 154 ILE G N 1
ATOM 10071 C CA . ILE G 1 156 ? 75.407 -32.580 -27.875 1.00 76.17 154 ILE G CA 1
ATOM 10072 C C . ILE G 1 156 ? 74.421 -33.172 -26.874 1.00 69.27 154 ILE G C 1
ATOM 10073 O O . ILE G 1 156 ? 74.802 -33.562 -25.763 1.00 69.51 154 ILE G O 1
ATOM 10078 N N . LYS G 1 157 ? 73.143 -33.214 -27.254 1.00 71.05 155 LYS G N 1
ATOM 10079 C CA . LYS G 1 157 ? 72.101 -33.699 -26.356 1.00 69.96 155 LYS G CA 1
ATOM 10080 C C . LYS G 1 157 ? 71.452 -34.993 -26.821 1.00 65.61 155 LYS G C 1
ATOM 10081 O O . LYS G 1 157 ? 71.088 -35.815 -25.984 1.00 70.47 155 LYS G O 1
ATOM 10087 N N . ILE G 1 158 ? 71.324 -35.205 -28.128 1.00 58.63 156 ILE G N 1
ATOM 10088 C CA . ILE G 1 158 ? 70.759 -36.438 -28.682 1.00 56.78 156 ILE G CA 1
ATOM 10089 C C . ILE G 1 158 ? 71.906 -37.439 -28.840 1.00 65.50 156 ILE G C 1
ATOM 10090 O O . ILE G 1 158 ? 72.589 -37.473 -29.863 1.00 68.73 156 ILE G O 1
ATOM 10095 N N . LEU G 1 159 ? 72.096 -38.307 -27.840 1.00 67.80 157 LEU G N 1
ATOM 10096 C CA . LEU G 1 159 ? 73.259 -39.188 -27.769 1.00 64.15 157 LEU G CA 1
ATOM 10097 C C . LEU G 1 159 ? 72.926 -40.606 -28.237 1.00 65.34 157 LEU G C 1
ATOM 10098 O O . LEU G 1 159 ? 71.796 -40.926 -28.612 1.00 65.18 157 LEU G O 1
ATOM 10103 N N . LYS G 1 160 ? 73.941 -41.475 -28.221 1.00 70.18 158 LYS G N 1
ATOM 10104 C CA . LYS G 1 160 ? 73.678 -42.893 -28.465 1.00 75.28 158 LYS G CA 1
ATOM 10105 C C . LYS G 1 160 ? 73.079 -43.539 -27.221 1.00 74.95 158 LYS G C 1
ATOM 10106 O O . LYS G 1 160 ? 72.078 -44.262 -27.307 1.00 70.98 158 LYS G O 1
ATOM 10108 N N . GLU G 1 161 ? 73.675 -43.265 -26.055 1.00 68.70 159 GLU G N 1
ATOM 10109 C CA . GLU G 1 161 ? 73.171 -43.705 -24.762 1.00 66.80 159 GLU G CA 1
ATOM 10110 C C . GLU G 1 161 ? 73.349 -42.559 -23.775 1.00 70.48 159 GLU G C 1
ATOM 10111 O O . GLU G 1 161 ? 74.452 -42.011 -23.669 1.00 68.09 159 GLU G O 1
ATOM 10117 N N . CYS G 1 162 ? 72.267 -42.182 -23.077 1.00 65.69 160 CYS G N 1
ATOM 10118 C CA . CYS G 1 162 ? 72.351 -41.114 -22.087 1.00 61.81 160 CYS G CA 1
ATOM 10119 C C . CYS G 1 162 ? 73.405 -41.429 -21.039 1.00 68.58 160 CYS G C 1
ATOM 10120 O O . CYS G 1 162 ? 73.602 -42.585 -20.654 1.00 67.71 160 CYS G O 1
ATOM 10123 N N . LYS G 1 163 ? 74.092 -40.379 -20.586 1.00 70.16 161 LYS G N 1
ATOM 10124 C CA . LYS G 1 163 ? 75.056 -40.475 -19.505 1.00 67.81 161 LYS G CA 1
ATOM 10125 C C . LYS G 1 163 ? 74.558 -39.836 -18.220 1.00 69.92 161 LYS G C 1
ATOM 10126 O O . LYS G 1 163 ? 75.022 -40.213 -17.138 1.00 77.06 161 LYS G O 1
ATOM 10128 N N . LEU G 1 164 ? 73.624 -38.907 -18.309 1.00 63.42 162 LEU G N 1
ATOM 10129 C CA . LEU G 1 164 ? 73.052 -38.302 -17.120 1.00 65.14 162 LEU G CA 1
ATOM 10130 C C . LEU G 1 164 ? 72.069 -39.254 -16.424 1.00 65.08 162 LEU G C 1
ATOM 10131 O O . LEU G 1 164 ? 71.498 -40.150 -17.067 1.00 58.25 162 LEU G O 1
ATOM 10136 N N . PRO G 1 165 ? 71.866 -39.075 -15.075 1.00 61.72 163 PRO G N 1
ATOM 10137 C CA . PRO G 1 165 ? 70.844 -39.846 -14.350 1.00 55.09 163 PRO G CA 1
ATOM 10138 C C . PRO G 1 165 ? 69.525 -39.940 -15.099 1.00 56.45 163 PRO G C 1
ATOM 10139 O O . PRO G 1 165 ? 68.957 -38.935 -15.540 1.00 57.96 163 PRO G O 1
ATOM 10143 N N . LEU G 1 166 ? 69.041 -41.162 -15.261 1.00 57.07 164 LEU G N 1
ATOM 10144 C CA . LEU G 1 166 ? 67.898 -41.388 -16.122 1.00 55.87 164 LEU G CA 1
ATOM 10145 C C . LEU G 1 166 ? 66.625 -40.895 -15.453 1.00 53.39 164 LEU G C 1
ATOM 10146 O O . LEU G 1 166 ? 66.517 -40.849 -14.223 1.00 48.73 164 LEU G O 1
ATOM 10151 N N . THR G 1 167 ? 65.666 -40.504 -16.288 1.00 51.66 165 THR G N 1
ATOM 10152 C CA . THR G 1 167 ? 64.296 -40.241 -15.867 1.00 56.03 165 THR G CA 1
ATOM 10153 C C . THR G 1 167 ? 63.389 -41.451 -16.102 1.00 49.70 165 THR G C 1
ATOM 10154 O O . THR G 1 167 ? 62.722 -41.923 -15.187 1.00 53.61 165 THR G O 1
ATOM 10158 N N . ALA G 1 168 ? 63.360 -41.981 -17.314 1.00 51.48 166 ALA G N 1
ATOM 10159 C CA . ALA G 1 168 ? 62.765 -43.283 -17.557 1.00 51.03 166 ALA G CA 1
ATOM 10160 C C . ALA G 1 168 ? 63.567 -43.958 -18.659 1.00 51.38 166 ALA G C 1
ATOM 10161 O O . ALA G 1 168 ? 64.325 -43.306 -19.379 1.00 53.32 166 ALA G O 1
ATOM 10163 N N . VAL G 1 169 ? 63.419 -45.276 -18.770 1.00 52.06 167 VAL G N 1
ATOM 10164 C CA . VAL G 1 169 ? 64.026 -46.031 -19.860 1.00 50.96 167 VAL G CA 1
ATOM 10165 C C . VAL G 1 169 ? 62.953 -46.304 -20.904 1.00 47.07 167 VAL G C 1
ATOM 10166 O O . VAL G 1 169 ? 61.836 -46.717 -20.575 1.00 39.61 167 VAL G O 1
ATOM 10170 N N . GLY G 1 170 ? 63.270 -45.996 -22.153 1.00 49.03 168 GLY G N 1
ATOM 10171 C CA . GLY G 1 170 ? 62.427 -46.392 -23.255 1.00 44.39 168 GLY G CA 1
ATOM 10172 C C . GLY G 1 170 ? 61.071 -45.741 -23.293 1.00 45.34 168 GLY G C 1
ATOM 10173 O O . GLY G 1 170 ? 60.078 -46.422 -23.574 1.00 50.30 168 GLY G O 1
ATOM 10174 N N . VAL G 1 171 ? 61.004 -44.430 -23.063 1.00 51.87 169 VAL G N 1
ATOM 10175 C CA . VAL G 1 171 ? 59.744 -43.703 -23.043 1.00 49.53 169 VAL G CA 1
ATOM 10176 C C . VAL G 1 171 ? 59.585 -42.802 -24.258 1.00 54.73 169 VAL G C 1
ATOM 10177 O O . VAL G 1 171 ? 58.473 -42.657 -24.773 1.00 57.02 169 VAL G O 1
ATOM 10181 N N . VAL G 1 172 ? 60.672 -42.169 -24.714 1.00 53.12 170 VAL G N 1
ATOM 10182 C CA . VAL G 1 172 ? 60.543 -41.046 -25.640 1.00 52.18 170 VAL G CA 1
ATOM 10183 C C . VAL G 1 172 ? 60.070 -41.552 -26.990 1.00 58.65 170 VAL G C 1
ATOM 10184 O O . VAL G 1 172 ? 60.647 -42.485 -27.559 1.00 63.98 170 VAL G O 1
ATOM 10188 N N . ASP G 1 173 ? 59.004 -40.946 -27.499 1.00 57.82 171 ASP G N 1
ATOM 10189 C CA . ASP G 1 173 ? 58.406 -41.298 -28.780 1.00 61.74 171 ASP G CA 1
ATOM 10190 C C . ASP G 1 173 ? 58.803 -40.331 -29.886 1.00 64.17 171 ASP G C 1
ATOM 10191 O O . ASP G 1 173 ? 59.073 -40.760 -31.016 1.00 61.10 171 ASP G O 1
ATOM 10196 N N . LEU G 1 174 ? 58.841 -39.036 -29.568 1.00 63.52 172 LEU G N 1
ATOM 10197 C CA . LEU G 1 174 ? 59.158 -37.962 -30.496 1.00 57.36 172 LEU G CA 1
ATOM 10198 C C . LEU G 1 174 ? 60.193 -37.060 -29.857 1.00 60.50 172 LEU G C 1
ATOM 10199 O O . LEU G 1 174 ? 60.119 -36.770 -28.659 1.00 61.36 172 LEU G O 1
ATOM 10204 N N . ILE G 1 175 ? 61.169 -36.636 -30.648 1.00 59.06 173 ILE G N 1
ATOM 10205 C CA . ILE G 1 175 ? 62.098 -35.587 -30.253 1.00 54.50 173 ILE G CA 1
ATOM 10206 C C . ILE G 1 175 ? 61.896 -34.441 -31.223 1.00 54.98 173 ILE G C 1
ATOM 10207 O O . ILE G 1 175 ? 61.854 -34.657 -32.437 1.00 59.77 173 ILE G O 1
ATOM 10212 N N . ILE G 1 176 ? 61.712 -33.237 -30.702 1.00 56.34 174 ILE G N 1
ATOM 10213 C CA . ILE G 1 176 ? 61.420 -32.081 -31.543 1.00 54.58 174 ILE G CA 1
ATOM 10214 C C . ILE G 1 176 ? 62.385 -30.976 -31.169 1.00 51.34 174 ILE G C 1
ATOM 10215 O O . ILE G 1 176 ? 62.326 -30.445 -30.055 1.00 56.13 174 ILE G O 1
ATOM 10220 N N . THR G 1 177 ? 63.278 -30.637 -32.078 1.00 51.97 175 THR G N 1
ATOM 10221 C CA . THR G 1 177 ? 64.202 -29.543 -31.839 1.00 59.31 175 THR G CA 1
ATOM 10222 C C . THR G 1 177 ? 63.932 -28.411 -32.829 1.00 57.33 175 THR G C 1
ATOM 10223 O O . THR G 1 177 ? 62.954 -28.428 -33.584 1.00 53.36 175 THR G O 1
ATOM 10227 N N . GLU G 1 178 ? 64.788 -27.384 -32.779 1.00 63.40 176 GLU G N 1
ATOM 10228 C CA . GLU G 1 178 ? 64.750 -26.341 -33.802 1.00 68.11 176 GLU G CA 1
ATOM 10229 C C . GLU G 1 178 ? 65.249 -26.854 -35.153 1.00 67.46 176 GLU G C 1
ATOM 10230 O O . GLU G 1 178 ? 64.853 -26.315 -36.193 1.00 59.46 176 GLU G O 1
ATOM 10236 N N . LYS G 1 179 ? 66.080 -27.904 -35.157 1.00 67.57 177 LYS G N 1
ATOM 10237 C CA . LYS G 1 179 ? 66.676 -28.467 -36.363 1.00 61.77 177 LYS G CA 1
ATOM 10238 C C . LYS G 1 179 ? 65.815 -29.553 -37.005 1.00 67.14 177 LYS G C 1
ATOM 10239 O O . LYS G 1 179 ? 65.673 -29.583 -38.235 1.00 65.50 177 LYS G O 1
ATOM 10245 N N . ALA G 1 180 ? 65.220 -30.437 -36.204 1.00 68.36 178 ALA G N 1
ATOM 10246 C CA . ALA G 1 180 ? 64.756 -31.717 -36.722 1.00 65.27 178 ALA G CA 1
ATOM 10247 C C . ALA G 1 180 ? 63.505 -32.205 -35.994 1.00 60.74 178 ALA G C 1
ATOM 10248 O O . ALA G 1 180 ? 63.120 -31.693 -34.941 1.00 62.24 178 ALA G O 1
ATOM 10250 N N . VAL G 1 181 ? 62.865 -33.210 -36.585 1.00 64.33 179 VAL G N 1
ATOM 10251 C CA . VAL G 1 181 ? 61.889 -34.053 -35.905 1.00 64.03 179 VAL G CA 1
ATOM 10252 C C . VAL G 1 181 ? 62.400 -35.486 -35.984 1.00 68.97 179 VAL G C 1
ATOM 10253 O O . VAL G 1 181 ? 62.427 -36.086 -37.069 1.00 67.21 179 VAL G O 1
ATOM 10257 N N . PHE G 1 182 ? 62.824 -36.025 -34.846 1.00 63.93 180 PHE G N 1
ATOM 10258 C CA . PHE G 1 182 ? 63.214 -37.420 -34.726 1.00 63.22 180 PHE G CA 1
ATOM 10259 C C . PHE G 1 182 ? 62.035 -38.247 -34.224 1.00 65.33 180 PHE G C 1
ATOM 10260 O O . PHE G 1 182 ? 61.257 -37.795 -33.379 1.00 65.47 180 PHE G O 1
ATOM 10268 N N . GLU G 1 183 ? 61.903 -39.459 -34.747 1.00 71.12 181 GLU G N 1
ATOM 10269 C CA . GLU G 1 183 ? 60.970 -40.440 -34.214 1.00 65.78 181 GLU G CA 1
ATOM 10270 C C . GLU G 1 183 ? 61.780 -41.576 -33.618 1.00 65.08 181 GLU G C 1
ATOM 10271 O O . GLU G 1 183 ? 62.772 -42.001 -34.219 1.00 67.65 181 GLU G O 1
ATOM 10277 N N . VAL G 1 184 ? 61.397 -42.034 -32.427 1.00 64.14 182 VAL G N 1
ATOM 10278 C CA . VAL G 1 184 ? 62.060 -43.170 -31.796 1.00 68.14 182 VAL G CA 1
ATOM 10279 C C . VAL G 1 184 ? 61.237 -44.423 -32.061 1.00 66.37 182 VAL G C 1
ATOM 10280 O O . VAL G 1 184 ? 60.048 -44.487 -31.721 1.00 60.58 182 VAL G O 1
ATOM 10284 N N . THR G 1 185 ? 61.873 -45.403 -32.689 1.00 69.20 183 THR G N 1
ATOM 10285 C CA . THR G 1 185 ? 61.298 -46.688 -33.048 1.00 75.80 183 THR G CA 1
ATOM 10286 C C . THR G 1 185 ? 62.189 -47.789 -32.466 1.00 76.60 183 THR G C 1
ATOM 10287 O O . THR G 1 185 ? 63.131 -47.523 -31.707 1.00 71.64 183 THR G O 1
ATOM 10291 N N . ASP G 1 186 ? 61.889 -49.036 -32.831 1.00 81.27 184 ASP G N 1
ATOM 10292 C CA . ASP G 1 186 ? 62.707 -50.152 -32.366 1.00 77.96 184 ASP G CA 1
ATOM 10293 C C . ASP G 1 186 ? 64.031 -50.208 -33.107 1.00 80.84 184 ASP G C 1
ATOM 10294 O O . ASP G 1 186 ? 65.069 -50.524 -32.509 1.00 77.15 184 ASP G O 1
ATOM 10299 N N . LYS G 1 187 ? 64.005 -49.919 -34.416 1.00 83.52 185 LYS G N 1
ATOM 10300 C CA . LYS G 1 187 ? 65.240 -49.795 -35.185 1.00 77.70 185 LYS G CA 1
ATOM 10301 C C . LYS G 1 187 ? 66.164 -48.759 -34.558 1.00 79.16 185 LYS G C 1
ATOM 10302 O O . LYS G 1 187 ? 67.368 -48.999 -34.401 1.00 83.16 185 LYS G O 1
ATOM 10304 N N . GLY G 1 188 ? 65.613 -47.625 -34.163 1.00 80.60 186 GLY G N 1
ATOM 10305 C CA . GLY G 1 188 ? 66.342 -46.564 -33.499 1.00 74.20 186 GLY G CA 1
ATOM 10306 C C . GLY G 1 188 ? 65.764 -45.220 -33.904 1.00 74.85 186 GLY G C 1
ATOM 10307 O O . GLY G 1 188 ? 64.567 -45.108 -34.176 1.00 68.65 186 GLY G O 1
ATOM 10308 N N . LEU G 1 189 ? 66.644 -44.218 -33.951 1.00 79.27 187 LEU G N 1
ATOM 10309 C CA . LEU G 1 189 ? 66.229 -42.876 -34.342 1.00 72.33 187 LEU G CA 1
ATOM 10310 C C . LEU G 1 189 ? 65.963 -42.805 -35.837 1.00 67.09 187 LEU G C 1
ATOM 10311 O O . LEU G 1 189 ? 66.734 -43.320 -36.648 1.00 68.02 187 LEU G O 1
ATOM 10316 N N . VAL G 1 190 ? 64.861 -42.164 -36.204 1.00 67.53 188 VAL G N 1
ATOM 10317 C CA . VAL G 1 190 ? 64.507 -41.972 -37.608 1.00 70.52 188 VAL G CA 1
ATOM 10318 C C . VAL G 1 190 ? 64.206 -40.490 -37.824 1.00 71.81 188 VAL G C 1
ATOM 10319 O O . VAL G 1 190 ? 63.185 -39.978 -37.349 1.00 67.83 188 VAL G O 1
ATOM 10323 N N . LEU G 1 191 ? 65.094 -39.810 -38.535 1.00 75.93 189 LEU G N 1
ATOM 10324 C CA . LEU G 1 191 ? 64.868 -38.457 -39.025 1.00 74.77 189 LEU G CA 1
ATOM 10325 C C . LEU G 1 191 ? 63.595 -38.382 -39.865 1.00 71.44 189 LEU G C 1
ATOM 10326 O O . LEU G 1 191 ? 63.479 -39.043 -40.898 1.00 71.40 189 LEU G O 1
ATOM 10331 N N . LYS G 1 192 ? 62.633 -37.572 -39.429 1.00 72.95 190 LYS G N 1
ATOM 10332 C CA . LYS G 1 192 ? 61.350 -37.497 -40.115 1.00 71.09 190 LYS G CA 1
ATOM 10333 C C . LYS G 1 192 ? 61.046 -36.138 -40.728 1.00 69.75 190 LYS G C 1
ATOM 10334 O O . LYS G 1 192 ? 60.202 -36.070 -41.628 1.00 65.96 190 LYS G O 1
ATOM 10340 N N . GLU G 1 193 ? 61.704 -35.066 -40.275 1.00 70.40 191 GLU G N 1
ATOM 10341 C CA . GLU G 1 193 ? 61.480 -33.710 -40.765 1.00 63.65 191 GLU G CA 1
ATOM 10342 C C . GLU G 1 193 ? 62.760 -32.918 -40.565 1.00 67.16 191 GLU G C 1
ATOM 10343 O O . GLU G 1 193 ? 63.492 -33.141 -39.596 1.00 65.27 191 GLU G O 1
ATOM 10349 N N . ILE G 1 194 ? 63.024 -31.982 -41.484 1.00 73.63 192 ILE G N 1
ATOM 10350 C CA . ILE G 1 194 ? 64.041 -30.954 -41.282 1.00 72.16 192 ILE G CA 1
ATOM 10351 C C . ILE G 1 194 ? 63.408 -29.593 -41.509 1.00 70.44 192 ILE G C 1
ATOM 10352 O O . ILE G 1 194 ? 62.605 -29.409 -42.433 1.00 66.53 192 ILE G O 1
ATOM 10357 N N . THR G 1 195 ? 63.751 -28.655 -40.637 1.00 76.71 193 THR G N 1
ATOM 10358 C CA . THR G 1 195 ? 63.305 -27.275 -40.563 1.00 77.61 193 THR G CA 1
ATOM 10359 C C . THR G 1 195 ? 64.214 -26.395 -41.405 1.00 75.51 193 THR G C 1
ATOM 10360 O O . THR G 1 195 ? 65.427 -26.635 -41.481 1.00 78.27 193 THR G O 1
ATOM 10364 N N . PRO G 1 196 ? 63.644 -25.362 -42.012 1.00 71.16 194 PRO G N 1
ATOM 10365 C CA . PRO G 1 196 ? 64.464 -24.395 -42.761 1.00 76.40 194 PRO G CA 1
ATOM 10366 C C . PRO G 1 196 ? 65.591 -23.746 -41.956 1.00 67.01 194 PRO G C 1
ATOM 10367 O O . PRO G 1 196 ? 66.321 -22.916 -42.499 1.00 70.55 194 PRO G O 1
ATOM 10371 N N . TYR G 1 197 ? 65.760 -24.097 -40.685 1.00 66.34 195 TYR G N 1
ATOM 10372 C CA . TYR G 1 197 ? 66.862 -23.575 -39.893 1.00 67.19 195 TYR G CA 1
ATOM 10373 C C . TYR G 1 197 ? 68.021 -24.550 -39.833 1.00 66.45 195 TYR G C 1
ATOM 10374 O O . TYR G 1 197 ? 69.004 -24.289 -39.130 1.00 64.55 195 TYR G O 1
ATOM 10383 N N . SER G 1 198 ? 67.945 -25.659 -40.562 1.00 68.75 196 SER G N 1
ATOM 10384 C CA . SER G 1 198 ? 69.072 -26.581 -40.564 1.00 76.07 196 SER G CA 1
ATOM 10385 C C . SER G 1 198 ? 69.062 -27.424 -41.831 1.00 79.71 196 SER G C 1
ATOM 10386 O O . SER G 1 198 ? 68.124 -27.380 -42.634 1.00 72.49 196 SER G O 1
ATOM 10389 N N . SER G 1 199 ? 70.150 -28.182 -42.000 1.00 83.41 197 SER G N 1
ATOM 10390 C CA . SER G 1 199 ? 70.333 -29.124 -43.093 1.00 79.81 197 SER G CA 1
ATOM 10391 C C . SER G 1 199 ? 70.914 -30.405 -42.516 1.00 84.94 197 SER G C 1
ATOM 10392 O O . SER G 1 199 ? 71.610 -30.365 -41.495 1.00 82.82 197 SER G O 1
ATOM 10394 N N . LEU G 1 200 ? 70.623 -31.542 -43.182 1.00 83.17 198 LEU G N 1
ATOM 10395 C CA . LEU G 1 200 ? 71.110 -32.851 -42.728 1.00 79.19 198 LEU G CA 1
ATOM 10396 C C . LEU G 1 200 ? 72.610 -32.840 -42.440 1.00 80.38 198 LEU G C 1
ATOM 10397 O O . LEU G 1 200 ? 73.081 -33.569 -41.557 1.00 77.39 198 LEU G O 1
ATOM 10399 N N . GLU G 1 201 ? 73.370 -32.015 -43.169 1.00 87.56 199 GLU G N 1
ATOM 10400 C CA . GLU G 1 201 ? 74.782 -31.828 -42.859 1.00 82.60 199 GLU G CA 1
ATOM 10401 C C . GLU G 1 201 ? 74.963 -31.254 -41.457 1.00 79.46 199 GLU G C 1
ATOM 10402 O O . GLU G 1 201 ? 75.884 -31.658 -40.732 1.00 79.46 199 GLU G O 1
ATOM 10404 N N . ASP G 1 202 ? 74.086 -30.314 -41.061 1.00 82.10 200 ASP G N 1
ATOM 10405 C CA . ASP G 1 202 ? 74.149 -29.699 -39.730 1.00 83.99 200 ASP G CA 1
ATOM 10406 C C . ASP G 1 202 ? 73.691 -30.676 -38.655 1.00 81.04 200 ASP G C 1
ATOM 10407 O O . ASP G 1 202 ? 74.363 -30.857 -37.629 1.00 76.00 200 ASP G O 1
ATOM 10412 N N . ILE G 1 203 ? 72.546 -31.321 -38.887 1.00 82.17 201 ILE G N 1
ATOM 10413 C CA . ILE G 1 203 ? 72.027 -32.305 -37.946 1.00 76.73 201 ILE G CA 1
ATOM 10414 C C . ILE G 1 203 ? 73.064 -33.389 -37.686 1.00 77.03 201 ILE G C 1
ATOM 10415 O O . ILE G 1 203 ? 73.224 -33.848 -36.550 1.00 82.01 201 ILE G O 1
ATOM 10420 N N . LYS G 1 204 ? 73.822 -33.776 -38.720 1.00 78.07 202 LYS G N 1
ATOM 10421 C CA . LYS G 1 204 ? 74.772 -34.877 -38.569 1.00 78.59 202 LYS G CA 1
ATOM 10422 C C . LYS G 1 204 ? 75.842 -34.566 -37.517 1.00 78.25 202 LYS G C 1
ATOM 10423 O O . LYS G 1 204 ? 76.245 -35.450 -36.752 1.00 84.11 202 LYS G O 1
ATOM 10425 N N . ALA G 1 205 ? 76.295 -33.320 -37.438 1.00 76.01 203 ALA G N 1
ATOM 10426 C CA . ALA G 1 205 ? 77.401 -32.984 -36.550 1.00 78.86 203 ALA G CA 1
ATOM 10427 C C . ALA G 1 205 ? 76.943 -32.377 -35.233 1.00 76.93 203 ALA G C 1
ATOM 10428 O O . ALA G 1 205 ? 77.787 -31.968 -34.421 1.00 67.82 203 ALA G O 1
ATOM 10430 N N . THR G 1 206 ? 75.629 -32.296 -35.014 1.00 77.12 204 THR G N 1
ATOM 10431 C CA . THR G 1 206 ? 75.055 -31.908 -33.732 1.00 79.54 204 THR G CA 1
ATOM 10432 C C . THR G 1 206 ? 74.258 -33.045 -33.092 1.00 73.90 204 THR G C 1
ATOM 10433 O O . THR G 1 206 ? 73.731 -32.884 -31.984 1.00 73.61 204 THR G O 1
ATOM 10437 N N . THR G 1 207 ? 74.182 -34.196 -33.756 1.00 70.90 205 THR G N 1
ATOM 10438 C CA . THR G 1 207 ? 73.530 -35.397 -33.250 1.00 72.38 205 THR G CA 1
ATOM 10439 C C . THR G 1 207 ? 74.569 -36.502 -33.115 1.00 73.70 205 THR G C 1
ATOM 10440 O O . THR G 1 207 ? 75.204 -36.873 -34.109 1.00 75.48 205 THR G O 1
ATOM 10444 N N . ALA G 1 208 ? 74.730 -37.045 -31.898 1.00 70.84 206 ALA G N 1
ATOM 10445 C CA . ALA G 1 208 ? 75.676 -38.148 -31.711 1.00 72.26 206 ALA G CA 1
ATOM 10446 C C . ALA G 1 208 ? 75.068 -39.509 -32.056 1.00 73.36 206 ALA G C 1
ATOM 10447 O O . ALA G 1 208 ? 75.798 -40.431 -32.442 1.00 72.85 206 ALA G O 1
ATOM 10449 N N . ALA G 1 209 ? 73.758 -39.673 -31.919 1.00 71.57 207 ALA G N 1
ATOM 10450 C CA . ALA G 1 209 ? 73.159 -40.964 -32.222 1.00 73.34 207 ALA G CA 1
ATOM 10451 C C . ALA G 1 209 ? 73.194 -41.217 -33.721 1.00 76.83 207 ALA G C 1
ATOM 10452 O O . ALA G 1 209 ? 72.946 -40.313 -34.524 1.00 82.05 207 ALA G O 1
ATOM 10454 N N . ASP G 1 210 ? 73.519 -42.449 -34.103 1.00 76.82 208 ASP G N 1
ATOM 10455 C CA . ASP G 1 210 ? 73.251 -42.850 -35.474 1.00 78.03 208 ASP G CA 1
ATOM 10456 C C . ASP G 1 210 ? 71.740 -42.826 -35.693 1.00 67.24 208 ASP G C 1
ATOM 10457 O O . ASP G 1 210 ? 70.954 -42.993 -34.758 1.00 71.53 208 ASP G O 1
ATOM 10459 N N . PHE G 1 211 ? 71.329 -42.570 -36.927 1.00 66.62 209 PHE G N 1
ATOM 10460 C CA . PHE G 1 211 ? 69.905 -42.554 -37.237 1.00 70.36 209 PHE G CA 1
ATOM 10461 C C . PHE G 1 211 ? 69.745 -42.821 -38.726 1.00 70.11 209 PHE G C 1
ATOM 10462 O O . PHE G 1 211 ? 70.715 -42.782 -39.486 1.00 75.37 209 PHE G O 1
ATOM 10470 N N . ILE G 1 212 ? 68.502 -43.086 -39.132 1.00 68.23 210 ILE G N 1
ATOM 10471 C CA . ILE G 1 212 ? 68.148 -43.315 -40.529 1.00 66.60 210 ILE G CA 1
ATOM 10472 C C . ILE G 1 212 ? 67.200 -42.216 -41.004 1.00 71.46 210 ILE G C 1
ATOM 10473 O O . ILE G 1 212 ? 66.800 -41.351 -40.218 1.00 74.80 210 ILE G O 1
ATOM 10478 N N . ILE G 1 213 ? 66.844 -42.229 -42.291 1.00 70.21 211 ILE G N 1
ATOM 10479 C CA . ILE G 1 213 ? 66.100 -41.146 -42.929 1.00 68.83 211 ILE G CA 1
ATOM 10480 C C . ILE G 1 213 ? 64.864 -41.731 -43.606 1.00 75.57 211 ILE G C 1
ATOM 10481 O O . ILE G 1 213 ? 64.925 -42.816 -44.192 1.00 83.55 211 ILE G O 1
ATOM 10486 N N . ALA G 1 214 ? 63.742 -41.019 -43.535 1.00 73.05 212 ALA G N 1
ATOM 10487 C CA . ALA G 1 214 ? 62.525 -41.469 -44.198 1.00 79.76 212 ALA G CA 1
ATOM 10488 C C . ALA G 1 214 ? 62.509 -40.933 -45.632 1.00 82.54 212 ALA G C 1
ATOM 10489 O O . ALA G 1 214 ? 63.551 -40.541 -46.168 1.00 79.92 212 ALA G O 1
ATOM 10491 N N . ASP G 1 215 ? 61.331 -40.904 -46.260 1.00 87.89 213 ASP G N 1
ATOM 10492 C CA . ASP G 1 215 ? 61.163 -40.323 -47.597 1.00 87.02 213 ASP G CA 1
ATOM 10493 C C . ASP G 1 215 ? 60.662 -38.863 -47.545 1.00 87.21 213 ASP G C 1
ATOM 10494 O O . ASP G 1 215 ? 60.296 -38.330 -46.484 1.00 77.21 213 ASP G O 1
ATOM 10496 N N . LYS H 2 10 ? 32.140 -30.429 17.146 1.00 78.82 219 LYS H N 1
ATOM 10497 C CA . LYS H 2 10 ? 31.777 -29.652 18.335 1.00 78.13 219 LYS H CA 1
ATOM 10498 C C . LYS H 2 10 ? 32.920 -29.692 19.386 1.00 76.95 219 LYS H C 1
ATOM 10499 O O . LYS H 2 10 ? 33.539 -28.652 19.701 1.00 64.23 219 LYS H O 1
ATOM 10505 N N . GLN H 2 11 ? 33.202 -30.908 19.888 1.00 72.16 220 GLN H N 1
ATOM 10506 C CA . GLN H 2 11 ? 34.350 -31.171 20.757 1.00 68.56 220 GLN H CA 1
ATOM 10507 C C . GLN H 2 11 ? 35.700 -31.006 20.045 1.00 68.83 220 GLN H C 1
ATOM 10508 O O . GLN H 2 11 ? 36.745 -30.925 20.711 1.00 63.31 220 GLN H O 1
ATOM 10510 N N . LYS H 2 12 ? 35.708 -30.969 18.714 1.00 66.06 221 LYS H N 1
ATOM 10511 C CA . LYS H 2 12 ? 36.952 -31.139 17.976 1.00 65.12 221 LYS H CA 1
ATOM 10512 C C . LYS H 2 12 ? 37.691 -29.823 17.737 1.00 60.43 221 LYS H C 1
ATOM 10513 O O . LYS H 2 12 ? 38.928 -29.813 17.771 1.00 55.18 221 LYS H O 1
ATOM 10519 N N . ILE H 2 13 ? 36.959 -28.723 17.494 1.00 60.46 222 ILE H N 1
ATOM 10520 C CA . ILE H 2 13 ? 37.572 -27.403 17.310 1.00 58.99 222 ILE H CA 1
ATOM 10521 C C . ILE H 2 13 ? 38.324 -27.038 18.585 1.00 56.02 222 ILE H C 1
ATOM 10522 O O . ILE H 2 13 ? 37.747 -27.022 19.680 1.00 65.26 222 ILE H O 1
ATOM 10524 N N . VAL H 2 14 ? 39.629 -26.801 18.469 1.00 50.24 223 VAL H N 1
ATOM 10525 C CA . VAL H 2 14 ? 40.474 -26.542 19.629 1.00 57.79 223 VAL H CA 1
ATOM 10526 C C . VAL H 2 14 ? 41.434 -25.391 19.335 1.00 64.60 223 VAL H C 1
ATOM 10527 O O . VAL H 2 14 ? 41.489 -24.838 18.229 1.00 62.23 223 VAL H O 1
ATOM 10531 N N . SER H 2 15 ? 42.183 -25.019 20.372 1.00 70.95 224 SER H N 1
ATOM 10532 C CA . SER H 2 15 ? 43.197 -23.983 20.286 1.00 65.26 224 SER H CA 1
ATOM 10533 C C . SER H 2 15 ? 44.387 -24.494 19.493 1.00 66.91 224 SER H C 1
ATOM 10534 O O . SER H 2 15 ? 44.736 -25.679 19.549 1.00 68.95 224 SER H O 1
ATOM 10537 N N . MET H 2 16 ? 45.015 -23.580 18.746 1.00 67.44 225 MET H N 1
ATOM 10538 C CA . MET H 2 16 ? 46.280 -23.919 18.106 1.00 63.71 225 MET H CA 1
ATOM 10539 C C . MET H 2 16 ? 47.290 -24.397 19.143 1.00 55.87 225 MET H C 1
ATOM 10540 O O . MET H 2 16 ? 48.075 -25.317 18.889 1.00 59.62 225 MET H O 1
ATOM 10545 N N . GLU H 2 17 ? 47.251 -23.813 20.334 1.00 55.73 226 GLU H N 1
ATOM 10546 C CA . GLU H 2 17 ? 48.201 -24.202 21.364 1.00 61.59 226 GLU H CA 1
ATOM 10547 C C . GLU H 2 17 ? 47.998 -25.652 21.773 1.00 65.69 226 GLU H C 1
ATOM 10548 O O . GLU H 2 17 ? 48.968 -26.376 22.033 1.00 61.25 226 GLU H O 1
ATOM 10550 N N . GLU H 2 18 ? 46.738 -26.094 21.832 1.00 69.27 227 GLU H N 1
ATOM 10551 C CA . GLU H 2 18 ? 46.455 -27.493 22.135 1.00 67.86 227 GLU H CA 1
ATOM 10552 C C . GLU H 2 18 ? 46.719 -28.400 20.942 1.00 70.97 227 GLU H C 1
ATOM 10553 O O . GLU H 2 18 ? 47.191 -29.527 21.132 1.00 70.13 227 GLU H O 1
ATOM 10559 N N . ALA H 2 19 ? 46.411 -27.938 19.723 1.00 66.44 228 ALA H N 1
ATOM 10560 C CA . ALA H 2 19 ? 46.694 -28.726 18.529 1.00 58.42 228 ALA H CA 1
ATOM 10561 C C . ALA H 2 19 ? 48.166 -29.124 18.468 1.00 60.62 228 ALA H C 1
ATOM 10562 O O . ALA H 2 19 ? 48.510 -30.311 18.545 1.00 68.89 228 ALA H O 1
ATOM 10564 N N . ILE H 2 20 ? 49.058 -28.142 18.386 1.00 60.92 229 ILE H N 1
ATOM 10565 C CA . ILE H 2 20 ? 50.474 -28.425 18.178 1.00 60.07 229 ILE H CA 1
ATOM 10566 C C . ILE H 2 20 ? 51.074 -29.141 19.383 1.00 61.17 229 ILE H C 1
ATOM 10567 O O . ILE H 2 20 ? 52.247 -29.540 19.357 1.00 58.26 229 ILE H O 1
ATOM 10572 N N . SER H 2 21 ? 50.268 -29.341 20.437 1.00 60.55 230 SER H N 1
ATOM 10573 C CA . SER H 2 21 ? 50.735 -30.107 21.590 1.00 66.63 230 SER H CA 1
ATOM 10574 C C . SER H 2 21 ? 50.977 -31.572 21.247 1.00 69.45 230 SER H C 1
ATOM 10575 O O . SER H 2 21 ? 51.666 -32.266 22.014 1.00 56.70 230 SER H O 1
ATOM 10578 N N . HIS H 2 22 ? 50.441 -32.038 20.105 1.00 65.72 231 HIS H N 1
ATOM 10579 C CA . HIS H 2 22 ? 50.600 -33.404 19.615 1.00 61.78 231 HIS H CA 1
ATOM 10580 C C . HIS H 2 22 ? 51.724 -33.565 18.593 1.00 64.41 231 HIS H C 1
ATOM 10581 O O . HIS H 2 22 ? 52.002 -34.695 18.164 1.00 59.03 231 HIS H O 1
ATOM 10588 N N . VAL H 2 23 ? 52.374 -32.477 18.192 1.00 63.76 232 VAL H N 1
ATOM 10589 C CA . VAL H 2 23 ? 53.551 -32.539 17.338 1.00 58.87 232 VAL H CA 1
ATOM 10590 C C . VAL H 2 23 ? 54.764 -32.462 18.253 1.00 55.93 232 VAL H C 1
ATOM 10591 O O . VAL H 2 23 ? 54.966 -31.461 18.943 1.00 65.78 232 VAL H O 1
ATOM 10595 N N . LYS H 2 24 ? 55.568 -33.520 18.262 1.00 48.04 233 LYS H N 1
ATOM 10596 C CA . LYS H 2 24 ? 56.618 -33.734 19.245 1.00 50.41 233 LYS H CA 1
ATOM 10597 C C . LYS H 2 24 ? 57.883 -34.116 18.493 1.00 52.00 233 LYS H C 1
ATOM 10598 O O . LYS H 2 24 ? 57.829 -34.467 17.318 1.00 52.40 233 LYS H O 1
ATOM 10600 N N . ASP H 2 25 ? 59.035 -34.033 19.159 1.00 54.65 234 ASP H N 1
ATOM 10601 C CA . ASP H 2 25 ? 60.299 -34.169 18.443 1.00 56.24 234 ASP H CA 1
ATOM 10602 C C . ASP H 2 25 ? 60.445 -35.569 17.862 1.00 60.14 234 ASP H C 1
ATOM 10603 O O . ASP H 2 25 ? 60.008 -36.560 18.457 1.00 66.13 234 ASP H O 1
ATOM 10608 N N . GLY H 2 26 ? 61.091 -35.644 16.693 1.00 59.11 235 GLY H N 1
ATOM 10609 C CA . GLY H 2 26 ? 61.349 -36.904 16.019 1.00 57.08 235 GLY H CA 1
ATOM 10610 C C . GLY H 2 26 ? 60.158 -37.525 15.319 1.00 56.78 235 GLY H C 1
ATOM 10611 O O . GLY H 2 26 ? 60.330 -38.557 14.645 1.00 59.39 235 GLY H O 1
ATOM 10612 N N . MET H 2 27 ? 58.962 -36.934 15.458 1.00 53.20 236 MET H N 1
ATOM 10613 C CA . MET H 2 27 ? 57.748 -37.461 14.842 1.00 51.31 236 MET H CA 1
ATOM 10614 C C . MET H 2 27 ? 57.780 -37.249 13.330 1.00 54.90 236 MET H C 1
ATOM 10615 O O . MET H 2 27 ? 58.276 -36.229 12.840 1.00 57.29 236 MET H O 1
ATOM 10620 N N . THR H 2 28 ? 57.265 -38.235 12.594 1.00 49.43 237 THR H N 1
ATOM 10621 C CA . THR H 2 28 ? 57.072 -38.117 11.159 1.00 44.53 237 THR H CA 1
ATOM 10622 C C . THR H 2 28 ? 55.754 -37.397 10.912 1.00 46.98 237 THR H C 1
ATOM 10623 O O . THR H 2 28 ? 54.723 -37.743 11.501 1.00 44.16 237 THR H O 1
ATOM 10627 N N . VAL H 2 29 ? 55.781 -36.369 10.072 1.00 44.45 238 VAL H N 1
ATOM 10628 C CA . VAL H 2 29 ? 54.603 -35.541 9.892 1.00 41.07 238 VAL H CA 1
ATOM 10629 C C . VAL H 2 29 ? 54.276 -35.460 8.413 1.00 49.03 238 VAL H C 1
ATOM 10630 O O . VAL H 2 29 ? 55.151 -35.167 7.588 1.00 53.88 238 VAL H O 1
ATOM 10634 N N . HIS H 2 30 ? 53.024 -35.750 8.081 1.00 44.89 239 HIS H N 1
ATOM 10635 C CA . HIS H 2 30 ? 52.485 -35.401 6.783 1.00 39.37 239 HIS H CA 1
ATOM 10636 C C . HIS H 2 30 ? 52.105 -33.933 6.803 1.00 47.91 239 HIS H C 1
ATOM 10637 O O . HIS H 2 30 ? 51.332 -33.514 7.669 1.00 54.53 239 HIS H O 1
ATOM 10644 N N . ILE H 2 31 ? 52.601 -33.149 5.843 1.00 50.86 240 ILE H N 1
ATOM 10645 C CA . ILE H 2 31 ? 52.090 -31.793 5.630 1.00 51.37 240 ILE H CA 1
ATOM 10646 C C . ILE H 2 31 ? 51.534 -31.678 4.215 1.00 44.77 240 ILE H C 1
ATOM 10647 O O . ILE H 2 31 ? 52.216 -32.013 3.239 1.00 48.22 240 ILE H O 1
ATOM 10652 N N . GLY H 2 32 ? 50.292 -31.212 4.109 1.00 45.79 241 GLY H N 1
ATOM 10653 C CA . GLY H 2 32 ? 49.686 -30.962 2.817 1.00 49.13 241 GLY H CA 1
ATOM 10654 C C . GLY H 2 32 ? 50.262 -29.738 2.136 1.00 51.77 241 GLY H C 1
ATOM 10655 O O . GLY H 2 32 ? 51.091 -29.009 2.683 1.00 52.87 241 GLY H O 1
ATOM 10656 N N . GLY H 2 33 ? 49.809 -29.507 0.901 1.00 52.72 242 GLY H N 1
ATOM 10657 C CA . GLY H 2 33 ? 50.296 -28.361 0.152 1.00 52.52 242 GLY H CA 1
ATOM 10658 C C . GLY H 2 33 ? 51.094 -28.662 -1.107 1.00 55.21 242 GLY H C 1
ATOM 10659 O O . GLY H 2 33 ? 52.046 -29.448 -1.082 1.00 49.57 242 GLY H O 1
ATOM 10660 N N . PHE H 2 34 ? 50.734 -28.014 -2.216 1.00 56.27 243 PHE H N 1
ATOM 10661 C CA . PHE H 2 34 ? 51.498 -28.068 -3.460 1.00 56.28 243 PHE H CA 1
ATOM 10662 C C . PHE H 2 34 ? 52.113 -26.693 -3.715 1.00 62.60 243 PHE H C 1
ATOM 10663 O O . PHE H 2 34 ? 51.403 -25.757 -4.109 1.00 61.79 243 PHE H O 1
ATOM 10671 N N . ILE H 2 35 ? 53.432 -26.579 -3.505 1.00 56.67 244 ILE H N 1
ATOM 10672 C CA . ILE H 2 35 ? 54.112 -25.288 -3.456 1.00 56.46 244 ILE H CA 1
ATOM 10673 C C . ILE H 2 35 ? 53.294 -24.355 -2.560 1.00 62.20 244 ILE H C 1
ATOM 10674 O O . ILE H 2 35 ? 52.839 -23.283 -2.984 1.00 68.61 244 ILE H O 1
ATOM 10679 N N . ALA H 2 36 ? 53.050 -24.798 -1.326 1.00 63.44 245 ALA H N 1
ATOM 10680 C CA . ALA H 2 36 ? 52.295 -24.067 -0.306 1.00 61.06 245 ALA H CA 1
ATOM 10681 C C . ALA H 2 36 ? 50.841 -23.757 -0.662 1.00 57.68 245 ALA H C 1
ATOM 10682 O O . ALA H 2 36 ? 50.100 -23.258 0.190 1.00 68.07 245 ALA H O 1
ATOM 10684 N N . CYS H 2 37 ? 50.392 -24.035 -1.877 1.00 52.63 246 CYS H N 1
ATOM 10685 C CA . CYS H 2 37 ? 48.953 -23.939 -2.124 1.00 54.58 246 CYS H CA 1
ATOM 10686 C C . CYS H 2 37 ? 48.279 -25.134 -1.476 1.00 59.20 246 CYS H C 1
ATOM 10687 O O . CYS H 2 37 ? 48.328 -26.243 -2.002 1.00 61.56 246 CYS H O 1
ATOM 10690 N N . GLY H 2 38 ? 47.632 -24.921 -0.341 1.00 57.98 247 GLY H N 1
ATOM 10691 C CA . GLY H 2 38 ? 47.060 -26.008 0.421 1.00 51.91 247 GLY H CA 1
ATOM 10692 C C . GLY H 2 38 ? 47.855 -26.420 1.641 1.00 55.19 247 GLY H C 1
ATOM 10693 O O . GLY H 2 38 ? 47.527 -27.444 2.246 1.00 58.22 247 GLY H O 1
ATOM 10694 N N . THR H 2 39 ? 48.910 -25.670 2.007 1.00 54.37 248 THR H N 1
ATOM 10695 C CA . THR H 2 39 ? 49.669 -25.875 3.231 1.00 54.33 248 THR H CA 1
ATOM 10696 C C . THR H 2 39 ? 48.941 -25.223 4.403 1.00 60.12 248 THR H C 1
ATOM 10697 O O . THR H 2 39 ? 48.408 -24.120 4.263 1.00 63.11 248 THR H O 1
ATOM 10701 N N . PRO H 2 40 ? 48.885 -25.884 5.566 1.00 60.69 249 PRO H N 1
ATOM 10702 C CA . PRO H 2 40 ? 48.345 -25.215 6.752 1.00 56.80 249 PRO H CA 1
ATOM 10703 C C . PRO H 2 40 ? 49.342 -24.193 7.298 1.00 62.47 249 PRO H C 1
ATOM 10704 O O . PRO H 2 40 ? 50.127 -24.512 8.199 1.00 60.91 249 PRO H O 1
ATOM 10708 N N . GLU H 2 41 ? 49.323 -22.958 6.775 1.00 62.63 250 GLU H N 1
ATOM 10709 C CA . GLU H 2 41 ? 50.409 -22.026 7.075 1.00 59.20 250 GLU H CA 1
ATOM 10710 C C . GLU H 2 41 ? 50.409 -21.608 8.540 1.00 60.54 250 GLU H C 1
ATOM 10711 O O . GLU H 2 41 ? 51.483 -21.403 9.122 1.00 59.53 250 GLU H O 1
ATOM 10717 N N . SER H 2 42 ? 49.225 -21.457 9.157 1.00 54.85 251 SER H N 1
ATOM 10718 C CA . SER H 2 42 ? 49.185 -21.059 10.567 1.00 54.03 251 SER H CA 1
ATOM 10719 C C . SER H 2 42 ? 49.750 -22.144 11.471 1.00 58.04 251 SER H C 1
ATOM 10720 O O . SER H 2 42 ? 50.496 -21.843 12.415 1.00 63.23 251 SER H O 1
ATOM 10723 N N . ILE H 2 43 ? 49.404 -23.404 11.200 1.00 55.01 252 ILE H N 1
ATOM 10724 C CA . ILE H 2 43 ? 50.084 -24.493 11.887 1.00 55.54 252 ILE H CA 1
ATOM 10725 C C . ILE H 2 43 ? 51.597 -24.410 11.663 1.00 54.87 252 ILE H C 1
ATOM 10726 O O . ILE H 2 43 ? 52.387 -24.583 12.603 1.00 53.58 252 ILE H O 1
ATOM 10731 N N . ILE H 2 44 ? 52.028 -24.133 10.427 1.00 53.38 253 ILE H N 1
ATOM 10732 C CA . ILE H 2 44 ? 53.461 -24.037 10.172 1.00 55.42 253 ILE H CA 1
ATOM 10733 C C . ILE H 2 44 ? 54.092 -22.961 11.049 1.00 63.19 253 ILE H C 1
ATOM 10734 O O . ILE H 2 44 ? 55.201 -23.137 11.573 1.00 59.68 253 ILE H O 1
ATOM 10739 N N . THR H 2 45 ? 53.390 -21.837 11.247 1.00 59.93 254 THR H N 1
ATOM 10740 C CA . THR H 2 45 ? 53.951 -20.743 12.043 1.00 61.02 254 THR H CA 1
ATOM 10741 C C . THR H 2 45 ? 54.028 -21.125 13.514 1.00 61.59 254 THR H C 1
ATOM 10742 O O . THR H 2 45 ? 55.074 -20.954 14.159 1.00 61.16 254 THR H O 1
ATOM 10746 N N . ALA H 2 46 ? 52.918 -21.646 14.055 1.00 57.69 255 ALA H N 1
ATOM 10747 C CA . ALA H 2 46 ? 52.884 -22.116 15.438 1.00 55.60 255 ALA H CA 1
ATOM 10748 C C . ALA H 2 46 ? 54.012 -23.111 15.738 1.00 62.83 255 ALA H C 1
ATOM 10749 O O . ALA H 2 46 ? 54.641 -23.056 16.806 1.00 60.22 255 ALA H O 1
ATOM 10751 N N . LEU H 2 47 ? 54.271 -24.043 14.821 1.00 58.79 256 LEU H N 1
ATOM 10752 C CA . LEU H 2 47 ? 55.375 -24.964 15.027 1.00 60.74 256 LEU H CA 1
ATOM 10753 C C . LEU H 2 47 ? 56.719 -24.261 14.998 1.00 66.70 256 LEU H C 1
ATOM 10754 O O . LEU H 2 47 ? 57.704 -24.829 15.489 1.00 65.85 256 LEU H O 1
ATOM 10759 N N . ILE H 2 48 ? 56.791 -23.047 14.432 1.00 63.95 257 ILE H N 1
ATOM 10760 C CA . ILE H 2 48 ? 58.063 -22.327 14.449 1.00 68.16 257 ILE H CA 1
ATOM 10761 C C . ILE H 2 48 ? 58.281 -21.636 15.796 1.00 66.50 257 ILE H C 1
ATOM 10762 O O . ILE H 2 48 ? 59.408 -21.628 16.316 1.00 65.83 257 ILE H O 1
ATOM 10767 N N . GLU H 2 49 ? 57.215 -21.099 16.416 1.00 57.60 258 GLU H N 1
ATOM 10768 C CA . GLU H 2 49 ? 57.340 -20.653 17.807 1.00 60.28 258 GLU H CA 1
ATOM 10769 C C . GLU H 2 49 ? 57.694 -21.824 18.737 1.00 69.91 258 GLU H C 1
ATOM 10770 O O . GLU H 2 49 ? 58.652 -21.731 19.515 1.00 73.34 258 GLU H O 1
ATOM 10772 N N . LYS H 2 50 ? 56.963 -22.955 18.643 1.00 69.27 259 LYS H N 1
ATOM 10773 C CA . LYS H 2 50 ? 57.196 -24.062 19.579 1.00 67.58 259 LYS H CA 1
ATOM 10774 C C . LYS H 2 50 ? 58.605 -24.635 19.449 1.00 67.35 259 LYS H C 1
ATOM 10775 O O . LYS H 2 50 ? 59.162 -25.133 20.433 1.00 74.69 259 LYS H O 1
ATOM 10777 N N . GLY H 2 51 ? 59.199 -24.580 18.261 1.00 63.37 260 GLY H N 1
ATOM 10778 C CA . GLY H 2 51 ? 60.579 -25.005 18.119 1.00 61.38 260 GLY H CA 1
ATOM 10779 C C . GLY H 2 51 ? 60.817 -26.492 18.027 1.00 61.88 260 GLY H C 1
ATOM 10780 O O . GLY H 2 51 ? 61.962 -26.928 18.213 1.00 59.92 260 GLY H O 1
ATOM 10781 N N . VAL H 2 52 ? 59.775 -27.278 17.719 1.00 66.88 261 VAL H N 1
ATOM 10782 C CA . VAL H 2 52 ? 59.826 -28.732 17.547 1.00 63.00 261 VAL H CA 1
ATOM 10783 C C . VAL H 2 52 ? 60.980 -29.150 16.645 1.00 62.91 261 VAL H C 1
ATOM 10784 O O . VAL H 2 52 ? 61.010 -28.799 15.462 1.00 64.48 261 VAL H O 1
ATOM 10788 N N . LYS H 2 53 ? 61.924 -29.912 17.186 1.00 61.18 262 LYS H N 1
ATOM 10789 C CA . LYS H 2 53 ? 63.137 -30.267 16.466 1.00 63.68 262 LYS H CA 1
ATOM 10790 C C . LYS H 2 53 ? 63.020 -31.666 15.854 1.00 62.99 262 LYS H C 1
ATOM 10791 O O . LYS H 2 53 ? 62.146 -32.456 16.213 1.00 65.36 262 LYS H O 1
ATOM 10793 N N . ASP H 2 54 ? 63.889 -31.940 14.879 1.00 65.19 263 ASP H N 1
ATOM 10794 C CA . ASP H 2 54 ? 64.233 -33.290 14.416 1.00 62.22 263 ASP H CA 1
ATOM 10795 C C . ASP H 2 54 ? 63.147 -33.981 13.609 1.00 58.40 263 ASP H C 1
ATOM 10796 O O . ASP H 2 54 ? 63.204 -35.199 13.440 1.00 61.69 263 ASP H O 1
ATOM 10801 N N . LEU H 2 55 ? 62.175 -33.239 13.084 1.00 56.08 264 LEU H N 1
ATOM 10802 C CA . LEU H 2 55 ? 61.059 -33.837 12.365 1.00 50.99 264 LEU H CA 1
ATOM 10803 C C . LEU H 2 55 ? 61.515 -34.607 11.120 1.00 54.99 264 LEU H C 1
ATOM 10804 O O . LEU H 2 55 ? 62.604 -34.399 10.576 1.00 51.63 264 LEU H O 1
ATOM 10809 N N . THR H 2 56 ? 60.655 -35.522 10.678 1.00 51.87 265 THR H N 1
ATOM 10810 C CA . THR H 2 56 ? 60.685 -36.051 9.322 1.00 49.84 265 THR H CA 1
ATOM 10811 C C . THR H 2 56 ? 59.412 -35.589 8.635 1.00 46.00 265 THR H C 1
ATOM 10812 O O . THR H 2 56 ? 58.311 -35.873 9.128 1.00 48.25 265 THR H O 1
ATOM 10816 N N . ILE H 2 57 ? 59.555 -34.855 7.523 1.00 42.89 266 ILE H N 1
ATOM 10817 C CA . ILE H 2 57 ? 58.414 -34.278 6.809 1.00 46.51 266 ILE H CA 1
ATOM 10818 C C . ILE H 2 57 ? 58.179 -35.093 5.553 1.00 51.46 266 ILE H C 1
ATOM 10819 O O . ILE H 2 57 ? 59.118 -35.340 4.778 1.00 52.91 266 ILE H O 1
ATOM 10824 N N . VAL H 2 58 ? 56.936 -35.523 5.361 1.00 43.55 267 VAL H N 1
ATOM 10825 C CA . VAL H 2 58 ? 56.501 -36.153 4.129 1.00 44.07 267 VAL H CA 1
ATOM 10826 C C . VAL H 2 58 ? 55.567 -35.164 3.468 1.00 47.02 267 VAL H C 1
ATOM 10827 O O . VAL H 2 58 ? 54.472 -34.901 3.983 1.00 48.66 267 VAL H O 1
ATOM 10831 N N . ALA H 2 59 ? 55.993 -34.596 2.344 1.00 44.05 268 ALA H N 1
ATOM 10832 C CA . ALA H 2 59 ? 55.161 -33.624 1.649 1.00 43.65 268 ALA H CA 1
ATOM 10833 C C . ALA H 2 59 ? 55.458 -33.701 0.166 1.00 46.56 268 ALA H C 1
ATOM 10834 O O . ALA H 2 59 ? 56.418 -34.346 -0.260 1.00 44.94 268 ALA H O 1
ATOM 10836 N N . ASN H 2 60 ? 54.603 -33.055 -0.631 1.00 50.30 269 ASN H N 1
ATOM 10837 C CA . ASN H 2 60 ? 54.851 -33.027 -2.067 1.00 46.46 269 ASN H CA 1
ATOM 10838 C C . ASN H 2 60 ? 56.170 -32.329 -2.368 1.00 53.10 269 ASN H C 1
ATOM 10839 O O . ASN H 2 60 ? 56.957 -32.802 -3.203 1.00 48.63 269 ASN H O 1
ATOM 10844 N N . ASP H 2 61 ? 56.431 -31.212 -1.684 1.00 44.74 270 ASP H N 1
ATOM 10845 C CA . ASP H 2 61 ? 57.618 -30.395 -1.909 1.00 50.41 270 ASP H CA 1
ATOM 10846 C C . ASP H 2 61 ? 58.058 -29.794 -0.578 1.00 55.53 270 ASP H C 1
ATOM 10847 O O . ASP H 2 61 ? 57.441 -30.032 0.467 1.00 57.49 270 ASP H O 1
ATOM 10852 N N . THR H 2 62 ? 59.131 -28.998 -0.613 1.00 54.35 271 THR H N 1
ATOM 10853 C CA . THR H 2 62 ? 59.583 -28.277 0.571 1.00 52.68 271 THR H CA 1
ATOM 10854 C C . THR H 2 62 ? 59.287 -26.790 0.471 1.00 53.17 271 THR H C 1
ATOM 10855 O O . THR H 2 62 ? 60.012 -25.983 1.053 1.00 52.24 271 THR H O 1
ATOM 10859 N N . GLY H 2 63 ? 58.237 -26.415 -0.265 1.00 56.24 272 GLY H N 1
ATOM 10860 C CA . GLY H 2 63 ? 57.809 -25.025 -0.488 1.00 54.14 272 GLY H CA 1
ATOM 10861 C C . GLY H 2 63 ? 58.944 -24.102 -0.893 1.00 56.27 272 GLY H C 1
ATOM 10862 O O . GLY H 2 63 ? 59.902 -24.492 -1.587 1.00 55.09 272 GLY H O 1
ATOM 10863 N N . LEU H 2 64 ? 58.839 -22.849 -0.453 1.00 58.03 273 LEU H N 1
ATOM 10864 C CA . LEU H 2 64 ? 59.874 -21.835 -0.635 1.00 61.39 273 LEU H CA 1
ATOM 10865 C C . LEU H 2 64 ? 60.536 -21.554 0.703 1.00 59.34 273 LEU H C 1
ATOM 10866 O O . LEU H 2 64 ? 59.966 -21.833 1.755 1.00 60.49 273 LEU H O 1
ATOM 10871 N N . ILE H 2 65 ? 61.739 -20.976 0.674 1.00 58.84 274 ILE H N 1
ATOM 10872 C CA . ILE H 2 65 ? 62.443 -20.772 1.939 1.00 60.63 274 ILE H CA 1
ATOM 10873 C C . ILE H 2 65 ? 61.676 -19.861 2.890 1.00 63.64 274 ILE H C 1
ATOM 10874 O O . ILE H 2 65 ? 62.026 -19.778 4.074 1.00 63.71 274 ILE H O 1
ATOM 10879 N N . ASP H 2 66 ? 60.612 -19.211 2.406 1.00 62.50 275 ASP H N 1
ATOM 10880 C CA . ASP H 2 66 ? 59.798 -18.293 3.187 1.00 56.26 275 ASP H CA 1
ATOM 10881 C C . ASP H 2 66 ? 58.308 -18.611 3.106 1.00 64.28 275 ASP H C 1
ATOM 10882 O O . ASP H 2 66 ? 57.496 -17.810 3.579 1.00 65.44 275 ASP H O 1
ATOM 10887 N N . LYS H 2 67 ? 57.918 -19.722 2.473 1.00 66.50 276 LYS H N 1
ATOM 10888 C CA . LYS H 2 67 ? 56.524 -20.150 2.446 1.00 61.71 276 LYS H CA 1
ATOM 10889 C C . LYS H 2 67 ? 56.458 -21.639 2.753 1.00 61.63 276 LYS H C 1
ATOM 10890 O O . LYS H 2 67 ? 57.303 -22.410 2.289 1.00 61.08 276 LYS H O 1
ATOM 10892 N N . GLY H 2 68 ? 55.475 -22.030 3.569 1.00 61.07 277 GLY H N 1
ATOM 10893 C CA . GLY H 2 68 ? 55.137 -23.442 3.719 1.00 60.45 277 GLY H CA 1
ATOM 10894 C C . GLY H 2 68 ? 56.186 -24.251 4.456 1.00 56.86 277 GLY H C 1
ATOM 10895 O O . GLY H 2 68 ? 56.825 -23.787 5.401 1.00 54.02 277 GLY H O 1
ATOM 10896 N N . ILE H 2 69 ? 56.366 -25.492 4.006 1.00 57.96 278 ILE H N 1
ATOM 10897 C CA . ILE H 2 69 ? 57.254 -26.419 4.701 1.00 56.46 278 ILE H CA 1
ATOM 10898 C C . ILE H 2 69 ? 58.672 -25.871 4.768 1.00 54.77 278 ILE H C 1
ATOM 10899 O O . ILE H 2 69 ? 59.428 -26.184 5.699 1.00 51.72 278 ILE H O 1
ATOM 10904 N N . GLY H 2 70 ? 59.055 -25.034 3.804 1.00 56.80 279 GLY H N 1
ATOM 10905 C CA . GLY H 2 70 ? 60.429 -24.561 3.764 1.00 56.83 279 GLY H CA 1
ATOM 10906 C C . GLY H 2 70 ? 60.805 -23.753 4.986 1.00 57.59 279 GLY H C 1
ATOM 10907 O O . GLY H 2 70 ? 61.969 -23.763 5.406 1.00 57.43 279 GLY H O 1
ATOM 10908 N N . ARG H 2 71 ? 59.825 -23.062 5.584 1.00 54.67 280 ARG H N 1
ATOM 10909 C CA . ARG H 2 71 ? 60.079 -22.311 6.805 1.00 52.18 280 ARG H CA 1
ATOM 10910 C C . ARG H 2 71 ? 60.597 -23.215 7.911 1.00 55.29 280 ARG H C 1
ATOM 10911 O O . ARG H 2 71 ? 61.412 -22.782 8.734 1.00 62.31 280 ARG H O 1
ATOM 10919 N N . LEU H 2 72 ? 60.164 -24.476 7.932 1.00 53.66 281 LEU H N 1
ATOM 10920 C CA . LEU H 2 72 ? 60.684 -25.407 8.923 1.00 53.37 281 LEU H CA 1
ATOM 10921 C C . LEU H 2 72 ? 62.094 -25.847 8.562 1.00 53.58 281 LEU H C 1
ATOM 10922 O O . LEU H 2 72 ? 62.935 -26.029 9.449 1.00 56.85 281 LEU H O 1
ATOM 10927 N N . VAL H 2 73 ? 62.370 -26.013 7.266 1.00 53.48 282 VAL H N 1
ATOM 10928 C CA . VAL H 2 73 ? 63.698 -26.444 6.838 1.00 54.97 282 VAL H CA 1
ATOM 10929 C C . VAL H 2 73 ? 64.734 -25.388 7.193 1.00 61.60 282 VAL H C 1
ATOM 10930 O O . VAL H 2 73 ? 65.843 -25.715 7.638 1.00 60.93 282 VAL H O 1
ATOM 10934 N N . VAL H 2 74 ? 64.382 -24.102 7.020 1.00 59.52 283 VAL H N 1
ATOM 10935 C CA . VAL H 2 74 ? 65.332 -23.025 7.303 1.00 64.83 283 VAL H CA 1
ATOM 10936 C C . VAL H 2 74 ? 65.541 -22.883 8.807 1.00 62.74 283 VAL H C 1
ATOM 10937 O O . VAL H 2 74 ? 66.668 -22.681 9.274 1.00 66.37 283 VAL H O 1
ATOM 10941 N N . ASN H 2 75 ? 64.472 -23.027 9.591 1.00 62.28 284 ASN H N 1
ATOM 10942 C CA . ASN H 2 75 ? 64.540 -22.910 11.039 1.00 64.22 284 ASN H CA 1
ATOM 10943 C C . ASN H 2 75 ? 65.137 -24.141 11.702 1.00 62.59 284 ASN H C 1
ATOM 10944 O O . ASN H 2 75 ? 64.872 -24.370 12.879 1.00 68.93 284 ASN H O 1
ATOM 10949 N N . ASN H 2 76 ? 65.926 -24.926 10.979 1.00 57.46 285 ASN H N 1
ATOM 10950 C CA . ASN H 2 76 ? 66.594 -26.106 11.517 1.00 62.35 285 ASN H CA 1
ATOM 10951 C C . ASN H 2 76 ? 65.667 -26.983 12.373 1.00 64.92 285 ASN H C 1
ATOM 10952 O O . ASN H 2 76 ? 66.033 -27.451 13.454 1.00 63.45 285 ASN H O 1
ATOM 10957 N N . GLN H 2 77 ? 64.456 -27.241 11.870 1.00 64.11 286 GLN H N 1
ATOM 10958 C CA . GLN H 2 77 ? 63.513 -28.121 12.558 1.00 61.01 286 GLN H CA 1
ATOM 10959 C C . GLN H 2 77 ? 63.289 -29.467 11.860 1.00 61.85 286 GLN H C 1
ATOM 10960 O O . GLN H 2 77 ? 62.378 -30.195 12.257 1.00 61.49 286 GLN H O 1
ATOM 10966 N N . VAL H 2 78 ? 64.077 -29.823 10.843 1.00 53.98 287 VAL H N 1
ATOM 10967 C CA . VAL H 2 78 ? 63.758 -30.955 9.987 1.00 44.94 287 VAL H CA 1
ATOM 10968 C C . VAL H 2 78 ? 65.000 -31.818 9.819 1.00 50.06 287 VAL H C 1
ATOM 10969 O O . VAL H 2 78 ? 66.024 -31.340 9.317 1.00 52.93 287 VAL H O 1
ATOM 10973 N N . LYS H 2 79 ? 64.899 -33.100 10.226 1.00 56.96 288 LYS H N 1
ATOM 10974 C CA . LYS H 2 79 ? 65.999 -34.062 10.127 1.00 46.99 288 LYS H CA 1
ATOM 10975 C C . LYS H 2 79 ? 66.020 -34.779 8.783 1.00 55.33 288 LYS H C 1
ATOM 10976 O O . LYS H 2 79 ? 67.098 -35.176 8.316 1.00 54.83 288 LYS H O 1
ATOM 10978 N N . LYS H 2 80 ? 64.850 -34.960 8.162 1.00 53.58 289 LYS H N 1
ATOM 10979 C CA . LYS H 2 80 ? 64.710 -35.749 6.945 1.00 52.45 289 LYS H CA 1
ATOM 10980 C C . LYS H 2 80 ? 63.483 -35.269 6.192 1.00 50.84 289 LYS H C 1
ATOM 10981 O O . LYS H 2 80 ? 62.493 -34.850 6.797 1.00 50.25 289 LYS H O 1
ATOM 10987 N N . VAL H 2 81 ? 63.564 -35.334 4.864 1.00 50.11 290 VAL H N 1
ATOM 10988 C CA . VAL H 2 81 ? 62.467 -34.967 3.977 1.00 51.86 290 VAL H CA 1
ATOM 10989 C C . VAL H 2 81 ? 62.190 -36.140 3.034 1.00 54.46 290 VAL H C 1
ATOM 10990 O O . VAL H 2 81 ? 63.116 -36.771 2.505 1.00 54.37 290 VAL H O 1
ATOM 10994 N N . ILE H 2 82 ? 60.915 -36.441 2.835 1.00 45.32 291 ILE H N 1
ATOM 10995 C CA . ILE H 2 82 ? 60.473 -37.357 1.796 1.00 47.29 291 ILE H CA 1
ATOM 10996 C C . ILE H 2 82 ? 59.522 -36.539 0.936 1.00 45.40 291 ILE H C 1
ATOM 10997 O O . ILE H 2 82 ? 58.427 -36.172 1.391 1.00 46.12 291 ILE H O 1
ATOM 11002 N N . ALA H 2 83 ? 59.947 -36.222 -0.289 1.00 40.88 292 ALA H N 1
ATOM 11003 C CA . ALA H 2 83 ? 59.210 -35.313 -1.157 1.00 44.11 292 ALA H CA 1
ATOM 11004 C C . ALA H 2 83 ? 59.494 -35.626 -2.620 1.00 50.85 292 ALA H C 1
ATOM 11005 O O . ALA H 2 83 ? 60.441 -36.351 -2.960 1.00 47.22 292 ALA H O 1
ATOM 11007 N N . SER H 2 84 ? 58.662 -35.044 -3.496 1.00 45.75 293 SER H N 1
ATOM 11008 C CA . SER H 2 84 ? 58.864 -35.207 -4.930 1.00 47.06 293 SER H CA 1
ATOM 11009 C C . SER H 2 84 ? 59.713 -34.098 -5.542 1.00 50.78 293 SER H C 1
ATOM 11010 O O . SER H 2 84 ? 60.320 -34.312 -6.600 1.00 46.85 293 SER H O 1
ATOM 11013 N N . HIS H 2 85 ? 59.806 -32.944 -4.881 1.00 51.16 294 HIS H N 1
ATOM 11014 C CA . HIS H 2 85 ? 60.396 -31.768 -5.496 1.00 46.68 294 HIS H CA 1
ATOM 11015 C C . HIS H 2 85 ? 61.002 -30.866 -4.437 1.00 48.29 294 HIS H C 1
ATOM 11016 O O . HIS H 2 85 ? 60.335 -30.544 -3.457 1.00 51.88 294 HIS H O 1
ATOM 11023 N N . ILE H 2 86 ? 62.256 -30.454 -4.632 1.00 51.38 295 ILE H N 1
ATOM 11024 C CA . ILE H 2 86 ? 62.919 -29.607 -3.645 1.00 55.67 295 ILE H CA 1
ATOM 11025 C C . ILE H 2 86 ? 63.533 -28.383 -4.310 1.00 58.87 295 ILE H C 1
ATOM 11026 O O . ILE H 2 86 ? 64.309 -27.644 -3.687 1.00 54.06 295 ILE H O 1
ATOM 11031 N N . GLY H 2 87 ? 63.172 -28.154 -5.571 1.00 56.73 296 GLY H N 1
ATOM 11032 C CA . GLY H 2 87 ? 63.820 -27.157 -6.405 1.00 55.62 296 GLY H CA 1
ATOM 11033 C C . GLY H 2 87 ? 63.496 -25.709 -6.095 1.00 52.27 296 GLY H C 1
ATOM 11034 O O . GLY H 2 87 ? 64.378 -24.858 -6.204 1.00 49.46 296 GLY H O 1
ATOM 11035 N N . THR H 2 88 ? 62.255 -25.404 -5.721 1.00 51.78 297 THR H N 1
ATOM 11036 C CA . THR H 2 88 ? 61.890 -24.045 -5.346 1.00 46.94 297 THR H CA 1
ATOM 11037 C C . THR H 2 88 ? 62.351 -23.664 -3.940 1.00 54.53 297 THR H C 1
ATOM 11038 O O . THR H 2 88 ? 61.992 -22.578 -3.466 1.00 57.87 297 THR H O 1
ATOM 11042 N N . ASN H 2 89 ? 63.145 -24.503 -3.276 1.00 57.13 298 ASN H N 1
ATOM 11043 C CA . ASN H 2 89 ? 63.759 -24.166 -1.992 1.00 57.74 298 ASN H CA 1
ATOM 11044 C C . ASN H 2 89 ? 65.254 -24.448 -2.077 1.00 59.75 298 ASN H C 1
ATOM 11045 O O . ASN H 2 89 ? 65.676 -25.617 -2.034 1.00 62.54 298 ASN H O 1
ATOM 11050 N N . PRO H 2 90 ? 66.079 -23.405 -2.210 1.00 61.97 299 PRO H N 1
ATOM 11051 C CA . PRO H 2 90 ? 67.545 -23.593 -2.186 1.00 54.47 299 PRO H CA 1
ATOM 11052 C C . PRO H 2 90 ? 68.094 -24.027 -0.844 1.00 56.54 299 PRO H C 1
ATOM 11053 O O . PRO H 2 90 ? 69.240 -24.502 -0.782 1.00 53.81 299 PRO H O 1
ATOM 11057 N N . GLU H 2 91 ? 67.341 -23.836 0.240 1.00 60.74 300 GLU H N 1
ATOM 11058 C CA . GLU H 2 91 ? 67.832 -24.255 1.543 1.00 58.61 300 GLU H CA 1
ATOM 11059 C C . GLU H 2 91 ? 67.739 -25.771 1.698 1.00 60.54 300 GLU H C 1
ATOM 11060 O O . GLU H 2 91 ? 68.632 -26.386 2.292 1.00 59.36 300 GLU H O 1
ATOM 11066 N N . THR H 2 92 ? 66.693 -26.397 1.141 1.00 54.93 301 THR H N 1
ATOM 11067 C CA . THR H 2 92 ? 66.651 -27.856 1.085 1.00 52.45 301 THR H CA 1
ATOM 11068 C C . THR H 2 92 ? 67.850 -28.392 0.311 1.00 55.10 301 THR H C 1
ATOM 11069 O O . THR H 2 92 ? 68.632 -29.200 0.825 1.00 56.99 301 THR H O 1
ATOM 11073 N N . GLY H 2 93 ? 68.014 -27.934 -0.933 1.00 56.34 302 GLY H N 1
ATOM 11074 C CA . GLY H 2 93 ? 69.175 -28.325 -1.716 1.00 56.47 302 GLY H CA 1
ATOM 11075 C C . GLY H 2 93 ? 70.485 -28.163 -0.966 1.00 60.19 302 GLY H C 1
ATOM 11076 O O . GLY H 2 93 ? 71.358 -29.036 -1.025 1.00 59.83 302 GLY H O 1
ATOM 11077 N N . ARG H 2 94 ? 70.641 -27.054 -0.235 1.00 57.57 303 ARG H N 1
ATOM 11078 C CA . ARG H 2 94 ? 71.891 -26.846 0.489 1.00 62.30 303 ARG H CA 1
ATOM 11079 C C . ARG H 2 94 ? 72.085 -27.925 1.547 1.00 64.37 303 ARG H C 1
ATOM 11080 O O . ARG H 2 94 ? 73.115 -28.615 1.571 1.00 66.52 303 ARG H O 1
ATOM 11082 N N . ARG H 2 95 ? 71.086 -28.108 2.415 1.00 61.59 304 ARG H N 1
ATOM 11083 C CA . ARG H 2 95 ? 71.245 -29.053 3.510 1.00 59.51 304 ARG H CA 1
ATOM 11084 C C . ARG H 2 95 ? 71.386 -30.473 2.995 1.00 58.85 304 ARG H C 1
ATOM 11085 O O . ARG H 2 95 ? 72.138 -31.264 3.575 1.00 57.56 304 ARG H O 1
ATOM 11093 N N . MET H 2 96 ? 70.699 -30.799 1.893 1.00 54.66 305 MET H N 1
ATOM 11094 C CA . MET H 2 96 ? 70.861 -32.105 1.252 1.00 56.94 305 MET H CA 1
ATOM 11095 C C . MET H 2 96 ? 72.325 -32.394 0.955 1.00 59.55 305 MET H C 1
ATOM 11096 O O . MET H 2 96 ? 72.850 -33.441 1.356 1.00 55.49 305 MET H O 1
ATOM 11101 N N . GLN H 2 97 ? 72.999 -31.466 0.254 1.00 65.97 306 GLN H N 1
ATOM 11102 C CA . GLN H 2 97 ? 74.358 -31.713 -0.223 1.00 60.27 306 GLN H CA 1
ATOM 11103 C C . GLN H 2 97 ? 75.388 -31.640 0.889 1.00 58.93 306 GLN H C 1
ATOM 11104 O O . GLN H 2 97 ? 76.457 -32.239 0.768 1.00 58.20 306 GLN H O 1
ATOM 11110 N N . SER H 2 98 ? 75.098 -30.912 1.963 1.00 64.28 307 SER H N 1
ATOM 11111 C CA . SER H 2 98 ? 76.021 -30.864 3.090 1.00 59.23 307 SER H CA 1
ATOM 11112 C C . SER H 2 98 ? 75.912 -32.102 3.985 1.00 69.00 307 SER H C 1
ATOM 11113 O O . SER H 2 98 ? 76.921 -32.523 4.559 1.00 82.34 307 SER H O 1
ATOM 11116 N N . GLY H 2 99 ? 74.724 -32.713 4.105 1.00 67.54 308 GLY H N 1
ATOM 11117 C CA . GLY H 2 99 ? 74.469 -33.778 5.059 1.00 57.43 308 GLY H CA 1
ATOM 11118 C C . GLY H 2 99 ? 73.602 -33.369 6.236 1.00 64.15 308 GLY H C 1
ATOM 11119 O O . GLY H 2 99 ? 73.021 -34.247 6.895 1.00 67.92 308 GLY H O 1
ATOM 11120 N N . GLU H 2 100 ? 73.482 -32.062 6.516 1.00 65.74 309 GLU H N 1
ATOM 11121 C CA . GLU H 2 100 ? 72.709 -31.602 7.669 1.00 67.20 309 GLU H CA 1
ATOM 11122 C C . GLU H 2 100 ? 71.228 -31.980 7.573 1.00 69.20 309 GLU H C 1
ATOM 11123 O O . GLU H 2 100 ? 70.521 -31.932 8.591 1.00 67.50 309 GLU H O 1
ATOM 11125 N N . MET H 2 101 ? 70.740 -32.342 6.379 1.00 59.84 310 MET H N 1
ATOM 11126 C CA . MET H 2 101 ? 69.386 -32.857 6.198 1.00 57.72 310 MET H CA 1
ATOM 11127 C C . MET H 2 101 ? 69.458 -34.053 5.257 1.00 58.87 310 MET H C 1
ATOM 11128 O O . MET H 2 101 ? 70.373 -34.160 4.433 1.00 56.89 310 MET H O 1
ATOM 11133 N N . GLU H 2 102 ? 68.513 -34.981 5.418 1.00 60.73 311 GLU H N 1
ATOM 11134 C CA . GLU H 2 102 ? 68.404 -36.167 4.574 1.00 56.42 311 GLU H CA 1
ATOM 11135 C C . GLU H 2 102 ? 67.195 -36.011 3.672 1.00 56.05 311 GLU H C 1
ATOM 11136 O O . GLU H 2 102 ? 66.158 -35.493 4.101 1.00 59.62 311 GLU H O 1
ATOM 11142 N N . VAL H 2 103 ? 67.321 -36.418 2.414 1.00 51.70 312 VAL H N 1
ATOM 11143 C CA . VAL H 2 103 ? 66.234 -36.194 1.468 1.00 52.44 312 VAL H CA 1
ATOM 11144 C C . VAL H 2 103 ? 65.991 -37.458 0.658 1.00 58.78 312 VAL H C 1
ATOM 11145 O O . VAL H 2 103 ? 66.919 -37.991 0.036 1.00 56.94 312 VAL H O 1
ATOM 11149 N N . GLU H 2 104 ? 64.743 -37.942 0.678 1.00 53.25 313 GLU H N 1
ATOM 11150 C CA . GLU H 2 104 ? 64.297 -39.027 -0.188 1.00 50.04 313 GLU H CA 1
ATOM 11151 C C . GLU H 2 104 ? 63.430 -38.409 -1.273 1.00 52.48 313 GLU H C 1
ATOM 11152 O O . GLU H 2 104 ? 62.373 -37.835 -0.980 1.00 53.27 313 GLU H O 1
ATOM 11158 N N . LEU H 2 105 ? 63.887 -38.513 -2.516 1.00 47.38 314 LEU H N 1
ATOM 11159 C CA . LEU H 2 105 ? 63.187 -37.932 -3.649 1.00 47.64 314 LEU H CA 1
ATOM 11160 C C . LEU H 2 105 ? 62.297 -39.003 -4.261 1.00 48.33 314 LEU H C 1
ATOM 11161 O O . LEU H 2 105 ? 62.792 -40.027 -4.749 1.00 46.28 314 LEU H O 1
ATOM 11166 N N . VAL H 2 106 ? 60.990 -38.777 -4.210 1.00 45.24 315 VAL H N 1
ATOM 11167 C CA . VAL H 2 106 ? 60.009 -39.798 -4.529 1.00 35.81 315 VAL H CA 1
ATOM 11168 C C . VAL H 2 106 ? 59.180 -39.317 -5.711 1.00 41.24 315 VAL H C 1
ATOM 11169 O O . VAL H 2 106 ? 58.593 -38.232 -5.658 1.00 38.28 315 VAL H O 1
ATOM 11173 N N . PRO H 2 107 ? 59.087 -40.090 -6.786 1.00 40.84 316 PRO H N 1
ATOM 11174 C CA . PRO H 2 107 ? 58.191 -39.710 -7.881 1.00 35.66 316 PRO H CA 1
ATOM 11175 C C . PRO H 2 107 ? 56.810 -39.385 -7.340 1.00 39.64 316 PRO H C 1
ATOM 11176 O O . PRO H 2 107 ? 56.314 -40.031 -6.418 1.00 42.66 316 PRO H O 1
ATOM 11180 N N . GLN H 2 108 ? 56.214 -38.337 -7.894 1.00 41.38 317 GLN H N 1
ATOM 11181 C CA . GLN H 2 108 ? 55.059 -37.724 -7.258 1.00 43.29 317 GLN H CA 1
ATOM 11182 C C . GLN H 2 108 ? 53.861 -38.665 -7.249 1.00 40.74 317 GLN H C 1
ATOM 11183 O O . GLN H 2 108 ? 53.193 -38.804 -6.222 1.00 43.37 317 GLN H O 1
ATOM 11189 N N . GLY H 2 109 ? 53.568 -39.318 -8.377 1.00 41.02 318 GLY H N 1
ATOM 11190 C CA . GLY H 2 109 ? 52.555 -40.362 -8.365 1.00 39.66 318 GLY H CA 1
ATOM 11191 C C . GLY H 2 109 ? 52.867 -41.446 -7.349 1.00 45.47 318 GLY H C 1
ATOM 11192 O O . GLY H 2 109 ? 51.986 -41.901 -6.613 1.00 39.19 318 GLY H O 1
ATOM 11193 N N . THR H 2 110 ? 54.137 -41.848 -7.264 1.00 42.46 319 THR H N 1
ATOM 11194 C CA . THR H 2 110 ? 54.496 -42.873 -6.300 1.00 39.61 319 THR H CA 1
ATOM 11195 C C . THR H 2 110 ? 54.214 -42.400 -4.879 1.00 41.41 319 THR H C 1
ATOM 11196 O O . THR H 2 110 ? 53.723 -43.173 -4.047 1.00 38.40 319 THR H O 1
ATOM 11200 N N . LEU H 2 111 ? 54.503 -41.121 -4.589 1.00 49.91 320 LEU H N 1
ATOM 11201 C CA . LEU H 2 111 ? 54.311 -40.592 -3.238 1.00 40.75 320 LEU H CA 1
ATOM 11202 C C . LEU H 2 111 ? 52.836 -40.534 -2.875 1.00 39.76 320 LEU H C 1
ATOM 11203 O O . LEU H 2 111 ? 52.461 -40.889 -1.756 1.00 40.98 320 LEU H O 1
ATOM 11208 N N . ALA H 2 112 ? 51.983 -40.106 -3.809 1.00 37.52 321 ALA H N 1
ATOM 11209 C CA . ALA H 2 112 ? 50.546 -40.236 -3.605 1.00 38.70 321 ALA H CA 1
ATOM 11210 C C . ALA H 2 112 ? 50.167 -41.668 -3.244 1.00 42.35 321 ALA H C 1
ATOM 11211 O O . ALA H 2 112 ? 49.398 -41.900 -2.304 1.00 43.82 321 ALA H O 1
ATOM 11213 N N . GLU H 2 113 ? 50.717 -42.644 -3.968 1.00 43.24 322 GLU H N 1
ATOM 11214 C CA . GLU H 2 113 ? 50.351 -44.035 -3.739 1.00 38.16 322 GLU H CA 1
ATOM 11215 C C . GLU H 2 113 ? 50.898 -44.564 -2.419 1.00 39.62 322 GLU H C 1
ATOM 11216 O O . GLU H 2 113 ? 50.224 -45.349 -1.744 1.00 40.23 322 GLU H O 1
ATOM 11222 N N . ARG H 2 114 ? 52.121 -44.166 -2.041 1.00 39.89 323 ARG H N 1
ATOM 11223 C CA . ARG H 2 114 ? 52.721 -44.695 -0.820 1.00 37.17 323 ARG H CA 1
ATOM 11224 C C . ARG H 2 114 ? 52.043 -44.125 0.420 1.00 45.41 323 ARG H C 1
ATOM 11225 O O . ARG H 2 114 ? 51.886 -44.822 1.438 1.00 43.97 323 ARG H O 1
ATOM 11233 N N . VAL H 2 115 ? 51.667 -42.850 0.369 1.00 45.28 324 VAL H N 1
ATOM 11234 C CA . VAL H 2 115 ? 50.895 -42.274 1.457 1.00 40.82 324 VAL H CA 1
ATOM 11235 C C . VAL H 2 115 ? 49.530 -42.927 1.518 1.00 38.70 324 VAL H C 1
ATOM 11236 O O . VAL H 2 115 ? 49.105 -43.423 2.568 1.00 38.19 324 VAL H O 1
ATOM 11240 N N . ARG H 2 116 ? 48.844 -42.974 0.379 1.00 35.77 325 ARG H N 1
ATOM 11241 C CA . ARG H 2 116 ? 47.555 -43.645 0.310 1.00 38.46 325 ARG H CA 1
ATOM 11242 C C . ARG H 2 116 ? 47.623 -45.060 0.881 1.00 41.02 325 ARG H C 1
ATOM 11243 O O . ARG H 2 116 ? 46.671 -45.529 1.517 1.00 41.73 325 ARG H O 1
ATOM 11251 N N . ALA H 2 117 ? 48.742 -45.756 0.666 1.00 40.82 326 ALA H N 1
ATOM 11252 C CA . ALA H 2 117 ? 48.810 -47.163 1.037 1.00 40.30 326 ALA H CA 1
ATOM 11253 C C . ALA H 2 117 ? 48.735 -47.328 2.547 1.00 41.63 326 ALA H C 1
ATOM 11254 O O . ALA H 2 117 ? 47.980 -48.166 3.054 1.00 44.22 326 ALA H O 1
ATOM 11256 N N . ALA H 2 118 ? 49.503 -46.528 3.287 1.00 39.69 327 ALA H N 1
ATOM 11257 C CA . ALA H 2 118 ? 49.403 -46.563 4.743 1.00 41.40 327 ALA H CA 1
ATOM 11258 C C . ALA H 2 118 ? 48.001 -46.170 5.229 1.00 39.67 327 ALA H C 1
ATOM 11259 O O . ALA H 2 118 ? 47.516 -46.707 6.232 1.00 40.76 327 ALA H O 1
ATOM 11261 N N . GLY H 2 119 ? 47.326 -45.263 4.521 1.00 38.38 328 GLY H N 1
ATOM 11262 C CA . GLY H 2 119 ? 45.983 -44.882 4.921 1.00 40.96 328 GLY H CA 1
ATOM 11263 C C . GLY H 2 119 ? 44.963 -45.986 4.700 1.00 44.56 328 GLY H C 1
ATOM 11264 O O . GLY H 2 119 ? 44.042 -46.159 5.503 1.00 37.16 328 GLY H O 1
ATOM 11265 N N . TYR H 2 120 ? 45.123 -46.758 3.619 1.00 42.75 329 TYR H N 1
ATOM 11266 C CA . TYR H 2 120 ? 44.119 -47.703 3.152 1.00 38.04 329 TYR H CA 1
ATOM 11267 C C . TYR H 2 120 ? 44.418 -49.140 3.547 1.00 42.47 329 TYR H C 1
ATOM 11268 O O . TYR H 2 120 ? 43.743 -50.053 3.053 1.00 41.19 329 TYR H O 1
ATOM 11277 N N . GLY H 2 121 ? 45.425 -49.364 4.395 1.00 40.30 330 GLY H N 1
ATOM 11278 C CA . GLY H 2 121 ? 45.728 -50.684 4.888 1.00 36.14 330 GLY H CA 1
ATOM 11279 C C . GLY H 2 121 ? 46.500 -51.591 3.958 1.00 35.45 330 GLY H C 1
ATOM 11280 O O . GLY H 2 121 ? 46.784 -52.724 4.345 1.00 43.32 330 GLY H O 1
ATOM 11281 N N . LEU H 2 122 ? 46.844 -51.148 2.754 1.00 37.27 331 LEU H N 1
ATOM 11282 C CA . LEU H 2 122 ? 47.686 -51.928 1.847 1.00 39.43 331 LEU H CA 1
ATOM 11283 C C . LEU H 2 122 ? 49.128 -52.013 2.351 1.00 36.34 331 LEU H C 1
ATOM 11284 O O . LEU H 2 122 ? 49.637 -51.105 3.005 1.00 40.53 331 LEU H O 1
ATOM 11289 N N . GLY H 2 123 ? 49.792 -53.116 2.033 1.00 35.26 332 GLY H N 1
ATOM 11290 C CA . GLY H 2 123 ? 51.169 -53.276 2.443 1.00 37.31 332 GLY H CA 1
ATOM 11291 C C . GLY H 2 123 ? 52.196 -52.767 1.458 1.00 40.04 332 GLY H C 1
ATOM 11292 O O . GLY H 2 123 ? 53.398 -52.876 1.716 1.00 40.06 332 GLY H O 1
ATOM 11293 N N . GLY H 2 124 ? 51.761 -52.202 0.350 1.00 35.58 333 GLY H N 1
ATOM 11294 C CA . GLY H 2 124 ? 52.627 -51.712 -0.697 1.00 34.37 333 GLY H CA 1
ATOM 11295 C C . GLY H 2 124 ? 51.886 -51.698 -2.017 1.00 34.36 333 GLY H C 1
ATOM 11296 O O . GLY H 2 124 ? 50.842 -52.316 -2.192 1.00 34.10 333 GLY H O 1
ATOM 11297 N N . ILE H 2 125 ? 52.443 -50.962 -2.976 1.00 36.18 334 ILE H N 1
ATOM 11298 C CA . ILE H 2 125 ? 51.912 -50.940 -4.331 1.00 40.68 334 ILE H CA 1
ATOM 11299 C C . ILE H 2 125 ? 53.057 -51.169 -5.302 1.00 38.17 334 ILE H C 1
ATOM 11300 O O . ILE H 2 125 ? 54.224 -50.944 -4.980 1.00 39.32 334 ILE H O 1
ATOM 11305 N N . LEU H 2 126 ? 52.696 -51.624 -6.502 1.00 34.56 335 LEU H N 1
ATOM 11306 C CA . LEU H 2 126 ? 53.624 -51.864 -7.602 1.00 37.70 335 LEU H CA 1
ATOM 11307 C C . LEU H 2 126 ? 53.437 -50.799 -8.674 1.00 42.39 335 LEU H C 1
ATOM 11308 O O . LEU H 2 126 ? 52.363 -50.713 -9.288 1.00 39.09 335 LEU H O 1
ATOM 11313 N N . THR H 2 127 ? 54.491 -50.031 -8.939 1.00 39.78 336 THR H N 1
ATOM 11314 C CA . THR H 2 127 ? 54.418 -49.027 -9.988 1.00 40.85 336 THR H CA 1
ATOM 11315 C C . THR H 2 127 ? 55.510 -49.243 -11.038 1.00 39.53 336 THR H C 1
ATOM 11316 O O . THR H 2 127 ? 56.596 -49.733 -10.722 1.00 39.81 336 THR H O 1
ATOM 11320 N N . PRO H 2 128 ? 55.260 -48.891 -12.301 1.00 42.80 337 PRO H N 1
ATOM 11321 C CA . PRO H 2 128 ? 56.333 -48.973 -13.303 1.00 38.43 337 PRO H CA 1
ATOM 11322 C C . PRO H 2 128 ? 57.248 -47.765 -13.271 1.00 46.42 337 PRO H C 1
ATOM 11323 O O . PRO H 2 128 ? 58.318 -47.791 -13.902 1.00 52.90 337 PRO H O 1
ATOM 11327 N N . THR H 2 129 ? 56.843 -46.729 -12.529 1.00 43.88 338 THR H N 1
ATOM 11328 C CA . THR H 2 129 ? 57.565 -45.472 -12.408 1.00 41.36 338 THR H CA 1
ATOM 11329 C C . THR H 2 129 ? 58.821 -45.654 -11.561 1.00 39.63 338 THR H C 1
ATOM 11330 O O . THR H 2 129 ? 58.749 -46.003 -10.376 1.00 43.60 338 THR H O 1
ATOM 11334 N N . GLY H 2 130 ? 59.970 -45.402 -12.166 1.00 36.74 339 GLY H N 1
ATOM 11335 C CA . GLY H 2 130 ? 61.242 -45.564 -11.509 1.00 38.74 339 GLY H CA 1
ATOM 11336 C C . GLY H 2 130 ? 62.101 -46.706 -12.022 1.00 48.23 339 GLY H C 1
ATOM 11337 O O . GLY H 2 130 ? 63.291 -46.740 -11.692 1.00 43.81 339 GLY H O 1
ATOM 11338 N N . LEU H 2 131 ? 61.554 -47.653 -12.796 1.00 46.21 340 LEU H N 1
ATOM 11339 C CA . LEU H 2 131 ? 62.376 -48.763 -13.268 1.00 50.80 340 LEU H CA 1
ATOM 11340 C C . LEU H 2 131 ? 63.480 -48.211 -14.167 1.00 49.72 340 LEU H C 1
ATOM 11341 O O . LEU H 2 131 ? 63.206 -47.499 -15.137 1.00 50.73 340 LEU H O 1
ATOM 11343 N N . GLY H 2 132 ? 64.733 -48.483 -13.814 1.00 49.19 341 GLY H N 1
ATOM 11344 C CA . GLY H 2 132 ? 65.858 -48.044 -14.622 1.00 51.84 341 GLY H CA 1
ATOM 11345 C C . GLY H 2 132 ? 66.584 -46.820 -14.112 1.00 53.40 341 GLY H C 1
ATOM 11346 O O . GLY H 2 132 ? 67.585 -46.403 -14.718 1.00 52.90 341 GLY H O 1
ATOM 11347 N N . THR H 2 133 ? 66.128 -46.254 -13.020 1.00 46.68 342 THR H N 1
ATOM 11348 C CA . THR H 2 133 ? 66.592 -44.990 -12.501 1.00 49.96 342 THR H CA 1
ATOM 11349 C C . THR H 2 133 ? 67.121 -45.215 -11.108 1.00 46.92 342 THR H C 1
ATOM 11350 O O . THR H 2 133 ? 67.137 -46.335 -10.619 1.00 50.00 342 THR H O 1
ATOM 11354 N N . ILE H 2 134 ? 67.483 -44.132 -10.426 1.00 52.16 343 ILE H N 1
ATOM 11355 C CA . ILE H 2 134 ? 68.056 -44.360 -9.110 1.00 53.95 343 ILE H CA 1
ATOM 11356 C C . ILE H 2 134 ? 66.968 -44.639 -8.081 1.00 54.55 343 ILE H C 1
ATOM 11357 O O . ILE H 2 134 ? 67.281 -45.161 -6.999 1.00 49.98 343 ILE H O 1
ATOM 11362 N N . VAL H 2 135 ? 65.695 -44.337 -8.376 1.00 50.49 344 VAL H N 1
ATOM 11363 C CA . VAL H 2 135 ? 64.693 -44.624 -7.352 1.00 58.19 344 VAL H CA 1
ATOM 11364 C C . VAL H 2 135 ? 64.521 -46.123 -7.187 1.00 53.32 344 VAL H C 1
ATOM 11365 O O . VAL H 2 135 ? 64.013 -46.576 -6.154 1.00 51.87 344 VAL H O 1
ATOM 11369 N N . GLN H 2 136 ? 64.964 -46.903 -8.175 1.00 50.39 345 GLN H N 1
ATOM 11370 C CA . GLN H 2 136 ? 64.906 -48.352 -8.071 1.00 51.56 345 GLN H CA 1
ATOM 11371 C C . GLN H 2 136 ? 65.860 -48.891 -7.006 1.00 50.75 345 GLN H C 1
ATOM 11372 O O . GLN H 2 136 ? 65.612 -49.967 -6.449 1.00 48.19 345 GLN H O 1
ATOM 11378 N N . GLU H 2 137 ? 66.929 -48.153 -6.686 1.00 49.28 346 GLU H N 1
ATOM 11379 C CA . GLU H 2 137 ? 67.938 -48.649 -5.756 1.00 45.61 346 GLU H CA 1
ATOM 11380 C C . GLU H 2 137 ? 67.317 -49.005 -4.403 1.00 50.01 346 GLU H C 1
ATOM 11381 O O . GLU H 2 137 ? 66.619 -48.191 -3.789 1.00 52.33 346 GLU H O 1
ATOM 11383 N N . GLY H 2 138 ? 67.557 -50.243 -3.954 1.00 55.58 347 GLY H N 1
ATOM 11384 C CA . GLY H 2 138 ? 67.075 -50.708 -2.660 1.00 54.93 347 GLY H CA 1
ATOM 11385 C C . GLY H 2 138 ? 65.596 -51.057 -2.580 1.00 63.31 347 GLY H C 1
ATOM 11386 O O . GLY H 2 138 ? 64.983 -50.891 -1.512 1.00 68.39 347 GLY H O 1
ATOM 11387 N N . LYS H 2 139 ? 64.999 -51.541 -3.681 1.00 52.73 348 LYS H N 1
ATOM 11388 C CA . LYS H 2 139 ? 63.558 -51.741 -3.796 1.00 53.86 348 LYS H CA 1
ATOM 11389 C C . LYS H 2 139 ? 63.289 -53.101 -4.423 1.00 55.35 348 LYS H C 1
ATOM 11390 O O . LYS H 2 139 ? 63.975 -53.493 -5.371 1.00 53.46 348 LYS H O 1
ATOM 11396 N N . GLN H 2 140 ? 62.293 -53.820 -3.906 1.00 50.61 349 GLN H N 1
ATOM 11397 C CA . GLN H 2 140 ? 61.929 -55.087 -4.520 1.00 50.97 349 GLN H CA 1
ATOM 11398 C C . GLN H 2 140 ? 61.379 -54.832 -5.908 1.00 49.59 349 GLN H C 1
ATOM 11399 O O . GLN H 2 140 ? 60.515 -53.970 -6.085 1.00 54.55 349 GLN H O 1
ATOM 11405 N N . ILE H 2 141 ? 61.875 -55.567 -6.896 1.00 50.61 350 ILE H N 1
ATOM 11406 C CA . ILE H 2 141 ? 61.275 -55.580 -8.229 1.00 49.40 350 ILE H CA 1
ATOM 11407 C C . ILE H 2 141 ? 60.444 -56.854 -8.347 1.00 52.33 350 ILE H C 1
ATOM 11408 O O . ILE H 2 141 ? 60.982 -57.968 -8.340 1.00 52.59 350 ILE H O 1
ATOM 11413 N N . ILE H 2 142 ? 59.131 -56.687 -8.420 1.00 47.95 351 ILE H N 1
ATOM 11414 C CA . ILE H 2 142 ? 58.185 -57.780 -8.577 1.00 48.15 351 ILE H CA 1
ATOM 11415 C C . ILE H 2 142 ? 57.834 -57.849 -10.051 1.00 50.48 351 ILE H C 1
ATOM 11416 O O . ILE H 2 142 ? 57.673 -56.812 -10.705 1.00 52.19 351 ILE H O 1
ATOM 11421 N N . ASN H 2 143 ? 57.734 -59.059 -10.588 1.00 53.08 352 ASN H N 1
ATOM 11422 C CA . ASN H 2 143 ? 57.358 -59.268 -11.981 1.00 52.71 352 ASN H CA 1
ATOM 11423 C C . ASN H 2 143 ? 55.908 -59.750 -12.029 1.00 54.21 352 ASN H C 1
ATOM 11424 O O . ASN H 2 143 ? 55.548 -60.732 -11.369 1.00 49.81 352 ASN H O 1
ATOM 11429 N N . VAL H 2 144 ? 55.067 -59.049 -12.778 1.00 47.83 353 VAL H N 1
ATOM 11430 C CA . VAL H 2 144 ? 53.674 -59.434 -12.881 1.00 48.67 353 VAL H CA 1
ATOM 11431 C C . VAL H 2 144 ? 53.420 -59.648 -14.360 1.00 58.34 353 VAL H C 1
ATOM 11432 O O . VAL H 2 144 ? 53.215 -58.679 -15.119 1.00 48.44 353 VAL H O 1
ATOM 11436 N N . ASP H 2 145 ? 53.453 -60.939 -14.750 1.00 63.42 354 ASP H N 1
ATOM 11437 C CA . ASP H 2 145 ? 53.109 -61.425 -16.084 1.00 56.81 354 ASP H CA 1
ATOM 11438 C C . ASP H 2 145 ? 54.095 -60.878 -17.118 1.00 63.33 354 ASP H C 1
ATOM 11439 O O . ASP H 2 145 ? 53.705 -60.351 -18.167 1.00 60.49 354 ASP H O 1
ATOM 11441 N N . GLY H 2 146 ? 55.389 -60.977 -16.787 1.00 59.76 355 GLY H N 1
ATOM 11442 C CA . GLY H 2 146 ? 56.461 -60.501 -17.647 1.00 51.60 355 GLY H CA 1
ATOM 11443 C C . GLY H 2 146 ? 56.530 -58.999 -17.849 1.00 60.67 355 GLY H C 1
ATOM 11444 O O . GLY H 2 146 ? 56.871 -58.539 -18.945 1.00 74.86 355 GLY H O 1
ATOM 11445 N N . LYS H 2 147 ? 56.171 -58.216 -16.840 1.00 56.83 356 LYS H N 1
ATOM 11446 C CA . LYS H 2 147 ? 56.519 -56.803 -16.799 1.00 51.53 356 LYS H CA 1
ATOM 11447 C C . LYS H 2 147 ? 56.977 -56.553 -15.375 1.00 52.66 356 LYS H C 1
ATOM 11448 O O . LYS H 2 147 ? 56.385 -57.084 -14.430 1.00 54.54 356 LYS H O 1
ATOM 11450 N N . ASP H 2 148 ? 58.082 -55.843 -15.220 1.00 54.58 357 ASP H N 1
ATOM 11451 C CA . ASP H 2 148 ? 58.625 -55.611 -13.891 1.00 45.81 357 ASP H CA 1
ATOM 11452 C C . ASP H 2 148 ? 58.016 -54.347 -13.312 1.00 40.31 357 ASP H C 1
ATOM 11453 O O . ASP H 2 148 ? 57.591 -53.440 -14.038 1.00 37.83 357 ASP H O 1
ATOM 11458 N N . TYR H 2 149 ? 57.939 -54.315 -11.990 1.00 38.54 358 TYR H N 1
ATOM 11459 C CA . TYR H 2 149 ? 57.393 -53.179 -11.278 1.00 39.32 358 TYR H CA 1
ATOM 11460 C C . TYR H 2 149 ? 58.253 -52.964 -10.054 1.00 40.31 358 TYR H C 1
ATOM 11461 O O . TYR H 2 149 ? 59.026 -53.835 -9.652 1.00 42.83 358 TYR H O 1
ATOM 11470 N N . LEU H 2 150 ? 58.130 -51.776 -9.491 1.00 42.07 359 LEU H N 1
ATOM 11471 C CA . LEU H 2 150 ? 58.784 -51.414 -8.247 1.00 44.48 359 LEU H CA 1
ATOM 11472 C C . LEU H 2 150 ? 57.789 -51.584 -7.111 1.00 42.06 359 LEU H C 1
ATOM 11473 O O . LEU H 2 150 ? 56.698 -51.004 -7.151 1.00 42.05 359 LEU H O 1
ATOM 11478 N N . LEU H 2 151 ? 58.154 -52.383 -6.116 1.00 39.50 360 LEU H N 1
ATOM 11479 C CA . LEU H 2 151 ? 57.424 -52.385 -4.857 1.00 36.99 360 LEU H CA 1
ATOM 11480 C C . LEU H 2 151 ? 57.723 -51.093 -4.109 1.00 41.70 360 LEU H C 1
ATOM 11481 O O . LEU H 2 151 ? 58.850 -50.875 -3.643 1.00 43.99 360 LEU H O 1
ATOM 11486 N N . GLU H 2 152 ? 56.719 -50.240 -3.970 1.00 40.25 361 GLU H N 1
ATOM 11487 C CA . GLU H 2 152 ? 56.841 -49.053 -3.147 1.00 41.67 361 GLU H CA 1
ATOM 11488 C C . GLU H 2 152 ? 55.990 -49.223 -1.890 1.00 43.07 361 GLU H C 1
ATOM 11489 O O . GLU H 2 152 ? 54.830 -49.659 -1.965 1.00 41.34 361 GLU H O 1
ATOM 11495 N N . LYS H 2 153 ? 56.612 -48.895 -0.692 1.00 38.15 362 LYS H N 1
ATOM 11496 C CA . LYS H 2 153 ? 56.137 -49.226 0.639 1.00 44.98 362 LYS H CA 1
ATOM 11497 C C . LYS H 2 153 ? 55.314 -48.090 1.224 1.00 43.74 362 LYS H C 1
ATOM 11498 O O . LYS H 2 153 ? 55.540 -46.920 0.907 1.00 45.95 362 LYS H O 1
ATOM 11504 N N . PRO H 2 154 ? 54.360 -48.434 2.084 1.00 49.84 363 PRO H N 1
ATOM 11505 C CA . PRO H 2 154 ? 53.496 -47.414 2.687 1.00 42.45 363 PRO H CA 1
ATOM 11506 C C . PRO H 2 154 ? 54.269 -46.515 3.640 1.00 46.01 363 PRO H C 1
ATOM 11507 O O . PRO H 2 154 ? 55.277 -46.913 4.230 1.00 51.75 363 PRO H O 1
ATOM 11511 N N . ILE H 2 155 ? 53.760 -45.293 3.803 1.00 46.30 364 ILE H N 1
ATOM 11512 C CA . ILE H 2 155 ? 54.390 -44.252 4.625 1.00 41.35 364 ILE H CA 1
ATOM 11513 C C . ILE H 2 155 ? 53.339 -43.790 5.635 1.00 39.55 364 ILE H C 1
ATOM 11514 O O . ILE H 2 155 ? 52.515 -42.929 5.331 1.00 48.29 364 ILE H O 1
ATOM 11519 N N . LYS H 2 156 ? 53.342 -44.357 6.837 1.00 41.69 365 LYS H N 1
ATOM 11520 C CA . LYS H 2 156 ? 52.452 -43.835 7.874 1.00 45.71 365 LYS H CA 1
ATOM 11521 C C . LYS H 2 156 ? 53.157 -42.701 8.603 1.00 46.78 365 LYS H C 1
ATOM 11522 O O . LYS H 2 156 ? 54.377 -42.717 8.780 1.00 53.70 365 LYS H O 1
ATOM 11524 N N . ALA H 2 157 ? 52.389 -41.709 9.023 1.00 46.68 366 ALA H N 1
ATOM 11525 C CA . ALA H 2 157 ? 52.962 -40.624 9.806 1.00 51.20 366 ALA H CA 1
ATOM 11526 C C . ALA H 2 157 ? 52.399 -40.621 11.222 1.00 49.07 366 ALA H C 1
ATOM 11527 O O . ALA H 2 157 ? 51.321 -41.154 11.492 1.00 48.12 366 ALA H O 1
ATOM 11529 N N . ASP H 2 158 ? 53.153 -40.003 12.129 1.00 51.01 367 ASP H N 1
ATOM 11530 C CA . ASP H 2 158 ? 52.661 -39.791 13.485 1.00 47.47 367 ASP H CA 1
ATOM 11531 C C . ASP H 2 158 ? 51.539 -38.762 13.498 1.00 52.65 367 ASP H C 1
ATOM 11532 O O . ASP H 2 158 ? 50.450 -39.016 14.035 1.00 51.85 367 ASP H O 1
ATOM 11537 N N . VAL H 2 159 ? 51.767 -37.611 12.878 1.00 49.43 368 VAL H N 1
ATOM 11538 C CA . VAL H 2 159 ? 50.725 -36.605 12.741 1.00 48.39 368 VAL H CA 1
ATOM 11539 C C . VAL H 2 159 ? 50.612 -36.222 11.274 1.00 49.39 368 VAL H C 1
ATOM 11540 O O . VAL H 2 159 ? 51.562 -36.370 10.499 1.00 54.14 368 VAL H O 1
ATOM 11544 N N . ALA H 2 160 ? 49.423 -35.794 10.876 1.00 45.81 369 ALA H N 1
ATOM 11545 C CA . ALA H 2 160 ? 49.215 -35.137 9.601 1.00 46.44 369 ALA H CA 1
ATOM 11546 C C . ALA H 2 160 ? 48.750 -33.726 9.895 1.00 53.60 369 ALA H C 1
ATOM 11547 O O . ALA H 2 160 ? 47.866 -33.526 10.733 1.00 57.88 369 ALA H O 1
ATOM 11549 N N . LEU H 2 161 ? 49.336 -32.756 9.220 1.00 47.72 370 LEU H N 1
ATOM 11550 C CA . LEU H 2 161 ? 48.856 -31.383 9.268 1.00 50.73 370 LEU H CA 1
ATOM 11551 C C . LEU H 2 161 ? 48.266 -31.089 7.901 1.00 49.89 370 LEU H C 1
ATOM 11552 O O . LEU H 2 161 ? 48.993 -31.057 6.900 1.00 52.94 370 LEU H O 1
ATOM 11557 N N . ILE H 2 162 ? 46.953 -30.904 7.840 1.00 41.41 371 ILE H N 1
ATOM 11558 C CA . ILE H 2 162 ? 46.290 -30.702 6.560 1.00 51.19 371 ILE H CA 1
ATOM 11559 C C . ILE H 2 162 ? 45.483 -29.396 6.596 1.00 52.33 371 ILE H C 1
ATOM 11560 O O . ILE H 2 162 ? 45.272 -28.798 7.648 1.00 53.69 371 ILE H O 1
ATOM 11565 N N . PHE H 2 163 ? 45.043 -28.958 5.413 1.00 51.06 372 PHE H N 1
ATOM 11566 C CA . PHE H 2 163 ? 44.399 -27.663 5.215 1.00 50.24 372 PHE H CA 1
ATOM 11567 C C . PHE H 2 163 ? 43.057 -27.859 4.545 1.00 51.33 372 PHE H C 1
ATOM 11568 O O . PHE H 2 163 ? 42.959 -28.591 3.559 1.00 56.96 372 PHE H O 1
ATOM 11576 N N . GLY H 2 164 ? 42.043 -27.188 5.049 1.00 49.83 373 GLY H N 1
ATOM 11577 C CA . GLY H 2 164 ? 40.736 -27.199 4.414 1.00 56.13 373 GLY H CA 1
ATOM 11578 C C . GLY H 2 164 ? 40.224 -25.790 4.233 1.00 59.99 373 GLY H C 1
ATOM 11579 O O . GLY H 2 164 ? 40.389 -24.946 5.107 1.00 62.31 373 GLY H O 1
ATOM 11580 N N . THR H 2 165 ? 39.615 -25.534 3.077 1.00 60.59 374 THR H N 1
ATOM 11581 C CA . THR H 2 165 ? 38.988 -24.232 2.902 1.00 63.01 374 THR H CA 1
ATOM 11582 C C . THR H 2 165 ? 37.657 -24.135 3.647 1.00 62.15 374 THR H C 1
ATOM 11583 O O . THR H 2 165 ? 37.204 -23.024 3.939 1.00 68.90 374 THR H O 1
ATOM 11587 N N . LYS H 2 166 ? 37.055 -25.270 3.999 1.00 62.13 375 LYS H N 1
ATOM 11588 C CA . LYS H 2 166 ? 35.808 -25.314 4.764 1.00 60.08 375 LYS H CA 1
ATOM 11589 C C . LYS H 2 166 ? 35.800 -26.605 5.577 1.00 60.66 375 LYS H C 1
ATOM 11590 O O . LYS H 2 166 ? 35.727 -27.689 5.003 1.00 65.07 375 LYS H O 1
ATOM 11596 N N . VAL H 2 167 ? 35.848 -26.510 6.898 1.00 60.72 376 VAL H N 1
ATOM 11597 C CA . VAL H 2 167 ? 35.697 -27.669 7.770 1.00 56.89 376 VAL H CA 1
ATOM 11598 C C . VAL H 2 167 ? 34.442 -27.481 8.601 1.00 56.09 376 VAL H C 1
ATOM 11599 O O . VAL H 2 167 ? 34.264 -26.427 9.212 1.00 53.64 376 VAL H O 1
ATOM 11603 N N . ASP H 2 168 ? 33.574 -28.491 8.631 1.00 62.45 377 ASP H N 1
ATOM 11604 C CA . ASP H 2 168 ? 32.417 -28.382 9.508 1.00 59.96 377 ASP H CA 1
ATOM 11605 C C . ASP H 2 168 ? 32.807 -28.825 10.915 1.00 61.73 377 ASP H C 1
ATOM 11606 O O . ASP H 2 168 ? 33.915 -29.315 11.148 1.00 61.33 377 ASP H O 1
ATOM 11611 N N . GLU H 2 169 ? 31.884 -28.631 11.865 1.00 64.06 378 GLU H N 1
ATOM 11612 C CA . GLU H 2 169 ? 32.207 -28.826 13.281 1.00 63.54 378 GLU H CA 1
ATOM 11613 C C . GLU H 2 169 ? 32.581 -30.261 13.603 1.00 62.98 378 GLU H C 1
ATOM 11614 O O . GLU H 2 169 ? 33.346 -30.502 14.549 1.00 61.17 378 GLU H O 1
ATOM 11620 N N . LEU H 2 170 ? 32.033 -31.226 12.857 1.00 61.23 379 LEU H N 1
ATOM 11621 C CA . LEU H 2 170 ? 32.336 -32.627 13.108 1.00 58.93 379 LEU H CA 1
ATOM 11622 C C . LEU H 2 170 ? 33.731 -33.016 12.623 1.00 60.92 379 LEU H C 1
ATOM 11623 O O . LEU H 2 170 ? 34.320 -33.967 13.157 1.00 60.08 379 LEU H O 1
ATOM 11628 N N . GLY H 2 171 ? 34.286 -32.281 11.662 1.00 58.11 380 GLY H N 1
ATOM 11629 C CA . GLY H 2 171 ? 35.577 -32.594 11.066 1.00 54.38 380 GLY H CA 1
ATOM 11630 C C . GLY H 2 171 ? 35.544 -32.797 9.563 1.00 53.97 380 GLY H C 1
ATOM 11631 O O . GLY H 2 171 ? 36.609 -32.968 8.957 1.00 47.82 380 GLY H O 1
ATOM 11632 N N . ASN H 2 172 ? 34.369 -32.796 8.930 1.00 54.21 381 ASN H N 1
ATOM 11633 C CA . ASN H 2 172 ? 34.297 -32.964 7.485 1.00 50.15 381 ASN H CA 1
ATOM 11634 C C . ASN H 2 172 ? 35.007 -31.816 6.800 1.00 53.75 381 ASN H C 1
ATOM 11635 O O . ASN H 2 172 ? 34.754 -30.650 7.121 1.00 57.54 381 ASN H O 1
ATOM 11640 N N . VAL H 2 173 ? 35.899 -32.147 5.858 1.00 54.64 382 VAL H N 1
ATOM 11641 C CA . VAL H 2 173 ? 36.761 -31.161 5.224 1.00 50.00 382 VAL H CA 1
ATOM 11642 C C . VAL H 2 173 ? 36.428 -31.022 3.751 1.00 50.30 382 VAL H C 1
ATOM 11643 O O . VAL H 2 173 ? 36.159 -32.012 3.063 1.00 51.64 382 VAL H O 1
ATOM 11647 N N . ILE H 2 174 ? 36.452 -29.780 3.276 1.00 54.53 383 ILE H N 1
ATOM 11648 C CA . ILE H 2 174 ? 36.435 -29.467 1.858 1.00 50.56 383 ILE H CA 1
ATOM 11649 C C . ILE H 2 174 ? 37.712 -28.708 1.536 1.00 56.91 383 ILE H C 1
ATOM 11650 O O . ILE H 2 174 ? 38.060 -27.753 2.238 1.00 51.94 383 ILE H O 1
ATOM 11655 N N . CYS H 2 175 ? 38.426 -29.163 0.503 1.00 59.54 384 CYS H N 1
ATOM 11656 C CA . CYS H 2 175 ? 39.570 -28.463 -0.074 1.00 57.20 384 CYS H CA 1
ATOM 11657 C C . CYS H 2 175 ? 39.179 -28.025 -1.480 1.00 58.40 384 CYS H C 1
ATOM 11658 O O . CYS H 2 175 ? 38.877 -28.864 -2.333 1.00 59.14 384 CYS H O 1
ATOM 11661 N N . GLU H 2 176 ? 39.135 -26.725 -1.720 1.00 63.67 385 GLU H N 1
ATOM 11662 C CA . GLU H 2 176 ? 38.605 -26.239 -2.985 1.00 63.98 385 GLU H CA 1
ATOM 11663 C C . GLU H 2 176 ? 39.709 -26.101 -4.025 1.00 61.88 385 GLU H C 1
ATOM 11664 O O . GLU H 2 176 ? 40.881 -25.887 -3.688 1.00 62.62 385 GLU H O 1
ATOM 11670 N N . LYS H 2 177 ? 39.319 -26.238 -5.300 1.00 54.42 386 LYS H N 1
ATOM 11671 C CA . LYS H 2 177 ? 40.213 -26.046 -6.461 1.00 63.30 386 LYS H CA 1
ATOM 11672 C C . LYS H 2 177 ? 41.442 -26.941 -6.284 1.00 58.05 386 LYS H C 1
ATOM 11673 O O . LYS H 2 177 ? 41.297 -28.146 -6.045 1.00 55.43 386 LYS H O 1
ATOM 11679 N N . THR H 2 178 ? 42.656 -26.417 -6.382 1.00 50.92 387 THR H N 1
ATOM 11680 C CA . THR H 2 178 ? 43.839 -27.258 -6.294 1.00 57.93 387 THR H CA 1
ATOM 11681 C C . THR H 2 178 ? 44.436 -27.314 -4.890 1.00 57.24 387 THR H C 1
ATOM 11682 O O . THR H 2 178 ? 45.663 -27.394 -4.760 1.00 55.62 387 THR H O 1
ATOM 11686 N N . THR H 2 179 ? 43.621 -27.280 -3.832 1.00 57.38 388 THR H N 1
ATOM 11687 C CA . THR H 2 179 ? 44.168 -27.375 -2.476 1.00 60.53 388 THR H CA 1
ATOM 11688 C C . THR H 2 179 ? 44.054 -28.773 -1.893 1.00 54.53 388 THR H C 1
ATOM 11689 O O . THR H 2 179 ? 44.564 -29.014 -0.804 1.00 54.34 388 THR H O 1
ATOM 11693 N N . LYS H 2 180 ? 43.386 -29.692 -2.580 1.00 59.31 389 LYS H N 1
ATOM 11694 C CA . LYS H 2 180 ? 43.454 -31.119 -2.268 1.00 50.16 389 LYS H CA 1
ATOM 11695 C C . LYS H 2 180 ? 44.721 -31.654 -2.923 1.00 56.42 389 LYS H C 1
ATOM 11696 O O . LYS H 2 180 ? 44.729 -32.064 -4.084 1.00 67.05 389 LYS H O 1
ATOM 11702 N N . ASN H 2 181 ? 45.835 -31.592 -2.229 1.00 52.78 390 ASN H N 1
ATOM 11703 C CA . ASN H 2 181 ? 47.051 -31.992 -2.932 1.00 57.66 390 ASN H CA 1
ATOM 11704 C C . ASN H 2 181 ? 47.358 -33.396 -2.523 1.00 57.89 390 ASN H C 1
ATOM 11705 O O . ASN H 2 181 ? 47.107 -34.334 -3.279 1.00 52.07 390 ASN H O 1
ATOM 11710 N N . PHE H 2 182 ? 47.883 -33.519 -1.309 1.00 49.96 391 PHE H N 1
ATOM 11711 C CA . PHE H 2 182 ? 47.971 -34.778 -0.610 1.00 46.67 391 PHE H CA 1
ATOM 11712 C C . PHE H 2 182 ? 46.981 -34.817 0.548 1.00 52.97 391 PHE H C 1
ATOM 11713 O O . PHE H 2 182 ? 46.833 -35.856 1.200 1.00 52.50 391 PHE H O 1
ATOM 11721 N N . ASN H 2 183 ? 46.219 -33.734 0.736 1.00 53.11 392 ASN H N 1
ATOM 11722 C CA . ASN H 2 183 ? 45.423 -33.573 1.951 1.00 48.23 392 ASN H CA 1
ATOM 11723 C C . ASN H 2 183 ? 44.440 -34.706 2.172 1.00 46.34 392 ASN H C 1
ATOM 11724 O O . ASN H 2 183 ? 44.425 -35.261 3.283 1.00 47.80 392 ASN H O 1
ATOM 11729 N N . PRO H 2 184 ? 43.601 -35.097 1.209 1.00 43.07 393 PRO H N 1
ATOM 11730 C CA . PRO H 2 184 ? 42.711 -36.232 1.474 1.00 41.13 393 PRO H CA 1
ATOM 11731 C C . PRO H 2 184 ? 43.464 -37.516 1.680 1.00 43.89 393 PRO H C 1
ATOM 11732 O O . PRO H 2 184 ? 42.967 -38.392 2.391 1.00 48.64 393 PRO H O 1
ATOM 11736 N N . LEU H 2 185 ? 44.658 -37.651 1.089 1.00 47.17 394 LEU H N 1
ATOM 11737 C CA . LEU H 2 185 ? 45.478 -38.844 1.292 1.00 44.33 394 LEU H CA 1
ATOM 11738 C C . LEU H 2 185 ? 46.140 -38.863 2.667 1.00 45.51 394 LEU H C 1
ATOM 11739 O O . LEU H 2 185 ? 46.031 -39.853 3.402 1.00 39.84 394 LEU H O 1
ATOM 11744 N N . MET H 2 186 ? 46.857 -37.797 3.025 1.00 44.98 395 MET H N 1
ATOM 11745 C CA . MET H 2 186 ? 47.602 -37.892 4.267 1.00 44.61 395 MET H CA 1
ATOM 11746 C C . MET H 2 186 ? 46.686 -37.800 5.482 1.00 41.08 395 MET H C 1
ATOM 11747 O O . MET H 2 186 ? 47.050 -38.297 6.554 1.00 42.12 395 MET H O 1
ATOM 11752 N N . ALA H 2 187 ? 45.469 -37.284 5.312 1.00 40.95 396 ALA H N 1
ATOM 11753 C CA . ALA H 2 187 ? 44.495 -37.309 6.399 1.00 44.05 396 ALA H CA 1
ATOM 11754 C C . ALA H 2 187 ? 44.127 -38.732 6.790 1.00 47.30 396 ALA H C 1
ATOM 11755 O O . ALA H 2 187 ? 43.668 -38.974 7.914 1.00 49.75 396 ALA H O 1
ATOM 11757 N N . THR H 2 188 ? 44.308 -39.682 5.881 1.00 46.59 397 THR H N 1
ATOM 11758 C CA . THR H 2 188 ? 44.016 -41.075 6.176 1.00 46.23 397 THR H CA 1
ATOM 11759 C C . THR H 2 188 ? 45.231 -41.851 6.684 1.00 44.56 397 THR H C 1
ATOM 11760 O O . THR H 2 188 ? 45.063 -43.000 7.119 1.00 45.10 397 THR H O 1
ATOM 11764 N N . ALA H 2 189 ? 46.433 -41.244 6.679 1.00 40.87 398 ALA H N 1
ATOM 11765 C CA . ALA H 2 189 ? 47.696 -41.978 6.799 1.00 39.02 398 ALA H CA 1
ATOM 11766 C C . ALA H 2 189 ? 48.529 -41.539 7.993 1.00 39.40 398 ALA H C 1
ATOM 11767 O O . ALA H 2 189 ? 49.758 -41.701 7.985 1.00 40.01 398 ALA H O 1
ATOM 11769 N N . ALA H 2 190 ? 47.899 -40.986 9.019 1.00 41.56 399 ALA H N 1
ATOM 11770 C CA . ALA H 2 190 ? 48.625 -40.549 10.196 1.00 43.31 399 ALA H CA 1
ATOM 11771 C C . ALA H 2 190 ? 47.803 -40.882 11.426 1.00 45.65 399 ALA H C 1
ATOM 11772 O O . ALA H 2 190 ? 46.575 -40.904 11.365 1.00 47.76 399 ALA H O 1
ATOM 11774 N N . ASP H 2 191 ? 48.488 -41.144 12.546 1.00 48.51 400 ASP H N 1
ATOM 11775 C CA . ASP H 2 191 ? 47.782 -41.457 13.792 1.00 51.44 400 ASP H CA 1
ATOM 11776 C C . ASP H 2 191 ? 46.924 -40.281 14.261 1.00 52.50 400 ASP H C 1
ATOM 11777 O O . ASP H 2 191 ? 45.756 -40.459 14.619 1.00 54.93 400 ASP H O 1
ATOM 11782 N N . VAL H 2 192 ? 47.477 -39.069 14.266 1.00 55.17 401 VAL H N 1
ATOM 11783 C CA . VAL H 2 192 ? 46.721 -37.878 14.640 1.00 53.33 401 VAL H CA 1
ATOM 11784 C C . VAL H 2 192 ? 46.691 -36.916 13.463 1.00 54.35 401 VAL H C 1
ATOM 11785 O O . VAL H 2 192 ? 47.714 -36.681 12.808 1.00 53.65 401 VAL H O 1
ATOM 11789 N N . VAL H 2 193 ? 45.521 -36.340 13.216 1.00 50.55 402 VAL H N 1
ATOM 11790 C CA . VAL H 2 193 ? 45.275 -35.537 12.031 1.00 50.57 402 VAL H CA 1
ATOM 11791 C C . VAL H 2 193 ? 44.730 -34.199 12.491 1.00 50.12 402 VAL H C 1
ATOM 11792 O O . VAL H 2 193 ? 43.679 -34.146 13.137 1.00 47.09 402 VAL H O 1
ATOM 11796 N N . ILE H 2 194 ? 45.443 -33.126 12.157 1.00 48.98 403 ILE H N 1
ATOM 11797 C CA . ILE H 2 194 ? 45.055 -31.757 12.465 1.00 47.74 403 ILE H CA 1
ATOM 11798 C C . ILE H 2 194 ? 44.730 -31.069 11.151 1.00 47.70 403 ILE H C 1
ATOM 11799 O O . ILE H 2 194 ? 45.563 -31.057 10.236 1.00 53.80 403 ILE H O 1
ATOM 11804 N N . VAL H 2 195 ? 43.523 -30.519 11.043 1.00 45.50 404 VAL H N 1
ATOM 11805 C CA . VAL H 2 195 ? 43.122 -29.725 9.889 1.00 48.78 404 VAL H CA 1
ATOM 11806 C C . VAL H 2 195 ? 43.080 -28.258 10.304 1.00 56.78 404 VAL H C 1
ATOM 11807 O O . VAL H 2 195 ? 42.428 -27.906 11.298 1.00 50.58 404 VAL H O 1
ATOM 11811 N N . GLU H 2 196 ? 43.799 -27.411 9.554 1.00 55.54 405 GLU H N 1
ATOM 11812 C CA . GLU H 2 196 ? 43.715 -25.959 9.677 1.00 51.92 405 GLU H CA 1
ATOM 11813 C C . GLU H 2 196 ? 42.591 -25.467 8.777 1.00 50.57 405 GLU H C 1
ATOM 11814 O O . GLU H 2 196 ? 42.652 -25.642 7.558 1.00 54.80 405 GLU H O 1
ATOM 11820 N N . ALA H 2 197 ? 41.571 -24.855 9.368 1.00 51.71 406 ALA H N 1
ATOM 11821 C CA . ALA H 2 197 ? 40.374 -24.486 8.630 1.00 58.63 406 ALA H CA 1
ATOM 11822 C C . ALA H 2 197 ? 40.389 -23.003 8.293 1.00 61.40 406 ALA H C 1
ATOM 11823 O O . ALA H 2 197 ? 40.587 -22.160 9.170 1.00 60.23 406 ALA H O 1
ATOM 11825 N N . LEU H 2 198 ? 40.210 -22.703 7.008 1.00 63.03 407 LEU H N 1
ATOM 11826 C CA . LEU H 2 198 ? 40.002 -21.335 6.562 1.00 62.94 407 LEU H CA 1
ATOM 11827 C C . LEU H 2 198 ? 38.706 -20.782 7.122 1.00 68.03 407 LEU H C 1
ATOM 11828 O O . LEU H 2 198 ? 38.597 -19.582 7.407 1.00 68.94 407 LEU H O 1
ATOM 11833 N N . GLU H 2 199 ? 37.720 -21.654 7.286 1.00 68.52 408 GLU H N 1
ATOM 11834 C CA . GLU H 2 199 ? 36.390 -21.312 7.750 1.00 68.55 408 GLU H CA 1
ATOM 11835 C C . GLU H 2 199 ? 35.824 -22.565 8.403 1.00 70.05 408 GLU H C 1
ATOM 11836 O O . GLU H 2 199 ? 36.193 -23.685 8.033 1.00 65.30 408 GLU H O 1
ATOM 11842 N N . ILE H 2 200 ? 34.956 -22.375 9.397 1.00 66.89 409 ILE H N 1
ATOM 11843 C CA . ILE H 2 200 ? 34.388 -23.480 10.164 1.00 60.82 409 ILE H CA 1
ATOM 11844 C C . ILE H 2 200 ? 32.876 -23.365 10.055 1.00 57.86 409 ILE H C 1
ATOM 11845 O O . ILE H 2 200 ? 32.271 -22.497 10.681 1.00 71.05 409 ILE H O 1
ATOM 11850 N N . VAL H 2 201 ? 32.256 -24.223 9.253 1.00 61.28 410 VAL H N 1
ATOM 11851 C CA . VAL H 2 201 ? 30.811 -24.156 9.041 1.00 66.13 410 VAL H CA 1
ATOM 11852 C C . VAL H 2 201 ? 30.142 -25.074 10.055 1.00 68.04 410 VAL H C 1
ATOM 11853 O O . VAL H 2 201 ? 30.838 -25.850 10.726 1.00 68.95 410 VAL H O 1
ATOM 11857 N N . PRO H 2 202 ? 28.819 -25.005 10.223 1.00 71.43 411 PRO H N 1
ATOM 11858 C CA . PRO H 2 202 ? 28.158 -25.856 11.224 1.00 69.88 411 PRO H CA 1
ATOM 11859 C C . PRO H 2 202 ? 28.083 -27.326 10.814 1.00 71.26 411 PRO H C 1
ATOM 11860 O O . PRO H 2 202 ? 27.930 -27.668 9.634 1.00 62.64 411 PRO H O 1
ATOM 11864 N N . ALA H 2 203 ? 28.176 -28.195 11.830 1.00 68.74 412 ALA H N 1
ATOM 11865 C CA . ALA H 2 203 ? 27.994 -29.635 11.675 1.00 61.49 412 ALA H CA 1
ATOM 11866 C C . ALA H 2 203 ? 26.788 -29.953 10.804 1.00 66.42 412 ALA H C 1
ATOM 11867 O O . ALA H 2 203 ? 25.659 -29.590 11.143 1.00 72.09 412 ALA H O 1
ATOM 11869 N N . GLY H 2 204 ? 27.026 -30.633 9.676 1.00 68.07 413 GLY H N 1
ATOM 11870 C CA . GLY H 2 204 ? 25.982 -30.963 8.723 1.00 61.06 413 GLY H CA 1
ATOM 11871 C C . GLY H 2 204 ? 25.769 -29.938 7.623 1.00 64.28 413 GLY H C 1
ATOM 11872 O O . GLY H 2 204 ? 25.174 -30.275 6.590 1.00 54.56 413 GLY H O 1
ATOM 11873 N N . SER H 2 205 ? 26.230 -28.694 7.825 1.00 64.50 414 SER H N 1
ATOM 11874 C CA . SER H 2 205 ? 26.126 -27.651 6.802 1.00 60.14 414 SER H CA 1
ATOM 11875 C C . SER H 2 205 ? 26.583 -28.137 5.430 1.00 65.60 414 SER H C 1
ATOM 11876 O O . SER H 2 205 ? 26.028 -27.720 4.402 1.00 59.85 414 SER H O 1
ATOM 11879 N N . LEU H 2 206 ? 27.590 -29.011 5.391 1.00 67.68 415 LEU H N 1
ATOM 11880 C CA . LEU H 2 206 ? 28.209 -29.454 4.152 1.00 60.92 415 LEU H CA 1
ATOM 11881 C C . LEU H 2 206 ? 27.544 -30.728 3.669 1.00 62.41 415 LEU H C 1
ATOM 11882 O O . LEU H 2 206 ? 27.176 -31.590 4.475 1.00 65.31 415 LEU H O 1
ATOM 11887 N N . SER H 2 207 ? 27.400 -30.834 2.337 1.00 60.15 416 SER H N 1
ATOM 11888 C CA . SER H 2 207 ? 26.656 -31.896 1.680 1.00 56.97 416 SER H CA 1
ATOM 11889 C C . SER H 2 207 ? 27.477 -33.183 1.623 1.00 62.71 416 SER H C 1
ATOM 11890 O O . SER H 2 207 ? 28.695 -33.143 1.428 1.00 59.86 416 SER H O 1
ATOM 11893 N N . PRO H 2 208 ? 26.831 -34.340 1.782 1.00 63.54 417 PRO H N 1
ATOM 11894 C CA . PRO H 2 208 ? 27.580 -35.609 1.747 1.00 61.73 417 PRO H CA 1
ATOM 11895 C C . PRO H 2 208 ? 28.287 -35.868 0.421 1.00 65.52 417 PRO H C 1
ATOM 11896 O O . PRO H 2 208 ? 29.281 -36.613 0.395 1.00 66.67 417 PRO H O 1
ATOM 11900 N N . GLU H 2 209 ? 27.815 -35.267 -0.674 1.00 62.32 418 GLU H N 1
ATOM 11901 C CA . GLU H 2 209 ? 28.452 -35.430 -1.975 1.00 62.18 418 GLU H CA 1
ATOM 11902 C C . GLU H 2 209 ? 29.693 -34.561 -2.146 1.00 60.82 418 GLU H C 1
ATOM 11903 O O . GLU H 2 209 ? 30.625 -34.955 -2.853 1.00 71.01 418 GLU H O 1
ATOM 11909 N N . HIS H 2 210 ? 29.730 -33.390 -1.515 1.00 63.31 419 HIS H N 1
ATOM 11910 C CA . HIS H 2 210 ? 30.741 -32.378 -1.792 1.00 64.65 419 HIS H CA 1
ATOM 11911 C C . HIS H 2 210 ? 31.923 -32.448 -0.843 1.00 59.93 419 HIS H C 1
ATOM 11912 O O . HIS H 2 210 ? 32.668 -31.467 -0.728 1.00 58.75 419 HIS H O 1
ATOM 11919 N N . LEU H 2 211 ? 32.121 -33.567 -0.165 1.00 57.47 420 LEU H N 1
ATOM 11920 C CA . LEU H 2 211 ? 33.212 -33.607 0.793 1.00 56.90 420 LEU H CA 1
ATOM 11921 C C . LEU H 2 211 ? 34.491 -34.146 0.150 1.00 56.79 420 LEU H C 1
ATOM 11922 O O . LEU H 2 211 ? 34.476 -34.789 -0.907 1.00 53.17 420 LEU H O 1
ATOM 11927 N N . ASP H 2 212 ? 35.613 -33.833 0.784 1.00 52.31 421 ASP H N 1
ATOM 11928 C CA . ASP H 2 212 ? 36.908 -34.326 0.344 1.00 47.28 421 ASP H CA 1
ATOM 11929 C C . ASP H 2 212 ? 37.603 -35.187 1.392 1.00 49.32 421 ASP H C 1
ATOM 11930 O O . ASP H 2 212 ? 38.291 -36.140 1.024 1.00 57.44 421 ASP H O 1
ATOM 11935 N N . ILE H 2 213 ? 37.411 -34.904 2.678 1.00 47.31 422 ILE H N 1
ATOM 11936 C CA . ILE H 2 213 ? 37.919 -35.713 3.777 1.00 48.17 422 ILE H CA 1
ATOM 11937 C C . ILE H 2 213 ? 36.775 -35.933 4.751 1.00 50.94 422 ILE H C 1
ATOM 11938 O O . ILE H 2 213 ? 36.033 -34.995 5.054 1.00 58.06 422 ILE H O 1
ATOM 11943 N N . SER H 2 214 ? 36.624 -37.154 5.249 1.00 50.51 423 SER H N 1
ATOM 11944 C CA . SER H 2 214 ? 35.530 -37.399 6.182 1.00 55.69 423 SER H CA 1
ATOM 11945 C C . SER H 2 214 ? 35.947 -37.057 7.604 1.00 51.12 423 SER H C 1
ATOM 11946 O O . SER H 2 214 ? 37.105 -37.229 7.988 1.00 53.55 423 SER H O 1
ATOM 11949 N N . ARG H 2 215 ? 34.986 -36.556 8.379 1.00 51.58 424 ARG H N 1
ATOM 11950 C CA . ARG H 2 215 ? 35.128 -36.344 9.810 1.00 54.22 424 ARG H CA 1
ATOM 11951 C C . ARG H 2 215 ? 35.916 -37.465 10.493 1.00 53.83 424 ARG H C 1
ATOM 11952 O O . ARG H 2 215 ? 36.789 -37.189 11.324 1.00 46.46 424 ARG H O 1
ATOM 11960 N N . ILE H 2 216 ? 35.662 -38.727 10.122 1.00 45.78 425 ILE H N 1
ATOM 11961 C CA . ILE H 2 216 ? 36.258 -39.840 10.844 1.00 45.96 425 ILE H CA 1
ATOM 11962 C C . ILE H 2 216 ? 37.782 -39.879 10.750 1.00 46.66 425 ILE H C 1
ATOM 11963 O O . ILE H 2 216 ? 38.422 -40.600 11.519 1.00 52.42 425 ILE H O 1
ATOM 11968 N N . PHE H 2 217 ? 38.392 -39.099 9.862 1.00 52.23 426 PHE H N 1
ATOM 11969 C CA . PHE H 2 217 ? 39.850 -39.010 9.841 1.00 49.74 426 PHE H CA 1
ATOM 11970 C C . PHE H 2 217 ? 40.381 -37.868 10.698 1.00 50.73 426 PHE H C 1
ATOM 11971 O O . PHE H 2 217 ? 41.478 -37.983 11.261 1.00 49.19 426 PHE H O 1
ATOM 11979 N N . ILE H 2 218 ? 39.599 -36.794 10.846 1.00 57.32 427 ILE H N 1
ATOM 11980 C CA . ILE H 2 218 ? 40.032 -35.572 11.524 1.00 50.84 427 ILE H CA 1
ATOM 11981 C C . ILE H 2 218 ? 39.970 -35.752 13.037 1.00 52.61 427 ILE H C 1
ATOM 11982 O O . ILE H 2 218 ? 38.931 -36.126 13.589 1.00 54.81 427 ILE H O 1
ATOM 11987 N N . ASP H 2 219 ? 41.084 -35.479 13.717 1.00 56.73 428 ASP H N 1
ATOM 11988 C CA . ASP H 2 219 ? 41.068 -35.444 15.176 1.00 54.20 428 ASP H CA 1
ATOM 11989 C C . ASP H 2 219 ? 40.829 -34.034 15.727 1.00 60.61 428 ASP H C 1
ATOM 11990 O O . ASP H 2 219 ? 40.018 -33.853 16.648 1.00 62.51 428 ASP H O 1
ATOM 11995 N N . TYR H 2 220 ? 41.496 -33.023 15.170 1.00 55.11 429 TYR H N 1
ATOM 11996 C CA . TYR H 2 220 ? 41.423 -31.673 15.706 1.00 60.42 429 TYR H CA 1
ATOM 11997 C C . TYR H 2 220 ? 41.247 -30.648 14.598 1.00 58.27 429 TYR H C 1
ATOM 11998 O O . TYR H 2 220 ? 41.911 -30.724 13.560 1.00 56.16 429 TYR H O 1
ATOM 12007 N N . ILE H 2 221 ? 40.364 -29.681 14.842 1.00 52.96 430 ILE H N 1
ATOM 12008 C CA . ILE H 2 221 ? 40.163 -28.537 13.965 1.00 54.79 430 ILE H CA 1
ATOM 12009 C C . ILE H 2 221 ? 40.817 -27.309 14.586 1.00 62.14 430 ILE H C 1
ATOM 12010 O O . ILE H 2 221 ? 40.716 -27.100 15.799 1.00 65.26 430 ILE H O 1
ATOM 12015 N N . VAL H 2 222 ? 41.498 -26.502 13.763 1.00 60.99 431 VAL H N 1
ATOM 12016 C CA . VAL H 2 222 ? 41.970 -25.180 14.172 1.00 54.99 431 VAL H CA 1
ATOM 12017 C C . VAL H 2 222 ? 41.505 -24.170 13.137 1.00 61.66 431 VAL H C 1
ATOM 12018 O O . VAL H 2 222 ? 41.416 -24.473 11.941 1.00 60.20 431 VAL H O 1
ATOM 12022 N N . LYS H 2 223 ? 41.186 -22.960 13.605 1.00 71.29 432 LYS H N 1
ATOM 12023 C CA . LYS H 2 223 ? 40.885 -21.860 12.696 1.00 67.78 432 LYS H CA 1
ATOM 12024 C C . LYS H 2 223 ? 42.201 -21.189 12.322 1.00 66.90 432 LYS H C 1
ATOM 12025 O O . LYS H 2 223 ? 43.104 -21.066 13.164 1.00 56.89 432 LYS H O 1
ATOM 12027 N N . SER H 2 224 ? 42.327 -20.827 11.036 1.00 66.56 433 SER H N 1
ATOM 12028 C CA . SER H 2 224 ? 43.541 -20.186 10.537 1.00 66.26 433 SER H CA 1
ATOM 12029 C C . SER H 2 224 ? 43.673 -18.813 11.168 1.00 69.30 433 SER H C 1
ATOM 12030 O O . SER H 2 224 ? 42.763 -17.980 11.058 1.00 65.63 433 SER H O 1
ATOM 12033 N N . LYS H 2 225 ? 44.796 -18.597 11.839 1.00 68.41 434 LYS H N 1
ATOM 12034 C CA . LYS H 2 225 ? 45.103 -17.327 12.457 1.00 66.68 434 LYS H CA 1
ATOM 12035 C C . LYS H 2 225 ? 45.802 -16.453 11.407 1.00 77.77 434 LYS H C 1
ATOM 12036 O O . LYS H 2 225 ? 47.039 -16.449 11.313 1.00 82.18 434 LYS H O 1
#

B-factor: mean 56.56, std 10.94, range [19.58, 121.1]